Protein 5NMX (pdb70)

Sequence (1628 aa):
MRRVAVLGAGPSGLTAARYLKQAGFEVMVFERYHHVGGTWNYTDETWMSEDGRPVYSSMYQNLFVNLPKELMAFPDFPFHDIEGSYVPSKEVLKYFDNFTDAFDLRKLIKLQHHVENVRPCESGWLVTVTDLTTMVEHSFEFDAVVVCTGQTWCPLYPDVEGRSFFRGRLTHAHEFRSPEPFRNKRVLIVGAGPSGHDMALHISYVSKEVFLSRKFPDNVTEKPLLTSLSEYTAHFSDGTSTDVDEILYCTGYRRYRFPFLSPECGVTVDEKYVYPLYLHMLNINKPTMLFIGVSYNACYSIMFDLQAQWVTAVLAGRCTLPDAETMRKEEAEYMEKQRAEAVHPHVLMNHQWEYFKKLEEMSGAKTMPPVYMKMFDDVASDLVKDLQNFRKNNYMIIDNENYKKIYMRRVAVLGAGPSGLTAARYLKQAGFEVMVFERYHHVGGTWNYTDETWMSEDGRPVYSSMYQNLFVNLPKELMAFPDFPFHDIEGSYVPSKEVLKYFDNFTDAFDLRKLIKLQHHVENVRPCESGWLVTVTDLTTMVEHSFEFDAVVVCTGQTWCPLYPDVEGRSFFRGRLTHAHEFRSPEPFRNKRVLIVGAGPSGHDMALHISYVSKEVFLSRKLFPDNVTEKPLLTSLSEYTAHFSDGTSTDVDEILYCTGYRYRFPFLSPECGVTVDEKYVYPLYLHMLNINKPTMLFIGVSYNACYSIMFDLQAQWVTAVLAGRCTLPDAETMRKEEAEYMEKQRAEAVHPHVLMNHQWEYFKKLEEMSGAKTMPPVYMKMFDDVASDLVKDLQNFRKNNYMIIDNENYKKIYMRRVAVLGAGPSGLTAARYLKQAGFEVMVFERYHHVGGTWNYTDETWMSEDGRPVYSSMYQNLFVNLPKELMAFPDFPFHDIEGSYVPSKEVLKYFDNFTDAFDLRKLIKLQHHVENVRPCESGWLVTVTDLTTMVEHSFEFDAVVVCTGQTWCPLYPDVEGRSFFRGRLTHAHEFRSPEPFRNKRRVLIVGAGPSGHDMALHISYVSKEVFLSRKFPDNVTEKPLLTSLSEYTAHFSDGTSTDVDEILYCTGYRYRFPFLSPECGVTVDEKYVYPLYLHMLNINKPTMLFIGVSYNACYSIMFDLQAQWVTAVLAGRCTLPDAETMRKEEAEYMEKQRAEAVHPHVLMNHQWEYFKKLEEMSGAKTMPPVYMKMFDDVASDLVKDLQNFRKNNYMIIDNENYKKIYMRRRVAVLGAGPSGLTAARYLKQAGFEVMVFERYHHVGGTWNYTDETWMSEDGRPVYSSMYQNLFVNLPKELMAFPDFPFHDIEGSYVPSKEVLKYFDNFTDAFDLRKLIKLQHHVENVRPCESGWLVTVTDLTTMVEHSFEFDAVVVCTGQTWCPLYPDVEGRSFFRGRLTHAHEFRSPEPFRNKRVLIVGAGPSGHDMALHISYVSKEVFLSRKFPDNVTEKPLLTSLSEYTAHFSDGTSTDVDEILYCTGYRYRFPFLSPECGVTVDEKYVYPLYLHMLNINKPTMLFIGVSYNACYSIMFDLQAQWVTAVLAGRCTLPDAETMRKEEAEYMEKQRAEAVHPHVLMNHQWEYFKKLEEMSGAKTMPPVYMKMFDDVASDLVKDLQNFRKNNYMIIDNENYKKIYAAA

Solvent-accessible surface area: 70884 Å² total; per-residue (Å²): 104,140,45,0,0,0,0,9,0,9,17,13,0,0,0,0,0,22,20,0,68,133,27,65,23,77,13,27,0,2,17,25,53,76,23,0,0,25,52,42,8,76,19,111,60,41,93,104,16,171,46,37,59,33,11,54,12,13,9,17,70,106,26,94,4,70,21,0,20,27,1,33,4,3,47,85,38,103,22,26,120,28,101,21,1,16,4,43,16,84,4,0,19,57,2,9,26,55,0,0,42,51,54,75,0,64,141,29,19,69,57,20,20,18,15,52,52,0,112,16,38,163,93,14,2,58,0,19,0,8,20,16,57,80,106,74,113,72,56,42,115,2,50,0,0,0,2,8,39,37,21,57,33,22,25,33,80,38,143,11,133,20,87,104,125,21,199,28,96,78,9,0,1,1,44,8,22,23,30,96,67,4,111,124,80,107,0,0,0,13,15,22,30,99,35,0,41,17,3,0,22,30,0,8,164,14,0,148,56,0,21,4,3,108,218,99,18,67,24,16,54,115,26,40,84,8,59,24,6,33,80,135,18,0,55,5,67,85,69,55,63,21,58,1,41,6,0,0,1,11,40,26,27,56,2,115,13,73,13,24,14,114,105,0,22,19,54,41,66,89,33,56,0,73,16,4,4,25,4,0,1,0,9,67,73,68,29,0,0,0,3,12,3,1,36,61,3,0,80,5,3,1,29,15,6,0,1,33,0,0,5,2,23,12,40,58,160,12,130,35,45,89,38,132,48,11,109,116,62,21,56,83,46,11,100,107,2,148,64,43,93,40,92,30,1,10,0,81,76,23,1,27,85,10,3,104,81,0,15,121,43,14,72,16,180,99,26,20,36,1,8,24,72,1,14,65,55,2,36,71,24,88,125,126,35,32,92,47,6,57,131,18,42,10,83,60,91,72,85,80,74,43,86,80,82,135,106,125,52,0,0,0,0,10,0,9,16,12,0,0,0,0,0,22,16,0,71,134,33,45,23,85,10,35,0,2,18,24,46,16,45,0,0,26,49,45,8,62,14,77,32,42,95,103,18,154,50,34,59,33,10,54,12,13,9,16,42,84,26,90,3,60,20,0,28,26,0,36,5,2,52,83,37,104,23,38,146,63,161,24,1,14,4,39,17,85,10,1,35,102,2,8,27,58,0,0,86,61,52,73,0,92,143,28,18,66,52,31,25,18,17,45,35,0,99,33,38,185,111,8,5,42,0,12,0,3,24,16,64,82,96,74,100,87,60,38,126,7,46,0,0,0,1,7,38,36,25,50,33,21,25,35,72,39,146,23,137,18,81,117,122,20,202,29,97,54,9,0,1,1,40,7,19,25,28,38,64,4,54,93,77,74,0,0,0,13,14,22,30,81,38,0,5,10,3,0,20,40,0,9,166,17,14,124,35,0,16,0,3,91,218,148,32,29,152,33,16,52,94,33,49,77,11,55,31,4,31,76,142,14,0,56,5,68,85,74,54,63,13,74,6,61,6,0,0,0,9,37,27,25,56,1,111,12,71,12,23,16,114,115,0,21,15,58,41,65,89,33,57,0,70,22,3,4,23,5,0,0,0,5,66,83,66,43,0,0,0,3,13,2,1,29,62,5,0,89,6,3,1,32,14,5,0,0,33,0,0,5,0,19,11,38,68,142,12,122,56,38,96,38,115,52,9,89,150,67,20,57,129,48,10,99,100,3,154,85,70,95,40,90,28,0,10,0,83,90,20,2,48,130,11,2,124,83,0,18,118,27,15,70,16,184,100,26,24,47,1,10,76,82,0,11,86,77,6,27,59,18,13,79,127,53,6,77,76,0,62,147,26,34,14,89,59,100,66,89,93,60,34,103,86,58,220,98,135,61,0,0,0,0,10,0,9,17,12,0,0,0,0,0,22,17,0,70,135,33,64,26,95,10,48,0,2,17,26,45,92,98,2,0,26,53,44,8,72,18,110,59,40,93,101,17,169,49,38,57,33,10,53,14,14,8,15,71,114,30,91,3,62,19,0,27,26,0,36,6,2,52,84,37,103,26,36,150,61,169,25,2,14,2,41,16,137,18,1,45,99,2,9,49,56,0,0,76,62,53,73,0,88,145,29,18,64,53,60,21,18,16,48,44,0,116,22,42,167,107,11,3,42,0,24,0,4,22,14,93,84,99,76,114,69,72,44,95,8,40,0,0,0,1,8,38,36,22,58,33,21,24,34,103,41,122,14,124,20,110,96,124,19,202,29,102,88,9,0,1,1,42,7,21,22,25,87,68,6,114,98,80,68,0,0,0,13,16,28,33,82,35,0,15,15,2,0,20,30,0,7,166,18,10,108,48,0,14,0,3,104,218,79,17,80,32,13,55,80,24,46,65,7,25,23,6,34,81,139,19,0,59,5,12,41,47,58,63,18,68,5,56,6,0,0,8,11,37,26,26,58,2,112,14,74,15,23,15,115,110,0,22,21,58,42,63,84,37,54,0,69,18,4,4,24,5,0,0,0,8,67,73,70,37,0,0,0,3,12,4,1,33,63,4,0,87,6,3,1,33,15,4,0,1,33,0,1,10,4,21,6,36,70,158,22,104,69,40,96,47,143,46,10,114,131,60,23,53,102,49,12,101,102,3,150,88,70,94,41,88,29,1,9,0,87,87,23,2,29,105,13,2,87,85,0,9,133,14,18,71,14,176,86,15,15,51,1,9,74,98,0,8,87,75,6,23,52,21,15,104,106,49,18,58,40,2,56,154,34,45,9,96,58,90,67,88,96,56,44,98,95,68,234,81,139,81,0,0,0,0,10,0,8,16,13,0,0,0,1,0,24,18,0,71,134,42,54,26,84,12,42,0,2,18,26,48,109,66,0,0,25,51,43,8,75,18,114,61,42,93,106,16,172,50,36,58,32,11,56,12,14,9,15,68,112,29,93,3,66,23,0,24,26,1,32,5,2,52,85,38,104,24,39,151,55,168,25,1,15,4,34,15,131,18,1,34,92,2,9,28,52,0,0,85,60,53,74,0,93,143,29,17,81,55,55,16,18,16,50,46,0,122,26,72,148,88,7,4,47,0,14,0,5,24,15,92,84,100,70,113,78,62,53,113,6,38,0,0,0,1,9,41,36,26,61,33,20,27,34,98,49,150,16,136,23,86,98,124,11,199,29,88,49,9,0,1,1,37,5,22,22,28,124,59,4,148,104,70,73,0,0,0,14,16,48,36,104,33,0,30,16,2,0,34,29,0,9,163,43,13,121,56,0,17,0,4,104,222,89,42,151,30,14,50,75,23,32,85,11,53,35,6,33,78,137,15,0,58,6,67,86,70,59,62,18,61,1,42,5,0,0,2,9,41,27,30,56,4,113,12,71,12,19,18,115,111,0,22,16,59,42,65,88,46,53,0,73,18,3,4,28,4,0,0,0,6,59,74,72,28,0,0,0,3,11,3,1,42,63,2,0,77,5,3,1,30,14,6,0,0,32,0,0,3,0,20,13,43,44,142,7,87,54,41,43,14,82,41,10,90,104,41,19,52,84,56,14,46,82,3,143,44,67,93,45,92,29,0,9,0,86,87,34,3,55,130,10,3,107,84,0,14,115,38,9,69,13,170,87,27,20,48,1,8,69,75,0,9,75,30,1,37,50,7,50,132,157,51,84,85,60,9,82,62,18,28,5,101,60,87,66,89,85,74,57,114,64,109,137,50,66,139

Organism: NCBI:txid907066

InterPro domains:
  IPR000960 Flavin monooxygenase FMO [PIRSF000332] (2-371)
  IPR000960 Flavin monooxygenase FMO [PR00370] (2-18)
  IPR000960 Flavin monooxygenase FMO [PR00370] (26-50)
  IPR000960 Flavin monooxygenase FMO [PR00370] (142-158)
  IPR000960 Flavin monooxygenase FMO [PR00370] (198-213)
  IPR000960 Flavin monooxygenase FMO [PR00370] (245-272)
  IPR000960 Flavin monooxygenase FMO [PR00370] (309-322)
  IPR020946 Flavin monooxygenase-like [PF00743] (2-215)
  IPR020946 Flavin monooxygenase-like [PF00743] (227-378)
  IPR036188 FAD/NAD(P)-binding domain superfamily [G3DSA:3.50.50.60] (3-403)
  IPR036188 FAD/NAD(P)-binding domain superfamily [G3DSA:3.50.50.60] (159-258)
  IPR036188 FAD/NAD(P)-binding domain superfamily [SSF51905] (1-210)
  IPR036188 FAD/NAD(P)-binding domain superfamily [SSF51905] (240-371)
  IPR050346 Flavin-containing monooxygenases-like [PTHR23023] (2-217)

Secondary structure (DSSP, 8-state):
--EEEEE--SHHHHHHHHHHHHTT-EEEEE-SSSSSSGGGS--S--SB-TTSSB------TT-B-SS-HHHHS-TTSPPP--S-SS-BHHHHHHHHHHHHHHTT-GGGEETTEEEEEEEEETTEEEEEEEETTTTEEEEEEESEEEE---SSSSB-----BTGGG--SEEEEGGG---SGGGTT-EEEEE--SHHHHHHHHHHHTT-SEEEEE----TTEEEE--EEEE-SSEEEETTS-EEE-SEEEE---B----TTB-GGG--EE-SS-EESEETTTEESSSTTEEESSSSBSS-HHHHHHHHHHHHHHHHTTSSPPPPHHHHHHHHHHHHHHHHHHT--TTB-GGGHHHHHHHHHHHHTPPPPPHHHHHHHHHHHHHHTT-TTTGGG-EEEE-SSS-EEEE-/--EEEEE--SHHHHHHHHHHHHTT-EEEEE-SSSSSSGGGS--S--SB-TTSSB------TT-B-SS-HHHHS-TTSPPPP-S-SS-BHHHHHHHHHHHHHHTT-GGGEETTEEEEEEEE-SSSEEEEEEETTTTEEEEEEESEEEE---SSSSB-----BTGGG--SEEEEGGG---SGGGTT-EEEEE--SHHHHHHHHHHHTTSSEEEEE-----TTEEEE--EEEE-SSEEEETTS-EEE-SEEEE---B----TTB-GGG--EE-SS-EESEETTTEESSSTTEEESSSSBSS-HHHHHHHHHHHHHHHHTT-S-PPPHHHHHHHHHHHHHHHHHTT--TTB-GGGHHHHHHHHHHHHTPPPPPHHHHHHHHHHTTHHHHSTTTGGG-EEEE-SSS-EEEE-/--EEEEE--SHHHHHHHHHHHHTT-EEEEEESSSSSSGGGS--S--SB-TTSSB------TT-B-SS-HHHHSBTTBPPPS-S-SS-BHHHHHHHHHHHHHHTT-GGGEEETEEEEEEEEETTEEEEEEEETTTTEEEEEEESEEEE---SSSSB-----BTGGG--SEEEEGGG---SGGGTT-EEEEE--SHHHHHHHHHHHTT-SEEEEE----TTEEEE--EEEE-SSEEEETTS-EEE-SEEEE---B----TTB-GGG--EE-SS-EESEETTTEESSSTTEEESSSSBSS-HHHHHHHHHHHHHHHHTT-S----HHHHHHHHHHHHHHHHHTT--TTB-TTTHHHHHHHHHHHHTPPPPPHHHHHHHHHHTTHHHH-TTTGGG-EEEE-SSS-EEEE-/--EEEEE--SHHHHHHHHHHHHTT-EEEEE-SSSSSSGGGS--S--SB-TTSSB------TT-B-SS-HHHHSBTTBPPPS-S-SS-BHHHHHHHHHHHHHHTT-GGGEETTEEEEEEEEETTEEEEEEEETTTTEEEEEEESEEEE---SSSEE-----BTGGG--SEEEEGGG---SGGGTT-EEEEE--SHHHHHHHHHHHTT-SEEEEE----TTEEEE--EEEE-SSEEEETTS-EEE-SEEEE---EE---TTB-GGG--EE-SS-EESEETTTEESSSTTEEESSSSBSS-HHHHHHHHHHHHHHHHTT-SPPPPHHHHHHHHHHHHHHHHHTTS-TTB-TTTHHHHHHHHHHHH-PPPPPHHHHHHHHHHHHHHHH-TTTGGGB--EE-SSS-EE--B---

Foldseek 3Di:
DAEEEEEAQALQSLLLLLQLVVLRHQYAYEAQAPAGHFQLDDDLDFAADPLGGGDQHLDAPPDWALAFQQLVAAPVQHQPDDPFGGGHSVSSSVSSVVSCVVSVNPVRYDYSWAWAAWADDDQWIKTWTANSVVRDIDIDIGNFYEYENAWFRAWDDDDAAAPVQEAAAEEESSNHHALVVLAQWQEEEEECPPSQQVVQARNVVRYLHYEYEYVHDDSYHYAYHFHHDHHFWTAGPVGDIDGGRYYYYHPGGFDDDNRYDVNLPWDGDRQDIDDAFLQFAHLVNGSYTYAHSADDDSNSLRSNLSSLLNSCVVSVNFDDDHSVVSSVVLVVLQVVCVVVVHGSRYCNPPVLVSSVVSCVRRVHDDQLLCSVVSVVVSVVVVVDDPPPSSVKDKAAPDSHDIDIDD/DAEEEEEAQALLRLLLLLLLVVLRHQYAYEHQAQAGHFLLDDDLDFQADPLGGGDAHLDAPPDWDLAFQQLLAAPPQHQDDDPAGTGTSVSSSVSSVVSCVVRVNPVRYQYSKAWAAWAADPQAIKTWIANSVVRDIDIDDGNFYEYENAWFRAADDDDAAAVVQAAAAEEESSNHHALVVQAQWEEEEEACPLSLLVVCQRNVVGYQAYEYEYVLHPPRYHYAYHFHHDHHQKTAGPVRDIDGGRYYYYHPGGFDDDNRYDVNVVWDGDRQDIDDAQLQFAHLVRGSYTYQHSADDDSVSLRSNLSSLLNSCVVSVNFDDDHSVVSSVVLVVLQVVCVVVVHGSRYCNVPVLVSSVVSCVRRVHDDQLQQSVVSCVVRSCCCPVPVPCSSVWGKADDDSHDIDTDD/DAEEEEEAQALLSLLLLLQLVVLVHHYAYEHQAQAGHFQLDADLDFQPDPLGGGDRHLDAPPDWDLAFQQLVDAPPQHQDDDPARTGRSVSSVVSSNVSCVVSVPPVRYDYSKAWAAWAADPQWIKTWIANSVVRDIDIDIGNFYEYESAWFRAADDDDAAAVVAEAAAEEESSNHHALVVQAAWFEEEEAPDLSQLVNQARNLVGYDAYEYEHVYPPRYHYAYHFHHDHHQKTAGPVRDIDGGRYYYYHPTGFDDDNHYDVNVPWDGDRQDIDDAQLQFAHLVNRSYTYQHSADDASPSLSSNLNSLLNSCVVSVNFDDDHSVVSVVVLVVQQVVCVVVVHGSRYCVVPVVVSSVVSCVGRVDDDQLCVSVVSCVVRNCVCVVPVVCSSVWGKAADDSHDIDIDD/DAEEEEEAQALLSLLLLLVLVVLRHQYAYEHQAQAGHFLLDDDLDAQADPLGGGDAHLDAPPDWDLAFQQLVDAPVQHQDDDPARTGTSVSSSVSSVVSCVVSVPPVRYLYSKAWAAWADDVLWIWTWIANSVVRRIDIDIGNFYEYENAWFRAADDDDAAAVVQAAAAEEESSNHHALVVQAQWEEEEEAPDPSLVVVQARNVVGYDAYEYEYVYDPRYHYAYAFHYDHHFKTAGPVGDIDGGRYYYYHPTTFDDDNRYDVNCVWDGDRQDIDDAQLQFAHLPNGSYTYAHSADDASNSLRSNLNSLLNSCVVSVNFDDDHSVVSSVVLVVQQVVCVVVPHGSRYCNPPVVVSSVVSCVRRVDDDQQQVSVVSVVVSVVLCVVDVVQSSQKDWAAPDSHDIDIDGNPD

Nearest PDB structures (foldseek):
  5nmw-assembly1_A-2  TM=9.985E-01  e=8.751E-88  Zonocerus variegatus
  5nmx-assembly1_A-2  TM=9.966E-01  e=5.438E-84  Zonocerus variegatus
  6wpu-assembly1_A  TM=9.410E-01  e=6.996E-42  Allium sativum
  2xls-assembly1_A  TM=8.999E-01  e=1.368E-39  Methylophaga aminisulfidivorans
  7d4k-assembly1_B  TM=8.913E-01  e=5.269E-39  Candidatus Pelagibacter sp. HTCC7211

B-factor: mean 21.53, std 11.16, range [7.0, 107.91]

Radius of gyration: 43.49 Å; Cα contacts (8 Å, |Δi|>4): 3390; chains: 4; bounding box: 102×105×120 Å

CATH classification: 3.50.50.60

Structure (mmCIF, N/CA/C/O backbone):
data_5NMX
#
_entry.id   5NMX
#
_cell.length_a   74.076
_cell.length_b   76.082
_cell.length_c   81.669
_cell.angle_alpha   71.810
_cell.angle_beta   81.640
_cell.angle_gamma   82.040
#
_symmetry.space_group_name_H-M   'P 1'
#
loop_
_entity.id
_entity.type
_entity.pdbx_description
1 polymer 'Flavin-containing monooxygenase'
2 non-polymer 'FLAVIN-ADENINE DINUCLEOTIDE'
3 non-polymer 'NADP NICOTINAMIDE-ADENINE-DINUCLEOTIDE PHOSPHATE'
4 non-polymer 'MAGNESIUM ION'
5 water water
#
loop_
_atom_site.group_PDB
_atom_site.id
_atom_site.type_symbol
_atom_site.label_atom_id
_atom_site.label_alt_id
_atom_site.label_comp_id
_atom_site.label_asym_id
_atom_site.label_entity_id
_atom_site.label_seq_id
_atom_site.pdbx_PDB_ins_code
_atom_site.Cartn_x
_atom_site.Cartn_y
_atom_site.Cartn_z
_atom_site.occupancy
_atom_site.B_iso_or_equiv
_atom_site.auth_seq_id
_atom_site.auth_comp_id
_atom_site.auth_asym_id
_atom_site.auth_atom_id
_atom_site.pdbx_PDB_model_num
ATOM 1 N N . MET A 1 1 ? 6.790 27.971 8.676 1.00 40.53 1 MET A N 1
ATOM 2 C CA . MET A 1 1 ? 6.615 26.666 7.929 1.00 33.93 1 MET A CA 1
ATOM 3 C C . MET A 1 1 ? 6.272 26.948 6.470 1.00 34.29 1 MET A C 1
ATOM 4 O O . MET A 1 1 ? 5.175 27.395 6.161 1.00 33.96 1 MET A O 1
ATOM 9 N N . ARG A 1 2 ? 7.209 26.712 5.565 1.00 27.92 2 ARG A N 1
ATOM 10 C CA . ARG A 1 2 ? 7.004 27.147 4.223 1.00 24.36 2 ARG A CA 1
ATOM 11 C C . ARG A 1 2 ? 7.350 25.941 3.332 1.00 20.38 2 ARG A C 1
ATOM 12 O O . ARG A 1 2 ? 6.574 25.641 2.468 1.00 18.73 2 ARG A O 1
ATOM 20 N N . ARG A 1 3 ? 8.495 25.270 3.543 1.00 14.50 3 ARG A N 1
ATOM 21 C CA . ARG A 1 3 ? 9.024 24.342 2.505 1.00 14.17 3 ARG A CA 1
ATOM 22 C C . ARG A 1 3 ? 8.820 22.914 3.038 1.00 12.53 3 ARG A C 1
ATOM 23 O O . ARG A 1 3 ? 9.267 22.540 4.119 1.00 13.06 3 ARG A O 1
ATOM 31 N N . VAL A 1 4 ? 8.183 22.081 2.218 1.00 11.42 4 VAL A N 1
ATOM 32 C CA . VAL A 1 4 ? 7.739 20.780 2.665 1.00 10.58 4 VAL A CA 1
ATOM 33 C C . VAL A 1 4 ? 8.193 19.727 1.614 1.00 11.24 4 VAL A C 1
ATOM 34 O O . VAL A 1 4 ? 7.984 19.918 0.405 1.00 12.60 4 VAL A O 1
ATOM 38 N N . ALA A 1 5 ? 8.898 18.702 2.104 1.00 9.35 5 ALA A N 1
ATOM 39 C CA . ALA A 1 5 ? 9.301 17.560 1.200 1.00 9.78 5 ALA A CA 1
ATOM 40 C C . ALA A 1 5 ? 8.181 16.513 1.225 1.00 10.13 5 ALA A C 1
ATOM 41 O O . ALA A 1 5 ? 7.667 16.177 2.289 1.00 10.89 5 ALA A O 1
ATOM 43 N N . VAL A 1 6 ? 7.866 15.890 0.055 1.00 9.61 6 VAL A N 1
ATOM 44 C CA . VAL A 1 6 ? 6.970 14.751 0.053 1.00 8.88 6 VAL A CA 1
ATOM 45 C C . VAL A 1 6 ? 7.831 13.629 -0.543 1.00 10.31 6 VAL A C 1
ATOM 46 O O . VAL A 1 6 ? 8.481 13.865 -1.592 1.00 9.37 6 VAL A O 1
ATOM 50 N N . LEU A 1 7 ? 7.870 12.474 0.103 1.00 9.26 7 LEU A N 1
ATOM 51 C CA . LEU A 1 7 ? 8.788 11.404 -0.322 1.00 9.80 7 LEU A CA 1
ATOM 52 C C . LEU A 1 7 ? 7.935 10.378 -0.954 1.00 8.99 7 LEU A C 1
ATOM 53 O O . LEU A 1 7 ? 7.154 9.661 -0.278 1.00 9.61 7 LEU A O 1
ATOM 58 N N . GLY A 1 8 ? 7.998 10.259 -2.302 1.00 7.85 8 GLY A N 1
ATOM 59 C CA . GLY A 1 8 ? 7.106 9.332 -3.041 1.00 9.42 8 GLY A CA 1
ATOM 60 C C . GLY A 1 8 ? 5.992 10.042 -3.820 1.00 8.94 8 GLY A C 1
ATOM 61 O O . GLY A 1 8 ? 5.347 10.977 -3.307 1.00 9.87 8 GLY A O 1
ATOM 62 N N . ALA A 1 9 ? 5.841 9.655 -5.090 1.00 8.70 9 ALA A N 1
ATOM 63 C CA . ALA A 1 9 ? 4.749 10.225 -5.883 1.00 8.06 9 ALA A CA 1
ATOM 64 C C . ALA A 1 9 ? 3.796 9.090 -6.363 1.00 8.11 9 ALA A C 1
ATOM 65 O O . ALA A 1 9 ? 3.209 9.091 -7.532 1.00 9.48 9 ALA A O 1
ATOM 67 N N . GLY A 1 10 ? 3.433 8.167 -5.454 1.00 8.82 10 GLY A N 1
ATOM 68 C CA . GLY A 1 10 ? 2.285 7.307 -5.662 1.00 9.80 10 GLY A CA 1
ATOM 69 C C . GLY A 1 10 ? 1.032 7.985 -5.131 1.00 9.21 10 GLY A C 1
ATOM 70 O O . GLY A 1 10 ? 1.074 9.212 -4.810 1.00 9.02 10 GLY A O 1
ATOM 71 N N . PRO A 1 11 ? -0.057 7.230 -5.041 1.00 9.68 11 PRO A N 1
ATOM 72 C CA . PRO A 1 11 ? -1.333 7.851 -4.528 1.00 9.38 11 PRO A CA 1
ATOM 73 C C . PRO A 1 11 ? -1.174 8.701 -3.241 1.00 9.61 11 PRO A C 1
ATOM 74 O O . PRO A 1 11 ? -1.673 9.862 -3.192 1.00 10.50 11 PRO A O 1
ATOM 78 N N . SER A 1 12 ? -0.439 8.197 -2.225 1.00 10.55 12 SER A N 1
ATOM 79 C CA . SER A 1 12 ? -0.177 9.008 -1.027 1.00 9.40 12 SER A CA 1
ATOM 80 C C . SER A 1 12 ? 0.451 10.340 -1.323 1.00 8.95 12 SER A C 1
ATOM 81 O O . SER A 1 12 ? -0.016 11.408 -0.794 1.00 9.06 12 SER A O 1
ATOM 84 N N . GLY A 1 13 ? 1.608 10.288 -1.972 1.00 7.95 13 GLY A N 1
ATOM 85 C CA . GLY A 1 13 ? 2.386 11.500 -2.127 1.00 7.79 13 GLY A CA 1
ATOM 86 C C . GLY A 1 13 ? 1.690 12.520 -3.042 1.00 7.89 13 GLY A C 1
ATOM 87 O O . GLY A 1 13 ? 1.798 13.710 -2.864 1.00 7.23 13 GLY A O 1
ATOM 88 N N . LEU A 1 14 ? 1.059 11.999 -4.142 1.00 8.55 14 LEU A N 1
ATOM 89 C CA . LEU A 1 14 ? 0.290 12.944 -4.974 1.00 8.42 14 LEU A CA 1
ATOM 90 C C . LEU A 1 14 ? -0.880 13.642 -4.251 1.00 8.48 14 LEU A C 1
ATOM 91 O O . LEU A 1 14 ? -1.028 14.853 -4.425 1.00 9.08 14 LEU A O 1
ATOM 96 N N . THR A 1 15 ? -1.577 12.937 -3.352 1.00 9.72 15 THR A N 1
ATOM 97 C CA . THR A 1 15 ? -2.710 13.577 -2.644 1.00 9.14 15 THR A CA 1
ATOM 98 C C . THR A 1 15 ? -2.130 14.544 -1.602 1.00 9.37 15 THR A C 1
ATOM 99 O O . THR A 1 15 ? -2.659 15.658 -1.450 1.00 9.59 15 THR A O 1
ATOM 103 N N . ALA A 1 16 ? -1.021 14.185 -0.920 1.00 8.52 16 ALA A N 1
ATOM 104 C CA . ALA A 1 16 ? -0.271 15.118 -0.096 1.00 9.46 16 ALA A CA 1
ATOM 105 C C . ALA A 1 16 ? 0.054 16.424 -0.912 1.00 9.21 16 ALA A C 1
ATOM 106 O O . ALA A 1 16 ? -0.216 17.540 -0.431 1.00 9.60 16 ALA A O 1
ATOM 108 N N . ALA A 1 17 ? 0.749 16.288 -2.079 1.00 9.14 17 ALA A N 1
ATOM 109 C CA . ALA A 1 17 ? 1.144 17.442 -2.838 1.00 9.57 17 ALA A CA 1
ATOM 110 C C . ALA A 1 17 ? -0.119 18.269 -3.173 1.00 9.40 17 ALA A C 1
ATOM 111 O O . ALA A 1 17 ? 0.004 19.528 -3.094 1.00 10.22 17 ALA A O 1
ATOM 113 N N . ARG A 1 18 ? -1.230 17.630 -3.516 1.00 9.54 18 ARG A N 1
ATOM 114 C CA . ARG A 1 18 ? -2.453 18.409 -3.893 1.00 8.54 18 ARG A CA 1
ATOM 115 C C . ARG A 1 18 ? -2.786 19.351 -2.740 1.00 10.17 18 ARG A C 1
ATOM 116 O O . ARG A 1 18 ? -2.981 20.592 -2.929 1.00 10.05 18 ARG A O 1
ATOM 124 N N . TYR A 1 19 ? -2.929 18.779 -1.559 1.00 10.13 19 TYR A N 1
ATOM 125 C CA . TYR A 1 19 ? -3.420 19.639 -0.465 1.00 8.79 19 TYR A CA 1
ATOM 126 C C . TYR A 1 19 ? -2.354 20.575 0.106 1.00 9.88 19 TYR A C 1
ATOM 127 O O . TYR A 1 19 ? -2.682 21.706 0.557 1.00 10.93 19 TYR A O 1
ATOM 136 N N . LEU A 1 20 ? -1.104 20.153 0.162 1.00 8.87 20 LEU A N 1
ATOM 137 C CA . LEU A 1 20 ? -0.029 21.041 0.656 1.00 8.67 20 LEU A CA 1
ATOM 138 C C . LEU A 1 20 ? 0.098 22.296 -0.259 1.00 10.36 20 LEU A C 1
ATOM 139 O O . LEU A 1 20 ? 0.264 23.415 0.173 1.00 9.92 20 LEU A O 1
ATOM 144 N N . LYS A 1 21 ? 0.046 22.029 -1.554 1.00 10.14 21 LYS A N 1
ATOM 145 C CA . LYS A 1 21 ? 0.085 23.183 -2.540 1.00 12.73 21 LYS A CA 1
ATOM 146 C C . LYS A 1 21 ? -1.083 24.150 -2.384 1.00 12.51 21 LYS A C 1
ATOM 147 O O . LYS A 1 21 ? -0.858 25.391 -2.393 1.00 12.39 21 LYS A O 1
ATOM 153 N N . GLN A 1 22 ? -2.278 23.600 -2.208 1.00 10.95 22 GLN A N 1
ATOM 154 C CA . GLN A 1 22 ? -3.484 24.411 -2.082 1.00 11.95 22 GLN A CA 1
ATOM 155 C C . GLN A 1 22 ? -3.355 25.246 -0.789 1.00 12.44 22 GLN A C 1
ATOM 156 O O . GLN A 1 22 ? -3.905 26.351 -0.721 1.00 12.04 22 GLN A O 1
ATOM 162 N N . ALA A 1 23 ? -2.629 24.754 0.224 1.00 12.93 23 ALA A N 1
ATOM 163 C CA . ALA A 1 23 ? -2.408 25.544 1.473 1.00 13.26 23 ALA A CA 1
ATOM 164 C C . ALA A 1 23 ? -1.285 26.567 1.441 1.00 15.32 23 ALA A C 1
ATOM 165 O O . ALA A 1 23 ? -0.982 27.189 2.466 1.00 16.07 23 ALA A O 1
ATOM 167 N N . GLY A 1 24 ? -0.669 26.708 0.276 1.00 11.87 24 GLY A N 1
ATOM 168 C CA . GLY A 1 24 ? 0.283 27.767 -0.057 1.00 13.43 24 GLY A CA 1
ATOM 169 C C . GLY A 1 24 ? 1.685 27.355 0.379 1.00 15.74 24 GLY A C 1
ATOM 170 O O . GLY A 1 24 ? 2.582 28.177 0.423 1.00 17.27 24 GLY A O 1
ATOM 171 N N . PHE A 1 25 ? 1.904 26.057 0.598 1.00 13.32 25 PHE A N 1
ATOM 172 C CA . PHE A 1 25 ? 3.274 25.585 0.884 1.00 13.42 25 PHE A CA 1
ATOM 173 C C . PHE A 1 25 ? 4.123 25.498 -0.381 1.00 13.78 25 PHE A C 1
ATOM 174 O O . PHE A 1 25 ? 3.587 25.325 -1.473 1.00 16.13 25 PHE A O 1
ATOM 182 N N . GLU A 1 26 ? 5.434 25.562 -0.204 1.00 13.87 26 GLU A N 1
ATOM 183 C CA . GLU A 1 26 ? 6.346 25.311 -1.308 1.00 14.58 26 GLU A CA 1
ATOM 184 C C . GLU A 1 26 ? 6.742 23.833 -1.211 1.00 15.56 26 GLU A C 1
ATOM 185 O O . GLU A 1 26 ? 7.483 23.395 -0.297 1.00 15.90 26 GLU A O 1
ATOM 191 N N . VAL A 1 27 ? 6.218 23.066 -2.131 1.00 12.82 27 VAL A N 1
ATOM 192 C CA . VAL A 1 27 ? 6.308 21.579 -2.083 1.00 12.69 27 VAL A CA 1
ATOM 193 C C . VAL A 1 27 ? 7.295 21.036 -3.073 1.00 13.22 27 VAL A C 1
ATOM 194 O O . VAL A 1 27 ? 7.394 21.531 -4.224 1.00 13.28 27 VAL A O 1
ATOM 198 N N . MET A 1 28 ? 8.136 20.119 -2.611 1.00 11.87 28 MET A N 1
ATOM 199 C CA . MET A 1 28 ? 8.977 19.347 -3.505 1.00 12.92 28 MET A CA 1
ATOM 200 C C . MET A 1 28 ? 8.694 17.893 -3.309 1.00 10.91 28 MET A C 1
ATOM 201 O O . MET A 1 28 ? 8.760 17.382 -2.167 1.00 11.26 28 MET A O 1
ATOM 206 N N . VAL A 1 29 ? 8.425 17.179 -4.385 1.00 9.92 29 VAL A N 1
ATOM 207 C CA . VAL A 1 29 ? 8.069 15.744 -4.280 1.00 10.94 29 VAL A CA 1
ATOM 208 C C . VAL A 1 29 ? 9.243 14.958 -4.894 1.00 11.68 29 VAL A C 1
ATOM 209 O O . VAL A 1 29 ? 9.636 15.334 -5.998 1.00 12.19 29 VAL A O 1
ATOM 213 N N . PHE A 1 30 ? 9.791 13.970 -4.189 1.00 8.94 30 PHE A N 1
ATOM 214 C CA . PHE A 1 30 ? 10.911 13.155 -4.765 1.00 9.31 30 PHE A CA 1
ATOM 215 C C . PHE A 1 30 ? 10.314 11.829 -5.064 1.00 9.88 30 PHE A C 1
ATOM 216 O O . PHE A 1 30 ? 9.713 11.174 -4.196 1.00 11.78 30 PHE A O 1
ATOM 224 N N . GLU A 1 31 ? 10.615 11.361 -6.289 1.00 8.67 31 GLU A N 1
ATOM 225 C CA . GLU A 1 31 ? 10.100 10.054 -6.742 1.00 7.95 31 GLU A CA 1
ATOM 226 C C . GLU A 1 31 ? 11.179 9.316 -7.497 1.00 7.99 31 GLU A C 1
ATOM 227 O O . GLU A 1 31 ? 11.732 9.898 -8.418 1.00 8.37 31 GLU A O 1
ATOM 233 N N . ARG A 1 32 ? 11.500 8.079 -7.105 1.00 7.85 32 ARG A N 1
ATOM 234 C CA . ARG A 1 32 ? 12.629 7.421 -7.743 1.00 8.46 32 ARG A CA 1
ATOM 235 C C . ARG A 1 32 ? 12.301 6.913 -9.179 1.00 8.28 32 ARG A C 1
ATOM 236 O O . ARG A 1 32 ? 13.204 6.651 -9.940 1.00 8.96 32 ARG A O 1
ATOM 244 N N . TYR A 1 33 ? 11.032 6.713 -9.467 1.00 8.39 33 TYR A N 1
ATOM 245 C CA . TYR A 1 33 ? 10.659 6.101 -10.800 1.00 8.37 33 TYR A CA 1
ATOM 246 C C . TYR A 1 33 ? 10.541 7.195 -11.800 1.00 9.22 33 TYR A C 1
ATOM 247 O O . TYR A 1 33 ? 10.582 8.421 -11.463 1.00 9.39 33 TYR A O 1
ATOM 256 N N . HIS A 1 34 ? 10.449 6.789 -13.060 1.00 10.56 34 HIS A N 1
ATOM 257 C CA . HIS A 1 34 ? 10.369 7.751 -14.166 1.00 10.91 34 HIS A CA 1
ATOM 258 C C . HIS A 1 34 ? 8.939 8.195 -14.504 1.00 11.61 34 HIS A C 1
ATOM 259 O O . HIS A 1 34 ? 8.689 9.023 -15.429 1.00 12.66 34 HIS A O 1
ATOM 266 N N . HIS A 1 35 ? 7.988 7.742 -13.726 1.00 10.20 35 HIS A N 1
ATOM 267 C CA . HIS A 1 35 ? 6.559 8.035 -13.956 1.00 10.13 35 HIS A CA 1
ATOM 268 C C . HIS A 1 35 ? 5.890 8.140 -12.581 1.00 9.63 35 HIS A C 1
ATOM 269 O O . HIS A 1 35 ? 6.270 7.346 -11.663 1.00 10.65 35 HIS A O 1
ATOM 276 N N . VAL A 1 36 ? 4.905 9.007 -12.422 1.00 9.64 36 VAL A N 1
ATOM 277 C CA . VAL A 1 36 ? 4.114 8.964 -11.154 1.00 9.26 36 VAL A CA 1
ATOM 278 C C . VAL A 1 36 ? 3.201 7.780 -11.075 1.00 10.56 36 VAL A C 1
ATOM 279 O O . VAL A 1 36 ? 3.025 6.962 -12.002 1.00 9.22 36 VAL A O 1
ATOM 283 N N . GLY A 1 37 ? 2.622 7.564 -9.868 1.00 8.30 37 GLY A N 1
ATOM 284 C CA . GLY A 1 37 ? 1.526 6.626 -9.664 1.00 9.65 37 GLY A CA 1
ATOM 285 C C . GLY A 1 37 ? 1.877 5.410 -8.852 1.00 7.78 37 GLY A C 1
ATOM 286 O O . GLY A 1 37 ? 1.079 4.550 -8.644 1.00 8.91 37 GLY A O 1
ATOM 287 N N . GLY A 1 38 ? 3.174 5.321 -8.460 1.00 8.77 38 GLY A N 1
ATOM 288 C CA . GLY A 1 38 ? 3.569 4.372 -7.425 1.00 9.61 38 GLY A CA 1
ATOM 289 C C . GLY A 1 38 ? 3.356 2.940 -7.908 1.00 10.32 38 GLY A C 1
ATOM 290 O O . GLY A 1 38 ? 3.881 2.583 -8.969 1.00 9.47 38 GLY A O 1
ATOM 291 N N . THR A 1 39 ? 2.754 2.092 -7.070 1.00 8.92 39 THR A N 1
ATOM 292 C CA . THR A 1 39 ? 2.590 0.652 -7.333 1.00 11.17 39 THR A CA 1
ATOM 293 C C . THR A 1 39 ? 1.830 0.415 -8.617 1.00 11.00 39 THR A C 1
ATOM 294 O O . THR A 1 39 ? 1.822 -0.724 -9.104 1.00 12.39 39 THR A O 1
ATOM 298 N N . TRP A 1 40 ? 1.087 1.422 -9.133 1.00 10.10 40 TRP A N 1
ATOM 299 C CA . TRP A 1 40 ? 0.267 1.183 -10.299 1.00 9.98 40 TRP A CA 1
ATOM 300 C C . TRP A 1 40 ? 1.140 1.134 -11.600 1.00 9.81 40 TRP A C 1
ATOM 301 O O . TRP A 1 40 ? 0.636 0.755 -12.689 1.00 11.80 40 TRP A O 1
ATOM 312 N N . ASN A 1 41 ? 2.422 1.474 -11.500 1.00 8.10 41 ASN A N 1
ATOM 313 C CA . ASN A 1 41 ? 3.362 1.260 -12.667 1.00 9.04 41 ASN A CA 1
ATOM 314 C C . ASN A 1 41 ? 3.786 -0.206 -12.715 1.00 10.73 41 ASN A C 1
ATOM 315 O O . ASN A 1 41 ? 4.245 -0.734 -11.691 1.00 12.06 41 ASN A O 1
ATOM 320 N N . TYR A 1 42 ? 3.637 -0.855 -13.868 1.00 9.34 42 TYR A N 1
ATOM 321 C CA . TYR A 1 42 ? 4.118 -2.202 -14.045 1.00 10.24 42 TYR A CA 1
ATOM 322 C C . TYR A 1 42 ? 5.545 -2.140 -14.682 1.00 11.08 42 TYR A C 1
ATOM 323 O O . TYR A 1 42 ? 5.819 -1.372 -15.649 1.00 11.36 42 TYR A O 1
ATOM 332 N N . THR A 1 43 ? 6.424 -2.991 -14.180 1.00 11.26 43 THR A N 1
ATOM 333 C CA . THR A 1 43 ? 7.765 -3.125 -14.734 1.00 11.20 43 THR A CA 1
ATOM 334 C C . THR A 1 43 ? 8.145 -4.606 -14.702 1.00 11.85 43 THR A C 1
ATOM 335 O O . THR A 1 43 ? 7.764 -5.335 -13.808 1.00 11.24 43 THR A O 1
ATOM 339 N N . ASP A 1 44 ? 8.894 -5.070 -15.711 1.00 12.48 44 ASP A N 1
ATOM 340 C CA . ASP A 1 44 ? 9.361 -6.433 -15.703 1.00 12.60 44 ASP A CA 1
ATOM 341 C C . ASP A 1 44 ? 10.495 -6.598 -14.711 1.00 12.47 44 ASP A C 1
ATOM 342 O O . ASP A 1 44 ? 10.813 -7.729 -14.368 1.00 15.60 44 ASP A O 1
ATOM 347 N N . GLU A 1 45 ? 11.097 -5.482 -14.200 1.00 12.17 45 GLU A N 1
ATOM 348 C CA . GLU A 1 45 ? 12.213 -5.588 -13.221 1.00 11.45 45 GLU A CA 1
ATOM 349 C C . GLU A 1 45 ? 11.609 -6.017 -11.861 1.00 11.81 45 GLU A C 1
ATOM 350 O O . GLU A 1 45 ? 10.489 -5.692 -11.537 1.00 12.10 45 GLU A O 1
ATOM 356 N N . THR A 1 46 ? 12.460 -6.714 -11.075 1.00 11.72 46 THR A N 1
ATOM 357 C CA . THR A 1 46 ? 12.036 -7.216 -9.735 1.00 11.84 46 THR A CA 1
ATOM 358 C C . THR A 1 46 ? 13.224 -6.971 -8.880 1.00 11.94 46 THR A C 1
ATOM 359 O O . THR A 1 46 ? 14.357 -7.063 -9.365 1.00 11.26 46 THR A O 1
ATOM 363 N N . TRP A 1 47 ? 12.952 -6.685 -7.593 1.00 10.42 47 TRP A N 1
ATOM 364 C CA . TRP A 1 47 ? 14.061 -6.564 -6.603 1.00 11.74 47 TRP A CA 1
ATOM 365 C C . TRP A 1 47 ? 14.978 -5.321 -6.699 1.00 11.56 47 TRP A C 1
ATOM 366 O O . TRP A 1 47 ? 14.900 -4.354 -5.862 1.00 11.65 47 TRP A O 1
ATOM 377 N N . MET A 1 48 ? 15.809 -5.229 -7.746 1.00 10.19 48 MET A N 1
ATOM 378 C CA . MET A 1 48 ? 16.734 -4.168 -7.951 1.00 12.04 48 MET A CA 1
ATOM 379 C C . MET A 1 48 ? 16.622 -3.805 -9.417 1.00 12.80 48 MET A C 1
ATOM 380 O O . MET A 1 48 ? 16.533 -4.689 -10.302 1.00 13.12 48 MET A O 1
ATOM 385 N N . SER A 1 49 ? 16.694 -2.533 -9.675 1.00 11.49 49 SER A N 1
ATOM 386 C CA . SER A 1 49 ? 16.674 -2.068 -11.040 1.00 12.51 49 SER A CA 1
ATOM 387 C C . SER A 1 49 ? 18.062 -1.972 -11.586 1.00 13.90 49 SER A C 1
ATOM 388 O O . SER A 1 49 ? 19.027 -1.848 -10.859 1.00 13.08 49 SER A O 1
ATOM 391 N N . GLU A 1 50 ? 18.167 -1.979 -12.925 1.00 15.16 50 GLU A N 1
ATOM 392 C CA . GLU A 1 50 ? 19.437 -1.678 -13.540 1.00 18.02 50 GLU A CA 1
ATOM 393 C C . GLU A 1 50 ? 19.952 -0.306 -13.254 1.00 20.04 50 GLU A C 1
ATOM 394 O O . GLU A 1 50 ? 21.130 -0.072 -13.397 1.00 21.76 50 GLU A O 1
ATOM 400 N N . ASP A 1 51 ? 19.105 0.633 -12.816 1.00 16.72 51 ASP A N 1
ATOM 401 C CA . ASP A 1 51 ? 19.591 1.912 -12.390 1.00 16.39 51 ASP A CA 1
ATOM 402 C C . ASP A 1 51 ? 20.301 2.002 -11.070 1.00 15.30 51 ASP A C 1
ATOM 403 O O . ASP A 1 51 ? 20.685 3.079 -10.669 1.00 20.70 51 ASP A O 1
ATOM 408 N N . GLY A 1 52 ? 20.355 0.869 -10.367 1.00 17.46 52 GLY A N 1
ATOM 409 C CA . GLY A 1 52 ? 21.123 0.686 -9.131 1.00 15.55 52 GLY A CA 1
ATOM 410 C C . GLY A 1 52 ? 20.379 0.880 -7.830 1.00 13.15 52 GLY A C 1
ATOM 411 O O . GLY A 1 52 ? 21.000 0.895 -6.776 1.00 14.84 52 GLY A O 1
ATOM 412 N N . ARG A 1 53 ? 19.050 1.073 -7.883 1.00 10.82 53 ARG A N 1
ATOM 413 C CA . ARG A 1 53 ? 18.274 1.172 -6.621 1.00 10.60 53 ARG A CA 1
ATOM 414 C C . ARG A 1 53 ? 17.157 0.220 -6.714 1.00 11.09 53 ARG A C 1
ATOM 415 O O . ARG A 1 53 ? 16.870 -0.406 -7.764 1.00 11.58 53 ARG A O 1
ATOM 423 N N . PRO A 1 54 ? 16.474 -0.020 -5.562 1.00 11.03 54 PRO A N 1
ATOM 424 C CA . PRO A 1 54 ? 15.445 -1.019 -5.538 1.00 11.44 54 PRO A CA 1
ATOM 425 C C . PRO A 1 54 ? 14.235 -0.767 -6.423 1.00 10.80 54 PRO A C 1
ATOM 426 O O . PRO A 1 54 ? 13.921 0.390 -6.770 1.00 10.63 54 PRO A O 1
ATOM 430 N N . VAL A 1 55 ? 13.631 -1.866 -6.771 1.00 9.72 55 VAL A N 1
ATOM 431 C CA . VAL A 1 55 ? 12.273 -1.891 -7.454 1.00 9.64 55 VAL A CA 1
ATOM 432 C C . VAL A 1 55 ? 11.217 -1.861 -6.351 1.00 10.58 55 VAL A C 1
ATOM 433 O O . VAL A 1 55 ? 11.171 -2.752 -5.521 1.00 13.25 55 VAL A O 1
ATOM 437 N N . TYR A 1 56 ? 10.390 -0.823 -6.357 1.00 8.97 56 TYR A N 1
ATOM 438 C CA . TYR A 1 56 ? 9.376 -0.694 -5.304 1.00 10.58 56 TYR A CA 1
ATOM 439 C C . TYR A 1 56 ? 7.981 -1.184 -5.685 1.00 11.06 56 TYR A C 1
ATOM 440 O O . TYR A 1 56 ? 7.040 -1.282 -4.885 1.00 14.93 56 TYR A O 1
ATOM 449 N N . SER A 1 57 ? 7.808 -1.398 -6.975 1.00 10.84 57 SER A N 1
ATOM 450 C CA . SER A 1 57 ? 6.533 -1.880 -7.492 1.00 11.07 57 SER A CA 1
ATOM 451 C C . SER A 1 57 ? 6.409 -3.414 -7.423 1.00 11.55 57 SER A C 1
ATOM 452 O O . SER A 1 57 ? 7.329 -4.162 -7.822 1.00 11.26 57 SER A O 1
ATOM 455 N N . SER A 1 58 ? 5.261 -3.887 -6.939 1.00 10.83 58 SER A N 1
ATOM 456 C CA . SER A 1 58 ? 4.992 -5.308 -6.917 1.00 9.18 58 SER A CA 1
ATOM 457 C C . SER A 1 58 ? 3.819 -5.567 -7.903 1.00 10.23 58 SER A C 1
ATOM 458 O O . SER A 1 58 ? 3.150 -6.604 -7.804 1.00 10.05 58 SER A O 1
ATOM 461 N N . MET A 1 59 ? 3.533 -4.677 -8.840 1.00 9.50 59 MET A N 1
ATOM 462 C CA . MET A 1 59 ? 2.452 -4.905 -9.812 1.00 10.15 59 MET A CA 1
ATOM 463 C C . MET A 1 59 ? 2.765 -6.049 -10.761 1.00 10.71 59 MET A C 1
ATOM 464 O O . MET A 1 59 ? 3.921 -6.260 -11.098 1.00 10.21 59 MET A O 1
ATOM 469 N N . TYR A 1 60 ? 1.770 -6.791 -11.160 1.00 9.92 60 TYR A N 1
ATOM 470 C CA . TYR A 1 60 ? 2.043 -7.917 -12.101 1.00 11.53 60 TYR A CA 1
ATOM 471 C C . TYR A 1 60 ? 1.106 -7.789 -13.324 1.00 12.02 60 TYR A C 1
ATOM 472 O O . TYR A 1 60 ? 0.189 -6.940 -13.352 1.00 13.50 60 TYR A O 1
ATOM 481 N N . GLN A 1 61 ? 1.384 -8.628 -14.326 1.00 13.39 61 GLN A N 1
ATOM 482 C CA . GLN A 1 61 ? 0.626 -8.566 -15.582 1.00 12.25 61 GLN A CA 1
ATOM 483 C C . GLN A 1 61 ? -0.821 -8.964 -15.426 1.00 13.15 61 GLN A C 1
ATOM 484 O O . GLN A 1 61 ? -1.187 -9.842 -14.621 1.00 13.42 61 GLN A O 1
ATOM 490 N N . ASN A 1 62 ? -1.681 -8.277 -16.179 1.00 13.53 62 ASN A N 1
ATOM 491 C CA . ASN A 1 62 ? -3.093 -8.739 -16.283 1.00 16.85 62 ASN A CA 1
ATOM 492 C C . ASN A 1 62 ? -3.840 -8.646 -14.962 1.00 14.39 62 ASN A C 1
ATOM 493 O O . ASN A 1 62 ? -4.704 -9.417 -14.629 1.00 16.17 62 ASN A O 1
ATOM 498 N N . LEU A 1 63 ? -3.445 -7.655 -14.168 1.00 14.91 63 LEU A N 1
ATOM 499 C CA . LEU A 1 63 ? -4.115 -7.397 -12.859 1.00 12.81 63 LEU A CA 1
ATOM 500 C C . LEU A 1 63 ? -5.358 -6.533 -13.090 1.00 13.33 63 LEU A C 1
ATOM 501 O O . LEU A 1 63 ? -5.322 -5.529 -13.888 1.00 13.66 63 LEU A O 1
ATOM 506 N N . PHE A 1 64 ? -6.419 -6.961 -12.431 1.00 13.07 64 PHE A N 1
ATOM 507 C CA . PHE A 1 64 ? -7.657 -6.139 -12.376 1.00 14.95 64 PHE A CA 1
ATOM 508 C C . PHE A 1 64 ? -7.907 -5.772 -10.906 1.00 14.46 64 PHE A C 1
ATOM 509 O O . PHE A 1 64 ? -7.507 -6.482 -9.998 1.00 17.15 64 PHE A O 1
ATOM 517 N N . VAL A 1 65 ? -8.402 -4.548 -10.742 1.00 14.19 65 VAL A N 1
ATOM 518 C CA . VAL A 1 65 ? -8.614 -4.041 -9.358 1.00 12.74 65 VAL A CA 1
ATOM 519 C C . VAL A 1 65 ? -9.578 -4.938 -8.572 1.00 14.02 65 VAL A C 1
ATOM 520 O O . VAL A 1 65 ? -10.393 -5.661 -9.192 1.00 13.61 65 VAL A O 1
ATOM 524 N N . ASN A 1 66 ? -9.455 -4.903 -7.237 1.00 13.54 66 ASN A N 1
ATOM 525 C CA . ASN A 1 66 ? -10.304 -5.722 -6.377 1.00 16.23 66 ASN A CA 1
ATOM 526 C C . ASN A 1 66 ? -11.312 -4.843 -5.672 1.00 17.95 66 ASN A C 1
ATOM 527 O O . ASN A 1 66 ? -12.008 -5.294 -4.806 1.00 17.08 66 ASN A O 1
ATOM 532 N N . LEU A 1 67 ? -11.437 -3.577 -6.103 1.00 18.96 67 LEU A N 1
ATOM 533 C CA . LEU A 1 67 ? -12.479 -2.684 -5.593 1.00 18.70 67 LEU A CA 1
ATOM 534 C C . LEU A 1 67 ? -12.959 -1.913 -6.792 1.00 16.08 67 LEU A C 1
ATOM 535 O O . LEU A 1 67 ? -12.224 -1.645 -7.681 1.00 14.37 67 LEU A O 1
ATOM 540 N N . PRO A 1 68 ? -14.241 -1.615 -6.878 1.00 14.26 68 PRO A N 1
ATOM 541 C CA . PRO A 1 68 ? -14.792 -1.002 -8.065 1.00 14.69 68 PRO A CA 1
ATOM 542 C C . PRO A 1 68 ? -14.197 0.390 -8.229 1.00 15.09 68 PRO A C 1
ATOM 543 O O . PRO A 1 68 ? -13.908 1.093 -7.226 1.00 14.17 68 PRO A O 1
ATOM 547 N N . LYS A 1 69 ? -14.033 0.852 -9.483 1.00 13.52 69 LYS A N 1
ATOM 548 C CA . LYS A 1 69 ? -13.348 2.134 -9.719 1.00 15.70 69 LYS A CA 1
ATOM 549 C C . LYS A 1 69 ? -14.066 3.284 -8.968 1.00 16.06 69 LYS A C 1
ATOM 550 O O . LYS A 1 69 ? -13.468 4.289 -8.651 1.00 14.74 69 LYS A O 1
ATOM 556 N N . GLU A 1 70 ? -15.379 3.128 -8.720 1.00 17.41 70 GLU A N 1
ATOM 557 C CA . GLU A 1 70 ? -16.156 4.175 -8.115 1.00 18.79 70 GLU A CA 1
ATOM 558 C C . GLU A 1 70 ? -15.744 4.378 -6.646 1.00 15.89 70 GLU A C 1
ATOM 559 O O . GLU A 1 70 ? -15.952 5.473 -6.138 1.00 17.55 70 GLU A O 1
ATOM 565 N N . LEU A 1 71 ? -15.158 3.379 -5.967 1.00 15.92 71 LEU A N 1
ATOM 566 C CA . LEU A 1 71 ? -14.666 3.549 -4.618 1.00 15.79 71 LEU A CA 1
ATOM 567 C C . LEU A 1 71 ? -13.170 3.850 -4.657 1.00 14.43 71 LEU A C 1
ATOM 568 O O . LEU A 1 71 ? -12.579 4.312 -3.643 1.00 17.10 71 LEU A O 1
ATOM 573 N N . MET A 1 72 ? -12.514 3.585 -5.795 1.00 13.40 72 MET A N 1
ATOM 574 C CA . MET A 1 72 ? -11.087 3.940 -5.867 1.00 13.32 72 MET A CA 1
ATOM 575 C C . MET A 1 72 ? -10.823 5.435 -6.165 1.00 14.20 72 MET A C 1
ATOM 576 O O . MET A 1 72 ? -9.728 5.933 -5.942 1.00 16.52 72 MET A O 1
ATOM 581 N N . ALA A 1 73 ? -11.805 6.093 -6.771 1.00 13.93 73 ALA A N 1
ATOM 582 C CA . ALA A 1 73 ? -11.703 7.552 -7.008 1.00 12.71 73 ALA A CA 1
ATOM 583 C C . ALA A 1 73 ? -11.942 8.359 -5.759 1.00 15.47 73 ALA A C 1
ATOM 584 O O . ALA A 1 73 ? -12.781 7.987 -4.869 1.00 16.89 73 ALA A O 1
ATOM 586 N N . PHE A 1 74 ? -11.203 9.475 -5.676 1.00 13.84 74 PHE A N 1
ATOM 587 C CA . PHE A 1 74 ? -11.513 10.529 -4.665 1.00 13.43 74 PHE A CA 1
ATOM 588 C C . PHE A 1 74 ? -12.924 11.095 -4.894 1.00 17.20 74 PHE A C 1
ATOM 589 O O . PHE A 1 74 ? -13.365 11.278 -6.044 1.00 17.75 74 PHE A O 1
ATOM 597 N N . PRO A 1 75 ? -13.635 11.400 -3.779 1.00 16.93 75 PRO A N 1
ATOM 598 C CA . PRO A 1 75 ? -15.004 11.883 -3.991 1.00 18.51 75 PRO A CA 1
ATOM 599 C C . PRO A 1 75 ? -15.092 13.060 -4.957 1.00 20.58 75 PRO A C 1
ATOM 600 O O . PRO A 1 75 ? -16.154 13.202 -5.638 1.00 24.29 75 PRO A O 1
ATOM 604 N N . ASP A 1 76 ? -14.087 13.911 -5.041 1.00 18.23 76 ASP A N 1
ATOM 605 C CA . ASP A 1 76 ? -14.234 15.126 -5.881 1.00 19.31 76 ASP A CA 1
ATOM 606 C C . ASP A 1 76 ? -13.420 15.033 -7.150 1.00 19.28 76 ASP A C 1
ATOM 607 O O . ASP A 1 76 ? -13.207 16.027 -7.786 1.00 22.70 76 ASP A O 1
ATOM 612 N N . PHE A 1 77 ? -12.907 13.829 -7.474 1.00 18.14 77 PHE A N 1
ATOM 613 C CA . PHE A 1 77 ? -12.199 13.671 -8.752 1.00 16.40 77 PHE A CA 1
ATOM 614 C C . PHE A 1 77 ? -12.601 12.331 -9.355 1.00 16.17 77 PHE A C 1
ATOM 615 O O . PHE A 1 77 ? -11.988 11.255 -9.138 1.00 15.39 77 PHE A O 1
ATOM 623 N N . PRO A 1 78 ? -13.703 12.285 -10.122 1.00 17.42 78 PRO A N 1
ATOM 624 C CA . PRO A 1 78 ? -14.210 10.989 -10.568 1.00 16.87 78 PRO A CA 1
ATOM 625 C C . PRO A 1 78 ? -13.330 10.295 -11.589 1.00 16.73 78 PRO A C 1
ATOM 626 O O . PRO A 1 78 ? -12.501 10.930 -12.247 1.00 17.01 78 PRO A O 1
ATOM 630 N N . PHE A 1 79 ? -13.473 8.969 -11.632 1.00 17.53 79 PHE A N 1
ATOM 631 C CA . PHE A 1 79 ? -12.813 8.163 -12.622 1.00 17.80 79 PHE A CA 1
ATOM 632 C C . PHE A 1 79 ? -13.215 8.589 -14.041 1.00 18.90 79 PHE A C 1
ATOM 633 O O . PHE A 1 79 ? -14.333 9.085 -14.258 1.00 18.38 79 PHE A O 1
ATOM 641 N N . HIS A 1 80 ? -12.289 8.532 -14.991 1.00 16.82 80 HIS A N 1
ATOM 642 C CA . HIS A 1 80 ? -12.706 8.669 -16.384 1.00 17.85 80 HIS A CA 1
ATOM 643 C C . HIS A 1 80 ? -13.798 7.648 -16.817 1.00 21.09 80 HIS A C 1
ATOM 644 O O . HIS A 1 80 ? -13.949 6.582 -16.232 1.00 20.29 80 HIS A O 1
ATOM 651 N N . ASP A 1 81 ? -14.560 8.020 -17.837 1.00 21.62 81 ASP A N 1
ATOM 652 C CA . ASP A 1 81 ? -15.716 7.254 -18.207 1.00 25.52 81 ASP A CA 1
ATOM 653 C C . ASP A 1 81 ? -15.493 5.975 -19.049 1.00 28.16 81 ASP A C 1
ATOM 654 O O . ASP A 1 81 ? -16.171 5.728 -20.053 1.00 29.71 81 ASP A O 1
ATOM 659 N N . ILE A 1 82 ? -14.628 5.096 -18.635 1.00 27.27 82 ILE A N 1
ATOM 660 C CA . ILE A 1 82 ? -14.539 3.822 -19.306 1.00 27.26 82 ILE A CA 1
ATOM 661 C C . ILE A 1 82 ? -15.638 2.826 -18.831 1.00 27.50 82 ILE A C 1
ATOM 662 O O . ILE A 1 82 ? -16.034 2.881 -17.689 1.00 28.52 82 ILE A O 1
ATOM 667 N N . GLU A 1 83 ? -16.163 1.944 -19.700 1.00 25.70 83 GLU A N 1
ATOM 668 C CA . GLU A 1 83 ? -17.133 0.926 -19.267 1.00 26.95 83 GLU A CA 1
ATOM 669 C C . GLU A 1 83 ? -16.500 -0.029 -18.251 1.00 26.20 83 GLU A C 1
ATOM 670 O O . GLU A 1 83 ? -15.356 -0.462 -18.435 1.00 25.81 83 GLU A O 1
ATOM 676 N N . GLY A 1 84 ? -17.222 -0.322 -17.166 1.00 22.95 84 GLY A N 1
ATOM 677 C CA . GLY A 1 84 ? -16.829 -1.453 -16.315 1.00 19.22 84 GLY A CA 1
ATOM 678 C C . GLY A 1 84 ? -16.284 -0.927 -14.975 1.00 19.55 84 GLY A C 1
ATOM 679 O O . GLY A 1 84 ? -15.492 0.006 -14.965 1.00 21.50 84 GLY A O 1
ATOM 680 N N . SER A 1 85 ? -16.676 -1.532 -13.897 1.00 17.73 85 SER A N 1
ATOM 681 C CA . SER A 1 85 ? -16.166 -1.090 -12.588 1.00 17.59 85 SER A CA 1
ATOM 682 C C . SER A 1 85 ? -14.812 -1.678 -12.181 1.00 16.14 85 SER A C 1
ATOM 683 O O . SER A 1 85 ? -14.007 -0.965 -11.526 1.00 17.23 85 SER A O 1
ATOM 686 N N . TYR A 1 86 ? -14.545 -2.939 -12.524 1.00 15.31 86 TYR A N 1
ATOM 687 C CA . TYR A 1 86 ? -13.282 -3.552 -12.053 1.00 14.17 86 TYR A CA 1
ATOM 688 C C . TYR A 1 86 ? -12.307 -3.470 -13.208 1.00 14.43 86 TYR A C 1
ATOM 689 O O . TYR A 1 86 ? -12.145 -4.417 -14.010 1.00 15.96 86 TYR A O 1
ATOM 698 N N . VAL A 1 87 ? -11.684 -2.303 -13.297 1.00 13.93 87 VAL A N 1
ATOM 699 C CA . VAL A 1 87 ? -10.816 -1.973 -14.409 1.00 14.69 87 VAL A CA 1
ATOM 700 C C . VAL A 1 87 ? -9.449 -2.710 -14.326 1.00 12.99 87 VAL A C 1
ATOM 701 O O . VAL A 1 87 ? -8.997 -3.095 -13.271 1.00 12.44 87 VAL A O 1
ATOM 705 N N . PRO A 1 88 ? -8.762 -2.814 -15.454 1.00 13.37 88 PRO A N 1
ATOM 706 C CA . PRO A 1 88 ? -7.403 -3.326 -15.430 1.00 13.53 88 PRO A CA 1
ATOM 707 C C . PRO A 1 88 ? -6.516 -2.234 -14.822 1.00 13.80 88 PRO A C 1
ATOM 708 O O . PRO A 1 88 ? -6.876 -1.030 -14.802 1.00 13.94 88 PRO A O 1
ATOM 712 N N . SER A 1 89 ? -5.373 -2.637 -14.288 1.00 11.57 89 SER A N 1
ATOM 713 C CA . SER A 1 89 ? -4.430 -1.712 -13.592 1.00 11.72 89 SER A CA 1
ATOM 714 C C . SER A 1 89 ? -4.027 -0.482 -14.420 1.00 11.00 89 SER A C 1
ATOM 715 O O . SER A 1 89 ? -3.961 0.570 -13.851 1.00 10.87 89 SER A O 1
ATOM 718 N N . LYS A 1 90 ? -3.945 -0.584 -15.772 1.00 11.54 90 LYS A N 1
ATOM 719 C CA . LYS A 1 90 ? -3.528 0.589 -16.520 1.00 13.27 90 LYS A CA 1
ATOM 720 C C . LYS A 1 90 ? -4.510 1.744 -16.369 1.00 12.05 90 LYS A C 1
ATOM 721 O O . LYS A 1 90 ? -4.078 2.864 -16.513 1.00 11.14 90 LYS A O 1
ATOM 727 N N . GLU A 1 91 ? -5.799 1.475 -16.070 1.00 12.13 91 GLU A N 1
ATOM 728 C CA . GLU A 1 91 ? -6.765 2.574 -15.979 1.00 12.10 91 GLU A CA 1
ATOM 729 C C . GLU A 1 91 ? -6.531 3.272 -14.672 1.00 11.84 91 GLU A C 1
ATOM 730 O O . GLU A 1 91 ? -6.817 4.425 -14.540 1.00 10.43 91 GLU A O 1
ATOM 736 N N . VAL A 1 92 ? -6.032 2.561 -13.641 1.00 11.42 92 VAL A N 1
ATOM 737 C CA . VAL A 1 92 ? -5.786 3.289 -12.412 1.00 9.98 92 VAL A CA 1
ATOM 738 C C . VAL A 1 92 ? -4.491 4.127 -12.533 1.00 8.36 92 VAL A C 1
ATOM 739 O O . VAL A 1 92 ? -4.333 5.219 -12.019 1.00 9.17 92 VAL A O 1
ATOM 743 N N . LEU A 1 93 ? -3.491 3.619 -13.272 1.00 7.92 93 LEU A N 1
ATOM 744 C CA . LEU A 1 93 ? -2.266 4.416 -13.464 1.00 8.74 93 LEU A CA 1
ATOM 745 C C . LEU A 1 93 ? -2.677 5.736 -14.231 1.00 9.03 93 LEU A C 1
ATOM 746 O O . LEU A 1 93 ? -2.238 6.817 -13.890 1.00 9.40 93 LEU A O 1
ATOM 751 N N . LYS A 1 94 ? -3.538 5.605 -15.256 1.00 9.76 94 LYS A N 1
ATOM 752 C CA . LYS A 1 94 ? -4.087 6.735 -15.974 1.00 10.34 94 LYS A CA 1
ATOM 753 C C . LYS A 1 94 ? -4.810 7.717 -15.053 1.00 10.31 94 LYS A C 1
ATOM 754 O O . LYS A 1 94 ? -4.593 8.916 -15.156 1.00 10.20 94 LYS A O 1
ATOM 760 N N . TYR A 1 95 ? -5.660 7.230 -14.148 1.00 9.95 95 TYR A N 1
ATOM 761 C CA . TYR A 1 95 ? -6.339 8.005 -13.128 1.00 10.41 95 TYR A CA 1
ATOM 762 C C . TYR A 1 95 ? -5.350 8.858 -12.379 1.00 10.75 95 TYR A C 1
ATOM 763 O O . TYR A 1 95 ? -5.579 10.088 -12.243 1.00 9.25 95 TYR A O 1
ATOM 772 N N . PHE A 1 96 ? -4.248 8.261 -11.910 1.00 9.40 96 PHE A N 1
ATOM 773 C CA . PHE A 1 96 ? -3.306 9.116 -11.201 1.00 9.61 96 PHE A CA 1
ATOM 774 C C . PHE A 1 96 ? -2.474 10.106 -12.011 1.00 10.87 96 PHE A C 1
ATOM 775 O O . PHE A 1 96 ? -2.086 11.154 -11.534 1.00 11.36 96 PHE A O 1
ATOM 783 N N . ASP A 1 97 ? -2.165 9.727 -13.236 1.00 12.47 97 ASP A N 1
ATOM 784 C CA . ASP A 1 97 ? -1.555 10.688 -14.187 1.00 13.76 97 ASP A CA 1
ATOM 785 C C . ASP A 1 97 ? -2.542 11.825 -14.443 1.00 11.79 97 ASP A C 1
ATOM 786 O O . ASP A 1 97 ? -2.065 12.990 -14.417 1.00 12.80 97 ASP A O 1
ATOM 791 N N . ASN A 1 98 ? -3.827 11.514 -14.616 1.00 11.81 98 ASN A N 1
ATOM 792 C CA . ASN A 1 98 ? -4.836 12.587 -14.814 1.00 12.61 98 ASN A CA 1
ATOM 793 C C . ASN A 1 98 ? -4.969 13.495 -13.569 1.00 12.44 98 ASN A C 1
ATOM 794 O O . ASN A 1 98 ? -5.103 14.714 -13.674 1.00 12.51 98 ASN A O 1
ATOM 799 N N . PHE A 1 99 ? -4.900 12.870 -12.386 1.00 9.40 99 PHE A N 1
ATOM 800 C CA . PHE A 1 99 ? -4.990 13.608 -11.128 1.00 11.42 99 PHE A CA 1
ATOM 801 C C . PHE A 1 99 ? -3.812 14.559 -10.992 1.00 9.74 99 PHE A C 1
ATOM 802 O O . PHE A 1 99 ? -3.939 15.730 -10.621 1.00 9.62 99 PHE A O 1
ATOM 810 N N . THR A 1 100 ? -2.612 14.075 -11.378 1.00 9.45 100 THR A N 1
ATOM 811 C CA . THR A 1 100 ? -1.401 14.847 -11.288 1.00 10.92 100 THR A CA 1
ATOM 812 C C . THR A 1 100 ? -1.534 16.070 -12.159 1.00 12.82 100 THR A C 1
ATOM 813 O O . THR A 1 100 ? -1.226 17.177 -11.726 1.00 13.91 100 THR A O 1
ATOM 817 N N . ASP A 1 101 ? -2.062 15.895 -13.335 1.00 11.56 101 ASP A N 1
ATOM 818 C CA . ASP A 1 101 ? -2.153 17.070 -14.205 1.00 14.45 101 ASP A CA 1
ATOM 819 C C . ASP A 1 101 ? -3.331 17.975 -13.901 1.00 13.99 101 ASP A C 1
ATOM 820 O O . ASP A 1 101 ? -3.183 19.188 -14.076 1.00 14.43 101 ASP A O 1
ATOM 825 N N . ALA A 1 102 ? -4.443 17.449 -13.364 1.00 13.71 102 ALA A N 1
ATOM 826 C CA . ALA A 1 102 ? -5.564 18.272 -12.903 1.00 12.76 102 ALA A CA 1
ATOM 827 C C . ALA A 1 102 ? -5.203 19.316 -11.885 1.00 15.88 102 ALA A C 1
ATOM 828 O O . ALA A 1 102 ? -5.836 20.353 -11.863 1.00 16.40 102 ALA A O 1
ATOM 830 N N . PHE A 1 103 ? -4.317 18.969 -10.967 1.00 13.27 103 PHE A N 1
ATOM 831 C CA . PHE A 1 103 ? -3.975 19.829 -9.849 1.00 14.60 103 PHE A CA 1
ATOM 832 C C . PHE A 1 103 ? -2.650 20.441 -10.067 1.00 15.47 103 PHE A C 1
ATOM 833 O O . PHE A 1 103 ? -2.069 21.087 -9.146 1.00 15.31 103 PHE A O 1
ATOM 841 N N . ASP A 1 104 ? -2.168 20.377 -11.313 1.00 13.76 104 ASP A N 1
ATOM 842 C CA . ASP A 1 104 ? -0.919 21.091 -11.639 1.00 14.47 104 ASP A CA 1
ATOM 843 C C . ASP A 1 104 ? 0.251 20.650 -10.734 1.00 12.72 104 ASP A C 1
ATOM 844 O O . ASP A 1 104 ? 1.047 21.456 -10.289 1.00 15.66 104 ASP A O 1
ATOM 849 N N . LEU A 1 105 ? 0.392 19.338 -10.539 1.00 13.36 105 LEU A N 1
ATOM 850 C CA . LEU A 1 105 ? 1.409 18.874 -9.555 1.00 12.34 105 LEU A CA 1
ATOM 851 C C . LEU A 1 105 ? 2.657 18.476 -10.257 1.00 12.36 105 LEU A C 1
ATOM 852 O O . LEU A 1 105 ? 3.735 18.391 -9.572 1.00 11.45 105 LEU A O 1
ATOM 857 N N . ARG A 1 106 ? 2.595 18.222 -11.570 1.00 11.07 106 ARG A N 1
ATOM 858 C CA . ARG A 1 106 ? 3.794 17.697 -12.234 1.00 13.62 106 ARG A CA 1
ATOM 859 C C . ARG A 1 106 ? 5.079 18.568 -12.023 1.00 13.08 106 ARG A C 1
ATOM 860 O O . ARG A 1 106 ? 6.234 18.003 -11.867 1.00 13.28 106 ARG A O 1
ATOM 868 N N . LYS A 1 107 ? 4.923 19.925 -12.005 1.00 12.91 107 LYS A N 1
ATOM 869 C CA . LYS A 1 107 ? 6.067 20.851 -11.849 1.00 14.53 107 LYS A CA 1
ATOM 870 C C . LYS A 1 107 ? 6.746 20.719 -10.495 1.00 14.18 107 LYS A C 1
ATOM 871 O O . LYS A 1 107 ? 7.836 21.166 -10.323 1.00 14.48 107 LYS A O 1
ATOM 877 N N . LEU A 1 108 ? 6.064 20.036 -9.562 1.00 13.39 108 LEU A N 1
ATOM 878 C CA . LEU A 1 108 ? 6.642 19.937 -8.183 1.00 11.58 108 LEU A CA 1
ATOM 879 C C . LEU A 1 108 ? 7.486 18.664 -7.992 1.00 10.96 108 LEU A C 1
ATOM 880 O O . LEU A 1 108 ? 8.121 18.468 -6.925 1.00 11.09 108 LEU A O 1
ATOM 885 N N . ILE A 1 109 ? 7.403 17.739 -8.954 1.00 8.87 109 ILE A N 1
ATOM 886 C CA . ILE A 1 109 ? 7.931 16.440 -8.798 1.00 9.36 109 ILE A CA 1
ATOM 887 C C . ILE A 1 109 ? 9.256 16.271 -9.516 1.00 11.09 109 ILE A C 1
ATOM 888 O O . ILE A 1 109 ? 9.380 16.570 -10.737 1.00 13.58 109 ILE A O 1
ATOM 893 N N . LYS A 1 110 ? 10.231 15.782 -8.739 1.00 10.05 110 LYS A N 1
ATOM 894 C CA . LYS A 1 110 ? 11.560 15.482 -9.217 1.00 10.98 110 LYS A CA 1
ATOM 895 C C . LYS A 1 110 ? 11.571 13.984 -9.436 1.00 12.60 110 LYS A C 1
ATOM 896 O O . LYS A 1 110 ? 11.742 13.130 -8.478 1.00 11.80 110 LYS A O 1
ATOM 902 N N . LEU A 1 111 ? 11.376 13.589 -10.724 1.00 10.35 111 LEU A N 1
ATOM 903 C CA . LEU A 1 111 ? 11.311 12.123 -10.989 1.00 10.61 111 LEU A CA 1
ATOM 904 C C . LEU A 1 111 ? 12.756 11.508 -11.089 1.00 9.88 111 LEU A C 1
ATOM 905 O O . LEU A 1 111 ? 13.738 12.253 -11.200 1.00 10.01 111 LEU A O 1
ATOM 910 N N . GLN A 1 112 ? 12.874 10.191 -10.989 1.00 8.89 112 GLN A N 1
ATOM 911 C CA . GLN A 1 112 ? 14.209 9.611 -10.877 1.00 10.15 112 GLN A CA 1
ATOM 912 C C . GLN A 1 112 ? 15.117 10.217 -9.807 1.00 11.46 112 GLN A C 1
ATOM 913 O O . GLN A 1 112 ? 16.360 10.268 -9.987 1.00 11.07 112 GLN A O 1
ATOM 919 N N . HIS A 1 113 ? 14.516 10.592 -8.673 1.00 10.02 113 HIS A N 1
ATOM 920 C CA . HIS A 1 113 ? 15.284 11.078 -7.530 1.00 10.37 113 HIS A CA 1
ATOM 921 C C . HIS A 1 113 ? 15.040 10.093 -6.421 1.00 10.16 113 HIS A C 1
ATOM 922 O O . HIS A 1 113 ? 13.908 9.945 -5.949 1.00 12.40 113 HIS A O 1
ATOM 929 N N . HIS A 1 114 ? 16.104 9.389 -6.039 1.00 9.41 114 HIS A N 1
ATOM 930 C CA . HIS A 1 114 ? 15.929 8.348 -5.011 1.00 8.20 114 HIS A CA 1
ATOM 931 C C . HIS A 1 114 ? 16.399 8.976 -3.686 1.00 8.78 114 HIS A C 1
ATOM 932 O O . HIS A 1 114 ? 17.593 9.384 -3.576 1.00 10.97 114 HIS A O 1
ATOM 939 N N . VAL A 1 115 ? 15.508 8.915 -2.673 1.00 9.34 115 VAL A N 1
ATOM 940 C CA . VAL A 1 115 ? 15.829 9.456 -1.324 1.00 9.87 115 VAL A CA 1
ATOM 941 C C . VAL A 1 115 ? 16.728 8.433 -0.612 1.00 10.53 115 VAL A C 1
ATOM 942 O O . VAL A 1 115 ? 16.365 7.289 -0.428 1.00 11.62 115 VAL A O 1
ATOM 946 N N . GLU A 1 116 ? 17.878 8.965 -0.162 1.00 12.66 116 GLU A N 1
ATOM 947 C CA . GLU A 1 116 ? 18.926 8.164 0.488 1.00 13.38 116 GLU A CA 1
ATOM 948 C C . GLU A 1 116 ? 18.955 8.427 1.995 1.00 13.75 116 GLU A C 1
ATOM 949 O O . GLU A 1 116 ? 19.168 7.452 2.760 1.00 17.65 116 GLU A O 1
ATOM 955 N N . ASN A 1 117 ? 18.751 9.678 2.428 1.00 12.57 117 ASN A N 1
ATOM 956 C CA . ASN A 1 117 ? 18.834 9.887 3.911 1.00 13.13 117 ASN A CA 1
ATOM 957 C C . ASN A 1 117 ? 17.970 11.051 4.296 1.00 13.28 117 ASN A C 1
ATOM 958 O O . ASN A 1 117 ? 17.826 11.998 3.519 1.00 13.89 117 ASN A O 1
ATOM 963 N N . VAL A 1 118 ? 17.366 11.007 5.474 1.00 12.95 118 VAL A N 1
ATOM 964 C CA . VAL A 1 118 ? 16.601 12.132 6.000 1.00 15.63 118 VAL A CA 1
ATOM 965 C C . VAL A 1 118 ? 17.106 12.267 7.419 1.00 16.37 118 VAL A C 1
ATOM 966 O O . VAL A 1 118 ? 17.175 11.269 8.103 1.00 16.85 118 VAL A O 1
ATOM 970 N N . ARG A 1 119 ? 17.484 13.497 7.772 1.00 16.18 119 ARG A N 1
ATOM 971 C CA . ARG A 1 119 ? 17.885 13.721 9.203 1.00 18.32 119 ARG A CA 1
ATOM 972 C C . ARG A 1 119 ? 17.394 15.085 9.630 1.00 20.14 119 ARG A C 1
ATOM 973 O O . ARG A 1 119 ? 17.295 16.014 8.823 1.00 17.87 119 ARG A O 1
ATOM 981 N N . PRO A 1 120 ? 17.147 15.239 10.947 1.00 20.38 120 PRO A N 1
ATOM 982 C CA . PRO A 1 120 ? 16.816 16.568 11.460 1.00 23.12 120 PRO A CA 1
ATOM 983 C C . PRO A 1 120 ? 18.034 17.430 11.579 1.00 28.45 120 PRO A C 1
ATOM 984 O O . PRO A 1 120 ? 19.128 16.922 11.863 1.00 25.79 120 PRO A O 1
ATOM 988 N N . CYS A 1 121 ? 17.872 18.731 11.338 1.00 35.21 121 CYS A N 1
ATOM 989 C CA . CYS A 1 121 ? 18.774 19.737 11.908 1.00 49.45 121 CYS A CA 1
ATOM 990 C C . CYS A 1 121 ? 17.884 20.761 12.546 1.00 54.09 121 CYS A C 1
ATOM 991 O O . CYS A 1 121 ? 17.031 21.378 11.870 1.00 58.60 121 CYS A O 1
ATOM 994 N N . GLU A 1 122 ? 18.027 20.898 13.857 1.00 48.56 122 GLU A N 1
ATOM 995 C CA . GLU A 1 122 ? 17.271 21.901 14.561 1.00 53.68 122 GLU A CA 1
ATOM 996 C C . GLU A 1 122 ? 15.825 21.507 14.297 1.00 57.14 122 GLU A C 1
ATOM 997 O O . GLU A 1 122 ? 15.485 20.306 14.352 1.00 58.63 122 GLU A O 1
ATOM 1003 N N . SER A 1 123 ? 14.961 22.449 13.955 1.00 51.82 123 SER A N 1
ATOM 1004 C CA . SER A 1 123 ? 13.537 22.073 13.866 1.00 50.42 123 SER A CA 1
ATOM 1005 C C . SER A 1 123 ? 13.053 21.616 12.450 1.00 44.70 123 SER A C 1
ATOM 1006 O O . SER A 1 123 ? 11.919 21.093 12.285 1.00 44.12 123 SER A O 1
ATOM 1009 N N . GLY A 1 124 ? 13.914 21.840 11.450 1.00 37.50 124 GLY A N 1
ATOM 1010 C CA . GLY A 1 124 ? 13.666 21.347 10.071 1.00 32.37 124 GLY A CA 1
ATOM 1011 C C . GLY A 1 124 ? 14.482 20.075 9.715 1.00 29.08 124 GLY A C 1
ATOM 1012 O O . GLY A 1 124 ? 14.814 19.264 10.613 1.00 28.94 124 GLY A O 1
ATOM 1013 N N . TRP A 1 125 ? 14.783 19.896 8.412 1.00 20.67 125 TRP A N 1
ATOM 1014 C CA . TRP A 1 125 ? 15.222 18.588 7.911 1.00 17.54 125 TRP A CA 1
ATOM 1015 C C . TRP A 1 125 ? 16.155 18.740 6.757 1.00 17.59 125 TRP A C 1
ATOM 1016 O O . TRP A 1 125 ? 16.039 19.715 5.974 1.00 17.76 125 TRP A O 1
ATOM 1027 N N . LEU A 1 126 ? 17.096 17.798 6.657 1.00 15.60 126 LEU A N 1
ATOM 1028 C CA . LEU A 1 126 ? 17.931 17.702 5.497 1.00 15.32 126 LEU A CA 1
ATOM 1029 C C . LEU A 1 126 ? 17.612 16.401 4.807 1.00 16.26 126 LEU A C 1
ATOM 1030 O O . LEU A 1 126 ? 17.699 15.361 5.414 1.00 16.57 126 LEU A O 1
ATOM 1035 N N . VAL A 1 127 ? 17.282 16.492 3.514 1.00 14.60 127 VAL A N 1
ATOM 1036 C CA . VAL A 1 127 ? 16.927 15.350 2.711 1.00 12.15 127 VAL A CA 1
ATOM 1037 C C . VAL A 1 127 ? 17.968 15.208 1.625 1.00 12.94 127 VAL A C 1
ATOM 1038 O O . VAL A 1 127 ? 18.272 16.155 0.940 1.00 15.20 127 VAL A O 1
ATOM 1042 N N . THR A 1 128 ? 18.572 14.035 1.564 1.00 12.10 128 THR A N 1
ATOM 1043 C CA . THR A 1 128 ? 19.651 13.762 0.575 1.00 11.74 128 THR A CA 1
ATOM 1044 C C . THR A 1 128 ? 19.144 12.727 -0.428 1.00 11.26 128 THR A C 1
ATOM 1045 O O . THR A 1 128 ? 18.539 11.716 -0.004 1.00 11.84 128 THR A O 1
ATOM 1049 N N . VAL A 1 129 ? 19.324 13.045 -1.728 1.00 12.98 129 VAL A N 1
ATOM 1050 C CA . VAL A 1 129 ? 18.765 12.170 -2.725 1.00 13.65 129 VAL A CA 1
ATOM 1051 C C . VAL A 1 129 ? 19.802 11.997 -3.827 1.00 14.42 129 VAL A C 1
ATOM 1052 O O . VAL A 1 129 ? 20.717 12.841 -3.990 1.00 16.25 129 VAL A O 1
ATOM 1056 N N . THR A 1 130 ? 19.644 10.952 -4.630 1.00 13.93 130 THR A N 1
ATOM 1057 C CA . THR A 1 130 ? 20.486 10.835 -5.809 1.00 14.26 130 THR A CA 1
ATOM 1058 C C . THR A 1 130 ? 19.602 10.990 -7.083 1.00 13.19 130 THR A C 1
ATOM 1059 O O . THR A 1 130 ? 18.515 10.321 -7.181 1.00 14.23 130 THR A O 1
ATOM 1063 N N . ASP A 1 131 ? 20.040 11.876 -7.976 1.00 13.46 131 ASP A N 1
ATOM 1064 C CA . ASP A 1 131 ? 19.400 12.021 -9.300 1.00 14.63 131 ASP A CA 1
ATOM 1065 C C . ASP A 1 131 ? 19.969 10.880 -10.114 1.00 14.65 131 ASP A C 1
ATOM 1066 O O . ASP A 1 131 ? 21.135 10.882 -10.488 1.00 15.12 131 ASP A O 1
ATOM 1071 N N . LEU A 1 132 ? 19.116 9.907 -10.413 1.00 13.31 132 LEU A N 1
ATOM 1072 C CA . LEU A 1 132 ? 19.563 8.663 -11.039 1.00 12.55 132 LEU A CA 1
ATOM 1073 C C . LEU A 1 132 ? 19.889 8.895 -12.521 1.00 14.71 132 LEU A C 1
ATOM 1074 O O . LEU A 1 132 ? 20.440 7.957 -13.142 1.00 18.61 132 LEU A O 1
ATOM 1079 N N . THR A 1 133 ? 19.450 10.011 -13.081 1.00 13.29 133 THR A N 1
ATOM 1080 C CA . THR A 1 133 ? 19.813 10.334 -14.505 1.00 15.36 133 THR A CA 1
ATOM 1081 C C . THR A 1 133 ? 21.278 10.770 -14.637 1.00 18.65 133 THR A C 1
ATOM 1082 O O . THR A 1 133 ? 21.843 10.648 -15.724 1.00 21.89 133 THR A O 1
ATOM 1086 N N . THR A 1 134 ? 21.862 11.240 -13.555 1.00 16.51 134 THR A N 1
ATOM 1087 C CA . THR A 1 134 ? 23.259 11.819 -13.578 1.00 19.08 134 THR A CA 1
ATOM 1088 C C . THR A 1 134 ? 24.122 11.134 -12.549 1.00 18.33 134 THR A C 1
ATOM 1089 O O . THR A 1 134 ? 25.357 11.276 -12.588 1.00 20.79 134 THR A O 1
ATOM 1093 N N . MET A 1 135 ? 23.498 10.367 -11.643 1.00 17.70 135 MET A N 1
ATOM 1094 C CA . MET A 1 135 ? 24.173 9.804 -10.422 1.00 18.18 135 MET A CA 1
ATOM 1095 C C . MET A 1 135 ? 24.806 10.867 -9.501 1.00 21.93 135 MET A C 1
ATOM 1096 O O . MET A 1 135 ? 25.668 10.558 -8.711 1.00 24.58 135 MET A O 1
ATOM 1101 N N . VAL A 1 136 ? 24.329 12.102 -9.588 1.00 20.12 136 VAL A N 1
ATOM 1102 C CA . VAL A 1 136 ? 24.811 13.151 -8.706 1.00 20.71 136 VAL A CA 1
ATOM 1103 C C . VAL A 1 136 ? 23.939 13.137 -7.434 1.00 21.52 136 VAL A C 1
ATOM 1104 O O . VAL A 1 136 ? 22.678 13.122 -7.521 1.00 20.12 136 VAL A O 1
ATOM 1108 N N . GLU A 1 137 ? 24.586 13.263 -6.266 1.00 19.69 137 GLU A N 1
ATOM 1109 C CA . GLU A 1 137 ? 23.847 13.400 -5.003 1.00 18.52 137 GLU A CA 1
ATOM 1110 C C . GLU A 1 137 ? 23.494 14.873 -4.754 1.00 17.76 137 GLU A C 1
ATOM 1111 O O . GLU A 1 137 ? 24.287 15.806 -5.088 1.00 18.99 137 GLU A O 1
ATOM 1117 N N . HIS A 1 138 ? 22.285 15.139 -4.185 1.00 16.04 138 HIS A N 1
ATOM 1118 C CA . HIS A 1 138 ? 21.882 16.510 -3.906 1.00 16.75 138 HIS A CA 1
ATOM 1119 C C . HIS A 1 138 ? 21.214 16.510 -2.531 1.00 16.34 138 HIS A C 1
ATOM 1120 O O . HIS A 1 138 ? 20.484 15.565 -2.199 1.00 21.13 138 HIS A O 1
ATOM 1127 N N . SER A 1 139 ? 21.360 17.583 -1.754 1.00 13.54 139 SER A N 1
ATOM 1128 C CA . SER A 1 139 ? 20.618 17.718 -0.522 1.00 14.54 139 SER A CA 1
ATOM 1129 C C . SER A 1 139 ? 19.868 19.005 -0.512 1.00 15.09 139 SER A C 1
ATOM 1130 O O . SER A 1 139 ? 20.283 19.983 -1.165 1.00 17.77 139 SER A O 1
ATOM 1133 N N . PHE A 1 140 ? 18.785 19.012 0.271 1.00 17.22 140 PHE A N 1
ATOM 1134 C CA . PHE A 1 140 ? 17.833 20.124 0.299 1.00 17.61 140 PHE A CA 1
ATOM 1135 C C . PHE A 1 140 ? 17.335 20.212 1.735 1.00 17.40 140 PHE A C 1
ATOM 1136 O O . PHE A 1 140 ? 17.128 19.195 2.421 1.00 18.61 140 PHE A O 1
ATOM 1144 N N . GLU A 1 141 ? 17.125 21.453 2.164 1.00 19.17 141 GLU A N 1
ATOM 1145 C CA . GLU A 1 141 ? 16.644 21.724 3.486 1.00 15.37 141 GLU A CA 1
ATOM 1146 C C . GLU A 1 141 ? 15.149 21.981 3.446 1.00 14.30 141 GLU A C 1
ATOM 1147 O O . GLU A 1 141 ? 14.678 22.662 2.545 1.00 16.71 141 GLU A O 1
ATOM 1153 N N . PHE A 1 142 ? 14.392 21.473 4.441 1.00 13.24 142 PHE A N 1
ATOM 1154 C CA . PHE A 1 142 ? 12.923 21.667 4.476 1.00 12.83 142 PHE A CA 1
ATOM 1155 C C . PHE A 1 142 ? 12.493 21.952 5.892 1.00 13.68 142 PHE A C 1
ATOM 1156 O O . PHE A 1 142 ? 13.187 21.542 6.837 1.00 15.39 142 PHE A O 1
ATOM 1164 N N . ASP A 1 143 ? 11.312 22.559 6.027 1.00 14.72 143 ASP A N 1
ATOM 1165 C CA . ASP A 1 143 ? 10.694 22.723 7.375 1.00 14.92 143 ASP A CA 1
ATOM 1166 C C . ASP A 1 143 ? 9.874 21.528 7.826 1.00 14.64 143 ASP A C 1
ATOM 1167 O O . ASP A 1 143 ? 9.672 21.357 9.052 1.00 14.90 143 ASP A O 1
ATOM 1172 N N . ALA A 1 144 ? 9.454 20.607 6.898 1.00 11.79 144 ALA A N 1
ATOM 1173 C CA . ALA A 1 144 ? 8.642 19.462 7.259 1.00 10.92 144 ALA A CA 1
ATOM 1174 C C . ALA A 1 144 ? 8.855 18.386 6.199 1.00 11.20 144 ALA A C 1
ATOM 1175 O O . ALA A 1 144 ? 9.242 18.705 5.081 1.00 10.81 144 ALA A O 1
ATOM 1177 N N . VAL A 1 145 ? 8.646 17.143 6.558 1.00 11.98 145 VAL A N 1
ATOM 1178 C CA . VAL A 1 145 ? 8.820 16.042 5.530 1.00 12.34 145 VAL A CA 1
ATOM 1179 C C . VAL A 1 145 ? 7.634 15.127 5.703 1.00 13.52 145 VAL A C 1
ATOM 1180 O O . VAL A 1 145 ? 7.224 14.785 6.822 1.00 11.84 145 VAL A O 1
ATOM 1184 N N . VAL A 1 146 ? 6.982 14.752 4.582 1.00 9.65 146 VAL A N 1
ATOM 1185 C CA . VAL A 1 146 ? 5.815 13.876 4.563 1.00 9.85 146 VAL A CA 1
ATOM 1186 C C . VAL A 1 146 ? 6.260 12.610 3.838 1.00 11.31 146 VAL A C 1
ATOM 1187 O O . VAL A 1 146 ? 6.650 12.648 2.673 1.00 12.10 146 VAL A O 1
ATOM 1191 N N . VAL A 1 147 ? 6.341 11.533 4.628 1.00 9.01 147 VAL A N 1
ATOM 1192 C CA . VAL A 1 147 ? 6.856 10.257 4.101 1.00 11.04 147 VAL A CA 1
ATOM 1193 C C . VAL A 1 147 ? 5.741 9.406 3.536 1.00 10.01 147 VAL A C 1
ATOM 1194 O O . VAL A 1 147 ? 4.820 8.933 4.207 1.00 9.81 147 VAL A O 1
ATOM 1198 N N . CYS A 1 148 ? 5.851 9.141 2.194 1.00 8.32 148 CYS A N 1
ATOM 1199 C CA . CYS A 1 148 ? 4.800 8.455 1.476 1.00 8.95 148 CYS A CA 1
ATOM 1200 C C . CYS A 1 148 ? 5.413 7.420 0.584 1.00 8.97 148 CYS A C 1
ATOM 1201 O O . CYS A 1 148 ? 5.021 7.246 -0.619 1.00 8.30 148 CYS A O 1
ATOM 1204 N N . THR A 1 149 ? 6.250 6.555 1.145 1.00 9.24 149 THR A N 1
ATOM 1205 C CA . THR A 1 149 ? 7.029 5.657 0.283 1.00 10.73 149 THR A CA 1
ATOM 1206 C C . THR A 1 149 ? 6.465 4.233 0.216 1.00 10.80 149 THR A C 1
ATOM 1207 O O . THR A 1 149 ? 7.065 3.372 -0.505 1.00 14.65 149 THR A O 1
ATOM 1211 N N . GLY A 1 150 ? 5.331 3.956 0.846 1.00 10.95 150 GLY A N 1
ATOM 1212 C CA . GLY A 1 150 ? 4.524 2.744 0.562 1.00 13.19 150 GLY A CA 1
ATOM 1213 C C . GLY A 1 150 ? 4.996 1.574 1.481 1.00 12.93 150 GLY A C 1
ATOM 1214 O O . GLY A 1 150 ? 5.982 1.749 2.280 1.00 16.30 150 GLY A O 1
ATOM 1215 N N . GLN A 1 151 ? 4.267 0.476 1.447 1.00 15.18 151 GLN A N 1
ATOM 1216 C CA . GLN A 1 151 ? 4.574 -0.669 2.286 1.00 14.37 151 GLN A CA 1
ATOM 1217 C C . GLN A 1 151 ? 4.259 -1.957 1.571 1.00 16.83 151 GLN A C 1
ATOM 1218 O O . GLN A 1 151 ? 3.885 -2.892 2.171 1.00 15.30 151 GLN A O 1
ATOM 1224 N N . THR A 1 152 ? 4.472 -1.971 0.259 1.00 14.29 152 THR A N 1
ATOM 1225 C CA . THR A 1 152 ? 4.212 -3.237 -0.469 1.00 11.49 152 THR A CA 1
ATOM 1226 C C . THR A 1 152 ? 5.429 -3.597 -1.286 1.00 12.35 152 THR A C 1
ATOM 1227 O O . THR A 1 152 ? 5.274 -4.074 -2.434 1.00 14.85 152 THR A O 1
ATOM 1231 N N . TRP A 1 153 ? 6.613 -3.399 -0.749 1.00 11.60 153 TRP A N 1
ATOM 1232 C CA . TRP A 1 153 ? 7.831 -3.784 -1.507 1.00 11.82 153 TRP A CA 1
ATOM 1233 C C . TRP A 1 153 ? 8.860 -4.586 -0.725 1.00 14.91 153 TRP A C 1
ATOM 1234 O O . TRP A 1 153 ? 9.632 -5.289 -1.339 1.00 14.72 153 TRP A O 1
ATOM 1245 N N . CYS A 1 154 ? 8.926 -4.452 0.604 1.00 12.08 154 CYS A N 1
ATOM 1246 C CA . CYS A 1 154 ? 9.907 -5.208 1.408 1.00 13.76 154 CYS A CA 1
ATOM 1247 C C . CYS A 1 154 ? 9.216 -6.419 1.996 1.00 14.74 154 CYS A C 1
ATOM 1248 O O . CYS A 1 154 ? 8.187 -6.299 2.657 1.00 15.01 154 CYS A O 1
ATOM 1251 N N . PRO A 1 155 ? 9.584 -7.666 1.581 1.00 13.08 155 PRO A N 1
ATOM 1252 C CA . PRO A 1 155 ? 8.655 -8.790 1.814 1.00 13.54 155 PRO A CA 1
ATOM 1253 C C . PRO A 1 155 ? 8.708 -9.241 3.286 1.00 14.14 155 PRO A C 1
ATOM 1254 O O . PRO A 1 155 ? 9.761 -9.073 3.932 1.00 17.75 155 PRO A O 1
ATOM 1258 N N . LEU A 1 156 ? 7.608 -9.848 3.707 1.00 15.12 156 LEU A N 1
ATOM 1259 C CA . LEU A 1 156 ? 7.579 -10.481 5.044 1.00 17.52 156 LEU A CA 1
ATOM 1260 C C . LEU A 1 156 ? 7.466 -11.995 4.761 1.00 16.48 156 LEU A C 1
ATOM 1261 O O . LEU A 1 156 ? 6.602 -12.409 4.018 1.00 19.79 156 LEU A O 1
ATOM 1266 N N . TYR A 1 157 ? 8.318 -12.779 5.410 1.00 17.53 157 TYR A N 1
ATOM 1267 C CA . TYR A 1 157 ? 8.265 -14.250 5.253 1.00 17.65 157 TYR A CA 1
ATOM 1268 C C . TYR A 1 157 ? 7.927 -14.854 6.619 1.00 19.94 157 TYR A C 1
ATOM 1269 O O . TYR A 1 157 ? 8.466 -14.372 7.613 1.00 26.62 157 TYR A O 1
ATOM 1278 N N . PRO A 1 158 ? 7.097 -15.879 6.622 1.00 21.43 158 PRO A N 1
ATOM 1279 C CA . PRO A 1 158 ? 6.842 -16.626 7.902 1.00 22.74 158 PRO A CA 1
ATOM 1280 C C . PRO A 1 158 ? 8.138 -17.391 8.336 1.00 25.15 158 PRO A C 1
ATOM 1281 O O . PRO A 1 158 ? 8.981 -17.694 7.531 1.00 25.27 158 PRO A O 1
ATOM 1285 N N . ASP A 1 159 ? 8.259 -17.688 9.611 1.00 27.96 159 ASP A N 1
ATOM 1286 C CA . ASP A 1 159 ? 9.315 -18.543 10.106 1.00 35.28 159 ASP A CA 1
ATOM 1287 C C . ASP A 1 159 ? 8.703 -19.938 10.001 1.00 30.04 159 ASP A C 1
ATOM 1288 O O . ASP A 1 159 ? 7.671 -20.153 10.615 1.00 35.18 159 ASP A O 1
ATOM 1293 N N . VAL A 1 160 ? 9.199 -20.835 9.129 1.00 23.25 160 VAL A N 1
ATOM 1294 C CA . VAL A 1 160 ? 8.630 -22.196 9.044 1.00 19.75 160 VAL A CA 1
ATOM 1295 C C . VAL A 1 160 ? 9.776 -23.165 9.391 1.00 18.90 160 VAL A C 1
ATOM 1296 O O . VAL A 1 160 ? 10.881 -23.012 8.877 1.00 17.88 160 VAL A O 1
ATOM 1300 N N . GLU A 1 161 ? 9.486 -24.118 10.299 1.00 19.94 161 GLU A N 1
ATOM 1301 C CA . GLU A 1 161 ? 10.490 -25.064 10.723 1.00 20.09 161 GLU A CA 1
ATOM 1302 C C . GLU A 1 161 ? 11.017 -25.834 9.496 1.00 18.24 161 GLU A C 1
ATOM 1303 O O . GLU A 1 161 ? 10.182 -26.338 8.724 1.00 16.69 161 GLU A O 1
ATOM 1309 N N . GLY A 1 162 ? 12.337 -25.976 9.378 1.00 16.56 162 GLY A N 1
ATOM 1310 C CA . GLY A 1 162 ? 12.936 -26.842 8.325 1.00 16.74 162 GLY A CA 1
ATOM 1311 C C . GLY A 1 162 ? 13.068 -26.059 7.015 1.00 16.84 162 GLY A C 1
ATOM 1312 O O . GLY A 1 162 ? 13.454 -26.612 5.986 1.00 15.15 162 GLY A O 1
ATOM 1313 N N . ARG A 1 163 ? 12.754 -24.765 7.008 1.00 17.84 163 ARG A N 1
ATOM 1314 C CA . ARG A 1 163 ? 12.770 -24.039 5.700 0.79 18.39 163 ARG A CA 1
ATOM 1315 C C . ARG A 1 163 ? 14.173 -24.068 5.081 1.00 21.06 163 ARG A C 1
ATOM 1316 O O . ARG A 1 163 ? 14.319 -24.139 3.871 1.00 17.89 163 ARG A O 1
ATOM 1324 N N . SER A 1 164 ? 15.211 -24.045 5.899 1.00 19.76 164 SER A N 1
ATOM 1325 C CA . SER A 1 164 ? 16.588 -24.098 5.370 1.00 21.17 164 SER A CA 1
ATOM 1326 C C . SER A 1 164 ? 16.890 -25.474 4.685 1.00 16.43 164 SER A C 1
ATOM 1327 O O . SER A 1 164 ? 17.915 -25.558 3.996 1.00 20.05 164 SER A O 1
ATOM 1330 N N . PHE A 1 165 ? 16.031 -26.511 4.864 1.00 15.32 165 PHE A N 1
ATOM 1331 C CA . PHE A 1 165 ? 16.232 -27.804 4.138 1.00 14.12 165 PHE A CA 1
ATOM 1332 C C . PHE A 1 165 ? 15.535 -27.874 2.757 1.00 13.35 165 PHE A C 1
ATOM 1333 O O . PHE A 1 165 ? 15.804 -28.791 1.969 1.00 15.10 165 PHE A O 1
ATOM 1341 N N . PHE A 1 166 ? 14.663 -26.917 2.453 1.00 13.75 166 PHE A N 1
ATOM 1342 C CA . PHE A 1 166 ? 13.832 -27.034 1.213 1.00 12.56 166 PHE A CA 1
ATOM 1343 C C . PHE A 1 166 ? 14.740 -26.707 0.038 1.00 12.70 166 PHE A C 1
ATOM 1344 O O . PHE A 1 166 ? 15.515 -25.706 0.030 1.00 14.96 166 PHE A O 1
ATOM 1352 N N . ARG A 1 167 ? 14.664 -27.562 -0.989 1.00 13.68 167 ARG A N 1
ATOM 1353 C CA . ARG A 1 167 ? 15.500 -27.420 -2.216 1.00 12.34 167 ARG A CA 1
ATOM 1354 C C . ARG A 1 167 ? 14.699 -27.068 -3.414 1.00 14.27 167 ARG A C 1
ATOM 1355 O O . ARG A 1 167 ? 15.198 -26.995 -4.522 1.00 13.49 167 ARG A O 1
ATOM 1363 N N . GLY A 1 168 ? 13.406 -26.837 -3.246 1.00 14.39 168 GLY A N 1
ATOM 1364 C CA . GLY A 1 168 ? 12.646 -26.316 -4.434 1.00 14.71 168 GLY A CA 1
ATOM 1365 C C . GLY A 1 168 ? 12.877 -24.805 -4.623 1.00 17.13 168 GLY A C 1
ATOM 1366 O O . GLY A 1 168 ? 13.745 -24.221 -3.952 1.00 16.07 168 GLY A O 1
ATOM 1367 N N . ARG A 1 169 ? 12.082 -24.138 -5.462 1.00 14.31 169 ARG A N 1
ATOM 1368 C CA . ARG A 1 169 ? 12.303 -22.663 -5.720 1.00 14.55 169 ARG A CA 1
ATOM 1369 C C . ARG A 1 169 ? 11.406 -21.885 -4.787 1.00 14.75 169 ARG A C 1
ATOM 1370 O O . ARG A 1 169 ? 10.256 -22.241 -4.635 1.00 15.03 169 ARG A O 1
ATOM 1378 N N . LEU A 1 170 ? 11.928 -20.880 -4.152 1.00 16.50 170 LEU A N 1
ATOM 1379 C CA . LEU A 1 170 ? 11.130 -20.023 -3.243 1.00 18.63 170 LEU A CA 1
ATOM 1380 C C . LEU A 1 170 ? 11.021 -18.679 -3.890 1.00 18.59 170 LEU A C 1
ATOM 1381 O O . LEU A 1 170 ? 11.978 -18.204 -4.510 1.00 21.54 170 LEU A O 1
ATOM 1386 N N . THR A 1 171 ? 9.803 -18.128 -3.898 1.00 14.66 171 THR A N 1
ATOM 1387 C CA . THR A 1 171 ? 9.669 -16.759 -4.341 1.00 13.72 171 THR A CA 1
ATOM 1388 C C . THR A 1 171 ? 8.661 -16.058 -3.446 1.00 12.55 171 THR A C 1
ATOM 1389 O O . THR A 1 171 ? 7.962 -16.738 -2.678 1.00 12.63 171 THR A O 1
ATOM 1393 N N . HIS A 1 172 ? 8.629 -14.736 -3.561 1.00 11.96 172 HIS A N 1
ATOM 1394 C CA . HIS A 1 172 ? 7.686 -13.930 -2.789 1.00 12.66 172 HIS A CA 1
ATOM 1395 C C . HIS A 1 172 ? 6.818 -13.204 -3.736 1.00 12.85 172 HIS A C 1
ATOM 1396 O O . HIS A 1 172 ? 7.160 -12.994 -4.944 1.00 12.32 172 HIS A O 1
ATOM 1403 N N . ALA A 1 173 ? 5.616 -12.886 -3.260 1.00 11.85 173 ALA A N 1
ATOM 1404 C CA . ALA A 1 173 ? 4.651 -12.093 -4.086 1.00 12.56 173 ALA A CA 1
ATOM 1405 C C . ALA A 1 173 ? 5.304 -10.866 -4.705 1.00 11.58 173 ALA A C 1
ATOM 1406 O O . ALA A 1 173 ? 4.863 -10.477 -5.853 1.00 10.64 173 ALA A O 1
ATOM 1408 N N . HIS A 1 174 ? 6.268 -10.220 -4.046 1.00 12.05 174 HIS A N 1
ATOM 1409 C CA . HIS A 1 174 ? 6.881 -9.022 -4.654 1.00 12.09 174 HIS A CA 1
ATOM 1410 C C . HIS A 1 174 ? 7.333 -9.255 -6.089 1.00 12.41 174 HIS A C 1
ATOM 1411 O O . HIS A 1 174 ? 7.144 -8.367 -6.918 1.00 12.18 174 HIS A O 1
ATOM 1418 N N . GLU A 1 175 ? 7.883 -10.423 -6.377 1.00 10.65 175 GLU A N 1
ATOM 1419 C CA . GLU A 1 175 ? 8.513 -10.585 -7.660 1.00 12.18 175 GLU A CA 1
ATOM 1420 C C . GLU A 1 175 ? 7.616 -11.290 -8.618 1.00 12.59 175 GLU A C 1
ATOM 1421 O O . GLU A 1 175 ? 8.082 -11.671 -9.736 1.00 14.02 175 GLU A O 1
ATOM 1427 N N . PHE A 1 176 ? 6.369 -11.597 -8.234 1.00 9.97 176 PHE A N 1
ATOM 1428 C CA . PHE A 1 176 ? 5.427 -12.217 -9.187 1.00 9.64 176 PHE A CA 1
ATOM 1429 C C . PHE A 1 176 ? 5.103 -11.225 -10.285 1.00 11.29 176 PHE A C 1
ATOM 1430 O O . PHE A 1 176 ? 4.743 -10.092 -9.992 1.00 10.63 176 PHE A O 1
ATOM 1438 N N . ARG A 1 177 ? 5.307 -11.666 -11.573 1.00 10.63 177 ARG A N 1
ATOM 1439 C CA . ARG A 1 177 ? 4.985 -10.793 -12.711 1.00 12.41 177 ARG A CA 1
ATOM 1440 C C . ARG A 1 177 ? 4.066 -11.478 -13.703 1.00 14.29 177 ARG A C 1
ATOM 1441 O O . ARG A 1 177 ? 3.235 -10.832 -14.329 1.00 13.80 177 ARG A O 1
ATOM 1449 N N . SER A 1 178 ? 4.142 -12.806 -13.833 1.00 17.22 178 SER A N 1
ATOM 1450 C CA . SER A 1 178 ? 3.203 -13.606 -14.605 1.00 16.43 178 SER A CA 1
ATOM 1451 C C . SER A 1 178 ? 3.286 -15.059 -14.138 1.00 15.78 178 SER A C 1
ATOM 1452 O O . SER A 1 178 ? 4.178 -15.422 -13.413 1.00 14.50 178 SER A O 1
ATOM 1455 N N . PRO A 1 179 ? 2.275 -15.863 -14.464 1.00 14.99 179 PRO A N 1
ATOM 1456 C CA . PRO A 1 179 ? 2.254 -17.220 -13.970 1.00 14.83 179 PRO A CA 1
ATOM 1457 C C . PRO A 1 179 ? 3.246 -18.097 -14.738 1.00 15.77 179 PRO A C 1
ATOM 1458 O O . PRO A 1 179 ? 3.450 -19.246 -14.349 1.00 14.92 179 PRO A O 1
ATOM 1462 N N . GLU A 1 180 ? 3.924 -17.544 -15.758 1.00 15.17 180 GLU A N 1
ATOM 1463 C CA . GLU A 1 180 ? 4.777 -18.417 -16.645 1.00 19.28 180 GLU A CA 1
ATOM 1464 C C . GLU A 1 180 ? 5.792 -19.392 -15.953 1.00 17.23 180 GLU A C 1
ATOM 1465 O O . GLU A 1 180 ? 5.836 -20.574 -16.305 1.00 19.81 180 GLU A O 1
ATOM 1471 N N . PRO A 1 181 ? 6.565 -18.918 -14.947 1.00 16.81 181 PRO A N 1
ATOM 1472 C CA . PRO A 1 181 ? 7.603 -19.760 -14.325 1.00 15.69 181 PRO A CA 1
ATOM 1473 C C . PRO A 1 181 ? 6.985 -20.922 -13.576 1.00 15.82 181 PRO A C 1
ATOM 1474 O O . PRO A 1 181 ? 7.718 -21.811 -13.206 1.00 16.49 181 PRO A O 1
ATOM 1478 N N . PHE A 1 182 ? 5.678 -20.871 -13.310 1.00 13.24 182 PHE A N 1
ATOM 1479 C CA . PHE A 1 182 ? 4.919 -21.920 -12.564 1.00 12.42 182 PHE A CA 1
ATOM 1480 C C . PHE A 1 182 ? 4.290 -23.024 -13.449 1.00 13.46 182 PHE A C 1
ATOM 1481 O O . PHE A 1 182 ? 3.574 -23.936 -12.943 1.00 13.38 182 PHE A O 1
ATOM 1489 N N . ARG A 1 183 ? 4.538 -22.910 -14.786 1.00 12.85 183 ARG A N 1
ATOM 1490 C CA . ARG A 1 183 ? 3.878 -23.840 -15.725 1.00 14.95 183 ARG A CA 1
ATOM 1491 C C . ARG A 1 183 ? 4.263 -25.275 -15.442 1.00 13.62 183 ARG A C 1
ATOM 1492 O O . ARG A 1 183 ? 5.435 -25.582 -15.294 1.00 15.61 183 ARG A O 1
ATOM 1500 N N . ASN A 1 184 ? 3.257 -26.123 -15.311 1.00 17.89 184 ASN A N 1
ATOM 1501 C CA . ASN A 1 184 ? 3.458 -27.575 -15.053 1.00 20.07 184 ASN A CA 1
ATOM 1502 C C . ASN A 1 184 ? 4.258 -27.866 -13.765 1.00 20.04 184 ASN A C 1
ATOM 1503 O O . ASN A 1 184 ? 4.776 -28.950 -13.568 1.00 21.77 184 ASN A O 1
ATOM 1508 N N . LYS A 1 185 ? 4.300 -26.897 -12.857 1.00 15.41 185 LYS A N 1
ATOM 1509 C CA . LYS A 1 185 ? 4.873 -27.143 -11.502 1.00 16.02 185 LYS A CA 1
ATOM 1510 C C . LYS A 1 185 ? 3.783 -27.460 -10.442 1.00 13.96 185 LYS A C 1
ATOM 1511 O O . LYS A 1 185 ? 2.616 -27.092 -10.539 1.00 14.33 185 LYS A O 1
ATOM 1517 N N . ARG A 1 186 ? 4.234 -28.178 -9.401 1.00 16.30 186 ARG A N 1
ATOM 1518 C CA . ARG A 1 186 ? 3.399 -28.382 -8.177 1.00 16.45 186 ARG A CA 1
ATOM 1519 C C . ARG A 1 186 ? 3.757 -27.210 -7.281 1.00 13.40 186 ARG A C 1
ATOM 1520 O O . ARG A 1 186 ? 4.907 -27.052 -6.876 1.00 14.10 186 ARG A O 1
ATOM 1528 N N . VAL A 1 187 ? 2.816 -26.299 -7.077 1.00 12.99 187 VAL A N 1
ATOM 1529 C CA . VAL A 1 187 ? 3.090 -25.006 -6.444 1.00 12.19 187 VAL A CA 1
ATOM 1530 C C . VAL A 1 187 ? 2.283 -24.931 -5.114 1.00 11.96 187 VAL A C 1
ATOM 1531 O O . VAL A 1 187 ? 1.067 -25.214 -5.088 1.00 14.09 187 VAL A O 1
ATOM 1535 N N . LEU A 1 188 ? 2.978 -24.538 -4.035 1.00 12.03 188 LEU A N 1
ATOM 1536 C CA . LEU A 1 188 ? 2.328 -24.158 -2.757 1.00 11.80 188 LEU A CA 1
ATOM 1537 C C . LEU A 1 188 ? 2.391 -22.657 -2.597 1.00 11.27 188 LEU A C 1
ATOM 1538 O O . LEU A 1 188 ? 3.431 -22.071 -2.613 1.00 12.54 188 LEU A O 1
ATOM 1543 N N . ILE A 1 189 ? 1.215 -22.019 -2.475 1.00 10.87 189 ILE A N 1
ATOM 1544 C CA . ILE A 1 189 ? 1.135 -20.621 -2.188 1.00 11.94 189 ILE A CA 1
ATOM 1545 C C . ILE A 1 189 ? 0.833 -20.502 -0.716 1.00 11.96 189 ILE A C 1
ATOM 1546 O O . ILE A 1 189 ? -0.152 -21.141 -0.267 1.00 13.58 189 ILE A O 1
ATOM 1551 N N . VAL A 1 190 ? 1.659 -19.782 0.030 1.00 12.61 190 VAL A N 1
ATOM 1552 C CA . VAL A 1 190 ? 1.403 -19.614 1.464 1.00 14.18 190 VAL A CA 1
ATOM 1553 C C . VAL A 1 190 ? 0.795 -18.217 1.648 1.00 15.30 190 VAL A C 1
ATOM 1554 O O . VAL A 1 190 ? 1.407 -17.222 1.313 1.00 14.97 190 VAL A O 1
ATOM 1558 N N . GLY A 1 191 ? -0.412 -18.155 2.223 1.00 14.52 191 GLY A N 1
ATOM 1559 C CA . GLY A 1 191 ? -1.041 -16.868 2.481 1.00 17.46 191 GLY A CA 1
ATOM 1560 C C . GLY A 1 191 ? -2.238 -16.833 1.551 1.00 23.30 191 GLY A C 1
ATOM 1561 O O . GLY A 1 191 ? -2.073 -16.883 0.297 1.00 23.61 191 GLY A O 1
ATOM 1562 N N . ALA A 1 192 ? -3.445 -16.742 2.123 1.00 24.21 192 ALA A N 1
ATOM 1563 C CA . ALA A 1 192 ? -4.678 -16.669 1.305 1.00 26.35 192 ALA A CA 1
ATOM 1564 C C . ALA A 1 192 ? -5.389 -15.288 1.446 1.00 29.99 192 ALA A C 1
ATOM 1565 O O . ALA A 1 192 ? -6.614 -15.226 1.641 1.00 31.21 192 ALA A O 1
ATOM 1567 N N . GLY A 1 193 ? -4.598 -14.209 1.482 1.00 25.45 193 GLY A N 1
ATOM 1568 C CA . GLY A 1 193 ? -5.105 -12.858 1.138 1.00 23.39 193 GLY A CA 1
ATOM 1569 C C . GLY A 1 193 ? -5.343 -12.610 -0.321 1.00 23.30 193 GLY A C 1
ATOM 1570 O O . GLY A 1 193 ? -5.387 -13.560 -1.148 1.00 25.20 193 GLY A O 1
ATOM 1571 N N . PRO A 1 194 ? -5.515 -11.347 -0.671 1.00 24.54 194 PRO A N 1
ATOM 1572 C CA . PRO A 1 194 ? -5.791 -10.918 -2.038 1.00 24.25 194 PRO A CA 1
ATOM 1573 C C . PRO A 1 194 ? -4.698 -11.441 -2.978 1.00 21.79 194 PRO A C 1
ATOM 1574 O O . PRO A 1 194 ? -5.081 -11.950 -4.024 1.00 22.57 194 PRO A O 1
ATOM 1578 N N . SER A 1 195 ? -3.387 -11.350 -2.596 1.00 24.27 195 SER A N 1
ATOM 1579 C CA . SER A 1 195 ? -2.316 -11.874 -3.521 1.00 21.55 195 SER A CA 1
ATOM 1580 C C . SER A 1 195 ? -2.409 -13.366 -3.640 1.00 23.08 195 SER A C 1
ATOM 1581 O O . SER A 1 195 ? -2.317 -13.911 -4.713 1.00 20.81 195 SER A O 1
ATOM 1584 N N . GLY A 1 196 ? -2.561 -14.003 -2.496 1.00 21.16 196 GLY A N 1
ATOM 1585 C CA . GLY A 1 196 ? -2.809 -15.407 -2.464 1.00 20.43 196 GLY A CA 1
ATOM 1586 C C . GLY A 1 196 ? -3.933 -15.853 -3.360 1.00 18.85 196 GLY A C 1
ATOM 1587 O O . GLY A 1 196 ? -3.752 -16.728 -4.122 1.00 20.48 196 GLY A O 1
ATOM 1588 N N . HIS A 1 197 ? -5.089 -15.253 -3.202 1.00 18.90 197 HIS A N 1
ATOM 1589 C CA . HIS A 1 197 ? -6.239 -15.692 -3.935 1.00 20.43 197 HIS A CA 1
ATOM 1590 C C . HIS A 1 197 ? -6.006 -15.450 -5.427 1.00 17.60 197 HIS A C 1
ATOM 1591 O O . HIS A 1 197 ? -6.237 -16.272 -6.227 1.00 16.75 197 HIS A O 1
ATOM 1598 N N . ASP A 1 198 ? -5.564 -14.264 -5.712 1.00 17.29 198 ASP A N 1
ATOM 1599 C CA . ASP A 1 198 ? -5.401 -13.865 -7.079 1.00 21.28 198 ASP A CA 1
ATOM 1600 C C . ASP A 1 198 ? -4.277 -14.529 -7.830 1.00 19.01 198 ASP A C 1
ATOM 1601 O O . ASP A 1 198 ? -4.417 -14.940 -8.945 1.00 16.08 198 ASP A O 1
ATOM 1606 N N . MET A 1 199 ? -3.178 -14.711 -7.129 1.00 17.22 199 MET A N 1
ATOM 1607 C CA . MET A 1 199 ? -2.084 -15.479 -7.661 1.00 17.28 199 MET A CA 1
ATOM 1608 C C . MET A 1 199 ? -2.393 -16.925 -7.911 1.00 16.25 199 MET A C 1
ATOM 1609 O O . MET A 1 199 ? -1.973 -17.499 -8.852 1.00 17.94 199 MET A O 1
ATOM 1614 N N . ALA A 1 200 ? -3.156 -17.486 -7.005 1.00 16.30 200 ALA A N 1
ATOM 1615 C CA . ALA A 1 200 ? -3.613 -18.826 -7.167 1.00 16.24 200 ALA A CA 1
ATOM 1616 C C . ALA A 1 200 ? -4.458 -18.952 -8.423 1.00 16.43 200 ALA A C 1
ATOM 1617 O O . ALA A 1 200 ? -4.311 -19.883 -9.111 1.00 17.26 200 ALA A O 1
ATOM 1619 N N . LEU A 1 201 ? -5.347 -17.998 -8.648 1.00 17.88 201 LEU A N 1
ATOM 1620 C CA . LEU A 1 201 ? -6.172 -18.061 -9.832 1.00 19.98 201 LEU A CA 1
ATOM 1621 C C . LEU A 1 201 ? -5.315 -18.008 -11.077 1.00 20.00 201 LEU A C 1
ATOM 1622 O O . LEU A 1 201 ? -5.449 -18.832 -11.919 1.00 20.46 201 LEU A O 1
ATOM 1627 N N . HIS A 1 202 ? -4.400 -17.050 -11.116 1.00 21.15 202 HIS A N 1
ATOM 1628 C CA . HIS A 1 202 ? -3.553 -16.836 -12.287 1.00 20.16 202 HIS A CA 1
ATOM 1629 C C . HIS A 1 202 ? -2.720 -18.085 -12.538 1.00 20.27 202 HIS A C 1
ATOM 1630 O O . HIS A 1 202 ? -2.585 -18.555 -13.649 1.00 19.64 202 HIS A O 1
ATOM 1637 N N . ILE A 1 203 ? -2.118 -18.601 -11.470 1.00 16.18 203 ILE A N 1
ATOM 1638 C CA . ILE A 1 203 ? -1.339 -19.827 -11.605 1.00 14.92 203 ILE A CA 1
ATOM 1639 C C . ILE A 1 203 ? -2.091 -21.065 -11.974 1.00 16.02 203 ILE A C 1
ATOM 1640 O O . ILE A 1 203 ? -1.557 -21.939 -12.622 1.00 16.13 203 ILE A O 1
ATOM 1645 N N . SER A 1 204 ? -3.378 -21.174 -11.547 1.00 17.85 204 SER A N 1
ATOM 1646 C CA . SER A 1 204 ? -4.150 -22.383 -11.864 1.00 22.54 204 SER A CA 1
ATOM 1647 C C . SER A 1 204 ? -4.356 -22.554 -13.362 1.00 20.15 204 SER A C 1
ATOM 1648 O O . SER A 1 204 ? -4.613 -23.648 -13.775 1.00 22.12 204 SER A O 1
ATOM 1651 N N . TYR A 1 205 ? -4.227 -21.480 -14.144 1.00 19.93 205 TYR A N 1
ATOM 1652 C CA . TYR A 1 205 ? -4.271 -21.688 -15.651 1.00 22.03 205 TYR A CA 1
ATOM 1653 C C . TYR A 1 205 ? -3.049 -22.375 -16.246 1.00 23.45 205 TYR A C 1
ATOM 1654 O O . TYR A 1 205 ? -3.133 -22.874 -17.396 1.00 24.90 205 TYR A O 1
ATOM 1663 N N . VAL A 1 206 ? -1.895 -22.377 -15.545 1.00 18.22 206 VAL A N 1
ATOM 1664 C CA . VAL A 1 206 ? -0.716 -23.034 -16.097 1.00 17.82 206 VAL A CA 1
ATOM 1665 C C . VAL A 1 206 ? -0.226 -24.277 -15.350 1.00 21.15 206 VAL A C 1
ATOM 1666 O O . VAL A 1 206 ? 0.693 -24.995 -15.726 1.00 19.59 206 VAL A O 1
ATOM 1670 N N . SER A 1 207 ? -0.802 -24.514 -14.192 1.00 24.43 207 SER A N 1
ATOM 1671 C CA . SER A 1 207 ? -0.535 -25.820 -13.568 1.00 27.44 207 SER A CA 1
ATOM 1672 C C . SER A 1 207 ? -1.810 -26.441 -13.064 1.00 28.55 207 SER A C 1
ATOM 1673 O O . SER A 1 207 ? -2.725 -25.768 -12.466 1.00 30.68 207 SER A O 1
ATOM 1676 N N . LYS A 1 208 ? -1.867 -27.751 -13.220 1.00 31.21 208 LYS A N 1
ATOM 1677 C CA . LYS A 1 208 ? -2.968 -28.487 -12.628 1.00 40.37 208 LYS A CA 1
ATOM 1678 C C . LYS A 1 208 ? -2.661 -28.835 -11.161 1.00 35.44 208 LYS A C 1
ATOM 1679 O O . LYS A 1 208 ? -3.500 -29.507 -10.540 1.00 43.10 208 LYS A O 1
ATOM 1685 N N . GLU A 1 209 ? -1.526 -28.393 -10.577 1.00 34.12 209 GLU A N 1
ATOM 1686 C CA . GLU A 1 209 ? -1.511 -28.510 -9.101 1.00 33.07 209 GLU A CA 1
ATOM 1687 C C . GLU A 1 209 ? -1.016 -27.407 -8.253 1.00 27.38 209 GLU A C 1
ATOM 1688 O O . GLU A 1 209 ? 0.197 -27.267 -8.023 1.00 25.80 209 GLU A O 1
ATOM 1694 N N . VAL A 1 210 ? -1.978 -26.582 -7.833 1.00 22.90 210 VAL A N 1
ATOM 1695 C CA . VAL A 1 210 ? -1.754 -25.490 -6.936 1.00 22.87 210 VAL A CA 1
ATOM 1696 C C . VAL A 1 210 ? -2.373 -25.850 -5.591 1.00 19.74 210 VAL A C 1
ATOM 1697 O O . VAL A 1 210 ? -3.488 -26.420 -5.532 1.00 20.18 210 VAL A O 1
ATOM 1701 N N . PHE A 1 211 ? -1.639 -25.573 -4.527 1.00 16.25 211 PHE A N 1
ATOM 1702 C CA . PHE A 1 211 ? -2.134 -25.702 -3.133 1.00 17.04 211 PHE A CA 1
ATOM 1703 C C . PHE A 1 211 ? -2.083 -24.321 -2.534 1.00 17.82 211 PHE A C 1
ATOM 1704 O O . PHE A 1 211 ? -1.092 -23.596 -2.687 1.00 21.90 211 PHE A O 1
ATOM 1712 N N . LEU A 1 212 ? -3.152 -23.934 -1.825 1.00 15.12 212 LEU A N 1
ATOM 1713 C CA . LEU A 1 212 ? -3.184 -22.648 -1.197 1.00 15.74 212 LEU A CA 1
ATOM 1714 C C . LEU A 1 212 ? -3.368 -22.949 0.292 1.00 17.94 212 LEU A C 1
ATOM 1715 O O . LEU A 1 212 ? -4.407 -23.429 0.722 1.00 18.94 212 LEU A O 1
ATOM 1720 N N . SER A 1 213 ? -2.378 -22.547 1.028 1.00 15.59 213 SER A N 1
ATOM 1721 C CA . SER A 1 213 ? -2.242 -22.770 2.476 1.00 17.03 213 SER A CA 1
ATOM 1722 C C . SER A 1 213 ? -2.643 -21.501 3.201 1.00 20.45 213 SER A C 1
ATOM 1723 O O . SER A 1 213 ? -2.021 -20.405 3.025 1.00 22.81 213 SER A O 1
ATOM 1726 N N . ARG A 1 214 ? -3.616 -21.643 4.104 1.00 18.85 214 ARG A N 1
ATOM 1727 C CA . ARG A 1 214 ? -4.141 -20.510 4.877 1.00 27.44 214 ARG A CA 1
ATOM 1728 C C . ARG A 1 214 ? -4.020 -20.724 6.402 1.00 31.34 214 ARG A C 1
ATOM 1729 O O . ARG A 1 214 ? -4.157 -21.843 6.840 1.00 31.00 214 ARG A O 1
ATOM 1737 N N . LYS A 1 215 ? -3.804 -19.683 7.206 1.00 36.56 215 LYS A N 1
ATOM 1738 C CA . LYS A 1 215 ? -4.042 -19.763 8.667 1.00 44.74 215 LYS A CA 1
ATOM 1739 C C . LYS A 1 215 ? -5.559 -19.909 8.923 1.00 46.56 215 LYS A C 1
ATOM 1740 O O . LYS A 1 215 ? -6.017 -20.715 9.735 1.00 49.43 215 LYS A O 1
ATOM 1746 N N . PHE A 1 224 ? -12.961 -21.741 -5.188 1.00 47.29 224 PHE A N 1
ATOM 1747 C CA . PHE A 1 224 ? -11.779 -21.740 -5.973 1.00 48.10 224 PHE A CA 1
ATOM 1748 C C . PHE A 1 224 ? -11.801 -22.646 -7.161 1.00 55.01 224 PHE A C 1
ATOM 1749 O O . PHE A 1 224 ? -12.476 -23.641 -7.208 1.00 56.85 224 PHE A O 1
ATOM 1757 N N . PRO A 1 225 ? -10.948 -22.210 -8.177 1.00 52.45 225 PRO A N 1
ATOM 1758 C CA . PRO A 1 225 ? -10.962 -23.070 -9.372 1.00 44.65 225 PRO A CA 1
ATOM 1759 C C . PRO A 1 225 ? -10.591 -24.499 -9.108 1.00 45.31 225 PRO A C 1
ATOM 1760 O O . PRO A 1 225 ? -10.013 -24.762 -8.103 1.00 45.81 225 PRO A O 1
ATOM 1764 N N . ASP A 1 226 ? -10.882 -25.388 -10.042 1.00 47.80 226 ASP A N 1
ATOM 1765 C CA . ASP A 1 226 ? -10.807 -26.841 -9.830 1.00 54.66 226 ASP A CA 1
ATOM 1766 C C . ASP A 1 226 ? -9.504 -27.341 -9.260 1.00 52.93 226 ASP A C 1
ATOM 1767 O O . ASP A 1 226 ? -9.488 -28.237 -8.430 1.00 63.60 226 ASP A O 1
ATOM 1772 N N . ASN A 1 227 ? -8.403 -26.813 -9.732 1.00 46.89 227 ASN A N 1
ATOM 1773 C CA . ASN A 1 227 ? -7.145 -27.457 -9.413 1.00 44.36 227 ASN A CA 1
ATOM 1774 C C . ASN A 1 227 ? -6.455 -26.629 -8.378 1.00 35.03 227 ASN A C 1
ATOM 1775 O O . ASN A 1 227 ? -5.195 -26.592 -8.342 1.00 39.92 227 ASN A O 1
ATOM 1780 N N . VAL A 1 228 ? -7.247 -25.908 -7.561 1.00 27.21 228 VAL A N 1
ATOM 1781 C CA . VAL A 1 228 ? -6.583 -25.265 -6.414 1.00 22.38 228 VAL A CA 1
ATOM 1782 C C . VAL A 1 228 ? -7.056 -26.006 -5.162 1.00 23.07 228 VAL A C 1
ATOM 1783 O O . VAL A 1 228 ? -8.264 -26.051 -4.886 1.00 27.41 228 VAL A O 1
ATOM 1787 N N . THR A 1 229 ? -6.142 -26.698 -4.508 1.00 24.97 229 THR A N 1
ATOM 1788 C CA . THR A 1 229 ? -6.481 -27.478 -3.295 1.00 24.18 229 THR A CA 1
ATOM 1789 C C . THR A 1 229 ? -6.155 -26.629 -2.086 1.00 27.86 229 THR A C 1
ATOM 1790 O O . THR A 1 229 ? -5.006 -26.156 -1.914 1.00 22.80 229 THR A O 1
ATOM 1794 N N . GLU A 1 230 ? -7.141 -26.460 -1.209 1.00 25.78 230 GLU A N 1
ATOM 1795 C CA . GLU A 1 230 ? -6.953 -25.778 0.051 1.00 25.20 230 GLU A CA 1
ATOM 1796 C C . GLU A 1 230 ? -6.154 -26.603 1.057 1.00 23.99 230 GLU A C 1
ATOM 1797 O O . GLU A 1 230 ? -6.318 -27.821 1.162 1.00 26.82 230 GLU A O 1
ATOM 1803 N N . LYS A 1 231 ? -5.212 -25.948 1.732 1.00 21.15 231 LYS A N 1
ATOM 1804 C CA . LYS A 1 231 ? -4.450 -26.600 2.792 1.00 20.25 231 LYS A CA 1
ATOM 1805 C C . LYS A 1 231 ? -4.500 -25.703 3.972 1.00 18.38 231 LYS A C 1
ATOM 1806 O O . LYS A 1 231 ? -4.651 -24.503 3.888 1.00 17.74 231 LYS A O 1
ATOM 1812 N N . PRO A 1 232 ? -4.323 -26.266 5.184 1.00 18.87 232 PRO A N 1
ATOM 1813 C CA . PRO A 1 232 ? -4.260 -25.474 6.369 1.00 17.26 232 PRO A CA 1
ATOM 1814 C C . PRO A 1 232 ? -2.830 -24.947 6.602 1.00 17.45 232 PRO A C 1
ATOM 1815 O O . PRO A 1 232 ? -2.027 -24.964 5.604 1.00 16.90 232 PRO A O 1
ATOM 1819 N N . LEU A 1 233 ? -2.461 -24.515 7.826 1.00 16.14 233 LEU A N 1
ATOM 1820 C CA . LEU A 1 233 ? -1.217 -23.862 8.058 1.00 15.61 233 LEU A CA 1
ATOM 1821 C C . LEU A 1 233 ? 0.023 -24.755 7.700 1.00 15.14 233 LEU A C 1
ATOM 1822 O O . LEU A 1 233 ? 0.057 -25.961 8.006 1.00 17.22 233 LEU A O 1
ATOM 1827 N N . LEU A 1 234 ? 0.989 -24.192 6.977 1.00 17.02 234 LEU A N 1
ATOM 1828 C CA . LEU A 1 234 ? 2.260 -24.903 6.724 1.00 16.97 234 LEU A CA 1
ATOM 1829 C C . LEU A 1 234 ? 3.076 -24.869 8.032 1.00 17.47 234 LEU A C 1
ATOM 1830 O O . LEU A 1 234 ? 3.369 -23.764 8.575 1.00 17.22 234 LEU A O 1
ATOM 1835 N N . THR A 1 235 ? 3.441 -26.067 8.512 1.00 17.60 235 THR A N 1
ATOM 1836 C CA . THR A 1 235 ? 4.130 -26.196 9.785 1.00 16.78 235 THR A CA 1
ATOM 1837 C C . THR A 1 235 ? 5.579 -26.653 9.672 1.00 15.54 235 THR A C 1
ATOM 1838 O O . THR A 1 235 ? 6.353 -26.407 10.591 1.00 17.14 235 THR A O 1
ATOM 1842 N N . SER A 1 236 ? 5.964 -27.300 8.529 1.00 13.44 236 SER A N 1
ATOM 1843 C CA . SER A 1 236 ? 7.376 -27.589 8.371 1.00 14.07 236 SER A CA 1
ATOM 1844 C C . SER A 1 236 ? 7.667 -27.897 6.913 1.00 11.74 236 SER A C 1
ATOM 1845 O O . SER A 1 236 ? 6.676 -28.223 6.153 1.00 13.39 236 SER A O 1
ATOM 1848 N N . LEU A 1 237 ? 8.940 -27.759 6.577 1.00 13.60 237 LEU A N 1
ATOM 1849 C CA . LEU A 1 237 ? 9.430 -28.129 5.231 1.00 13.62 237 LEU A CA 1
ATOM 1850 C C . LEU A 1 237 ? 10.556 -29.173 5.349 1.00 14.22 237 LEU A C 1
ATOM 1851 O O . LEU A 1 237 ? 11.376 -29.176 6.307 1.00 13.89 237 LEU A O 1
ATOM 1856 N N . SER A 1 238 ? 10.642 -30.019 4.320 1.00 12.89 238 SER A N 1
ATOM 1857 C CA . SER A 1 238 ? 11.850 -30.822 4.151 1.00 15.04 238 SER A CA 1
ATOM 1858 C C . SER A 1 238 ? 12.365 -30.612 2.735 1.00 14.49 238 SER A C 1
ATOM 1859 O O . SER A 1 238 ? 12.007 -29.549 2.136 1.00 13.76 238 SER A O 1
ATOM 1862 N N . GLU A 1 239 ? 13.246 -31.485 2.230 1.00 15.22 239 GLU A N 1
ATOM 1863 C CA . GLU A 1 239 ? 13.839 -31.184 0.921 1.00 15.38 239 GLU A CA 1
ATOM 1864 C C . GLU A 1 239 ? 12.897 -30.862 -0.206 1.00 13.44 239 GLU A C 1
ATOM 1865 O O . GLU A 1 239 ? 13.141 -29.928 -0.951 1.00 14.86 239 GLU A O 1
ATOM 1871 N N . TYR A 1 240 ? 11.798 -31.642 -0.303 1.00 13.23 240 TYR A N 1
ATOM 1872 C CA . TYR A 1 240 ? 10.879 -31.348 -1.377 1.00 14.20 240 TYR A CA 1
ATOM 1873 C C . TYR A 1 240 ? 9.457 -31.530 -0.978 1.00 14.85 240 TYR A C 1
ATOM 1874 O O . TYR A 1 240 ? 8.622 -31.700 -1.834 1.00 15.32 240 TYR A O 1
ATOM 1883 N N . THR A 1 241 ? 9.195 -31.456 0.349 1.00 15.37 241 THR A N 1
ATOM 1884 C CA . THR A 1 241 ? 7.874 -31.833 0.850 1.00 14.48 241 THR A CA 1
ATOM 1885 C C . THR A 1 241 ? 7.473 -30.777 1.899 1.00 15.12 241 THR A C 1
ATOM 1886 O O . THR A 1 241 ? 8.296 -30.301 2.672 1.00 14.91 241 THR A O 1
ATOM 1890 N N . ALA A 1 242 ? 6.232 -30.376 1.791 1.00 14.01 242 ALA A N 1
ATOM 1891 C CA . ALA A 1 242 ? 5.579 -29.433 2.737 1.00 14.82 242 ALA A CA 1
ATOM 1892 C C . ALA A 1 242 ? 4.702 -30.301 3.679 1.00 15.59 242 ALA A C 1
ATOM 1893 O O . ALA A 1 242 ? 4.029 -31.266 3.253 1.00 15.44 242 ALA A O 1
ATOM 1895 N N . HIS A 1 243 ? 4.649 -29.885 4.960 1.00 15.66 243 HIS A N 1
ATOM 1896 C CA . HIS A 1 243 ? 3.902 -30.667 5.965 1.00 17.65 243 HIS A CA 1
ATOM 1897 C C . HIS A 1 243 ? 2.990 -29.632 6.626 1.00 15.71 243 HIS A C 1
ATOM 1898 O O . HIS A 1 243 ? 3.466 -28.524 6.964 1.00 14.56 243 HIS A O 1
ATOM 1905 N N . PHE A 1 244 ? 1.734 -29.987 6.804 1.00 15.40 244 PHE A N 1
ATOM 1906 C CA . PHE A 1 244 ? 0.750 -29.039 7.300 1.00 14.34 244 PHE A CA 1
ATOM 1907 C C . PHE A 1 244 ? 0.160 -29.383 8.668 1.00 17.20 244 PHE A C 1
ATOM 1908 O O . PHE A 1 244 ? 0.326 -30.487 9.162 1.00 19.59 244 PHE A O 1
ATOM 1916 N N . SER A 1 245 ? -0.575 -28.417 9.207 1.00 17.08 245 SER A N 1
ATOM 1917 C CA . SER A 1 245 ? -1.070 -28.541 10.608 1.00 19.47 245 SER A CA 1
ATOM 1918 C C . SER A 1 245 ? -2.058 -29.666 10.771 1.00 22.27 245 SER A C 1
ATOM 1919 O O . SER A 1 245 ? -2.230 -30.125 11.915 1.00 21.86 245 SER A O 1
ATOM 1922 N N . ASP A 1 246 ? -2.729 -30.153 9.719 1.00 21.54 246 ASP A N 1
ATOM 1923 C CA . ASP A 1 246 ? -3.537 -31.378 9.799 1.00 24.80 246 ASP A CA 1
ATOM 1924 C C . ASP A 1 246 ? -2.757 -32.702 9.761 1.00 26.28 246 ASP A C 1
ATOM 1925 O O . ASP A 1 246 ? -3.347 -33.753 9.724 1.00 30.02 246 ASP A O 1
ATOM 1930 N N . GLY A 1 247 ? -1.440 -32.670 9.718 1.00 23.30 247 GLY A N 1
ATOM 1931 C CA . GLY A 1 247 ? -0.657 -33.849 9.613 1.00 26.11 247 GLY A CA 1
ATOM 1932 C C . GLY A 1 247 ? -0.532 -34.403 8.207 1.00 28.47 247 GLY A C 1
ATOM 1933 O O . GLY A 1 247 ? -0.011 -35.491 8.031 1.00 29.04 247 GLY A O 1
ATOM 1934 N N . THR A 1 248 ? -0.986 -33.676 7.186 1.00 24.23 248 THR A N 1
ATOM 1935 C CA . THR A 1 248 ? -0.792 -34.160 5.781 1.00 24.39 248 THR A CA 1
ATOM 1936 C C . THR A 1 248 ? 0.486 -33.548 5.203 1.00 22.03 248 THR A C 1
ATOM 1937 O O . THR A 1 248 ? 1.090 -32.669 5.805 1.00 16.23 248 THR A O 1
ATOM 1941 N N . SER A 1 249 ? 0.954 -34.136 4.098 1.00 21.73 249 SER A N 1
ATOM 1942 C CA . SER A 1 249 ? 2.202 -33.680 3.433 1.00 22.12 249 SER A CA 1
ATOM 1943 C C . SER A 1 249 ? 1.916 -33.685 1.965 1.00 20.06 249 SER A C 1
ATOM 1944 O O . SER A 1 249 ? 1.087 -34.496 1.490 1.00 22.47 249 SER A O 1
ATOM 1947 N N . THR A 1 250 ? 2.603 -32.804 1.203 1.00 18.58 250 THR A N 1
ATOM 1948 C CA . THR A 1 250 ? 2.466 -32.828 -0.264 1.00 18.24 250 THR A CA 1
ATOM 1949 C C . THR A 1 250 ? 3.862 -32.501 -0.783 1.00 17.45 250 THR A C 1
ATOM 1950 O O . THR A 1 250 ? 4.536 -31.612 -0.258 1.00 15.61 250 THR A O 1
ATOM 1954 N N . ASP A 1 251 ? 4.287 -33.240 -1.786 1.00 16.36 251 ASP A N 1
ATOM 1955 C CA . ASP A 1 251 ? 5.512 -32.824 -2.487 1.00 16.53 251 ASP A CA 1
ATOM 1956 C C . ASP A 1 251 ? 5.287 -31.575 -3.372 1.00 16.68 251 ASP A C 1
ATOM 1957 O O . ASP A 1 251 ? 4.279 -31.505 -4.086 1.00 16.83 251 ASP A O 1
ATOM 1962 N N . VAL A 1 252 ? 6.238 -30.643 -3.344 1.00 14.28 252 VAL A N 1
ATOM 1963 C CA . VAL A 1 252 ? 6.064 -29.416 -4.138 1.00 15.38 252 VAL A CA 1
ATOM 1964 C C . VAL A 1 252 ? 7.404 -29.013 -4.775 1.00 13.88 252 VAL A C 1
ATOM 1965 O O . VAL A 1 252 ? 8.460 -29.252 -4.198 1.00 16.52 252 VAL A O 1
ATOM 1969 N N . ASP A 1 253 ? 7.321 -28.389 -5.962 1.00 13.50 253 ASP A N 1
ATOM 1970 C CA . ASP A 1 253 ? 8.536 -27.878 -6.639 1.00 14.92 253 ASP A CA 1
ATOM 1971 C C . ASP A 1 253 ? 8.844 -26.434 -6.294 1.00 15.18 253 ASP A C 1
ATOM 1972 O O . ASP A 1 253 ? 9.988 -26.040 -6.360 1.00 14.59 253 ASP A O 1
ATOM 1977 N N . GLU A 1 254 ? 7.786 -25.663 -5.955 1.00 16.45 254 GLU A N 1
ATOM 1978 C CA . GLU A 1 254 ? 7.821 -24.170 -5.897 1.00 15.89 254 GLU A CA 1
ATOM 1979 C C . GLU A 1 254 ? 6.982 -23.813 -4.691 1.00 14.15 254 GLU A C 1
ATOM 1980 O O . GLU A 1 254 ? 5.868 -24.337 -4.534 1.00 13.63 254 GLU A O 1
ATOM 1986 N N . ILE A 1 255 ? 7.502 -22.857 -3.914 1.00 12.72 255 ILE A N 1
ATOM 1987 C CA . ILE A 1 255 ? 6.667 -22.215 -2.858 1.00 12.24 255 ILE A CA 1
ATOM 1988 C C . ILE A 1 255 ? 6.647 -20.730 -3.197 1.00 11.59 255 ILE A C 1
ATOM 1989 O O . ILE A 1 255 ? 7.740 -20.100 -3.396 1.00 12.85 255 ILE A O 1
ATOM 1994 N N . LEU A 1 256 ? 5.464 -20.156 -3.165 1.00 10.28 256 LEU A N 1
ATOM 1995 C CA . LEU A 1 256 ? 5.288 -18.745 -3.403 1.00 11.41 256 LEU A CA 1
ATOM 1996 C C . LEU A 1 256 ? 4.697 -18.154 -2.086 1.00 10.61 256 LEU A C 1
ATOM 1997 O O . LEU A 1 256 ? 3.623 -18.546 -1.658 1.00 12.29 256 LEU A O 1
ATOM 2002 N N . TYR A 1 257 ? 5.484 -17.284 -1.472 1.00 10.71 257 TYR A N 1
ATOM 2003 C CA . TYR A 1 257 ? 5.000 -16.654 -0.249 1.00 11.21 257 TYR A CA 1
ATOM 2004 C C . TYR A 1 257 ? 4.194 -15.370 -0.546 1.00 11.48 257 TYR A C 1
ATOM 2005 O O . TYR A 1 257 ? 4.717 -14.356 -1.056 1.00 12.05 257 TYR A O 1
ATOM 2014 N N . CYS A 1 258 ? 2.917 -15.406 -0.156 1.00 11.08 258 CYS A N 1
ATOM 2015 C CA . CYS A 1 258 ? 1.908 -14.313 -0.280 1.00 11.78 258 CYS A CA 1
ATOM 2016 C C . CYS A 1 258 ? 1.553 -13.938 1.175 1.00 12.83 258 CYS A C 1
ATOM 2017 O O . CYS A 1 258 ? 0.424 -13.716 1.484 1.00 14.40 258 CYS A O 1
ATOM 2020 N N . THR A 1 259 ? 2.569 -13.858 1.983 1.00 13.69 259 THR A N 1
ATOM 2021 C CA . THR A 1 259 ? 2.476 -13.563 3.413 1.00 15.90 259 THR A CA 1
ATOM 2022 C C . THR A 1 259 ? 2.533 -12.095 3.740 1.00 18.06 259 THR A C 1
ATOM 2023 O O . THR A 1 259 ? 2.648 -11.717 4.928 1.00 21.13 259 THR A O 1
ATOM 2027 N N . GLY A 1 260 ? 2.495 -11.248 2.714 1.00 17.35 260 GLY A N 1
ATOM 2028 C CA . GLY A 1 260 ? 2.561 -9.821 2.937 1.00 16.35 260 GLY A CA 1
ATOM 2029 C C . GLY A 1 260 ? 3.898 -9.177 2.978 1.00 16.82 260 GLY A C 1
ATOM 2030 O O . GLY A 1 260 ? 4.939 -9.752 2.549 1.00 13.84 260 GLY A O 1
ATOM 2031 N N . TYR A 1 261 ? 3.895 -7.943 3.486 1.00 14.13 261 TYR A N 1
ATOM 2032 C CA . TYR A 1 261 ? 5.040 -7.096 3.417 1.00 15.32 261 TYR A CA 1
ATOM 2033 C C . TYR A 1 261 ? 5.294 -6.472 4.772 1.00 18.64 261 TYR A C 1
ATOM 2034 O O . TYR A 1 261 ? 4.361 -6.470 5.601 1.00 23.31 261 TYR A O 1
ATOM 2043 N N . ARG A 1 262 ? 6.519 -6.051 4.956 1.00 15.98 262 ARG A N 1
ATOM 2044 C CA A ARG A 1 262 ? 6.942 -5.337 6.174 0.50 17.41 262 ARG A CA 1
ATOM 2045 C CA B ARG A 1 262 ? 6.981 -5.359 6.187 0.50 17.50 262 ARG A CA 1
ATOM 2046 C C . ARG A 1 262 ? 7.276 -3.861 5.959 1.00 18.92 262 ARG A C 1
ATOM 2047 O O . ARG A 1 262 ? 7.643 -3.446 4.866 1.00 16.16 262 ARG A O 1
ATOM 2062 N N . TYR A 1 263 ? 7.110 -3.034 7.012 1.00 13.75 263 TYR A N 1
ATOM 2063 C CA . TYR A 1 263 ? 7.610 -1.674 6.932 1.00 11.95 263 TYR A CA 1
ATOM 2064 C C . TYR A 1 263 ? 9.083 -1.612 6.787 1.00 14.10 263 TYR A C 1
ATOM 2065 O O . TYR A 1 263 ? 9.890 -2.315 7.453 1.00 15.87 263 TYR A O 1
ATOM 2074 N N . ARG A 1 264 ? 9.530 -0.641 5.931 1.00 12.16 264 ARG A N 1
ATOM 2075 C CA . ARG A 1 264 ? 10.929 -0.428 5.786 1.00 13.36 264 ARG A CA 1
ATOM 2076 C C . ARG A 1 264 ? 11.219 0.943 5.194 1.00 12.62 264 ARG A C 1
ATOM 2077 O O . ARG A 1 264 ? 10.651 1.299 4.092 1.00 12.20 264 ARG A O 1
ATOM 2085 N N . PHE A 1 265 ? 12.032 1.764 5.855 1.00 12.30 265 PHE A N 1
ATOM 2086 C CA . PHE A 1 265 ? 12.247 3.165 5.493 1.00 11.57 265 PHE A CA 1
ATOM 2087 C C . PHE A 1 265 ? 13.691 3.349 5.672 1.00 12.78 265 PHE A C 1
ATOM 2088 O O . PHE A 1 265 ? 14.163 3.978 6.629 1.00 14.39 265 PHE A O 1
ATOM 2096 N N . PRO A 1 266 ? 14.485 2.854 4.697 1.00 13.82 266 PRO A N 1
ATOM 2097 C CA . PRO A 1 266 ? 15.965 2.880 4.876 1.00 13.89 266 PRO A CA 1
ATOM 2098 C C . PRO A 1 266 ? 16.590 4.232 5.072 1.00 15.67 266 PRO A C 1
ATOM 2099 O O . PRO A 1 266 ? 17.679 4.356 5.627 1.00 17.69 266 PRO A O 1
ATOM 2103 N N . PHE A 1 267 ? 15.973 5.294 4.523 1.00 13.46 267 PHE A N 1
ATOM 2104 C CA . PHE A 1 267 ? 16.478 6.611 4.579 1.00 13.12 267 PHE A CA 1
ATOM 2105 C C . PHE A 1 267 ? 16.296 7.298 5.930 1.00 12.83 267 PHE A C 1
ATOM 2106 O O . PHE A 1 267 ? 16.915 8.317 6.123 1.00 15.39 267 PHE A O 1
ATOM 2114 N N . LEU A 1 268 ? 15.496 6.731 6.835 1.00 13.49 268 LEU A N 1
ATOM 2115 C CA . LEU A 1 268 ? 15.312 7.433 8.155 1.00 14.08 268 LEU A CA 1
ATOM 2116 C C . LEU A 1 268 ? 16.567 7.255 8.994 1.00 17.94 268 LEU A C 1
ATOM 2117 O O . LEU A 1 268 ? 16.878 6.117 9.293 1.00 19.56 268 LEU A O 1
ATOM 2122 N N . SER A 1 269 ? 17.235 8.349 9.301 1.00 18.99 269 SER A N 1
ATOM 2123 C CA . SER A 1 269 ? 18.391 8.281 10.274 1.00 20.94 269 SER A CA 1
ATOM 2124 C C . SER A 1 269 ? 17.815 7.955 11.652 1.00 22.00 269 SER A C 1
ATOM 2125 O O . SER A 1 269 ? 16.670 8.299 11.982 1.00 19.58 269 SER A O 1
ATOM 2128 N N . PRO A 1 270 ? 18.611 7.329 12.536 1.00 24.40 270 PRO A N 1
ATOM 2129 C CA . PRO A 1 270 ? 18.072 7.096 13.904 1.00 23.35 270 PRO A CA 1
ATOM 2130 C C . PRO A 1 270 ? 17.628 8.407 14.627 1.00 20.85 270 PRO A C 1
ATOM 2131 O O . PRO A 1 270 ? 16.702 8.396 15.428 1.00 21.41 270 PRO A O 1
ATOM 2135 N N . GLU A 1 271 ? 18.257 9.509 14.312 1.00 19.57 271 GLU A N 1
ATOM 2136 C CA . GLU A 1 271 ? 17.961 10.751 14.985 1.00 21.31 271 GLU A CA 1
ATOM 2137 C C . GLU A 1 271 ? 16.533 11.229 14.621 1.00 20.62 271 GLU A C 1
ATOM 2138 O O . GLU A 1 271 ? 15.971 12.084 15.315 1.00 20.93 271 GLU A O 1
ATOM 2144 N N . CYS A 1 272 ? 15.955 10.686 13.521 1.00 17.37 272 CYS A N 1
ATOM 2145 C CA . CYS A 1 272 ? 14.541 11.052 13.193 1.00 17.37 272 CYS A CA 1
ATOM 2146 C C . CYS A 1 272 ? 13.589 10.598 14.280 1.00 16.23 272 CYS A C 1
ATOM 2147 O O . CYS A 1 272 ? 12.440 11.019 14.304 1.00 20.01 272 CYS A O 1
ATOM 2150 N N . GLY A 1 273 ? 14.014 9.707 15.178 1.00 16.85 273 GLY A N 1
ATOM 2151 C CA . GLY A 1 273 ? 13.164 9.332 16.297 1.00 19.13 273 GLY A CA 1
ATOM 2152 C C . GLY A 1 273 ? 12.057 8.306 16.082 1.00 21.07 273 GLY A C 1
ATOM 2153 O O . GLY A 1 273 ? 11.166 8.108 16.939 1.00 22.98 273 GLY A O 1
ATOM 2154 N N . VAL A 1 274 ? 12.101 7.603 14.933 1.00 19.12 274 VAL A N 1
ATOM 2155 C CA . VAL A 1 274 ? 11.089 6.547 14.636 1.00 16.21 274 VAL A CA 1
ATOM 2156 C C . VAL A 1 274 ? 11.713 5.191 14.708 1.00 16.44 274 VAL A C 1
ATOM 2157 O O . VAL A 1 274 ? 12.900 5.046 14.303 1.00 21.83 274 VAL A O 1
ATOM 2161 N N . THR A 1 275 ? 11.025 4.280 15.305 1.00 15.06 275 THR A N 1
ATOM 2162 C CA . THR A 1 275 ? 11.416 2.875 15.324 1.00 15.70 275 THR A CA 1
ATOM 2163 C C . THR A 1 275 ? 10.561 2.146 14.338 1.00 15.90 275 THR A C 1
ATOM 2164 O O . THR A 1 275 ? 9.305 2.241 14.323 1.00 16.83 275 THR A O 1
ATOM 2168 N N . VAL A 1 276 ? 11.229 1.388 13.455 1.00 14.98 276 VAL A N 1
ATOM 2169 C CA . VAL A 1 276 ? 10.473 0.662 12.471 1.00 15.25 276 VAL A CA 1
ATOM 2170 C C . VAL A 1 276 ? 10.570 -0.846 12.666 1.00 17.55 276 VAL A C 1
ATOM 2171 O O . VAL A 1 276 ? 11.601 -1.419 12.394 1.00 22.83 276 VAL A O 1
ATOM 2175 N N . ASP A 1 277 ? 9.530 -1.485 13.118 1.00 15.91 277 ASP A N 1
ATOM 2176 C CA . ASP A 1 277 ? 9.447 -2.959 13.187 1.00 17.45 277 ASP A CA 1
ATOM 2177 C C . ASP A 1 277 ? 8.658 -3.529 12.039 1.00 18.20 277 ASP A C 1
ATOM 2178 O O . ASP A 1 277 ? 8.057 -2.787 11.214 1.00 16.01 277 ASP A O 1
ATOM 2183 N N . GLU A 1 278 ? 8.604 -4.844 11.949 1.00 17.33 278 GLU A N 1
ATOM 2184 C CA . GLU A 1 278 ? 7.942 -5.484 10.813 1.00 19.13 278 GLU A CA 1
ATOM 2185 C C . GLU A 1 278 ? 6.526 -4.998 10.536 1.00 18.30 278 GLU A C 1
ATOM 2186 O O . GLU A 1 278 ? 6.195 -4.695 9.403 1.00 16.51 278 GLU A O 1
ATOM 2192 N N . LYS A 1 279 ? 5.703 -4.887 11.593 1.00 15.47 279 LYS A N 1
ATOM 2193 C CA . LYS A 1 279 ? 4.334 -4.566 11.458 1.00 13.76 279 LYS A CA 1
ATOM 2194 C C . LYS A 1 279 ? 3.952 -3.307 12.337 1.00 10.60 279 LYS A C 1
ATOM 2195 O O . LYS A 1 279 ? 2.793 -3.064 12.445 1.00 12.68 279 LYS A O 1
ATOM 2201 N N . TYR A 1 280 ? 4.953 -2.577 12.803 1.00 12.67 280 TYR A N 1
ATOM 2202 C CA . TYR A 1 280 ? 4.703 -1.461 13.757 1.00 13.05 280 TYR A CA 1
ATOM 2203 C C . TYR A 1 280 ? 5.710 -0.381 13.589 1.00 14.32 280 TYR A C 1
ATOM 2204 O O . TYR A 1 280 ? 6.909 -0.576 13.641 1.00 14.50 280 TYR A O 1
ATOM 2213 N N . VAL A 1 281 ? 5.222 0.839 13.344 1.00 11.78 281 VAL A N 1
ATOM 2214 C CA . VAL A 1 281 ? 6.070 1.989 13.299 1.00 12.99 281 VAL A CA 1
ATOM 2215 C C . VAL A 1 281 ? 5.690 2.953 14.443 1.00 12.11 281 VAL A C 1
ATOM 2216 O O . VAL A 1 281 ? 4.500 3.173 14.613 1.00 13.66 281 VAL A O 1
ATOM 2220 N N . TYR A 1 282 ? 6.678 3.429 15.205 1.00 13.24 282 TYR A N 1
ATOM 2221 C CA . TYR A 1 282 ? 6.327 4.194 16.390 1.00 15.96 282 TYR A CA 1
ATOM 2222 C C . TYR A 1 282 ? 7.395 5.197 16.732 1.00 15.28 282 TYR A C 1
ATOM 2223 O O . TYR A 1 282 ? 8.557 5.062 16.378 1.00 15.70 282 TYR A O 1
ATOM 2232 N N . PRO A 1 283 ? 7.017 6.248 17.532 1.00 15.10 283 PRO A N 1
ATOM 2233 C CA . PRO A 1 283 ? 5.673 6.518 18.011 1.00 16.25 283 PRO A CA 1
ATOM 2234 C C . PRO A 1 283 ? 4.909 7.452 17.058 1.00 13.89 283 PRO A C 1
ATOM 2235 O O . PRO A 1 283 ? 5.443 8.591 16.837 1.00 15.02 283 PRO A O 1
ATOM 2239 N N . LEU A 1 284 ? 3.810 7.001 16.462 1.00 13.79 284 LEU A N 1
ATOM 2240 C CA . LEU A 1 284 ? 3.014 7.855 15.575 1.00 13.87 284 LEU A CA 1
ATOM 2241 C C . LEU A 1 284 ? 1.694 8.185 16.229 1.00 16.54 284 LEU A C 1
ATOM 2242 O O . LEU A 1 284 ? 1.095 7.353 16.924 1.00 21.39 284 LEU A O 1
ATOM 2247 N N . TYR A 1 285 ? 1.223 9.420 16.089 1.00 10.63 285 TYR A N 1
ATOM 2248 C CA . TYR A 1 285 ? -0.124 9.695 16.495 1.00 11.71 285 TYR A CA 1
ATOM 2249 C C . TYR A 1 285 ? -1.062 9.536 15.265 1.00 12.01 285 TYR A C 1
ATOM 2250 O O . TYR A 1 285 ? -0.785 10.159 14.242 1.00 11.73 285 TYR A O 1
ATOM 2259 N N . LEU A 1 286 ? -2.132 8.748 15.424 1.00 10.68 286 LEU A N 1
ATOM 2260 C CA . LEU A 1 286 ? -3.206 8.484 14.436 1.00 10.53 286 LEU A CA 1
ATOM 2261 C C . LEU A 1 286 ? -2.534 7.976 13.139 1.00 10.74 286 LEU A C 1
ATOM 2262 O O . LEU A 1 286 ? -3.031 8.274 12.032 1.00 12.53 286 LEU A O 1
ATOM 2267 N N . HIS A 1 287 ? -1.456 7.180 13.297 1.00 11.39 287 HIS A N 1
ATOM 2268 C CA . HIS A 1 287 ? -0.724 6.596 12.134 1.00 11.58 287 HIS A CA 1
ATOM 2269 C C . HIS A 1 287 ? 0.013 7.602 11.289 1.00 12.67 287 HIS A C 1
ATOM 2270 O O . HIS A 1 287 ? 0.498 7.209 10.217 1.00 12.80 287 HIS A O 1
ATOM 2277 N N . MET A 1 288 ? 0.108 8.865 11.724 1.00 10.75 288 MET A N 1
ATOM 2278 C CA . MET A 1 288 ? 0.687 9.943 10.831 1.00 10.28 288 MET A CA 1
ATOM 2279 C C . MET A 1 288 ? 1.807 10.686 11.473 1.00 12.03 288 MET A C 1
ATOM 2280 O O . MET A 1 288 ? 2.872 10.854 10.915 1.00 12.95 288 MET A O 1
ATOM 2285 N N . LEU A 1 289 ? 1.566 11.268 12.674 1.00 11.04 289 LEU A N 1
ATOM 2286 C CA . LEU A 1 289 ? 2.534 12.259 13.148 1.00 11.65 289 LEU A CA 1
ATOM 2287 C C . LEU A 1 289 ? 3.694 11.582 13.948 1.00 11.20 289 LEU A C 1
ATOM 2288 O O . LEU A 1 289 ? 3.404 10.847 14.912 1.00 13.91 289 LEU A O 1
ATOM 2293 N N . ASN A 1 290 ? 4.923 11.919 13.601 1.00 11.28 290 ASN A N 1
ATOM 2294 C CA . ASN A 1 290 ? 6.065 11.478 14.402 1.00 10.87 290 ASN A CA 1
ATOM 2295 C C . ASN A 1 290 ? 6.029 12.286 15.734 1.00 11.73 290 ASN A C 1
ATOM 2296 O O . ASN A 1 290 ? 6.359 13.410 15.748 1.00 12.87 290 ASN A O 1
ATOM 2301 N N . ILE A 1 291 ? 5.671 11.600 16.814 1.00 13.51 291 ILE A N 1
ATOM 2302 C CA . ILE A 1 291 ? 5.505 12.320 18.125 1.00 13.42 291 ILE A CA 1
ATOM 2303 C C . ILE A 1 291 ? 6.845 12.869 18.624 1.00 14.21 291 ILE A C 1
ATOM 2304 O O . ILE A 1 291 ? 6.896 13.958 19.283 1.00 15.17 291 ILE A O 1
ATOM 2309 N N . ASN A 1 292 ? 7.955 12.198 18.343 1.00 13.94 292 ASN A N 1
ATOM 2310 C CA . ASN A 1 292 ? 9.302 12.714 18.724 1.00 15.08 292 ASN A CA 1
ATOM 2311 C C . ASN A 1 292 ? 9.769 13.954 17.934 1.00 16.67 292 ASN A C 1
ATOM 2312 O O . ASN A 1 292 ? 10.416 14.823 18.439 1.00 17.34 292 ASN A O 1
ATOM 2317 N N . LYS A 1 293 ? 9.347 14.037 16.635 1.00 16.71 293 LYS A N 1
ATOM 2318 C CA . LYS A 1 293 ? 9.810 15.088 15.749 1.00 15.97 293 LYS A CA 1
ATOM 2319 C C . LYS A 1 293 ? 8.607 15.468 14.893 1.00 14.40 293 LYS A C 1
ATOM 2320 O O . LYS A 1 293 ? 8.407 14.863 13.814 1.00 12.90 293 LYS A O 1
ATOM 2326 N N . PRO A 1 294 ? 7.759 16.391 15.362 1.00 14.02 294 PRO A N 1
ATOM 2327 C CA . PRO A 1 294 ? 6.392 16.402 14.824 1.00 13.91 294 PRO A CA 1
ATOM 2328 C C . PRO A 1 294 ? 6.259 17.264 13.593 1.00 15.48 294 PRO A C 1
ATOM 2329 O O . PRO A 1 294 ? 5.086 17.560 13.195 1.00 16.33 294 PRO A O 1
ATOM 2333 N N . THR A 1 295 ? 7.368 17.604 12.972 1.00 15.42 295 THR A N 1
ATOM 2334 C CA . THR A 1 295 ? 7.295 18.116 11.580 1.00 13.90 295 THR A CA 1
ATOM 2335 C C . THR A 1 295 ? 7.595 17.021 10.552 1.00 15.14 295 THR A C 1
ATOM 2336 O O . THR A 1 295 ? 7.733 17.363 9.389 1.00 12.50 295 THR A O 1
ATOM 2340 N N . MET A 1 296 ? 7.824 15.816 11.018 1.00 10.94 296 MET A N 1
ATOM 2341 C CA . MET A 1 296 ? 7.739 14.583 10.102 1.00 12.05 296 MET A CA 1
ATOM 2342 C C . MET A 1 296 ? 6.453 13.906 10.263 1.00 12.53 296 MET A C 1
ATOM 2343 O O . MET A 1 296 ? 6.050 13.581 11.420 1.00 11.76 296 MET A O 1
ATOM 2348 N N . LEU A 1 297 ? 5.780 13.564 9.151 1.00 11.10 297 LEU A N 1
ATOM 2349 C CA . LEU A 1 297 ? 4.504 12.899 9.141 1.00 11.12 297 LEU A CA 1
ATOM 2350 C C . LEU A 1 297 ? 4.538 11.790 8.088 1.00 11.34 297 LEU A C 1
ATOM 2351 O O . LEU A 1 297 ? 5.326 11.919 7.155 1.00 12.40 297 LEU A O 1
ATOM 2356 N N . PHE A 1 298 ? 3.677 10.804 8.234 1.00 10.39 298 PHE A N 1
ATOM 2357 C CA . PHE A 1 298 ? 3.567 9.689 7.309 1.00 10.94 298 PHE A CA 1
ATOM 2358 C C . PHE A 1 298 ? 2.167 9.633 6.764 1.00 13.19 298 PHE A C 1
ATOM 2359 O O . PHE A 1 298 ? 1.190 9.836 7.466 1.00 12.39 298 PHE A O 1
ATOM 2367 N N . ILE A 1 299 ? 2.031 9.265 5.464 1.00 10.01 299 ILE A N 1
ATOM 2368 C CA . ILE A 1 299 ? 0.731 8.921 4.892 1.00 10.38 299 ILE A CA 1
ATOM 2369 C C . ILE A 1 299 ? 0.867 7.544 4.303 1.00 10.40 299 ILE A C 1
ATOM 2370 O O . ILE A 1 299 ? 1.896 7.255 3.657 1.00 11.58 299 ILE A O 1
ATOM 2375 N N . GLY A 1 300 ? -0.134 6.695 4.506 1.00 11.53 300 GLY A N 1
ATOM 2376 C CA . GLY A 1 300 ? -0.141 5.353 3.945 1.00 11.42 300 GLY A CA 1
ATOM 2377 C C . GLY A 1 300 ? 0.606 4.354 4.783 1.00 12.47 300 GLY A C 1
ATOM 2378 O O . GLY A 1 300 ? 0.979 3.293 4.234 1.00 13.15 300 GLY A O 1
ATOM 2379 N N . VAL A 1 301 ? 0.859 4.632 6.078 1.00 11.19 301 VAL A N 1
ATOM 2380 C CA . VAL A 1 301 ? 1.384 3.564 6.981 1.00 11.23 301 VAL A CA 1
ATOM 2381 C C . VAL A 1 301 ? 0.237 2.716 7.417 1.00 10.57 301 VAL A C 1
ATOM 2382 O O . VAL A 1 301 ? 0.271 1.480 7.506 1.00 11.76 301 VAL A O 1
ATOM 2386 N N . SER A 1 302 ? -0.872 3.374 7.714 1.00 10.88 302 SER A N 1
ATOM 2387 C CA . SER A 1 302 ? -2.091 2.605 7.848 1.00 11.11 302 SER A CA 1
ATOM 2388 C C . SER A 1 302 ? -2.532 1.913 6.562 1.00 13.59 302 SER A C 1
ATOM 2389 O O . SER A 1 302 ? -2.196 2.377 5.448 1.00 14.22 302 SER A O 1
ATOM 2392 N N . TYR A 1 303 ? -3.262 0.811 6.710 1.00 13.10 303 TYR A N 1
ATOM 2393 C CA . TYR A 1 303 ? -3.818 0.055 5.551 1.00 13.66 303 TYR A CA 1
ATOM 2394 C C . TYR A 1 303 ? -5.030 -0.803 5.909 1.00 14.39 303 TYR A C 1
ATOM 2395 O O . TYR A 1 303 ? -5.578 -0.717 7.033 1.00 15.12 303 TYR A O 1
ATOM 2404 N N . ASN A 1 304 ? -5.507 -1.589 4.953 1.00 15.65 304 ASN A N 1
ATOM 2405 C CA . ASN A 1 304 ? -6.762 -2.295 5.053 1.00 17.40 304 ASN A CA 1
ATOM 2406 C C . ASN A 1 304 ? -7.971 -1.428 5.329 1.00 20.66 304 ASN A C 1
ATOM 2407 O O . ASN A 1 304 ? -8.539 -1.458 6.424 1.00 18.62 304 ASN A O 1
ATOM 2412 N N . ALA A 1 305 ? -8.338 -0.634 4.337 1.00 15.93 305 ALA A N 1
ATOM 2413 C CA . ALA A 1 305 ? -9.328 0.472 4.469 1.00 16.37 305 ALA A CA 1
ATOM 2414 C C . ALA A 1 305 ? -9.797 0.847 3.072 1.00 16.67 305 ALA A C 1
ATOM 2415 O O . ALA A 1 305 ? -9.285 0.295 2.089 1.00 17.01 305 ALA A O 1
ATOM 2417 N N . CYS A 1 306 ? -10.796 1.724 3.002 1.00 14.69 306 CYS A N 1
ATOM 2418 C CA . CYS A 1 306 ? -11.211 2.348 1.735 1.00 16.94 306 CYS A CA 1
ATOM 2419 C C . CYS A 1 306 ? -10.085 3.377 1.429 1.00 14.78 306 CYS A C 1
ATOM 2420 O O . CYS A 1 306 ? -10.097 4.501 1.999 1.00 13.33 306 CYS A O 1
ATOM 2423 N N . TYR A 1 307 ? -9.080 2.980 0.646 1.00 13.70 307 TYR A N 1
ATOM 2424 C CA . TYR A 1 307 ? -7.841 3.764 0.485 1.00 14.17 307 TYR A CA 1
ATOM 2425 C C . TYR A 1 307 ? -8.047 5.172 -0.078 1.00 13.03 307 TYR A C 1
ATOM 2426 O O . TYR A 1 307 ? -7.322 6.108 0.336 1.00 14.29 307 TYR A O 1
ATOM 2435 N N . SER A 1 308 ? -9.024 5.314 -1.014 1.00 14.35 308 SER A N 1
ATOM 2436 C CA . SER A 1 308 ? -9.244 6.660 -1.565 1.00 14.17 308 SER A CA 1
ATOM 2437 C C . SER A 1 308 ? -9.509 7.677 -0.451 1.00 13.52 308 SER A C 1
ATOM 2438 O O . SER A 1 308 ? -8.836 8.718 -0.367 1.00 14.25 308 SER A O 1
ATOM 2441 N N . ILE A 1 309 ? -10.424 7.312 0.439 1.00 11.44 309 ILE A N 1
ATOM 2442 C CA . ILE A 1 309 ? -10.807 8.194 1.586 1.00 11.56 309 ILE A CA 1
ATOM 2443 C C . ILE A 1 309 ? -9.633 8.317 2.558 1.00 12.53 309 ILE A C 1
ATOM 2444 O O . ILE A 1 309 ? -9.334 9.422 3.052 1.00 12.24 309 ILE A O 1
ATOM 2449 N N . MET A 1 310 ? -8.897 7.211 2.765 1.00 11.32 310 MET A N 1
ATOM 2450 C CA . MET A 1 310 ? -7.827 7.284 3.738 1.00 11.65 310 MET A CA 1
ATOM 2451 C C . MET A 1 310 ? -6.746 8.298 3.226 1.00 9.96 310 MET A C 1
ATOM 2452 O O . MET A 1 310 ? -6.202 9.139 3.949 1.00 9.83 310 MET A O 1
ATOM 2457 N N . PHE A 1 311 ? -6.343 8.146 1.953 1.00 10.20 311 PHE A N 1
ATOM 2458 C CA . PHE A 1 311 ? -5.268 9.027 1.454 1.00 10.16 311 PHE A CA 1
ATOM 2459 C C . PHE A 1 311 ? -5.790 10.475 1.468 1.00 9.46 311 PHE A C 1
ATOM 2460 O O . PHE A 1 311 ? -5.032 11.385 1.828 1.00 10.09 311 PHE A O 1
ATOM 2468 N N . ASP A 1 312 ? -7.056 10.691 1.063 1.00 10.88 312 ASP A N 1
ATOM 2469 C CA . ASP A 1 312 ? -7.585 12.118 0.930 1.00 11.50 312 ASP A CA 1
ATOM 2470 C C . ASP A 1 312 ? -7.576 12.751 2.338 1.00 10.51 312 ASP A C 1
ATOM 2471 O O . ASP A 1 312 ? -7.149 13.855 2.543 1.00 10.86 312 ASP A O 1
ATOM 2476 N N . LEU A 1 313 ? -8.025 11.986 3.320 1.00 10.26 313 LEU A N 1
ATOM 2477 C CA . LEU A 1 313 ? -8.128 12.561 4.678 1.00 9.76 313 LEU A CA 1
ATOM 2478 C C . LEU A 1 313 ? -6.808 12.671 5.371 1.00 10.37 313 LEU A C 1
ATOM 2479 O O . LEU A 1 313 ? -6.554 13.638 6.080 1.00 11.11 313 LEU A O 1
ATOM 2484 N N . GLN A 1 314 ? -5.934 11.659 5.267 1.00 9.17 314 GLN A N 1
ATOM 2485 C CA . GLN A 1 314 ? -4.645 11.815 5.864 1.00 8.48 314 GLN A CA 1
ATOM 2486 C C . GLN A 1 314 ? -3.896 12.990 5.295 1.00 8.07 314 GLN A C 1
ATOM 2487 O O . GLN A 1 314 ? -3.210 13.728 5.955 1.00 8.80 314 GLN A O 1
ATOM 2493 N N . ALA A 1 315 ? -3.981 13.194 3.945 1.00 7.04 315 ALA A N 1
ATOM 2494 C CA . ALA A 1 315 ? -3.317 14.359 3.400 1.00 8.61 315 ALA A CA 1
ATOM 2495 C C . ALA A 1 315 ? -3.872 15.707 3.864 1.00 9.22 315 ALA A C 1
ATOM 2496 O O . ALA A 1 315 ? -3.121 16.614 4.162 1.00 8.60 315 ALA A O 1
ATOM 2498 N N . GLN A 1 316 ? -5.191 15.788 4.043 1.00 8.75 316 GLN A N 1
ATOM 2499 C CA . GLN A 1 316 ? -5.744 17.052 4.588 1.00 9.25 316 GLN A CA 1
ATOM 2500 C C . GLN A 1 316 ? -5.419 17.205 6.067 1.00 10.14 316 GLN A C 1
ATOM 2501 O O . GLN A 1 316 ? -5.141 18.309 6.522 1.00 10.62 316 GLN A O 1
ATOM 2507 N N . TRP A 1 317 ? -5.274 16.098 6.786 1.00 9.31 317 TRP A N 1
ATOM 2508 C CA . TRP A 1 317 ? -4.855 16.237 8.288 1.00 9.72 317 TRP A CA 1
ATOM 2509 C C . TRP A 1 317 ? -3.449 16.636 8.413 1.00 9.75 317 TRP A C 1
ATOM 2510 O O . TRP A 1 317 ? -3.148 17.503 9.171 1.00 9.98 317 TRP A O 1
ATOM 2521 N N . VAL A 1 318 ? -2.519 16.015 7.676 1.00 9.11 318 VAL A N 1
ATOM 2522 C CA . VAL A 1 318 ? -1.147 16.462 7.620 1.00 9.11 318 VAL A CA 1
ATOM 2523 C C . VAL A 1 318 ? -1.058 17.958 7.244 1.00 9.82 318 VAL A C 1
ATOM 2524 O O . VAL A 1 318 ? -0.281 18.685 7.872 1.00 9.52 318 VAL A O 1
ATOM 2528 N N . THR A 1 319 ? -1.802 18.380 6.196 1.00 10.62 319 THR A N 1
ATOM 2529 C CA . THR A 1 319 ? -1.747 19.739 5.786 1.00 9.79 319 THR A CA 1
ATOM 2530 C C . THR A 1 319 ? -2.245 20.691 6.943 1.00 9.42 319 THR A C 1
ATOM 2531 O O . THR A 1 319 ? -1.598 21.719 7.215 1.00 11.21 319 THR A O 1
ATOM 2535 N N . ALA A 1 320 ? -3.309 20.263 7.609 1.00 11.54 320 ALA A N 1
ATOM 2536 C CA . ALA A 1 320 ? -3.867 21.075 8.760 1.00 10.74 320 ALA A CA 1
ATOM 2537 C C . ALA A 1 320 ? -2.876 21.205 9.875 1.00 11.99 320 ALA A C 1
ATOM 2538 O O . ALA A 1 320 ? -2.735 22.289 10.493 1.00 11.85 320 ALA A O 1
ATOM 2540 N N . VAL A 1 321 ? -2.202 20.119 10.211 1.00 10.77 321 VAL A N 1
ATOM 2541 C CA . VAL A 1 321 ? -1.247 20.157 11.294 1.00 11.93 321 VAL A CA 1
ATOM 2542 C C . VAL A 1 321 ? -0.081 21.093 10.903 1.00 12.48 321 VAL A C 1
ATOM 2543 O O . VAL A 1 321 ? 0.351 21.971 11.679 1.00 13.96 321 VAL A O 1
ATOM 2547 N N . LEU A 1 322 ? 0.422 20.964 9.681 1.00 12.41 322 LEU A N 1
ATOM 2548 C CA . LEU A 1 322 ? 1.547 21.722 9.274 1.00 13.04 322 LEU A CA 1
ATOM 2549 C C . LEU A 1 322 ? 1.183 23.202 9.072 1.00 14.78 322 LEU A C 1
ATOM 2550 O O . LEU A 1 322 ? 2.041 24.086 9.311 1.00 17.23 322 LEU A O 1
ATOM 2555 N N . ALA A 1 323 ? -0.088 23.483 8.778 1.00 12.96 323 ALA A N 1
ATOM 2556 C CA . ALA A 1 323 ? -0.462 24.884 8.600 1.00 13.68 323 ALA A CA 1
ATOM 2557 C C . ALA A 1 323 ? -0.899 25.530 9.895 1.00 15.94 323 ALA A C 1
ATOM 2558 O O . ALA A 1 323 ? -1.295 26.708 9.864 1.00 19.89 323 ALA A O 1
ATOM 2560 N N . GLY A 1 324 ? -0.835 24.817 11.023 1.00 16.73 324 GLY A N 1
ATOM 2561 C CA . GLY A 1 324 ? -1.330 25.363 12.329 1.00 19.48 324 GLY A CA 1
ATOM 2562 C C . GLY A 1 324 ? -2.846 25.456 12.490 1.00 20.58 324 GLY A C 1
ATOM 2563 O O . GLY A 1 324 ? -3.335 26.122 13.430 1.00 20.53 324 GLY A O 1
ATOM 2564 N N . ARG A 1 325 ? -3.623 24.775 11.651 1.00 17.15 325 ARG A N 1
ATOM 2565 C CA . ARG A 1 325 ? -5.073 24.821 11.718 1.00 17.01 325 ARG A CA 1
ATOM 2566 C C . ARG A 1 325 ? -5.591 23.756 12.628 1.00 17.41 325 ARG A C 1
ATOM 2567 O O . ARG A 1 325 ? -6.752 23.762 13.032 1.00 20.42 325 ARG A O 1
ATOM 2575 N N . CYS A 1 326 ? -4.792 22.726 12.856 1.00 18.37 326 CYS A N 1
ATOM 2576 C CA . CYS A 1 326 ? -5.211 21.633 13.750 1.00 18.21 326 CYS A CA 1
ATOM 2577 C C . CYS A 1 326 ? -4.187 21.764 14.856 1.00 21.15 326 CYS A C 1
ATOM 2578 O O . CYS A 1 326 ? -3.022 21.498 14.590 1.00 21.71 326 CYS A O 1
ATOM 2581 N N . THR A 1 327 ? -4.578 22.126 16.090 1.00 20.15 327 THR A N 1
ATOM 2582 C CA . THR A 1 327 ? -3.581 22.104 17.213 1.00 20.43 327 THR A CA 1
ATOM 2583 C C . THR A 1 327 ? -3.683 20.770 17.977 1.00 19.30 327 THR A C 1
ATOM 2584 O O . THR A 1 327 ? -4.751 20.398 18.465 1.00 23.48 327 THR A O 1
ATOM 2588 N N . LEU A 1 328 ? -2.578 20.024 18.019 1.00 18.64 328 LEU A N 1
ATOM 2589 C CA . LEU A 1 328 ? -2.614 18.683 18.583 1.00 17.84 328 LEU A CA 1
ATOM 2590 C C . LEU A 1 328 ? -2.488 18.692 20.085 1.00 18.02 328 LEU A C 1
ATOM 2591 O O . LEU A 1 328 ? -1.945 19.682 20.611 1.00 19.86 328 LEU A O 1
ATOM 2596 N N . PRO A 1 329 ? -2.881 17.553 20.729 1.00 18.69 329 PRO A N 1
ATOM 2597 C CA . PRO A 1 329 ? -2.633 17.350 22.206 1.00 17.74 329 PRO A CA 1
ATOM 2598 C C . PRO A 1 329 ? -1.189 17.355 22.459 1.00 18.48 329 PRO A C 1
ATOM 2599 O O . PRO A 1 329 ? -0.348 17.252 21.540 1.00 18.62 329 PRO A O 1
ATOM 2603 N N . ASP A 1 330 ? -0.791 17.556 23.726 1.00 17.65 330 ASP A N 1
ATOM 2604 C CA . ASP A 1 330 ? 0.604 17.514 23.963 1.00 17.18 330 ASP A CA 1
ATOM 2605 C C . ASP A 1 330 ? 1.134 16.049 23.759 1.00 16.24 330 ASP A C 1
ATOM 2606 O O . ASP A 1 330 ? 0.351 15.138 23.598 1.00 16.98 330 ASP A O 1
ATOM 2611 N N . ALA A 1 331 ? 2.440 15.951 23.639 1.00 17.76 331 ALA A N 1
ATOM 2612 C CA . ALA A 1 331 ? 3.092 14.647 23.306 1.00 18.04 331 ALA A CA 1
ATOM 2613 C C . ALA A 1 331 ? 2.699 13.624 24.327 1.00 17.57 331 ALA A C 1
ATOM 2614 O O . ALA A 1 331 ? 2.450 12.465 23.980 1.00 17.75 331 ALA A O 1
ATOM 2616 N N . GLU A 1 332 ? 2.660 14.002 25.633 1.00 19.40 332 GLU A N 1
ATOM 2617 C CA . GLU A 1 332 ? 2.253 12.988 26.602 1.00 17.70 332 GLU A CA 1
ATOM 2618 C C . GLU A 1 332 ? 0.927 12.389 26.312 1.00 16.82 332 GLU A C 1
ATOM 2619 O O . GLU A 1 332 ? 0.669 11.169 26.466 1.00 17.36 332 GLU A O 1
ATOM 2625 N N . THR A 1 333 ? -0.045 13.244 25.969 1.00 14.43 333 THR A N 1
ATOM 2626 C CA . THR A 1 333 ? -1.387 12.825 25.703 1.00 14.55 333 THR A CA 1
ATOM 2627 C C . THR A 1 333 ? -1.407 11.988 24.392 1.00 14.28 333 THR A C 1
ATOM 2628 O O . THR A 1 333 ? -2.118 11.002 24.326 1.00 14.01 333 THR A O 1
ATOM 2632 N N . MET A 1 334 ? -0.667 12.394 23.403 1.00 16.07 334 MET A N 1
ATOM 2633 C CA . MET A 1 334 ? -0.617 11.572 22.176 1.00 14.59 334 MET A CA 1
ATOM 2634 C C . MET A 1 334 ? -0.038 10.190 22.450 1.00 13.94 334 MET A C 1
ATOM 2635 O O . MET A 1 334 ? -0.481 9.214 21.851 1.00 15.92 334 MET A O 1
ATOM 2640 N N . ARG A 1 335 ? 1.021 10.108 23.250 1.00 13.35 335 ARG A N 1
ATOM 2641 C CA . ARG A 1 335 ? 1.544 8.785 23.585 1.00 14.23 335 ARG A CA 1
ATOM 2642 C C . ARG A 1 335 ? 0.535 7.892 24.338 1.00 14.72 335 ARG A C 1
ATOM 2643 O O . ARG A 1 335 ? 0.447 6.674 24.105 1.00 13.64 335 ARG A O 1
ATOM 2651 N N . LYS A 1 336 ? -0.209 8.506 25.309 1.00 13.39 336 LYS A N 1
ATOM 2652 C CA . LYS A 1 336 ? -1.245 7.777 25.912 1.00 14.82 336 LYS A CA 1
ATOM 2653 C C . LYS A 1 336 ? -2.337 7.305 25.040 1.00 15.64 336 LYS A C 1
ATOM 2654 O O . LYS A 1 336 ? -2.736 6.166 25.133 1.00 15.69 336 LYS A O 1
ATOM 2660 N N . GLU A 1 337 ? -2.806 8.155 24.102 1.00 13.81 337 GLU A N 1
ATOM 2661 C CA . GLU A 1 337 ? -3.786 7.699 23.153 1.00 14.69 337 GLU A CA 1
ATOM 2662 C C . GLU A 1 337 ? -3.279 6.651 22.205 1.00 13.76 337 GLU A C 1
ATOM 2663 O O . GLU A 1 337 ? -4.036 5.692 21.978 1.00 16.06 337 GLU A O 1
ATOM 2669 N N . GLU A 1 338 ? -2.020 6.787 21.743 1.00 13.68 338 GLU A N 1
ATOM 2670 C CA . GLU A 1 338 ? -1.409 5.757 20.855 1.00 14.70 338 GLU A CA 1
ATOM 2671 C C . GLU A 1 338 ? -1.378 4.404 21.617 1.00 16.20 338 GLU A C 1
ATOM 2672 O O . GLU A 1 338 ? -1.751 3.349 21.060 1.00 16.24 338 GLU A O 1
ATOM 2678 N N . ALA A 1 339 ? -1.007 4.452 22.889 1.00 16.86 339 ALA A N 1
ATOM 2679 C CA . ALA A 1 339 ? -0.851 3.194 23.648 1.00 18.14 339 ALA A CA 1
ATOM 2680 C C . ALA A 1 339 ? -2.226 2.554 23.871 1.00 18.14 339 ALA A C 1
ATOM 2681 O O . ALA A 1 339 ? -2.400 1.338 23.708 1.00 15.97 339 ALA A O 1
ATOM 2683 N N . GLU A 1 340 ? -3.258 3.335 24.159 1.00 15.49 340 GLU A N 1
ATOM 2684 C CA . GLU A 1 340 ? -4.613 2.750 24.231 1.00 17.32 340 GLU A CA 1
ATOM 2685 C C . GLU A 1 340 ? -5.126 2.177 22.918 1.00 17.00 340 GLU A C 1
ATOM 2686 O O . GLU A 1 340 ? -5.732 1.158 22.882 1.00 18.77 340 GLU A O 1
ATOM 2692 N N . TYR A 1 341 ? -4.854 2.903 21.824 1.00 14.68 341 TYR A N 1
ATOM 2693 C CA . TYR A 1 341 ? -5.259 2.402 20.523 1.00 14.97 341 TYR A CA 1
ATOM 2694 C C . TYR A 1 341 ? -4.555 1.051 20.226 1.00 13.75 341 TYR A C 1
ATOM 2695 O O . TYR A 1 341 ? -5.160 0.144 19.706 1.00 15.01 341 TYR A O 1
ATOM 2704 N N . MET A 1 342 ? -3.284 0.959 20.548 1.00 15.24 342 MET A N 1
ATOM 2705 C CA . MET A 1 342 ? -2.519 -0.275 20.209 1.00 16.36 342 MET A CA 1
ATOM 2706 C C . MET A 1 342 ? -2.923 -1.445 21.108 1.00 19.75 342 MET A C 1
ATOM 2707 O O . MET A 1 342 ? -2.909 -2.587 20.695 1.00 18.34 342 MET A O 1
ATOM 2712 N N . GLU A 1 343 ? -3.325 -1.124 22.364 1.00 16.76 343 GLU A N 1
ATOM 2713 C CA . GLU A 1 343 ? -3.896 -2.175 23.155 1.00 20.39 343 GLU A CA 1
ATOM 2714 C C . GLU A 1 343 ? -5.218 -2.737 22.564 1.00 17.89 343 GLU A C 1
ATOM 2715 O O . GLU A 1 343 ? -5.430 -3.955 22.540 1.00 20.99 343 GLU A O 1
ATOM 2721 N N . LYS A 1 344 ? -6.093 -1.891 22.009 1.00 17.62 344 LYS A N 1
ATOM 2722 C CA . LYS A 1 344 ? -7.316 -2.291 21.329 1.00 17.98 344 LYS A CA 1
ATOM 2723 C C . LYS A 1 344 ? -7.014 -3.082 20.053 1.00 17.82 344 LYS A C 1
ATOM 2724 O O . LYS A 1 344 ? -7.775 -3.965 19.721 1.00 18.58 344 LYS A O 1
ATOM 2730 N N . GLN A 1 345 ? -5.913 -2.741 19.386 1.00 18.14 345 GLN A N 1
ATOM 2731 C CA . GLN A 1 345 ? -5.499 -3.515 18.151 1.00 18.61 345 GLN A CA 1
ATOM 2732 C C . GLN A 1 345 ? -5.215 -4.924 18.580 1.00 19.02 345 GLN A C 1
ATOM 2733 O O . GLN A 1 345 ? -5.729 -5.845 17.961 1.00 19.04 345 GLN A O 1
ATOM 2739 N N . ARG A 1 346 ? -4.374 -5.090 19.596 1.00 20.30 346 ARG A N 1
ATOM 2740 C CA . ARG A 1 346 ? -4.061 -6.437 20.129 1.00 23.48 346 ARG A CA 1
ATOM 2741 C C . ARG A 1 346 ? -5.317 -7.183 20.596 1.00 24.35 346 ARG A C 1
ATOM 2742 O O . ARG A 1 346 ? -5.469 -8.347 20.308 1.00 28.22 346 ARG A O 1
ATOM 2750 N N . ALA A 1 347 ? -6.251 -6.506 21.248 1.00 22.54 347 ALA A N 1
ATOM 2751 C CA . ALA A 1 347 ? -7.502 -7.183 21.696 1.00 22.45 347 ALA A CA 1
ATOM 2752 C C . ALA A 1 347 ? -8.338 -7.640 20.575 1.00 25.68 347 ALA A C 1
ATOM 2753 O O . ALA A 1 347 ? -9.081 -8.608 20.695 1.00 27.67 347 ALA A O 1
ATOM 2755 N N . GLU A 1 348 ? -8.247 -6.950 19.446 1.00 23.38 348 GLU A N 1
ATOM 2756 C CA . GLU A 1 348 ? -9.031 -7.331 18.295 1.00 26.16 348 GLU A CA 1
ATOM 2757 C C . GLU A 1 348 ? -8.254 -8.220 17.337 1.00 23.86 348 GLU A C 1
ATOM 2758 O O . GLU A 1 348 ? -8.816 -8.666 16.367 1.00 25.71 348 GLU A O 1
ATOM 2764 N N . ALA A 1 349 ? -7.031 -8.537 17.714 1.00 22.90 349 ALA A N 1
ATOM 2765 C CA . ALA A 1 349 ? -6.148 -9.427 16.984 1.00 25.49 349 ALA A CA 1
ATOM 2766 C C . ALA A 1 349 ? -5.938 -8.910 15.572 1.00 26.75 349 ALA A C 1
ATOM 2767 O O . ALA A 1 349 ? -5.915 -9.693 14.647 1.00 26.81 349 ALA A O 1
ATOM 2769 N N . VAL A 1 350 ? -5.733 -7.592 15.427 1.00 21.79 350 VAL A N 1
ATOM 2770 C CA . VAL A 1 350 ? -5.309 -7.061 14.094 1.00 23.21 350 VAL A CA 1
ATOM 2771 C C . VAL A 1 350 ? -3.934 -6.465 14.222 1.00 19.30 350 VAL A C 1
ATOM 2772 O O . VAL A 1 350 ? -3.501 -6.113 15.329 1.00 20.15 350 VAL A O 1
ATOM 2776 N N . HIS A 1 351 ? -3.206 -6.277 13.106 1.00 17.43 351 HIS A N 1
ATOM 2777 C CA . HIS A 1 351 ? -1.907 -5.627 13.230 1.00 15.06 351 HIS A CA 1
ATOM 2778 C C . HIS A 1 351 ? -2.023 -4.127 13.637 1.00 14.08 351 HIS A C 1
ATOM 2779 O O . HIS A 1 351 ? -3.133 -3.579 13.501 1.00 15.73 351 HIS A O 1
ATOM 2786 N N . PRO A 1 352 ? -0.933 -3.549 14.151 1.00 17.12 352 PRO A N 1
ATOM 2787 C CA . PRO A 1 352 ? -1.013 -2.183 14.706 1.00 13.36 352 PRO A CA 1
ATOM 2788 C C . PRO A 1 352 ? -1.662 -1.102 13.829 1.00 16.65 352 PRO A C 1
ATOM 2789 O O . PRO A 1 352 ? -2.443 -0.268 14.312 1.00 15.14 352 PRO A O 1
ATOM 2793 N N . HIS A 1 353 ? -1.373 -1.154 12.539 1.00 13.88 353 HIS A N 1
ATOM 2794 C CA . HIS A 1 353 ? -1.858 -0.063 11.688 1.00 12.92 353 HIS A CA 1
ATOM 2795 C C . HIS A 1 353 ? -3.012 -0.450 10.783 1.00 14.40 353 HIS A C 1
ATOM 2796 O O . HIS A 1 353 ? -3.336 0.260 9.808 1.00 15.04 353 HIS A O 1
ATOM 2803 N N . VAL A 1 354 ? -3.689 -1.562 11.096 1.00 14.34 354 VAL A N 1
ATOM 2804 C CA . VAL A 1 354 ? -4.787 -1.988 10.308 1.00 13.62 354 VAL A CA 1
ATOM 2805 C C . VAL A 1 354 ? -6.096 -1.242 10.711 1.00 14.27 354 VAL A C 1
ATOM 2806 O O . VAL A 1 354 ? -6.483 -1.191 11.915 1.00 14.60 354 VAL A O 1
ATOM 2810 N N . LEU A 1 355 ? -6.837 -0.673 9.733 1.00 14.88 355 LEU A N 1
ATOM 2811 C CA . LEU A 1 355 ? -7.965 0.226 10.063 1.00 12.82 355 LEU A CA 1
ATOM 2812 C C . LEU A 1 355 ? -9.275 -0.415 9.908 1.00 15.36 355 LEU A C 1
ATOM 2813 O O . LEU A 1 355 ? -10.252 0.193 10.244 1.00 18.73 355 LEU A O 1
ATOM 2818 N N . MET A 1 356 ? -9.350 -1.606 9.320 1.00 16.59 356 MET A N 1
ATOM 2819 C CA . MET A 1 356 ? -10.644 -2.126 8.848 1.00 21.14 356 MET A CA 1
ATOM 2820 C C . MET A 1 356 ? -11.784 -2.036 9.860 1.00 22.07 356 MET A C 1
ATOM 2821 O O . MET A 1 356 ? -12.863 -1.592 9.490 1.00 23.65 356 MET A O 1
ATOM 2826 N N . ASN A 1 357 ? -11.545 -2.438 11.105 1.00 19.82 357 ASN A N 1
ATOM 2827 C CA . ASN A 1 357 ? -12.658 -2.517 12.062 1.00 20.90 357 ASN A CA 1
ATOM 2828 C C . ASN A 1 357 ? -13.331 -1.209 12.445 1.00 22.09 357 ASN A C 1
ATOM 2829 O O . ASN A 1 357 ? -14.507 -1.233 12.868 1.00 22.28 357 ASN A O 1
ATOM 2834 N N . HIS A 1 358 ? -12.610 -0.091 12.355 1.00 17.91 358 HIS A N 1
ATOM 2835 C CA . HIS A 1 358 ? -13.085 1.180 12.874 1.00 16.72 358 HIS A CA 1
ATOM 2836 C C . HIS A 1 358 ? -12.808 2.299 11.874 1.00 16.10 358 HIS A C 1
ATOM 2837 O O . HIS A 1 358 ? -12.660 3.447 12.265 1.00 16.17 358 HIS A O 1
ATOM 2844 N N . GLN A 1 359 ? -12.676 1.967 10.587 1.00 15.43 359 GLN A N 1
ATOM 2845 C CA . GLN A 1 359 ? -12.231 3.034 9.668 1.00 14.88 359 GLN A CA 1
ATOM 2846 C C . GLN A 1 359 ? -13.167 4.213 9.575 1.00 15.89 359 GLN A C 1
ATOM 2847 O O . GLN A 1 359 ? -12.709 5.303 9.406 1.00 17.10 359 GLN A O 1
ATOM 2853 N N . TRP A 1 360 ? -14.478 4.003 9.630 1.00 16.77 360 TRP A N 1
ATOM 2854 C CA . TRP A 1 360 ? -15.422 5.103 9.479 1.00 18.36 360 TRP A CA 1
ATOM 2855 C C . TRP A 1 360 ? -15.343 6.061 10.663 1.00 17.60 360 TRP A C 1
ATOM 2856 O O . TRP A 1 360 ? -15.450 7.303 10.482 1.00 16.87 360 TRP A O 1
ATOM 2867 N N . GLU A 1 361 ? -15.100 5.493 11.865 1.00 17.15 361 GLU A N 1
ATOM 2868 C CA . GLU A 1 361 ? -14.937 6.350 13.023 1.00 19.30 361 GLU A CA 1
ATOM 2869 C C . GLU A 1 361 ? -13.651 7.091 12.938 1.00 17.43 361 GLU A C 1
ATOM 2870 O O . GLU A 1 361 ? -13.593 8.303 13.259 1.00 16.25 361 GLU A O 1
ATOM 2876 N N . TYR A 1 362 ? -12.625 6.405 12.438 1.00 14.87 362 TYR A N 1
ATOM 2877 C CA . TYR A 1 362 ? -11.288 7.028 12.305 1.00 15.55 362 TYR A CA 1
ATOM 2878 C C . TYR A 1 362 ? -11.364 8.226 11.311 1.00 14.64 362 TYR A C 1
ATOM 2879 O O . TYR A 1 362 ? -10.813 9.307 11.562 1.00 15.10 362 TYR A O 1
ATOM 2888 N N . PHE A 1 363 ? -12.064 7.985 10.193 1.00 14.15 363 PHE A N 1
ATOM 2889 C CA . PHE A 1 363 ? -12.159 9.008 9.122 1.00 13.86 363 PHE A CA 1
ATOM 2890 C C . PHE A 1 363 ? -12.987 10.172 9.698 1.00 13.49 363 PHE A C 1
ATOM 2891 O O . PHE A 1 363 ? -12.697 11.338 9.466 1.00 13.82 363 PHE A O 1
ATOM 2899 N N . LYS A 1 364 ? -14.010 9.888 10.495 1.00 16.28 364 LYS A N 1
ATOM 2900 C CA . LYS A 1 364 ? -14.780 11.025 11.024 1.00 15.78 364 LYS A CA 1
ATOM 2901 C C . LYS A 1 364 ? -13.983 11.918 11.949 1.00 15.67 364 LYS A C 1
ATOM 2902 O O . LYS A 1 364 ? -14.074 13.134 11.902 1.00 15.79 364 LYS A O 1
ATOM 2908 N N . LYS A 1 365 ? -13.125 11.295 12.746 1.00 13.06 365 LYS A N 1
ATOM 2909 C CA . LYS A 1 365 ? -12.186 12.018 13.576 1.00 14.77 365 LYS A CA 1
ATOM 2910 C C . LYS A 1 365 ? -11.201 12.858 12.753 1.00 14.29 365 LYS A C 1
ATOM 2911 O O . LYS A 1 365 ? -10.890 14.017 13.060 1.00 15.42 365 LYS A O 1
ATOM 2917 N N . LEU A 1 366 ? -10.708 12.253 11.683 1.00 12.77 366 LEU A N 1
ATOM 2918 C CA . LEU A 1 366 ? -9.767 13.028 10.778 1.00 13.94 366 LEU A CA 1
ATOM 2919 C C . LEU A 1 366 ? -10.473 14.194 10.144 1.00 13.23 366 LEU A C 1
ATOM 2920 O O . LEU A 1 366 ? -9.824 15.250 9.998 1.00 14.76 366 LEU A O 1
ATOM 2925 N N . GLU A 1 367 ? -11.727 14.013 9.743 1.00 14.68 367 GLU A N 1
ATOM 2926 C CA . GLU A 1 367 ? -12.506 15.146 9.144 1.00 14.72 367 GLU A CA 1
ATOM 2927 C C . GLU A 1 367 ? -12.663 16.237 10.167 1.00 16.11 367 GLU A C 1
ATOM 2928 O O . GLU A 1 367 ? -12.485 17.432 9.883 1.00 17.35 367 GLU A O 1
ATOM 2934 N N . GLU A 1 368 ? -12.991 15.841 11.406 1.00 13.55 368 GLU A N 1
ATOM 2935 C CA . GLU A 1 368 ? -13.223 16.853 12.429 1.00 17.16 368 GLU A CA 1
ATOM 2936 C C . GLU A 1 368 ? -11.935 17.626 12.716 1.00 15.53 368 GLU A C 1
ATOM 2937 O O . GLU A 1 368 ? -11.949 18.895 12.818 1.00 19.89 368 GLU A O 1
ATOM 2943 N N . MET A 1 369 ? -10.802 16.926 12.862 1.00 13.48 369 MET A N 1
ATOM 2944 C CA . MET A 1 369 ? -9.565 17.612 13.180 1.00 15.04 369 MET A CA 1
ATOM 2945 C C . MET A 1 369 ? -9.044 18.491 12.033 1.00 15.49 369 MET A C 1
ATOM 2946 O O . MET A 1 369 ? -8.499 19.528 12.260 1.00 18.77 369 MET A O 1
ATOM 2951 N N . SER A 1 370 ? -9.130 17.961 10.818 1.00 16.59 370 SER A N 1
ATOM 2952 C CA . SER A 1 370 ? -8.525 18.581 9.641 1.00 15.11 370 SER A CA 1
ATOM 2953 C C . SER A 1 370 ? -9.323 19.671 8.990 1.00 15.76 370 SER A C 1
ATOM 2954 O O . SER A 1 370 ? -8.731 20.418 8.199 1.00 15.25 370 SER A O 1
ATOM 2957 N N . GLY A 1 371 ? -10.620 19.739 9.251 1.00 15.29 371 GLY A N 1
ATOM 2958 C CA . GLY A 1 371 ? -11.499 20.737 8.548 1.00 14.93 371 GLY A CA 1
ATOM 2959 C C . GLY A 1 371 ? -11.908 20.272 7.165 1.00 15.75 371 GLY A C 1
ATOM 2960 O O . GLY A 1 371 ? -12.394 21.066 6.338 1.00 15.06 371 GLY A O 1
ATOM 2961 N N . ALA A 1 372 ? -11.820 18.963 6.898 1.00 13.53 372 ALA A N 1
ATOM 2962 C CA . ALA A 1 372 ? -12.174 18.462 5.568 1.00 12.90 372 ALA A CA 1
ATOM 2963 C C . ALA A 1 372 ? -13.663 18.343 5.455 1.00 13.58 372 ALA A C 1
ATOM 2964 O O . ALA A 1 372 ? -14.410 18.151 6.464 1.00 17.32 372 ALA A O 1
ATOM 2966 N N . LYS A 1 373 ? -14.127 18.285 4.229 1.00 16.06 373 LYS A N 1
ATOM 2967 C CA . LYS A 1 373 ? -15.533 17.976 4.007 1.00 16.16 373 LYS A CA 1
ATOM 2968 C C . LYS A 1 373 ? -15.840 16.540 4.458 1.00 18.36 373 LYS A C 1
ATOM 2969 O O . LYS A 1 373 ? -15.082 15.608 4.154 1.00 19.58 373 LYS A O 1
ATOM 2975 N N . THR A 1 374 ? -17.047 16.360 5.001 1.00 19.03 374 THR A N 1
ATOM 2976 C CA . THR A 1 374 ? -17.586 15.012 5.331 1.00 20.13 374 THR A CA 1
ATOM 2977 C C . THR A 1 374 ? -17.674 14.079 4.090 1.00 17.48 374 THR A C 1
ATOM 2978 O O . THR A 1 374 ? -18.154 14.431 3.029 1.00 20.84 374 THR A O 1
ATOM 2982 N N . MET A 1 375 ? -17.138 12.867 4.223 1.00 18.23 375 MET A N 1
ATOM 2983 C CA . MET A 1 375 ? -17.239 11.827 3.160 1.00 19.48 375 MET A CA 1
ATOM 2984 C C . MET A 1 375 ? -18.701 11.545 2.778 1.00 20.89 375 MET A C 1
ATOM 2985 O O . MET A 1 375 ? -19.556 11.465 3.690 1.00 20.46 375 MET A O 1
ATOM 2990 N N . PRO A 1 376 ? -19.020 11.389 1.453 1.00 20.13 376 PRO A N 1
ATOM 2991 C CA . PRO A 1 376 ? -20.335 10.839 0.991 1.00 20.06 376 PRO A CA 1
ATOM 2992 C C . PRO A 1 376 ? -20.620 9.460 1.659 1.00 18.22 376 PRO A C 1
ATOM 2993 O O . PRO A 1 376 ? -19.809 8.548 1.579 1.00 18.41 376 PRO A O 1
ATOM 2997 N N . PRO A 1 377 ? -21.791 9.308 2.327 1.00 17.70 377 PRO A N 1
ATOM 2998 C CA . PRO A 1 377 ? -22.078 8.061 2.984 1.00 17.76 377 PRO A CA 1
ATOM 2999 C C . PRO A 1 377 ? -22.123 6.897 1.984 1.00 16.37 377 PRO A C 1
ATOM 3000 O O . PRO A 1 377 ? -21.809 5.807 2.394 1.00 20.05 377 PRO A O 1
ATOM 3004 N N . VAL A 1 378 ? -22.396 7.150 0.710 1.00 15.33 378 VAL A N 1
ATOM 3005 C CA . VAL A 1 378 ? -22.404 6.117 -0.356 1.00 16.51 378 VAL A CA 1
ATOM 3006 C C . VAL A 1 378 ? -21.095 5.318 -0.368 1.00 16.22 378 VAL A C 1
ATOM 3007 O O . VAL A 1 378 ? -21.115 4.099 -0.627 1.00 18.63 378 VAL A O 1
ATOM 3011 N N . TYR A 1 379 ? -19.950 5.972 -0.065 1.00 17.14 379 TYR A N 1
ATOM 3012 C CA . TYR A 1 379 ? -18.653 5.213 -0.007 1.00 14.83 379 TYR A CA 1
ATOM 3013 C C . TYR A 1 379 ? -18.714 4.113 1.030 1.00 18.06 379 TYR A C 1
ATOM 3014 O O . TYR A 1 379 ? -18.222 3.003 0.793 1.00 18.00 379 TYR A O 1
ATOM 3023 N N . MET A 1 380 ? -19.289 4.418 2.197 1.00 16.29 380 MET A N 1
ATOM 3024 C CA . MET A 1 380 ? -19.303 3.469 3.274 1.00 17.06 380 MET A CA 1
ATOM 3025 C C . MET A 1 380 ? -20.273 2.356 2.891 1.00 17.75 380 MET A C 1
ATOM 3026 O O . MET A 1 380 ? -19.963 1.176 3.029 1.00 17.88 380 MET A O 1
ATOM 3031 N N . LYS A 1 381 ? -21.408 2.733 2.292 1.00 19.76 381 LYS A N 1
ATOM 3032 C CA . LYS A 1 381 ? -22.444 1.742 1.908 1.00 24.74 381 LYS A CA 1
ATOM 3033 C C . LYS A 1 381 ? -21.899 0.768 0.881 1.00 25.58 381 LYS A C 1
ATOM 3034 O O . LYS A 1 381 ? -21.997 -0.460 1.024 1.00 24.49 381 LYS A O 1
ATOM 3040 N N . MET A 1 382 ? -21.287 1.321 -0.155 1.00 21.98 382 MET A N 1
ATOM 3041 C CA . MET A 1 382 ? -20.765 0.499 -1.203 1.00 21.36 382 MET A CA 1
ATOM 3042 C C . MET A 1 382 ? -19.594 -0.342 -0.711 1.00 19.27 382 MET A C 1
ATOM 3043 O O . MET A 1 382 ? -19.503 -1.529 -1.062 1.00 20.16 382 MET A O 1
ATOM 3048 N N . PHE A 1 383 ? -18.736 0.236 0.122 1.00 17.94 383 PHE A N 1
ATOM 3049 C CA . PHE A 1 383 ? -17.506 -0.483 0.537 1.00 18.20 383 PHE A CA 1
ATOM 3050 C C . PHE A 1 383 ? -17.941 -1.709 1.369 1.00 23.02 383 PHE A C 1
ATOM 3051 O O . PHE A 1 383 ? -17.402 -2.832 1.237 1.00 19.89 383 PHE A O 1
ATOM 3059 N N . ASP A 1 384 ? -18.892 -1.467 2.236 1.00 21.68 384 ASP A N 1
ATOM 3060 C CA . ASP A 1 384 ? -19.309 -2.548 3.075 1.00 30.16 384 ASP A CA 1
ATOM 3061 C C . ASP A 1 384 ? -20.044 -3.624 2.237 1.00 27.58 384 ASP A C 1
ATOM 3062 O O . ASP A 1 384 ? -19.966 -4.800 2.536 1.00 34.43 384 ASP A O 1
ATOM 3067 N N . ASP A 1 385 ? -20.756 -3.227 1.213 1.00 27.67 385 ASP A N 1
ATOM 3068 C CA . ASP A 1 385 ? -21.271 -4.176 0.253 1.00 31.75 385 ASP A CA 1
ATOM 3069 C C . ASP A 1 385 ? -20.302 -4.979 -0.640 1.00 31.68 385 ASP A C 1
ATOM 3070 O O . ASP A 1 385 ? -20.509 -6.143 -0.800 1.00 31.79 385 ASP A O 1
ATOM 3075 N N . VAL A 1 386 ? -19.263 -4.372 -1.191 1.00 24.47 386 VAL A N 1
ATOM 3076 C CA . VAL A 1 386 ? -18.315 -5.145 -1.991 1.00 27.95 386 VAL A CA 1
ATOM 3077 C C . VAL A 1 386 ? -17.577 -6.061 -1.099 1.00 32.06 386 VAL A C 1
ATOM 3078 O O . VAL A 1 386 ? -17.216 -7.108 -1.498 1.00 38.72 386 VAL A O 1
ATOM 3082 N N . ALA A 1 387 ? -17.403 -5.657 0.133 1.00 29.63 387 ALA A N 1
ATOM 3083 C CA . ALA A 1 387 ? -16.830 -6.535 1.113 1.00 33.75 387 ALA A CA 1
ATOM 3084 C C . ALA A 1 387 ? -17.684 -7.840 1.197 1.00 35.84 387 ALA A C 1
ATOM 3085 O O . ALA A 1 387 ? -17.164 -8.913 1.387 1.00 31.02 387 ALA A O 1
ATOM 3087 N N . SER A 1 388 ? -18.990 -7.689 1.092 1.00 39.61 388 SER A N 1
ATOM 3088 C CA . SER A 1 388 ? -1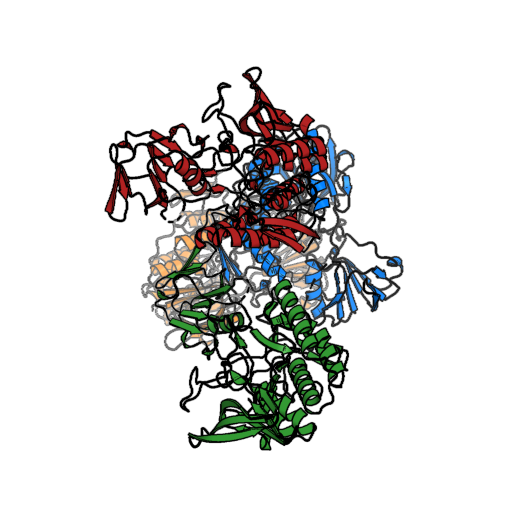9.918 -8.811 1.040 1.00 44.29 388 SER A CA 1
ATOM 3089 C C . SER A 1 388 ? -19.708 -9.609 -0.265 1.00 48.50 388 SER A C 1
ATOM 3090 O O . SER A 1 388 ? -19.761 -10.804 -0.271 1.00 48.81 388 SER A O 1
ATOM 3093 N N . ASP A 1 389 ? -19.435 -8.925 -1.366 1.00 47.49 389 ASP A N 1
ATOM 3094 C CA . ASP A 1 389 ? -19.141 -9.604 -2.611 1.00 46.85 389 ASP A CA 1
ATOM 3095 C C . ASP A 1 389 ? -17.904 -10.462 -2.470 1.00 54.19 389 ASP A C 1
ATOM 3096 O O . ASP A 1 389 ? -17.872 -11.528 -3.044 1.00 53.93 389 ASP A O 1
ATOM 3101 N N . LEU A 1 390 ? -16.917 -9.964 -1.721 1.00 54.11 390 LEU A N 1
ATOM 3102 C CA . LEU A 1 390 ? -15.650 -10.641 -1.350 1.00 49.14 390 LEU A CA 1
ATOM 3103 C C . LEU A 1 390 ? -15.824 -11.932 -0.572 1.00 49.22 390 LEU A C 1
ATOM 3104 O O . LEU A 1 390 ? -15.169 -12.934 -0.817 1.00 48.97 390 LEU A O 1
ATOM 3109 N N . VAL A 1 391 ? -16.828 -11.926 0.271 1.00 53.66 391 VAL A N 1
ATOM 3110 C CA . VAL A 1 391 ? -17.240 -13.067 1.040 1.00 55.18 391 VAL A CA 1
ATOM 3111 C C . VAL A 1 391 ? -17.862 -14.073 0.088 1.00 57.10 391 VAL A C 1
ATOM 3112 O O . VAL A 1 391 ? -18.346 -15.078 0.510 1.00 62.03 391 VAL A O 1
ATOM 3116 N N . LYS A 1 392 ? -17.634 -13.865 -1.173 1.00 59.55 392 LYS A N 1
ATOM 3117 C CA . LYS A 1 392 ? -18.253 -14.800 -2.020 1.00 60.81 392 LYS A CA 1
ATOM 3118 C C . LYS A 1 392 ? -17.462 -15.388 -3.095 1.00 58.13 392 LYS A C 1
ATOM 3119 O O . LYS A 1 392 ? -17.192 -16.559 -3.076 1.00 59.80 392 LYS A O 1
ATOM 3125 N N . ASP A 1 393 ? -16.984 -14.473 -3.924 1.00 43.87 393 ASP A N 1
ATOM 3126 C CA . ASP A 1 393 ? -16.705 -14.794 -5.265 1.00 42.80 393 ASP A CA 1
ATOM 3127 C C . ASP A 1 393 ? -15.472 -14.517 -6.125 1.00 41.97 393 ASP A C 1
ATOM 3128 O O . ASP A 1 393 ? -15.554 -14.046 -7.240 1.00 47.22 393 ASP A O 1
ATOM 3133 N N . LEU A 1 394 ? -14.340 -14.850 -5.630 1.00 41.22 394 LEU A N 1
ATOM 3134 C CA . LEU A 1 394 ? -13.097 -14.679 -6.367 1.00 40.73 394 LEU A CA 1
ATOM 3135 C C . LEU A 1 394 ? -13.149 -14.840 -7.883 1.00 47.61 394 LEU A C 1
ATOM 3136 O O . LEU A 1 394 ? -12.561 -14.079 -8.620 1.00 46.11 394 LEU A O 1
ATOM 3141 N N . GLN A 1 395 ? -13.862 -15.860 -8.313 1.00 42.46 395 GLN A N 1
ATOM 3142 C CA . GLN A 1 395 ? -14.068 -16.081 -9.699 1.00 38.18 395 GLN A CA 1
ATOM 3143 C C . GLN A 1 395 ? -15.086 -15.142 -10.293 1.00 32.82 395 GLN A C 1
ATOM 3144 O O . GLN A 1 395 ? -15.019 -14.930 -11.438 1.00 41.64 395 GLN A O 1
ATOM 3150 N N . ASN A 1 396 ? -16.035 -14.620 -9.534 1.00 34.16 396 ASN A N 1
ATOM 3151 C CA . ASN A 1 396 ? -17.158 -13.875 -10.144 1.00 36.77 396 ASN A CA 1
ATOM 3152 C C . ASN A 1 396 ? -17.456 -12.394 -9.814 1.00 33.34 396 ASN A C 1
ATOM 3153 O O . ASN A 1 396 ? -18.176 -11.727 -10.527 1.00 31.12 396 ASN A O 1
ATOM 3158 N N . PHE A 1 397 ? -16.874 -11.889 -8.755 1.00 27.28 397 PHE A N 1
ATOM 3159 C CA . PHE A 1 397 ? -17.204 -10.555 -8.293 1.00 27.26 397 PHE A CA 1
ATOM 3160 C C . PHE A 1 397 ? -16.950 -9.408 -9.278 1.00 27.32 397 PHE A C 1
ATOM 3161 O O . PHE A 1 397 ? -17.577 -8.399 -9.196 1.00 28.10 397 PHE A O 1
ATOM 3169 N N . ARG A 1 398 ? -15.994 -9.587 -10.127 1.00 21.37 398 ARG A N 1
ATOM 3170 C CA . ARG A 1 398 ? -15.531 -8.534 -10.993 1.00 24.07 398 ARG A CA 1
ATOM 3171 C C . ARG A 1 398 ? -16.468 -8.308 -12.178 1.00 26.23 398 ARG A C 1
ATOM 3172 O O . ARG A 1 398 ? -16.302 -7.423 -12.940 1.00 25.73 398 ARG A O 1
ATOM 3180 N N . LYS A 1 399 ? -17.396 -9.217 -12.333 1.00 26.78 399 LYS A N 1
ATOM 3181 C CA . LYS A 1 399 ? -18.444 -9.058 -13.299 1.00 28.83 399 LYS A CA 1
ATOM 3182 C C . LYS A 1 399 ? -19.477 -8.007 -12.918 1.00 31.13 399 LYS A C 1
ATOM 3183 O O . LYS A 1 399 ? -20.167 -7.545 -13.751 1.00 32.13 399 LYS A O 1
ATOM 3189 N N . ASN A 1 400 ? -19.586 -7.680 -11.651 1.00 28.19 400 ASN A N 1
ATOM 3190 C CA . ASN A 1 400 ? -20.459 -6.633 -11.215 1.00 28.68 400 ASN A CA 1
ATOM 3191 C C . ASN A 1 400 ? -20.030 -5.199 -11.569 1.00 31.02 400 ASN A C 1
ATOM 3192 O O . ASN A 1 400 ? -18.880 -4.869 -11.504 1.00 25.65 400 ASN A O 1
ATOM 3197 N N . ASN A 1 401 ? -20.984 -4.356 -11.937 1.00 24.50 401 ASN A N 1
ATOM 3198 C CA . ASN A 1 401 ? -20.760 -2.958 -12.265 1.00 24.00 401 ASN A CA 1
ATOM 3199 C C . ASN A 1 401 ? -21.620 -2.056 -11.363 1.00 26.59 401 ASN A C 1
ATOM 3200 O O . ASN A 1 401 ? -22.707 -2.397 -11.041 1.00 27.22 401 ASN A O 1
ATOM 3205 N N . TYR A 1 402 ? -21.074 -0.940 -10.931 1.00 24.11 402 TYR A N 1
ATOM 3206 C CA . TYR A 1 402 ? -21.741 -0.065 -9.986 1.00 23.81 402 TYR A CA 1
ATOM 3207 C C . TYR A 1 402 ? -21.825 1.342 -10.511 1.00 24.20 402 TYR A C 1
ATOM 3208 O O . TYR A 1 402 ? -21.025 1.734 -11.312 1.00 24.90 402 TYR A O 1
ATOM 3217 N N . MET A 1 403 ? -22.839 2.081 -10.065 1.00 21.47 403 MET A N 1
ATOM 3218 C CA . MET A 1 403 ? -22.937 3.466 -10.375 1.00 24.59 403 MET A CA 1
ATOM 3219 C C . MET A 1 403 ? -23.443 4.182 -9.160 1.00 26.14 403 MET A C 1
ATOM 3220 O O . MET A 1 403 ? -24.340 3.715 -8.539 1.00 28.44 403 MET A O 1
ATOM 3225 N N . ILE A 1 404 ? -22.819 5.308 -8.843 1.00 23.04 404 ILE A N 1
ATOM 3226 C CA . ILE A 1 404 ? -23.252 6.123 -7.715 1.00 24.40 404 ILE A CA 1
ATOM 3227 C C . ILE A 1 404 ? -24.383 6.997 -8.256 1.00 24.74 404 ILE A C 1
ATOM 3228 O O . ILE A 1 404 ? -24.240 7.635 -9.304 1.00 23.90 404 ILE A O 1
ATOM 3233 N N . ILE A 1 405 ? -25.512 6.948 -7.559 1.00 27.39 405 ILE A N 1
ATOM 3234 C CA . ILE A 1 405 ? -26.675 7.764 -7.886 1.00 26.58 405 ILE A CA 1
ATOM 3235 C C . ILE A 1 405 ? -26.575 9.132 -7.227 1.00 25.75 405 ILE A C 1
ATOM 3236 O O . ILE A 1 405 ? -26.902 10.154 -7.842 1.00 28.14 405 ILE A O 1
ATOM 3241 N N . ASP A 1 406 ? -26.171 9.169 -5.960 1.00 22.82 406 ASP A N 1
ATOM 3242 C CA . ASP A 1 406 ? -26.065 10.462 -5.309 1.00 24.91 406 ASP A CA 1
ATOM 3243 C C . ASP A 1 406 ? -25.207 10.211 -4.084 1.00 24.93 406 ASP A C 1
ATOM 3244 O O . ASP A 1 406 ? -24.567 9.175 -4.009 1.00 23.67 406 ASP A O 1
ATOM 3249 N N . ASN A 1 407 ? -25.247 11.135 -3.117 1.00 24.68 407 ASN A N 1
ATOM 3250 C CA . ASN A 1 407 ? -24.362 11.155 -1.977 1.00 23.87 407 ASN A CA 1
ATOM 3251 C C . ASN A 1 407 ? -24.545 9.951 -1.088 1.00 22.63 407 ASN A C 1
ATOM 3252 O O . ASN A 1 407 ? -23.679 9.621 -0.311 1.00 19.82 407 ASN A O 1
ATOM 3257 N N . GLU A 1 408 ? -25.750 9.375 -1.120 1.00 26.19 408 GLU A N 1
ATOM 3258 C CA . GLU A 1 408 ? -26.121 8.278 -0.195 1.00 27.00 408 GLU A CA 1
ATOM 3259 C C . GLU A 1 408 ? -26.361 6.887 -0.849 1.00 29.73 408 GLU A C 1
ATOM 3260 O O . GLU A 1 408 ? -26.376 5.857 -0.152 1.00 31.30 408 GLU A O 1
ATOM 3266 N N . ASN A 1 409 ? -26.592 6.878 -2.163 1.00 27.09 409 ASN A N 1
ATOM 3267 C CA . ASN A 1 409 ? -27.097 5.684 -2.877 1.00 27.63 409 ASN A CA 1
ATOM 3268 C C . ASN A 1 409 ? -26.315 5.240 -4.110 1.00 25.15 409 ASN A C 1
ATOM 3269 O O . ASN A 1 409 ? -25.734 6.051 -4.820 1.00 23.59 409 ASN A O 1
ATOM 3274 N N . TYR A 1 410 ? -26.322 3.935 -4.362 1.00 25.20 410 TYR A N 1
ATOM 3275 C CA . TYR A 1 410 ? -25.694 3.436 -5.574 1.00 26.01 410 TYR A CA 1
ATOM 3276 C C . TYR A 1 410 ? -26.574 2.360 -6.177 1.00 28.54 410 TYR A C 1
ATOM 3277 O O . TYR A 1 410 ? -27.425 1.828 -5.514 1.00 28.25 410 TYR A O 1
ATOM 3286 N N . LYS A 1 411 ? -26.268 1.915 -7.365 1.00 26.76 411 LYS A N 1
ATOM 3287 C CA . LYS A 1 411 ? -26.910 0.728 -7.788 1.00 29.02 411 LYS A CA 1
ATOM 3288 C C . LYS A 1 411 ? -25.985 -0.189 -8.526 1.00 31.95 411 LYS A C 1
ATOM 3289 O O . LYS A 1 411 ? -25.061 0.262 -9.134 1.00 30.59 411 LYS A O 1
ATOM 3295 N N . LYS A 1 412 ? -26.263 -1.476 -8.406 1.00 32.06 412 LYS A N 1
ATOM 3296 C CA . LYS A 1 412 ? -25.467 -2.555 -8.956 1.00 38.67 412 LYS A CA 1
ATOM 3297 C C . LYS A 1 412 ? -26.127 -3.005 -10.184 1.00 44.65 412 LYS A C 1
ATOM 3298 O O . LYS A 1 412 ? -27.338 -3.149 -10.187 1.00 45.29 412 LYS A O 1
ATOM 3304 N N . ILE A 1 413 ? -25.318 -3.308 -11.183 1.00 43.62 413 ILE A N 1
ATOM 3305 C CA . ILE A 1 413 ? -25.697 -4.037 -12.381 1.00 48.28 413 ILE A CA 1
ATOM 3306 C C . ILE A 1 413 ? -24.872 -5.332 -12.636 1.00 55.31 413 ILE A C 1
ATOM 3307 O O . ILE A 1 413 ? -23.655 -5.326 -12.802 1.00 45.21 413 ILE A O 1
ATOM 3312 N N . TYR A 1 414 ? -25.582 -6.452 -12.698 1.00 63.96 414 TYR A N 1
ATOM 3313 C CA . TYR A 1 414 ? -25.029 -7.782 -13.073 1.00 73.17 414 TYR A CA 1
ATOM 3314 C C . TYR A 1 414 ? -24.540 -7.797 -14.523 1.00 67.58 414 TYR A C 1
ATOM 3315 O O . TYR A 1 414 ? -23.383 -8.112 -14.800 1.00 66.60 414 TYR A O 1
ATOM 3324 N N . MET B 1 1 ? -33.028 12.567 -47.572 1.00 65.73 1 MET B N 1
ATOM 3325 C CA . MET B 1 1 ? -31.776 13.064 -46.903 1.00 56.79 1 MET B CA 1
ATOM 3326 C C . MET B 1 1 ? -32.000 13.444 -45.424 1.00 53.05 1 MET B C 1
ATOM 3327 O O . MET B 1 1 ? -32.235 14.603 -45.064 1.00 56.87 1 MET B O 1
ATOM 3332 N N . ARG B 1 2 ? -31.928 12.456 -44.552 1.00 36.92 2 ARG B N 1
ATOM 3333 C CA . ARG B 1 2 ? -32.364 12.696 -43.219 1.00 31.90 2 ARG B CA 1
ATOM 3334 C C . ARG B 1 2 ? -31.239 12.184 -42.317 1.00 22.52 2 ARG B C 1
ATOM 3335 O O . ARG B 1 2 ? -30.792 12.929 -41.507 1.00 23.54 2 ARG B O 1
ATOM 3343 N N . ARG B 1 3 ? -30.790 10.949 -42.509 1.00 18.16 3 ARG B N 1
ATOM 3344 C CA . ARG B 1 3 ? -29.916 10.270 -41.521 1.00 17.45 3 ARG B CA 1
ATOM 3345 C C . ARG B 1 3 ? -28.485 10.219 -42.017 1.00 14.47 3 ARG B C 1
ATOM 3346 O O . ARG B 1 3 ? -28.204 9.677 -43.092 1.00 14.97 3 ARG B O 1
ATOM 3354 N N . VAL B 1 4 ? -27.578 10.691 -41.141 1.00 13.11 4 VAL B N 1
ATOM 3355 C CA . VAL B 1 4 ? -26.191 10.914 -41.576 1.00 13.10 4 VAL B CA 1
ATOM 3356 C C . VAL B 1 4 ? -25.291 10.273 -40.541 1.00 11.48 4 VAL B C 1
ATOM 3357 O O . VAL B 1 4 ? -25.423 10.543 -39.356 1.00 14.22 4 VAL B O 1
ATOM 3361 N N . ALA B 1 5 ? -24.320 9.507 -41.023 1.00 11.23 5 ALA B N 1
ATOM 3362 C CA . ALA B 1 5 ? -23.357 8.814 -40.092 1.00 11.74 5 ALA B CA 1
ATOM 3363 C C . ALA B 1 5 ? -22.126 9.676 -40.153 1.00 12.88 5 ALA B C 1
ATOM 3364 O O . ALA B 1 5 ? -21.725 10.078 -41.242 1.00 15.83 5 ALA B O 1
ATOM 3366 N N . VAL B 1 6 ? -21.507 9.887 -39.000 1.00 12.50 6 VAL B N 1
ATOM 3367 C CA . VAL B 1 6 ? -20.178 10.535 -38.928 1.00 11.47 6 VAL B CA 1
ATOM 3368 C C . VAL B 1 6 ? -19.243 9.497 -38.319 1.00 9.70 6 VAL B C 1
ATOM 3369 O O . VAL B 1 6 ? -19.519 8.947 -37.245 1.00 12.19 6 VAL B O 1
ATOM 3373 N N . LEU B 1 7 ? -18.139 9.225 -39.013 1.00 9.43 7 LEU B N 1
ATOM 3374 C CA . LEU B 1 7 ? -17.189 8.193 -38.569 1.00 10.21 7 LEU B CA 1
ATOM 3375 C C . LEU B 1 7 ? -16.044 8.872 -37.883 1.00 10.18 7 LEU B C 1
ATOM 3376 O O . LEU B 1 7 ? -15.260 9.497 -38.566 1.00 9.91 7 LEU B O 1
ATOM 3381 N N . GLY B 1 8 ? -15.984 8.764 -36.534 1.00 8.40 8 GLY B N 1
ATOM 3382 C CA . GLY B 1 8 ? -14.929 9.391 -35.756 1.00 7.82 8 GLY B CA 1
ATOM 3383 C C . GLY B 1 8 ? -15.442 10.612 -35.005 1.00 9.05 8 GLY B C 1
ATOM 3384 O O . GLY B 1 8 ? -16.201 11.408 -35.605 1.00 10.14 8 GLY B O 1
ATOM 3385 N N . ALA B 1 9 ? -15.081 10.739 -33.731 1.00 8.99 9 ALA B N 1
ATOM 3386 C CA . ALA B 1 9 ? -15.429 11.898 -32.925 1.00 8.74 9 ALA B CA 1
ATOM 3387 C C . ALA B 1 9 ? -14.181 12.652 -32.446 1.00 8.36 9 ALA B C 1
ATOM 3388 O O . ALA B 1 9 ? -14.099 13.151 -31.323 1.00 9.37 9 ALA B O 1
ATOM 3390 N N . GLY B 1 10 ? -13.187 12.791 -33.322 1.00 7.54 10 GLY B N 1
ATOM 3391 C CA . GLY B 1 10 ? -12.136 13.771 -33.180 1.00 8.30 10 GLY B CA 1
ATOM 3392 C C . GLY B 1 10 ? -12.660 15.167 -33.596 1.00 8.87 10 GLY B C 1
ATOM 3393 O O . GLY B 1 10 ? -13.888 15.336 -33.928 1.00 10.31 10 GLY B O 1
ATOM 3394 N N . PRO B 1 11 ? -11.746 16.164 -33.635 1.00 8.73 11 PRO B N 1
ATOM 3395 C CA . PRO B 1 11 ? -12.129 17.512 -34.009 1.00 8.66 11 PRO B CA 1
ATOM 3396 C C . PRO B 1 11 ? -12.976 17.510 -35.363 1.00 9.53 11 PRO B C 1
ATOM 3397 O O . PRO B 1 11 ? -13.970 18.242 -35.434 1.00 10.72 11 PRO B O 1
ATOM 3401 N N . SER B 1 12 ? -12.622 16.694 -36.364 1.00 8.17 12 SER B N 1
ATOM 3402 C CA . SER B 1 12 ? -13.371 16.653 -37.679 1.00 7.84 12 SER B CA 1
ATOM 3403 C C . SER B 1 12 ? -14.761 16.200 -37.489 1.00 9.08 12 SER B C 1
ATOM 3404 O O . SER B 1 12 ? -15.703 16.862 -37.890 1.00 9.17 12 SER B O 1
ATOM 3407 N N . GLY B 1 13 ? -14.923 15.081 -36.769 1.00 9.15 13 GLY B N 1
ATOM 3408 C CA . GLY B 1 13 ? -16.241 14.534 -36.582 1.00 7.97 13 GLY B CA 1
ATOM 3409 C C . GLY B 1 13 ? -17.148 15.324 -35.649 1.00 8.41 13 GLY B C 1
ATOM 3410 O O . GLY B 1 13 ? -18.374 15.435 -35.882 1.00 8.85 13 GLY B O 1
ATOM 3411 N N . LEU B 1 14 ? -16.526 15.920 -34.626 1.00 8.79 14 LEU B N 1
ATOM 3412 C CA . LEU B 1 14 ? -17.320 16.756 -33.696 1.00 8.54 14 LEU B CA 1
ATOM 3413 C C . LEU B 1 14 ? -17.819 18.005 -34.433 1.00 8.97 14 LEU B C 1
ATOM 3414 O O . LEU B 1 14 ? -19.010 18.390 -34.267 1.00 9.86 14 LEU B O 1
ATOM 3419 N N . THR B 1 15 ? -16.978 18.586 -35.269 1.00 9.09 15 THR B N 1
ATOM 3420 C CA . THR B 1 15 ? -17.374 19.793 -35.993 1.00 8.69 15 THR B CA 1
ATOM 3421 C C . THR B 1 15 ? -18.459 19.409 -37.023 1.00 9.59 15 THR B C 1
ATOM 3422 O O . THR B 1 15 ? -19.463 20.200 -37.205 1.00 10.34 15 THR B O 1
ATOM 3426 N N . ALA B 1 16 ? -18.267 18.302 -37.729 1.00 9.16 16 ALA B N 1
ATOM 3427 C CA . ALA B 1 16 ? -19.282 17.822 -38.693 1.00 9.86 16 ALA B CA 1
ATOM 3428 C C . ALA B 1 16 ? -20.624 17.674 -37.878 1.00 8.92 16 ALA B C 1
ATOM 3429 O O . ALA B 1 16 ? -21.664 18.170 -38.344 1.00 11.20 16 ALA B O 1
ATOM 3431 N N . ALA B 1 17 ? -20.633 16.977 -36.726 1.00 8.78 17 ALA B N 1
ATOM 3432 C CA . ALA B 1 17 ? -21.871 16.821 -35.983 1.00 9.36 17 ALA B CA 1
ATOM 3433 C C . ALA B 1 17 ? -22.539 18.136 -35.591 1.00 10.21 17 ALA B C 1
ATOM 3434 O O . ALA B 1 17 ? -23.825 18.220 -35.675 1.00 12.01 17 ALA B O 1
ATOM 3436 N N . ARG B 1 18 ? -21.738 19.105 -35.162 1.00 10.69 18 ARG B N 1
ATOM 3437 C CA . ARG B 1 18 ? -22.239 20.450 -34.824 1.00 10.84 18 ARG B CA 1
ATOM 3438 C C . ARG B 1 18 ? -23.134 20.958 -35.997 1.00 11.37 18 ARG B C 1
ATOM 3439 O O . ARG B 1 18 ? -24.294 21.308 -35.788 1.00 12.72 18 ARG B O 1
ATOM 3447 N N . TYR B 1 19 ? -22.546 21.005 -37.178 1.00 11.55 19 TYR B N 1
ATOM 3448 C CA . TYR B 1 19 ? -23.228 21.707 -38.288 1.00 10.61 19 TYR B CA 1
ATOM 3449 C C . TYR B 1 19 ? -24.310 20.797 -38.875 1.00 12.67 19 TYR B C 1
ATOM 3450 O O . TYR B 1 19 ? -25.361 21.296 -39.344 1.00 13.39 19 TYR B O 1
ATOM 3459 N N . LEU B 1 20 ? -24.082 19.497 -38.829 1.00 12.25 20 LEU B N 1
ATOM 3460 C CA . LEU B 1 20 ? -25.126 18.601 -39.389 1.00 11.61 20 LEU B CA 1
ATOM 3461 C C . LEU B 1 20 ? -26.369 18.686 -38.507 1.00 13.53 20 LEU B C 1
ATOM 3462 O O . LEU B 1 20 ? -27.519 18.695 -39.073 1.00 14.37 20 LEU B O 1
ATOM 3467 N N . LYS B 1 21 ? -26.195 18.679 -37.192 1.00 13.18 21 LYS B N 1
ATOM 3468 C CA . LYS B 1 21 ? -27.319 18.814 -36.289 1.00 15.10 21 LYS B CA 1
ATOM 3469 C C . LYS B 1 21 ? -28.056 20.133 -36.491 1.00 15.31 21 LYS B C 1
ATOM 3470 O O . LYS B 1 21 ? -29.355 20.159 -36.517 1.00 16.88 21 LYS B O 1
ATOM 3476 N N . GLN B 1 22 ? -27.278 21.206 -36.612 1.00 15.56 22 GLN B N 1
ATOM 3477 C CA . GLN B 1 22 ? -27.916 22.554 -36.793 1.00 18.46 22 GLN B CA 1
ATOM 3478 C C . GLN B 1 22 ? -28.702 22.595 -38.137 1.00 15.62 22 GLN B C 1
ATOM 3479 O O . GLN B 1 22 ? -29.698 23.356 -38.290 1.00 17.15 22 GLN B O 1
ATOM 3485 N N . ALA B 1 23 ? -28.346 21.782 -39.117 1.00 14.42 23 ALA B N 1
ATOM 3486 C CA . ALA B 1 23 ? -29.042 21.774 -40.410 1.00 14.11 23 ALA B CA 1
ATOM 3487 C C . ALA B 1 23 ? -30.282 20.852 -40.372 1.00 16.32 23 ALA B C 1
ATOM 3488 O O . ALA B 1 23 ? -30.991 20.704 -41.390 1.00 18.11 23 ALA B O 1
ATOM 3490 N N . GLY B 1 24 ? -30.515 20.249 -39.214 1.00 14.56 24 GLY B N 1
ATOM 3491 C CA . GLY B 1 24 ? -31.727 19.440 -39.000 1.00 17.48 24 GLY B CA 1
ATOM 3492 C C . GLY B 1 24 ? -31.591 17.971 -39.328 1.00 21.11 24 GLY B C 1
ATOM 3493 O O . GLY B 1 24 ? -32.605 17.247 -39.428 1.00 20.04 24 GLY B O 1
ATOM 3494 N N . PHE B 1 25 ? -30.373 17.478 -39.598 1.00 15.47 25 PHE B N 1
ATOM 3495 C CA . PHE B 1 25 ? -30.264 16.054 -39.969 1.00 15.02 25 PHE B CA 1
ATOM 3496 C C . PHE B 1 25 ? -30.293 15.227 -38.717 1.00 16.57 25 PHE B C 1
ATOM 3497 O O . PHE B 1 25 ? -30.023 15.738 -37.595 1.00 18.31 25 PHE B O 1
ATOM 3505 N N . GLU B 1 26 ? -30.620 13.929 -38.888 1.00 17.18 26 GLU B N 1
ATOM 3506 C CA . GLU B 1 26 ? -30.519 12.991 -37.774 1.00 19.14 26 GLU B CA 1
ATOM 3507 C C . GLU B 1 26 ? -29.082 12.386 -37.811 1.00 17.49 26 GLU B C 1
ATOM 3508 O O . GLU B 1 26 ? -28.770 11.681 -38.738 1.00 17.92 26 GLU B O 1
ATOM 3514 N N . VAL B 1 27 ? -28.300 12.606 -36.790 1.00 16.48 27 VAL B N 1
ATOM 3515 C CA . VAL B 1 27 ? -26.822 12.303 -36.905 1.00 14.80 27 VAL B CA 1
ATOM 3516 C C . VAL B 1 27 ? -26.487 11.220 -35.921 1.00 13.83 27 VAL B C 1
ATOM 3517 O O . VAL B 1 27 ? -26.895 11.317 -34.770 1.00 15.32 27 VAL B O 1
ATOM 3521 N N . MET B 1 28 ? -25.687 10.234 -36.329 1.00 12.69 28 MET B N 1
ATOM 3522 C CA . MET B 1 28 ? -25.106 9.254 -35.406 1.00 12.92 28 MET B CA 1
ATOM 3523 C C . MET B 1 28 ? -23.602 9.317 -35.677 1.00 12.78 28 MET B C 1
ATOM 3524 O O . MET B 1 28 ? -23.185 9.160 -36.832 1.00 13.49 28 MET B O 1
ATOM 3529 N N . VAL B 1 29 ? -22.850 9.475 -34.616 1.00 12.39 29 VAL B N 1
ATOM 3530 C CA . VAL B 1 29 ? -21.374 9.556 -34.644 1.00 11.11 29 VAL B CA 1
ATOM 3531 C C . VAL B 1 29 ? -20.878 8.229 -34.025 1.00 11.46 29 VAL B C 1
ATOM 3532 O O . VAL B 1 29 ? -21.250 7.842 -32.874 1.00 13.12 29 VAL B O 1
ATOM 3536 N N . PHE B 1 30 ? -19.990 7.554 -34.739 1.00 11.63 30 PHE B N 1
ATOM 3537 C CA . PHE B 1 30 ? -19.347 6.324 -34.195 1.00 12.49 30 PHE B CA 1
ATOM 3538 C C . PHE B 1 30 ? -17.888 6.635 -33.833 1.00 11.14 30 PHE B C 1
ATOM 3539 O O . PHE B 1 30 ? -17.143 7.194 -34.655 1.00 11.62 30 PHE B O 1
ATOM 3547 N N . GLU B 1 31 ? -17.506 6.226 -32.627 1.00 10.72 31 GLU B N 1
ATOM 3548 C CA . GLU B 1 31 ? -16.132 6.479 -32.208 1.00 10.79 31 GLU B CA 1
ATOM 3549 C C . GLU B 1 31 ? -15.599 5.351 -31.412 1.00 11.69 31 GLU B C 1
ATOM 3550 O O . GLU B 1 31 ? -16.280 4.876 -30.470 1.00 11.66 31 GLU B O 1
ATOM 3556 N N . ARG B 1 32 ? -14.414 4.838 -31.792 1.00 10.50 32 ARG B N 1
ATOM 3557 C CA . ARG B 1 32 ? -13.926 3.611 -31.126 1.00 10.20 32 ARG B CA 1
ATOM 3558 C C . ARG B 1 32 ? -13.361 3.842 -29.719 1.00 10.23 32 ARG B C 1
ATOM 3559 O O . ARG B 1 32 ? -13.360 2.838 -28.961 1.00 12.74 32 ARG B O 1
ATOM 3567 N N . TYR B 1 33 ? -12.975 5.051 -29.356 1.00 10.42 33 TYR B N 1
ATOM 3568 C CA . TYR B 1 33 ? -12.392 5.367 -28.061 1.00 11.59 33 TYR B CA 1
ATOM 3569 C C . TYR B 1 33 ? -13.479 5.577 -27.038 1.00 13.67 33 TYR B C 1
ATOM 3570 O O . TYR B 1 33 ? -14.639 5.655 -27.431 1.00 13.88 33 TYR B O 1
ATOM 3579 N N . HIS B 1 34 ? -13.099 5.648 -25.730 1.00 14.70 34 HIS B N 1
ATOM 3580 C CA . HIS B 1 34 ? -14.154 5.782 -24.728 1.00 15.98 34 HIS B CA 1
ATOM 3581 C C . HIS B 1 34 ? -14.348 7.272 -24.455 1.00 14.32 34 HIS B C 1
ATOM 3582 O O . HIS B 1 34 ? -15.114 7.674 -23.531 1.00 14.20 34 HIS B O 1
ATOM 3589 N N . HIS B 1 35 ? -13.628 8.168 -25.165 1.00 12.70 35 HIS B N 1
ATOM 3590 C CA . HIS B 1 35 ? -13.687 9.613 -24.931 1.00 12.28 35 HIS B CA 1
ATOM 3591 C C . HIS B 1 35 ? -13.599 10.336 -26.261 1.00 12.69 35 HIS B C 1
ATOM 3592 O O . HIS B 1 35 ? -12.890 9.860 -27.136 1.00 13.54 35 HIS B O 1
ATOM 3599 N N . VAL B 1 36 ? -14.290 11.448 -26.398 1.00 12.63 36 VAL B N 1
ATOM 3600 C CA . VAL B 1 36 ? -14.247 12.251 -27.688 1.00 11.45 36 VAL B CA 1
ATOM 3601 C C . VAL B 1 36 ? -12.908 12.951 -27.781 1.00 12.09 36 VAL B C 1
ATOM 3602 O O . VAL B 1 36 ? -12.114 12.962 -26.823 1.00 13.32 36 VAL B O 1
ATOM 3606 N N . GLY B 1 37 ? -12.573 13.525 -28.941 1.00 9.25 37 GLY B N 1
ATOM 3607 C CA . GLY B 1 37 ? -11.447 14.359 -29.061 1.00 9.54 37 GLY B CA 1
ATOM 3608 C C . GLY B 1 37 ? -10.290 13.813 -29.876 1.00 8.43 37 GLY B C 1
ATOM 3609 O O . GLY B 1 37 ? -9.316 14.508 -30.092 1.00 9.65 37 GLY B O 1
ATOM 3610 N N . GLY B 1 38 ? -10.419 12.611 -30.352 1.00 10.13 38 GLY B N 1
ATOM 3611 C CA . GLY B 1 38 ? -9.478 12.106 -31.390 1.00 9.82 38 GLY B CA 1
ATOM 3612 C C . GLY B 1 38 ? -8.089 11.976 -30.827 1.00 10.28 38 GLY B C 1
ATOM 3613 O O . GLY B 1 38 ? -7.883 11.398 -29.749 1.00 10.77 38 GLY B O 1
ATOM 3614 N N . THR B 1 39 ? -7.108 12.474 -31.579 1.00 8.83 39 THR B N 1
ATOM 3615 C CA . THR B 1 39 ? -5.680 12.336 -31.301 1.00 10.74 39 THR B CA 1
ATOM 3616 C C . THR B 1 39 ? -5.311 13.048 -30.046 1.00 10.23 39 THR B C 1
ATOM 3617 O O . THR B 1 39 ? -4.257 12.786 -29.538 1.00 11.22 39 THR B O 1
ATOM 3621 N N . TRP B 1 40 ? -6.178 13.922 -29.535 1.00 9.53 40 TRP B N 1
ATOM 3622 C CA . TRP B 1 40 ? -5.885 14.676 -28.270 1.00 10.03 40 TRP B CA 1
ATOM 3623 C C . TRP B 1 40 ? -6.003 13.756 -27.065 1.00 10.73 40 TRP B C 1
ATOM 3624 O O . TRP B 1 40 ? -5.601 14.171 -25.968 1.00 14.31 40 TRP B O 1
ATOM 3635 N N . ASN B 1 41 ? -6.511 12.576 -27.254 1.00 11.08 41 ASN B N 1
ATOM 3636 C CA . ASN B 1 41 ? -6.539 11.575 -26.127 1.00 10.18 41 ASN B CA 1
ATOM 3637 C C . ASN B 1 41 ? -5.115 10.941 -26.099 1.00 11.64 41 ASN B C 1
ATOM 3638 O O . ASN B 1 41 ? -4.622 10.382 -27.099 1.00 12.73 41 ASN B O 1
ATOM 3643 N N . TYR B 1 42 ? -4.537 10.883 -24.910 1.00 12.17 42 TYR B N 1
ATOM 3644 C CA . TYR B 1 42 ? -3.268 10.178 -24.707 1.00 10.94 42 TYR B CA 1
ATOM 3645 C C . TYR B 1 42 ? -3.521 8.815 -24.128 1.00 11.82 42 TYR B C 1
ATOM 3646 O O . TYR B 1 42 ? -4.354 8.639 -23.225 1.00 11.86 42 TYR B O 1
ATOM 3655 N N . THR B 1 43 ? -2.864 7.820 -24.711 1.00 10.47 43 THR B N 1
ATOM 3656 C CA . THR B 1 43 ? -2.940 6.467 -24.188 1.00 11.69 43 THR B CA 1
ATOM 3657 C C . THR B 1 43 ? -1.584 5.816 -24.196 1.00 11.13 43 THR B C 1
ATOM 3658 O O . THR B 1 43 ? -0.798 6.061 -25.080 1.00 11.35 43 THR B O 1
ATOM 3662 N N . ASP B 1 44 ? -1.247 5.012 -23.145 1.00 12.22 44 ASP B N 1
ATOM 3663 C CA . ASP B 1 44 ? 0.044 4.320 -23.197 1.00 13.56 44 ASP B CA 1
ATOM 3664 C C . ASP B 1 44 ? 0.046 3.225 -24.243 1.00 12.30 44 ASP B C 1
ATOM 3665 O O . ASP B 1 44 ? 1.143 2.789 -24.595 1.00 14.68 44 ASP B O 1
ATOM 3670 N N . GLU B 1 45 ? -1.107 2.770 -24.713 1.00 12.25 45 GLU B N 1
ATOM 3671 C CA . GLU B 1 45 ? -1.218 1.659 -25.707 1.00 11.99 45 GLU B CA 1
ATOM 3672 C C . GLU B 1 45 ? -0.665 2.208 -27.038 1.00 12.20 45 GLU B C 1
ATOM 3673 O O . GLU B 1 45 ? -0.812 3.413 -27.367 1.00 11.30 45 GLU B O 1
ATOM 3679 N N . THR B 1 46 ? -0.100 1.284 -27.799 1.00 12.03 46 THR B N 1
ATOM 3680 C CA . THR B 1 46 ? 0.393 1.617 -29.137 1.00 10.83 46 THR B CA 1
ATOM 3681 C C . THR B 1 46 ? -0.019 0.443 -30.033 1.00 10.56 46 THR B C 1
ATOM 3682 O O . THR B 1 46 ? -0.149 -0.694 -29.592 1.00 11.51 46 THR B O 1
ATOM 3686 N N . TRP B 1 47 ? -0.229 0.766 -31.332 1.00 9.98 47 TRP B N 1
ATOM 3687 C CA . TRP B 1 47 ? -0.537 -0.202 -32.408 1.00 9.69 47 TRP B CA 1
ATOM 3688 C C . TRP B 1 47 ? -1.910 -0.871 -32.299 1.00 10.49 47 TRP B C 1
ATOM 3689 O O . TRP B 1 47 ? -2.742 -0.656 -33.162 1.00 10.10 47 TRP B O 1
ATOM 3700 N N . MET B 1 48 ? -2.096 -1.761 -31.289 1.00 9.81 48 MET B N 1
ATOM 3701 C CA . MET B 1 48 ? -3.328 -2.455 -31.148 1.00 11.41 48 MET B CA 1
ATOM 3702 C C . MET B 1 48 ? -3.695 -2.394 -29.707 1.00 12.33 48 MET B C 1
ATOM 3703 O O . MET B 1 48 ? -2.824 -2.554 -28.870 1.00 13.90 48 MET B O 1
ATOM 3708 N N . SER B 1 49 ? -4.954 -2.185 -29.433 1.00 13.48 49 SER B N 1
ATOM 3709 C CA . SER B 1 49 ? -5.371 -2.085 -28.021 1.00 14.91 49 SER B CA 1
ATOM 3710 C C . SER B 1 49 ? -5.740 -3.477 -27.526 1.00 15.29 49 SER B C 1
ATOM 3711 O O . SER B 1 49 ? -6.030 -4.415 -28.313 1.00 12.95 49 SER B O 1
ATOM 3714 N N . GLU B 1 50 ? -5.706 -3.606 -26.199 1.00 17.27 50 GLU B N 1
ATOM 3715 C CA . GLU B 1 50 ? -6.176 -4.913 -25.600 1.00 19.37 50 GLU B CA 1
ATOM 3716 C C . GLU B 1 50 ? -7.621 -5.179 -25.909 1.00 19.55 50 GLU B C 1
ATOM 3717 O O . GLU B 1 50 ? -8.084 -6.330 -25.860 1.00 19.39 50 GLU B O 1
ATOM 3723 N N . ASP B 1 51 ? -8.357 -4.162 -26.372 1.00 16.75 51 ASP B N 1
ATOM 3724 C CA . ASP B 1 51 ? -9.744 -4.412 -26.763 1.00 15.71 51 ASP B CA 1
ATOM 3725 C C . ASP B 1 51 ? -9.916 -5.014 -28.152 1.00 15.83 51 ASP B C 1
ATOM 3726 O O . ASP B 1 51 ? -11.017 -5.308 -28.579 1.00 18.64 51 ASP B O 1
ATOM 3731 N N . GLY B 1 52 ? -8.802 -5.273 -28.887 1.00 13.86 52 GLY B N 1
ATOM 3732 C CA . GLY B 1 52 ? -8.926 -6.021 -30.114 1.00 13.86 52 GLY B CA 1
ATOM 3733 C C . GLY B 1 52 ? -8.919 -5.212 -31.387 1.00 11.70 52 GLY B C 1
ATOM 3734 O O . GLY B 1 52 ? -8.967 -5.794 -32.455 1.00 15.26 52 GLY B O 1
ATOM 3735 N N . ARG B 1 53 ? -8.860 -3.915 -31.243 1.00 12.32 53 ARG B N 1
ATOM 3736 C CA . ARG B 1 53 ? -8.845 -3.037 -32.463 1.00 11.61 53 ARG B CA 1
ATOM 3737 C C . ARG B 1 53 ? -7.660 -2.092 -32.372 1.00 10.58 53 ARG B C 1
ATOM 3738 O O . ARG B 1 53 ? -7.022 -1.874 -31.336 1.00 11.74 53 ARG B O 1
ATOM 3746 N N . PRO B 1 54 ? -7.299 -1.434 -33.492 1.00 10.10 54 PRO B N 1
ATOM 3747 C CA . PRO B 1 54 ? -6.102 -0.614 -33.475 1.00 9.05 54 PRO B CA 1
ATOM 3748 C C . PRO B 1 54 ? -6.141 0.615 -32.540 1.00 9.70 54 PRO B C 1
ATOM 3749 O O . PRO B 1 54 ? -7.239 1.172 -32.201 1.00 9.81 54 PRO B O 1
ATOM 3753 N N . VAL B 1 55 ? -4.941 1.089 -32.246 1.00 10.03 55 VAL B N 1
ATOM 3754 C CA . VAL B 1 55 ? -4.855 2.290 -31.491 1.00 10.10 55 VAL B CA 1
ATOM 3755 C C . VAL B 1 55 ? -4.677 3.396 -32.545 1.00 11.36 55 VAL B C 1
ATOM 3756 O O . VAL B 1 55 ? -3.737 3.332 -33.307 1.00 13.87 55 VAL B O 1
ATOM 3760 N N . TYR B 1 56 ? -5.556 4.419 -32.546 1.00 9.65 56 TYR B N 1
ATOM 3761 C CA . TYR B 1 56 ? -5.416 5.476 -33.585 1.00 8.90 56 TYR B CA 1
ATOM 3762 C C . TYR B 1 56 ? -4.686 6.718 -33.131 1.00 12.06 56 TYR B C 1
ATOM 3763 O O . TYR B 1 56 ? -4.513 7.685 -33.939 1.00 13.66 56 TYR B O 1
ATOM 3772 N N . SER B 1 57 ? -4.500 6.881 -31.816 1.00 11.33 57 SER B N 1
ATOM 3773 C CA . SER B 1 57 ? -3.862 8.080 -31.305 1.00 10.64 57 SER B CA 1
ATOM 3774 C C . SER B 1 57 ? -2.359 7.921 -31.372 1.00 10.67 57 SER B C 1
ATOM 3775 O O . SER B 1 57 ? -1.835 6.883 -31.009 1.00 11.62 57 SER B O 1
ATOM 3778 N N . SER B 1 58 ? -1.688 8.966 -31.834 1.00 9.15 58 SER B N 1
ATOM 3779 C CA . SER B 1 58 ? -0.248 9.050 -31.828 1.00 9.16 58 SER B CA 1
ATOM 3780 C C . SER B 1 58 ? 0.241 10.149 -30.834 1.00 9.11 58 SER B C 1
ATOM 3781 O O . SER B 1 58 ? 1.386 10.600 -30.909 1.00 11.93 58 SER B O 1
ATOM 3784 N N . MET B 1 59 ? -0.606 10.541 -29.865 1.00 8.82 59 MET B N 1
ATOM 3785 C CA . MET B 1 59 ? -0.196 11.536 -28.871 1.00 9.70 59 MET B CA 1
ATOM 3786 C C . MET B 1 59 ? 0.847 10.956 -27.926 1.00 10.13 59 MET B C 1
ATOM 3787 O O . MET B 1 59 ? 0.845 9.786 -27.628 1.00 9.96 59 MET B O 1
ATOM 3792 N N . TYR B 1 60 ? 1.767 11.819 -27.554 1.00 10.33 60 TYR B N 1
ATOM 3793 C CA . TYR B 1 60 ? 2.796 11.432 -26.550 1.00 10.81 60 TYR B CA 1
ATOM 3794 C C . TYR B 1 60 ? 2.686 12.205 -25.264 1.00 11.24 60 TYR B C 1
ATOM 3795 O O . TYR B 1 60 ? 1.958 13.197 -25.180 1.00 13.31 60 TYR B O 1
ATOM 3804 N N . GLN B 1 61 ? 3.465 11.775 -24.249 1.00 10.98 61 GLN B N 1
ATOM 3805 C CA . GLN B 1 61 ? 3.542 12.479 -22.975 1.00 11.95 61 GLN B CA 1
ATOM 3806 C C . GLN B 1 61 ? 4.140 13.833 -23.018 1.00 11.11 61 GLN B C 1
ATOM 3807 O O . GLN B 1 61 ? 5.109 14.136 -23.767 1.00 11.38 61 GLN B O 1
ATOM 3813 N N . ASN B 1 62 ? 3.580 14.753 -22.173 1.00 13.76 62 ASN B N 1
ATOM 3814 C CA . ASN B 1 62 ? 4.183 16.072 -22.012 1.00 14.48 62 ASN B CA 1
ATOM 3815 C C . ASN B 1 62 ? 4.290 16.838 -23.286 1.00 13.58 62 ASN B C 1
ATOM 3816 O O . ASN B 1 62 ? 5.207 17.588 -23.537 1.00 13.79 62 ASN B O 1
ATOM 3821 N N . LEU B 1 63 ? 3.263 16.652 -24.113 1.00 13.16 63 LEU B N 1
ATOM 3822 C CA . LEU B 1 63 ? 3.166 17.402 -25.384 1.00 11.98 63 LEU B CA 1
ATOM 3823 C C . LEU B 1 63 ? 2.544 18.785 -25.161 1.00 11.81 63 LEU B C 1
ATOM 3824 O O . LEU B 1 63 ? 1.543 18.902 -24.377 1.00 12.78 63 LEU B O 1
ATOM 3829 N N . PHE B 1 64 ? 3.140 19.799 -25.793 1.00 11.95 64 PHE B N 1
ATOM 3830 C CA . PHE B 1 64 ? 2.513 21.099 -25.800 1.00 12.69 64 PHE B CA 1
ATOM 3831 C C . PHE B 1 64 ? 2.184 21.466 -27.237 1.00 15.06 64 PHE B C 1
ATOM 3832 O O . PHE B 1 64 ? 2.914 21.001 -28.184 1.00 13.76 64 PHE B O 1
ATOM 3840 N N . VAL B 1 65 ? 1.151 22.279 -27.440 1.00 12.87 65 VAL B N 1
ATOM 3841 C CA . VAL B 1 65 ? 0.783 22.609 -28.829 1.00 12.15 65 VAL B CA 1
ATOM 3842 C C . VAL B 1 65 ? 1.894 23.374 -29.535 1.00 12.69 65 VAL B C 1
ATOM 3843 O O . VAL B 1 65 ? 2.746 23.970 -28.916 1.00 13.32 65 VAL B O 1
ATOM 3847 N N . ASN B 1 66 ? 1.911 23.213 -30.868 1.00 12.51 66 ASN B N 1
ATOM 3848 C CA . ASN B 1 66 ? 2.796 23.969 -31.718 1.00 15.30 66 ASN B CA 1
ATOM 3849 C C . ASN B 1 66 ? 2.231 25.152 -32.439 1.00 15.00 66 ASN B C 1
ATOM 3850 O O . ASN B 1 66 ? 2.925 25.749 -33.242 1.00 13.61 66 ASN B O 1
ATOM 3855 N N . LEU B 1 67 ? 1.045 25.549 -32.036 1.00 15.40 67 LEU B N 1
ATOM 3856 C CA . LEU B 1 67 ? 0.360 26.716 -32.550 1.00 15.64 67 LEU B CA 1
ATOM 3857 C C . LEU B 1 67 ? -0.338 27.321 -31.373 1.00 15.26 67 LEU B C 1
ATOM 3858 O O . LEU B 1 67 ? -0.798 26.612 -30.506 1.00 16.49 67 LEU B O 1
ATOM 3863 N N . PRO B 1 68 ? -0.398 28.651 -31.299 1.00 14.71 68 PRO B N 1
ATOM 3864 C CA . PRO B 1 68 ? -1.036 29.179 -30.083 1.00 16.22 68 PRO B CA 1
ATOM 3865 C C . PRO B 1 68 ? -2.552 28.859 -29.989 1.00 14.07 68 PRO B C 1
ATOM 3866 O O . PRO B 1 68 ? -3.226 28.681 -31.033 1.00 13.57 68 PRO B O 1
ATOM 3870 N N . LYS B 1 69 ? -3.052 28.773 -28.729 1.00 13.17 69 LYS B N 1
ATOM 3871 C CA . LYS B 1 69 ? -4.446 28.354 -28.514 1.00 13.91 69 LYS B CA 1
ATOM 3872 C C . LYS B 1 69 ? -5.391 29.314 -29.246 1.00 15.88 69 LYS B C 1
ATOM 3873 O O . LYS B 1 69 ? -6.496 28.859 -29.622 1.00 14.95 69 LYS B O 1
ATOM 3879 N N . GLU B 1 70 ? -5.015 30.589 -29.414 1.00 15.72 70 GLU B N 1
ATOM 3880 C CA . GLU B 1 70 ? -5.882 31.573 -30.135 1.00 18.38 70 GLU B CA 1
ATOM 3881 C C . GLU B 1 70 ? -6.227 31.131 -31.581 1.00 15.96 70 GLU B C 1
ATOM 3882 O O . GLU B 1 70 ? -7.294 31.441 -32.129 1.00 19.18 70 GLU B O 1
ATOM 3888 N N . LEU B 1 71 ? -5.285 30.442 -32.182 1.00 13.64 71 LEU B N 1
ATOM 3889 C CA . LEU B 1 71 ? -5.468 29.915 -33.544 1.00 15.42 71 LEU B CA 1
ATOM 3890 C C . LEU B 1 71 ? -6.065 28.518 -33.554 1.00 14.70 71 LEU B C 1
ATOM 3891 O O . LEU B 1 71 ? -6.555 28.054 -34.630 1.00 14.01 71 LEU B O 1
ATOM 3896 N N . MET B 1 72 ? -6.065 27.803 -32.410 1.00 11.63 72 MET B N 1
ATOM 3897 C CA . MET B 1 72 ? -6.642 26.444 -32.384 1.00 12.76 72 MET B CA 1
ATOM 3898 C C . MET B 1 72 ? -8.133 26.504 -32.067 1.00 12.99 72 MET B C 1
ATOM 3899 O O . MET B 1 72 ? -8.845 25.518 -32.341 1.00 15.63 72 MET B O 1
ATOM 3904 N N . ALA B 1 73 ? -8.590 27.602 -31.482 1.00 12.45 73 ALA B N 1
ATOM 3905 C CA . ALA B 1 73 ? -10.013 27.719 -31.264 1.00 12.64 73 ALA B CA 1
ATOM 3906 C C . ALA B 1 73 ? -10.775 28.039 -32.567 1.00 11.97 73 ALA B C 1
ATOM 3907 O O . ALA B 1 73 ? -10.269 28.793 -33.400 1.00 13.99 73 ALA B O 1
ATOM 3909 N N . PHE B 1 74 ? -12.034 27.575 -32.622 1.00 12.53 74 PHE B N 1
ATOM 3910 C CA . PHE B 1 74 ? -12.937 28.069 -33.725 1.00 13.43 74 PHE B CA 1
ATOM 3911 C C . PHE B 1 74 ? -13.247 29.525 -33.451 1.00 15.28 74 PHE B C 1
ATOM 3912 O O . PHE B 1 74 ? -13.293 29.975 -32.278 1.00 14.99 74 PHE B O 1
ATOM 3920 N N . PRO B 1 75 ? -13.460 30.285 -34.514 1.00 15.05 75 PRO B N 1
ATOM 3921 C CA . PRO B 1 75 ? -13.734 31.717 -34.325 1.00 18.38 75 PRO B CA 1
ATOM 3922 C C . PRO B 1 75 ? -14.910 31.990 -33.403 1.00 18.28 75 PRO B C 1
ATOM 3923 O O . PRO B 1 75 ? -14.854 32.992 -32.655 1.00 20.92 75 PRO B O 1
ATOM 3927 N N . ASP B 1 76 ? -15.964 31.165 -33.364 1.00 16.69 76 ASP B N 1
ATOM 3928 C CA . ASP B 1 76 ? -17.084 31.428 -32.449 1.00 18.57 76 ASP B CA 1
ATOM 3929 C C . ASP B 1 76 ? -17.196 30.551 -31.207 1.00 17.88 76 ASP B C 1
ATOM 3930 O O . ASP B 1 76 ? -18.236 30.470 -30.562 1.00 19.59 76 ASP B O 1
ATOM 3935 N N . PHE B 1 77 ? -16.093 29.888 -30.852 1.00 14.91 77 PHE B N 1
ATOM 3936 C CA . PHE B 1 77 ? -16.067 29.161 -29.616 1.00 15.01 77 PHE B CA 1
ATOM 3937 C C . PHE B 1 77 ? -14.695 29.346 -28.966 1.00 13.99 77 PHE B C 1
ATOM 3938 O O . PHE B 1 77 ? -13.779 28.567 -29.131 1.00 13.81 77 PHE B O 1
ATOM 3946 N N . PRO B 1 78 ? -14.568 30.344 -28.109 1.00 17.08 78 PRO B N 1
ATOM 3947 C CA . PRO B 1 78 ? -13.182 30.629 -27.670 1.00 18.86 78 PRO B CA 1
ATOM 3948 C C . PRO B 1 78 ? -12.701 29.584 -26.706 1.00 15.54 78 PRO B C 1
ATOM 3949 O O . PRO B 1 78 ? -13.448 28.837 -26.096 1.00 15.26 78 PRO B O 1
ATOM 3953 N N . PHE B 1 79 ? -11.395 29.535 -26.574 1.00 16.45 79 PHE B N 1
ATOM 3954 C CA . PHE B 1 79 ? -10.782 28.696 -25.593 1.00 16.90 79 PHE B CA 1
ATOM 3955 C C . PHE B 1 79 ? -11.154 29.105 -24.141 1.00 17.74 79 PHE B C 1
ATOM 3956 O O . PHE B 1 79 ? -11.380 30.288 -23.894 1.00 17.03 79 PHE B O 1
ATOM 3964 N N . HIS B 1 80 ? -11.266 28.140 -23.241 1.00 17.29 80 HIS B N 1
ATOM 3965 C CA . HIS B 1 80 ? -11.488 28.479 -21.849 1.00 19.52 80 HIS B CA 1
ATOM 3966 C C . HIS B 1 80 ? -10.308 29.279 -21.335 1.00 23.09 80 HIS B C 1
ATOM 3967 O O . HIS B 1 80 ? -9.204 29.299 -21.911 1.00 19.96 80 HIS B O 1
ATOM 3974 N N . ASP B 1 81 ? -10.513 29.914 -20.175 1.00 21.33 81 ASP B N 1
ATOM 3975 C CA . ASP B 1 81 ? -9.481 30.770 -19.654 1.00 23.67 81 ASP B CA 1
ATOM 3976 C C . ASP B 1 81 ? -8.389 29.910 -19.112 1.00 21.77 81 ASP B C 1
ATOM 3977 O O . ASP B 1 81 ? -8.617 28.985 -18.285 1.00 24.54 81 ASP B O 1
ATOM 3982 N N . ILE B 1 82 ? -7.170 30.180 -19.606 1.00 22.39 82 ILE B N 1
ATOM 3983 C CA . ILE B 1 82 ? -5.985 29.400 -19.161 1.00 24.67 82 ILE B CA 1
ATOM 3984 C C . ILE B 1 82 ? -4.800 30.338 -19.354 1.00 21.25 82 ILE B C 1
A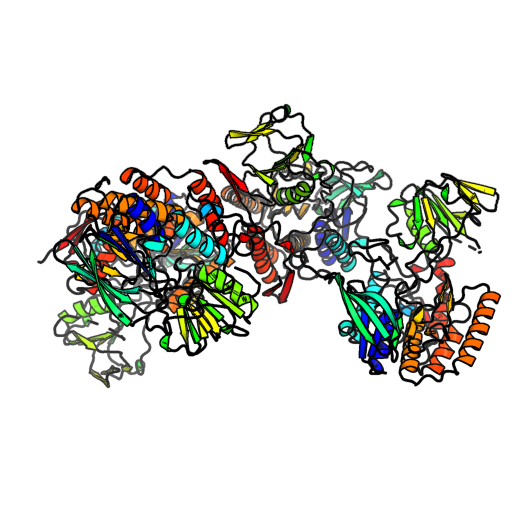TOM 3985 O O . ILE B 1 82 ? -4.794 31.182 -20.249 1.00 25.76 82 ILE B O 1
ATOM 3990 N N . GLU B 1 83 ? -3.825 30.282 -18.475 1.00 24.32 83 GLU B N 1
ATOM 3991 C CA . GLU B 1 83 ? -2.695 31.166 -18.619 1.00 25.63 83 GLU B CA 1
ATOM 3992 C C . GLU B 1 83 ? -1.758 30.546 -19.677 1.00 23.25 83 GLU B C 1
ATOM 3993 O O . GLU B 1 83 ? -1.497 29.329 -19.585 1.00 24.38 83 GLU B O 1
ATOM 3999 N N . GLY B 1 84 ? -1.296 31.372 -20.627 1.00 22.87 84 GLY B N 1
ATOM 4000 C CA . GLY B 1 84 ? -0.351 30.932 -21.667 1.00 20.85 84 GLY B CA 1
ATOM 4001 C C . GLY B 1 84 ? -1.044 30.577 -22.994 1.00 18.59 84 GLY B C 1
ATOM 4002 O O . GLY B 1 84 ? -2.131 29.936 -22.945 1.00 18.89 84 GLY B O 1
ATOM 4003 N N . SER B 1 85 ? -0.341 30.829 -24.113 1.00 17.07 85 SER B N 1
ATOM 4004 C CA . SER B 1 85 ? -0.852 30.482 -25.453 1.00 15.26 85 SER B CA 1
ATOM 4005 C C . SER B 1 85 ? -0.519 29.061 -25.854 1.00 15.38 85 SER B C 1
ATOM 4006 O O . SER B 1 85 ? -1.363 28.387 -26.507 1.00 14.50 85 SER B O 1
ATOM 4009 N N . TYR B 1 86 ? 0.706 28.624 -25.526 1.00 13.57 86 TYR B N 1
ATOM 4010 C CA . TYR B 1 86 ? 1.096 27.251 -25.981 1.00 13.02 86 TYR B CA 1
ATOM 4011 C C . TYR B 1 86 ? 0.821 26.231 -24.915 1.00 14.67 86 TYR B C 1
ATOM 4012 O O . TYR B 1 86 ? 1.720 25.840 -24.110 1.00 17.15 86 TYR B O 1
ATOM 4021 N N . VAL B 1 87 ? -0.437 25.761 -24.903 1.00 11.89 87 VAL B N 1
ATOM 4022 C CA . VAL B 1 87 ? -0.997 24.970 -23.839 1.00 12.98 87 VAL B CA 1
ATOM 4023 C C . VAL B 1 87 ? -0.566 23.514 -23.908 1.00 14.44 87 VAL B C 1
ATOM 4024 O O . VAL B 1 87 ? -0.249 23.044 -25.012 1.00 13.54 87 VAL B O 1
ATOM 4028 N N . PRO B 1 88 ? -0.579 22.804 -22.769 1.00 14.34 88 PRO B N 1
ATOM 4029 C CA . PRO B 1 88 ? -0.457 21.354 -22.822 1.00 14.19 88 PRO B CA 1
ATOM 4030 C C . PRO B 1 88 ? -1.622 20.670 -23.523 1.00 13.05 88 PRO B C 1
ATOM 4031 O O . PRO B 1 88 ? -2.759 21.181 -23.627 1.00 12.49 88 PRO B O 1
ATOM 4035 N N . SER B 1 89 ? -1.326 19.497 -24.048 1.00 11.87 89 SER B N 1
ATOM 4036 C CA . SER B 1 89 ? -2.351 18.777 -24.827 1.00 11.38 89 SER B CA 1
ATOM 4037 C C . SER B 1 89 ? -3.671 18.569 -24.088 1.00 12.34 89 SER B C 1
ATOM 4038 O O . SER B 1 89 ? -4.721 18.546 -24.699 1.00 11.43 89 SER B O 1
ATOM 4041 N N . LYS B 1 90 ? -3.620 18.399 -22.756 1.00 13.63 90 LYS B N 1
ATOM 4042 C CA . LYS B 1 90 ? -4.843 18.118 -22.042 1.00 14.47 90 LYS B CA 1
ATOM 4043 C C . LYS B 1 90 ? -5.819 19.285 -22.117 1.00 13.04 90 LYS B C 1
ATOM 4044 O O . LYS B 1 90 ? -7.011 19.056 -21.981 1.00 13.14 90 LYS B O 1
ATOM 4050 N N . GLU B 1 91 ? -5.334 20.469 -22.354 1.00 11.58 91 GLU B N 1
ATOM 4051 C CA . GLU B 1 91 ? -6.248 21.645 -22.457 1.00 12.33 91 GLU B CA 1
ATOM 4052 C C . GLU B 1 91 ? -7.005 21.586 -23.763 1.00 12.92 91 GLU B C 1
ATOM 4053 O O . GLU B 1 91 ? -8.106 22.115 -23.870 1.00 12.33 91 GLU B O 1
ATOM 4059 N N . VAL B 1 92 ? -6.360 21.061 -24.814 1.00 11.39 92 VAL B N 1
ATOM 4060 C CA . VAL B 1 92 ? -7.065 20.941 -26.064 1.00 10.94 92 VAL B CA 1
ATOM 4061 C C . VAL B 1 92 ? -8.073 19.874 -25.957 1.00 10.86 92 VAL B C 1
ATOM 4062 O O . VAL B 1 92 ? -9.196 19.940 -26.513 1.00 11.88 92 VAL B O 1
ATOM 4066 N N . LEU B 1 93 ? -7.718 18.759 -25.294 1.00 10.36 93 LEU B N 1
ATOM 4067 C CA . LEU B 1 93 ? -8.709 17.750 -25.051 1.00 10.32 93 LEU B CA 1
ATOM 4068 C C . LEU B 1 93 ? -9.990 18.300 -24.338 1.00 10.87 93 LEU B C 1
ATOM 4069 O O . LEU B 1 93 ? -11.104 17.992 -24.686 1.00 11.65 93 LEU B O 1
ATOM 4074 N N . LYS B 1 94 ? -9.742 19.097 -23.298 1.00 10.35 94 LYS B N 1
ATOM 4075 C CA . LYS B 1 94 ? -10.782 19.776 -22.541 1.00 10.89 94 LYS B CA 1
ATOM 4076 C C . LYS B 1 94 ? -11.580 20.705 -23.429 1.00 11.39 94 LYS B C 1
ATOM 4077 O O . LYS B 1 94 ? -12.834 20.685 -23.342 1.00 12.37 94 LYS B O 1
ATOM 4083 N N . TYR B 1 95 ? -10.902 21.434 -24.317 1.00 11.31 95 TYR B N 1
ATOM 4084 C CA . TYR B 1 95 ? -11.610 22.301 -25.305 1.00 11.18 95 TYR B CA 1
ATOM 4085 C C . TYR B 1 95 ? -12.622 21.471 -26.087 1.00 11.79 95 TYR B C 1
ATOM 4086 O O . TYR B 1 95 ? -13.757 21.873 -26.247 1.00 11.36 95 TYR B O 1
ATOM 4095 N N . PHE B 1 96 ? -12.209 20.318 -26.649 1.00 10.95 96 PHE B N 1
ATOM 4096 C CA . PHE B 1 96 ? -13.189 19.487 -27.416 1.00 11.36 96 PHE B CA 1
ATOM 4097 C C . PHE B 1 96 ? -14.266 18.855 -26.575 1.00 12.47 96 PHE B C 1
ATOM 4098 O O . PHE B 1 96 ? -15.360 18.721 -27.040 1.00 12.54 96 PHE B O 1
ATOM 4106 N N . ASP B 1 97 ? -13.977 18.489 -25.332 1.00 12.27 97 ASP B N 1
ATOM 4107 C CA . ASP B 1 97 ? -15.081 18.001 -24.445 1.00 12.76 97 ASP B CA 1
ATOM 4108 C C . ASP B 1 97 ? -16.057 19.135 -24.200 1.00 12.39 97 ASP B C 1
ATOM 4109 O O . ASP B 1 97 ? -17.274 18.856 -24.198 1.00 14.23 97 ASP B O 1
ATOM 4114 N N . ASN B 1 98 ? -15.565 20.336 -24.007 1.00 11.28 98 ASN B N 1
ATOM 4115 C CA . ASN B 1 98 ? -16.426 21.452 -23.741 1.00 11.99 98 ASN B CA 1
ATOM 4116 C C . ASN B 1 98 ? -17.243 21.813 -24.970 1.00 13.92 98 ASN B C 1
ATOM 4117 O O . ASN B 1 98 ? -18.371 22.113 -24.851 1.00 14.71 98 ASN B O 1
ATOM 4122 N N . PHE B 1 99 ? -16.608 21.778 -26.131 1.00 11.52 99 PHE B N 1
ATOM 4123 C CA . PHE B 1 99 ? -17.353 21.993 -27.418 1.00 10.65 99 PHE B CA 1
ATOM 4124 C C . PHE B 1 99 ? -18.502 20.958 -27.541 1.00 11.99 99 PHE B C 1
ATOM 4125 O O . PHE B 1 99 ? -19.636 21.254 -27.944 1.00 12.22 99 PHE B O 1
ATOM 4133 N N . THR B 1 100 ? -18.211 19.705 -27.217 1.00 11.00 100 THR B N 1
ATOM 4134 C CA . THR B 1 100 ? -19.166 18.592 -27.353 1.00 11.76 100 THR B CA 1
ATOM 4135 C C . THR B 1 100 ? -20.384 18.929 -26.467 1.00 12.44 100 THR B C 1
ATOM 4136 O O . THR B 1 100 ? -21.545 18.755 -26.922 1.00 15.02 100 THR B O 1
ATOM 4140 N N . ASP B 1 101 ? -20.100 19.399 -25.265 1.00 14.04 101 ASP B N 1
ATOM 4141 C CA . ASP B 1 101 ? -21.259 19.675 -24.355 1.00 18.15 101 ASP B CA 1
ATOM 4142 C C . ASP B 1 101 ? -21.961 20.961 -24.716 1.00 16.93 101 ASP B C 1
ATOM 4143 O O . ASP B 1 101 ? -23.259 21.021 -24.629 1.00 17.60 101 ASP B O 1
ATOM 4148 N N . ALA B 1 102 ? -21.238 21.937 -25.243 1.00 15.99 102 ALA B N 1
ATOM 4149 C CA . ALA B 1 102 ? -21.852 23.248 -25.567 1.00 15.35 102 ALA B CA 1
ATOM 4150 C C . ALA B 1 102 ? -22.891 23.136 -26.663 1.00 18.17 102 ALA B C 1
ATOM 4151 O O . ALA B 1 102 ? -23.875 23.913 -26.705 1.00 16.85 102 ALA B O 1
ATOM 4153 N N . PHE B 1 103 ? -22.630 22.216 -27.586 1.00 15.33 103 PHE B N 1
ATOM 4154 C CA . PHE B 1 103 ? -23.514 21.987 -28.713 1.00 15.78 103 PHE B CA 1
ATOM 4155 C C . PHE B 1 103 ? -24.380 20.757 -28.640 1.00 16.18 103 PHE B C 1
ATOM 4156 O O . PHE B 1 103 ? -25.051 20.351 -29.614 1.00 15.88 103 PHE B O 1
ATOM 4164 N N . ASP B 1 104 ? -24.455 20.169 -27.432 1.00 16.77 104 ASP B N 1
ATOM 4165 C CA . ASP B 1 104 ? -25.388 19.091 -27.161 1.00 19.53 104 ASP B CA 1
ATOM 4166 C C . ASP B 1 104 ? -25.149 17.916 -28.131 1.00 18.30 104 ASP B C 1
ATOM 4167 O O . ASP B 1 104 ? -26.067 17.344 -28.667 1.00 20.84 104 ASP B O 1
ATOM 4172 N N . LEU B 1 105 ? -23.842 17.613 -28.334 1.00 15.66 105 LEU B N 1
ATOM 4173 C CA . LEU B 1 105 ? -23.478 16.559 -29.241 1.00 15.07 105 LEU B CA 1
ATOM 4174 C C . LEU B 1 105 ? -23.292 15.201 -28.612 1.00 14.15 105 LEU B C 1
ATOM 4175 O O . LEU B 1 105 ? -23.357 14.150 -29.336 1.00 14.17 105 LEU B O 1
ATOM 4180 N N . ARG B 1 106 ? -23.133 15.213 -27.293 1.00 15.00 106 ARG B N 1
ATOM 4181 C CA . ARG B 1 106 ? -22.760 13.966 -26.582 1.00 16.49 106 ARG B CA 1
ATOM 4182 C C . ARG B 1 106 ? -23.802 12.855 -26.801 1.00 16.05 106 ARG B C 1
ATOM 4183 O O . ARG B 1 106 ? -23.445 11.669 -27.065 1.00 17.31 106 ARG B O 1
ATOM 4191 N N . LYS B 1 107 ? -25.083 13.204 -26.834 1.00 14.76 107 LYS B N 1
ATOM 4192 C CA . LYS B 1 107 ? -26.131 12.282 -27.118 1.00 14.91 107 LYS B CA 1
ATOM 4193 C C . LYS B 1 107 ? -26.140 11.637 -28.477 1.00 16.55 107 LYS B C 1
ATOM 4194 O O . LYS B 1 107 ? -26.842 10.668 -28.692 1.00 19.38 107 LYS B O 1
ATOM 4200 N N . LEU B 1 108 ? -25.367 12.189 -29.432 1.00 14.78 108 LEU B N 1
ATOM 4201 C CA . LEU B 1 108 ? -25.345 11.639 -30.762 1.00 15.56 108 LEU B CA 1
ATOM 4202 C C . LEU B 1 108 ? -24.211 10.609 -30.922 1.00 13.83 108 LEU B C 1
ATOM 4203 O O . LEU B 1 108 ? -24.139 9.940 -31.941 1.00 14.46 108 LEU B O 1
ATOM 4208 N N . ILE B 1 109 ? -23.346 10.538 -29.923 1.00 14.58 109 ILE B N 1
ATOM 4209 C CA . ILE B 1 109 ? -22.048 9.786 -30.086 1.00 12.50 109 ILE B CA 1
ATOM 4210 C C . ILE B 1 109 ? -22.108 8.385 -29.512 1.00 14.93 109 ILE B C 1
ATOM 4211 O O . ILE B 1 109 ? -22.476 8.221 -28.339 1.00 18.99 109 ILE B O 1
ATOM 4216 N N . LYS B 1 110 ? -21.814 7.343 -30.299 1.00 12.46 110 LYS B N 1
ATOM 4217 C CA . LYS B 1 110 ? -21.702 5.967 -29.748 1.00 14.52 110 LYS B CA 1
ATOM 4218 C C . LYS B 1 110 ? -20.252 5.686 -29.525 1.00 14.57 110 LYS B C 1
ATOM 4219 O O . LYS B 1 110 ? -19.531 5.485 -30.515 1.00 13.75 110 LYS B O 1
ATOM 4225 N N . LEU B 1 111 ? -19.787 5.729 -28.284 1.00 14.19 111 LEU B N 1
ATOM 4226 C CA . LEU B 1 111 ? -18.414 5.492 -27.957 1.00 13.67 111 LEU B CA 1
ATOM 4227 C C . LEU B 1 111 ? -18.112 3.999 -27.845 1.00 16.19 111 LEU B C 1
ATOM 4228 O O . LEU B 1 111 ? -19.047 3.173 -27.784 1.00 17.79 111 LEU B O 1
ATOM 4233 N N . GLN B 1 112 ? -16.803 3.666 -27.876 1.00 15.42 112 GLN B N 1
ATOM 4234 C CA . GLN B 1 112 ? -16.380 2.288 -27.959 1.00 17.60 112 GLN B CA 1
ATOM 4235 C C . GLN B 1 112 ? -17.136 1.529 -29.037 1.00 17.23 112 GLN B C 1
ATOM 4236 O O . GLN B 1 112 ? -17.472 0.358 -28.880 1.00 19.44 112 GLN B O 1
ATOM 4242 N N . HIS B 1 113 ? -17.374 2.136 -30.191 1.00 16.06 113 HIS B N 1
ATOM 4243 C CA . HIS B 1 113 ? -17.961 1.450 -31.314 1.00 14.78 113 HIS B CA 1
ATOM 4244 C C . HIS B 1 113 ? -16.975 1.566 -32.477 1.00 15.65 113 HIS B C 1
ATOM 4245 O O . HIS B 1 113 ? -16.585 2.690 -32.828 1.00 14.35 113 HIS B O 1
ATOM 4252 N N . HIS B 1 114 ? -16.534 0.423 -33.031 1.00 11.49 114 HIS B N 1
ATOM 4253 C CA . HIS B 1 114 ? -15.430 0.475 -34.036 1.00 11.76 114 HIS B CA 1
ATOM 4254 C C . HIS B 1 114 ? -16.065 0.160 -35.401 1.00 10.65 114 HIS B C 1
ATOM 4255 O O . HIS B 1 114 ? -16.709 -0.896 -35.595 1.00 11.40 114 HIS B O 1
ATOM 4262 N N . VAL B 1 115 ? -15.877 1.086 -36.356 1.00 9.55 115 VAL B N 1
ATOM 4263 C CA . VAL B 1 115 ? -16.476 0.893 -37.686 1.00 10.84 115 VAL B CA 1
ATOM 4264 C C . VAL B 1 115 ? -15.656 -0.098 -38.479 1.00 9.84 115 VAL B C 1
ATOM 4265 O O . VAL B 1 115 ? -14.450 0.024 -38.622 1.00 10.62 115 VAL B O 1
ATOM 4269 N N . GLU B 1 116 ? -16.330 -1.166 -38.953 1.00 11.26 116 GLU B N 1
ATOM 4270 C CA . GLU B 1 116 ? -15.680 -2.305 -39.672 1.00 12.07 116 GLU B CA 1
ATOM 4271 C C . GLU B 1 116 ? -15.911 -2.240 -41.172 1.00 13.63 116 GLU B C 1
ATOM 4272 O O . GLU B 1 116 ? -15.026 -2.640 -41.951 1.00 15.53 116 GLU B O 1
ATOM 4278 N N . ASN B 1 117 ? -17.076 -1.816 -41.590 1.00 13.97 117 ASN B N 1
ATOM 4279 C CA . ASN B 1 117 ? -17.312 -1.797 -43.003 1.00 15.39 117 ASN B CA 1
ATOM 4280 C C . ASN B 1 117 ? -18.358 -0.730 -43.387 1.00 13.82 117 ASN B C 1
ATOM 4281 O O . ASN B 1 117 ? -19.237 -0.401 -42.645 1.00 16.00 117 ASN B O 1
ATOM 4286 N N . VAL B 1 118 ? -18.163 -0.180 -44.552 1.00 12.74 118 VAL B N 1
ATOM 4287 C CA . VAL B 1 118 ? -19.109 0.781 -45.123 1.00 13.76 118 VAL B CA 1
ATOM 4288 C C . VAL B 1 118 ? -19.277 0.362 -46.587 1.00 14.85 118 VAL B C 1
ATOM 4289 O O . VAL B 1 118 ? -18.303 0.096 -47.294 1.00 17.25 118 VAL B O 1
ATOM 4293 N N . ARG B 1 119 ? -20.527 0.296 -47.047 1.00 18.35 119 ARG B N 1
ATOM 4294 C CA . ARG B 1 119 ? -20.782 -0.127 -48.398 1.00 20.20 119 ARG B CA 1
ATOM 4295 C C . ARG B 1 119 ? -22.130 0.512 -48.838 1.00 20.14 119 ARG B C 1
ATOM 4296 O O . ARG B 1 119 ? -23.030 0.755 -48.047 1.00 19.35 119 ARG B O 1
ATOM 4304 N N . PRO B 1 120 ? -22.213 0.866 -50.113 1.00 19.65 120 PRO B N 1
ATOM 4305 C CA . PRO B 1 120 ? -23.457 1.508 -50.621 1.00 26.22 120 PRO B CA 1
ATOM 4306 C C . PRO B 1 120 ? -24.652 0.573 -50.695 1.00 34.73 120 PRO B C 1
ATOM 4307 O O . PRO B 1 120 ? -24.498 -0.646 -50.723 1.00 32.01 120 PRO B O 1
ATOM 4311 N N . CYS B 1 121 ? -25.832 1.193 -50.659 1.00 41.88 121 CYS B N 1
ATOM 4312 C CA . CYS B 1 121 ? -27.129 0.536 -50.785 1.00 53.52 121 CYS B CA 1
ATOM 4313 C C . CYS B 1 121 ? -27.904 1.341 -51.805 1.00 63.77 121 CYS B C 1
ATOM 4314 O O . CYS B 1 121 ? -27.809 2.577 -51.800 1.00 73.77 121 CYS B O 1
ATOM 4317 N N . GLU B 1 122 ? -28.681 0.655 -52.645 1.00 70.48 122 GLU B N 1
ATOM 4318 C CA . GLU B 1 122 ? -29.333 1.258 -53.820 1.00 73.31 122 GLU B CA 1
ATOM 4319 C C . GLU B 1 122 ? -29.660 2.709 -53.557 1.00 69.84 122 GLU B C 1
ATOM 4320 O O . GLU B 1 122 ? -29.436 3.571 -54.407 1.00 65.30 122 GLU B O 1
ATOM 4326 N N . SER B 1 123 ? -30.199 2.951 -52.362 1.00 61.48 123 SER B N 1
ATOM 4327 C CA . SER B 1 123 ? -30.536 4.274 -51.910 1.00 64.53 123 SER B CA 1
ATOM 4328 C C . SER B 1 123 ? -29.322 4.947 -51.279 1.00 61.72 123 SER B C 1
ATOM 4329 O O . SER B 1 123 ? -28.784 5.897 -51.848 1.00 72.02 123 SER B O 1
ATOM 4332 N N . GLY B 1 124 ? -28.874 4.450 -50.121 1.00 50.65 124 GLY B N 1
ATOM 4333 C CA . GLY B 1 124 ? -27.830 5.142 -49.361 1.00 33.53 124 GLY B CA 1
ATOM 4334 C C . GLY B 1 124 ? -26.652 4.225 -49.001 1.00 28.92 124 GLY B C 1
ATOM 4335 O O . GLY B 1 124 ? -25.899 3.810 -49.904 1.00 28.49 124 GLY B O 1
ATOM 4336 N N . TRP B 1 125 ? -26.486 3.949 -47.701 1.00 21.92 125 TRP B N 1
ATOM 4337 C CA . TRP B 1 125 ? -25.255 3.290 -47.141 1.00 19.64 125 TRP B CA 1
ATOM 4338 C C . TRP B 1 125 ? -25.536 2.320 -46.006 1.00 19.55 125 TRP B C 1
ATOM 4339 O O . TRP B 1 125 ? -26.391 2.557 -45.195 1.00 23.18 125 TRP B O 1
ATOM 4350 N N . LEU B 1 126 ? -24.758 1.239 -45.902 1.00 15.24 126 LEU B N 1
ATOM 4351 C CA . LEU B 1 126 ? -24.822 0.424 -44.737 1.00 17.12 126 LEU B CA 1
ATOM 4352 C C . LEU B 1 126 ? -23.453 0.509 -44.041 1.00 14.55 126 LEU B C 1
ATOM 4353 O O . LEU B 1 126 ? -22.406 0.274 -44.691 1.00 17.52 126 LEU B O 1
ATOM 4358 N N . VAL B 1 127 ? -23.518 0.779 -42.736 1.00 16.68 127 VAL B N 1
ATOM 4359 C CA . VAL B 1 127 ? -22.314 0.866 -41.867 1.00 17.13 127 VAL B CA 1
ATOM 4360 C C . VAL B 1 127 ? -22.351 -0.254 -40.830 1.00 17.50 127 VAL B C 1
ATOM 4361 O O . VAL B 1 127 ? -23.287 -0.333 -40.030 1.00 19.10 127 VAL B O 1
ATOM 4365 N N . THR B 1 128 ? -21.307 -1.084 -40.847 1.00 15.03 128 THR B N 1
ATOM 4366 C CA . THR B 1 128 ? -21.183 -2.215 -39.938 1.00 17.46 128 THR B CA 1
ATOM 4367 C C . THR B 1 128 ? -20.196 -1.813 -38.826 1.00 15.48 128 THR B C 1
ATOM 4368 O O . THR B 1 128 ? -19.099 -1.394 -39.123 1.00 15.66 128 THR B O 1
ATOM 4372 N N . VAL B 1 129 ? -20.608 -1.939 -37.568 1.00 14.36 129 VAL B N 1
ATOM 4373 C CA . VAL B 1 129 ? -19.836 -1.448 -36.451 1.00 15.44 129 VAL B CA 1
ATOM 4374 C C . VAL B 1 129 ? -19.795 -2.511 -35.331 1.00 17.92 129 VAL B C 1
ATOM 4375 O O . VAL B 1 129 ? -20.819 -3.171 -35.047 1.00 19.64 129 VAL B O 1
ATOM 4379 N N . THR B 1 130 ? -18.653 -2.682 -34.687 1.00 16.29 130 THR B N 1
ATOM 4380 C CA . THR B 1 130 ? -18.657 -3.550 -33.474 1.00 18.28 130 THR B CA 1
ATOM 4381 C C . THR B 1 130 ? -18.797 -2.713 -32.234 1.00 18.38 130 THR B C 1
ATOM 4382 O O . THR B 1 130 ? -18.045 -1.729 -32.020 1.00 16.83 130 THR B O 1
ATOM 4386 N N . ASP B 1 131 ? -19.700 -3.098 -31.325 1.00 18.46 131 ASP B N 1
ATOM 4387 C CA . ASP B 1 131 ? -19.725 -2.466 -30.042 1.00 19.48 131 ASP B CA 1
ATOM 4388 C C . ASP B 1 131 ? -18.660 -3.170 -29.200 1.00 20.66 131 ASP B C 1
ATOM 4389 O O . ASP B 1 131 ? -18.803 -4.383 -28.932 1.00 19.26 131 ASP B O 1
ATOM 4394 N N . LEU B 1 132 ? -17.583 -2.479 -28.829 1.00 17.24 132 LEU B N 1
ATOM 4395 C CA . LEU B 1 132 ? -16.461 -3.169 -28.182 1.00 18.20 132 LEU B CA 1
ATOM 4396 C C . LEU B 1 132 ? -16.755 -3.636 -26.748 1.00 19.83 132 LEU B C 1
ATOM 4397 O O . LEU B 1 132 ? -15.961 -4.407 -26.204 1.00 23.09 132 LEU B O 1
ATOM 4402 N N . THR B 1 133 ? -17.867 -3.184 -26.179 1.00 21.69 133 THR B N 1
ATOM 4403 C CA . THR B 1 133 ? -18.186 -3.611 -24.789 1.00 25.38 133 THR B CA 1
ATOM 4404 C C . THR B 1 133 ? -18.808 -5.028 -24.836 1.00 27.45 133 THR B C 1
ATOM 4405 O O . THR B 1 133 ? -18.755 -5.789 -23.879 1.00 28.09 133 THR B O 1
ATOM 4409 N N . THR B 1 134 ? -19.327 -5.409 -25.985 1.00 30.00 134 THR B N 1
ATOM 4410 C CA . THR B 1 134 ? -19.969 -6.719 -26.119 1.00 30.37 134 THR B CA 1
ATOM 4411 C C . THR B 1 134 ? -19.367 -7.569 -27.151 1.00 32.36 134 THR B C 1
ATOM 4412 O O . THR B 1 134 ? -19.698 -8.739 -27.226 1.00 34.21 134 THR B O 1
ATOM 4416 N N . MET B 1 135 ? -18.459 -6.999 -27.958 1.00 25.62 135 MET B N 1
ATOM 4417 C CA . MET B 1 135 ? -17.968 -7.603 -29.162 1.00 26.83 135 MET B CA 1
ATOM 4418 C C . MET B 1 135 ? -18.992 -8.029 -30.220 1.00 24.86 135 MET B C 1
ATOM 4419 O O . MET B 1 135 ? -18.674 -8.805 -31.102 1.00 30.51 135 MET B O 1
ATOM 4424 N N . VAL B 1 136 ? -20.202 -7.530 -30.130 1.00 23.85 136 VAL B N 1
ATOM 4425 C CA . VAL B 1 136 ? -21.205 -7.849 -31.102 1.00 24.12 136 VAL B CA 1
ATOM 4426 C C . VAL B 1 136 ? -21.190 -6.804 -32.214 1.00 24.97 136 VAL B C 1
ATOM 4427 O O . VAL B 1 136 ? -21.126 -5.610 -31.918 1.00 20.32 136 VAL B O 1
ATOM 4431 N N . GLU B 1 137 ? -21.231 -7.297 -33.447 1.00 24.58 137 GLU B N 1
ATOM 4432 C CA . GLU B 1 137 ? -21.410 -6.492 -34.638 1.00 23.86 137 GLU B CA 1
ATOM 4433 C C . GLU B 1 137 ? -22.873 -6.156 -34.830 1.00 27.72 137 GLU B C 1
ATOM 4434 O O . GLU B 1 137 ? -23.755 -7.005 -34.541 1.00 26.93 137 GLU B O 1
ATOM 4440 N N . HIS B 1 138 ? -23.122 -4.940 -35.322 1.00 23.05 138 HIS B N 1
ATOM 4441 C CA . HIS B 1 138 ? -24.471 -4.444 -35.709 1.00 25.00 138 HIS B CA 1
ATOM 4442 C C . HIS B 1 138 ? -24.289 -3.620 -36.957 1.00 26.09 138 HIS B C 1
ATOM 4443 O O . HIS B 1 138 ? -23.206 -3.094 -37.189 1.00 27.74 138 HIS B O 1
ATOM 4450 N N . SER B 1 139 ? -25.333 -3.524 -37.775 1.00 20.96 139 SER B N 1
ATOM 4451 C CA . SER B 1 139 ? -25.322 -2.673 -38.982 1.00 20.33 139 SER B CA 1
ATOM 4452 C C . SER B 1 139 ? -26.386 -1.610 -38.875 1.00 18.85 139 SER B C 1
ATOM 4453 O O . SER B 1 139 ? -27.358 -1.770 -38.127 1.00 16.03 139 SER B O 1
ATOM 4456 N N . PHE B 1 140 ? -26.147 -0.473 -39.546 1.00 18.98 140 PHE B N 1
ATOM 4457 C CA . PHE B 1 140 ? -27.008 0.659 -39.442 1.00 19.13 140 PHE B CA 1
ATOM 4458 C C . PHE B 1 140 ? -27.138 1.214 -40.835 1.00 20.16 140 PHE B C 1
ATOM 4459 O O . PHE B 1 140 ? -26.116 1.293 -41.591 1.00 22.51 140 PHE B O 1
ATOM 4467 N N . GLU B 1 141 ? -28.337 1.685 -41.200 1.00 21.47 141 GLU B N 1
ATOM 4468 C CA . GLU B 1 141 ? -28.583 2.272 -42.544 1.00 20.49 141 GLU B CA 1
ATOM 4469 C C . GLU B 1 141 ? -28.613 3.798 -42.507 1.00 17.73 141 GLU B C 1
ATOM 4470 O O . GLU B 1 141 ? -29.179 4.408 -41.561 1.00 18.42 141 GLU B O 1
ATOM 4476 N N . PHE B 1 142 ? -27.965 4.415 -43.501 1.00 16.10 142 PHE B N 1
ATOM 4477 C CA . PHE B 1 142 ? -27.886 5.878 -43.582 1.00 16.81 142 PHE B CA 1
ATOM 4478 C C . PHE B 1 142 ? -28.135 6.403 -44.970 1.00 14.74 142 PHE B C 1
ATOM 4479 O O . PHE B 1 142 ? -27.837 5.691 -45.943 1.00 20.66 142 PHE B O 1
ATOM 4487 N N . ASP B 1 143 ? -28.580 7.656 -45.045 1.00 18.05 143 ASP B N 1
ATOM 4488 C CA . ASP B 1 143 ? -28.652 8.392 -46.280 1.00 18.58 143 ASP B CA 1
ATOM 4489 C C . ASP B 1 143 ? -27.315 8.971 -46.704 1.00 18.91 143 ASP B C 1
ATOM 4490 O O . ASP B 1 143 ? -27.129 9.134 -47.882 1.00 18.71 143 ASP B O 1
ATOM 4495 N N . ALA B 1 144 ? -26.387 9.220 -45.751 1.00 15.39 144 ALA B N 1
ATOM 4496 C CA . ALA B 1 144 ? -25.132 9.812 -46.145 1.00 13.10 144 ALA B CA 1
ATOM 4497 C C . ALA B 1 144 ? -24.079 9.412 -45.081 1.00 12.59 144 ALA B C 1
ATOM 4498 O O . ALA B 1 144 ? -24.441 9.083 -43.950 1.00 12.34 144 ALA B O 1
ATOM 4500 N N . VAL B 1 145 ? -22.820 9.389 -45.493 1.00 13.61 145 VAL B N 1
ATOM 4501 C CA . VAL B 1 145 ? -21.737 9.048 -44.476 1.00 13.11 145 VAL B CA 1
ATOM 4502 C C . VAL B 1 145 ? -20.672 10.124 -44.565 1.00 12.61 145 VAL B C 1
ATOM 4503 O O . VAL B 1 145 ? -20.289 10.505 -45.676 1.00 11.33 145 VAL B O 1
ATOM 4507 N N . VAL B 1 146 ? -20.206 10.651 -43.408 1.00 10.50 146 VAL B N 1
ATOM 4508 C CA . VAL B 1 146 ? -19.118 11.635 -43.440 1.00 10.69 146 VAL B CA 1
ATOM 4509 C C . VAL B 1 146 ? -17.946 10.997 -42.731 1.00 10.77 146 VAL B C 1
ATOM 4510 O O . VAL B 1 146 ? -18.076 10.625 -41.562 1.00 10.83 146 VAL B O 1
ATOM 4514 N N . VAL B 1 147 ? -16.839 10.855 -43.438 1.00 9.58 147 VAL B N 1
ATOM 4515 C CA . VAL B 1 147 ? -15.678 10.011 -42.939 1.00 9.96 147 VAL B CA 1
ATOM 4516 C C . VAL B 1 147 ? -14.696 10.949 -42.257 1.00 10.42 147 VAL B C 1
ATOM 4517 O O . VAL B 1 147 ? -14.118 11.841 -42.893 1.00 10.28 147 VAL B O 1
ATOM 4521 N N . CYS B 1 148 ? -14.451 10.752 -40.957 1.00 9.33 148 CYS B N 1
ATOM 4522 C CA . CYS B 1 148 ? -13.638 11.696 -40.176 1.00 9.64 148 CYS B CA 1
ATOM 4523 C C . CYS B 1 148 ? -12.664 10.905 -39.305 1.00 9.03 148 CYS B C 1
ATOM 4524 O O . CYS B 1 148 ? -12.497 11.230 -38.118 1.00 9.71 148 CYS B O 1
ATOM 4527 N N . THR B 1 149 ? -12.008 9.903 -39.879 1.00 8.82 149 THR B N 1
ATOM 4528 C CA . THR B 1 149 ? -11.216 8.950 -39.046 1.00 8.81 149 THR B CA 1
ATOM 4529 C C . THR B 1 149 ? -9.721 9.272 -38.978 1.00 10.53 149 THR B C 1
ATOM 4530 O O . THR B 1 149 ? -8.982 8.472 -38.385 1.00 11.70 149 THR B O 1
ATOM 4534 N N . GLY B 1 150 ? -9.289 10.382 -39.564 1.00 10.51 150 GLY B N 1
ATOM 4535 C CA . GLY B 1 150 ? -7.890 10.864 -39.272 1.00 12.76 150 GLY B CA 1
ATOM 4536 C C . GLY B 1 150 ? -6.888 10.291 -40.266 1.00 13.76 150 GLY B C 1
ATOM 4537 O O . GLY B 1 150 ? -7.198 9.358 -41.086 1.00 15.76 150 GLY B O 1
ATOM 4538 N N . GLN B 1 151 ? -5.691 10.848 -40.212 1.00 10.48 151 GLN B N 1
ATOM 4539 C CA . GLN B 1 151 ? -4.619 10.371 -41.090 1.00 11.96 151 GLN B CA 1
ATOM 4540 C C . GLN B 1 151 ? -3.301 10.420 -40.352 1.00 11.83 151 GLN B C 1
ATOM 4541 O O . GLN B 1 151 ? -2.215 10.690 -40.966 1.00 13.32 151 GLN B O 1
ATOM 4547 N N . THR B 1 152 ? -3.349 10.170 -39.032 1.00 9.74 152 THR B N 1
ATOM 4548 C CA . THR B 1 152 ? -2.048 10.198 -38.320 1.00 10.43 152 THR B CA 1
ATOM 4549 C C . THR B 1 152 ? -1.902 8.906 -37.497 1.00 9.84 152 THR B C 1
ATOM 4550 O O . THR B 1 152 ? -1.425 8.950 -36.345 1.00 11.08 152 THR B O 1
ATOM 4554 N N . TRP B 1 153 ? -2.246 7.799 -38.080 1.00 9.27 153 TRP B N 1
ATOM 4555 C CA . TRP B 1 153 ? -2.104 6.523 -37.350 1.00 11.42 153 TRP B CA 1
ATOM 4556 C C . TRP B 1 153 ? -1.472 5.395 -38.134 1.00 10.43 153 TRP B C 1
ATOM 4557 O O . TRP B 1 153 ? -0.893 4.492 -37.545 1.00 11.73 153 TRP B O 1
ATOM 4568 N N . CYS B 1 154 ? -1.547 5.440 -39.490 1.00 10.45 154 CYS B N 1
ATOM 4569 C CA . CYS B 1 154 ? -1.013 4.346 -40.274 1.00 9.77 154 CYS B CA 1
ATOM 4570 C C . CYS B 1 154 ? 0.334 4.857 -40.803 1.00 10.07 154 CYS B C 1
ATOM 4571 O O . CYS B 1 154 ? 0.384 5.826 -41.531 1.00 11.94 154 CYS B O 1
ATOM 4574 N N . PRO B 1 155 ? 1.456 4.281 -40.378 1.00 11.01 155 PRO B N 1
ATOM 4575 C CA . PRO B 1 155 ? 2.745 4.953 -40.606 1.00 10.52 155 PRO B CA 1
ATOM 4576 C C . PRO B 1 155 ? 3.232 4.826 -42.074 1.00 12.14 155 PRO B C 1
ATOM 4577 O O . PRO B 1 155 ? 2.857 3.860 -42.730 1.00 14.85 155 PRO B O 1
ATOM 4581 N N . LEU B 1 156 ? 4.048 5.786 -42.482 1.00 12.97 156 LEU B N 1
ATOM 4582 C CA . LEU B 1 156 ? 4.750 5.719 -43.752 1.00 13.62 156 LEU B CA 1
ATOM 4583 C C . LEU B 1 156 ? 6.222 5.564 -43.427 1.00 14.74 156 LEU B C 1
ATOM 4584 O O . LEU B 1 156 ? 6.760 6.327 -42.623 1.00 16.18 156 LEU B O 1
ATOM 4589 N N . TYR B 1 157 ? 6.839 4.591 -44.094 1.00 16.62 157 TYR B N 1
ATOM 4590 C CA . TYR B 1 157 ? 8.292 4.370 -43.905 1.00 17.91 157 TYR B CA 1
ATOM 4591 C C . TYR B 1 157 ? 8.969 4.631 -45.257 1.00 19.14 157 TYR B C 1
ATOM 4592 O O . TYR B 1 157 ? 8.447 4.266 -46.287 1.00 28.98 157 TYR B O 1
ATOM 4601 N N . PRO B 1 158 ? 10.069 5.342 -45.260 1.00 22.47 158 PRO B N 1
ATOM 4602 C CA . PRO B 1 158 ? 10.741 5.487 -46.592 1.00 23.79 158 PRO B CA 1
ATOM 4603 C C . PRO B 1 158 ? 11.403 4.148 -46.942 1.00 24.19 158 PRO B C 1
ATOM 4604 O O . PRO B 1 158 ? 11.634 3.347 -46.062 1.00 22.87 158 PRO B O 1
ATOM 4608 N N . ASP B 1 159 ? 11.638 3.848 -48.221 1.00 25.74 159 ASP B N 1
ATOM 4609 C CA . ASP B 1 159 ? 12.343 2.580 -48.570 1.00 25.77 159 ASP B CA 1
ATOM 4610 C C . ASP B 1 159 ? 13.809 2.947 -48.464 1.00 26.12 159 ASP B C 1
ATOM 4611 O O . ASP B 1 159 ? 14.229 4.022 -48.873 1.00 28.49 159 ASP B O 1
ATOM 4616 N N . VAL B 1 160 ? 14.612 2.141 -47.816 1.00 23.88 160 VAL B N 1
ATOM 4617 C CA . VAL B 1 160 ? 16.015 2.570 -47.693 1.00 22.56 160 VAL B CA 1
ATOM 4618 C C . VAL B 1 160 ? 16.810 1.289 -47.958 1.00 21.57 160 VAL B C 1
ATOM 4619 O O . VAL B 1 160 ? 16.447 0.241 -47.428 1.00 22.35 160 VAL B O 1
ATOM 4623 N N . GLU B 1 161 ? 17.861 1.409 -48.756 1.00 22.41 161 GLU B N 1
ATOM 4624 C CA . GLU B 1 161 ? 18.673 0.242 -49.102 1.00 24.21 161 GLU B CA 1
ATOM 4625 C C . GLU B 1 161 ? 19.201 -0.374 -47.771 1.00 21.97 161 GLU B C 1
ATOM 4626 O O . GLU B 1 161 ? 19.710 0.355 -46.905 1.00 22.26 161 GLU B O 1
ATOM 4632 N N . GLY B 1 162 ? 19.103 -1.683 -47.649 1.00 22.69 162 GLY B N 1
ATOM 4633 C CA . GLY B 1 162 ? 19.673 -2.407 -46.531 1.00 21.12 162 GLY B CA 1
ATOM 4634 C C . GLY B 1 162 ? 18.838 -2.329 -45.256 1.00 20.68 162 GLY B C 1
ATOM 4635 O O . GLY B 1 162 ? 19.236 -2.814 -44.185 1.00 19.07 162 GLY B O 1
ATOM 4636 N N . ARG B 1 163 ? 17.629 -1.778 -45.338 1.00 22.31 163 ARG B N 1
ATOM 4637 C CA . ARG B 1 163 ? 16.846 -1.712 -44.112 1.00 22.64 163 ARG B CA 1
ATOM 4638 C C . ARG B 1 163 ? 16.621 -3.029 -43.408 1.00 23.05 163 ARG B C 1
ATOM 4639 O O . ARG B 1 163 ? 16.637 -3.054 -42.164 1.00 22.00 163 ARG B O 1
ATOM 4647 N N . SER B 1 164 ? 16.452 -4.160 -44.115 1.00 20.00 164 SER B N 1
ATOM 4648 C CA . SER B 1 164 ? 16.221 -5.395 -43.402 1.00 25.08 164 SER B CA 1
ATOM 4649 C C . SER B 1 164 ? 17.523 -5.956 -42.749 1.00 19.95 164 SER B C 1
ATOM 4650 O O . SER B 1 164 ? 17.430 -6.909 -42.067 1.00 25.17 164 SER B O 1
ATOM 4653 N N . PHE B 1 165 ? 18.668 -5.319 -42.968 1.00 21.68 165 PHE B N 1
ATOM 4654 C CA . PHE B 1 165 ? 19.912 -5.653 -42.236 1.00 16.24 165 PHE B CA 1
ATOM 4655 C C . PHE B 1 165 ? 19.992 -4.977 -40.886 1.00 15.55 165 PHE B C 1
ATOM 4656 O O . PHE B 1 165 ? 20.751 -5.448 -40.037 1.00 15.34 165 PHE B O 1
ATOM 4664 N N . PHE B 1 166 ? 19.282 -3.885 -40.688 1.00 16.21 166 PHE B N 1
ATOM 4665 C CA . PHE B 1 166 ? 19.469 -3.150 -39.405 1.00 13.25 166 PHE B CA 1
ATOM 4666 C C . PHE B 1 166 ? 18.974 -3.974 -38.180 1.00 14.99 166 PHE B C 1
ATOM 4667 O O . PHE B 1 166 ? 17.850 -4.462 -38.198 1.00 14.80 166 PHE B O 1
ATOM 4675 N N . ARG B 1 167 ? 19.783 -4.148 -37.077 1.00 11.40 167 ARG B N 1
ATOM 4676 C CA . ARG B 1 167 ? 19.455 -4.977 -35.934 1.00 11.41 167 ARG B CA 1
ATOM 4677 C C . ARG B 1 167 ? 19.223 -4.183 -34.700 1.00 10.76 167 ARG B C 1
ATOM 4678 O O . ARG B 1 167 ? 18.981 -4.791 -33.626 1.00 13.31 167 ARG B O 1
ATOM 4686 N N . GLY B 1 168 ? 19.332 -2.848 -34.830 1.00 12.11 168 GLY B N 1
ATOM 4687 C CA . GLY B 1 168 ? 18.970 -2.022 -33.597 1.00 11.88 168 GLY B CA 1
ATOM 4688 C C . GLY B 1 168 ? 17.437 -1.924 -33.485 1.00 13.07 168 GLY B C 1
ATOM 4689 O O . GLY B 1 168 ? 16.692 -2.577 -34.215 1.00 15.78 168 GLY B O 1
ATOM 4690 N N . ARG B 1 169 ? 16.983 -1.033 -32.623 1.00 13.48 169 ARG B N 1
ATOM 4691 C CA . ARG B 1 169 ? 15.509 -0.896 -32.364 1.00 15.61 169 ARG B CA 1
ATOM 4692 C C . ARG B 1 169 ? 15.025 0.102 -33.359 1.00 14.92 169 ARG B C 1
ATOM 4693 O O . ARG B 1 169 ? 15.563 1.192 -33.406 1.00 15.08 169 ARG B O 1
ATOM 4701 N N . LEU B 1 170 ? 13.971 -0.225 -34.070 1.00 14.85 170 LEU B N 1
ATOM 4702 C CA . LEU B 1 170 ? 13.498 0.671 -35.080 1.00 15.44 170 LEU B CA 1
ATOM 4703 C C . LEU B 1 170 ? 12.052 0.902 -34.771 1.00 16.69 170 LEU B C 1
ATOM 4704 O O . LEU B 1 170 ? 11.301 -0.061 -34.526 1.00 19.96 170 LEU B O 1
ATOM 4709 N N . THR B 1 171 ? 11.672 2.182 -34.660 1.00 12.37 171 THR B N 1
ATOM 4710 C CA . THR B 1 171 ? 10.301 2.523 -34.288 1.00 12.05 171 THR B CA 1
ATOM 4711 C C . THR B 1 171 ? 9.836 3.701 -35.175 1.00 11.06 171 THR B C 1
ATOM 4712 O O . THR B 1 171 ? 10.602 4.340 -35.903 1.00 11.13 171 THR B O 1
ATOM 4716 N N . HIS B 1 172 ? 8.520 3.931 -35.152 1.00 10.67 172 HIS B N 1
ATOM 4717 C CA . HIS B 1 172 ? 7.959 5.052 -35.882 1.00 10.20 172 HIS B CA 1
ATOM 4718 C C . HIS B 1 172 ? 7.376 6.061 -34.909 1.00 10.57 172 HIS B C 1
ATOM 4719 O O . HIS B 1 172 ? 7.053 5.704 -33.767 1.00 11.33 172 HIS B O 1
ATOM 4726 N N . ALA B 1 173 ? 7.210 7.292 -35.353 1.00 10.42 173 ALA B N 1
ATOM 4727 C CA . ALA B 1 173 ? 6.594 8.342 -34.526 1.00 11.38 173 ALA B CA 1
ATOM 4728 C C . ALA B 1 173 ? 5.217 7.910 -33.961 1.00 10.72 173 ALA B C 1
ATOM 4729 O O . ALA B 1 173 ? 4.906 8.369 -32.816 1.00 11.08 173 ALA B O 1
ATOM 4731 N N . HIS B 1 174 ? 4.433 7.109 -34.642 1.00 11.28 174 HIS B N 1
ATOM 4732 C CA . HIS B 1 174 ? 3.120 6.559 -34.073 1.00 10.81 174 HIS B CA 1
ATOM 4733 C C . HIS B 1 174 ? 3.270 6.089 -32.660 1.00 12.37 174 HIS B C 1
ATOM 4734 O O . HIS B 1 174 ? 2.365 6.423 -31.841 1.00 13.79 174 HIS B O 1
ATOM 4741 N N . GLU B 1 175 ? 4.312 5.297 -32.386 1.00 10.22 175 GLU B N 1
ATOM 4742 C CA . GLU B 1 175 ? 4.385 4.621 -31.087 1.00 12.09 175 GLU B CA 1
ATOM 4743 C C . GLU B 1 175 ? 5.226 5.395 -30.090 1.00 10.21 175 GLU B C 1
ATOM 4744 O O . GLU B 1 175 ? 5.418 4.896 -28.971 1.00 11.02 175 GLU B O 1
ATOM 4750 N N . PHE B 1 176 ? 5.743 6.580 -30.465 1.00 9.62 176 PHE B N 1
ATOM 4751 C CA . PHE B 1 176 ? 6.484 7.422 -29.462 1.00 9.67 176 PHE B CA 1
ATOM 4752 C C . PHE B 1 176 ? 5.544 7.811 -28.339 1.00 9.64 176 PHE B C 1
ATOM 4753 O O . PHE B 1 176 ? 4.446 8.371 -28.571 1.00 9.85 176 PHE B O 1
ATOM 4761 N N . ARG B 1 177 ? 5.935 7.521 -27.095 1.00 10.83 177 ARG B N 1
ATOM 4762 C CA . ARG B 1 177 ? 5.070 7.907 -25.949 1.00 10.57 177 ARG B CA 1
ATOM 4763 C C . ARG B 1 177 ? 5.825 8.619 -24.877 1.00 12.00 177 ARG B C 1
ATOM 4764 O O . ARG B 1 177 ? 5.306 9.520 -24.289 1.00 12.61 177 ARG B O 1
ATOM 4772 N N . SER B 1 178 ? 7.105 8.285 -24.727 1.00 14.26 178 SER B N 1
ATOM 4773 C CA . SER B 1 178 ? 7.975 8.873 -23.718 1.00 14.46 178 SER B CA 1
ATOM 4774 C C . SER B 1 178 ? 9.405 8.865 -24.313 1.00 14.62 178 SER B C 1
ATOM 4775 O O . SER B 1 178 ? 9.725 7.951 -25.065 1.00 15.49 178 SER B O 1
ATOM 4778 N N . PRO B 1 179 ? 10.278 9.800 -23.928 1.00 15.54 179 PRO B N 1
ATOM 4779 C CA . PRO B 1 179 ? 11.684 9.658 -24.299 1.00 13.67 179 PRO B CA 1
ATOM 4780 C C . PRO B 1 179 ? 12.401 8.550 -23.549 1.00 14.22 179 PRO B C 1
ATOM 4781 O O . PRO B 1 179 ? 13.512 8.280 -23.921 1.00 11.22 179 PRO B O 1
ATOM 4785 N N . GLU B 1 180 ? 11.817 8.024 -22.482 1.00 13.16 180 GLU B N 1
ATOM 4786 C CA . GLU B 1 180 ? 12.566 7.123 -21.624 1.00 14.42 180 GLU B CA 1
ATOM 4787 C C . GLU B 1 180 ? 13.350 5.963 -22.296 1.00 14.46 180 GLU B C 1
ATOM 4788 O O . GLU B 1 180 ? 14.516 5.704 -21.898 1.00 14.61 180 GLU B O 1
ATOM 4794 N N . PRO B 1 181 ? 12.770 5.242 -23.299 1.00 14.29 181 PRO B N 1
ATOM 4795 C CA . PRO B 1 181 ? 13.509 4.142 -23.959 1.00 14.39 181 PRO B CA 1
ATOM 4796 C C . PRO B 1 181 ? 14.739 4.587 -24.656 1.00 14.85 181 PRO B C 1
ATOM 4797 O O . PRO B 1 181 ? 15.633 3.755 -24.958 1.00 15.81 181 PRO B O 1
ATOM 4801 N N . PHE B 1 182 ? 14.827 5.891 -24.926 1.00 12.07 182 PHE B N 1
ATOM 4802 C CA . PHE B 1 182 ? 16.015 6.491 -25.668 1.00 12.03 182 PHE B CA 1
ATOM 4803 C C . PHE B 1 182 ? 17.154 6.945 -24.733 1.00 12.79 182 PHE B C 1
ATOM 4804 O O . PHE B 1 182 ? 18.182 7.445 -25.190 1.00 11.04 182 PHE B O 1
ATOM 4812 N N . ARG B 1 183 ? 16.978 6.751 -23.421 1.00 10.35 183 ARG B N 1
ATOM 4813 C CA . ARG B 1 183 ? 17.975 7.281 -22.478 1.00 12.67 183 ARG B CA 1
ATOM 4814 C C . ARG B 1 183 ? 19.333 6.618 -22.732 1.00 14.01 183 ARG B C 1
ATOM 4815 O O . ARG B 1 183 ? 19.384 5.414 -22.860 1.00 15.41 183 ARG B O 1
ATOM 4823 N N . ASN B 1 184 ? 20.334 7.455 -22.849 1.00 16.38 184 ASN B N 1
ATOM 4824 C CA . ASN B 1 184 ? 21.745 7.053 -23.027 1.00 17.82 184 ASN B CA 1
ATOM 4825 C C . ASN B 1 184 ? 21.959 6.344 -24.368 1.00 20.29 184 ASN B C 1
ATOM 4826 O O . ASN B 1 184 ? 22.942 5.610 -24.513 1.00 21.40 184 ASN B O 1
ATOM 4831 N N . LYS B 1 185 ? 21.033 6.517 -25.340 1.00 15.03 185 LYS B N 1
ATOM 4832 C CA . LYS B 1 185 ? 21.177 5.797 -26.619 1.00 14.85 185 LYS B CA 1
ATOM 4833 C C . LYS B 1 185 ? 21.691 6.765 -27.688 1.00 13.39 185 LYS B C 1
ATOM 4834 O O . LYS B 1 185 ? 21.571 8.000 -27.575 1.00 15.24 185 LYS B O 1
ATOM 4840 N N . ARG B 1 186 ? 22.275 6.198 -28.775 1.00 12.90 186 ARG B N 1
ATOM 4841 C CA . ARG B 1 186 ? 22.646 7.012 -29.956 1.00 12.91 186 ARG B CA 1
ATOM 4842 C C . ARG B 1 186 ? 21.461 6.790 -30.929 1.00 11.26 186 ARG B C 1
ATOM 4843 O O . ARG B 1 186 ? 21.108 5.630 -31.172 1.00 12.15 186 ARG B O 1
ATOM 4851 N N . VAL B 1 187 ? 20.768 7.877 -31.303 1.00 10.05 187 VAL B N 1
ATOM 4852 C CA . VAL B 1 187 ? 19.444 7.802 -32.010 1.00 11.75 187 VAL B CA 1
ATOM 4853 C C . VAL B 1 187 ? 19.554 8.534 -33.306 1.00 11.76 187 VAL B C 1
ATOM 4854 O O . VAL B 1 187 ? 19.995 9.702 -33.354 1.00 13.22 187 VAL B O 1
ATOM 4858 N N . LEU B 1 188 ? 19.085 7.880 -34.362 1.00 10.39 188 LEU B N 1
ATOM 4859 C CA . LEU B 1 188 ? 18.916 8.535 -35.675 1.00 10.78 188 LEU B CA 1
ATOM 4860 C C . LEU B 1 188 ? 17.408 8.820 -35.822 1.00 9.74 188 LEU B C 1
ATOM 4861 O O . LEU B 1 188 ? 16.635 7.872 -35.720 1.00 9.88 188 LEU B O 1
ATOM 4866 N N . ILE B 1 189 ? 17.047 10.095 -36.053 1.00 10.04 189 ILE B N 1
ATOM 4867 C CA . ILE B 1 189 ? 15.611 10.422 -36.333 1.00 11.36 189 ILE B CA 1
ATOM 4868 C C . ILE B 1 189 ? 15.592 10.731 -37.820 1.00 11.00 189 ILE B C 1
ATOM 4869 O O . ILE B 1 189 ? 16.435 11.543 -38.279 1.00 13.00 189 ILE B O 1
ATOM 4874 N N . VAL B 1 190 ? 14.767 10.011 -38.558 1.00 11.33 190 VAL B N 1
ATOM 4875 C CA . VAL B 1 190 ? 14.649 10.288 -40.034 1.00 12.53 190 VAL B CA 1
ATOM 4876 C C . VAL B 1 190 ? 13.388 11.135 -40.226 1.00 13.23 190 VAL B C 1
ATOM 4877 O O . VAL B 1 190 ? 12.314 10.730 -39.804 1.00 13.96 190 VAL B O 1
ATOM 4881 N N . GLY B 1 191 ? 13.546 12.284 -40.834 1.00 14.83 191 GLY B N 1
ATOM 4882 C CA . GLY B 1 191 ? 12.398 13.190 -41.088 1.00 16.98 191 GLY B CA 1
ATOM 4883 C C . GLY B 1 191 ? 12.441 14.359 -40.169 1.00 22.85 191 GLY B C 1
ATOM 4884 O O . GLY B 1 191 ? 12.591 14.196 -38.939 1.00 27.28 191 GLY B O 1
ATOM 4885 N N . ALA B 1 192 ? 12.329 15.555 -40.735 1.00 23.42 192 ALA B N 1
ATOM 4886 C CA . ALA B 1 192 ? 12.608 16.799 -40.026 1.00 29.60 192 ALA B CA 1
ATOM 4887 C C . ALA B 1 192 ? 11.371 17.722 -40.157 1.00 31.15 192 ALA B C 1
ATOM 4888 O O . ALA B 1 192 ? 11.459 18.974 -40.298 1.00 36.03 192 ALA B O 1
ATOM 4890 N N . GLY B 1 193 ? 10.212 17.048 -40.167 1.00 30.64 193 GLY B N 1
ATOM 4891 C CA . GLY B 1 193 ? 8.923 17.699 -40.072 1.00 24.37 193 GLY B CA 1
ATOM 4892 C C . GLY B 1 193 ? 8.649 18.101 -38.640 1.00 28.09 193 GLY B C 1
ATOM 4893 O O . GLY B 1 193 ? 9.549 18.162 -37.826 1.00 24.71 193 GLY B O 1
ATOM 4894 N N . PRO B 1 194 ? 7.386 18.331 -38.297 1.00 25.94 194 PRO B N 1
ATOM 4895 C CA . PRO B 1 194 ? 7.130 18.798 -36.913 1.00 27.22 194 PRO B CA 1
ATOM 4896 C C . PRO B 1 194 ? 7.365 17.715 -35.881 1.00 27.37 194 PRO B C 1
ATOM 4897 O O . PRO B 1 194 ? 7.851 18.052 -34.780 1.00 22.06 194 PRO B O 1
ATOM 4901 N N . SER B 1 195 ? 7.043 16.451 -36.221 1.00 21.57 195 SER B N 1
ATOM 4902 C CA . SER B 1 195 ? 7.337 15.338 -35.307 1.00 24.15 195 SER B CA 1
ATOM 4903 C C . SER B 1 195 ? 8.822 15.241 -35.078 1.00 22.78 195 SER B C 1
ATOM 4904 O O . SER B 1 195 ? 9.277 15.073 -33.920 1.00 22.36 195 SER B O 1
ATOM 4907 N N . GLY B 1 196 ? 9.552 15.212 -36.196 1.00 21.41 196 GLY B N 1
ATOM 4908 C CA . GLY B 1 196 ? 11.050 15.183 -36.164 1.00 20.45 196 GLY B CA 1
ATOM 4909 C C . GLY B 1 196 ? 11.663 16.261 -35.235 1.00 20.20 196 GLY B C 1
ATOM 4910 O O . GLY B 1 196 ? 12.467 15.938 -34.360 1.00 19.09 196 GLY B O 1
ATOM 4911 N N . HIS B 1 197 ? 11.270 17.519 -35.400 1.00 18.34 197 HIS B N 1
ATOM 4912 C CA . HIS B 1 197 ? 11.777 18.591 -34.529 1.00 18.98 197 HIS B CA 1
ATOM 4913 C C . HIS B 1 197 ? 11.394 18.412 -33.055 1.00 20.78 197 HIS B C 1
ATOM 4914 O O . HIS B 1 197 ? 12.253 18.465 -32.215 1.00 18.20 197 HIS B O 1
ATOM 4921 N N . ASP B 1 198 ? 10.102 18.221 -32.742 1.00 16.61 198 ASP B N 1
ATOM 4922 C CA . ASP B 1 198 ? 9.733 18.099 -31.334 1.00 18.81 198 ASP B CA 1
ATOM 4923 C C . ASP B 1 198 ? 10.248 16.819 -30.675 1.00 17.67 198 ASP B C 1
ATOM 4924 O O . ASP B 1 198 ? 10.775 16.867 -29.541 1.00 18.38 198 ASP B O 1
ATOM 4929 N N . MET B 1 199 ? 10.231 15.686 -31.409 1.00 17.87 199 MET B N 1
ATOM 4930 C CA . MET B 1 199 ? 10.776 14.447 -30.871 1.00 19.84 199 MET B CA 1
ATOM 4931 C C . MET B 1 199 ? 12.280 14.559 -30.645 1.00 16.17 199 MET B C 1
ATOM 4932 O O . MET B 1 199 ? 12.796 14.064 -29.648 1.00 16.74 199 MET B O 1
ATOM 4937 N N . ALA B 1 200 ? 12.986 15.259 -31.536 1.00 16.20 200 ALA B N 1
ATOM 4938 C CA . ALA B 1 200 ? 14.434 15.395 -31.355 1.00 15.76 200 ALA B CA 1
ATOM 4939 C C . ALA B 1 200 ? 14.727 16.234 -30.118 1.00 15.30 200 ALA B C 1
ATOM 4940 O O . ALA B 1 200 ? 15.574 15.914 -29.339 1.00 14.81 200 ALA B O 1
ATOM 4942 N N . LEU B 1 201 ? 13.906 17.257 -29.897 1.00 15.84 201 LEU B N 1
ATOM 4943 C CA . LEU B 1 201 ? 14.044 18.043 -28.655 1.00 17.05 201 LEU B CA 1
ATOM 4944 C C . LEU B 1 201 ? 13.755 17.189 -27.418 1.00 17.65 201 LEU B C 1
ATOM 4945 O O . LEU B 1 201 ? 14.589 17.118 -26.534 1.00 19.06 201 LEU B O 1
ATOM 4950 N N . HIS B 1 202 ? 12.623 16.470 -27.374 1.00 16.74 202 HIS B N 1
ATOM 4951 C CA . HIS B 1 202 ? 12.295 15.617 -26.215 1.00 16.38 202 HIS B CA 1
ATOM 4952 C C . HIS B 1 202 ? 13.401 14.575 -25.957 1.00 17.17 202 HIS B C 1
ATOM 4953 O O . HIS B 1 202 ? 13.783 14.283 -24.771 1.00 20.06 202 HIS B O 1
ATOM 4960 N N . ILE B 1 203 ? 13.915 13.949 -27.049 1.00 15.59 203 ILE B N 1
ATOM 4961 C CA . ILE B 1 203 ? 14.873 12.831 -26.912 1.00 15.61 203 ILE B CA 1
ATOM 4962 C C . ILE B 1 203 ? 16.252 13.396 -26.522 1.00 14.43 203 ILE B C 1
ATOM 4963 O O . ILE B 1 203 ? 17.002 12.743 -25.803 1.00 14.86 203 ILE B O 1
ATOM 4968 N N . SER B 1 204 ? 16.525 14.607 -26.983 1.00 14.69 204 SER B N 1
ATOM 4969 C CA . SER B 1 204 ? 17.881 15.240 -26.719 1.00 16.24 204 SER B CA 1
ATOM 4970 C C . SER B 1 204 ? 18.167 15.353 -25.215 1.00 15.87 204 SER B C 1
ATOM 4971 O O . SER B 1 204 ? 19.321 15.256 -24.794 1.00 17.48 204 SER B O 1
ATOM 4974 N N . TYR B 1 205 ? 17.132 15.502 -24.401 1.00 15.68 205 TYR B N 1
ATOM 4975 C CA . TYR B 1 205 ? 17.348 15.718 -22.970 1.00 18.13 205 TYR B CA 1
ATOM 4976 C C . TYR B 1 205 ? 17.761 14.412 -22.283 1.00 19.75 205 TYR B C 1
ATOM 4977 O O . TYR B 1 205 ? 18.280 14.457 -21.165 1.00 20.41 205 TYR B O 1
ATOM 4986 N N . VAL B 1 206 ? 17.556 13.251 -22.927 1.00 15.48 206 VAL B N 1
ATOM 4987 C CA . VAL B 1 206 ? 17.836 11.960 -22.300 1.00 14.80 206 VAL B CA 1
ATOM 4988 C C . VAL B 1 206 ? 18.940 11.130 -22.996 1.00 16.56 206 VAL B C 1
ATOM 4989 O O . VAL B 1 206 ? 19.478 10.197 -22.437 1.00 15.05 206 VAL B O 1
ATOM 4993 N N . SER B 1 207 ? 19.206 11.438 -24.260 1.00 16.76 207 SER B N 1
ATOM 4994 C CA . SER B 1 207 ? 20.016 10.514 -25.018 1.00 17.82 207 SER B CA 1
ATOM 4995 C C . SER B 1 207 ? 21.480 10.925 -24.999 1.00 19.59 207 SER B C 1
ATOM 4996 O O . SER B 1 207 ? 21.843 12.039 -24.600 1.00 22.96 207 SER B O 1
ATOM 4999 N N . LYS B 1 208 ? 22.326 10.026 -25.487 1.00 21.66 208 LYS B N 1
ATOM 5000 C CA . LYS B 1 208 ? 23.693 10.458 -25.763 1.00 26.41 208 LYS B CA 1
ATOM 5001 C C . LYS B 1 208 ? 23.827 11.445 -26.936 1.00 23.40 208 LYS B C 1
ATOM 5002 O O . LYS B 1 208 ? 24.401 12.523 -26.813 1.00 25.95 208 LYS B O 1
ATOM 5008 N N . GLU B 1 209 ? 23.331 11.043 -28.086 1.00 22.15 209 GLU B N 1
ATOM 5009 C CA . GLU B 1 209 ? 23.590 11.755 -29.263 1.00 22.58 209 GLU B CA 1
ATOM 5010 C C . GLU B 1 209 ? 22.433 11.434 -30.175 1.00 19.08 209 GLU B C 1
ATOM 5011 O O . GLU B 1 209 ? 22.004 10.293 -30.237 1.00 19.14 209 GLU B O 1
ATOM 5017 N N . VAL B 1 210 ? 21.932 12.484 -30.812 1.00 17.33 210 VAL B N 1
ATOM 5018 C CA . VAL B 1 210 ? 20.799 12.402 -31.732 1.00 17.42 210 VAL B CA 1
ATOM 5019 C C . VAL B 1 210 ? 21.310 12.872 -33.059 1.00 15.82 210 VAL B C 1
ATOM 5020 O O . VAL B 1 210 ? 22.046 13.845 -33.116 1.00 18.94 210 VAL B O 1
ATOM 5024 N N . PHE B 1 211 ? 20.971 12.145 -34.100 1.00 13.52 211 PHE B N 1
ATOM 5025 C CA . PHE B 1 211 ? 21.297 12.571 -35.419 1.00 14.32 211 PHE B CA 1
ATOM 5026 C C . PHE B 1 211 ? 19.968 12.773 -36.161 1.00 13.52 211 PHE B C 1
ATOM 5027 O O . PHE B 1 211 ? 19.082 11.964 -36.088 1.00 18.39 211 PHE B O 1
ATOM 5035 N N . LEU B 1 212 ? 19.824 13.907 -36.811 1.00 13.46 212 LEU B N 1
ATOM 5036 C CA . LEU B 1 212 ? 18.578 14.216 -37.512 1.00 15.38 212 LEU B CA 1
ATOM 5037 C C . LEU B 1 212 ? 18.810 14.284 -39.001 1.00 16.98 212 LEU B C 1
ATOM 5038 O O . LEU B 1 212 ? 19.440 15.230 -39.470 1.00 20.93 212 LEU B O 1
ATOM 5043 N N . SER B 1 213 ? 18.256 13.312 -39.733 1.00 16.07 213 SER B N 1
ATOM 5044 C CA . SER B 1 213 ? 18.434 13.150 -41.170 1.00 16.67 213 SER B CA 1
ATOM 5045 C C . SER B 1 213 ? 17.222 13.675 -41.965 1.00 18.85 213 SER B C 1
ATOM 5046 O O . SER B 1 213 ? 16.095 13.191 -41.802 1.00 18.66 213 SER B O 1
ATOM 5049 N N . ARG B 1 214 ? 17.484 14.640 -42.840 1.00 21.30 214 ARG B N 1
ATOM 5050 C CA . ARG B 1 214 ? 16.464 15.212 -43.704 1.00 24.98 214 ARG B CA 1
ATOM 5051 C C . ARG B 1 214 ? 16.732 14.819 -45.162 1.00 31.76 214 ARG B C 1
ATOM 5052 O O . ARG B 1 214 ? 17.889 14.570 -45.513 1.00 27.86 214 ARG B O 1
ATOM 5060 N N . LYS B 1 215 ? 15.678 14.806 -45.992 1.00 32.98 215 LYS B N 1
ATOM 5061 C CA . LYS B 1 215 ? 15.783 14.715 -47.463 1.00 37.91 215 LYS B CA 1
ATOM 5062 C C . LYS B 1 215 ? 16.508 15.967 -47.937 1.00 41.08 215 LYS B C 1
ATOM 5063 O O . LYS B 1 215 ? 17.223 15.920 -48.918 1.00 45.31 215 LYS B O 1
ATOM 5069 N N . LEU B 1 223 ? 19.566 25.063 -34.681 1.00 53.28 223 LEU B N 1
ATOM 5070 C CA . LEU B 1 223 ? 18.933 25.736 -33.528 1.00 42.84 223 LEU B CA 1
ATOM 5071 C C . LEU B 1 223 ? 18.552 24.714 -32.433 1.00 34.89 223 LEU B C 1
ATOM 5072 O O . LEU B 1 223 ? 17.770 24.972 -31.479 1.00 30.87 223 LEU B O 1
ATOM 5077 N N . PHE B 1 224 ? 19.215 23.572 -32.535 1.00 30.34 224 PHE B N 1
ATOM 5078 C CA . PHE B 1 224 ? 19.003 22.460 -31.631 1.00 26.37 224 PHE B CA 1
ATOM 5079 C C . PHE B 1 224 ? 19.999 22.445 -30.479 1.00 24.11 224 PHE B C 1
ATOM 5080 O O . PHE B 1 224 ? 21.001 23.156 -30.505 1.00 21.74 224 PHE B O 1
ATOM 5088 N N . PRO B 1 225 ? 19.710 21.667 -29.413 1.00 23.03 225 PRO B N 1
ATOM 5089 C CA . PRO B 1 225 ? 20.725 21.401 -28.384 1.00 25.14 225 PRO B CA 1
ATOM 5090 C C . PRO B 1 225 ? 22.037 20.840 -28.928 1.00 23.67 225 PRO B C 1
ATOM 5091 O O . PRO B 1 225 ? 22.072 20.295 -30.023 1.00 23.06 225 PRO B O 1
ATOM 5095 N N . ASP B 1 226 ? 23.133 20.986 -28.184 1.00 24.69 226 ASP B N 1
ATOM 5096 C CA . ASP B 1 226 ? 24.460 20.599 -28.658 1.00 27.06 226 ASP B CA 1
ATOM 5097 C C . ASP B 1 226 ? 24.540 19.127 -29.048 1.00 23.36 226 ASP B C 1
ATOM 5098 O O . ASP B 1 226 ? 25.329 18.767 -29.907 1.00 24.49 226 ASP B O 1
ATOM 5103 N N . ASN B 1 227 ? 23.735 18.262 -28.427 1.00 20.21 227 ASN B N 1
ATOM 5104 C CA . ASN B 1 227 ? 23.905 16.853 -28.732 1.00 20.00 227 ASN B CA 1
ATOM 5105 C C . ASN B 1 227 ? 22.990 16.417 -29.907 1.00 19.62 227 ASN B C 1
ATOM 5106 O O . ASN B 1 227 ? 22.764 15.189 -30.083 1.00 22.82 227 ASN B O 1
ATOM 5111 N N . VAL B 1 228 ? 22.496 17.372 -30.699 1.00 17.45 228 VAL B N 1
ATOM 5112 C CA . VAL B 1 228 ? 21.757 17.046 -31.958 1.00 18.79 228 VAL B CA 1
ATOM 5113 C C . VAL B 1 228 ? 22.610 17.442 -33.145 1.00 21.62 228 VAL B C 1
ATOM 5114 O O . VAL B 1 228 ? 23.070 18.587 -33.228 1.00 21.26 228 VAL B O 1
ATOM 5118 N N . THR B 1 229 ? 22.880 16.461 -34.003 1.00 18.71 229 THR B N 1
ATOM 5119 C CA . THR B 1 229 ? 23.629 16.689 -35.250 1.00 19.95 229 THR B CA 1
ATOM 5120 C C . THR B 1 229 ? 22.764 16.475 -36.435 1.00 19.02 229 THR B C 1
ATOM 5121 O O . THR B 1 229 ? 22.168 15.385 -36.605 1.00 19.70 229 THR B O 1
ATOM 5125 N N . GLU B 1 230 ? 22.758 17.437 -37.371 1.00 20.38 230 GLU B N 1
ATOM 5126 C CA . GLU B 1 230 ? 22.078 17.300 -38.647 1.00 20.34 230 GLU B CA 1
ATOM 5127 C C . GLU B 1 230 ? 22.833 16.441 -39.668 1.00 19.34 230 GLU B C 1
ATOM 5128 O O . GLU B 1 230 ? 24.048 16.598 -39.823 1.00 21.43 230 GLU B O 1
ATOM 5134 N N . LYS B 1 231 ? 22.108 15.590 -40.366 1.00 17.85 231 LYS B N 1
ATOM 5135 C CA . LYS B 1 231 ? 22.664 14.746 -41.423 1.00 19.63 231 LYS B CA 1
ATOM 5136 C C . LYS B 1 231 ? 21.836 14.893 -42.679 1.00 20.82 231 LYS B C 1
ATOM 5137 O O . LYS B 1 231 ? 20.659 15.226 -42.649 1.00 19.91 231 LYS B O 1
ATOM 5143 N N . PRO B 1 232 ? 22.443 14.610 -43.848 1.00 23.20 232 PRO B N 1
ATOM 5144 C CA . PRO B 1 232 ? 21.696 14.663 -45.108 1.00 22.24 232 PRO B CA 1
ATOM 5145 C C . PRO B 1 232 ? 20.904 13.328 -45.258 1.00 21.70 232 PRO B C 1
ATOM 5146 O O . PRO B 1 232 ? 20.784 12.546 -44.276 1.00 21.32 232 PRO B O 1
ATOM 5150 N N . LEU B 1 233 ? 20.409 13.051 -46.477 1.00 18.71 233 LEU B N 1
ATOM 5151 C CA . LEU B 1 233 ? 19.594 11.912 -46.786 1.00 18.57 233 LEU B CA 1
ATOM 5152 C C . LEU B 1 233 ? 20.245 10.583 -46.318 1.00 17.14 233 LEU B C 1
ATOM 5153 O O . LEU B 1 233 ? 21.426 10.336 -46.581 1.00 18.92 233 LEU B O 1
ATOM 5158 N N . LEU B 1 234 ? 19.448 9.776 -45.645 1.00 16.21 234 LEU B N 1
ATOM 5159 C CA . LEU B 1 234 ? 19.847 8.374 -45.288 1.00 16.27 234 LEU B CA 1
ATOM 5160 C C . LEU B 1 234 ? 19.836 7.526 -46.580 1.00 16.71 234 LEU B C 1
ATOM 5161 O O . LEU B 1 234 ? 18.764 7.311 -47.149 1.00 18.38 234 LEU B O 1
ATOM 5166 N N . THR B 1 235 ? 20.982 6.999 -46.985 1.00 15.25 235 THR B N 1
ATOM 5167 C CA . THR B 1 235 ? 21.069 6.179 -48.192 1.00 16.57 235 THR B CA 1
ATOM 5168 C C . THR B 1 235 ? 21.153 4.678 -47.989 1.00 16.27 235 THR B C 1
ATOM 5169 O O . THR B 1 235 ? 20.770 3.894 -48.897 1.00 18.25 235 THR B O 1
ATOM 5173 N N . SER B 1 236 ? 21.630 4.159 -46.832 1.00 13.38 236 SER B N 1
ATOM 5174 C CA . SER B 1 236 ? 21.604 2.712 -46.622 1.00 15.55 236 SER B CA 1
ATOM 5175 C C . SER B 1 236 ? 21.768 2.459 -45.115 1.00 14.00 236 SER B C 1
ATOM 5176 O O . SER B 1 236 ? 22.265 3.425 -44.428 1.00 14.66 236 SER B O 1
ATOM 5179 N N . LEU B 1 237 ? 21.316 1.279 -44.718 1.00 13.88 237 LEU B N 1
ATOM 5180 C CA . LEU B 1 237 ? 21.509 0.817 -43.318 1.00 14.12 237 LEU B CA 1
ATOM 5181 C C . LEU B 1 237 ? 22.307 -0.468 -43.383 1.00 15.33 237 LEU B C 1
ATOM 5182 O O . LEU B 1 237 ? 22.175 -1.284 -44.372 1.00 17.17 237 LEU B O 1
ATOM 5187 N N . SER B 1 238 ? 23.083 -0.685 -42.354 1.00 14.49 238 SER B N 1
ATOM 5188 C CA . SER B 1 238 ? 23.726 -2.024 -42.124 1.00 13.18 238 SER B CA 1
ATOM 5189 C C . SER B 1 238 ? 23.352 -2.456 -40.688 1.00 14.82 238 SER B C 1
ATOM 5190 O O . SER B 1 238 ? 22.414 -1.909 -40.127 1.00 15.54 238 SER B O 1
ATOM 5193 N N . GLU B 1 239 ? 24.023 -3.455 -40.094 1.00 12.36 239 GLU B N 1
ATOM 5194 C CA . GLU B 1 239 ? 23.543 -3.989 -38.841 1.00 12.50 239 GLU B CA 1
ATOM 5195 C C . GLU B 1 239 ? 23.350 -3.009 -37.713 1.00 11.99 239 GLU B C 1
ATOM 5196 O O . GLU B 1 239 ? 22.372 -3.155 -36.912 1.00 12.55 239 GLU B O 1
ATOM 5202 N N . TYR B 1 240 ? 24.290 -2.095 -37.571 1.00 13.76 240 TYR B N 1
ATOM 5203 C CA . TYR B 1 240 ? 24.168 -1.134 -36.448 1.00 13.13 240 TYR B CA 1
ATOM 5204 C C . TYR B 1 240 ? 24.654 0.204 -36.875 1.00 12.76 240 TYR B C 1
ATOM 5205 O O . TYR B 1 240 ? 25.073 1.061 -36.031 1.00 15.29 240 TYR B O 1
ATOM 5214 N N . THR B 1 241 ? 24.639 0.473 -38.187 1.00 12.75 241 THR B N 1
ATOM 5215 C CA . THR B 1 241 ? 25.220 1.706 -38.711 1.00 11.91 241 THR B CA 1
ATOM 5216 C C . THR B 1 241 ? 24.310 2.326 -39.794 1.00 12.09 241 THR B C 1
ATOM 5217 O O . THR B 1 241 ? 23.620 1.511 -40.530 1.00 14.58 241 THR B O 1
ATOM 5221 N N . ALA B 1 242 ? 24.191 3.644 -39.730 1.00 12.41 242 ALA B N 1
ATOM 5222 C CA . ALA B 1 242 ? 23.473 4.437 -40.776 1.00 12.67 242 ALA B CA 1
ATOM 5223 C C . ALA B 1 242 ? 24.495 5.126 -41.662 1.00 11.82 242 ALA B C 1
ATOM 5224 O O . ALA B 1 242 ? 25.534 5.644 -41.228 1.00 12.38 242 ALA B O 1
ATOM 5226 N N . HIS B 1 243 ? 24.206 5.130 -42.992 1.00 14.26 243 HIS B N 1
ATOM 5227 C CA . HIS B 1 243 ? 25.128 5.638 -44.013 1.00 14.41 243 HIS B CA 1
ATOM 5228 C C . HIS B 1 243 ? 24.358 6.758 -44.783 1.00 13.26 243 HIS B C 1
ATOM 5229 O O . HIS B 1 243 ? 23.200 6.553 -45.158 1.00 13.50 243 HIS B O 1
ATOM 5236 N N . PHE B 1 244 ? 25.032 7.830 -45.066 1.00 15.12 244 PHE B N 1
ATOM 5237 C CA . PHE B 1 244 ? 24.395 8.987 -45.638 1.00 15.87 244 PHE B CA 1
ATOM 5238 C C . PHE B 1 244 ? 24.877 9.366 -47.030 1.00 18.62 244 PHE B C 1
ATOM 5239 O O . PHE B 1 244 ? 25.835 8.783 -47.493 1.00 18.71 244 PHE B O 1
ATOM 5247 N N . SER B 1 245 ? 24.160 10.283 -47.679 1.00 17.53 245 SER B N 1
ATOM 5248 C CA . SER B 1 245 ? 24.428 10.480 -49.139 1.00 20.59 245 SER B CA 1
ATOM 5249 C C . SER B 1 245 ? 25.794 11.079 -49.312 1.00 24.19 245 SER B C 1
ATOM 5250 O O . SER B 1 245 ? 26.343 11.149 -50.460 1.00 26.59 245 SER B O 1
ATOM 5253 N N . ASP B 1 246 ? 26.379 11.520 -48.198 1.00 26.08 246 ASP B N 1
ATOM 5254 C CA . ASP B 1 246 ? 27.664 12.197 -48.267 1.00 25.07 246 ASP B CA 1
ATOM 5255 C C . ASP B 1 246 ? 28.827 11.233 -48.085 1.00 24.99 246 ASP B C 1
ATOM 5256 O O . ASP B 1 246 ? 29.974 11.663 -48.067 1.00 25.41 246 ASP B O 1
ATOM 5261 N N . GLY B 1 247 ? 28.532 9.948 -48.005 1.00 22.20 247 GLY B N 1
ATOM 5262 C CA . GLY B 1 247 ? 29.521 8.946 -47.659 1.00 20.52 247 GLY B CA 1
ATOM 5263 C C . GLY B 1 247 ? 29.929 8.901 -46.186 1.00 22.17 247 GLY B C 1
ATOM 5264 O O . GLY B 1 247 ? 30.810 8.130 -45.855 1.00 24.96 247 GLY B O 1
ATOM 5265 N N . THR B 1 248 ? 29.341 9.721 -45.329 1.00 21.19 248 THR B N 1
ATOM 5266 C CA . THR B 1 248 ? 29.552 9.599 -43.832 1.00 21.70 248 THR B CA 1
ATOM 5267 C C . THR B 1 248 ? 28.673 8.464 -43.274 1.00 21.04 248 THR B C 1
ATOM 5268 O O . THR B 1 248 ? 27.709 8.010 -43.907 1.00 18.31 248 THR B O 1
ATOM 5272 N N . SER B 1 249 ? 29.060 7.962 -42.105 1.00 21.08 249 SER B N 1
ATOM 5273 C CA . SER B 1 249 ? 28.252 6.981 -41.435 1.00 20.36 249 SER B CA 1
ATOM 5274 C C . SER B 1 249 ? 28.343 7.216 -39.957 1.00 19.37 249 SER B C 1
ATOM 5275 O O . SER B 1 249 ? 29.289 7.799 -39.463 1.00 20.90 249 SER B O 1
ATOM 5278 N N . THR B 1 250 ? 27.362 6.669 -39.273 1.00 18.28 250 THR B N 1
ATOM 5279 C CA . THR B 1 250 ? 27.248 6.859 -37.827 1.00 19.00 250 THR B CA 1
ATOM 5280 C C . THR B 1 250 ? 26.710 5.545 -37.252 1.00 15.38 250 THR B C 1
ATOM 5281 O O . THR B 1 250 ? 25.671 5.029 -37.699 1.00 15.48 250 THR B O 1
ATOM 5285 N N . ASP B 1 251 ? 27.333 4.994 -36.181 1.00 14.59 251 ASP B N 1
ATOM 5286 C CA . ASP B 1 251 ? 26.718 3.850 -35.505 1.00 14.99 251 ASP B CA 1
ATOM 5287 C C . ASP B 1 251 ? 25.581 4.374 -34.580 1.00 13.73 251 ASP B C 1
ATOM 5288 O O . ASP B 1 251 ? 25.750 5.412 -33.912 1.00 15.21 251 ASP B O 1
ATOM 5293 N N . VAL B 1 252 ? 24.449 3.696 -34.645 1.00 13.33 252 VAL B N 1
ATOM 5294 C CA . VAL B 1 252 ? 23.291 4.060 -33.854 1.00 14.50 252 VAL B CA 1
ATOM 5295 C C . VAL B 1 252 ? 22.656 2.835 -33.210 1.00 14.14 252 VAL B C 1
ATOM 5296 O O . VAL B 1 252 ? 22.638 1.686 -33.782 1.00 15.85 252 VAL B O 1
ATOM 5300 N N . ASP B 1 253 ? 22.040 3.070 -32.049 1.00 13.06 253 ASP B N 1
ATOM 5301 C CA . ASP B 1 253 ? 21.322 2.060 -31.310 1.00 14.99 253 ASP B CA 1
ATOM 5302 C C . ASP B 1 253 ? 19.823 1.977 -31.734 1.00 14.68 253 ASP B C 1
ATOM 5303 O O . ASP B 1 253 ? 19.182 0.924 -31.638 1.00 15.45 253 ASP B O 1
ATOM 5308 N N . GLU B 1 254 ? 19.280 3.134 -32.148 1.00 14.05 254 GLU B N 1
ATOM 5309 C CA . GLU B 1 254 ? 17.837 3.268 -32.308 1.00 14.99 254 GLU B CA 1
ATOM 5310 C C . GLU B 1 254 ? 17.619 4.112 -33.558 1.00 12.07 254 GLU B C 1
ATOM 5311 O O . GLU B 1 254 ? 18.384 5.070 -33.796 1.00 13.84 254 GLU B O 1
ATOM 5317 N N . ILE B 1 255 ? 16.608 3.753 -34.335 1.00 12.24 255 ILE B N 1
ATOM 5318 C CA . ILE B 1 255 ? 16.213 4.606 -35.440 1.00 10.87 255 ILE B CA 1
ATOM 5319 C C . ILE B 1 255 ? 14.733 4.907 -35.222 1.00 12.64 255 ILE B C 1
ATOM 5320 O O . ILE B 1 255 ? 13.995 3.987 -34.960 1.00 13.56 255 ILE B O 1
ATOM 5325 N N . LEU B 1 256 ? 14.372 6.188 -35.277 1.00 10.72 256 LEU B N 1
ATOM 5326 C CA . LEU B 1 256 ? 12.963 6.593 -35.073 1.00 10.32 256 LEU B CA 1
ATOM 5327 C C . LEU B 1 256 ? 12.553 7.265 -36.377 1.00 10.80 256 LEU B C 1
ATOM 5328 O O . LEU B 1 256 ? 13.167 8.249 -36.785 1.00 13.01 256 LEU B O 1
ATOM 5333 N N . TYR B 1 257 ? 11.542 6.706 -37.033 1.00 10.89 257 TYR B N 1
ATOM 5334 C CA . TYR B 1 257 ? 11.095 7.370 -38.303 1.00 12.70 257 TYR B CA 1
ATOM 5335 C C . TYR B 1 257 ? 10.005 8.390 -38.034 1.00 12.43 257 TYR B C 1
ATOM 5336 O O . TYR B 1 257 ? 8.872 8.019 -37.607 1.00 12.06 257 TYR B O 1
ATOM 5345 N N . CYS B 1 258 ? 10.302 9.614 -38.372 1.00 11.73 258 CYS B N 1
ATOM 5346 C CA . CYS B 1 258 ? 9.330 10.729 -38.262 1.00 11.52 258 CYS B CA 1
ATOM 5347 C C . CYS B 1 258 ? 9.013 11.139 -39.699 1.00 10.82 258 CYS B C 1
ATOM 5348 O O . CYS B 1 258 ? 9.032 12.274 -40.059 1.00 12.85 258 CYS B O 1
ATOM 5351 N N . THR B 1 259 ? 8.698 10.121 -40.504 1.00 11.25 259 THR B N 1
ATOM 5352 C CA . THR B 1 259 ? 8.495 10.312 -41.912 1.00 12.34 259 THR B CA 1
ATOM 5353 C C . THR B 1 259 ? 7.010 10.347 -42.293 1.00 14.37 259 THR B C 1
ATOM 5354 O O . THR B 1 259 ? 6.672 10.189 -43.448 1.00 16.40 259 THR B O 1
ATOM 5358 N N . GLY B 1 260 ? 6.137 10.549 -41.309 1.00 12.69 260 GLY B N 1
ATOM 5359 C CA . GLY B 1 260 ? 4.719 10.855 -41.607 1.00 12.90 260 GLY B CA 1
ATOM 5360 C C . GLY B 1 260 ? 3.861 9.574 -41.694 1.00 12.09 260 GLY B C 1
ATOM 5361 O O . GLY B 1 260 ? 4.250 8.447 -41.272 1.00 11.14 260 GLY B O 1
ATOM 5362 N N . TYR B 1 261 ? 2.686 9.786 -42.232 1.00 11.70 261 TYR B N 1
ATOM 5363 C CA . TYR B 1 261 ? 1.661 8.766 -42.237 1.00 10.84 261 TYR B CA 1
ATOM 5364 C C . TYR B 1 261 ? 1.063 8.628 -43.611 1.00 13.90 261 TYR B C 1
ATOM 5365 O O . TYR B 1 261 ? 1.281 9.472 -44.528 1.00 17.29 261 TYR B O 1
ATOM 5374 N N . ARG B 1 262 ? 0.389 7.509 -43.830 1.00 12.04 262 ARG B N 1
ATOM 5375 C CA . ARG B 1 262 ? -0.344 7.329 -45.063 1.00 10.43 262 ARG B CA 1
ATOM 5376 C C . ARG B 1 262 ? -1.826 7.268 -44.796 1.00 11.59 262 ARG B C 1
ATOM 5377 O O . ARG B 1 262 ? -2.290 7.009 -43.692 1.00 12.20 262 ARG B O 1
ATOM 5385 N N . TYR B 1 263 ? -2.585 7.504 -45.854 1.00 8.73 263 TYR B N 1
ATOM 5386 C CA . TYR B 1 263 ? -4.028 7.372 -45.744 1.00 8.83 263 TYR B CA 1
ATOM 5387 C C . TYR B 1 263 ? -4.380 5.896 -45.632 1.00 8.46 263 TYR B C 1
ATOM 5388 O O . TYR B 1 263 ? -3.852 5.033 -46.322 1.00 10.53 263 TYR B O 1
ATOM 5397 N N . ARG B 1 264 ? -5.369 5.620 -44.776 1.00 8.71 264 ARG B N 1
ATOM 5398 C CA . ARG B 1 264 ? -5.822 4.231 -44.637 1.00 9.05 264 ARG B CA 1
ATOM 5399 C C . ARG B 1 264 ? -7.225 4.253 -44.124 1.00 8.61 264 ARG B C 1
ATOM 5400 O O . ARG B 1 264 ? -7.518 4.839 -43.038 1.00 10.13 264 ARG B O 1
ATOM 5408 N N . PHE B 1 265 ? -8.154 3.638 -44.874 1.00 9.90 265 PHE B N 1
ATOM 5409 C CA . PHE B 1 265 ? -9.577 3.569 -44.445 1.00 9.25 265 PHE B CA 1
ATOM 5410 C C . PHE B 1 265 ? -10.064 2.133 -44.627 1.00 10.90 265 PHE B C 1
ATOM 5411 O O . PHE B 1 265 ? -10.702 1.832 -45.622 1.00 12.77 265 PHE B O 1
ATOM 5419 N N . PRO B 1 266 ? -9.756 1.249 -43.705 1.00 11.19 266 PRO B N 1
ATOM 5420 C CA . PRO B 1 266 ? -9.895 -0.230 -43.962 1.00 13.38 266 PRO B CA 1
ATOM 5421 C C . PRO B 1 266 ? -11.341 -0.597 -44.165 1.00 15.03 266 PRO B C 1
ATOM 5422 O O . PRO B 1 266 ? -11.688 -1.637 -44.748 1.00 15.54 266 PRO B O 1
ATOM 5426 N N . PHE B 1 267 ? -12.252 0.213 -43.633 1.00 13.11 267 PHE B N 1
ATOM 5427 C CA . PHE B 1 267 ? -13.684 -0.079 -43.698 1.00 12.96 267 PHE B CA 1
ATOM 5428 C C . PHE B 1 267 ? -14.263 0.267 -45.077 1.00 13.81 267 PHE B C 1
ATOM 5429 O O . PHE B 1 267 ? -15.416 -0.081 -45.332 1.00 14.60 267 PHE B O 1
ATOM 5437 N N . LEU B 1 268 ? -13.527 0.945 -45.950 1.00 12.78 268 LEU B N 1
ATOM 5438 C CA . LEU B 1 268 ? -14.213 1.270 -47.226 1.00 14.81 268 LEU B CA 1
ATOM 5439 C C . LEU B 1 268 ? -14.216 0.097 -48.189 1.00 17.75 268 LEU B C 1
ATOM 5440 O O . LEU B 1 268 ? -13.175 -0.356 -48.594 1.00 20.22 268 LEU B O 1
ATOM 5445 N N . SER B 1 269 ? -15.392 -0.293 -48.630 1.00 21.22 269 SER B N 1
ATOM 5446 C CA . SER B 1 269 ? -15.418 -1.376 -49.630 1.00 21.62 269 SER B CA 1
ATOM 5447 C C . SER B 1 269 ? -15.091 -0.695 -50.993 1.00 23.27 269 SER B C 1
ATOM 5448 O O . SER B 1 269 ? -15.288 0.521 -51.168 1.00 18.99 269 SER B O 1
ATOM 5451 N N . PRO B 1 270 ? -14.576 -1.446 -51.963 1.00 20.35 270 PRO B N 1
ATOM 5452 C CA . PRO B 1 270 ? -14.290 -0.845 -53.252 1.00 20.51 270 PRO B CA 1
ATOM 5453 C C . PRO B 1 270 ? -15.559 -0.235 -53.909 1.00 19.60 270 PRO B C 1
ATOM 5454 O O . PRO B 1 270 ? -15.441 0.729 -54.711 1.00 18.36 270 PRO B O 1
ATOM 5458 N N . GLU B 1 271 ? -16.714 -0.801 -53.618 1.00 19.10 271 GLU B N 1
ATOM 5459 C CA . GLU B 1 271 ? -17.970 -0.330 -54.161 1.00 22.85 271 GLU B CA 1
ATOM 5460 C C . GLU B 1 271 ? -18.283 1.098 -53.708 1.00 21.42 271 GLU B C 1
ATOM 5461 O O . GLU B 1 271 ? -19.141 1.726 -54.312 1.00 21.59 271 GLU B O 1
ATOM 5467 N N . CYS B 1 272 ? -17.552 1.626 -52.685 1.00 19.74 272 CYS B N 1
ATOM 5468 C CA . CYS B 1 272 ? -17.774 3.027 -52.254 1.00 18.26 272 CYS B CA 1
ATOM 5469 C C . CYS B 1 272 ? -17.334 4.025 -53.302 1.00 18.18 272 CYS B C 1
ATOM 5470 O O . CYS B 1 272 ? -17.762 5.188 -53.249 1.00 19.44 272 CYS B O 1
ATOM 5473 N N . GLY B 1 273 ? -16.432 3.574 -54.180 1.00 16.07 273 GLY B N 1
ATOM 5474 C CA . GLY B 1 273 ? -15.938 4.319 -55.299 1.00 17.06 273 GLY B CA 1
ATOM 5475 C C . GLY B 1 273 ? -14.787 5.251 -55.018 1.00 19.26 273 GLY B C 1
ATOM 5476 O O . GLY B 1 273 ? -14.525 6.109 -55.837 1.00 17.17 273 GLY B O 1
ATOM 5477 N N . VAL B 1 274 ? -14.082 5.043 -53.892 1.00 14.54 274 VAL B N 1
ATOM 5478 C CA . VAL B 1 274 ? -12.835 5.800 -53.617 1.00 15.10 274 VAL B CA 1
ATOM 5479 C C . VAL B 1 274 ? -11.653 4.870 -53.746 1.00 16.26 274 VAL B C 1
ATOM 5480 O O . VAL B 1 274 ? -11.726 3.698 -53.308 1.00 18.57 274 VAL B O 1
ATOM 5484 N N . THR B 1 275 ? -10.567 5.376 -54.260 1.00 14.46 275 THR B N 1
ATOM 5485 C CA . THR B 1 275 ? -9.277 4.651 -54.266 1.00 15.68 275 THR B CA 1
ATOM 5486 C C . THR B 1 275 ? -8.405 5.332 -53.264 1.00 17.51 275 THR B C 1
ATOM 5487 O O . THR B 1 275 ? -8.309 6.562 -53.259 1.00 15.34 275 THR B O 1
ATOM 5491 N N . VAL B 1 276 ? -7.777 4.539 -52.381 1.00 15.72 276 VAL B N 1
ATOM 5492 C CA . VAL B 1 276 ? -6.906 5.175 -51.313 1.00 14.52 276 VAL B CA 1
ATOM 5493 C C . VAL B 1 276 ? -5.483 4.738 -51.549 1.00 16.88 276 VAL B C 1
ATOM 5494 O O . VAL B 1 276 ? -5.139 3.557 -51.258 1.00 19.11 276 VAL B O 1
ATOM 5498 N N . ASP B 1 277 ? -4.632 5.630 -52.028 1.00 14.10 277 ASP B N 1
ATOM 5499 C CA . ASP B 1 277 ? -3.199 5.381 -52.183 1.00 14.68 277 ASP B CA 1
ATOM 5500 C C . ASP B 1 277 ? -2.472 6.038 -51.009 1.00 13.99 277 ASP B C 1
ATOM 5501 O O . ASP B 1 277 ? -3.141 6.699 -50.157 1.00 14.69 277 ASP B O 1
ATOM 5506 N N . GLU B 1 278 ? -1.147 5.858 -50.892 1.00 15.47 278 GLU B N 1
ATOM 5507 C CA . GLU B 1 278 ? -0.430 6.353 -49.701 1.00 14.83 278 GLU B CA 1
ATOM 5508 C C . GLU B 1 278 ? -0.702 7.794 -49.354 1.00 15.07 278 GLU B C 1
ATOM 5509 O O . GLU B 1 278 ? -0.935 8.151 -48.184 1.00 12.33 278 GLU B O 1
ATOM 5515 N N . LYS B 1 279 ? -0.606 8.659 -50.374 1.00 13.69 279 LYS B N 1
ATOM 5516 C CA . LYS B 1 279 ? -0.703 10.111 -50.173 1.00 12.54 279 LYS B CA 1
ATOM 5517 C C . LYS B 1 279 ? -1.838 10.713 -51.051 1.00 11.30 279 LYS B C 1
ATOM 5518 O O . LYS B 1 279 ? -1.927 11.975 -51.148 1.00 11.59 279 LYS B O 1
ATOM 5524 N N . TYR B 1 280 ? -2.710 9.865 -51.609 1.00 10.62 280 TYR B N 1
ATOM 5525 C CA . TYR B 1 280 ? -3.742 10.396 -52.496 1.00 10.76 280 TYR B CA 1
ATOM 5526 C C . TYR B 1 280 ? -5.024 9.587 -52.389 1.00 12.02 280 TYR B C 1
ATOM 5527 O O . TYR B 1 280 ? -5.023 8.337 -52.538 1.00 11.75 280 TYR B O 1
ATOM 5536 N N . VAL B 1 281 ? -6.155 10.281 -52.128 1.00 10.17 281 VAL B N 1
ATOM 5537 C CA . VAL B 1 281 ? -7.450 9.688 -52.051 1.00 9.80 281 VAL B CA 1
ATOM 5538 C C . VAL B 1 281 ? -8.271 10.335 -53.196 1.00 11.45 281 VAL B C 1
ATOM 5539 O O . VAL B 1 281 ? -8.323 11.551 -53.344 1.00 13.16 281 VAL B O 1
ATOM 5543 N N . TYR B 1 282 ? -8.921 9.480 -53.993 1.00 12.13 282 TYR B N 1
ATOM 5544 C CA . TYR B 1 282 ? -9.587 10.047 -55.176 1.00 14.97 282 TYR B CA 1
ATOM 5545 C C . TYR B 1 282 ? -10.732 9.207 -55.664 1.00 15.41 282 TYR B C 1
ATOM 5546 O O . TYR B 1 282 ? -10.812 8.012 -55.364 1.00 15.33 282 TYR B O 1
ATOM 5555 N N . PRO B 1 283 ? -11.674 9.794 -56.415 1.00 16.77 283 PRO B N 1
ATOM 5556 C CA . PRO B 1 283 ? -11.809 11.225 -56.800 1.00 15.42 283 PRO B CA 1
ATOM 5557 C C . PRO B 1 283 ? -12.581 12.045 -55.808 1.00 13.41 283 PRO B C 1
ATOM 5558 O O . PRO B 1 283 ? -13.793 11.783 -55.666 1.00 15.25 283 PRO B O 1
ATOM 5562 N N . LEU B 1 284 ? -11.942 13.034 -55.167 1.00 12.42 284 LEU B N 1
ATOM 5563 C CA . LEU B 1 284 ? -12.626 13.877 -54.165 1.00 12.22 284 LEU B CA 1
ATOM 5564 C C . LEU B 1 284 ? -12.728 15.308 -54.837 1.00 13.72 284 LEU B C 1
ATOM 5565 O O . LEU B 1 284 ? -11.818 15.717 -55.540 1.00 21.25 284 LEU B O 1
ATOM 5570 N N . TYR B 1 285 ? -13.850 15.962 -54.718 1.00 12.69 285 TYR B N 1
ATOM 5571 C CA . TYR B 1 285 ? -13.838 17.366 -55.085 1.00 12.89 285 TYR B CA 1
ATOM 5572 C C . TYR B 1 285 ? -13.507 18.185 -53.827 1.00 11.29 285 TYR B C 1
ATOM 5573 O O . TYR B 1 285 ? -14.123 17.965 -52.789 1.00 11.27 285 TYR B O 1
ATOM 5582 N N . LEU B 1 286 ? -12.489 19.040 -53.952 1.00 9.47 286 LEU B N 1
ATOM 5583 C CA . LEU B 1 286 ? -12.079 20.036 -52.892 1.00 10.77 286 LEU B CA 1
ATOM 5584 C C . LEU B 1 286 ? -11.701 19.214 -51.651 1.00 9.49 286 LEU B C 1
ATOM 5585 O O . LEU B 1 286 ? -11.846 19.716 -50.518 1.00 10.26 286 LEU B O 1
ATOM 5590 N N . HIS B 1 287 ? -11.204 18.015 -51.836 1.00 9.99 287 HIS B N 1
ATOM 5591 C CA . HIS B 1 287 ? -10.728 17.138 -50.683 1.00 8.83 287 HIS B CA 1
ATOM 5592 C C . HIS B 1 287 ? -11.845 16.606 -49.866 1.00 10.68 287 HIS B C 1
ATOM 5593 O O . HIS B 1 287 ? -11.533 16.010 -48.798 1.00 10.68 287 HIS B O 1
ATOM 5600 N N . MET B 1 288 ? -13.128 16.763 -50.268 1.00 8.63 288 MET B N 1
ATOM 5601 C CA . MET B 1 288 ? -14.241 16.348 -49.419 1.00 9.33 288 MET B CA 1
ATOM 5602 C C . MET B 1 288 ? -15.204 15.379 -50.128 1.00 10.32 288 MET B C 1
ATOM 5603 O O . MET B 1 288 ? -15.582 14.352 -49.609 1.00 11.58 288 MET B O 1
ATOM 5608 N N . LEU B 1 289 ? -15.715 15.766 -51.333 1.00 10.68 289 LEU B N 1
ATOM 5609 C CA . LEU B 1 289 ? -16.871 15.071 -51.891 1.00 11.57 289 LEU B CA 1
ATOM 5610 C C . LEU B 1 289 ? -16.453 13.841 -52.727 1.00 10.83 289 LEU B C 1
ATOM 5611 O O . LEU B 1 289 ? -15.673 14.017 -53.617 1.00 11.41 289 LEU B O 1
ATOM 5616 N N . ASN B 1 290 ? -16.924 12.660 -52.415 1.00 9.90 290 ASN B N 1
ATOM 5617 C CA . ASN B 1 290 ? -16.720 11.517 -53.271 1.00 10.68 290 ASN B CA 1
ATOM 5618 C C . ASN B 1 290 ? -17.478 11.744 -54.573 1.00 10.39 290 ASN B C 1
ATOM 5619 O O . ASN B 1 290 ? -18.642 11.713 -54.569 1.00 13.01 290 ASN B O 1
ATOM 5624 N N . ILE B 1 291 ? -16.747 12.002 -55.629 1.00 11.90 291 ILE B N 1
ATOM 5625 C CA . ILE B 1 291 ? -17.431 12.394 -56.918 1.00 13.43 291 ILE B CA 1
ATOM 5626 C C . ILE B 1 291 ? -18.248 11.240 -57.415 1.00 14.38 291 ILE B C 1
ATOM 5627 O O . ILE B 1 291 ? -19.382 11.426 -57.988 1.00 17.95 291 ILE B O 1
ATOM 5632 N N . ASN B 1 292 ? -17.766 10.004 -57.211 1.00 16.73 292 ASN B N 1
ATOM 5633 C CA . ASN B 1 292 ? -18.489 8.804 -57.679 1.00 17.93 292 ASN B CA 1
ATOM 5634 C C . ASN B 1 292 ? -19.775 8.511 -56.922 1.00 21.20 292 ASN B C 1
ATOM 5635 O O . ASN B 1 292 ? -20.772 8.065 -57.518 1.00 21.68 292 ASN B O 1
ATOM 5640 N N . LYS B 1 293 ? -19.815 8.802 -55.607 1.00 16.70 293 LYS B N 1
ATOM 5641 C CA . LYS B 1 293 ? -20.973 8.521 -54.743 1.00 16.28 293 LYS B CA 1
ATOM 5642 C C . LYS B 1 293 ? -21.138 9.712 -53.816 1.00 15.90 293 LYS B C 1
ATOM 5643 O O . LYS B 1 293 ? -20.672 9.709 -52.675 1.00 14.68 293 LYS B O 1
ATOM 5649 N N . PRO B 1 294 ? -21.843 10.740 -54.284 1.00 16.60 294 PRO B N 1
ATOM 5650 C CA . PRO B 1 294 ? -21.706 12.024 -53.618 1.00 15.33 294 PRO B CA 1
ATOM 5651 C C . PRO B 1 294 ? -22.491 12.243 -52.338 1.00 15.36 294 PRO B C 1
ATOM 5652 O O . PRO B 1 294 ? -22.611 13.394 -51.858 1.00 17.35 294 PRO B O 1
ATOM 5656 N N . THR B 1 295 ? -22.994 11.187 -51.742 1.00 15.79 295 THR B N 1
ATOM 5657 C CA . THR B 1 295 ? -23.490 11.311 -50.360 1.00 16.51 295 THR B CA 1
ATOM 5658 C C . THR B 1 295 ? -22.454 10.704 -49.384 1.00 14.19 295 THR B C 1
ATOM 5659 O O . THR B 1 295 ? -22.806 10.518 -48.232 1.00 15.44 295 THR B O 1
ATOM 5663 N N . MET B 1 296 ? -21.272 10.344 -49.871 1.00 12.57 296 MET B N 1
ATOM 5664 C CA . MET B 1 296 ? -20.072 10.099 -48.947 1.00 12.51 296 MET B CA 1
ATOM 5665 C C . MET B 1 296 ? -19.150 11.321 -49.097 1.00 11.93 296 MET B C 1
ATOM 5666 O O . MET B 1 296 ? -18.764 11.741 -50.206 1.00 12.05 296 MET B O 1
ATOM 5671 N N . LEU B 1 297 ? -18.750 11.896 -47.945 1.00 10.20 297 LEU B N 1
ATOM 5672 C CA . LEU B 1 297 ? -17.835 13.002 -47.951 1.00 9.80 297 LEU B CA 1
ATOM 5673 C C . LEU B 1 297 ? -16.788 12.733 -46.823 1.00 10.27 297 LEU B C 1
ATOM 5674 O O . LEU B 1 297 ? -17.050 11.886 -45.931 1.00 11.25 297 LEU B O 1
ATOM 5679 N N . PHE B 1 298 ? -15.651 13.385 -46.975 1.00 9.56 298 PHE B N 1
ATOM 5680 C CA . PHE B 1 298 ? -14.548 13.293 -46.026 1.00 9.24 298 PHE B CA 1
ATOM 5681 C C . PHE B 1 298 ? -14.263 14.640 -45.446 1.00 9.61 298 PHE B C 1
ATOM 5682 O O . PHE B 1 298 ? -14.348 15.656 -46.105 1.00 11.27 298 PHE B O 1
ATOM 5690 N N . ILE B 1 299 ? -13.887 14.657 -44.133 1.00 8.53 299 ILE B N 1
ATOM 5691 C CA . ILE B 1 299 ? -13.319 15.864 -43.522 1.00 9.03 299 ILE B CA 1
ATOM 5692 C C . ILE B 1 299 ? -11.997 15.485 -42.921 1.00 10.57 299 ILE B C 1
ATOM 5693 O O . ILE B 1 299 ? -11.848 14.394 -42.407 1.00 10.35 299 ILE B O 1
ATOM 5698 N N . GLY B 1 300 ? -11.003 16.321 -43.089 1.00 10.27 300 GLY B N 1
ATOM 5699 C CA . GLY B 1 300 ? -9.650 16.039 -42.570 1.00 10.03 300 GLY B CA 1
ATOM 5700 C C . GLY B 1 300 ? -8.818 15.074 -43.404 1.00 11.67 300 GLY B C 1
ATOM 5701 O O . GLY B 1 300 ? -7.848 14.498 -42.851 1.00 12.74 300 GLY B O 1
ATOM 5702 N N . VAL B 1 301 ? -9.137 14.927 -44.740 1.00 10.91 301 VAL B N 1
ATOM 5703 C CA . VAL B 1 301 ? -8.169 14.335 -45.649 1.00 11.79 301 VAL B CA 1
ATOM 5704 C C . VAL B 1 301 ? -7.086 15.344 -46.026 1.00 9.86 301 VAL B C 1
ATOM 5705 O O . VAL B 1 301 ? -5.868 15.034 -46.064 1.00 11.89 301 VAL B O 1
ATOM 5709 N N . SER B 1 302 ? -7.448 16.627 -46.202 1.00 11.12 302 SER B N 1
ATOM 5710 C CA . SER B 1 302 ? -6.446 17.689 -46.375 1.00 9.52 302 SER B CA 1
ATOM 5711 C C . SER B 1 302 ? -5.744 17.964 -45.051 1.00 10.32 302 SER B C 1
ATOM 5712 O O . SER B 1 302 ? -6.280 17.674 -43.963 1.00 11.44 302 SER B O 1
ATOM 5715 N N . TYR B 1 303 ? -4.514 18.429 -45.178 1.00 11.12 303 TYR B N 1
ATOM 5716 C CA . TYR B 1 303 ? -3.753 18.784 -43.984 1.00 11.98 303 TYR B CA 1
ATOM 5717 C C . TYR B 1 303 ? -2.689 19.837 -44.303 1.00 11.55 303 TYR B C 1
ATOM 5718 O O . TYR B 1 303 ? -2.652 20.353 -45.455 1.00 11.99 303 TYR B O 1
ATOM 5727 N N . ASN B 1 304 ? -1.885 20.190 -43.313 1.00 13.80 304 ASN B N 1
ATOM 5728 C CA . ASN B 1 304 ? -0.897 21.313 -43.332 1.00 13.11 304 ASN B CA 1
ATOM 5729 C C . ASN B 1 304 ? -1.568 22.652 -43.609 1.00 13.82 304 ASN B C 1
ATOM 5730 O O . ASN B 1 304 ? -1.474 23.256 -44.694 1.00 13.48 304 ASN B O 1
ATOM 5735 N N . ALA B 1 305 ? -2.419 23.044 -42.650 1.00 14.66 305 ALA B N 1
ATOM 5736 C CA . ALA B 1 305 ? -3.235 24.261 -42.743 1.00 13.85 305 ALA B CA 1
ATOM 5737 C C . ALA B 1 305 ? -3.481 24.692 -41.311 1.00 14.02 305 ALA B C 1
ATOM 5738 O O . ALA B 1 305 ? -3.111 23.963 -40.320 1.00 13.56 305 ALA B O 1
ATOM 5740 N N . CYS B 1 306 ? -4.223 25.784 -41.203 1.00 13.33 306 CYS B N 1
ATOM 5741 C CA . CYS B 1 306 ? -4.782 26.266 -39.893 1.00 12.16 306 CYS B CA 1
ATOM 5742 C C . CYS B 1 306 ? -6.026 25.414 -39.713 1.00 12.78 306 CYS B C 1
ATOM 5743 O O . CYS B 1 306 ? -7.077 25.664 -40.313 1.00 13.18 306 CYS B O 1
ATOM 5746 N N . TYR B 1 307 ? -5.852 24.360 -38.912 1.00 12.37 307 TYR B N 1
ATOM 5747 C CA . TYR B 1 307 ? -6.848 23.266 -38.791 1.00 12.04 307 TYR B CA 1
ATOM 5748 C C . TYR B 1 307 ? -8.168 23.763 -38.277 1.00 10.86 307 TYR B C 1
ATOM 5749 O O . TYR B 1 307 ? -9.159 23.247 -38.701 1.00 11.99 307 TYR B O 1
ATOM 5758 N N . SER B 1 308 ? -8.170 24.708 -37.303 1.00 12.29 308 SER B N 1
ATOM 5759 C CA . SER B 1 308 ? -9.445 25.123 -36.718 1.00 13.02 308 SER B CA 1
ATOM 5760 C C . SER B 1 308 ? -10.394 25.581 -37.824 1.00 11.55 308 SER B C 1
ATOM 5761 O O . SER B 1 308 ? -11.524 25.167 -37.898 1.00 12.28 308 SER B O 1
ATOM 5764 N N . ILE B 1 309 ? -9.866 26.426 -38.712 1.00 10.95 309 ILE B N 1
ATOM 5765 C CA . ILE B 1 309 ? -10.693 26.987 -39.776 1.00 11.07 309 ILE B CA 1
ATOM 5766 C C . ILE B 1 309 ? -10.963 25.913 -40.823 1.00 11.61 309 ILE B C 1
ATOM 5767 O O . ILE B 1 309 ? -12.085 25.832 -41.372 1.00 11.73 309 ILE B O 1
ATOM 5772 N N . MET B 1 310 ? -9.971 25.057 -41.106 1.00 10.42 310 MET B N 1
ATOM 5773 C CA . MET B 1 310 ? -10.257 23.931 -42.019 1.00 9.66 310 MET B CA 1
ATOM 5774 C C . MET B 1 310 ? -11.422 23.024 -41.556 1.00 10.66 310 MET B C 1
ATOM 5775 O O . MET B 1 310 ? -12.311 22.713 -42.367 1.00 10.86 310 MET B O 1
ATOM 5780 N N . PHE B 1 311 ? -11.444 22.640 -40.271 1.00 9.06 311 PHE B N 1
ATOM 5781 C CA . PHE B 1 311 ? -12.503 21.762 -39.865 1.00 9.94 311 PHE B CA 1
ATOM 5782 C C . PHE B 1 311 ? -13.792 22.541 -39.912 1.00 9.98 311 PHE B C 1
ATOM 5783 O O . PHE B 1 311 ? -14.820 21.948 -40.333 1.00 9.87 311 PHE B O 1
ATOM 5791 N N . ASP B 1 312 ? -13.786 23.780 -39.400 1.00 9.33 312 ASP B N 1
ATOM 5792 C CA . ASP B 1 312 ? -15.019 24.564 -39.343 1.00 11.21 312 ASP B CA 1
ATOM 5793 C C . ASP B 1 312 ? -15.649 24.718 -40.750 1.00 11.14 312 ASP B C 1
ATOM 5794 O O . ASP B 1 312 ? -16.875 24.529 -40.949 1.00 11.88 312 ASP B O 1
ATOM 5799 N N . LEU B 1 313 ? -14.845 25.032 -41.761 1.00 9.98 313 LEU B N 1
ATOM 5800 C CA . LEU B 1 313 ? -15.397 25.215 -43.099 1.00 10.08 313 LEU B CA 1
ATOM 5801 C C . LEU B 1 313 ? -15.625 23.931 -43.840 1.00 9.88 313 LEU B C 1
ATOM 5802 O O . LEU B 1 313 ? -16.655 23.782 -44.558 1.00 8.66 313 LEU B O 1
ATOM 5807 N N . GLN B 1 314 ? -14.768 22.926 -43.660 1.00 9.41 314 GLN B N 1
ATOM 5808 C CA . GLN B 1 314 ? -15.151 21.656 -44.303 1.00 8.38 314 GLN B CA 1
ATOM 5809 C C . GLN B 1 314 ? -16.484 21.112 -43.783 1.00 9.03 314 GLN B C 1
ATOM 5810 O O . GLN B 1 314 ? -17.339 20.648 -44.541 1.00 10.10 314 GLN B O 1
ATOM 5816 N N . ALA B 1 315 ? -16.693 21.205 -42.444 1.00 8.51 315 ALA B N 1
ATOM 5817 C CA . ALA B 1 315 ? -17.970 20.769 -41.915 1.00 9.73 315 ALA B CA 1
ATOM 5818 C C . ALA B 1 315 ? -19.158 21.582 -42.458 1.00 9.98 315 ALA B C 1
ATOM 5819 O O . ALA B 1 315 ? -20.162 20.950 -42.809 1.00 11.27 315 ALA B O 1
ATOM 5821 N N . GLN B 1 316 ? -18.984 22.883 -42.597 1.00 10.50 316 GLN B N 1
ATOM 5822 C CA . GLN B 1 316 ? -20.084 23.730 -43.192 1.00 9.45 316 GLN B CA 1
ATOM 5823 C C . GLN B 1 316 ? -20.311 23.431 -44.680 1.00 10.72 316 GLN B C 1
ATOM 5824 O O . GLN B 1 316 ? -21.462 23.358 -45.118 1.00 12.78 316 GLN B O 1
ATOM 5830 N N . TRP B 1 317 ? -19.290 23.128 -45.418 1.00 9.95 317 TRP B N 1
ATOM 5831 C CA . TRP B 1 317 ? -19.408 22.732 -46.802 1.00 9.63 317 TRP B CA 1
ATOM 5832 C C . TRP B 1 317 ? -20.048 21.419 -47.006 1.00 11.75 317 TRP B C 1
ATOM 5833 O O . TRP B 1 317 ? -20.965 21.304 -47.793 1.00 10.99 317 TRP B O 1
ATOM 5844 N N . VAL B 1 318 ? -19.640 20.414 -46.230 1.00 9.75 318 VAL B N 1
ATOM 5845 C CA . VAL B 1 318 ? -20.255 19.106 -46.312 1.00 11.07 318 VAL B CA 1
ATOM 5846 C C . VAL B 1 318 ? -21.738 19.212 -45.970 1.00 10.50 318 VAL B C 1
ATOM 5847 O O . VAL B 1 318 ? -22.593 18.619 -46.661 1.00 11.83 318 VAL B O 1
ATOM 5851 N N . THR B 1 319 ? -22.054 19.946 -44.895 1.00 11.99 319 THR B N 1
ATOM 5852 C CA . THR B 1 319 ? -23.446 20.153 -44.461 1.00 11.53 319 THR B CA 1
ATOM 5853 C C . THR B 1 319 ? -24.243 20.819 -45.608 1.00 14.03 319 THR B C 1
ATOM 5854 O O . THR B 1 319 ? -25.332 20.312 -45.941 1.00 14.65 319 THR B O 1
ATOM 5858 N N . ALA B 1 320 ? -23.655 21.821 -46.282 1.00 11.52 320 ALA B N 1
ATOM 5859 C CA . ALA B 1 320 ? -24.367 22.562 -47.411 1.00 13.79 320 ALA B CA 1
ATOM 5860 C C . ALA B 1 320 ? -24.631 21.600 -48.561 1.00 13.98 320 ALA B C 1
ATOM 5861 O O . ALA B 1 320 ? -25.715 21.607 -49.171 1.00 16.17 320 ALA B O 1
ATOM 5863 N N . VAL B 1 321 ? -23.660 20.782 -48.903 1.00 13.09 321 VAL B N 1
ATOM 5864 C CA . VAL B 1 321 ? -23.831 19.784 -49.929 1.00 14.25 321 VAL B CA 1
ATOM 5865 C C . VAL B 1 321 ? -24.957 18.799 -49.580 1.00 15.97 321 VAL B C 1
ATOM 5866 O O . VAL B 1 321 ? -25.892 18.552 -50.422 1.00 18.16 321 VAL B O 1
ATOM 5870 N N . LEU B 1 322 ? -24.969 18.258 -48.357 1.00 14.64 322 LEU B N 1
ATOM 5871 C CA . LEU B 1 322 ? -26.032 17.329 -47.980 1.00 15.05 322 LEU B CA 1
ATOM 5872 C C . LEU B 1 322 ? -27.401 17.997 -47.897 1.00 18.46 322 LEU B C 1
ATOM 5873 O O . LEU B 1 322 ? -28.403 17.354 -48.139 1.00 20.74 322 LEU B O 1
ATOM 5878 N N . ALA B 1 323 ? -27.412 19.288 -47.628 1.00 16.54 323 ALA B N 1
ATOM 5879 C CA . ALA B 1 323 ? -28.665 20.017 -47.535 1.00 16.93 323 ALA B CA 1
ATOM 5880 C C . ALA B 1 323 ? -29.099 20.527 -48.948 1.00 20.18 323 ALA B C 1
ATOM 5881 O O . ALA B 1 323 ? -30.129 21.200 -49.059 1.00 26.28 323 ALA B O 1
ATOM 5883 N N . GLY B 1 324 ? -28.332 20.219 -49.990 1.00 20.65 324 GLY B N 1
ATOM 5884 C CA . GLY B 1 324 ? -28.633 20.657 -51.386 1.00 27.24 324 GLY B CA 1
ATOM 5885 C C . GLY B 1 324 ? -28.409 22.152 -51.601 1.00 30.76 324 GLY B C 1
ATOM 5886 O O . GLY B 1 324 ? -28.830 22.695 -52.633 1.00 29.87 324 GLY B O 1
ATOM 5887 N N . ARG B 1 325 ? -27.710 22.816 -50.672 1.00 27.25 325 ARG B N 1
ATOM 5888 C CA . ARG B 1 325 ? -27.541 24.284 -50.695 1.00 30.12 325 ARG B CA 1
ATOM 5889 C C . ARG B 1 325 ? -26.203 24.765 -51.231 1.00 25.35 325 ARG B C 1
ATOM 5890 O O . ARG B 1 325 ? -25.935 25.941 -51.212 1.00 33.37 325 ARG B O 1
ATOM 5898 N N . CYS B 1 326 ? -25.342 23.870 -51.651 1.00 23.11 326 CYS B N 1
ATOM 5899 C CA . CYS B 1 326 ? -24.016 24.226 -52.122 1.00 28.89 326 CYS B CA 1
ATOM 5900 C C . CYS B 1 326 ? -24.192 24.075 -53.623 1.00 34.06 326 CYS B C 1
ATOM 5901 O O . CYS B 1 326 ? -24.748 23.072 -54.087 1.00 46.60 326 CYS B O 1
ATOM 5904 N N . THR B 1 327 ? -23.711 25.067 -54.357 1.00 38.90 327 THR B N 1
ATOM 5905 C CA . THR B 1 327 ? -23.832 25.064 -55.788 1.00 31.85 327 THR B CA 1
ATOM 5906 C C . THR B 1 327 ? -22.682 24.311 -56.370 1.00 28.93 327 THR B C 1
ATOM 5907 O O . THR B 1 327 ? -21.594 24.870 -56.571 1.00 30.59 327 THR B O 1
ATOM 5911 N N . LEU B 1 328 ? -22.906 23.031 -56.639 1.00 32.61 328 LEU B N 1
ATOM 5912 C CA . LEU B 1 328 ? -21.776 22.207 -57.152 1.00 27.04 328 LEU B CA 1
ATOM 5913 C C . LEU B 1 328 ? -21.794 22.143 -58.627 1.00 26.24 328 LEU B C 1
ATOM 5914 O O . LEU B 1 328 ? -22.865 22.056 -59.195 1.00 34.44 328 LEU B O 1
ATOM 5919 N N . PRO B 1 329 ? -20.632 22.106 -59.249 1.00 22.63 329 PRO B N 1
ATOM 5920 C CA . PRO B 1 329 ? -20.573 21.803 -60.706 1.00 25.95 329 PRO B CA 1
ATOM 5921 C C . PRO B 1 329 ? -21.050 20.348 -60.965 1.00 25.90 329 PRO B C 1
ATOM 5922 O O . PRO B 1 329 ? -21.220 19.553 -60.007 1.00 24.40 329 PRO B O 1
ATOM 5926 N N . ASP B 1 330 ? -21.333 19.947 -62.219 1.00 24.78 330 ASP B N 1
ATOM 5927 C CA . ASP B 1 330 ? -21.809 18.546 -62.366 1.00 25.96 330 ASP B CA 1
ATOM 5928 C C . ASP B 1 330 ? -20.597 17.638 -62.210 1.00 24.38 330 ASP B C 1
ATOM 5929 O O . ASP B 1 330 ? -19.450 18.167 -62.177 1.00 23.66 330 ASP B O 1
ATOM 5934 N N . ALA B 1 331 ? -20.850 16.316 -62.095 1.00 22.94 331 ALA B N 1
ATOM 5935 C CA . ALA B 1 331 ? -19.742 15.338 -61.852 1.00 23.90 331 ALA B CA 1
ATOM 5936 C C . ALA B 1 331 ? -18.599 15.542 -62.816 1.00 24.12 331 ALA B C 1
ATOM 5937 O O . ALA B 1 331 ? -17.439 15.622 -62.459 1.00 21.55 331 ALA B O 1
ATOM 5939 N N . GLU B 1 332 ? -18.927 15.672 -64.101 1.00 26.64 332 GLU B N 1
ATOM 5940 C CA . GLU B 1 332 ? -17.886 15.862 -65.071 1.00 23.71 332 GLU B CA 1
ATOM 5941 C C . GLU B 1 332 ? -16.977 17.069 -64.897 1.00 22.29 332 GLU B C 1
ATOM 5942 O O . GLU B 1 332 ? -15.782 17.009 -65.114 1.00 21.40 332 GLU B O 1
ATOM 5948 N N . THR B 1 333 ? -17.542 18.191 -64.491 1.00 21.71 333 THR B N 1
ATOM 5949 C CA . THR B 1 333 ? -16.714 19.335 -64.214 1.00 19.72 333 THR B CA 1
ATOM 5950 C C . THR B 1 333 ? -15.904 19.157 -62.910 1.00 17.46 333 THR B C 1
ATOM 5951 O O . THR B 1 333 ? -14.842 19.661 -62.834 1.00 17.36 333 THR B O 1
ATOM 5955 N N . MET B 1 334 ? -16.460 18.502 -61.912 1.00 17.82 334 MET B N 1
ATOM 5956 C CA . MET B 1 334 ? -15.621 18.401 -60.668 1.00 17.38 334 MET B CA 1
ATOM 5957 C C . MET B 1 334 ? -14.420 17.521 -60.941 1.00 19.72 334 MET B C 1
ATOM 5958 O O . MET B 1 334 ? -13.310 17.776 -60.452 1.00 18.35 334 MET B O 1
ATOM 5963 N N . ARG B 1 335 ? -14.659 16.453 -61.742 1.00 21.42 335 ARG B N 1
ATOM 5964 C CA . ARG B 1 335 ? -13.515 15.611 -62.171 1.00 22.06 335 ARG B CA 1
ATOM 5965 C C . ARG B 1 335 ? -12.395 16.432 -62.844 1.00 23.04 335 ARG B C 1
ATOM 5966 O O . ARG B 1 335 ? -11.225 16.264 -62.566 1.00 20.53 335 ARG B O 1
ATOM 5974 N N . LYS B 1 336 ? -12.770 17.324 -63.805 1.00 22.48 336 LYS B N 1
ATOM 5975 C CA . LYS B 1 336 ? -11.742 18.202 -64.415 1.00 24.16 336 LYS B CA 1
ATOM 5976 C C . LYS B 1 336 ? -11.026 19.117 -63.454 1.00 23.09 336 LYS B C 1
ATOM 5977 O O . LYS B 1 336 ? -9.837 19.402 -63.579 1.00 20.41 336 LYS B O 1
ATOM 5983 N N . GLU B 1 337 ? -11.781 19.675 -62.516 1.00 19.32 337 GLU B N 1
ATOM 5984 C CA . GLU B 1 337 ? -11.182 20.620 -61.597 1.00 19.06 337 GLU B CA 1
ATOM 5985 C C . GLU B 1 337 ? -10.178 19.930 -60.639 1.00 19.68 337 GLU B C 1
ATOM 5986 O O . GLU B 1 337 ? -9.129 20.479 -60.340 1.00 19.52 337 GLU B O 1
ATOM 5992 N N . GLU B 1 338 ? -10.552 18.722 -60.248 1.00 20.61 338 GLU B N 1
ATOM 5993 C CA . GLU B 1 338 ? -9.670 17.867 -59.360 1.00 21.70 338 GLU B CA 1
ATOM 5994 C C . GLU B 1 338 ? -8.397 17.549 -60.118 1.00 20.92 338 GLU B C 1
ATOM 5995 O O . GLU B 1 338 ? -7.288 17.660 -59.614 1.00 17.72 338 GLU B O 1
ATOM 6001 N N . ALA B 1 339 ? -8.549 17.194 -61.395 1.00 20.01 339 ALA B N 1
ATOM 6002 C CA . ALA B 1 339 ? -7.356 16.932 -62.211 1.00 19.86 339 ALA B CA 1
ATOM 6003 C C . ALA B 1 339 ? -6.424 18.138 -62.349 1.00 18.19 339 ALA B C 1
ATOM 6004 O O . ALA B 1 339 ? -5.184 18.051 -62.191 1.00 18.91 339 ALA B O 1
ATOM 6006 N N . GLU B 1 340 ? -6.975 19.346 -62.621 1.00 18.88 340 GLU B N 1
ATOM 6007 C CA . GLU B 1 340 ? -6.170 20.493 -62.650 1.00 20.21 340 GLU B CA 1
ATOM 6008 C C . GLU B 1 340 ? -5.499 20.833 -61.275 1.00 17.71 340 GLU B C 1
ATOM 6009 O O . GLU B 1 340 ? -4.345 21.306 -61.183 1.00 17.55 340 GLU B O 1
ATOM 6015 N N . TYR B 1 341 ? -6.279 20.643 -60.220 1.00 18.80 341 TYR B N 1
ATOM 6016 C CA . TYR B 1 341 ? -5.709 20.906 -58.862 1.00 17.26 341 TYR B CA 1
ATOM 6017 C C . TYR B 1 341 ? -4.462 19.991 -58.534 1.00 14.99 341 TYR B C 1
ATOM 6018 O O . TYR B 1 341 ? -3.449 20.443 -58.056 1.00 17.01 341 TYR B O 1
ATOM 6027 N N . MET B 1 342 ? -4.621 18.730 -58.884 1.00 16.48 342 MET B N 1
ATOM 6028 C CA . MET B 1 342 ? -3.602 17.726 -58.572 1.00 16.99 342 MET B CA 1
ATOM 6029 C C . MET B 1 342 ? -2.403 17.948 -59.467 1.00 16.97 342 MET B C 1
ATOM 6030 O O . MET B 1 342 ? -1.258 17.775 -59.103 1.00 15.90 342 MET B O 1
ATOM 6035 N N . GLU B 1 343 ? -2.648 18.388 -60.713 1.00 19.01 343 GLU B N 1
ATOM 6036 C CA . GLU B 1 343 ? -1.474 18.753 -61.495 1.00 20.78 343 GLU B CA 1
ATOM 6037 C C . GLU B 1 343 ? -0.662 19.897 -60.887 1.00 17.64 343 GLU B C 1
ATOM 6038 O O . GLU B 1 343 ? 0.613 19.963 -60.825 1.00 18.70 343 GLU B O 1
ATOM 6044 N N . LYS B 1 344 ? -1.406 20.845 -60.305 1.00 18.19 344 LYS B N 1
ATOM 6045 C CA . LYS B 1 344 ? -0.740 21.964 -59.691 1.00 17.07 344 LYS B CA 1
ATOM 6046 C C . LYS B 1 344 ? 0.060 21.591 -58.394 1.00 17.61 344 LYS B C 1
ATOM 6047 O O . LYS B 1 344 ? 1.102 22.112 -58.104 1.00 17.55 344 LYS B O 1
ATOM 6053 N N . GLN B 1 345 ? -0.501 20.655 -57.613 1.00 17.72 345 GLN B N 1
ATOM 6054 C CA . GLN B 1 345 ? 0.209 20.110 -56.493 1.00 19.45 345 GLN B CA 1
ATOM 6055 C C . GLN B 1 345 ? 1.530 19.509 -56.940 1.00 18.25 345 GLN B C 1
ATOM 6056 O O . GLN B 1 345 ? 2.531 19.730 -56.284 1.00 16.96 345 GLN B O 1
ATOM 6062 N N . ARG B 1 346 ? 1.504 18.769 -58.047 1.00 20.23 346 ARG B N 1
ATOM 6063 C CA . ARG B 1 346 ? 2.781 18.153 -58.498 1.00 21.51 346 ARG B CA 1
ATOM 6064 C C . ARG B 1 346 ? 3.757 19.266 -58.914 1.00 22.52 346 ARG B C 1
ATOM 6065 O O . ARG B 1 346 ? 4.960 19.265 -58.627 1.00 23.04 346 ARG B O 1
ATOM 6073 N N . ALA B 1 347 ? 3.228 20.254 -59.612 1.00 23.61 347 ALA B N 1
ATOM 6074 C CA . ALA B 1 347 ? 4.126 21.349 -59.983 1.00 23.96 347 ALA B CA 1
ATOM 6075 C C . ALA B 1 347 ? 4.758 22.059 -58.830 1.00 30.24 347 ALA B C 1
ATOM 6076 O O . ALA B 1 347 ? 5.886 22.470 -58.924 1.00 27.44 347 ALA B O 1
ATOM 6078 N N . GLU B 1 348 ? 4.062 22.163 -57.686 1.00 25.85 348 GLU B N 1
ATOM 6079 C CA . GLU B 1 348 ? 4.586 22.824 -56.535 1.00 23.90 348 GLU B CA 1
ATOM 6080 C C . GLU B 1 348 ? 5.344 21.925 -55.563 1.00 20.73 348 GLU B C 1
ATOM 6081 O O . GLU B 1 348 ? 5.723 22.360 -54.525 1.00 25.36 348 GLU B O 1
ATOM 6087 N N . ALA B 1 349 ? 5.484 20.651 -55.932 1.00 20.33 349 ALA B N 1
ATOM 6088 C CA . ALA B 1 349 ? 6.203 19.613 -55.200 1.00 23.13 349 ALA B CA 1
ATOM 6089 C C . ALA B 1 349 ? 5.635 19.446 -53.811 1.00 22.48 349 ALA B C 1
ATOM 6090 O O . ALA B 1 349 ? 6.388 19.379 -52.830 1.00 22.61 349 ALA B O 1
ATOM 6092 N N . VAL B 1 350 ? 4.308 19.501 -53.727 1.00 21.16 350 VAL B N 1
ATOM 6093 C CA . VAL B 1 350 ? 3.646 19.104 -52.458 1.00 19.96 350 VAL B CA 1
ATOM 6094 C C . VAL B 1 350 ? 2.770 17.891 -52.642 1.00 17.62 350 VAL B C 1
ATOM 6095 O O . VAL B 1 350 ? 2.328 17.571 -53.729 1.00 17.28 350 VAL B O 1
ATOM 6099 N N . HIS B 1 351 ? 2.455 17.171 -51.544 1.00 15.72 351 HIS B N 1
ATOM 6100 C CA . HIS B 1 351 ? 1.554 16.076 -51.704 1.00 13.29 351 HIS B CA 1
ATOM 6101 C C . HIS B 1 351 ? 0.099 16.450 -52.079 1.00 12.04 351 HIS B C 1
ATOM 6102 O O . HIS B 1 351 ? -0.280 17.661 -51.864 1.00 14.33 351 HIS B O 1
ATOM 6109 N N . PRO B 1 352 ? -0.668 15.516 -52.654 1.00 11.34 352 PRO B N 1
ATOM 6110 C CA . PRO B 1 352 ? -2.002 15.839 -53.178 1.00 11.14 352 PRO B CA 1
ATOM 6111 C C . PRO B 1 352 ? -2.883 16.719 -52.275 1.00 12.23 352 PRO B C 1
ATOM 6112 O O . PRO B 1 352 ? -3.657 17.588 -52.782 1.00 13.90 352 PRO B O 1
ATOM 6116 N N . HIS B 1 353 ? -2.873 16.451 -50.973 1.00 11.42 353 HIS B N 1
ATOM 6117 C CA . HIS B 1 353 ? -3.945 17.060 -50.129 1.00 10.93 353 HIS B CA 1
ATOM 6118 C C . HIS B 1 353 ? -3.370 18.097 -49.171 1.00 12.40 353 HIS B C 1
ATOM 6119 O O . HIS B 1 353 ? -4.021 18.460 -48.191 1.00 12.77 353 HIS B O 1
ATOM 6126 N N . VAL B 1 354 ? -2.174 18.603 -49.478 1.00 11.21 354 VAL B N 1
ATOM 6127 C CA . VAL B 1 354 ? -1.490 19.616 -48.647 1.00 11.80 354 VAL B CA 1
ATOM 6128 C C . VAL B 1 354 ? -1.995 20.991 -49.046 1.00 11.69 354 VAL B C 1
ATOM 6129 O O . VAL B 1 354 ? -1.926 21.411 -50.234 1.00 13.81 354 VAL B O 1
ATOM 6133 N N . LEU B 1 355 ? -2.592 21.669 -48.093 1.00 11.49 355 LEU B N 1
ATOM 6134 C CA . LEU B 1 355 ? -3.234 22.977 -48.341 1.00 14.01 355 LEU B CA 1
ATOM 6135 C C . LEU B 1 355 ? -2.303 24.163 -48.162 1.00 14.83 355 LEU B C 1
ATOM 6136 O O . LEU B 1 355 ? -2.687 25.301 -48.541 1.00 17.03 355 LEU B O 1
ATOM 6141 N N . MET B 1 356 ? -1.130 23.985 -47.571 1.00 16.45 356 MET B N 1
ATOM 6142 C CA . MET B 1 356 ? -0.335 25.122 -47.098 1.00 17.29 356 MET B CA 1
ATOM 6143 C C . MET B 1 356 ? -0.123 26.316 -48.051 1.00 18.76 356 MET B C 1
ATOM 6144 O O . MET B 1 356 ? -0.251 27.462 -47.633 1.00 20.72 356 MET B O 1
ATOM 6149 N N . ASN B 1 357 ? 0.185 26.046 -49.300 1.00 16.47 357 ASN B N 1
ATOM 6150 C CA . ASN B 1 357 ? 0.554 27.140 -50.214 1.00 16.69 357 ASN B CA 1
ATOM 6151 C C . ASN B 1 357 ? -0.633 28.004 -50.636 1.00 17.28 357 ASN B C 1
ATOM 6152 O O . ASN B 1 357 ? -0.425 29.138 -51.158 1.00 18.34 357 ASN B O 1
ATOM 6157 N N . HIS B 1 358 ? -1.874 27.541 -50.452 1.00 15.96 358 HIS B N 1
ATOM 6158 C CA . HIS B 1 358 ? -3.047 28.253 -50.993 1.00 15.20 358 HIS B CA 1
ATOM 6159 C C . HIS B 1 358 ? -4.212 28.200 -50.030 1.00 13.41 358 HIS B C 1
ATOM 6160 O O . HIS B 1 358 ? -5.378 28.329 -50.448 1.00 13.62 358 HIS B O 1
ATOM 6167 N N . GLN B 1 359 ? -3.921 27.991 -48.750 1.00 13.34 359 GLN B N 1
ATOM 6168 C CA . GLN B 1 359 ? -5.091 27.631 -47.893 1.00 12.50 359 GLN B CA 1
ATOM 6169 C C . GLN B 1 359 ? -6.096 28.762 -47.783 1.00 13.34 359 GLN B C 1
ATOM 6170 O O . GLN B 1 359 ? -7.322 28.525 -47.653 1.00 12.30 359 GLN B O 1
ATOM 6176 N N . TRP B 1 360 ? -5.610 30.008 -47.724 1.00 13.12 360 TRP B N 1
ATOM 6177 C CA . TRP B 1 360 ? -6.589 31.135 -47.524 1.00 12.08 360 TRP B CA 1
ATOM 6178 C C . TRP B 1 360 ? -7.506 31.351 -48.731 1.00 13.36 360 TRP B C 1
ATOM 6179 O O . TRP B 1 360 ? -8.727 31.685 -48.559 1.00 13.28 360 TRP B O 1
ATOM 6190 N N . GLU B 1 361 ? -6.966 31.148 -49.962 1.00 13.66 361 GLU B N 1
ATOM 6191 C CA . GLU B 1 361 ? -7.819 31.145 -51.141 1.00 14.31 361 GLU B CA 1
ATOM 6192 C C . GLU B 1 361 ? -8.836 29.991 -51.115 1.00 13.60 361 GLU B C 1
ATOM 6193 O O . GLU B 1 361 ? -10.020 30.141 -51.474 1.00 14.39 361 GLU B O 1
ATOM 6199 N N . TYR B 1 362 ? -8.356 28.793 -50.729 1.00 13.00 362 TYR B N 1
ATOM 6200 C CA . TYR B 1 362 ? -9.229 27.627 -50.601 1.00 13.21 362 TYR B CA 1
ATOM 6201 C C . TYR B 1 362 ? -10.305 27.913 -49.573 1.00 11.96 362 TYR B C 1
ATOM 6202 O O . TYR B 1 362 ? -11.469 27.649 -49.791 1.00 11.24 362 TYR B O 1
ATOM 6211 N N . PHE B 1 363 ? -9.946 28.486 -48.426 1.00 11.32 363 PHE B N 1
ATOM 6212 C CA . PHE B 1 363 ? -10.994 28.807 -47.406 1.00 12.64 363 PHE B CA 1
ATOM 6213 C C . PHE B 1 363 ? -12.016 29.839 -47.907 1.00 11.55 363 PHE B C 1
ATOM 6214 O O . PHE B 1 363 ? -13.233 29.622 -47.690 1.00 11.62 363 PHE B O 1
ATOM 6222 N N . LYS B 1 364 ? -11.566 30.834 -48.677 1.00 13.85 364 LYS B N 1
ATOM 6223 C CA . LYS B 1 364 ? -12.525 31.824 -49.237 1.00 14.18 364 LYS B CA 1
ATOM 6224 C C . LYS B 1 364 ? -13.482 31.108 -50.182 1.00 13.92 364 LYS B C 1
ATOM 6225 O O . LYS B 1 364 ? -14.710 31.362 -50.142 1.00 13.35 364 LYS B O 1
ATOM 6231 N N . LYS B 1 365 ? -12.969 30.130 -50.980 1.00 13.67 365 LYS B N 1
ATOM 6232 C CA . LYS B 1 365 ? -13.837 29.421 -51.910 1.00 14.78 365 LYS B CA 1
ATOM 6233 C C . LYS B 1 365 ? -14.864 28.576 -51.085 1.00 13.48 365 LYS B C 1
ATOM 6234 O O . LYS B 1 365 ? -16.046 28.564 -51.366 1.00 14.26 365 LYS B O 1
ATOM 6240 N N . LEU B 1 366 ? -14.407 27.908 -50.007 1.00 12.43 366 LEU B N 1
ATOM 6241 C CA . LEU B 1 366 ? -15.359 27.147 -49.215 1.00 11.63 366 LEU B CA 1
ATOM 6242 C C . LEU B 1 366 ? -16.415 28.044 -48.607 1.00 12.22 366 LEU B C 1
ATOM 6243 O O . LEU B 1 366 ? -17.571 27.606 -48.490 1.00 15.33 366 LEU B O 1
ATOM 6248 N N . GLU B 1 367 ? -16.005 29.208 -48.143 1.00 14.17 367 GLU B N 1
ATOM 6249 C CA . GLU B 1 367 ? -16.989 30.113 -47.524 1.00 13.26 367 GLU B CA 1
ATOM 6250 C C . GLU B 1 367 ? -18.044 30.501 -48.539 1.00 12.76 367 GLU B C 1
ATOM 6251 O O . GLU B 1 367 ? -19.230 30.611 -48.216 1.00 15.10 367 GLU B O 1
ATOM 6257 N N . GLU B 1 368 ? -17.630 30.871 -49.756 1.00 15.04 368 GLU B N 1
ATOM 6258 C CA . GLU B 1 368 ? -18.574 31.323 -50.828 1.00 15.40 368 GLU B CA 1
ATOM 6259 C C . GLU B 1 368 ? -19.505 30.205 -51.228 1.00 16.32 368 GLU B C 1
ATOM 6260 O O . GLU B 1 368 ? -20.675 30.405 -51.469 1.00 16.88 368 GLU B O 1
ATOM 6266 N N . MET B 1 369 ? -18.953 29.008 -51.316 1.00 15.89 369 MET B N 1
ATOM 6267 C CA . MET B 1 369 ? -19.801 27.889 -51.629 1.00 14.77 369 MET B CA 1
ATOM 6268 C C . MET B 1 369 ? -20.757 27.457 -50.551 1.00 18.65 369 MET B C 1
ATOM 6269 O O . MET B 1 369 ? -21.874 27.097 -50.877 1.00 18.50 369 MET B O 1
ATOM 6274 N N . SER B 1 370 ? -20.313 27.446 -49.285 1.00 13.97 370 SER B N 1
ATOM 6275 C CA . SER B 1 370 ? -21.118 26.846 -48.216 1.00 16.97 370 SER B CA 1
ATOM 6276 C C . SER B 1 370 ? -22.088 27.848 -47.578 1.00 16.68 370 SER B C 1
ATOM 6277 O O . SER B 1 370 ? -22.908 27.437 -46.767 1.00 19.53 370 SER B O 1
ATOM 6280 N N . GLY B 1 371 ? -21.897 29.149 -47.793 1.00 14.58 371 GLY B N 1
ATOM 6281 C CA . GLY B 1 371 ? -22.685 30.116 -47.031 1.00 14.01 371 GLY B CA 1
ATOM 6282 C C . GLY B 1 371 ? -22.124 30.486 -45.664 1.00 15.52 371 GLY B C 1
ATOM 6283 O O . GLY B 1 371 ? -22.757 31.155 -44.867 1.00 15.38 371 GLY B O 1
ATOM 6284 N N . ALA B 1 372 ? -20.916 30.038 -45.329 1.00 13.60 372 ALA B N 1
ATOM 6285 C CA . ALA B 1 372 ? -20.364 30.249 -43.992 1.00 15.19 372 ALA B CA 1
ATOM 6286 C C . ALA B 1 372 ? -19.963 31.722 -43.808 1.00 15.85 372 ALA B C 1
ATOM 6287 O O . ALA B 1 372 ? -19.634 32.416 -44.803 1.00 15.39 372 ALA B O 1
ATOM 6289 N N . LYS B 1 373 ? -19.893 32.171 -42.543 1.00 14.75 373 LYS B N 1
ATOM 6290 C CA . LYS B 1 373 ? -19.393 33.487 -42.209 1.00 16.09 373 LYS B CA 1
ATOM 6291 C C . LYS B 1 373 ? -17.925 33.584 -42.593 1.00 19.30 373 LYS B C 1
ATOM 6292 O O . LYS B 1 373 ? -17.149 32.589 -42.395 1.00 21.10 373 LYS B O 1
ATOM 6298 N N . THR B 1 374 ? -17.540 34.778 -43.093 1.00 17.01 374 THR B N 1
ATOM 6299 C CA . THR B 1 374 ? -16.123 35.082 -43.421 1.00 19.11 374 THR B CA 1
ATOM 6300 C C . THR B 1 374 ? -15.193 34.896 -42.211 1.00 19.43 374 THR B C 1
ATOM 6301 O O . THR B 1 374 ? -15.499 35.325 -41.080 1.00 19.26 374 THR B O 1
ATOM 6305 N N . MET B 1 375 ? -14.050 34.246 -42.432 1.00 18.59 375 MET B N 1
ATOM 6306 C CA . MET B 1 375 ? -13.089 34.074 -41.357 1.00 18.94 375 MET B CA 1
ATOM 6307 C C . MET B 1 375 ? -12.528 35.451 -40.822 1.00 18.62 375 MET B C 1
ATOM 6308 O O . MET B 1 375 ? -12.323 36.316 -41.631 1.00 17.69 375 MET B O 1
ATOM 6313 N N . PRO B 1 376 ? -12.271 35.613 -39.500 1.00 17.94 376 PRO B N 1
ATOM 6314 C CA . PRO B 1 376 ? -11.590 36.877 -39.047 1.00 18.20 376 PRO B CA 1
ATOM 6315 C C . PRO B 1 376 ? -10.207 36.997 -39.679 1.00 18.28 376 PRO B C 1
ATOM 6316 O O . PRO B 1 376 ? -9.448 36.036 -39.638 1.00 15.41 376 PRO B O 1
ATOM 6320 N N . PRO B 1 377 ? -9.861 38.116 -40.342 1.00 16.81 377 PRO B N 1
ATOM 6321 C CA . PRO B 1 377 ? -8.542 38.180 -40.952 1.00 16.40 377 PRO B CA 1
ATOM 6322 C C . PRO B 1 377 ? -7.385 38.024 -40.003 1.00 16.27 377 PRO B C 1
ATOM 6323 O O . PRO B 1 377 ? -6.299 37.617 -40.475 1.00 15.82 377 PRO B O 1
ATOM 6327 N N . VAL B 1 378 ? -7.623 38.217 -38.693 1.00 14.33 378 VAL B N 1
ATOM 6328 C CA . VAL B 1 378 ? -6.527 38.093 -37.688 1.00 14.61 378 VAL B CA 1
ATOM 6329 C C . VAL B 1 378 ? -5.986 36.625 -37.721 1.00 15.91 378 VAL B C 1
ATOM 6330 O O . VAL B 1 378 ? -4.819 36.385 -37.444 1.00 16.80 378 VAL B O 1
ATOM 6334 N N . TYR B 1 379 ? -6.837 35.643 -38.074 1.00 14.86 379 TYR B N 1
ATOM 6335 C CA . TYR B 1 379 ? -6.297 34.218 -38.059 1.00 14.17 379 TYR B CA 1
ATOM 6336 C C . TYR B 1 379 ? -5.206 34.104 -39.137 1.00 16.15 379 TYR B C 1
ATOM 6337 O O . TYR B 1 379 ? -4.201 33.401 -38.905 1.00 14.85 379 TYR B O 1
ATOM 6346 N N . MET B 1 380 ? -5.454 34.665 -40.322 1.00 15.17 380 MET B N 1
ATOM 6347 C CA . MET B 1 380 ? -4.466 34.588 -41.397 1.00 15.92 380 MET B CA 1
ATOM 6348 C C . MET B 1 380 ? -3.176 35.324 -40.985 1.00 17.14 380 MET B C 1
ATOM 6349 O O . MET B 1 380 ? -2.001 34.823 -41.187 1.00 17.03 380 MET B O 1
ATOM 6354 N N . LYS B 1 381 ? -3.350 36.558 -40.518 1.00 15.96 381 LYS B N 1
ATOM 6355 C CA . LYS B 1 381 ? -2.181 37.367 -40.098 1.00 19.44 381 LYS B CA 1
ATOM 6356 C C . LYS B 1 381 ? -1.374 36.605 -39.048 1.00 17.89 381 LYS B C 1
ATOM 6357 O O . LYS B 1 381 ? -0.158 36.426 -39.157 1.00 18.55 381 LYS B O 1
ATOM 6363 N N . MET B 1 382 ? -2.040 36.215 -37.980 1.00 15.70 382 MET B N 1
ATOM 6364 C CA . MET B 1 382 ? -1.353 35.495 -36.947 1.00 17.22 382 MET B CA 1
ATOM 6365 C C . MET B 1 382 ? -0.755 34.169 -37.412 1.00 17.23 382 MET B C 1
ATOM 6366 O O . MET B 1 382 ? 0.413 33.872 -37.080 1.00 16.77 382 MET B O 1
ATOM 6371 N N . PHE B 1 383 ? -1.537 33.334 -38.102 1.00 13.87 383 PHE B N 1
ATOM 6372 C CA . PHE B 1 383 ? -0.985 32.050 -38.588 1.00 14.36 383 PHE B CA 1
ATOM 6373 C C . PHE B 1 383 ? 0.274 32.326 -39.463 1.00 15.52 383 PHE B C 1
ATOM 6374 O O . PHE B 1 383 ? 1.290 31.665 -39.314 1.00 14.28 383 PHE B O 1
ATOM 6382 N N . ASP B 1 384 ? 0.227 33.311 -40.347 1.00 16.97 384 ASP B N 1
ATOM 6383 C CA . ASP B 1 384 ? 1.324 33.411 -41.315 1.00 18.75 384 ASP B CA 1
ATOM 6384 C C . ASP B 1 384 ? 2.485 33.957 -40.531 1.00 20.97 384 ASP B C 1
ATOM 6385 O O . ASP B 1 384 ? 3.627 33.662 -40.924 1.00 22.77 384 ASP B O 1
ATOM 6390 N N . ASP B 1 385 ? 2.249 34.724 -39.470 1.00 19.17 385 ASP B N 1
ATOM 6391 C CA . ASP B 1 385 ? 3.375 35.202 -38.632 1.00 21.82 385 ASP B CA 1
ATOM 6392 C C . ASP B 1 385 ? 4.026 34.124 -37.754 1.00 22.84 385 ASP B C 1
ATOM 6393 O O . ASP B 1 385 ? 5.266 34.101 -37.603 1.00 24.14 385 ASP B O 1
ATOM 6398 N N . VAL B 1 386 ? 3.210 33.271 -37.131 1.00 19.19 386 VAL B N 1
ATOM 6399 C CA . VAL B 1 386 ? 3.776 32.353 -36.149 1.00 17.40 386 VAL B CA 1
ATOM 6400 C C . VAL B 1 386 ? 3.856 30.903 -36.487 1.00 20.75 386 VAL B C 1
ATOM 6401 O O . VAL B 1 386 ? 4.475 30.130 -35.696 1.00 20.28 386 VAL B O 1
ATOM 6405 N N . ALA B 1 387 ? 3.219 30.439 -37.578 1.00 18.13 387 ALA B N 1
ATOM 6406 C CA . ALA B 1 387 ? 2.998 28.973 -37.647 1.00 22.48 387 ALA B CA 1
ATOM 6407 C C . ALA B 1 387 ? 4.370 28.306 -37.863 1.00 24.24 387 ALA B C 1
ATOM 6408 O O . ALA B 1 387 ? 4.624 27.195 -37.395 1.00 28.42 387 ALA B O 1
ATOM 6410 N N . SER B 1 388 ? 5.273 29.039 -38.510 1.00 23.65 388 SER B N 1
ATOM 6411 C CA . SER B 1 388 ? 6.612 28.481 -38.737 1.00 27.11 388 SER B CA 1
ATOM 6412 C C . SER B 1 388 ? 7.572 28.555 -37.519 1.00 26.61 388 SER B C 1
ATOM 6413 O O . SER B 1 388 ? 8.758 28.176 -37.638 1.00 24.72 388 SER B O 1
ATOM 6416 N N . ASP B 1 389 ? 7.096 29.057 -36.371 1.00 24.30 389 ASP B N 1
ATOM 6417 C CA . ASP B 1 389 ? 8.043 29.221 -35.244 1.00 23.33 389 ASP B CA 1
ATOM 6418 C C . ASP B 1 389 ? 8.633 27.942 -34.746 1.00 25.90 389 ASP B C 1
ATOM 6419 O O . ASP B 1 389 ? 9.738 27.994 -34.146 1.00 27.70 389 ASP B O 1
ATOM 6424 N N . LEU B 1 390 ? 7.912 26.815 -34.898 1.00 24.33 390 LEU B N 1
ATOM 6425 C CA . LEU B 1 390 ? 8.410 25.516 -34.436 1.00 26.98 390 LEU B CA 1
ATOM 6426 C C . LEU B 1 390 ? 9.800 25.257 -35.079 1.00 32.27 390 LEU B C 1
ATOM 6427 O O . LEU B 1 390 ? 10.702 24.620 -34.487 1.00 33.26 390 LEU B O 1
ATOM 6432 N N . VAL B 1 391 ? 9.958 25.813 -36.281 1.00 29.44 391 VAL B N 1
ATOM 6433 C CA . VAL B 1 391 ? 11.160 25.593 -37.081 1.00 30.64 391 VAL B CA 1
ATOM 6434 C C . VAL B 1 391 ? 12.154 26.749 -36.999 1.00 33.56 391 VAL B C 1
ATOM 6435 O O . VAL B 1 391 ? 13.362 26.504 -37.028 1.00 44.74 391 VAL B O 1
ATOM 6439 N N . LYS B 1 392 ? 11.713 27.993 -36.868 1.00 34.10 392 LYS B N 1
ATOM 6440 C CA . LYS B 1 392 ? 12.702 29.101 -36.757 1.00 34.11 392 LYS B CA 1
ATOM 6441 C C . LYS B 1 392 ? 13.093 29.369 -35.323 1.00 37.27 392 LYS B C 1
ATOM 6442 O O . LYS B 1 392 ? 14.107 30.006 -35.083 1.00 35.88 392 LYS B O 1
ATOM 6448 N N . ASP B 1 393 ? 12.287 28.944 -34.357 1.00 27.70 393 ASP B N 1
ATOM 6449 C CA . ASP B 1 393 ? 12.577 29.297 -32.968 1.00 28.57 393 ASP B CA 1
ATOM 6450 C C . ASP B 1 393 ? 12.299 28.056 -32.030 1.00 24.54 393 ASP B C 1
ATOM 6451 O O . ASP B 1 393 ? 11.629 28.176 -31.002 1.00 22.89 393 ASP B O 1
ATOM 6456 N N . LEU B 1 394 ? 12.782 26.875 -32.423 1.00 25.99 394 LEU B N 1
ATOM 6457 C CA . LEU B 1 394 ? 12.306 25.613 -31.797 1.00 26.40 394 LEU B CA 1
ATOM 6458 C C . LEU B 1 394 ? 12.333 25.547 -30.252 1.00 27.97 394 LEU B C 1
ATOM 6459 O O . LEU B 1 394 ? 11.363 25.077 -29.620 1.00 25.73 394 LEU B O 1
ATOM 6464 N N . GLN B 1 395 ? 13.403 26.021 -29.622 1.00 21.98 395 GLN B N 1
ATOM 6465 C CA . GLN B 1 395 ? 13.494 25.842 -28.214 1.00 22.50 395 GLN B CA 1
ATOM 6466 C C . GLN B 1 395 ? 12.776 26.939 -27.437 1.00 21.94 395 GLN B C 1
ATOM 6467 O O . GLN B 1 395 ? 12.531 26.737 -26.296 1.00 21.90 395 GLN B O 1
ATOM 6473 N N . ASN B 1 396 ? 12.474 28.090 -28.054 1.00 20.34 396 ASN B N 1
ATOM 6474 C CA . ASN B 1 396 ? 11.923 29.151 -27.273 1.00 20.62 396 ASN B CA 1
ATOM 6475 C C . ASN B 1 396 ? 10.502 29.631 -27.650 1.00 18.66 396 ASN B C 1
ATOM 6476 O O . ASN B 1 396 ? 9.893 30.415 -26.899 1.00 19.53 396 ASN B O 1
ATOM 6481 N N . PHE B 1 397 ? 10.005 29.175 -28.801 1.00 16.97 397 PHE B N 1
ATOM 6482 C CA . PHE B 1 397 ? 8.779 29.793 -29.317 1.00 17.43 397 PHE B CA 1
ATOM 6483 C C . PHE B 1 397 ? 7.608 29.592 -28.369 1.00 17.48 397 PHE B C 1
ATOM 6484 O O . PHE B 1 397 ? 6.681 30.438 -28.359 1.00 18.13 397 PHE B O 1
ATOM 6492 N N . ARG B 1 398 ? 7.628 28.538 -27.545 1.00 16.06 398 ARG B N 1
ATOM 6493 C CA . ARG B 1 398 ? 6.459 28.247 -26.748 1.00 16.00 398 ARG B CA 1
ATOM 6494 C C . ARG B 1 398 ? 6.349 29.165 -25.519 1.00 16.62 398 ARG B C 1
ATOM 6495 O O . ARG B 1 398 ? 5.383 29.088 -24.776 1.00 17.84 398 ARG B O 1
ATOM 6503 N N . LYS B 1 399 ? 7.392 29.964 -25.323 1.00 19.01 399 LYS B N 1
ATOM 6504 C CA . LYS B 1 399 ? 7.378 30.979 -24.256 1.00 20.54 399 LYS B CA 1
ATOM 6505 C C . LYS B 1 399 ? 6.607 32.243 -24.715 1.00 21.44 399 LYS B C 1
ATOM 6506 O O . LYS B 1 399 ? 6.276 33.088 -23.885 1.00 26.40 399 LYS B O 1
ATOM 6512 N N . ASN B 1 400 ? 6.298 32.375 -25.993 1.00 20.10 400 ASN B N 1
ATOM 6513 C CA . ASN B 1 400 ? 5.510 33.503 -26.543 1.00 21.56 400 ASN B CA 1
ATOM 6514 C C . ASN B 1 400 ? 4.019 33.416 -26.215 1.00 21.38 400 ASN B C 1
ATOM 6515 O O . ASN B 1 400 ? 3.414 32.325 -26.235 1.00 19.34 400 ASN B O 1
ATOM 6520 N N . ASN B 1 401 ? 3.422 34.564 -25.815 1.00 19.72 401 ASN B N 1
ATOM 6521 C CA . ASN B 1 401 ? 2.011 34.592 -25.472 1.00 18.31 401 ASN B CA 1
ATOM 6522 C C . ASN B 1 401 ? 1.341 35.664 -26.280 1.00 19.34 401 ASN B C 1
ATOM 6523 O O . ASN B 1 401 ? 1.933 36.717 -26.454 1.00 23.85 401 ASN B O 1
ATOM 6528 N N . TYR B 1 402 ? 0.140 35.377 -26.780 1.00 17.95 402 TYR B N 1
ATOM 6529 C CA . TYR B 1 402 ? -0.521 36.291 -27.681 1.00 19.32 402 TYR B CA 1
ATOM 6530 C C . TYR B 1 402 ? -1.919 36.579 -27.150 1.00 21.54 402 TYR B C 1
ATOM 6531 O O . TYR B 1 402 ? -2.427 35.878 -26.298 1.00 22.13 402 TYR B O 1
ATOM 6540 N N . MET B 1 403 ? -2.448 37.713 -27.621 1.00 20.12 403 MET B N 1
ATOM 6541 C CA . MET B 1 403 ? -3.834 38.052 -27.446 1.00 21.54 403 MET B CA 1
ATOM 6542 C C . MET B 1 403 ? -4.437 38.645 -28.766 1.00 19.96 403 MET B C 1
ATOM 6543 O O . MET B 1 403 ? -3.870 39.515 -29.373 1.00 22.61 403 MET B O 1
ATOM 6548 N N . ILE B 1 404 ? -5.585 38.163 -29.187 1.00 19.43 404 ILE B N 1
ATOM 6549 C CA . ILE B 1 404 ? -6.342 38.824 -30.275 1.00 21.40 404 ILE B CA 1
ATOM 6550 C C . ILE B 1 404 ? -7.042 40.100 -29.743 1.00 20.23 404 ILE B C 1
ATOM 6551 O O . ILE B 1 404 ? -7.706 40.077 -28.662 1.00 21.90 404 ILE B O 1
ATOM 6556 N N . ILE B 1 405 ? -6.888 41.187 -30.493 1.00 23.87 405 ILE B N 1
ATOM 6557 C CA . ILE B 1 405 ? -7.325 42.527 -30.096 1.00 23.44 405 ILE B CA 1
ATOM 6558 C C . ILE B 1 405 ? -8.714 42.682 -30.676 1.00 26.45 405 ILE B C 1
ATOM 6559 O O . ILE B 1 405 ? -9.645 43.020 -29.972 1.00 28.83 405 ILE B O 1
ATOM 6564 N N . ASP B 1 406 ? -8.846 42.342 -31.957 1.00 23.55 406 ASP B N 1
ATOM 6565 C CA . ASP B 1 406 ? -10.058 42.665 -32.721 1.00 25.91 406 ASP B CA 1
ATOM 6566 C C . ASP B 1 406 ? -10.120 41.689 -33.869 1.00 25.47 406 ASP B C 1
ATOM 6567 O O . ASP B 1 406 ? -9.370 40.691 -33.890 1.00 24.53 406 ASP B O 1
ATOM 6572 N N . ASN B 1 407 ? -11.025 41.935 -34.799 1.00 20.86 407 ASN B N 1
ATOM 6573 C CA . ASN B 1 407 ? -11.207 41.036 -35.979 1.00 22.66 407 ASN B CA 1
ATOM 6574 C C . ASN B 1 407 ? -9.961 40.965 -36.858 1.00 22.62 407 ASN B C 1
ATOM 6575 O O . ASN B 1 407 ? -9.812 40.000 -37.600 1.00 20.24 407 ASN B O 1
ATOM 6580 N N . GLU B 1 408 ? -9.070 41.969 -36.803 1.00 22.73 408 GLU B N 1
ATOM 6581 C CA . GLU B 1 408 ? -7.925 42.062 -37.670 1.00 24.50 408 GLU B CA 1
ATOM 6582 C C . GLU B 1 408 ? -6.526 41.982 -36.969 1.00 25.33 408 GLU B C 1
ATOM 6583 O O . GLU B 1 408 ? -5.540 41.718 -37.641 1.00 28.60 408 GLU B O 1
ATOM 6589 N N . ASN B 1 409 ? -6.418 42.208 -35.655 1.00 21.90 409 ASN B N 1
ATOM 6590 C CA . ASN B 1 409 ? -5.084 42.426 -35.101 1.00 22.20 409 ASN B CA 1
ATOM 6591 C C . ASN B 1 409 ? -4.858 41.630 -33.875 1.00 18.73 409 ASN B C 1
ATOM 6592 O O . ASN B 1 409 ? -5.815 41.256 -33.171 1.00 18.78 409 ASN B O 1
ATOM 6597 N N . TYR B 1 410 ? -3.593 41.387 -33.590 1.00 22.67 410 TYR B N 1
ATOM 6598 C CA . TYR B 1 410 ? -3.239 40.729 -32.359 1.00 20.88 410 TYR B CA 1
ATOM 6599 C C . TYR B 1 410 ? -1.965 41.403 -31.774 1.00 22.94 410 TYR B C 1
ATOM 6600 O O . TYR B 1 410 ? -1.235 42.087 -32.463 1.00 24.00 410 TYR B O 1
ATOM 6609 N N . LYS B 1 411 ? -1.635 41.060 -30.532 1.00 21.41 411 LYS B N 1
ATOM 6610 C CA . LYS B 1 411 ? -0.300 41.464 -29.992 1.00 26.40 411 LYS B CA 1
ATOM 6611 C C . LYS B 1 411 ? 0.300 40.377 -29.126 1.00 22.41 411 LYS B C 1
ATOM 6612 O O . LYS B 1 411 ? -0.388 39.461 -28.661 1.00 22.02 411 LYS B O 1
ATOM 6618 N N . LYS B 1 412 ? 1.577 40.528 -28.818 1.00 23.74 412 LYS B N 1
ATOM 6619 C CA . LYS B 1 412 ? 2.272 39.767 -27.781 1.00 28.61 412 LYS B CA 1
ATOM 6620 C C . LYS B 1 412 ? 1.982 40.298 -26.383 1.00 28.09 412 LYS B C 1
ATOM 6621 O O . LYS B 1 412 ? 1.826 41.491 -26.184 1.00 33.29 412 LYS B O 1
ATOM 6627 N N . ILE B 1 413 ? 1.891 39.427 -25.401 1.00 32.19 413 ILE B N 1
ATOM 6628 C CA . ILE B 1 413 ? 1.606 39.850 -24.043 1.00 35.08 413 ILE B CA 1
ATOM 6629 C C . ILE B 1 413 ? 2.697 39.212 -23.141 1.00 41.39 413 ILE B C 1
ATOM 6630 O O . ILE B 1 413 ? 3.306 38.211 -23.535 1.00 37.20 413 ILE B O 1
ATOM 6635 N N . TYR B 1 414 ? 2.931 39.799 -21.958 1.00 45.88 414 TYR B N 1
ATOM 6636 C CA . TYR B 1 414 ? 4.004 39.384 -21.009 1.00 50.82 414 TYR B CA 1
ATOM 6637 C C . TYR B 1 414 ? 3.480 39.262 -19.591 1.00 53.64 414 TYR B C 1
ATOM 6638 O O . TYR B 1 414 ? 3.687 38.233 -18.957 1.00 66.51 414 TYR B O 1
ATOM 6647 N N . MET C 1 1 ? -47.516 -61.416 10.583 1.00 64.07 1 MET C N 1
ATOM 6648 C CA . MET C 1 1 ? -47.899 -60.553 9.465 1.00 57.65 1 MET C CA 1
ATOM 6649 C C . MET C 1 1 ? -47.717 -61.331 8.212 1.00 55.72 1 MET C C 1
ATOM 6650 O O . MET C 1 1 ? -46.721 -61.991 8.039 1.00 62.01 1 MET C O 1
ATOM 6655 N N . ARG C 1 2 ? -48.656 -61.206 7.311 1.00 48.67 2 ARG C N 1
ATOM 6656 C CA . ARG C 1 2 ? -48.438 -61.642 5.999 1.00 40.55 2 ARG C CA 1
ATOM 6657 C C . ARG C 1 2 ? -48.843 -60.619 4.996 1.00 30.72 2 ARG C C 1
ATOM 6658 O O . ARG C 1 2 ? -48.158 -60.410 4.058 1.00 29.54 2 ARG C O 1
ATOM 6666 N N . ARG C 1 3 ? -49.937 -59.930 5.235 1.00 24.64 3 ARG C N 1
ATOM 6667 C CA . ARG C 1 3 ? -50.510 -59.073 4.126 1.00 23.50 3 ARG C CA 1
ATOM 6668 C C . ARG C 1 3 ? -50.268 -57.598 4.491 1.00 20.36 3 ARG C C 1
ATOM 6669 O O . ARG C 1 3 ? -50.793 -57.158 5.514 1.00 20.48 3 ARG C O 1
ATOM 6677 N N . VAL C 1 4 ? -49.514 -56.858 3.661 1.00 17.85 4 VAL C N 1
ATOM 6678 C CA . VAL C 1 4 ? -49.128 -55.493 4.057 1.00 16.88 4 VAL C CA 1
ATOM 6679 C C . VAL C 1 4 ? -49.532 -54.489 3.026 1.00 17.58 4 VAL C C 1
ATOM 6680 O O . VAL C 1 4 ? -49.307 -54.677 1.825 1.00 15.18 4 VAL C O 1
ATOM 6684 N N . ALA C 1 5 ? -50.120 -53.387 3.463 1.00 16.01 5 ALA C N 1
ATOM 6685 C CA . ALA C 1 5 ? -50.538 -52.364 2.536 1.00 15.90 5 ALA C CA 1
ATOM 6686 C C . ALA C 1 5 ? -49.478 -51.271 2.617 1.00 14.41 5 ALA C C 1
ATOM 6687 O O . ALA C 1 5 ? -49.004 -50.995 3.681 1.00 15.00 5 ALA C O 1
ATOM 6689 N N . VAL C 1 6 ? -49.088 -50.795 1.451 1.00 14.00 6 VAL C N 1
ATOM 6690 C CA . VAL C 1 6 ? -48.263 -49.614 1.355 1.00 12.53 6 VAL C CA 1
ATOM 6691 C C . VAL C 1 6 ? -49.103 -48.534 0.706 1.00 12.37 6 VAL C C 1
ATOM 6692 O O . VAL C 1 6 ? -49.700 -48.660 -0.360 1.00 13.40 6 VAL C O 1
ATOM 6696 N N . LEU C 1 7 ? -49.163 -47.358 1.394 1.00 12.09 7 LEU C N 1
ATOM 6697 C CA . LEU C 1 7 ? -50.030 -46.265 0.826 1.00 12.99 7 LEU C CA 1
ATOM 6698 C C . LEU C 1 7 ? -49.090 -45.241 0.168 1.00 13.99 7 LEU C C 1
ATOM 6699 O O . LEU C 1 7 ? -48.326 -44.490 0.845 1.00 12.04 7 LEU C O 1
ATOM 6704 N N . GLY C 1 8 ? -49.120 -45.198 -1.146 1.00 12.41 8 GLY C N 1
ATOM 6705 C CA . GLY C 1 8 ? -48.360 -44.252 -1.966 1.00 11.74 8 GLY C CA 1
ATOM 6706 C C . GLY C 1 8 ? -47.196 -44.978 -2.693 1.00 13.72 8 GLY C C 1
ATOM 6707 O O . GLY C 1 8 ? -46.564 -45.842 -2.068 1.00 13.29 8 GLY C O 1
ATOM 6708 N N . ALA C 1 9 ? -46.891 -44.567 -3.934 1.00 12.86 9 ALA C N 1
ATOM 6709 C CA . ALA C 1 9 ? -45.796 -45.204 -4.683 1.00 12.72 9 ALA C CA 1
ATOM 6710 C C . ALA C 1 9 ? -44.827 -44.131 -5.132 1.00 12.71 9 ALA C C 1
ATOM 6711 O O . ALA C 1 9 ? -44.308 -44.151 -6.243 1.00 13.40 9 ALA C O 1
ATOM 6713 N N . GLY C 1 10 ? -44.580 -43.139 -4.218 1.00 11.22 10 GLY C N 1
ATOM 6714 C CA . GLY C 1 10 ? -43.364 -42.344 -4.358 1.00 11.50 10 GLY C CA 1
ATOM 6715 C C . GLY C 1 10 ? -42.142 -43.120 -3.842 1.00 9.03 10 GLY C C 1
ATOM 6716 O O . GLY C 1 10 ? -42.180 -44.301 -3.563 1.00 8.85 10 GLY C O 1
ATOM 6717 N N . PRO C 1 11 ? -41.028 -42.394 -3.734 1.00 10.06 11 PRO C N 1
ATOM 6718 C CA . PRO C 1 11 ? -39.777 -43.000 -3.241 1.00 10.88 11 PRO C CA 1
ATOM 6719 C C . PRO C 1 11 ? -39.963 -43.749 -1.904 1.00 10.68 11 PRO C C 1
ATOM 6720 O O . PRO C 1 11 ? -39.483 -44.928 -1.772 1.00 11.41 11 PRO C O 1
ATOM 6724 N N . SER C 1 12 ? -40.712 -43.199 -0.923 1.00 11.07 12 SER C N 1
ATOM 6725 C CA . SER C 1 12 ? -40.940 -43.986 0.281 1.00 9.76 12 SER C CA 1
ATOM 6726 C C . SER C 1 12 ? -41.676 -45.305 0.036 1.00 10.29 12 SER C C 1
ATOM 6727 O O . SER C 1 12 ? -41.180 -46.329 0.564 1.00 11.20 12 SER C O 1
ATOM 6730 N N . GLY C 1 13 ? -42.808 -45.274 -0.725 1.00 9.58 13 GLY C N 1
ATOM 6731 C CA . GLY C 1 13 ? -43.624 -46.455 -0.917 1.00 10.67 13 GLY C CA 1
ATOM 6732 C C . GLY C 1 13 ? -42.886 -47.481 -1.803 1.00 10.49 13 GLY C C 1
ATOM 6733 O O . GLY C 1 13 ? -43.007 -48.661 -1.541 1.00 11.50 13 GLY C O 1
ATOM 6734 N N . LEU C 1 14 ? -42.154 -46.995 -2.810 1.00 10.88 14 LEU C N 1
ATOM 6735 C CA . LEU C 1 14 ? -41.432 -47.975 -3.656 1.00 11.04 14 LEU C CA 1
ATOM 6736 C C . LEU C 1 14 ? -40.376 -48.691 -2.831 1.00 11.63 14 LEU C C 1
ATOM 6737 O O . LEU C 1 14 ? -40.149 -49.891 -2.975 1.00 12.53 14 LEU C O 1
ATOM 6742 N N . THR C 1 15 ? -39.634 -47.966 -2.007 1.00 12.56 15 THR C N 1
ATOM 6743 C CA . THR C 1 15 ? -38.545 -48.574 -1.237 1.00 12.63 15 THR C CA 1
ATOM 6744 C C . THR C 1 15 ? -39.140 -49.498 -0.180 1.00 12.89 15 THR C C 1
ATOM 6745 O O . THR C 1 15 ? -38.609 -50.599 0.088 1.00 12.42 15 THR C O 1
ATOM 6749 N N . ALA C 1 16 ? -40.260 -49.080 0.437 1.00 12.09 16 ALA C N 1
ATOM 6750 C CA . ALA C 1 16 ? -41.005 -50.035 1.329 1.00 12.22 16 ALA C CA 1
ATOM 6751 C C . ALA C 1 16 ? -41.343 -51.358 0.556 1.00 11.27 16 ALA C C 1
ATOM 6752 O O . ALA C 1 16 ? -41.080 -52.454 1.097 1.00 14.58 16 ALA C O 1
ATOM 6754 N N . ALA C 1 17 ? -41.894 -51.215 -0.650 1.00 12.91 17 ALA C N 1
ATOM 6755 C CA . ALA C 1 17 ? -42.385 -52.388 -1.419 1.00 12.54 17 ALA C CA 1
ATOM 6756 C C . ALA C 1 17 ? -41.180 -53.250 -1.714 1.00 14.42 17 ALA C C 1
ATOM 6757 O O . ALA C 1 17 ? -41.294 -54.497 -1.611 1.00 15.80 17 ALA C O 1
ATOM 6759 N N . ARG C 1 18 ? -40.064 -52.643 -2.079 1.00 14.96 18 ARG C N 1
ATOM 6760 C CA . ARG C 1 18 ? -38.846 -53.465 -2.341 1.00 15.33 18 ARG C CA 1
ATOM 6761 C C . ARG C 1 18 ? -38.554 -54.397 -1.171 1.00 14.65 18 ARG C C 1
ATOM 6762 O O . ARG C 1 18 ? -38.378 -55.618 -1.348 1.00 16.41 18 ARG C O 1
ATOM 6770 N N . TYR C 1 19 ? -38.429 -53.866 0.052 1.00 13.99 19 TYR C N 1
ATOM 6771 C CA . TYR C 1 19 ? -37.963 -54.636 1.170 1.00 13.02 19 TYR C CA 1
ATOM 6772 C C . TYR C 1 19 ? -39.083 -55.535 1.740 1.00 14.34 19 TYR C C 1
ATOM 6773 O O . TYR C 1 19 ? -38.758 -56.610 2.255 1.00 16.32 19 TYR C O 1
ATOM 6782 N N . LEU C 1 20 ? -40.352 -55.072 1.695 1.00 14.62 20 LEU C N 1
ATOM 6783 C CA . LEU C 1 20 ? -41.433 -55.937 2.178 1.00 16.19 20 LEU C CA 1
ATOM 6784 C C . LEU C 1 20 ? -41.530 -57.125 1.263 1.00 19.13 20 LEU C C 1
ATOM 6785 O O . LEU C 1 20 ? -41.782 -58.225 1.764 1.00 21.48 20 LEU C O 1
ATOM 6790 N N . LYS C 1 21 ? -41.395 -56.891 -0.035 1.00 18.23 21 LYS C N 1
ATOM 6791 C CA . LYS C 1 21 ? -41.485 -58.018 -1.033 1.00 24.52 21 LYS C CA 1
ATOM 6792 C C . LYS C 1 21 ? -40.325 -58.974 -0.750 1.00 22.63 21 LYS C C 1
ATOM 6793 O O . LYS C 1 21 ? -40.490 -60.237 -0.711 1.00 22.71 21 LYS C O 1
ATOM 6799 N N . GLN C 1 22 ? -39.148 -58.376 -0.577 1.00 20.16 22 GLN C N 1
ATOM 6800 C CA . GLN C 1 22 ? -37.889 -59.147 -0.279 1.00 21.31 22 GLN C CA 1
ATOM 6801 C C . GLN C 1 22 ? -38.145 -60.089 0.866 1.00 25.08 22 GLN C C 1
ATOM 6802 O O . GLN C 1 22 ? -37.759 -61.263 0.843 1.00 25.32 22 GLN C O 1
ATOM 6808 N N . ALA C 1 23 ? -38.840 -59.562 1.872 1.00 21.09 23 ALA C N 1
ATOM 6809 C CA . ALA C 1 23 ? -39.141 -60.286 3.085 1.00 21.99 23 ALA C CA 1
ATOM 6810 C C . ALA C 1 23 ? -40.203 -61.371 2.969 1.00 20.37 23 ALA C C 1
ATOM 6811 O O . ALA C 1 23 ? -40.406 -62.058 3.952 1.00 28.06 23 ALA C O 1
ATOM 6813 N N . GLY C 1 24 ? -40.872 -61.488 1.833 1.00 20.88 24 GLY C N 1
ATOM 6814 C CA . GLY C 1 24 ? -41.774 -62.597 1.582 1.00 21.90 24 GLY C CA 1
ATOM 6815 C C . GLY C 1 24 ? -43.189 -62.189 1.966 1.00 24.02 24 GLY C C 1
ATOM 6816 O O . GLY C 1 24 ? -44.090 -62.998 1.924 1.00 22.93 24 GLY C O 1
ATOM 6817 N N . PHE C 1 25 ? -43.435 -60.907 2.332 1.00 21.26 25 PHE C N 1
ATOM 6818 C CA . PHE C 1 25 ? -44.865 -60.502 2.493 1.00 18.56 25 PHE C CA 1
ATOM 6819 C C . PHE C 1 25 ? -45.696 -60.433 1.223 1.00 20.46 25 PHE C C 1
ATOM 6820 O O . PHE C 1 25 ? -45.177 -60.296 0.076 1.00 18.36 25 PHE C O 1
ATOM 6828 N N . GLU C 1 26 ? -47.024 -60.457 1.389 1.00 20.81 26 GLU C N 1
ATOM 6829 C CA . GLU C 1 26 ? -47.909 -60.214 0.283 1.00 22.49 26 GLU C CA 1
ATOM 6830 C C . GLU C 1 26 ? -48.238 -58.730 0.323 1.00 20.96 26 GLU C C 1
ATOM 6831 O O . GLU C 1 26 ? -48.915 -58.296 1.217 1.00 26.63 26 GLU C O 1
ATOM 6837 N N . VAL C 1 27 ? -47.761 -57.990 -0.645 1.00 21.86 27 VAL C N 1
ATOM 6838 C CA . VAL C 1 27 ? -47.758 -56.535 -0.573 1.00 17.61 27 VAL C CA 1
ATOM 6839 C C . VAL C 1 27 ? -48.713 -56.036 -1.591 1.00 19.97 27 VAL C C 1
ATOM 6840 O O . VAL C 1 27 ? -48.703 -56.446 -2.785 1.00 18.75 27 VAL C O 1
ATOM 6844 N N . MET C 1 28 ? -49.505 -55.037 -1.186 1.00 14.23 28 MET C N 1
ATOM 6845 C CA . MET C 1 28 ? -50.203 -54.287 -2.152 1.00 17.27 28 MET C CA 1
ATOM 6846 C C . MET C 1 28 ? -49.932 -52.791 -1.968 1.00 15.44 28 MET C C 1
ATOM 6847 O O . MET C 1 28 ? -50.055 -52.269 -0.846 1.00 15.93 28 MET C O 1
ATOM 6852 N N . VAL C 1 29 ? -49.619 -52.129 -3.041 1.00 15.83 29 VAL C N 1
ATOM 6853 C CA . VAL C 1 29 ? -49.294 -50.672 -3.036 1.00 14.48 29 VAL C CA 1
ATOM 6854 C C . VAL C 1 29 ? -50.413 -49.920 -3.707 1.00 14.38 29 VAL C C 1
ATOM 6855 O O . VAL C 1 29 ? -50.793 -50.145 -4.875 1.00 16.37 29 VAL C O 1
ATOM 6859 N N . PHE C 1 30 ? -50.978 -48.918 -3.009 1.00 13.54 30 PHE C N 1
ATOM 6860 C CA . PHE C 1 30 ? -52.007 -48.111 -3.564 1.00 14.97 30 PHE C CA 1
ATOM 6861 C C . PHE C 1 30 ? -51.471 -46.742 -3.982 1.00 15.26 30 PHE C C 1
ATOM 6862 O O . PHE C 1 30 ? -50.869 -46.044 -3.132 1.00 19.45 30 PHE C O 1
ATOM 6870 N N . GLU C 1 31 ? -51.694 -46.290 -5.198 1.00 14.58 31 GLU C N 1
ATOM 6871 C CA . GLU C 1 31 ? -51.173 -45.021 -5.638 1.00 14.89 31 GLU C CA 1
ATOM 6872 C C . GLU C 1 31 ? -52.241 -44.333 -6.458 1.00 14.01 31 GLU C C 1
ATOM 6873 O O . GLU C 1 31 ? -52.764 -44.845 -7.510 1.00 15.32 31 GLU C O 1
ATOM 6879 N N . ARG C 1 32 ? -52.602 -43.134 -6.095 1.00 12.56 32 ARG C N 1
ATOM 6880 C CA . ARG C 1 32 ? -53.647 -42.384 -6.840 1.00 13.43 32 ARG C CA 1
ATOM 6881 C C . ARG C 1 32 ? -53.291 -41.874 -8.238 1.00 13.80 32 ARG C C 1
ATOM 6882 O O . ARG C 1 32 ? -54.163 -41.693 -9.096 1.00 13.95 32 ARG C O 1
ATOM 6890 N N . TYR C 1 33 ? -51.978 -41.657 -8.497 1.00 13.72 33 TYR C N 1
ATOM 6891 C CA . TYR C 1 33 ? -51.576 -41.137 -9.786 1.00 15.34 33 TYR C CA 1
ATOM 6892 C C . TYR C 1 33 ? -51.496 -42.304 -10.771 1.00 13.20 33 TYR C C 1
ATOM 6893 O O . TYR C 1 33 ? -51.540 -43.436 -10.401 1.00 14.62 33 TYR C O 1
ATOM 6902 N N . HIS C 1 34 ? -51.351 -41.899 -12.049 1.00 15.45 34 HIS C N 1
ATOM 6903 C CA . HIS C 1 34 ? -51.260 -42.932 -13.120 1.00 16.80 34 HIS C CA 1
ATOM 6904 C C . HIS C 1 34 ? -49.846 -43.351 -13.394 1.00 19.65 34 HIS C C 1
ATOM 6905 O O . HIS C 1 34 ? -49.658 -44.230 -14.263 1.00 19.86 34 HIS C O 1
ATOM 6912 N N . HIS C 1 35 ? -48.853 -42.754 -12.693 1.00 17.59 35 HIS C N 1
ATOM 6913 C CA . HIS C 1 35 ? -47.424 -43.203 -12.821 1.00 17.82 35 HIS C CA 1
ATOM 6914 C C . HIS C 1 35 ? -46.828 -43.296 -11.422 1.00 16.42 35 HIS C C 1
ATOM 6915 O O . HIS C 1 35 ? -47.306 -42.548 -10.496 1.00 15.81 35 HIS C O 1
ATOM 6922 N N . VAL C 1 36 ? -45.857 -44.201 -11.231 1.00 15.59 36 VAL C N 1
ATOM 6923 C CA . VAL C 1 36 ? -45.098 -44.249 -9.945 1.00 14.83 36 VAL C CA 1
ATOM 6924 C C . VAL C 1 36 ? -44.178 -43.042 -9.847 1.00 13.55 36 VAL C C 1
ATOM 6925 O O . VAL C 1 36 ? -43.895 -42.314 -10.807 1.00 15.86 36 VAL C O 1
ATOM 6929 N N . GLY C 1 37 ? -43.559 -42.850 -8.667 1.00 13.70 37 GLY C N 1
ATOM 6930 C CA . GLY C 1 37 ? -42.511 -41.828 -8.569 1.00 11.46 37 GLY C CA 1
ATOM 6931 C C . GLY C 1 37 ? -42.887 -40.606 -7.704 1.00 11.69 37 GLY C C 1
ATOM 6932 O O . GLY C 1 37 ? -42.075 -39.758 -7.390 1.00 11.06 37 GLY C O 1
ATOM 6933 N N . GLY C 1 38 ? -44.136 -40.480 -7.285 1.00 12.10 38 GLY C N 1
ATOM 6934 C CA . GLY C 1 38 ? -44.498 -39.475 -6.255 1.00 11.40 38 GLY C CA 1
ATOM 6935 C C . GLY C 1 38 ? -44.313 -38.086 -6.797 1.00 11.40 38 GLY C C 1
ATOM 6936 O O . GLY C 1 38 ? -44.698 -37.799 -7.944 1.00 11.98 38 GLY C O 1
ATOM 6937 N N . THR C 1 39 ? -43.790 -37.162 -6.001 1.00 10.78 39 THR C N 1
ATOM 6938 C CA . THR C 1 39 ? -43.614 -35.783 -6.354 1.00 12.23 39 THR C CA 1
ATOM 6939 C C . THR C 1 39 ? -42.697 -35.565 -7.574 1.00 11.80 39 THR C C 1
ATOM 6940 O O . THR C 1 39 ? -42.705 -34.486 -8.087 1.00 11.71 39 THR C O 1
ATOM 6944 N N . TRP C 1 40 ? -41.942 -36.592 -7.992 1.00 10.36 40 TRP C N 1
ATOM 6945 C CA . TRP C 1 40 ? -41.040 -36.393 -9.166 1.00 10.75 40 TRP C CA 1
ATOM 6946 C C . TRP C 1 40 ? -41.932 -36.357 -10.452 1.00 12.63 40 TRP C C 1
ATOM 6947 O O . TRP C 1 40 ? -41.421 -36.008 -11.525 1.00 14.92 40 TRP C O 1
ATOM 6958 N N . ASN C 1 41 ? -43.213 -36.730 -10.382 1.00 11.85 41 ASN C N 1
ATOM 6959 C CA . ASN C 1 41 ? -44.117 -36.495 -11.562 1.00 12.28 41 ASN C CA 1
ATOM 6960 C C . ASN C 1 41 ? -44.597 -35.090 -11.646 1.00 14.49 41 ASN C C 1
ATOM 6961 O O . ASN C 1 41 ? -45.066 -34.463 -10.652 1.00 14.95 41 ASN C O 1
ATOM 6966 N N . TYR C 1 42 ? -44.482 -34.529 -12.846 1.00 12.89 42 TYR C N 1
ATOM 6967 C CA . TYR C 1 42 ? -44.926 -33.166 -13.055 1.00 13.04 42 TYR C CA 1
ATOM 6968 C C . TYR C 1 42 ? -46.359 -33.233 -13.648 1.00 14.78 42 TYR C C 1
ATOM 6969 O O . TYR C 1 42 ? -46.643 -34.002 -14.560 1.00 14.42 42 TYR C O 1
ATOM 6978 N N . THR C 1 43 ? -47.243 -32.414 -13.101 1.00 12.77 43 THR C N 1
ATOM 6979 C CA . THR C 1 43 ? -48.606 -32.311 -13.757 1.00 14.33 43 THR C CA 1
ATOM 6980 C C . THR C 1 43 ? -48.987 -30.872 -13.839 1.00 15.06 43 THR C C 1
ATOM 6981 O O . THR C 1 43 ? -48.588 -30.050 -13.003 1.00 12.95 43 THR C O 1
ATOM 6985 N N . ASP C 1 44 ? -49.726 -30.443 -14.879 1.00 14.46 44 ASP C N 1
ATOM 6986 C CA . ASP C 1 44 ? -50.212 -29.129 -14.884 1.00 16.26 44 ASP C CA 1
ATOM 6987 C C . ASP C 1 44 ? -51.377 -28.836 -13.923 1.00 13.81 44 ASP C C 1
ATOM 6988 O O . ASP C 1 44 ? -51.643 -27.654 -13.639 1.00 19.96 44 ASP C O 1
ATOM 6993 N N . GLU C 1 45 ? -51.978 -29.903 -13.436 1.00 15.24 45 GLU C N 1
ATOM 6994 C CA . GLU C 1 45 ? -53.103 -29.765 -12.470 1.00 13.31 45 GLU C CA 1
ATOM 6995 C C . GLU C 1 45 ? -52.505 -29.259 -11.162 1.00 14.84 45 GLU C C 1
ATOM 6996 O O . GLU C 1 45 ? -51.355 -29.608 -10.797 1.00 13.06 45 GLU C O 1
ATOM 7002 N N . THR C 1 46 ? -53.328 -28.509 -10.461 1.00 13.46 46 THR C N 1
ATOM 7003 C CA . THR C 1 46 ? -52.933 -27.995 -9.109 1.00 13.39 46 THR C CA 1
ATOM 7004 C C . THR C 1 46 ? -54.190 -28.183 -8.242 1.00 14.61 46 THR C C 1
ATOM 7005 O O . THR C 1 46 ? -55.351 -28.089 -8.779 1.00 14.80 46 THR C O 1
ATOM 7009 N N . TRP C 1 47 ? -54.005 -28.403 -6.927 1.00 13.51 47 TRP C N 1
ATOM 7010 C CA . TRP C 1 47 ? -55.097 -28.502 -5.893 1.00 12.77 47 TRP C CA 1
ATOM 7011 C C . TRP C 1 47 ? -55.968 -29.721 -6.003 1.00 12.23 47 TRP C C 1
ATOM 7012 O O . TRP C 1 47 ? -55.872 -30.634 -5.210 1.00 11.03 47 TRP C O 1
ATOM 7023 N N . MET C 1 48 ? -56.774 -29.742 -7.068 1.00 10.56 48 MET C N 1
ATOM 7024 C CA . MET C 1 48 ? -57.633 -30.872 -7.337 1.00 11.47 48 MET C CA 1
ATOM 7025 C C . MET C 1 48 ? -57.587 -31.291 -8.787 1.00 12.91 48 MET C C 1
ATOM 7026 O O . MET C 1 48 ? -57.596 -30.434 -9.693 1.00 15.17 48 MET C O 1
ATOM 7031 N N . SER C 1 49 ? -57.622 -32.582 -8.958 1.00 12.12 49 SER C N 1
ATOM 7032 C CA . SER C 1 49 ? -57.567 -33.101 -10.370 1.00 15.08 49 SER C CA 1
ATOM 7033 C C . SER C 1 49 ? -59.003 -33.196 -10.925 1.00 18.05 49 SER C C 1
ATOM 7034 O O . SER C 1 49 ? -60.005 -33.320 -10.164 1.00 17.00 49 SER C O 1
ATOM 7037 N N . GLU C 1 50 ? -59.076 -33.111 -12.266 1.00 18.85 50 GLU C N 1
ATOM 7038 C CA . GLU C 1 50 ? -60.385 -33.444 -12.933 1.00 23.70 50 GLU C CA 1
ATOM 7039 C C . GLU C 1 50 ? -60.962 -34.774 -12.528 1.00 18.35 50 GLU C C 1
ATOM 7040 O O . GLU C 1 50 ? -62.194 -34.996 -12.680 1.00 20.82 50 GLU C O 1
ATOM 7046 N N . ASP C 1 51 ? -60.156 -35.726 -12.000 1.00 21.15 51 ASP C N 1
ATOM 7047 C CA . ASP C 1 51 ? -60.605 -37.065 -11.608 1.00 18.93 51 ASP C CA 1
ATOM 7048 C C . ASP C 1 51 ? -61.304 -37.128 -10.225 1.00 19.48 51 ASP C C 1
ATOM 7049 O O . ASP C 1 51 ? -61.784 -38.168 -9.750 1.00 22.36 51 ASP C O 1
ATOM 7054 N N . GLY C 1 52 ? -61.355 -35.962 -9.605 1.00 17.46 52 GLY C N 1
ATOM 7055 C CA . GLY C 1 52 ? -62.160 -35.775 -8.374 1.00 17.31 52 GLY C CA 1
ATOM 7056 C C . GLY C 1 52 ? -61.443 -35.899 -7.033 1.00 16.65 52 GLY C C 1
ATOM 7057 O O . GLY C 1 52 ? -62.076 -35.878 -5.975 1.00 16.46 52 GLY C O 1
ATOM 7058 N N . ARG C 1 53 ? -60.115 -36.059 -7.127 1.00 14.77 53 ARG C N 1
ATOM 7059 C CA . ARG C 1 53 ? -59.275 -36.185 -5.890 1.00 15.33 53 ARG C CA 1
ATOM 7060 C C . ARG C 1 53 ? -58.162 -35.168 -5.926 1.00 13.26 53 ARG C C 1
ATOM 7061 O O . ARG C 1 53 ? -57.835 -34.587 -6.973 1.00 12.01 53 ARG C O 1
ATOM 7069 N N . PRO C 1 54 ? -57.538 -34.890 -4.737 1.00 12.70 54 PRO C N 1
ATOM 7070 C CA . PRO C 1 54 ? -56.463 -33.933 -4.693 1.00 11.65 54 PRO C CA 1
ATOM 7071 C C . PRO C 1 54 ? -55.263 -34.196 -5.574 1.00 11.10 54 PRO C C 1
ATOM 7072 O O . PRO C 1 54 ? -54.958 -35.345 -5.854 1.00 13.78 54 PRO C O 1
ATOM 7076 N N . VAL C 1 55 ? -54.616 -33.118 -5.971 1.00 11.29 55 VAL C N 1
ATOM 7077 C CA . VAL C 1 55 ? -53.306 -33.222 -6.591 1.00 10.93 55 VAL C CA 1
ATOM 7078 C C . VAL C 1 55 ? -52.298 -33.225 -5.466 1.00 11.16 55 VAL C C 1
ATOM 7079 O O . VAL C 1 55 ? -52.248 -32.269 -4.683 1.00 10.73 55 VAL C O 1
ATOM 7083 N N . TYR C 1 56 ? -51.412 -34.224 -5.467 1.00 12.50 56 TYR C N 1
ATOM 7084 C CA . TYR C 1 56 ? -50.375 -34.385 -4.386 1.00 11.49 56 TYR C CA 1
ATOM 7085 C C . TYR C 1 56 ? -49.020 -33.880 -4.816 1.00 13.48 56 TYR C C 1
ATOM 7086 O O . TYR C 1 56 ? -48.126 -33.755 -4.013 1.00 15.81 56 TYR C O 1
ATOM 7095 N N . SER C 1 57 ? -48.839 -33.671 -6.130 1.00 11.54 57 SER C N 1
ATOM 7096 C CA . SER C 1 57 ? -47.558 -33.193 -6.595 1.00 12.15 57 SER C CA 1
ATOM 7097 C C . SER C 1 57 ? -47.394 -31.686 -6.538 1.00 12.66 57 SER C C 1
ATOM 7098 O O . SER C 1 57 ? -48.267 -30.906 -6.976 1.00 12.43 57 SER C O 1
ATOM 7101 N N . SER C 1 58 ? -46.244 -31.236 -6.045 1.00 11.32 58 SER C N 1
ATOM 7102 C CA . SER C 1 58 ? -45.853 -29.806 -6.061 1.00 11.56 58 SER C CA 1
ATOM 7103 C C . SER C 1 58 ? -44.664 -29.549 -6.976 1.00 11.01 58 SER C C 1
ATOM 7104 O O . SER C 1 58 ? -44.104 -28.508 -6.913 1.00 12.34 58 SER C O 1
ATOM 7107 N N . MET C 1 59 ? -44.411 -30.474 -7.897 1.00 11.59 59 MET C N 1
ATOM 7108 C CA . MET C 1 59 ? -43.327 -30.266 -8.809 1.00 11.33 59 MET C CA 1
ATOM 7109 C C . MET C 1 59 ? -43.644 -29.175 -9.817 1.00 12.63 59 MET C C 1
ATOM 7110 O O . MET C 1 59 ? -44.757 -29.036 -10.196 1.00 14.19 59 MET C O 1
ATOM 7115 N N . TYR C 1 60 ? -42.622 -28.421 -10.231 1.00 13.36 60 TYR C N 1
ATOM 7116 C CA . TYR C 1 60 ? -42.824 -27.340 -11.182 1.00 13.26 60 TYR C CA 1
ATOM 7117 C C . TYR C 1 60 ? -41.919 -27.551 -12.396 1.00 15.64 60 TYR C C 1
ATOM 7118 O O . TYR C 1 60 ? -41.056 -28.439 -12.389 1.00 14.24 60 TYR C O 1
ATOM 7127 N N . GLN C 1 61 ? -42.132 -26.722 -13.431 1.00 14.55 61 GLN C N 1
ATOM 7128 C CA . GLN C 1 61 ? -41.261 -26.862 -14.663 1.00 15.94 61 GLN C CA 1
ATOM 7129 C C . GLN C 1 61 ? -39.820 -26.447 -14.463 1.00 13.90 61 GLN C C 1
ATOM 7130 O O . GLN C 1 61 ? -39.471 -25.496 -13.688 1.00 12.70 61 GLN C O 1
ATOM 7136 N N . ASN C 1 62 ? -38.954 -27.136 -15.225 1.00 16.73 62 ASN C N 1
ATOM 7137 C CA . ASN C 1 62 ? -37.561 -26.744 -15.324 1.00 17.48 62 ASN C CA 1
ATOM 7138 C C . ASN C 1 62 ? -36.851 -26.832 -13.984 1.00 14.96 62 ASN C C 1
ATOM 7139 O O . ASN C 1 62 ? -35.986 -26.052 -13.644 1.00 16.21 62 ASN C O 1
ATOM 7144 N N . LEU C 1 63 ? -37.241 -27.829 -13.219 1.00 15.28 63 LEU C N 1
ATOM 7145 C CA . LEU C 1 63 ? -36.582 -27.993 -11.846 1.00 15.94 63 LEU C CA 1
ATOM 7146 C C . LEU C 1 63 ? -35.376 -28.880 -12.020 1.00 14.27 63 LEU C C 1
ATOM 7147 O O . LEU C 1 63 ? -35.465 -29.878 -12.754 1.00 15.04 63 LEU C O 1
ATOM 7152 N N . PHE C 1 64 ? -34.281 -28.498 -11.332 1.00 14.62 64 PHE C N 1
ATOM 7153 C CA . PHE C 1 64 ? -33.122 -29.406 -11.280 1.00 16.32 64 PHE C CA 1
ATOM 7154 C C . PHE C 1 64 ? -32.910 -29.808 -9.834 1.00 15.36 64 PHE C C 1
ATOM 7155 O O . PHE C 1 64 ? -33.269 -29.023 -8.905 1.00 16.62 64 PHE C O 1
ATOM 7163 N N . VAL C 1 65 ? -32.376 -31.015 -9.620 1.00 13.37 65 VAL C N 1
ATOM 7164 C CA . VAL C 1 65 ? -32.167 -31.424 -8.213 1.00 12.62 65 VAL C CA 1
ATOM 7165 C C . VAL C 1 65 ? -31.248 -30.515 -7.476 1.00 13.54 65 VAL C C 1
ATOM 7166 O O . VAL C 1 65 ? -30.383 -29.834 -8.058 1.00 14.33 65 VAL C O 1
ATOM 7170 N N . ASN C 1 66 ? -31.408 -30.506 -6.164 1.00 14.25 66 ASN C N 1
ATOM 7171 C CA . ASN C 1 66 ? -30.492 -29.696 -5.289 1.00 15.73 66 ASN C CA 1
ATOM 7172 C C . ASN C 1 66 ? -29.442 -30.523 -4.543 1.00 16.30 66 ASN C C 1
ATOM 7173 O O . ASN C 1 66 ? -28.750 -29.998 -3.621 1.00 19.39 66 ASN C O 1
ATOM 7178 N N . LEU C 1 67 ? -29.362 -31.820 -4.826 1.00 15.61 67 LEU C N 1
ATOM 7179 C CA . LEU C 1 67 ? -28.289 -32.697 -4.282 1.00 16.71 67 LEU C CA 1
ATOM 7180 C C . LEU C 1 67 ? -27.805 -33.504 -5.476 1.00 15.10 67 LEU C C 1
ATOM 7181 O O . LEU C 1 67 ? -28.588 -33.870 -6.312 1.00 15.70 67 LEU C O 1
ATOM 7186 N N . PRO C 1 68 ? -26.514 -33.821 -5.540 1.00 15.27 68 PRO C N 1
ATOM 7187 C CA . PRO C 1 68 ? -26.025 -34.567 -6.723 1.00 13.94 68 PRO C CA 1
ATOM 7188 C C . PRO C 1 68 ? -26.657 -35.928 -6.854 1.00 13.47 68 PRO C C 1
ATOM 7189 O O . PRO C 1 68 ? -27.024 -36.592 -5.859 1.00 14.13 68 PRO C O 1
ATOM 7193 N N . LYS C 1 69 ? -26.810 -36.397 -8.078 1.00 12.10 69 LYS C N 1
ATOM 7194 C CA . LYS C 1 69 ? -27.421 -37.697 -8.332 1.00 13.17 69 LYS C CA 1
ATOM 7195 C C . LYS C 1 69 ? -26.685 -38.823 -7.604 1.00 12.68 69 LYS C C 1
ATOM 7196 O O . LYS C 1 69 ? -27.366 -39.795 -7.160 1.00 14.92 69 LYS C O 1
ATOM 7202 N N . GLU C 1 70 ? -25.394 -38.620 -7.302 1.00 13.42 70 GLU C N 1
ATOM 7203 C CA . GLU C 1 70 ? -24.596 -39.637 -6.593 1.00 14.29 70 GLU C CA 1
ATOM 7204 C C . GLU C 1 70 ? -25.155 -39.823 -5.174 1.00 14.70 70 GLU C C 1
ATOM 7205 O O . GLU C 1 70 ? -25.033 -40.919 -4.610 1.00 15.93 70 GLU C O 1
ATOM 7211 N N . LEU C 1 71 ? -25.729 -38.781 -4.588 1.00 14.20 71 LEU C N 1
ATOM 7212 C CA . LEU C 1 71 ? -26.295 -38.911 -3.215 1.00 14.61 71 LEU C CA 1
ATOM 7213 C C . LEU C 1 71 ? -27.783 -39.230 -3.268 1.00 14.27 71 LEU C C 1
ATOM 7214 O O . LEU C 1 71 ? -28.385 -39.620 -2.228 1.00 15.28 71 LEU C O 1
ATOM 7219 N N . MET C 1 72 ? -28.396 -39.049 -4.420 1.00 13.74 72 MET C N 1
ATOM 7220 C CA . MET C 1 72 ? 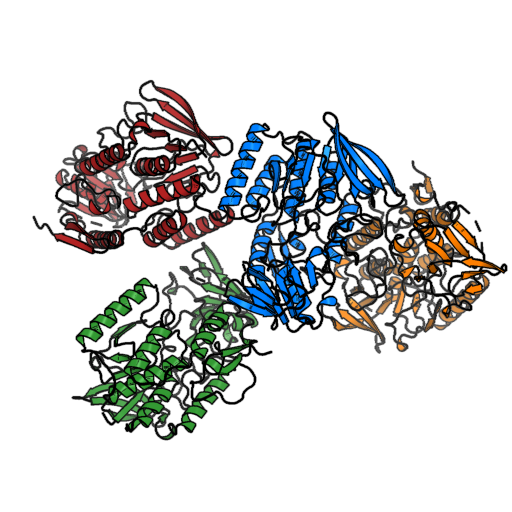-29.788 -39.373 -4.534 1.00 13.95 72 MET C CA 1
ATOM 7221 C C . MET C 1 72 ? -30.085 -40.866 -4.896 1.00 14.03 72 MET C C 1
ATOM 7222 O O . MET C 1 72 ? -31.228 -41.336 -4.712 1.00 17.26 72 MET C O 1
ATOM 7227 N N . ALA C 1 73 ? -29.071 -41.561 -5.411 1.00 12.89 73 ALA C N 1
ATOM 7228 C CA . ALA C 1 73 ? -29.199 -42.978 -5.725 1.00 13.84 73 ALA C CA 1
ATOM 7229 C C . ALA C 1 73 ? -29.046 -43.754 -4.405 1.00 14.00 73 ALA C C 1
ATOM 7230 O O . ALA C 1 73 ? -28.220 -43.385 -3.528 1.00 15.35 73 ALA C O 1
ATOM 7232 N N . PHE C 1 74 ? -29.785 -44.842 -4.287 1.00 13.65 74 PHE C N 1
ATOM 7233 C CA . PHE C 1 74 ? -29.518 -45.838 -3.212 1.00 15.13 74 PHE C CA 1
ATOM 7234 C C . PHE C 1 74 ? -28.123 -46.441 -3.379 1.00 15.02 74 PHE C C 1
ATOM 7235 O O . PHE C 1 74 ? -27.643 -46.632 -4.515 1.00 15.02 74 PHE C O 1
ATOM 7243 N N . PRO C 1 75 ? -27.477 -46.797 -2.263 1.00 15.95 75 PRO C N 1
ATOM 7244 C CA . PRO C 1 75 ? -26.103 -47.364 -2.373 1.00 16.19 75 PRO C CA 1
ATOM 7245 C C . PRO C 1 75 ? -25.994 -48.591 -3.253 1.00 19.13 75 PRO C C 1
ATOM 7246 O O . PRO C 1 75 ? -24.951 -48.759 -3.877 1.00 20.19 75 PRO C O 1
ATOM 7250 N N . ASP C 1 76 ? -27.065 -49.378 -3.425 1.00 17.21 76 ASP C N 1
ATOM 7251 C CA . ASP C 1 76 ? -26.980 -50.583 -4.260 1.00 18.14 76 ASP C CA 1
ATOM 7252 C C . ASP C 1 76 ? -27.785 -50.469 -5.530 1.00 18.69 76 ASP C C 1
ATOM 7253 O O . ASP C 1 76 ? -28.094 -51.481 -6.104 1.00 18.32 76 ASP C O 1
ATOM 7258 N N . PHE C 1 77 ? -28.088 -49.248 -5.990 1.00 15.56 77 PHE C N 1
ATOM 7259 C CA . PHE C 1 77 ? -28.844 -49.152 -7.234 1.00 17.51 77 PHE C CA 1
ATOM 7260 C C . PHE C 1 77 ? -28.392 -47.845 -7.825 1.00 17.83 77 PHE C C 1
ATOM 7261 O O . PHE C 1 77 ? -28.993 -46.765 -7.630 1.00 17.28 77 PHE C O 1
ATOM 7269 N N . PRO C 1 78 ? -27.298 -47.890 -8.604 1.00 20.00 78 PRO C N 1
ATOM 7270 C CA . PRO C 1 78 ? -26.746 -46.599 -9.049 1.00 19.31 78 PRO C CA 1
ATOM 7271 C C . PRO C 1 78 ? -27.645 -45.945 -10.071 1.00 16.91 78 PRO C C 1
ATOM 7272 O O . PRO C 1 78 ? -28.427 -46.601 -10.741 1.00 17.74 78 PRO C O 1
ATOM 7276 N N . PHE C 1 79 ? -27.454 -44.660 -10.212 1.00 16.76 79 PHE C N 1
ATOM 7277 C CA . PHE C 1 79 ? -28.088 -43.878 -11.264 1.00 16.84 79 PHE C CA 1
ATOM 7278 C C . PHE C 1 79 ? -27.738 -44.389 -12.654 1.00 17.76 79 PHE C C 1
ATOM 7279 O O . PHE C 1 79 ? -26.628 -44.903 -12.833 1.00 17.52 79 PHE C O 1
ATOM 7287 N N . HIS C 1 80 ? -28.686 -44.393 -13.575 1.00 18.35 80 HIS C N 1
ATOM 7288 C CA . HIS C 1 80 ? -28.443 -44.722 -14.994 1.00 20.38 80 HIS C CA 1
ATOM 7289 C C . HIS C 1 80 ? -27.402 -43.715 -15.578 1.00 21.59 80 HIS C C 1
ATOM 7290 O O . HIS C 1 80 ? -27.145 -42.640 -14.995 1.00 19.82 80 HIS C O 1
ATOM 7297 N N . ASP C 1 81 ? -26.811 -44.002 -16.763 1.00 23.50 81 ASP C N 1
ATOM 7298 C CA . ASP C 1 81 ? -25.862 -43.031 -17.325 1.00 23.93 81 ASP C CA 1
ATOM 7299 C C . ASP C 1 81 ? -26.544 -41.779 -17.784 1.00 23.00 81 ASP C C 1
ATOM 7300 O O . ASP C 1 81 ? -27.462 -41.790 -18.639 1.00 23.82 81 ASP C O 1
ATOM 7305 N N . ILE C 1 82 ? -26.107 -40.680 -17.194 1.00 23.43 82 ILE C N 1
ATOM 7306 C CA . ILE C 1 82 ? -26.511 -39.369 -17.660 1.00 23.58 82 ILE C CA 1
ATOM 7307 C C . ILE C 1 82 ? -25.358 -38.425 -17.407 1.00 21.35 82 ILE C C 1
ATOM 7308 O O . ILE C 1 82 ? -24.621 -38.545 -16.411 1.00 23.12 82 ILE C O 1
ATOM 7313 N N . GLU C 1 83 ? -25.146 -37.490 -18.314 1.00 22.56 83 GLU C N 1
ATOM 7314 C CA . GLU C 1 83 ? -24.124 -36.499 -18.112 1.00 24.38 83 GLU C CA 1
ATOM 7315 C C . GLU C 1 83 ? -24.514 -35.461 -17.019 1.00 23.50 83 GLU C C 1
ATOM 7316 O O . GLU C 1 83 ? -25.589 -34.899 -17.110 1.00 24.83 83 GLU C O 1
ATOM 7322 N N . GLY C 1 84 ? -23.673 -35.208 -16.003 1.00 18.78 84 GLY C N 1
ATOM 7323 C CA . GLY C 1 84 ? -24.030 -34.159 -15.024 1.00 16.34 84 GLY C CA 1
ATOM 7324 C C . GLY C 1 84 ? -24.465 -34.778 -13.694 1.00 17.23 84 GLY C C 1
ATOM 7325 O O . GLY C 1 84 ? -25.183 -35.778 -13.715 1.00 18.68 84 GLY C O 1
ATOM 7326 N N . SER C 1 85 ? -23.999 -34.175 -12.605 1.00 15.75 85 SER C N 1
ATOM 7327 C CA . SER C 1 85 ? -24.510 -34.578 -11.252 1.00 15.20 85 SER C CA 1
ATOM 7328 C C . SER C 1 85 ? -25.872 -33.957 -10.903 1.00 14.19 85 SER C C 1
ATOM 7329 O O . SER C 1 85 ? -26.703 -34.649 -10.256 1.00 15.72 85 SER C O 1
ATOM 7332 N N . TYR C 1 86 ? -26.128 -32.702 -11.321 1.00 12.62 86 TYR C N 1
ATOM 7333 C CA . TYR C 1 86 ? -27.416 -32.044 -10.912 1.00 13.33 86 TYR C CA 1
ATOM 7334 C C . TYR C 1 86 ? -28.371 -32.125 -12.060 1.00 15.92 86 TYR C C 1
ATOM 7335 O O . TYR C 1 86 ? -28.469 -31.173 -12.822 1.00 17.77 86 TYR C O 1
ATOM 7344 N N . VAL C 1 87 ? -29.051 -33.252 -12.119 1.00 11.93 87 VAL C N 1
ATOM 7345 C CA . VAL C 1 87 ? -29.932 -33.717 -13.212 1.00 11.99 87 VAL C CA 1
ATOM 7346 C C . VAL C 1 87 ? -31.267 -32.945 -13.164 1.00 12.28 87 VAL C C 1
ATOM 7347 O O . VAL C 1 87 ? -31.680 -32.464 -12.086 1.00 13.42 87 VAL C O 1
ATOM 7351 N N . PRO C 1 88 ? -31.910 -32.809 -14.329 1.00 14.14 88 PRO C N 1
ATOM 7352 C CA . PRO C 1 88 ? -33.321 -32.378 -14.271 1.00 13.39 88 PRO C CA 1
ATOM 7353 C C . PRO C 1 88 ? -34.241 -33.372 -13.567 1.00 15.05 88 PRO C C 1
ATOM 7354 O O . PRO C 1 88 ? -34.003 -34.592 -13.481 1.00 13.83 88 PRO C O 1
ATOM 7358 N N . SER C 1 89 ? -35.404 -32.855 -13.146 1.00 14.15 89 SER C N 1
ATOM 7359 C CA . SER C 1 89 ? -36.333 -33.732 -12.431 1.00 13.82 89 SER C CA 1
ATOM 7360 C C . SER C 1 89 ? -36.724 -34.975 -13.222 1.00 14.72 89 SER C C 1
ATOM 7361 O O . SER C 1 89 ? -36.890 -36.031 -12.649 1.00 14.20 89 SER C O 1
ATOM 7364 N N . LYS C 1 90 ? -36.811 -34.927 -14.579 1.00 12.88 90 LYS C N 1
ATOM 7365 C CA . LYS C 1 90 ? -37.315 -36.073 -15.244 1.00 14.45 90 LYS C CA 1
ATOM 7366 C C . LYS C 1 90 ? -36.329 -37.251 -15.201 1.00 12.67 90 LYS C C 1
ATOM 7367 O O . LYS C 1 90 ? -36.739 -38.422 -15.316 1.00 14.32 90 LYS C O 1
ATOM 7373 N N . GLU C 1 91 ? -35.048 -36.951 -14.875 1.00 14.55 91 GLU C N 1
ATOM 7374 C CA . GLU C 1 91 ? -34.110 -38.096 -14.693 1.00 14.21 91 GLU C CA 1
ATOM 7375 C C . GLU C 1 91 ? -34.305 -38.838 -13.374 1.00 13.48 91 GLU C C 1
ATOM 7376 O O . GLU C 1 91 ? -34.064 -40.037 -13.241 1.00 13.29 91 GLU C O 1
ATOM 7382 N N . VAL C 1 92 ? -34.819 -38.116 -12.346 1.00 12.02 92 VAL C N 1
ATOM 7383 C CA . VAL C 1 92 ? -35.087 -38.828 -11.088 1.00 11.01 92 VAL C CA 1
ATOM 7384 C C . VAL C 1 92 ? -36.402 -39.600 -11.190 1.00 10.02 92 VAL C C 1
ATOM 7385 O O . VAL C 1 92 ? -36.507 -40.731 -10.696 1.00 12.23 92 VAL C O 1
ATOM 7389 N N . LEU C 1 93 ? -37.387 -39.024 -11.911 1.00 10.96 93 LEU C N 1
ATOM 7390 C CA . LEU C 1 93 ? -38.528 -39.820 -12.245 1.00 13.47 93 LEU C CA 1
ATOM 7391 C C . LEU C 1 93 ? -38.150 -41.141 -12.963 1.00 13.75 93 LEU C C 1
ATOM 7392 O O . LEU C 1 93 ? -38.611 -42.158 -12.608 1.00 13.93 93 LEU C O 1
ATOM 7397 N N . LYS C 1 94 ? -37.250 -41.056 -13.971 1.00 12.94 94 LYS C N 1
ATOM 7398 C CA . LYS C 1 94 ? -36.809 -42.211 -14.688 1.00 12.68 94 LYS C CA 1
ATOM 7399 C C . LYS C 1 94 ? -36.109 -43.179 -13.748 1.00 12.19 94 LYS C C 1
ATOM 7400 O O . LYS C 1 94 ? -36.323 -44.361 -13.833 1.00 13.96 94 LYS C O 1
ATOM 7406 N N . TYR C 1 95 ? -35.276 -42.672 -12.853 1.00 11.89 95 TYR C N 1
ATOM 7407 C CA . TYR C 1 95 ? -34.571 -43.500 -11.846 1.00 12.53 95 TYR C CA 1
ATOM 7408 C C . TYR C 1 95 ? -35.590 -44.313 -11.033 1.00 11.15 95 TYR C C 1
ATOM 7409 O O . TYR C 1 95 ? -35.488 -45.492 -10.837 1.00 12.11 95 TYR C O 1
ATOM 7418 N N . PHE C 1 96 ? -36.687 -43.690 -10.537 1.00 12.70 96 PHE C N 1
ATOM 7419 C CA . PHE C 1 96 ? -37.690 -44.469 -9.783 1.00 14.27 96 PHE C CA 1
ATOM 7420 C C . PHE C 1 96 ? -38.557 -45.434 -10.626 1.00 12.53 96 PHE C C 1
ATOM 7421 O O . PHE C 1 96 ? -38.881 -46.496 -10.118 1.00 14.43 96 PHE C O 1
ATOM 7429 N N . ASP C 1 97 ? -38.818 -45.060 -11.908 1.00 13.80 97 ASP C N 1
ATOM 7430 C CA . ASP C 1 97 ? -39.472 -45.962 -12.829 1.00 17.02 97 ASP C CA 1
ATOM 7431 C C . ASP C 1 97 ? -38.583 -47.213 -13.035 1.00 16.26 97 ASP C C 1
ATOM 7432 O O . ASP C 1 97 ? -39.071 -48.329 -12.964 1.00 16.80 97 ASP C O 1
ATOM 7437 N N . ASN C 1 98 ? -37.287 -46.968 -13.295 1.00 14.84 98 ASN C N 1
ATOM 7438 C CA . ASN C 1 98 ? -36.277 -48.065 -13.421 1.00 15.44 98 ASN C CA 1
ATOM 7439 C C . ASN C 1 98 ? -36.112 -48.923 -12.178 1.00 14.44 98 ASN C C 1
ATOM 7440 O O . ASN C 1 98 ? -36.037 -50.163 -12.244 1.00 16.92 98 ASN C O 1
ATOM 7445 N N . PHE C 1 99 ? -36.068 -48.272 -10.995 1.00 13.30 99 PHE C N 1
ATOM 7446 C CA . PHE C 1 99 ? -36.111 -49.007 -9.753 1.00 11.49 99 PHE C CA 1
ATOM 7447 C C . PHE C 1 99 ? -37.343 -49.965 -9.622 1.00 12.26 99 PHE C C 1
ATOM 7448 O O . PHE C 1 99 ? -37.237 -51.121 -9.190 1.00 12.07 99 PHE C O 1
ATOM 7456 N N . THR C 1 100 ? -38.480 -49.422 -9.990 1.00 12.61 100 THR C N 1
ATOM 7457 C CA . THR C 1 100 ? -39.718 -50.186 -9.875 1.00 13.50 100 THR C CA 1
ATOM 7458 C C . THR C 1 100 ? -39.622 -51.478 -10.729 1.00 18.73 100 THR C C 1
ATOM 7459 O O . THR C 1 100 ? -39.943 -52.535 -10.231 1.00 18.72 100 THR C O 1
ATOM 7463 N N . ASP C 1 101 ? -39.194 -51.321 -11.981 1.00 19.72 101 ASP C N 1
ATOM 7464 C CA . ASP C 1 101 ? -38.953 -52.525 -12.824 1.00 20.58 101 ASP C CA 1
ATOM 7465 C C . ASP C 1 101 ? -37.771 -53.404 -12.403 1.00 19.61 101 ASP C C 1
ATOM 7466 O O . ASP C 1 101 ? -37.899 -54.633 -12.370 1.00 20.36 101 ASP C O 1
ATOM 7471 N N . ALA C 1 102 ? -36.670 -52.838 -11.930 1.00 20.97 102 ALA C N 1
ATOM 7472 C CA . ALA C 1 102 ? -35.539 -53.689 -11.532 1.00 19.12 102 ALA C CA 1
ATOM 7473 C C . ALA C 1 102 ? -35.865 -54.633 -10.408 1.00 21.18 102 ALA C C 1
ATOM 7474 O O . ALA C 1 102 ? -35.299 -55.735 -10.321 1.00 20.86 102 ALA C O 1
ATOM 7476 N N . PHE C 1 103 ? -36.705 -54.172 -9.466 1.00 18.15 103 PHE C N 1
ATOM 7477 C CA . PHE C 1 103 ? -37.095 -55.036 -8.343 1.00 17.50 103 PHE C CA 1
ATOM 7478 C C . PHE C 1 103 ? -38.480 -55.674 -8.507 1.00 19.76 103 PHE C C 1
ATOM 7479 O O . PHE C 1 103 ? -38.999 -56.227 -7.542 1.00 21.02 103 PHE C O 1
ATOM 7487 N N . ASP C 1 104 ? -39.026 -55.629 -9.705 1.00 20.39 104 ASP C N 1
ATOM 7488 C CA . ASP C 1 104 ? -40.259 -56.415 -10.033 1.00 21.84 104 ASP C CA 1
ATOM 7489 C C . ASP C 1 104 ? -41.429 -55.986 -9.131 1.00 22.27 104 ASP C C 1
ATOM 7490 O O . ASP C 1 104 ? -42.175 -56.803 -8.638 1.00 20.43 104 ASP C O 1
ATOM 7495 N N . LEU C 1 105 ? -41.565 -54.663 -8.941 1.00 20.97 105 LEU C N 1
ATOM 7496 C CA . LEU C 1 105 ? -42.588 -54.133 -7.996 1.00 21.77 105 LEU C CA 1
ATOM 7497 C C . LEU C 1 105 ? -43.782 -53.684 -8.754 1.00 19.80 105 LEU C C 1
ATOM 7498 O O . LEU C 1 105 ? -44.844 -53.464 -8.120 1.00 21.03 105 LEU C O 1
ATOM 7503 N N . ARG C 1 106 ? -43.695 -53.548 -10.075 1.00 20.87 106 ARG C N 1
ATOM 7504 C CA . ARG C 1 106 ? -44.812 -52.995 -10.835 1.00 21.32 106 ARG C CA 1
ATOM 7505 C C . ARG C 1 106 ? -46.123 -53.836 -10.691 1.00 24.70 106 ARG C C 1
ATOM 7506 O O . ARG C 1 106 ? -47.220 -53.246 -10.570 1.00 24.28 106 ARG C O 1
ATOM 7514 N N . LYS C 1 107 ? -45.977 -55.172 -10.571 1.00 21.97 107 LYS C N 1
ATOM 7515 C CA . LYS C 1 107 ? -47.141 -56.071 -10.408 1.00 24.50 107 LYS C CA 1
ATOM 7516 C C . LYS C 1 107 ? -47.820 -55.896 -9.054 1.00 24.05 107 LYS C C 1
ATOM 7517 O O . LYS C 1 107 ? -48.984 -56.269 -8.901 1.00 24.89 107 LYS C O 1
ATOM 7523 N N . LEU C 1 108 ? -47.098 -55.303 -8.089 1.00 19.68 108 LEU C N 1
ATOM 7524 C CA . LEU C 1 108 ? -47.683 -54.964 -6.772 1.00 19.67 108 LEU C CA 1
ATOM 7525 C C . LEU C 1 108 ? -48.538 -53.701 -6.698 1.00 15.70 108 LEU C C 1
ATOM 7526 O O . LEU C 1 108 ? -49.273 -53.574 -5.626 1.00 20.31 108 LEU C O 1
ATOM 7531 N N . ILE C 1 109 ? -48.447 -52.801 -7.683 1.00 15.47 109 ILE C N 1
ATOM 7532 C CA . ILE C 1 109 ? -48.953 -51.437 -7.516 1.00 15.84 109 ILE C CA 1
ATOM 7533 C C . ILE C 1 109 ? -50.288 -51.297 -8.218 1.00 19.67 109 ILE C C 1
ATOM 7534 O O . ILE C 1 109 ? -50.429 -51.644 -9.368 1.00 21.59 109 ILE C O 1
ATOM 7539 N N . LYS C 1 110 ? -51.305 -50.880 -7.469 1.00 18.15 110 LYS C N 1
ATOM 7540 C CA . LYS C 1 110 ? -52.508 -50.430 -8.012 1.00 16.91 110 LYS C CA 1
ATOM 7541 C C . LYS C 1 110 ? -52.547 -48.921 -8.271 1.00 15.78 110 LYS C C 1
ATOM 7542 O O . LYS C 1 110 ? -52.732 -48.061 -7.319 1.00 14.92 110 LYS C O 1
ATOM 7548 N N . LEU C 1 111 ? -52.363 -48.546 -9.517 1.00 17.22 111 LEU C N 1
ATOM 7549 C CA . LEU C 1 111 ? -52.386 -47.165 -9.934 1.00 18.67 111 LEU C CA 1
ATOM 7550 C C . LEU C 1 111 ? -53.823 -46.644 -10.056 1.00 18.19 111 LEU C C 1
ATOM 7551 O O . LEU C 1 111 ? -54.819 -47.439 -10.146 1.00 18.52 111 LEU C O 1
ATOM 7556 N N . GLN C 1 112 ? -53.915 -45.331 -9.988 1.00 16.80 112 GLN C N 1
ATOM 7557 C CA . GLN C 1 112 ? -55.171 -44.588 -10.034 1.00 19.27 112 GLN C CA 1
ATOM 7558 C C . GLN C 1 112 ? -56.088 -45.135 -8.989 1.00 18.37 112 GLN C C 1
ATOM 7559 O O . GLN C 1 112 ? -57.337 -45.228 -9.204 1.00 18.88 112 GLN C O 1
ATOM 7565 N N . HIS C 1 113 ? -55.517 -45.545 -7.849 1.00 17.05 113 HIS C N 1
ATOM 7566 C CA . HIS C 1 113 ? -56.316 -45.974 -6.664 1.00 16.12 113 HIS C CA 1
ATOM 7567 C C . HIS C 1 113 ? -56.123 -44.964 -5.512 1.00 17.29 113 HIS C C 1
ATOM 7568 O O . HIS C 1 113 ? -55.010 -44.868 -5.009 1.00 14.65 113 HIS C O 1
ATOM 7575 N N . HIS C 1 114 ? -57.211 -44.353 -5.020 1.00 14.67 114 HIS C N 1
ATOM 7576 C CA . HIS C 1 114 ? -57.078 -43.269 -4.019 1.00 13.27 114 HIS C CA 1
ATOM 7577 C C . HIS C 1 114 ? -57.564 -43.857 -2.718 1.00 13.08 114 HIS C C 1
ATOM 7578 O O . HIS C 1 114 ? -58.755 -44.284 -2.566 1.00 16.23 114 HIS C O 1
ATOM 7585 N N . VAL C 1 115 ? -56.716 -43.822 -1.692 1.00 13.49 115 VAL C N 1
ATOM 7586 C CA . VAL C 1 115 ? -57.027 -44.334 -0.382 1.00 14.21 115 VAL C CA 1
ATOM 7587 C C . VAL C 1 115 ? -57.916 -43.326 0.332 1.00 15.88 115 VAL C C 1
ATOM 7588 O O . VAL C 1 115 ? -57.585 -42.157 0.443 1.00 15.08 115 VAL C O 1
ATOM 7592 N N . GLU C 1 116 ? -59.077 -43.822 0.738 1.00 15.43 116 GLU C N 1
ATOM 7593 C CA . GLU C 1 116 ? -60.090 -42.932 1.329 1.00 15.47 116 GLU C CA 1
ATOM 7594 C C . GLU C 1 116 ? -60.177 -43.069 2.832 1.00 14.90 116 GLU C C 1
ATOM 7595 O O . GLU C 1 116 ? -60.430 -42.098 3.519 1.00 16.53 116 GLU C O 1
ATOM 7601 N N . ASN C 1 117 ? -59.952 -44.257 3.364 1.00 13.59 117 ASN C N 1
ATOM 7602 C CA . ASN C 1 117 ? -60.019 -44.513 4.792 1.00 15.53 117 ASN C CA 1
ATOM 7603 C C . ASN C 1 117 ? -59.216 -45.716 5.233 1.00 15.70 117 ASN C C 1
ATOM 7604 O O . ASN C 1 117 ? -59.074 -46.731 4.462 1.00 16.13 117 ASN C O 1
ATOM 7609 N N . VAL C 1 118 ? -58.656 -45.599 6.426 1.00 14.84 118 VAL C N 1
ATOM 7610 C CA . VAL C 1 118 ? -57.949 -46.665 7.072 1.00 14.66 118 VAL C CA 1
ATOM 7611 C C . VAL C 1 118 ? -58.446 -46.738 8.491 1.00 18.00 118 VAL C C 1
ATOM 7612 O O . VAL C 1 118 ? -58.403 -45.728 9.218 1.00 15.39 118 VAL C O 1
ATOM 7616 N N . ARG C 1 119 ? -58.942 -47.915 8.885 1.00 17.93 119 ARG C N 1
ATOM 7617 C CA . ARG C 1 119 ? -59.342 -48.109 10.302 1.00 20.51 119 ARG C CA 1
ATOM 7618 C C . ARG C 1 119 ? -58.961 -49.475 10.793 1.00 20.69 119 ARG C C 1
ATOM 7619 O O . ARG C 1 119 ? -58.896 -50.408 9.984 1.00 20.46 119 ARG C O 1
ATOM 7627 N N . PRO C 1 120 ? -58.677 -49.608 12.100 1.00 22.00 120 PRO C N 1
ATOM 7628 C CA . PRO C 1 120 ? -58.397 -50.960 12.727 1.00 24.35 120 PRO C CA 1
ATOM 7629 C C . PRO C 1 120 ? -59.652 -51.887 12.701 1.00 28.96 120 PRO C C 1
ATOM 7630 O O . PRO C 1 120 ? -60.813 -51.429 12.678 1.00 28.76 120 PRO C O 1
ATOM 7634 N N . CYS C 1 121 ? -59.409 -53.196 12.600 1.00 34.69 121 CYS C N 1
ATOM 7635 C CA . CYS C 1 121 ? -60.513 -54.158 12.386 1.00 45.69 121 CYS C CA 1
ATOM 7636 C C . CYS C 1 121 ? -60.053 -55.376 13.092 1.00 51.34 121 CYS C C 1
ATOM 7637 O O . CYS C 1 121 ? -59.172 -56.073 12.568 1.00 52.18 121 CYS C O 1
ATOM 7640 N N . GLU C 1 122 ? -60.622 -55.621 14.282 1.00 58.36 122 GLU C N 1
ATOM 7641 C CA . GLU C 1 122 ? -60.027 -56.535 15.266 1.00 61.12 122 GLU C CA 1
ATOM 7642 C C . GLU C 1 122 ? -58.549 -56.158 15.373 1.00 62.70 122 GLU C C 1
ATOM 7643 O O . GLU C 1 122 ? -58.206 -54.986 15.551 1.00 60.96 122 GLU C O 1
ATOM 7649 N N . SER C 1 123 ? -57.704 -57.174 15.173 1.00 58.29 123 SER C N 1
ATOM 7650 C CA . SER C 1 123 ? -56.242 -57.093 15.177 1.00 57.08 123 SER C CA 1
ATOM 7651 C C . SER C 1 123 ? -55.622 -56.569 13.861 1.00 50.86 123 SER C C 1
ATOM 7652 O O . SER C 1 123 ? -54.432 -56.188 13.838 1.00 50.00 123 SER C O 1
ATOM 7655 N N . GLY C 1 124 ? -56.396 -56.585 12.775 1.00 36.48 124 GLY C N 1
ATOM 7656 C CA . GLY C 1 124 ? -55.905 -56.080 11.465 1.00 36.77 124 GLY C CA 1
ATOM 7657 C C . GLY C 1 124 ? -56.295 -54.623 11.172 1.00 30.25 124 GLY C C 1
ATOM 7658 O O . GLY C 1 124 ? -56.468 -53.810 12.073 1.00 34.36 124 GLY C O 1
ATOM 7659 N N . TRP C 1 125 ? -56.410 -54.323 9.905 1.00 24.42 125 TRP C N 1
ATOM 7660 C CA . TRP C 1 125 ? -56.684 -52.977 9.357 1.00 20.40 125 TRP C CA 1
ATOM 7661 C C . TRP C 1 125 ? -57.655 -53.150 8.181 1.00 21.62 125 TRP C C 1
ATOM 7662 O O . TRP C 1 125 ? -57.589 -54.155 7.429 1.00 23.34 125 TRP C O 1
ATOM 7673 N N . LEU C 1 126 ? -58.610 -52.230 8.039 1.00 19.57 126 LEU C N 1
ATOM 7674 C CA . LEU C 1 126 ? -59.434 -52.207 6.850 1.00 22.08 126 LEU C CA 1
ATOM 7675 C C . LEU C 1 126 ? -59.177 -50.929 6.019 1.00 23.48 126 LEU C C 1
ATOM 7676 O O . LEU C 1 126 ? -59.241 -49.789 6.553 1.00 19.89 126 LEU C O 1
ATOM 7681 N N . VAL C 1 127 ? -58.793 -51.102 4.745 1.00 17.95 127 VAL C N 1
ATOM 7682 C CA . VAL C 1 127 ? -58.465 -49.997 3.898 1.00 16.64 127 VAL C CA 1
ATOM 7683 C C . VAL C 1 127 ? -59.497 -49.842 2.820 1.00 18.76 127 VAL C C 1
ATOM 7684 O O . VAL C 1 127 ? -59.762 -50.827 2.000 1.00 19.09 127 VAL C O 1
ATOM 7688 N N . THR C 1 128 ? -60.082 -48.661 2.729 1.00 16.00 128 THR C N 1
ATOM 7689 C CA . THR C 1 128 ? -61.085 -48.350 1.674 1.00 16.98 128 THR C CA 1
ATOM 7690 C C . THR C 1 128 ? -60.462 -47.499 0.594 1.00 19.19 128 THR C C 1
ATOM 7691 O O . THR C 1 128 ? -59.844 -46.458 0.904 1.00 17.63 128 THR C O 1
ATOM 7695 N N . VAL C 1 129 ? -60.536 -47.935 -0.649 1.00 16.68 129 VAL C N 1
ATOM 7696 C CA . VAL C 1 129 ? -59.868 -47.233 -1.748 1.00 18.57 129 VAL C CA 1
ATOM 7697 C C . VAL C 1 129 ? -60.803 -47.060 -2.931 1.00 19.34 129 VAL C C 1
ATOM 7698 O O . VAL C 1 129 ? -61.563 -47.983 -3.238 1.00 25.08 129 VAL C O 1
ATOM 7702 N N . THR C 1 130 ? -60.743 -45.975 -3.648 1.00 16.40 130 THR C N 1
ATOM 7703 C CA . THR C 1 130 ? -61.542 -45.851 -4.881 1.00 19.56 130 THR C CA 1
ATOM 7704 C C . THR C 1 130 ? -60.673 -46.076 -6.094 1.00 19.32 130 THR C C 1
ATOM 7705 O O . THR C 1 130 ? -59.623 -45.423 -6.203 1.00 16.15 130 THR C O 1
ATOM 7709 N N . ASP C 1 131 ? -61.130 -46.946 -7.032 1.00 19.10 131 ASP C N 1
ATOM 7710 C CA . ASP C 1 131 ? -60.532 -47.029 -8.356 1.00 21.58 131 ASP C CA 1
ATOM 7711 C C . ASP C 1 131 ? -61.029 -45.885 -9.187 1.00 22.19 131 ASP C C 1
ATOM 7712 O O . ASP C 1 131 ? -62.229 -45.836 -9.518 1.00 24.26 131 ASP C O 1
ATOM 7717 N N . LEU C 1 132 ? -60.156 -44.920 -9.459 1.00 18.34 132 LEU C N 1
ATOM 7718 C CA . LEU C 1 132 ? -60.573 -43.720 -10.146 1.00 21.26 132 LEU C CA 1
ATOM 7719 C C . LEU C 1 132 ? -60.918 -43.961 -11.627 1.00 23.43 132 LEU C C 1
ATOM 7720 O O . LEU C 1 132 ? -61.429 -43.058 -12.280 1.00 25.00 132 LEU C O 1
ATOM 7725 N N . THR C 1 133 ? -60.610 -45.139 -12.164 1.00 22.30 133 THR C N 1
ATOM 7726 C CA . THR C 1 133 ? -60.990 -45.355 -13.603 1.00 25.85 133 THR C CA 1
ATOM 7727 C C . THR C 1 133 ? -62.480 -45.741 -13.702 1.00 28.16 133 THR C C 1
ATOM 7728 O O . THR C 1 133 ? -63.111 -45.537 -14.745 1.00 29.49 133 THR C O 1
ATOM 7732 N N . THR C 1 134 ? -63.019 -46.244 -12.613 1.00 27.04 134 THR C N 1
ATOM 7733 C CA . THR C 1 134 ? -64.381 -46.793 -12.585 1.00 31.20 134 THR C CA 1
ATOM 7734 C C . THR C 1 134 ? -65.215 -46.108 -11.500 1.00 35.01 134 THR C C 1
ATOM 7735 O O . THR C 1 134 ? -66.433 -46.303 -11.427 1.00 38.60 134 THR C O 1
ATOM 7739 N N . MET C 1 135 ? -64.558 -45.325 -10.636 1.00 30.55 135 MET C N 1
ATOM 7740 C CA . MET C 1 135 ? -65.186 -44.718 -9.458 1.00 32.43 135 MET C CA 1
ATOM 7741 C C . MET C 1 135 ? -65.852 -45.693 -8.509 1.00 31.10 135 MET C C 1
ATOM 7742 O O . MET C 1 135 ? -66.657 -45.334 -7.668 1.00 30.20 135 MET C O 1
ATOM 7747 N N . VAL C 1 136 ? -65.487 -46.958 -8.588 1.00 32.01 136 VAL C N 1
ATOM 7748 C CA . VAL C 1 136 ? -66.003 -47.905 -7.607 1.00 28.09 136 VAL C CA 1
ATOM 7749 C C . VAL C 1 136 ? -65.086 -47.994 -6.400 1.00 29.38 136 VAL C C 1
ATOM 7750 O O . VAL C 1 136 ? -63.873 -47.919 -6.588 1.00 26.86 136 VAL C O 1
ATOM 7754 N N . GLU C 1 137 ? -65.684 -48.097 -5.211 1.00 25.22 137 GLU C N 1
ATOM 7755 C CA . GLU C 1 137 ? -65.022 -48.228 -3.936 1.00 26.54 137 GLU C CA 1
ATOM 7756 C C . GLU C 1 137 ? -64.770 -49.683 -3.601 1.00 31.41 137 GLU C C 1
ATOM 7757 O O . GLU C 1 137 ? -65.679 -50.518 -3.667 1.00 30.59 137 GLU C O 1
ATOM 7763 N N . HIS C 1 138 ? -63.548 -49.999 -3.207 1.00 23.57 138 HIS C N 1
ATOM 7764 C CA . HIS C 1 138 ? -63.195 -51.344 -2.911 1.00 25.33 138 HIS C CA 1
ATOM 7765 C C . HIS C 1 138 ? -62.618 -51.317 -1.518 1.00 25.09 138 HIS C C 1
ATOM 7766 O O . HIS C 1 138 ? -62.015 -50.318 -1.046 1.00 25.56 138 HIS C O 1
ATOM 7773 N N . SER C 1 139 ? -62.689 -52.440 -0.887 1.00 22.42 139 SER C N 1
ATOM 7774 C CA . SER C 1 139 ? -62.314 -52.567 0.432 1.00 22.63 139 SER C CA 1
ATOM 7775 C C . SER C 1 139 ? -61.270 -53.715 0.538 1.00 27.94 139 SER C C 1
ATOM 7776 O O . SER C 1 139 ? -61.339 -54.712 -0.213 1.00 23.45 139 SER C O 1
ATOM 7779 N N . PHE C 1 140 ? -60.304 -53.597 1.455 1.00 23.33 140 PHE C N 1
ATOM 7780 C CA . PHE C 1 140 ? -59.178 -54.558 1.562 1.00 26.57 140 PHE C CA 1
ATOM 7781 C C . PHE C 1 140 ? -58.714 -54.711 2.969 1.00 28.94 140 PHE C C 1
ATOM 7782 O O . PHE C 1 140 ? -58.549 -53.698 3.680 1.00 30.55 140 PHE C O 1
ATOM 7790 N N . GLU C 1 141 ? -58.455 -55.957 3.374 1.00 26.50 141 GLU C N 1
ATOM 7791 C CA . GLU C 1 141 ? -58.046 -56.312 4.717 1.00 27.21 141 GLU C CA 1
ATOM 7792 C C . GLU C 1 141 ? -56.547 -56.553 4.782 1.00 24.82 141 GLU C C 1
ATOM 7793 O O . GLU C 1 141 ? -55.973 -57.232 3.916 1.00 27.32 141 GLU C O 1
ATOM 7799 N N . PHE C 1 142 ? -55.894 -56.007 5.792 1.00 23.43 142 PHE C N 1
ATOM 7800 C CA . PHE C 1 142 ? -54.426 -56.144 5.914 1.00 22.62 142 PHE C CA 1
ATOM 7801 C C . PHE C 1 142 ? -54.010 -56.461 7.327 1.00 21.26 142 PHE C C 1
ATOM 7802 O O . PHE C 1 142 ? -54.728 -56.114 8.279 1.00 20.87 142 PHE C O 1
ATOM 7810 N N . ASP C 1 143 ? -52.862 -57.096 7.531 1.00 18.25 143 ASP C N 1
ATOM 7811 C CA . ASP C 1 143 ? -52.319 -57.231 8.850 1.00 18.04 143 ASP C CA 1
ATOM 7812 C C . ASP C 1 143 ? -51.476 -56.042 9.327 1.00 17.38 143 ASP C C 1
ATOM 7813 O O . ASP C 1 143 ? -51.195 -55.883 10.537 1.00 18.73 143 ASP C O 1
ATOM 7818 N N . ALA C 1 144 ? -51.017 -55.261 8.344 1.00 18.16 144 ALA C N 1
ATOM 7819 C CA . ALA C 1 144 ? -50.146 -54.098 8.643 1.00 14.86 144 ALA C CA 1
ATOM 7820 C C . ALA C 1 144 ? -50.330 -53.083 7.555 1.00 14.36 144 ALA C C 1
ATOM 7821 O O . ALA C 1 144 ? -50.657 -53.398 6.400 1.00 14.89 144 ALA C O 1
ATOM 7823 N N . VAL C 1 145 ? -50.064 -51.804 7.915 1.00 13.26 145 VAL C N 1
ATOM 7824 C CA . VAL C 1 145 ? -50.231 -50.703 6.958 1.00 13.10 145 VAL C CA 1
ATOM 7825 C C . VAL C 1 145 ? -49.023 -49.798 7.089 1.00 12.49 145 VAL C C 1
ATOM 7826 O O . VAL C 1 145 ? -48.597 -49.446 8.217 1.00 13.98 145 VAL C O 1
ATOM 7830 N N . VAL C 1 146 ? -48.407 -49.481 5.927 1.00 12.19 146 VAL C N 1
ATOM 7831 C CA . VAL C 1 146 ? -47.226 -48.588 5.920 1.00 11.57 146 VAL C CA 1
ATOM 7832 C C . VAL C 1 146 ? -47.583 -47.345 5.126 1.00 10.34 146 VAL C C 1
ATOM 7833 O O . VAL C 1 146 ? -47.896 -47.401 3.920 1.00 11.36 146 VAL C O 1
ATOM 7837 N N . VAL C 1 147 ? -47.618 -46.220 5.844 1.00 10.93 147 VAL C N 1
ATOM 7838 C CA . VAL C 1 147 ? -48.122 -44.965 5.264 1.00 11.55 147 VAL C CA 1
ATOM 7839 C C . VAL C 1 147 ? -46.994 -44.180 4.643 1.00 12.07 147 VAL C C 1
ATOM 7840 O O . VAL C 1 147 ? -46.034 -43.744 5.410 1.00 11.31 147 VAL C O 1
ATOM 7844 N N . CYS C 1 148 ? -47.093 -43.950 3.313 1.00 10.70 148 CYS C N 1
ATOM 7845 C CA . CYS C 1 148 ? -45.979 -43.311 2.554 1.00 11.52 148 CYS C CA 1
ATOM 7846 C C . CYS C 1 148 ? -46.553 -42.228 1.652 1.00 12.33 148 CYS C C 1
ATOM 7847 O O . CYS C 1 148 ? -46.175 -42.100 0.468 1.00 10.91 148 CYS C O 1
ATOM 7850 N N . THR C 1 149 ? -47.491 -41.408 2.144 1.00 11.34 149 THR C N 1
ATOM 7851 C CA . THR C 1 149 ? -48.194 -40.484 1.275 1.00 12.21 149 THR C CA 1
ATOM 7852 C C . THR C 1 149 ? -47.644 -39.042 1.240 1.00 12.40 149 THR C C 1
ATOM 7853 O O . THR C 1 149 ? -48.266 -38.155 0.559 1.00 15.01 149 THR C O 1
ATOM 7857 N N . GLY C 1 150 ? -46.493 -38.809 1.896 1.00 13.01 150 GLY C N 1
ATOM 7858 C CA . GLY C 1 150 ? -45.722 -37.572 1.651 1.00 14.02 150 GLY C CA 1
ATOM 7859 C C . GLY C 1 150 ? -46.235 -36.408 2.509 1.00 15.77 150 GLY C C 1
ATOM 7860 O O . GLY C 1 150 ? -47.246 -36.504 3.235 1.00 16.50 150 GLY C O 1
ATOM 7861 N N . GLN C 1 151 ? -45.480 -35.319 2.448 1.00 13.02 151 GLN C N 1
ATOM 7862 C CA . GLN C 1 151 ? -45.782 -34.175 3.295 1.00 14.69 151 GLN C CA 1
ATOM 7863 C C . GLN C 1 151 ? -45.519 -32.861 2.592 1.00 14.22 151 GLN C C 1
ATOM 7864 O O . GLN C 1 151 ? -45.120 -31.874 3.216 1.00 14.56 151 GLN C O 1
ATOM 7870 N N . THR C 1 152 ? -45.662 -32.830 1.293 1.00 14.02 152 THR C N 1
ATOM 7871 C CA . THR C 1 152 ? -45.360 -31.586 0.554 1.00 13.93 152 THR C CA 1
ATOM 7872 C C . THR C 1 152 ? -46.539 -31.280 -0.374 1.00 14.17 152 THR C C 1
ATOM 7873 O O . THR C 1 152 ? -46.337 -30.831 -1.509 1.00 14.66 152 THR C O 1
ATOM 7877 N N . TRP C 1 153 ? -47.737 -31.478 0.117 1.00 13.43 153 TRP C N 1
ATOM 7878 C CA . TRP C 1 153 ? -48.939 -31.116 -0.651 1.00 14.79 153 TRP C CA 1
ATOM 7879 C C . TRP C 1 153 ? -49.954 -30.261 0.100 1.00 15.71 153 TRP C C 1
ATOM 7880 O O . TRP C 1 153 ? -50.691 -29.446 -0.527 1.00 15.36 153 TRP C O 1
ATOM 7891 N N . CYS C 1 154 ? -49.995 -30.308 1.442 1.00 12.64 154 CYS C N 1
ATOM 7892 C CA . CYS C 1 154 ? -51.011 -29.553 2.173 1.00 12.63 154 CYS C CA 1
ATOM 7893 C C . CYS C 1 154 ? -50.345 -28.300 2.722 1.00 14.49 154 CYS C C 1
ATOM 7894 O O . CYS C 1 154 ? -49.350 -28.399 3.455 1.00 13.74 154 CYS C O 1
ATOM 7897 N N . PRO C 1 155 ? -50.716 -27.102 2.216 1.00 12.76 155 PRO C N 1
ATOM 7898 C CA . PRO C 1 155 ? -49.831 -25.928 2.405 1.00 12.51 155 PRO C CA 1
ATOM 7899 C C . PRO C 1 155 ? -49.927 -25.409 3.868 1.00 14.26 155 PRO C C 1
ATOM 7900 O O . PRO C 1 155 ? -50.975 -25.541 4.500 1.00 14.74 155 PRO C O 1
ATOM 7904 N N . LEU C 1 156 ? -48.862 -24.785 4.310 1.00 14.70 156 LEU C N 1
ATOM 7905 C CA . LEU C 1 156 ? -48.936 -24.090 5.616 1.00 19.23 156 LEU C CA 1
ATOM 7906 C C . LEU C 1 156 ? -48.727 -22.621 5.260 1.00 16.94 156 LEU C C 1
ATOM 7907 O O . LEU C 1 156 ? -47.880 -22.303 4.445 1.00 17.47 156 LEU C O 1
ATOM 7912 N N . TYR C 1 157 ? -49.513 -21.755 5.889 1.00 18.03 157 TYR C N 1
ATOM 7913 C CA . TYR C 1 157 ? -49.515 -20.348 5.630 1.00 19.85 157 TYR C CA 1
ATOM 7914 C C . TYR C 1 157 ? -49.154 -19.630 6.931 1.00 22.52 157 TYR C C 1
ATOM 7915 O O . TYR C 1 157 ? -49.562 -20.075 7.996 1.00 28.21 157 TYR C O 1
ATOM 7924 N N . PRO C 1 158 ? -48.352 -18.568 6.849 1.00 24.35 158 PRO C N 1
ATOM 7925 C CA . PRO C 1 158 ? -48.092 -17.839 8.095 1.00 25.85 158 PRO C CA 1
ATOM 7926 C C . PRO C 1 158 ? -49.328 -17.002 8.467 1.00 27.80 158 PRO C C 1
ATOM 7927 O O . PRO C 1 158 ? -50.132 -16.724 7.631 1.00 25.09 158 PRO C O 1
ATOM 7931 N N . ASP C 1 159 ? -49.535 -16.623 9.706 1.00 31.55 159 ASP C N 1
ATOM 7932 C CA . ASP C 1 159 ? -50.618 -15.697 9.965 1.00 36.23 159 ASP C CA 1
ATOM 7933 C C . ASP C 1 159 ? -50.017 -14.300 9.882 1.00 31.61 159 ASP C C 1
ATOM 7934 O O . ASP C 1 159 ? -49.018 -14.058 10.491 1.00 35.20 159 ASP C O 1
ATOM 7939 N N . VAL C 1 160 ? -50.546 -13.389 9.071 1.00 26.99 160 VAL C N 1
ATOM 7940 C CA . VAL C 1 160 ? -49.836 -12.119 8.909 1.00 24.14 160 VAL C CA 1
ATOM 7941 C C . VAL C 1 160 ? -50.898 -11.054 9.231 1.00 24.06 160 VAL C C 1
ATOM 7942 O O . VAL C 1 160 ? -51.994 -11.211 8.839 1.00 21.76 160 VAL C O 1
ATOM 7946 N N . GLU C 1 161 ? -50.560 -10.063 10.039 1.00 26.36 161 GLU C N 1
ATOM 7947 C CA . GLU C 1 161 ? -51.571 -9.096 10.474 1.00 24.73 161 GLU C CA 1
ATOM 7948 C C . GLU C 1 161 ? -52.136 -8.413 9.190 1.00 23.99 161 GLU C C 1
ATOM 7949 O O . GLU C 1 161 ? -51.357 -7.978 8.391 1.00 22.45 161 GLU C O 1
ATOM 7955 N N . GLY C 1 162 ? -53.455 -8.421 9.004 1.00 22.94 162 GLY C N 1
ATOM 7956 C CA . GLY C 1 162 ? -54.027 -7.621 7.913 1.00 22.88 162 GLY C CA 1
ATOM 7957 C C . GLY C 1 162 ? -54.164 -8.4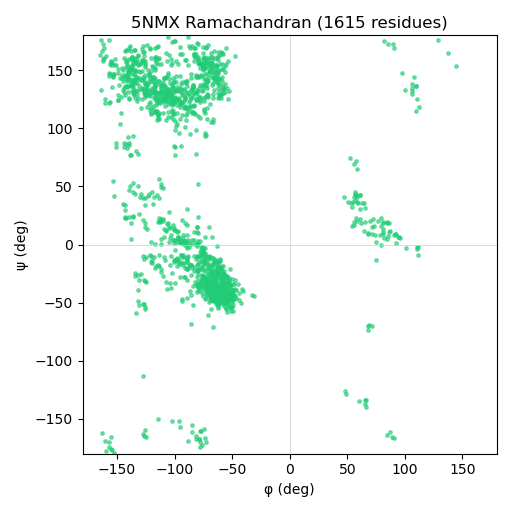29 6.631 1.00 24.34 162 GLY C C 1
ATOM 7958 O O . GLY C 1 162 ? -54.658 -7.912 5.617 1.00 20.62 162 GLY C O 1
ATOM 7959 N N . ARG C 1 163 ? -53.809 -9.685 6.630 1.00 23.17 163 ARG C N 1
ATOM 7960 C CA . ARG C 1 163 ? -53.944 -10.485 5.409 1.00 22.31 163 ARG C CA 1
ATOM 7961 C C . ARG C 1 163 ? -55.334 -10.465 4.786 1.00 22.86 163 ARG C C 1
ATOM 7962 O O . ARG C 1 163 ? -55.481 -10.443 3.574 1.00 21.35 163 ARG C O 1
ATOM 7970 N N . SER C 1 164 ? -56.359 -10.476 5.612 1.00 23.21 164 SER C N 1
ATOM 7971 C CA . SER C 1 164 ? -57.683 -10.434 5.045 1.00 21.80 164 SER C CA 1
ATOM 7972 C C . SER C 1 164 ? -57.930 -9.145 4.217 1.00 17.27 164 SER C C 1
ATOM 7973 O O . SER C 1 164 ? -58.922 -9.097 3.539 1.00 19.37 164 SER C O 1
ATOM 7976 N N . PHE C 1 165 ? -57.063 -8.145 4.305 1.00 17.35 165 PHE C N 1
ATOM 7977 C CA . PHE C 1 165 ? -57.356 -6.903 3.543 1.00 17.71 165 PHE C CA 1
ATOM 7978 C C . PHE C 1 165 ? -56.640 -6.888 2.243 1.00 16.42 165 PHE C C 1
ATOM 7979 O O . PHE C 1 165 ? -56.878 -5.976 1.425 1.00 15.75 165 PHE C O 1
ATOM 7987 N N . PHE C 1 166 ? -55.681 -7.796 2.039 1.00 17.89 166 PHE C N 1
ATOM 7988 C CA . PHE C 1 166 ? -54.890 -7.759 0.781 1.00 15.24 166 PHE C CA 1
ATOM 7989 C C . PHE C 1 166 ? -55.775 -8.106 -0.420 1.00 14.54 166 PHE C C 1
ATOM 7990 O O . PHE C 1 166 ? -56.595 -9.037 -0.393 1.00 14.25 166 PHE C O 1
ATOM 7998 N N . ARG C 1 167 ? -55.609 -7.341 -1.517 1.00 13.19 167 ARG C N 1
ATOM 7999 C CA . ARG C 1 167 ? -56.504 -7.522 -2.688 1.00 12.32 167 ARG C CA 1
ATOM 8000 C C . ARG C 1 167 ? -55.729 -7.895 -3.943 1.00 14.12 167 ARG C C 1
ATOM 8001 O O . ARG C 1 167 ? -56.322 -7.972 -5.034 1.00 16.69 167 ARG C O 1
ATOM 8009 N N . GLY C 1 168 ? -54.407 -8.058 -3.819 1.00 14.95 168 GLY C N 1
ATOM 8010 C CA . GLY C 1 168 ? -53.677 -8.795 -4.870 1.00 13.34 168 GLY C CA 1
ATOM 8011 C C . GLY C 1 168 ? -53.908 -10.265 -4.886 1.00 15.28 168 GLY C C 1
ATOM 8012 O O . GLY C 1 168 ? -54.796 -10.810 -4.239 1.00 16.04 168 GLY C O 1
ATOM 8013 N N . ARG C 1 169 ? -53.121 -10.987 -5.684 1.00 16.02 169 ARG C N 1
ATOM 8014 C CA . ARG C 1 169 ? -53.398 -12.395 -5.859 1.00 14.95 169 ARG C CA 1
ATOM 8015 C C . ARG C 1 169 ? -52.447 -13.146 -4.899 1.00 14.83 169 ARG C C 1
ATOM 8016 O O . ARG C 1 169 ? -51.301 -12.744 -4.779 1.00 14.54 169 ARG C O 1
ATOM 8024 N N . LEU C 1 170 ? -52.999 -14.147 -4.198 1.00 16.54 170 LEU C N 1
ATOM 8025 C CA . LEU C 1 170 ? -52.276 -14.965 -3.244 1.00 22.12 170 LEU C CA 1
ATOM 8026 C C . LEU C 1 170 ? -52.105 -16.313 -3.798 1.00 19.57 170 LEU C C 1
ATOM 8027 O O . LEU C 1 170 ? -53.065 -16.904 -4.348 1.00 21.15 170 LEU C O 1
ATOM 8032 N N . THR C 1 171 ? -50.900 -16.873 -3.726 1.00 15.77 171 THR C N 1
ATOM 8033 C CA . THR C 1 171 ? -50.774 -18.255 -4.109 1.00 15.11 171 THR C CA 1
ATOM 8034 C C . THR C 1 171 ? -49.720 -18.883 -3.128 1.00 12.23 171 THR C C 1
ATOM 8035 O O . THR C 1 171 ? -48.997 -18.167 -2.427 1.00 13.23 171 THR C O 1
ATOM 8039 N N . HIS C 1 172 ? -49.695 -20.204 -3.169 1.00 12.80 172 HIS C N 1
ATOM 8040 C CA . HIS C 1 172 ? -48.716 -20.956 -2.367 1.00 13.14 172 HIS C CA 1
ATOM 8041 C C . HIS C 1 172 ? -47.780 -21.702 -3.302 1.00 13.47 172 HIS C C 1
ATOM 8042 O O . HIS C 1 172 ? -48.105 -22.048 -4.477 1.00 12.76 172 HIS C O 1
ATOM 8049 N N . ALA C 1 173 ? -46.617 -22.012 -2.814 1.00 11.81 173 ALA C N 1
ATOM 8050 C CA . ALA C 1 173 ? -45.681 -22.897 -3.522 1.00 12.42 173 ALA C CA 1
ATOM 8051 C C . ALA C 1 173 ? -46.304 -24.169 -4.137 1.00 12.98 173 ALA C C 1
ATOM 8052 O O . ALA C 1 173 ? -45.881 -24.536 -5.168 1.00 14.38 173 ALA C O 1
ATOM 8054 N N . HIS C 1 174 ? -47.331 -24.812 -3.542 1.00 12.57 174 HIS C N 1
ATOM 8055 C CA . HIS C 1 174 ? -47.926 -26.054 -4.038 1.00 12.09 174 HIS C CA 1
ATOM 8056 C C . HIS C 1 174 ? -48.327 -25.844 -5.499 1.00 15.01 174 HIS C C 1
ATOM 8057 O O . HIS C 1 174 ? -48.157 -26.799 -6.294 1.00 15.13 174 HIS C O 1
ATOM 8064 N N . GLU C 1 175 ? -48.882 -24.664 -5.772 1.00 12.83 175 GLU C N 1
ATOM 8065 C CA . GLU C 1 175 ? -49.491 -24.459 -7.123 1.00 15.61 175 GLU C CA 1
ATOM 8066 C C . GLU C 1 175 ? -48.537 -23.830 -8.121 1.00 15.04 175 GLU C C 1
ATOM 8067 O O . GLU C 1 175 ? -48.929 -23.503 -9.259 1.00 13.35 175 GLU C O 1
ATOM 8073 N N . PHE C 1 176 ? -47.311 -23.567 -7.692 1.00 12.61 176 PHE C N 1
ATOM 8074 C CA . PHE C 1 176 ? -46.376 -22.989 -8.643 1.00 11.59 176 PHE C CA 1
ATOM 8075 C C . PHE C 1 176 ? -45.980 -24.016 -9.678 1.00 11.54 176 PHE C C 1
ATOM 8076 O O . PHE C 1 176 ? -45.564 -25.143 -9.365 1.00 12.16 176 PHE C O 1
ATOM 8084 N N . ARG C 1 177 ? -46.131 -23.676 -10.950 1.00 13.70 177 ARG C N 1
ATOM 8085 C CA . ARG C 1 177 ? -45.786 -24.622 -12.019 1.00 13.56 177 ARG C CA 1
ATOM 8086 C C . ARG C 1 177 ? -44.799 -23.960 -13.000 1.00 15.46 177 ARG C C 1
ATOM 8087 O O . ARG C 1 177 ? -43.998 -24.603 -13.630 1.00 17.96 177 ARG C O 1
ATOM 8095 N N . SER C 1 178 ? -44.904 -22.656 -13.162 1.00 20.01 178 SER C N 1
ATOM 8096 C CA . SER C 1 178 ? -43.964 -21.909 -14.015 1.00 20.27 178 SER C CA 1
ATOM 8097 C C . SER C 1 178 ? -44.114 -20.460 -13.692 1.00 20.44 178 SER C C 1
ATOM 8098 O O . SER C 1 178 ? -45.075 -20.046 -12.998 1.00 18.17 178 SER C O 1
ATOM 8101 N N . PRO C 1 179 ? -43.131 -19.646 -14.087 1.00 19.49 179 PRO C N 1
ATOM 8102 C CA . PRO C 1 179 ? -43.155 -18.256 -13.666 1.00 18.68 179 PRO C CA 1
ATOM 8103 C C . PRO C 1 179 ? -44.171 -17.403 -14.446 1.00 18.15 179 PRO C C 1
ATOM 8104 O O . PRO C 1 179 ? -44.285 -16.227 -14.152 1.00 18.17 179 PRO C O 1
ATOM 8108 N N . GLU C 1 180 ? -44.787 -17.951 -15.483 1.00 19.61 180 GLU C N 1
ATOM 8109 C CA . GLU C 1 180 ? -45.638 -17.148 -16.394 1.00 21.49 180 GLU C CA 1
ATOM 8110 C C . GLU C 1 180 ? -46.711 -16.257 -15.780 1.00 18.58 180 GLU C C 1
ATOM 8111 O O . GLU C 1 180 ? -46.849 -15.152 -16.195 1.00 20.32 180 GLU C O 1
ATOM 8117 N N . PRO C 1 181 ? -47.443 -16.715 -14.750 1.00 19.23 181 PRO C N 1
ATOM 8118 C CA . PRO C 1 181 ? -48.487 -15.828 -14.176 1.00 18.78 181 PRO C CA 1
ATOM 8119 C C . PRO C 1 181 ? -47.844 -14.577 -13.507 1.00 16.76 181 PRO C C 1
ATOM 8120 O O . PRO C 1 181 ? -48.552 -13.625 -13.182 1.00 18.06 181 PRO C O 1
ATOM 8124 N N . PHE C 1 182 ? -46.546 -14.611 -13.217 1.00 15.61 182 PHE C N 1
ATOM 8125 C CA . PHE C 1 182 ? -45.842 -13.492 -12.564 1.00 15.37 182 PHE C CA 1
ATOM 8126 C C . PHE C 1 182 ? -45.200 -12.490 -13.557 1.00 15.40 182 PHE C C 1
ATOM 8127 O O . PHE C 1 182 ? -44.594 -11.519 -13.139 1.00 17.47 182 PHE C O 1
ATOM 8135 N N . ARG C 1 183 ? -45.417 -12.721 -14.867 1.00 17.11 183 ARG C N 1
ATOM 8136 C CA . ARG C 1 183 ? -44.762 -11.882 -15.853 1.00 19.66 183 ARG C CA 1
ATOM 8137 C C . ARG C 1 183 ? -45.204 -10.400 -15.642 1.00 19.80 183 ARG C C 1
ATOM 8138 O O . ARG C 1 183 ? -46.387 -10.123 -15.506 1.00 19.97 183 ARG C O 1
ATOM 8146 N N . ASN C 1 184 ? -44.223 -9.521 -15.552 1.00 21.31 184 ASN C N 1
ATOM 8147 C CA . ASN C 1 184 ? -44.392 -8.092 -15.375 1.00 25.89 184 ASN C CA 1
ATOM 8148 C C . ASN C 1 184 ? -45.099 -7.684 -14.103 1.00 27.49 184 ASN C C 1
ATOM 8149 O O . ASN C 1 184 ? -45.661 -6.615 -14.046 1.00 26.61 184 ASN C O 1
ATOM 8154 N N . LYS C 1 185 ? -45.111 -8.540 -13.079 1.00 21.52 185 LYS C N 1
ATOM 8155 C CA . LYS C 1 185 ? -45.796 -8.224 -11.819 1.00 19.03 185 LYS C CA 1
ATOM 8156 C C . LYS C 1 185 ? -44.745 -7.887 -10.759 1.00 18.69 185 LYS C C 1
ATOM 8157 O O . LYS C 1 185 ? -43.594 -8.323 -10.829 1.00 21.18 185 LYS C O 1
ATOM 8163 N N . ARG C 1 186 ? -45.122 -7.000 -9.886 1.00 17.40 186 ARG C N 1
ATOM 8164 C CA A ARG C 1 186 ? -44.396 -6.888 -8.542 0.50 18.00 186 ARG C CA 1
ATOM 8165 C CA B ARG C 1 186 ? -44.431 -6.890 -8.599 0.50 17.54 186 ARG C CA 1
ATOM 8166 C C . ARG C 1 186 ? -44.838 -8.014 -7.422 1.00 17.14 186 ARG C C 1
ATOM 8167 O O . ARG C 1 186 ? -46.017 -8.317 -7.052 1.00 16.32 186 ARG C O 1
ATOM 8182 N N . VAL C 1 187 ? -43.797 -8.820 -7.209 1.00 16.79 187 VAL C N 1
ATOM 8183 C CA . VAL C 1 187 ? -44.037 -10.109 -6.490 1.00 16.34 187 VAL C CA 1
ATOM 8184 C C . VAL C 1 187 ? -43.272 -10.14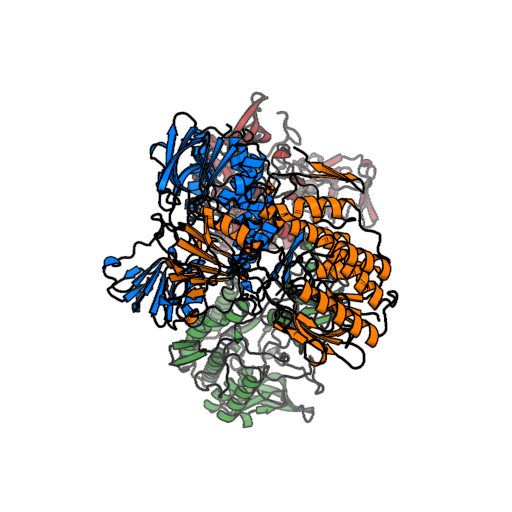0 -5.167 1.00 16.15 187 VAL C C 1
ATOM 8185 O O . VAL C 1 187 ? -42.064 -9.794 -5.095 1.00 18.27 187 VAL C O 1
ATOM 8189 N N . LEU C 1 188 ? -44.040 -10.451 -4.158 1.00 14.60 188 LEU C N 1
ATOM 8190 C CA . LEU C 1 188 ? -43.464 -10.725 -2.828 1.00 16.01 188 LEU C CA 1
ATOM 8191 C C . LEU C 1 188 ? -43.494 -12.219 -2.629 1.00 15.18 188 LEU C C 1
ATOM 8192 O O . LEU C 1 188 ? -44.552 -12.809 -2.650 1.00 14.89 188 LEU C O 1
ATOM 8197 N N . ILE C 1 189 ? -42.320 -12.822 -2.388 1.00 14.99 189 ILE C N 1
ATOM 8198 C CA . ILE C 1 189 ? -42.166 -14.220 -2.004 1.00 15.97 189 ILE C CA 1
ATOM 8199 C C . ILE C 1 189 ? -41.879 -14.260 -0.522 1.00 16.71 189 ILE C C 1
ATOM 8200 O O . ILE C 1 189 ? -40.985 -13.564 -0.042 1.00 17.16 189 ILE C O 1
ATOM 8205 N N . VAL C 1 190 ? -42.709 -14.964 0.210 1.00 15.94 190 VAL C N 1
ATOM 8206 C CA . VAL C 1 190 ? -42.573 -15.115 1.681 1.00 18.90 190 VAL C CA 1
ATOM 8207 C C . VAL C 1 190 ? -41.967 -16.520 1.981 1.00 17.70 190 VAL C C 1
ATOM 8208 O O . VAL C 1 190 ? -42.524 -17.564 1.584 1.00 18.88 190 VAL C O 1
ATOM 8212 N N . GLY C 1 191 ? -40.801 -16.518 2.635 1.00 20.53 191 GLY C N 1
ATOM 8213 C CA . GLY C 1 191 ? -40.215 -17.801 3.044 1.00 22.09 191 GLY C CA 1
ATOM 8214 C C . GLY C 1 191 ? -39.027 -17.992 2.177 1.00 29.90 191 GLY C C 1
ATOM 8215 O O . GLY C 1 191 ? -39.146 -18.060 0.901 1.00 25.58 191 GLY C O 1
ATOM 8216 N N . ALA C 1 192 ? -37.837 -17.998 2.814 1.00 29.31 192 ALA C N 1
ATOM 8217 C CA . ALA C 1 192 ? -36.597 -18.095 2.012 1.00 34.22 192 ALA C CA 1
ATOM 8218 C C . ALA C 1 192 ? -35.864 -19.444 2.269 1.00 37.29 192 ALA C C 1
ATOM 8219 O O . ALA C 1 192 ? -34.653 -19.473 2.663 1.00 36.02 192 ALA C O 1
ATOM 8221 N N . GLY C 1 193 ? -36.609 -20.538 2.047 1.00 33.66 193 GLY C N 1
ATOM 8222 C CA . GLY C 1 193 ? -36.064 -21.912 2.017 1.00 30.71 193 GLY C CA 1
ATOM 8223 C C . GLY C 1 193 ? -35.768 -22.317 0.574 1.00 32.61 193 GLY C C 1
ATOM 8224 O O . GLY C 1 193 ? -35.557 -21.462 -0.246 1.00 33.05 193 GLY C O 1
ATOM 8225 N N . PRO C 1 194 ? -35.712 -23.627 0.256 1.00 32.91 194 PRO C N 1
ATOM 8226 C CA . PRO C 1 194 ? -35.426 -24.037 -1.133 1.00 32.68 194 PRO C CA 1
ATOM 8227 C C . PRO C 1 194 ? -36.421 -23.515 -2.178 1.00 31.79 194 PRO C C 1
ATOM 8228 O O . PRO C 1 194 ? -35.988 -23.100 -3.275 1.00 30.25 194 PRO C O 1
ATOM 8232 N N . SER C 1 195 ? -37.716 -23.525 -1.832 1.00 26.45 195 SER C N 1
ATOM 8233 C CA . SER C 1 195 ? -38.789 -23.083 -2.757 1.00 30.56 195 SER C CA 1
ATOM 8234 C C . SER C 1 195 ? -38.659 -21.610 -2.929 1.00 30.24 195 SER C C 1
ATOM 8235 O O . SER C 1 195 ? -38.696 -21.117 -4.083 1.00 25.53 195 SER C O 1
ATOM 8238 N N . GLY C 1 196 ? -38.506 -20.879 -1.808 1.00 25.40 196 GLY C N 1
ATOM 8239 C CA . GLY C 1 196 ? -38.437 -19.430 -1.953 1.00 23.94 196 GLY C CA 1
ATOM 8240 C C . GLY C 1 196 ? -37.244 -18.944 -2.832 1.00 23.66 196 GLY C C 1
ATOM 8241 O O . GLY C 1 196 ? -37.440 -18.098 -3.712 1.00 22.00 196 GLY C O 1
ATOM 8242 N N . HIS C 1 197 ? -36.049 -19.480 -2.585 1.00 23.28 197 HIS C N 1
ATOM 8243 C CA . HIS C 1 197 ? -34.859 -19.134 -3.376 1.00 22.43 197 HIS C CA 1
ATOM 8244 C C . HIS C 1 197 ? -34.958 -19.510 -4.861 1.00 22.19 197 HIS C C 1
ATOM 8245 O O . HIS C 1 197 ? -34.713 -18.726 -5.717 1.00 23.40 197 HIS C O 1
ATOM 8252 N N . ASP C 1 198 ? -35.234 -20.761 -5.121 1.00 21.48 198 ASP C N 1
ATOM 8253 C CA . ASP C 1 198 ? -35.486 -21.252 -6.497 1.00 25.25 198 ASP C CA 1
ATOM 8254 C C . ASP C 1 198 ? -36.646 -20.563 -7.202 1.00 23.48 198 ASP C C 1
ATOM 8255 O O . ASP C 1 198 ? -36.489 -20.196 -8.359 1.00 19.98 198 ASP C O 1
ATOM 8260 N N . MET C 1 199 ? -37.826 -20.418 -6.558 1.00 22.73 199 MET C N 1
ATOM 8261 C CA . MET C 1 199 ? -38.915 -19.717 -7.217 1.00 21.38 199 MET C CA 1
ATOM 8262 C C . MET C 1 199 ? -38.523 -18.282 -7.452 1.00 21.46 199 MET C C 1
ATOM 8263 O O . MET C 1 199 ? -38.882 -17.751 -8.492 1.00 22.34 199 MET C O 1
ATOM 8268 N N . ALA C 1 200 ? -37.821 -17.623 -6.505 1.00 22.81 200 ALA C N 1
ATOM 8269 C CA . ALA C 1 200 ? -37.358 -16.252 -6.701 1.00 23.04 200 ALA C CA 1
ATOM 8270 C C . ALA C 1 200 ? -36.458 -16.153 -7.946 1.00 22.80 200 ALA C C 1
ATOM 8271 O O . ALA C 1 200 ? -36.574 -15.187 -8.714 1.00 22.52 200 ALA C O 1
ATOM 8273 N N . LEU C 1 201 ? -35.577 -17.116 -8.109 1.00 20.97 201 LEU C N 1
ATOM 8274 C CA . LEU C 1 201 ? -34.708 -17.171 -9.277 1.00 25.39 201 LEU C CA 1
ATOM 8275 C C . LEU C 1 201 ? -35.511 -17.363 -10.569 1.00 22.35 201 LEU C C 1
ATOM 8276 O O . LEU C 1 201 ? -35.293 -16.632 -11.513 1.00 23.12 201 LEU C O 1
ATOM 8281 N N . HIS C 1 202 ? -36.514 -18.255 -10.567 1.00 20.85 202 HIS C N 1
ATOM 8282 C CA . HIS C 1 202 ? -37.273 -18.517 -11.801 1.00 19.05 202 HIS C CA 1
ATOM 8283 C C . HIS C 1 202 ? -38.142 -17.306 -12.090 1.00 20.31 202 HIS C C 1
ATOM 8284 O O . HIS C 1 202 ? -38.328 -16.956 -13.254 1.00 22.09 202 HIS C O 1
ATOM 8291 N N . ILE C 1 203 ? -38.677 -16.643 -11.044 1.00 19.47 203 ILE C N 1
ATOM 8292 C CA . ILE C 1 203 ? -39.570 -15.508 -11.267 1.00 20.44 203 ILE C CA 1
ATOM 8293 C C . ILE C 1 203 ? -38.805 -14.254 -11.645 1.00 24.05 203 ILE C C 1
ATOM 8294 O O . ILE C 1 203 ? -39.315 -13.405 -12.368 1.00 22.60 203 ILE C O 1
ATOM 8299 N N . SER C 1 204 ? -37.578 -14.147 -11.144 1.00 25.93 204 SER C N 1
ATOM 8300 C CA . SER C 1 204 ? -36.767 -12.985 -11.396 1.00 27.43 204 SER C CA 1
ATOM 8301 C C . SER C 1 204 ? -36.583 -12.834 -12.923 1.00 27.78 204 SER C C 1
ATOM 8302 O O . SER C 1 204 ? -36.364 -11.724 -13.397 1.00 35.16 204 SER C O 1
ATOM 8305 N N . TYR C 1 205 ? -36.734 -13.911 -13.685 1.00 25.57 205 TYR C N 1
ATOM 8306 C CA . TYR C 1 205 ? -36.531 -13.835 -15.141 1.00 29.95 205 TYR C CA 1
ATOM 8307 C C . TYR C 1 205 ? -37.704 -13.199 -15.862 1.00 31.20 205 TYR C C 1
ATOM 8308 O O . TYR C 1 205 ? -37.537 -12.756 -17.001 1.00 31.17 205 TYR C O 1
ATOM 8317 N N . VAL C 1 206 ? -38.900 -13.139 -15.248 1.00 24.44 206 VAL C N 1
ATOM 8318 C CA . VAL C 1 206 ? -40.076 -12.644 -15.999 1.00 24.17 206 VAL C CA 1
ATOM 8319 C C . VAL C 1 206 ? -40.676 -11.399 -15.347 1.00 24.54 206 VAL C C 1
ATOM 8320 O O . VAL C 1 206 ? -41.552 -10.735 -15.888 1.00 23.16 206 VAL C O 1
ATOM 8324 N N . SER C 1 207 ? -40.258 -11.142 -14.125 1.00 23.96 207 SER C N 1
ATOM 8325 C CA . SER C 1 207 ? -41.063 -10.191 -13.344 1.00 32.97 207 SER C CA 1
ATOM 8326 C C . SER C 1 207 ? -40.388 -8.888 -13.257 1.00 39.75 207 SER C C 1
ATOM 8327 O O . SER C 1 207 ? -39.146 -8.787 -13.392 1.00 39.28 207 SER C O 1
ATOM 8330 N N . LYS C 1 208 ? -41.192 -7.892 -12.889 1.00 45.58 208 LYS C N 1
ATOM 8331 C CA . LYS C 1 208 ? -40.645 -6.559 -12.802 1.00 48.08 208 LYS C CA 1
ATOM 8332 C C . LYS C 1 208 ? -39.640 -6.566 -11.653 1.00 46.22 208 LYS C C 1
ATOM 8333 O O . LYS C 1 208 ? -38.426 -6.553 -11.875 1.00 45.73 208 LYS C O 1
ATOM 8339 N N . GLU C 1 209 ? -40.177 -6.658 -10.441 1.00 39.89 209 GLU C N 1
ATOM 8340 C CA . GLU C 1 209 ? -39.432 -6.534 -9.230 1.00 37.37 209 GLU C CA 1
ATOM 8341 C C . GLU C 1 209 ? -39.909 -7.696 -8.335 1.00 31.32 209 GLU C C 1
ATOM 8342 O O . GLU C 1 209 ? -41.128 -7.897 -8.147 1.00 31.89 209 GLU C O 1
ATOM 8348 N N . VAL C 1 210 ? -38.962 -8.482 -7.858 1.00 29.54 210 VAL C N 1
ATOM 8349 C CA . VAL C 1 210 ? -39.202 -9.579 -6.910 1.00 27.17 210 VAL C CA 1
ATOM 8350 C C . VAL C 1 210 ? -38.640 -9.212 -5.548 1.00 25.98 210 VAL C C 1
ATOM 8351 O O . VAL C 1 210 ? -37.490 -8.726 -5.429 1.00 25.88 210 VAL C O 1
ATOM 8355 N N . PHE C 1 211 ? -39.444 -9.395 -4.524 1.00 19.08 211 PHE C N 1
ATOM 8356 C CA . PHE C 1 211 ? -38.993 -9.232 -3.135 1.00 20.66 211 PHE C CA 1
ATOM 8357 C C . PHE C 1 211 ? -39.007 -10.593 -2.435 1.00 23.22 211 PHE C C 1
ATOM 8358 O O . PHE C 1 211 ? -40.003 -11.337 -2.584 1.00 26.76 211 PHE C O 1
ATOM 8366 N N . LEU C 1 212 ? -37.956 -10.899 -1.646 1.00 22.47 212 LEU C N 1
ATOM 8367 C CA . LEU C 1 212 ? -37.930 -12.167 -0.897 1.00 19.37 212 LEU C CA 1
ATOM 8368 C C . LEU C 1 212 ? -37.820 -11.886 0.577 1.00 22.21 212 LEU C C 1
ATOM 8369 O O . LEU C 1 212 ? -36.845 -11.336 1.023 1.00 23.86 212 LEU C O 1
ATOM 8374 N N . SER C 1 213 ? -38.857 -12.209 1.302 1.00 20.59 213 SER C N 1
ATOM 8375 C CA . SER C 1 213 ? -38.962 -11.912 2.731 1.00 19.50 213 SER C CA 1
ATOM 8376 C C . SER C 1 213 ? -38.640 -13.148 3.580 1.00 22.16 213 SER C C 1
ATOM 8377 O O . SER C 1 213 ? -39.215 -14.243 3.429 1.00 22.13 213 SER C O 1
ATOM 8380 N N . ARG C 1 214 ? -37.657 -12.967 4.474 1.00 24.26 214 ARG C N 1
ATOM 8381 C CA . ARG C 1 214 ? -37.229 -14.075 5.293 1.00 27.32 214 ARG C CA 1
ATOM 8382 C C . ARG C 1 214 ? -37.164 -13.576 6.688 1.00 36.89 214 ARG C C 1
ATOM 8383 O O . ARG C 1 214 ? -36.725 -12.422 6.920 1.00 39.82 214 ARG C O 1
ATOM 8391 N N . LYS C 1 215 ? -37.618 -14.401 7.624 1.00 38.33 215 LYS C N 1
ATOM 8392 C CA . LYS C 1 215 ? -37.390 -14.117 9.032 1.00 47.21 215 LYS C CA 1
ATOM 8393 C C . LYS C 1 215 ? -36.063 -14.743 9.454 1.00 42.95 215 LYS C C 1
ATOM 8394 O O . LYS C 1 215 ? -35.418 -14.268 10.371 1.00 53.02 215 LYS C O 1
ATOM 8400 N N . PHE C 1 224 ? -28.483 -13.512 -5.310 1.00 44.61 224 PHE C N 1
ATOM 8401 C CA . PHE C 1 224 ? -29.583 -13.540 -6.288 1.00 52.60 224 PHE C CA 1
ATOM 8402 C C . PHE C 1 224 ? -29.407 -12.531 -7.412 1.00 49.35 224 PHE C C 1
ATOM 8403 O O . PHE C 1 224 ? -28.620 -11.621 -7.287 1.00 51.68 224 PHE C O 1
ATOM 8411 N N . PRO C 1 225 ? -30.162 -12.676 -8.509 1.00 55.16 225 PRO C N 1
ATOM 8412 C CA . PRO C 1 225 ? -30.097 -11.660 -9.562 1.00 55.58 225 PRO C CA 1
ATOM 8413 C C . PRO C 1 225 ? -30.468 -10.260 -9.078 1.00 55.30 225 PRO C C 1
ATOM 8414 O O . PRO C 1 225 ? -31.038 -10.094 -7.993 1.00 53.89 225 PRO C O 1
ATOM 8418 N N . ASP C 1 226 ? -30.121 -9.265 -9.891 1.00 63.52 226 ASP C N 1
ATOM 8419 C CA . ASP C 1 226 ? -30.346 -7.854 -9.561 1.00 62.14 226 ASP C CA 1
ATOM 8420 C C . ASP C 1 226 ? -31.781 -7.733 -9.183 1.00 56.00 226 ASP C C 1
ATOM 8421 O O . ASP C 1 226 ? -32.154 -6.943 -8.330 1.00 54.17 226 ASP C O 1
ATOM 8426 N N . ASN C 1 227 ? -32.561 -8.532 -9.864 1.00 57.11 227 ASN C N 1
ATOM 8427 C CA . ASN C 1 227 ? -33.995 -8.574 -9.749 1.00 59.68 227 ASN C CA 1
ATOM 8428 C C . ASN C 1 227 ? -34.534 -8.782 -8.341 1.00 47.26 227 ASN C C 1
ATOM 8429 O O . ASN C 1 227 ? -35.662 -8.378 -8.064 1.00 49.51 227 ASN C O 1
ATOM 8434 N N . VAL C 1 228 ? -33.772 -9.431 -7.477 1.00 38.47 228 VAL C N 1
ATOM 8435 C CA . VAL C 1 228 ? -34.348 -9.878 -6.194 1.00 29.78 228 VAL C CA 1
ATOM 8436 C C . VAL C 1 228 ? -33.895 -9.042 -5.031 1.00 31.60 228 VAL C C 1
ATOM 8437 O O . VAL C 1 228 ? -32.725 -9.065 -4.689 1.00 30.24 228 VAL C O 1
ATOM 8441 N N . THR C 1 229 ? -34.809 -8.319 -4.409 1.00 29.87 229 THR C N 1
ATOM 8442 C CA . THR C 1 229 ? -34.525 -7.540 -3.212 1.00 32.97 229 THR C CA 1
ATOM 8443 C C . THR C 1 229 ? -34.933 -8.299 -1.952 1.00 31.57 229 THR C C 1
ATOM 8444 O O . THR C 1 229 ? -36.118 -8.672 -1.807 1.00 28.39 229 THR C O 1
ATOM 8448 N N . GLU C 1 230 ? -33.980 -8.470 -1.017 1.00 31.01 230 GLU C N 1
ATOM 8449 C CA . GLU C 1 230 ? -34.194 -9.117 0.262 1.00 29.12 230 GLU C CA 1
ATOM 8450 C C . GLU C 1 230 ? -34.984 -8.273 1.207 1.00 27.86 230 GLU C C 1
ATOM 8451 O O . GLU C 1 230 ? -34.781 -7.069 1.263 1.00 32.34 230 GLU C O 1
ATOM 8457 N N . LYS C 1 231 ? -35.893 -8.877 1.956 1.00 26.64 231 LYS C N 1
ATOM 8458 C CA . LYS C 1 231 ? -36.652 -8.151 2.977 1.00 27.58 231 LYS C CA 1
ATOM 8459 C C . LYS C 1 231 ? -36.610 -8.955 4.240 1.00 25.56 231 LYS C C 1
ATOM 8460 O O . LYS C 1 231 ? -36.538 -10.188 4.228 1.00 26.33 231 LYS C O 1
ATOM 8466 N N . PRO C 1 232 ? -36.770 -8.283 5.361 1.00 27.95 232 PRO C N 1
ATOM 8467 C CA . PRO C 1 232 ? -36.961 -8.976 6.633 1.00 27.35 232 PRO C CA 1
ATOM 8468 C C . PRO C 1 232 ? -38.396 -9.498 6.794 1.00 27.90 232 PRO C C 1
ATOM 8469 O O . PRO C 1 232 ? -39.131 -9.543 5.800 1.00 28.77 232 PRO C O 1
ATOM 8473 N N . LEU C 1 233 ? -38.822 -9.793 8.020 1.00 26.57 233 LEU C N 1
ATOM 8474 C CA . LEU C 1 233 ? -40.085 -10.441 8.276 1.00 24.90 233 LEU C CA 1
ATOM 8475 C C . LEU C 1 233 ? -41.261 -9.542 7.789 1.00 25.05 233 LEU C C 1
ATOM 8476 O O . LEU C 1 233 ? -41.252 -8.306 7.965 1.00 25.28 233 LEU C O 1
ATOM 8481 N N . LEU C 1 234 ? -42.253 -10.190 7.180 1.00 25.26 234 LEU C N 1
ATOM 8482 C CA . LEU C 1 234 ? -43.498 -9.476 6.792 1.00 25.58 234 LEU C CA 1
ATOM 8483 C C . LEU C 1 234 ? -44.354 -9.396 8.040 1.00 28.02 234 LEU C C 1
ATOM 8484 O O . LEU C 1 234 ? -44.693 -10.431 8.616 1.00 27.69 234 LEU C O 1
ATOM 8489 N N . THR C 1 235 ? -44.750 -8.196 8.431 1.00 23.32 235 THR C N 1
ATOM 8490 C CA . THR C 1 235 ? -45.547 -8.041 9.619 1.00 26.03 235 THR C CA 1
ATOM 8491 C C . THR C 1 235 ? -46.945 -7.533 9.431 1.00 23.54 235 THR C C 1
ATOM 8492 O O . THR C 1 235 ? -47.803 -7.778 10.244 1.00 26.69 235 THR C O 1
ATOM 8496 N N . SER C 1 236 ? -47.262 -6.926 8.285 1.00 22.82 236 SER C N 1
ATOM 8497 C CA . SER C 1 236 ? -48.678 -6.759 8.003 1.00 21.70 236 SER C CA 1
ATOM 8498 C C . SER C 1 236 ? -48.831 -6.450 6.487 1.00 18.48 236 SER C C 1
ATOM 8499 O O . SER C 1 236 ? -47.869 -6.121 5.810 1.00 20.18 236 SER C O 1
ATOM 8502 N N . LEU C 1 237 ? -50.075 -6.564 6.129 1.00 20.43 237 LEU C N 1
ATOM 8503 C CA . LEU C 1 237 ? -50.565 -6.385 4.751 1.00 19.17 237 LEU C CA 1
ATOM 8504 C C . LEU C 1 237 ? -51.677 -5.349 4.838 1.00 16.79 237 LEU C C 1
ATOM 8505 O O . LEU C 1 237 ? -52.556 -5.341 5.755 1.00 18.67 237 LEU C O 1
ATOM 8510 N N . SER C 1 238 ? -51.722 -4.521 3.795 1.00 16.27 238 SER C N 1
ATOM 8511 C CA . SER C 1 238 ? -52.986 -3.791 3.577 1.00 16.33 238 SER C CA 1
ATOM 8512 C C . SER C 1 238 ? -53.437 -4.061 2.136 1.00 17.61 238 SER C C 1
ATOM 8513 O O . SER C 1 238 ? -53.046 -5.091 1.569 1.00 16.04 238 SER C O 1
ATOM 8516 N N . GLU C 1 239 ? -54.310 -3.196 1.592 1.00 13.94 239 GLU C N 1
ATOM 8517 C CA . GLU C 1 239 ? -54.956 -3.580 0.288 1.00 13.96 239 GLU C CA 1
ATOM 8518 C C . GLU C 1 239 ? -53.994 -3.968 -0.813 1.00 13.60 239 GLU C C 1
ATOM 8519 O O . GLU C 1 239 ? -54.291 -4.916 -1.574 1.00 15.06 239 GLU C O 1
ATOM 8525 N N . TYR C 1 240 ? -52.935 -3.206 -1.007 1.00 13.90 240 TYR C N 1
ATOM 8526 C CA . TYR C 1 240 ? -51.984 -3.502 -2.081 1.00 15.40 240 TYR C CA 1
ATOM 8527 C C . TYR C 1 240 ? -50.569 -3.347 -1.659 1.00 16.77 240 TYR C C 1
ATOM 8528 O O . TYR C 1 240 ? -49.678 -3.222 -2.494 1.00 17.21 240 TYR C O 1
ATOM 8537 N N . THR C 1 241 ? -50.317 -3.353 -0.322 1.00 17.96 241 THR C N 1
ATOM 8538 C CA . THR C 1 241 ? -49.057 -2.942 0.201 1.00 19.02 241 THR C CA 1
ATOM 8539 C C . THR C 1 241 ? -48.615 -3.930 1.281 1.00 16.85 241 THR C C 1
ATOM 8540 O O . THR C 1 241 ? -49.431 -4.406 2.079 1.00 18.87 241 THR C O 1
ATOM 8544 N N . ALA C 1 242 ? -47.349 -4.294 1.246 1.00 18.67 242 ALA C N 1
ATOM 8545 C CA . ALA C 1 242 ? -46.778 -5.172 2.280 1.00 18.21 242 ALA C CA 1
ATOM 8546 C C . ALA C 1 242 ? -45.874 -4.306 3.165 1.00 17.89 242 ALA C C 1
ATOM 8547 O O . ALA C 1 242 ? -45.165 -3.427 2.692 1.00 19.04 242 ALA C O 1
ATOM 8549 N N . HIS C 1 243 ? -45.889 -4.639 4.465 1.00 20.80 243 HIS C N 1
ATOM 8550 C CA . HIS C 1 243 ? -45.239 -3.831 5.536 1.00 24.46 243 HIS C CA 1
ATOM 8551 C C . HIS C 1 243 ? -44.272 -4.828 6.264 1.00 23.03 243 HIS C C 1
ATOM 8552 O O . HIS C 1 243 ? -44.675 -5.978 6.608 1.00 23.37 243 HIS C O 1
ATOM 8559 N N . PHE C 1 244 ? -43.040 -4.389 6.388 1.00 25.53 244 PHE C N 1
ATOM 8560 C CA . PHE C 1 244 ? -41.978 -5.240 6.975 1.00 26.90 244 PHE C CA 1
ATOM 8561 C C . PHE C 1 244 ? -41.576 -4.808 8.394 1.00 31.12 244 PHE C C 1
ATOM 8562 O O . PHE C 1 244 ? -41.831 -3.666 8.806 1.00 29.77 244 PHE C O 1
ATOM 8570 N N . SER C 1 245 ? -40.992 -5.754 9.154 1.00 31.48 245 SER C N 1
ATOM 8571 C CA . SER C 1 245 ? -40.539 -5.515 10.527 1.00 29.47 245 SER C CA 1
ATOM 8572 C C . SER C 1 245 ? -39.535 -4.388 10.692 1.00 30.50 245 SER C C 1
ATOM 8573 O O . SER C 1 245 ? -39.323 -3.904 11.876 1.00 27.83 245 SER C O 1
ATOM 8576 N N . ASP C 1 246 ? -38.833 -4.057 9.595 1.00 25.79 246 ASP C N 1
ATOM 8577 C CA . ASP C 1 246 ? -37.937 -2.899 9.480 1.00 31.06 246 ASP C CA 1
ATOM 8578 C C . ASP C 1 246 ? -38.625 -1.551 9.212 1.00 29.46 246 ASP C C 1
ATOM 8579 O O . ASP C 1 246 ? -37.946 -0.580 8.808 1.00 36.21 246 ASP C O 1
ATOM 8584 N N . GLY C 1 247 ? -39.941 -1.483 9.411 1.00 30.42 247 GLY C N 1
ATOM 8585 C CA . GLY C 1 247 ? -40.654 -0.220 9.133 1.00 30.40 247 GLY C CA 1
ATOM 8586 C C . GLY C 1 247 ? -40.884 0.133 7.634 1.00 33.92 247 GLY C C 1
ATOM 8587 O O . GLY C 1 247 ? -41.684 1.025 7.372 1.00 35.27 247 GLY C O 1
ATOM 8588 N N . THR C 1 248 ? -40.227 -0.541 6.673 1.00 35.33 248 THR C N 1
ATOM 8589 C CA . THR C 1 248 ? -40.403 -0.248 5.214 1.00 32.88 248 THR C CA 1
ATOM 8590 C C . THR C 1 248 ? -41.633 -0.911 4.588 1.00 30.70 248 THR C C 1
ATOM 8591 O O . THR C 1 248 ? -42.218 -1.828 5.165 1.00 30.34 248 THR C O 1
ATOM 8595 N N . SER C 1 249 ? -42.066 -0.409 3.424 1.00 30.28 249 SER C N 1
ATOM 8596 C CA . SER C 1 249 ? -43.254 -0.987 2.785 1.00 30.49 249 SER C CA 1
ATOM 8597 C C . SER C 1 249 ? -43.093 -0.959 1.255 1.00 28.74 249 SER C C 1
ATOM 8598 O O . SER C 1 249 ? -42.343 -0.153 0.701 1.00 29.65 249 SER C O 1
ATOM 8601 N N . THR C 1 250 ? -43.701 -1.918 0.559 1.00 26.45 250 THR C N 1
ATOM 8602 C CA . THR C 1 250 ? -43.587 -1.914 -0.889 1.00 26.07 250 THR C CA 1
ATOM 8603 C C . THR C 1 250 ? -44.972 -2.334 -1.440 1.00 19.98 250 THR C C 1
ATOM 8604 O O . THR C 1 250 ? -45.687 -3.153 -0.866 1.00 17.67 250 THR C O 1
ATOM 8608 N N . ASP C 1 251 ? -45.353 -1.752 -2.583 1.00 20.35 251 ASP C N 1
ATOM 8609 C CA . ASP C 1 251 ? -46.617 -2.129 -3.160 1.00 17.98 251 ASP C CA 1
ATOM 8610 C C . ASP C 1 251 ? -46.403 -3.402 -3.989 1.00 17.45 251 ASP C C 1
ATOM 8611 O O . ASP C 1 251 ? -45.456 -3.484 -4.735 1.00 17.57 251 ASP C O 1
ATOM 8616 N N . VAL C 1 252 ? -47.317 -4.362 -3.895 1.00 16.48 252 VAL C N 1
ATOM 8617 C CA . VAL C 1 252 ? -47.124 -5.609 -4.626 1.00 14.95 252 VAL C CA 1
ATOM 8618 C C . VAL C 1 252 ? -48.413 -6.077 -5.240 1.00 14.01 252 VAL C C 1
ATOM 8619 O O . VAL C 1 252 ? -49.511 -5.837 -4.691 1.00 16.80 252 VAL C O 1
ATOM 8623 N N . ASP C 1 253 ? -48.304 -6.783 -6.374 1.00 15.69 253 ASP C N 1
ATOM 8624 C CA . ASP C 1 253 ? -49.491 -7.343 -7.077 1.00 15.95 253 ASP C CA 1
ATOM 8625 C C . ASP C 1 253 ? -49.751 -8.767 -6.698 1.00 16.56 253 ASP C C 1
ATOM 8626 O O . ASP C 1 253 ? -50.861 -9.222 -6.835 1.00 14.88 253 ASP C O 1
ATOM 8631 N N . GLU C 1 254 ? -48.687 -9.520 -6.318 1.00 17.44 254 GLU C N 1
ATOM 8632 C CA . GLU C 1 254 ? -48.799 -10.962 -6.078 1.00 15.83 254 GLU C CA 1
ATOM 8633 C C . GLU C 1 254 ? -47.981 -11.261 -4.821 1.00 13.40 254 GLU C C 1
ATOM 8634 O O . GLU C 1 254 ? -46.899 -10.704 -4.687 1.00 15.68 254 GLU C O 1
ATOM 8640 N N . ILE C 1 255 ? -48.557 -12.124 -3.972 1.00 12.58 255 ILE C N 1
ATOM 8641 C CA . ILE C 1 255 ? -47.791 -12.740 -2.873 1.00 14.96 255 ILE C CA 1
ATOM 8642 C C . ILE C 1 255 ? -47.778 -14.244 -3.147 1.00 13.53 255 ILE C C 1
ATOM 8643 O O . ILE C 1 255 ? -48.795 -14.855 -3.455 1.00 14.46 255 ILE C O 1
ATOM 8648 N N . LEU C 1 256 ? -46.567 -14.813 -3.037 1.00 14.30 256 LEU C N 1
ATOM 8649 C CA . LEU C 1 256 ? -46.354 -16.234 -3.244 1.00 14.46 256 LEU C CA 1
ATOM 8650 C C . LEU C 1 256 ? -45.765 -16.731 -1.907 1.00 12.94 256 LEU C C 1
ATOM 8651 O O . LEU C 1 256 ? -44.688 -16.269 -1.495 1.00 13.74 256 LEU C O 1
ATOM 8656 N N . TYR C 1 257 ? -46.577 -17.553 -1.218 1.00 13.46 257 TYR C N 1
ATOM 8657 C CA . TYR C 1 257 ? -46.104 -18.122 0.045 1.00 15.71 257 TYR C CA 1
ATOM 8658 C C . TYR C 1 257 ? -45.287 -19.394 -0.137 1.00 12.76 257 TYR C C 1
ATOM 8659 O O . TYR C 1 257 ? -45.806 -20.376 -0.586 1.00 11.81 257 TYR C O 1
ATOM 8668 N N . CYS C 1 258 ? -43.994 -19.324 0.191 1.00 13.16 258 CYS C N 1
ATOM 8669 C CA . CYS C 1 258 ? -43.038 -20.486 0.161 1.00 15.11 258 CYS C CA 1
ATOM 8670 C C . CYS C 1 258 ? -42.692 -20.824 1.624 1.00 15.23 258 CYS C C 1
ATOM 8671 O O . CYS C 1 258 ? -41.524 -20.916 2.016 1.00 17.21 258 CYS C O 1
ATOM 8674 N N . THR C 1 259 ? -43.746 -20.930 2.401 1.00 14.19 259 THR C N 1
ATOM 8675 C CA . THR C 1 259 ? -43.651 -21.110 3.851 1.00 15.98 259 THR C CA 1
ATOM 8676 C C . THR C 1 259 ? -43.770 -22.598 4.231 1.00 18.34 259 THR C C 1
ATOM 8677 O O . THR C 1 259 ? -43.988 -22.921 5.407 1.00 20.30 259 THR C O 1
ATOM 8681 N N . GLY C 1 260 ? -43.697 -23.492 3.252 1.00 16.34 260 GLY C N 1
ATOM 8682 C CA . GLY C 1 260 ? -43.729 -24.950 3.538 1.00 14.98 260 GLY C CA 1
ATOM 8683 C C . GLY C 1 260 ? -45.110 -25.544 3.672 1.00 15.79 260 GLY C C 1
ATOM 8684 O O . GLY C 1 260 ? -46.150 -25.008 3.225 1.00 14.46 260 GLY C O 1
ATOM 8685 N N . TYR C 1 261 ? -45.162 -26.752 4.261 1.00 14.81 261 TYR C N 1
ATOM 8686 C CA . TYR C 1 261 ? -46.298 -27.623 4.209 1.00 15.51 261 TYR C CA 1
ATOM 8687 C C . TYR C 1 261 ? -46.629 -28.123 5.597 1.00 17.00 261 TYR C C 1
ATOM 8688 O O . TYR C 1 261 ? -45.796 -27.997 6.549 1.00 20.01 261 TYR C O 1
ATOM 8697 N N . ARG C 1 262 ? -47.834 -28.648 5.765 1.00 16.84 262 ARG C N 1
ATOM 8698 C CA . ARG C 1 262 ? -48.144 -29.295 6.996 1.00 15.81 262 ARG C CA 1
ATOM 8699 C C . ARG C 1 262 ? -48.447 -30.777 6.775 1.00 14.38 262 ARG C C 1
ATOM 8700 O O . ARG C 1 262 ? -48.737 -31.208 5.673 1.00 14.81 262 ARG C O 1
ATOM 8708 N N . TYR C 1 263 ? -48.373 -31.566 7.856 1.00 11.97 263 TYR C N 1
ATOM 8709 C CA . TYR C 1 263 ? -48.802 -32.963 7.753 1.00 11.25 263 TYR C CA 1
ATOM 8710 C C . TYR C 1 263 ? -50.265 -33.055 7.643 1.00 11.87 263 TYR C C 1
ATOM 8711 O O . TYR C 1 263 ? -50.987 -32.289 8.272 1.00 11.23 263 TYR C O 1
ATOM 8720 N N . ARG C 1 264 ? -50.722 -33.991 6.797 1.00 10.96 264 ARG C N 1
ATOM 8721 C CA . ARG C 1 264 ? -52.131 -34.181 6.572 1.00 11.44 264 ARG C CA 1
ATOM 8722 C C . ARG C 1 264 ? -52.361 -35.605 6.053 1.00 11.53 264 ARG C C 1
ATOM 8723 O O . ARG C 1 264 ? -51.762 -35.951 5.055 1.00 11.91 264 ARG C O 1
ATOM 8731 N N . PHE C 1 265 ? -53.180 -36.428 6.763 1.00 11.50 265 PHE C N 1
ATOM 8732 C CA . PHE C 1 265 ? -53.474 -37.815 6.397 1.00 11.96 265 PHE C CA 1
ATOM 8733 C C . PHE C 1 265 ? -54.993 -37.979 6.488 1.00 13.67 265 PHE C C 1
ATOM 8734 O O . PHE C 1 265 ? -55.461 -38.538 7.465 1.00 13.59 265 PHE C O 1
ATOM 8742 N N . PRO C 1 266 ? -55.740 -37.509 5.518 1.00 13.93 266 PRO C N 1
ATOM 8743 C CA . PRO C 1 266 ? -57.239 -37.469 5.672 1.00 15.28 266 PRO C CA 1
ATOM 8744 C C . PRO C 1 266 ? -57.874 -38.816 5.851 1.00 16.69 266 PRO C C 1
ATOM 8745 O O . PRO C 1 266 ? -58.981 -38.928 6.428 1.00 19.26 266 PRO C O 1
ATOM 8749 N N . PHE C 1 267 ? -57.188 -39.866 5.417 1.00 14.16 267 PHE C N 1
ATOM 8750 C CA . PHE C 1 267 ? -57.689 -41.207 5.504 1.00 13.88 267 PHE C CA 1
ATOM 8751 C C . PHE C 1 267 ? -57.556 -41.851 6.852 1.00 15.00 267 PHE C C 1
ATOM 8752 O O . PHE C 1 267 ? -58.123 -42.899 7.078 1.00 18.96 267 PHE C O 1
ATOM 8760 N N . LEU C 1 268 ? -56.819 -41.264 7.807 1.00 16.21 268 LEU C N 1
ATOM 8761 C CA . LEU C 1 268 ? -56.607 -41.990 9.057 1.00 16.62 268 LEU C CA 1
ATOM 8762 C C . LEU C 1 268 ? -57.810 -41.777 9.972 1.00 21.18 268 LEU C C 1
ATOM 8763 O O . LEU C 1 268 ? -58.067 -40.654 10.337 1.00 22.72 268 LEU C O 1
ATOM 8768 N N . SER C 1 269 ? -58.508 -42.833 10.353 1.00 23.61 269 SER C N 1
ATOM 8769 C CA . SER C 1 269 ? -59.675 -42.596 11.214 1.00 21.88 269 SER C CA 1
ATOM 8770 C C . SER C 1 269 ? -59.117 -42.377 12.611 1.00 21.75 269 SER C C 1
ATOM 8771 O O . SER C 1 269 ? -57.998 -42.764 12.898 1.00 19.66 269 SER C O 1
ATOM 8774 N N . PRO C 1 270 ? -59.855 -41.676 13.492 1.00 21.88 270 PRO C N 1
ATOM 8775 C CA . PRO C 1 270 ? -59.227 -41.443 14.823 1.00 21.92 270 PRO C CA 1
ATOM 8776 C C . PRO C 1 270 ? -58.823 -42.726 15.576 1.00 18.64 270 PRO C C 1
ATOM 8777 O O . PRO C 1 270 ? -57.898 -42.731 16.417 1.00 21.40 270 PRO C O 1
ATOM 8781 N N . GLU C 1 271 ? -59.547 -43.796 15.300 1.00 19.13 271 GLU C N 1
ATOM 8782 C CA . GLU C 1 271 ? -59.231 -45.092 15.929 1.00 21.83 271 GLU C CA 1
ATOM 8783 C C . GLU C 1 271 ? -57.849 -45.606 15.594 1.00 21.00 271 GLU C C 1
ATOM 8784 O O . GLU C 1 271 ? -57.344 -46.509 16.296 1.00 21.02 271 GLU C O 1
ATOM 8790 N N . CYS C 1 272 ? -57.252 -45.108 14.495 1.00 20.17 272 CYS C N 1
ATOM 8791 C CA . CYS C 1 272 ? -55.843 -45.531 14.239 1.00 21.17 272 CYS C CA 1
ATOM 8792 C C . CYS C 1 272 ? -54.889 -45.102 15.344 1.00 18.30 272 CYS C C 1
ATOM 8793 O O . CYS C 1 272 ? -53.780 -45.654 15.444 1.00 19.55 272 CYS C O 1
ATOM 8796 N N . GLY C 1 273 ? -55.245 -44.120 16.196 1.00 20.53 273 GLY C N 1
ATOM 8797 C CA . GLY C 1 273 ? -54.422 -43.787 17.366 1.00 19.16 273 GLY C CA 1
ATOM 8798 C C . GLY C 1 273 ? -53.373 -42.690 17.145 1.00 18.50 273 GLY C C 1
ATOM 8799 O O . GLY C 1 273 ? -52.503 -42.489 17.963 1.00 20.53 273 GLY C O 1
ATOM 8800 N N . VAL C 1 274 ? -53.417 -42.013 15.978 1.00 18.18 274 VAL C N 1
ATOM 8801 C CA . VAL C 1 274 ? -52.378 -41.020 15.631 1.00 19.41 274 VAL C CA 1
ATOM 8802 C C . VAL C 1 274 ? -52.985 -39.621 15.747 1.00 15.94 274 VAL C C 1
ATOM 8803 O O . VAL C 1 274 ? -54.095 -39.428 15.266 1.00 21.64 274 VAL C O 1
ATOM 8807 N N . THR C 1 275 ? -52.270 -38.673 16.376 1.00 15.05 275 THR C N 1
ATOM 8808 C CA . THR C 1 275 ? -52.682 -37.263 16.270 1.00 14.64 275 THR C CA 1
ATOM 8809 C C . THR C 1 275 ? -51.794 -36.586 15.267 1.00 14.17 275 THR C C 1
ATOM 8810 O O . THR C 1 275 ? -50.571 -36.725 15.316 1.00 13.01 275 THR C O 1
ATOM 8814 N N . VAL C 1 276 ? -52.412 -35.813 14.348 1.00 14.93 276 VAL C N 1
ATOM 8815 C CA . VAL C 1 276 ? -51.635 -35.116 13.305 1.00 15.54 276 VAL C CA 1
ATOM 8816 C C . VAL C 1 276 ? -51.762 -33.618 13.527 1.00 17.05 276 VAL C C 1
ATOM 8817 O O . VAL C 1 276 ? -52.879 -33.086 13.340 1.00 21.73 276 VAL C O 1
ATOM 8821 N N . ASP C 1 277 ? -50.698 -32.955 13.962 1.00 15.78 277 ASP C N 1
ATOM 8822 C CA . ASP C 1 277 ? -50.680 -31.521 14.088 1.00 17.13 277 ASP C CA 1
ATOM 8823 C C . ASP C 1 277 ? -49.893 -31.007 12.889 1.00 15.83 277 ASP C C 1
ATOM 8824 O O . ASP C 1 277 ? -49.361 -31.837 12.073 1.00 15.99 277 ASP C O 1
ATOM 8829 N N . GLU C 1 278 ? -49.829 -29.688 12.705 1.00 14.55 278 GLU C N 1
ATOM 8830 C CA . GLU C 1 278 ? -49.202 -29.149 11.540 1.00 14.20 278 GLU C CA 1
ATOM 8831 C C . GLU C 1 278 ? -47.762 -29.605 11.298 1.00 14.16 278 GLU C C 1
ATOM 8832 O O . GLU C 1 278 ? -47.347 -29.901 10.147 1.00 15.52 278 GLU C O 1
ATOM 8838 N N . LYS C 1 279 ? -46.977 -29.678 12.382 1.00 12.27 279 LYS C N 1
ATOM 8839 C CA . LYS C 1 279 ? -45.575 -30.090 12.210 1.00 13.51 279 LYS C CA 1
ATOM 8840 C C . LYS C 1 279 ? -45.205 -31.241 13.133 1.00 11.77 279 LYS C C 1
ATOM 8841 O O . LYS C 1 279 ? -43.993 -31.544 13.248 1.00 13.44 279 LYS C O 1
ATOM 8847 N N . TYR C 1 280 ? -46.214 -31.976 13.601 1.00 12.16 280 TYR C N 1
ATOM 8848 C CA . TYR C 1 280 ? -45.972 -33.071 14.594 1.00 11.71 280 TYR C CA 1
ATOM 8849 C C . TYR C 1 280 ? -46.955 -34.155 14.427 1.00 13.05 280 TYR C C 1
ATOM 8850 O O . TYR C 1 280 ? -48.193 -33.944 14.554 1.00 11.75 280 TYR C O 1
ATOM 8859 N N . VAL C 1 281 ? -46.461 -35.411 14.311 1.00 11.69 281 VAL C N 1
ATOM 8860 C CA . VAL C 1 281 ? -47.289 -36.558 14.202 1.00 11.36 281 VAL C CA 1
ATOM 8861 C C . VAL C 1 281 ? -46.950 -37.479 15.356 1.00 11.49 281 VAL C C 1
ATOM 8862 O O . VAL C 1 281 ? -45.767 -37.673 15.614 1.00 12.50 281 VAL C O 1
ATOM 8866 N N . TYR C 1 282 ? -47.930 -37.906 16.114 1.00 12.22 282 TYR C N 1
ATOM 8867 C CA . TYR C 1 282 ? -47.523 -38.636 17.348 1.00 14.88 282 TYR C CA 1
ATOM 8868 C C . TYR C 1 282 ? -48.631 -39.601 17.788 1.00 15.88 282 TYR C C 1
ATOM 8869 O O . TYR C 1 282 ? -49.792 -39.488 17.408 1.00 16.62 282 TYR C O 1
ATOM 8878 N N . PRO C 1 283 ? -48.262 -40.657 18.545 1.00 16.19 283 PRO C N 1
ATOM 8879 C CA . PRO C 1 283 ? -46.903 -40.883 18.996 1.00 15.28 283 PRO C CA 1
ATOM 8880 C C . PRO C 1 283 ? -46.183 -41.918 18.126 1.00 15.59 283 PRO C C 1
ATOM 8881 O O . PRO C 1 283 ? -46.655 -43.058 17.986 1.00 19.00 283 PRO C O 1
ATOM 8885 N N . LEU C 1 284 ? -45.067 -41.512 17.549 1.00 14.84 284 LEU C N 1
ATOM 8886 C CA . LEU C 1 284 ? -44.299 -42.401 16.661 1.00 12.70 284 LEU C CA 1
ATOM 8887 C C . LEU C 1 284 ? -42.979 -42.651 17.419 1.00 14.70 284 LEU C C 1
ATOM 8888 O O . LEU C 1 284 ? -42.354 -41.757 18.054 1.00 19.92 284 LEU C O 1
ATOM 8893 N N . TYR C 1 285 ? -42.511 -43.877 17.338 1.00 11.33 285 TYR C N 1
ATOM 8894 C CA . TYR C 1 285 ? -41.142 -44.134 17.725 1.00 11.73 285 TYR C CA 1
ATOM 8895 C C . TYR C 1 285 ? -40.240 -44.008 16.503 1.00 11.23 285 TYR C C 1
ATOM 8896 O O . TYR C 1 285 ? -40.553 -44.631 15.484 1.00 11.33 285 TYR C O 1
ATOM 8905 N N . LEU C 1 286 ? -39.144 -43.278 16.686 1.00 9.80 286 LEU C N 1
ATOM 8906 C CA . LEU C 1 286 ? -38.118 -43.064 15.629 1.00 12.79 286 LEU C CA 1
ATOM 8907 C C . LEU C 1 286 ? -38.744 -42.514 14.369 1.00 11.15 286 LEU C C 1
ATOM 8908 O O . LEU C 1 286 ? -38.198 -42.806 13.280 1.00 12.07 286 LEU C O 1
ATOM 8913 N N . HIS C 1 287 ? -39.797 -41.720 14.511 1.00 9.95 287 HIS C N 1
ATOM 8914 C CA . HIS C 1 287 ? -40.579 -41.187 13.300 1.00 10.33 287 HIS C CA 1
ATOM 8915 C C . HIS C 1 287 ? -41.278 -42.202 12.463 1.00 10.86 287 HIS C C 1
ATOM 8916 O O . HIS C 1 287 ? -41.742 -41.853 11.342 1.00 12.62 287 HIS C O 1
ATOM 8923 N N . MET C 1 288 ? -41.403 -43.473 12.921 1.00 9.99 288 MET C N 1
ATOM 8924 C CA . MET C 1 288 ? -41.957 -44.495 12.092 1.00 11.05 288 MET C CA 1
ATOM 8925 C C . MET C 1 288 ? -43.105 -45.274 12.750 1.00 12.30 288 MET C C 1
ATOM 8926 O O . MET C 1 288 ? -44.120 -45.493 12.125 1.00 13.96 288 MET C O 1
ATOM 8931 N N . LEU C 1 289 ? -42.881 -45.777 13.972 1.00 12.58 289 LEU C N 1
ATOM 8932 C CA . LEU C 1 289 ? -43.820 -46.776 14.517 1.00 12.57 289 LEU C CA 1
ATOM 8933 C C . LEU C 1 289 ? -44.950 -46.129 15.338 1.00 12.11 289 LEU C C 1
ATOM 8934 O O . LEU C 1 289 ? -44.659 -45.394 16.246 1.00 12.15 289 LEU C O 1
ATOM 8939 N N . ASN C 1 290 ? -46.175 -46.402 14.951 1.00 13.26 290 ASN C N 1
ATOM 8940 C CA . ASN C 1 290 ? -47.385 -45.907 15.721 1.00 12.81 290 ASN C CA 1
ATOM 8941 C C . ASN C 1 290 ? -47.387 -46.668 17.057 1.00 13.84 290 ASN C C 1
ATOM 8942 O O . ASN C 1 290 ? -47.684 -47.822 17.052 1.00 16.75 290 ASN C O 1
ATOM 8947 N N . ILE C 1 291 ? -47.017 -45.995 18.140 1.00 15.09 291 ILE C N 1
ATOM 8948 C CA . ILE C 1 291 ? -46.866 -46.707 19.468 1.00 15.71 291 ILE C CA 1
ATOM 8949 C C . ILE C 1 291 ? -48.226 -47.233 19.880 1.00 18.48 291 ILE C C 1
ATOM 8950 O O . ILE C 1 291 ? -48.329 -48.328 20.507 1.00 18.00 291 ILE C O 1
ATOM 8955 N N . ASN C 1 292 ? -49.299 -46.535 19.517 1.00 19.24 292 ASN C N 1
ATOM 8956 C CA . ASN C 1 292 ? -50.632 -46.984 19.961 1.00 19.58 292 ASN C CA 1
ATOM 8957 C C . ASN C 1 292 ? -51.137 -48.249 19.171 1.00 21.39 292 ASN C C 1
ATOM 8958 O O . ASN C 1 292 ? -51.892 -49.089 19.720 1.00 23.47 292 ASN C O 1
ATOM 8963 N N . LYS C 1 293 ? -50.741 -48.383 17.877 1.00 18.17 293 LYS C N 1
ATOM 8964 C CA . LYS C 1 293 ? -51.174 -49.482 17.017 1.00 18.12 293 LYS C CA 1
ATOM 8965 C C . LYS C 1 293 ? -49.930 -49.857 16.186 1.00 17.99 293 LYS C C 1
ATOM 8966 O O . LYS C 1 293 ? -49.784 -49.346 15.024 1.00 16.53 293 LYS C O 1
ATOM 8972 N N . PRO C 1 294 ? -49.050 -50.687 16.768 1.00 18.50 294 PRO C N 1
ATOM 8973 C CA . PRO C 1 294 ? -47.704 -50.873 16.226 1.00 19.00 294 PRO C CA 1
ATOM 8974 C C . PRO C 1 294 ? -47.597 -51.686 14.954 1.00 19.40 294 PRO C C 1
ATOM 8975 O O . PRO C 1 294 ? -46.448 -51.882 14.509 1.00 19.30 294 PRO C O 1
ATOM 8979 N N . THR C 1 295 ? -48.720 -52.069 14.334 1.00 16.47 295 THR C N 1
ATOM 8980 C CA . THR C 1 295 ? -48.717 -52.631 12.983 1.00 16.87 295 THR C CA 1
ATOM 8981 C C . THR C 1 295 ? -48.977 -51.568 11.903 1.00 13.60 295 THR C C 1
ATOM 8982 O O . THR C 1 295 ? -49.180 -51.894 10.753 1.00 12.76 295 THR C O 1
ATOM 8986 N N . MET C 1 296 ? -49.085 -50.308 12.348 1.00 14.66 296 MET C N 1
ATOM 8987 C CA . MET C 1 296 ? -49.091 -49.145 11.416 1.00 13.03 296 MET C CA 1
ATOM 8988 C C . MET C 1 296 ? -47.762 -48.468 11.549 1.00 12.07 296 MET C C 1
ATOM 8989 O O . MET C 1 296 ? -47.333 -48.152 12.695 1.00 13.17 296 MET C O 1
ATOM 8994 N N . LEU C 1 297 ? -47.079 -48.200 10.430 1.00 12.20 297 LEU C N 1
ATOM 8995 C CA . LEU C 1 297 ? -45.833 -47.504 10.504 1.00 12.04 297 LEU C CA 1
ATOM 8996 C C . LEU C 1 297 ? -45.810 -46.454 9.346 1.00 11.55 297 LEU C C 1
ATOM 8997 O O . LEU C 1 297 ? -46.619 -46.539 8.435 1.00 13.91 297 LEU C O 1
ATOM 9002 N N . PHE C 1 298 ? -44.958 -45.442 9.471 1.00 11.47 298 PHE C N 1
ATOM 9003 C CA . PHE C 1 298 ? -44.888 -44.370 8.485 1.00 11.26 298 PHE C CA 1
ATOM 9004 C C . PHE C 1 298 ? -43.468 -44.353 7.973 1.00 11.58 298 PHE C C 1
ATOM 9005 O O . PHE C 1 298 ? -42.543 -44.565 8.716 1.00 11.39 298 PHE C O 1
ATOM 9013 N N . ILE C 1 299 ? -43.315 -44.040 6.692 1.00 10.14 299 ILE C N 1
ATOM 9014 C CA . ILE C 1 299 ? -41.972 -43.741 6.131 1.00 11.19 299 ILE C CA 1
ATOM 9015 C C . ILE C 1 299 ? -42.079 -42.366 5.505 1.00 11.19 299 ILE C C 1
ATOM 9016 O O . ILE C 1 299 ? -43.124 -42.021 4.898 1.00 12.24 299 ILE C O 1
ATOM 9021 N N . GLY C 1 300 ? -41.075 -41.546 5.697 1.00 10.38 300 GLY C N 1
ATOM 9022 C CA . GLY C 1 300 ? -41.207 -40.221 5.114 1.00 9.57 300 GLY C CA 1
ATOM 9023 C C . GLY C 1 300 ? -41.883 -39.169 5.908 1.00 12.39 300 GLY C C 1
ATOM 9024 O O . GLY C 1 300 ? -42.249 -38.086 5.319 1.00 14.61 300 GLY C O 1
ATOM 9025 N N . VAL C 1 301 ? -42.118 -39.420 7.182 1.00 11.01 301 VAL C N 1
ATOM 9026 C CA . VAL C 1 301 ? -42.645 -38.332 8.058 1.00 11.64 301 VAL C CA 1
ATOM 9027 C C . VAL C 1 301 ? -41.444 -37.466 8.434 1.00 12.19 301 VAL C C 1
ATOM 9028 O O . VAL C 1 301 ? -41.510 -36.202 8.468 1.00 12.80 301 VAL C O 1
ATOM 9032 N N . SER C 1 302 ? -40.268 -38.066 8.699 1.00 10.32 302 SER C N 1
ATOM 9033 C CA . SER C 1 302 ? -39.028 -37.238 8.926 1.00 11.19 302 SER C CA 1
ATOM 9034 C C . SER C 1 302 ? -38.567 -36.617 7.633 1.00 12.63 302 SER C C 1
ATOM 9035 O O . SER C 1 302 ? -38.856 -37.137 6.576 1.00 13.23 302 SER C O 1
ATOM 9038 N N . TYR C 1 303 ? -37.788 -35.550 7.727 1.00 11.89 303 TYR C N 1
ATOM 9039 C CA . TYR C 1 303 ? -37.281 -34.868 6.555 1.00 11.90 303 TYR C CA 1
ATOM 9040 C C . TYR C 1 303 ? -36.072 -34.055 6.945 1.00 12.36 303 TYR C C 1
ATOM 9041 O O . TYR C 1 303 ? -35.632 -34.045 8.123 1.00 13.31 303 TYR C O 1
ATOM 9050 N N . ASN C 1 304 ? -35.564 -33.355 5.950 1.00 11.30 304 ASN C N 1
ATOM 9051 C CA . ASN C 1 304 ? -34.337 -32.573 5.994 1.00 14.28 304 ASN C CA 1
ATOM 9052 C C . ASN C 1 304 ? -33.184 -33.508 6.392 1.00 15.07 304 ASN C C 1
ATOM 9053 O O . ASN C 1 304 ? -32.638 -33.461 7.461 1.00 15.61 304 ASN C O 1
ATOM 9058 N N . ALA C 1 305 ? -32.829 -34.362 5.454 1.00 14.70 305 ALA C N 1
ATOM 9059 C CA . ALA C 1 305 ? -31.822 -35.417 5.632 1.00 13.72 305 ALA C CA 1
ATOM 9060 C C . ALA C 1 305 ? -31.289 -35.786 4.239 1.00 13.87 305 ALA C C 1
ATOM 9061 O O . ALA C 1 305 ? -31.790 -35.266 3.204 1.00 15.08 305 ALA C O 1
ATOM 9063 N N . CYS C 1 306 ? -30.304 -36.682 4.219 1.00 12.27 306 CYS C N 1
ATOM 9064 C CA . CYS C 1 306 ? -29.883 -37.331 2.986 1.00 13.19 306 CYS C CA 1
ATOM 9065 C C . CYS C 1 306 ? -31.017 -38.331 2.693 1.00 12.27 306 CYS C C 1
ATOM 9066 O O . CYS C 1 306 ? -31.067 -39.481 3.195 1.00 12.96 306 CYS C O 1
ATOM 9069 N N . TYR C 1 307 ? -31.979 -37.919 1.844 1.00 13.55 307 TYR C N 1
ATOM 9070 C CA . TYR C 1 307 ? -33.207 -38.734 1.671 1.00 12.41 307 TYR C CA 1
ATOM 9071 C C . TYR C 1 307 ? -33.032 -40.182 1.150 1.00 11.79 307 TYR C C 1
ATOM 9072 O O . TYR C 1 307 ? -33.701 -41.098 1.627 1.00 13.40 307 TYR C O 1
ATOM 9081 N N . SER C 1 308 ? -32.114 -40.432 0.223 1.00 13.07 308 SER C N 1
ATOM 9082 C CA . SER C 1 308 ? -31.965 -41.816 -0.280 1.00 14.04 308 SER C CA 1
ATOM 9083 C C . SER C 1 308 ? -31.644 -42.797 0.902 1.00 13.16 308 SER C C 1
ATOM 9084 O O . SER C 1 308 ? -32.266 -43.868 0.990 1.00 13.60 308 SER C O 1
ATOM 9087 N N . ILE C 1 309 ? -30.714 -42.390 1.797 1.00 12.59 309 ILE C N 1
ATOM 9088 C CA . ILE C 1 309 ? -30.348 -43.241 2.944 1.00 11.64 309 ILE C CA 1
ATOM 9089 C C . ILE C 1 309 ? -31.570 -43.323 3.849 1.00 10.85 309 ILE C C 1
ATOM 9090 O O . ILE C 1 309 ? -31.911 -44.410 4.410 1.00 11.29 309 ILE C O 1
ATOM 9095 N N . MET C 1 310 ? -32.234 -42.179 4.046 1.00 9.84 310 MET C N 1
ATOM 9096 C CA . MET C 1 310 ? -33.385 -42.177 4.987 1.00 9.88 310 MET C CA 1
ATOM 9097 C C . MET C 1 310 ? -34.487 -43.145 4.498 1.00 10.61 310 MET C C 1
ATOM 9098 O O . MET C 1 310 ? -34.958 -44.028 5.276 1.00 11.04 310 MET C O 1
ATOM 9103 N N . PHE C 1 311 ? -34.828 -43.107 3.187 1.00 9.93 311 PHE C N 1
ATOM 9104 C CA . PHE C 1 311 ? -35.866 -44.012 2.710 1.00 11.50 311 PHE C CA 1
ATOM 9105 C C . PHE C 1 311 ? -35.426 -45.462 2.817 1.00 11.82 311 PHE C C 1
ATOM 9106 O O . PHE C 1 311 ? -36.177 -46.370 3.243 1.00 12.51 311 PHE C O 1
ATOM 9114 N N . ASP C 1 312 ? -34.194 -45.713 2.366 1.00 11.58 312 ASP C N 1
ATOM 9115 C CA . ASP C 1 312 ? -33.696 -47.085 2.402 1.00 13.06 312 ASP C CA 1
ATOM 9116 C C . ASP C 1 312 ? -33.649 -47.680 3.782 1.00 12.28 312 ASP C C 1
ATOM 9117 O O . ASP C 1 312 ? -34.114 -48.816 3.982 1.00 12.62 312 ASP C O 1
ATOM 9122 N N . LEU C 1 313 ? -33.211 -46.903 4.756 1.00 10.87 313 LEU C N 1
ATOM 9123 C CA . LEU C 1 313 ? -33.105 -47.470 6.124 1.00 10.73 313 LEU C CA 1
ATOM 9124 C C . LEU C 1 313 ? -34.471 -47.507 6.822 1.00 10.85 313 LEU C C 1
ATOM 9125 O O . LEU C 1 313 ? -34.785 -48.503 7.532 1.00 11.38 313 LEU C O 1
ATOM 9130 N N . GLN C 1 314 ? -35.327 -46.506 6.604 1.00 10.15 314 GLN C N 1
ATOM 9131 C CA . GLN C 1 314 ? -36.640 -46.582 7.175 1.00 9.85 314 GLN C CA 1
ATOM 9132 C C . GLN C 1 314 ? -37.419 -47.810 6.660 1.00 11.10 314 GLN C C 1
ATOM 9133 O O . GLN C 1 314 ? -38.101 -48.554 7.423 1.00 12.63 314 GLN C O 1
ATOM 9139 N N . ALA C 1 315 ? -37.292 -48.126 5.364 1.00 10.81 315 ALA C N 1
ATOM 9140 C CA . ALA C 1 315 ? -38.038 -49.186 4.770 1.00 10.11 315 ALA C CA 1
ATOM 9141 C C . ALA C 1 315 ? -37.460 -50.498 5.324 1.00 11.89 315 ALA C C 1
ATOM 9142 O O . ALA C 1 315 ? -38.214 -51.434 5.560 1.00 12.48 315 ALA C O 1
ATOM 9144 N N . GLN C 1 316 ? -36.133 -50.583 5.467 1.00 11.05 316 GLN C N 1
ATOM 9145 C CA . GLN C 1 316 ? -35.630 -51.861 6.062 1.00 11.95 316 GLN C CA 1
ATOM 9146 C C . GLN C 1 316 ? -36.024 -51.977 7.556 1.00 13.09 316 GLN C C 1
ATOM 9147 O O . GLN C 1 316 ? -36.255 -53.094 8.007 1.00 14.16 316 GLN C O 1
ATOM 9153 N N . TRP C 1 317 ? -36.042 -50.861 8.278 1.00 12.57 317 TRP C N 1
ATOM 9154 C CA . TRP C 1 317 ? -36.390 -50.960 9.739 1.00 12.41 317 TRP C CA 1
ATOM 9155 C C . TRP C 1 317 ? -37.852 -51.353 9.850 1.00 12.33 317 TRP C C 1
ATOM 9156 O O . TRP C 1 317 ? -38.258 -52.249 10.678 1.00 12.99 317 TRP C O 1
ATOM 9167 N N . VAL C 1 318 ? -38.749 -50.721 9.085 1.00 12.49 318 VAL C N 1
ATOM 9168 C CA . VAL C 1 318 ? -40.170 -51.093 9.099 1.00 12.85 318 VAL C CA 1
ATOM 9169 C C . VAL C 1 318 ? -40.390 -52.552 8.737 1.00 14.40 318 VAL C C 1
ATOM 9170 O O . VAL C 1 318 ? -41.169 -53.283 9.405 1.00 15.16 318 VAL C O 1
ATOM 9174 N N . THR C 1 319 ? -39.662 -53.013 7.721 1.00 14.25 319 THR C N 1
ATOM 9175 C CA . THR C 1 319 ? -39.768 -54.414 7.295 1.00 13.13 319 THR C CA 1
ATOM 9176 C C . THR C 1 319 ? -39.313 -55.323 8.472 1.00 15.84 319 THR C C 1
ATOM 9177 O O . THR C 1 319 ? -39.966 -56.365 8.732 1.00 16.15 319 THR C O 1
ATOM 9181 N N . ALA C 1 320 ? -38.212 -54.979 9.148 1.00 15.24 320 ALA C N 1
ATOM 9182 C CA . ALA C 1 320 ? -37.658 -55.826 10.222 1.00 16.58 320 ALA C CA 1
ATOM 9183 C C . ALA C 1 320 ? -38.664 -55.882 11.355 1.00 21.65 320 ALA C C 1
ATOM 9184 O O . ALA C 1 320 ? -38.856 -56.972 11.940 1.00 20.10 320 ALA C O 1
ATOM 9186 N N . VAL C 1 321 ? -39.351 -54.768 11.632 1.00 15.25 321 VAL C N 1
ATOM 9187 C CA . VAL C 1 321 ? -40.373 -54.796 12.696 1.00 16.22 321 VAL C CA 1
ATOM 9188 C C . VAL C 1 321 ? -41.493 -55.745 12.325 1.00 15.46 321 VAL C C 1
ATOM 9189 O O . VAL C 1 321 ? -41.993 -56.579 13.163 1.00 17.44 321 VAL C O 1
ATOM 9193 N N . LEU C 1 322 ? -41.976 -55.653 11.103 1.00 15.17 322 LEU C N 1
ATOM 9194 C CA . LEU C 1 322 ? -43.074 -56.489 10.706 1.00 16.60 322 LEU C CA 1
ATOM 9195 C C . LEU C 1 322 ? -42.657 -57.955 10.625 1.00 19.82 322 LEU C C 1
ATOM 9196 O O . LEU C 1 322 ? -43.518 -58.813 10.765 1.00 20.24 322 LEU C O 1
ATOM 9201 N N . ALA C 1 323 ? -41.379 -58.209 10.359 1.00 20.50 323 ALA C N 1
ATOM 9202 C CA . ALA C 1 323 ? -40.888 -59.592 10.159 1.00 21.38 323 ALA C CA 1
ATOM 9203 C C . ALA C 1 323 ? -40.522 -60.169 11.532 1.00 24.20 323 ALA C C 1
ATOM 9204 O O . ALA C 1 323 ? -40.112 -61.333 11.666 1.00 27.65 323 ALA C O 1
ATOM 9206 N N . GLY C 1 324 ? -40.641 -59.391 12.587 1.00 22.22 324 GLY C N 1
ATOM 9207 C CA . GLY C 1 324 ? -40.297 -59.904 13.880 1.00 22.11 324 GLY C CA 1
ATOM 9208 C C . GLY C 1 324 ? -38.817 -59.951 14.220 1.00 31.61 324 GLY C C 1
ATOM 9209 O O . GLY C 1 324 ? -38.423 -60.627 15.169 1.00 29.98 324 GLY C O 1
ATOM 9210 N N . ARG C 1 325 ? -38.010 -59.220 13.453 1.00 27.87 325 ARG C N 1
ATOM 9211 C CA . ARG C 1 325 ? -36.541 -59.210 13.503 1.00 29.34 325 ARG C CA 1
ATOM 9212 C C . ARG C 1 325 ? -35.910 -57.945 14.076 1.00 31.65 325 ARG C C 1
ATOM 9213 O O . ARG C 1 325 ? -34.704 -57.819 14.028 1.00 36.82 325 ARG C O 1
ATOM 9221 N N . CYS C 1 326 ? -36.659 -56.983 14.607 1.00 26.13 326 CYS C N 1
ATOM 9222 C CA . CYS C 1 326 ? -36.058 -55.762 15.081 1.00 25.34 326 CYS C CA 1
ATOM 9223 C C . CYS C 1 326 ? -35.986 -55.678 16.619 1.00 33.80 326 CYS C C 1
ATOM 9224 O O . CYS C 1 326 ? -36.861 -56.146 17.316 1.00 31.94 326 CYS C O 1
ATOM 9227 N N . THR C 1 327 ? -34.918 -55.055 17.111 1.00 35.70 327 THR C N 1
ATOM 9228 C CA . THR C 1 327 ? -34.562 -54.938 18.531 1.00 42.10 327 THR C CA 1
ATOM 9229 C C . THR C 1 327 ? -35.354 -53.809 19.197 1.00 40.93 327 THR C C 1
ATOM 9230 O O . THR C 1 327 ? -34.804 -52.739 19.434 1.00 42.32 327 THR C O 1
ATOM 9234 N N . LEU C 1 328 ? -36.618 -54.062 19.519 1.00 33.97 328 LEU C N 1
ATOM 9235 C CA . LEU C 1 328 ? -37.524 -52.966 20.020 1.00 38.82 328 LEU C CA 1
ATOM 9236 C C . LEU C 1 328 ? -37.697 -52.899 21.550 1.00 34.31 328 LEU C C 1
ATOM 9237 O O . LEU C 1 328 ? -37.752 -53.933 22.202 1.00 37.60 328 LEU C O 1
ATOM 9242 N N . PRO C 1 329 ? -37.836 -51.693 22.124 1.00 31.17 329 PRO C N 1
ATOM 9243 C CA . PRO C 1 329 ? -38.141 -51.704 23.564 1.00 26.30 329 PRO C CA 1
ATOM 9244 C C . PRO C 1 329 ? -39.630 -51.769 23.824 1.00 21.55 329 PRO C C 1
ATOM 9245 O O . PRO C 1 329 ? -40.449 -51.762 22.899 1.00 24.57 329 PRO C O 1
ATOM 9249 N N . ASP C 1 330 ? -40.065 -51.818 25.118 1.00 22.50 330 ASP C N 1
ATOM 9250 C CA . ASP C 1 330 ? -41.543 -51.843 25.273 1.00 23.16 330 ASP C CA 1
ATOM 9251 C C . ASP C 1 330 ? -42.156 -50.461 25.020 1.00 22.01 330 ASP C C 1
ATOM 9252 O O . ASP C 1 330 ? -41.394 -49.495 24.923 1.00 20.53 330 ASP C O 1
ATOM 9257 N N . ALA C 1 331 ? -43.470 -50.442 24.830 1.00 24.15 331 ALA C N 1
ATOM 9258 C CA . ALA C 1 331 ? -44.194 -49.219 24.526 1.00 24.47 331 ALA C CA 1
ATOM 9259 C C . ALA C 1 331 ? -43.844 -48.135 25.554 1.00 23.28 331 ALA C C 1
ATOM 9260 O O . ALA C 1 331 ? -43.697 -46.965 25.220 1.00 20.07 331 ALA C O 1
ATOM 9262 N N . GLU C 1 332 ? -43.639 -48.493 26.829 1.00 21.38 332 GLU C N 1
ATOM 9263 C CA . GLU C 1 332 ? -43.384 -47.442 27.819 1.00 21.77 332 GLU C CA 1
ATOM 9264 C C . GLU C 1 332 ? -42.064 -46.761 27.536 1.00 22.80 332 GLU C C 1
ATOM 9265 O O . GLU C 1 332 ? -41.878 -45.533 27.715 1.00 20.60 332 GLU C O 1
ATOM 9271 N N . THR C 1 333 ? -41.088 -47.554 27.100 1.00 18.08 333 THR C N 1
ATOM 9272 C CA . THR C 1 333 ? -39.770 -47.067 26.910 1.00 16.57 333 THR C CA 1
ATOM 9273 C C . THR C 1 333 ? -39.828 -46.227 25.575 1.00 14.57 333 THR C C 1
ATOM 9274 O O . THR C 1 333 ? -39.148 -45.221 25.538 1.00 18.57 333 THR C O 1
ATOM 9278 N N . MET C 1 334 ? -40.645 -46.679 24.644 1.00 16.13 334 MET C N 1
ATOM 9279 C CA . MET C 1 334 ? -40.720 -45.901 23.334 1.00 14.16 334 MET C CA 1
ATOM 9280 C C . MET C 1 334 ? -41.307 -44.518 23.633 1.00 16.10 334 MET C C 1
ATOM 9281 O O . MET C 1 334 ? -40.859 -43.512 23.030 1.00 15.45 334 MET C O 1
ATOM 9286 N N . ARG C 1 335 ? -42.328 -44.462 24.526 1.00 14.89 335 ARG C N 1
ATOM 9287 C CA . ARG C 1 335 ? -42.927 -43.123 24.901 1.00 16.61 335 ARG C CA 1
ATOM 9288 C C . ARG C 1 335 ? -41.975 -42.259 25.580 1.00 14.55 335 ARG C C 1
ATOM 9289 O O . ARG C 1 335 ? -41.939 -41.029 25.308 1.00 15.61 335 ARG C O 1
ATOM 9297 N N . LYS C 1 336 ? -41.160 -42.828 26.513 1.00 15.15 336 LYS C N 1
ATOM 9298 C CA . LYS C 1 336 ? -40.164 -42.064 27.146 1.00 15.97 336 LYS C CA 1
ATOM 9299 C C . LYS C 1 336 ? -39.090 -41.474 26.174 1.00 16.10 336 LYS C C 1
ATOM 9300 O O . LYS C 1 336 ? -38.681 -40.354 26.284 1.00 16.48 336 LYS C O 1
ATOM 9306 N N . GLU C 1 337 ? -38.625 -42.314 25.241 1.00 16.14 337 GLU C N 1
ATOM 9307 C CA . GLU C 1 337 ? -37.525 -41.876 24.381 1.00 15.74 337 GLU C CA 1
ATOM 9308 C C . GLU C 1 337 ? -38.070 -40.826 23.382 1.00 12.65 337 GLU C C 1
ATOM 9309 O O . GLU C 1 337 ? -37.326 -39.885 23.105 1.00 14.83 337 GLU C O 1
ATOM 9315 N N . GLU C 1 338 ? -39.292 -41.019 22.951 1.00 14.58 338 GLU C N 1
ATOM 9316 C CA . GLU C 1 338 ? -39.957 -40.056 21.984 1.00 13.91 338 GLU C CA 1
ATOM 9317 C C . GLU C 1 338 ? -40.034 -38.697 22.717 1.00 14.31 338 GLU C C 1
ATOM 9318 O O . GLU C 1 338 ? -39.692 -37.658 22.217 1.00 12.65 338 GLU C O 1
ATOM 9324 N N . ALA C 1 339 ? -40.547 -38.670 23.946 1.00 13.84 339 ALA C N 1
ATOM 9325 C CA . ALA C 1 339 ? -40.514 -37.461 24.722 1.00 14.86 339 ALA C CA 1
ATOM 9326 C C . ALA C 1 339 ? -39.167 -36.705 24.904 1.00 15.58 339 ALA C C 1
ATOM 9327 O O . ALA C 1 339 ? -39.057 -35.504 24.728 1.00 17.53 339 ALA C O 1
ATOM 9329 N N . GLU C 1 340 ? -38.085 -37.459 25.222 1.00 15.30 340 GLU C N 1
ATOM 9330 C CA . GLU C 1 340 ? -36.774 -36.979 25.351 1.00 20.57 340 GLU C CA 1
ATOM 9331 C C . GLU C 1 340 ? -36.344 -36.402 24.001 1.00 15.49 340 GLU C C 1
ATOM 9332 O O . GLU C 1 340 ? -35.782 -35.404 23.972 1.00 15.93 340 GLU C O 1
ATOM 9338 N N . TYR C 1 341 ? -36.647 -37.126 22.908 1.00 16.64 341 TYR C N 1
ATOM 9339 C CA . TYR C 1 341 ? -36.178 -36.722 21.635 1.00 15.53 341 TYR C CA 1
ATOM 9340 C C . TYR C 1 341 ? -36.847 -35.355 21.310 1.00 13.83 341 TYR C C 1
ATOM 9341 O O . TYR C 1 341 ? -36.168 -34.462 20.793 1.00 13.15 341 TYR C O 1
ATOM 9350 N N . MET C 1 342 ? -38.164 -35.275 21.510 1.00 14.43 342 MET C N 1
ATOM 9351 C CA . MET C 1 342 ? -38.906 -34.043 21.133 1.00 14.07 342 MET C CA 1
ATOM 9352 C C . MET C 1 342 ? -38.538 -32.843 22.047 1.00 15.59 342 MET C C 1
ATOM 9353 O O . MET C 1 342 ? -38.502 -31.686 21.588 1.00 15.62 342 MET C O 1
ATOM 9358 N N . GLU C 1 343 ? -38.165 -33.108 23.324 1.00 15.86 343 GLU C N 1
ATOM 9359 C CA . GLU C 1 343 ? -37.548 -32.049 24.143 1.00 19.95 343 GLU C CA 1
ATOM 9360 C C . GLU C 1 343 ? -36.250 -31.481 23.543 1.00 18.09 343 GLU C C 1
ATOM 9361 O O . GLU C 1 343 ? -36.003 -30.261 23.500 1.00 16.40 343 GLU C O 1
ATOM 9367 N N . LYS C 1 344 ? -35.397 -32.381 23.023 1.00 16.68 344 LYS C N 1
ATOM 9368 C CA . LYS C 1 344 ? -34.203 -31.985 22.375 1.00 16.77 344 LYS C CA 1
ATOM 9369 C C . LYS C 1 344 ? -34.481 -31.208 21.046 1.00 15.32 344 LYS C C 1
ATOM 9370 O O . LYS C 1 344 ? -33.722 -30.307 20.733 1.00 16.68 344 LYS C O 1
ATOM 9376 N N . GLN C 1 345 ? -35.518 -31.637 20.283 1.00 15.42 345 GLN C N 1
ATOM 9377 C CA . GLN C 1 345 ? -35.770 -30.823 19.080 1.00 14.08 345 GLN C CA 1
ATOM 9378 C C . GLN C 1 345 ? -36.153 -29.377 19.463 1.00 15.18 345 GLN C C 1
ATOM 9379 O O . GLN C 1 345 ? -35.743 -28.423 18.786 1.00 16.15 345 GLN C O 1
ATOM 9385 N N . ARG C 1 346 ? -36.962 -29.248 20.493 1.00 15.51 346 ARG C N 1
ATOM 9386 C CA . ARG C 1 346 ? -37.304 -27.894 20.928 1.00 18.20 346 ARG C CA 1
ATOM 9387 C C . ARG C 1 346 ? -36.060 -27.158 21.403 1.00 18.51 346 ARG C C 1
ATOM 9388 O O . ARG C 1 346 ? -35.878 -25.964 21.058 1.00 20.33 346 ARG C O 1
ATOM 9396 N N . ALA C 1 347 ? -35.150 -27.828 22.134 1.00 17.74 347 ALA C N 1
ATOM 9397 C CA . ALA C 1 347 ? -33.943 -27.134 22.579 1.00 19.62 347 ALA C CA 1
ATOM 9398 C C . ALA C 1 347 ? -33.041 -26.696 21.426 1.00 20.49 347 ALA C C 1
ATOM 9399 O O . ALA C 1 347 ? -32.359 -25.670 21.510 1.00 22.07 347 ALA C O 1
ATOM 9401 N N . GLU C 1 348 ? -33.053 -27.448 20.301 1.00 19.40 348 GLU C N 1
ATOM 9402 C CA . GLU C 1 348 ? -32.188 -27.136 19.143 1.00 19.94 348 GLU C CA 1
ATOM 9403 C C . GLU C 1 348 ? -32.951 -26.217 18.128 1.00 18.16 348 GLU C C 1
ATOM 9404 O O . GLU C 1 348 ? -32.427 -25.896 17.111 1.00 22.94 348 GLU C O 1
ATOM 9410 N N . ALA C 1 349 ? -34.192 -25.860 18.442 1.00 18.29 349 ALA C N 1
ATOM 9411 C CA . ALA C 1 349 ? -35.036 -24.947 17.653 1.00 19.92 349 ALA C CA 1
ATOM 9412 C C . ALA C 1 349 ? -35.286 -25.487 16.270 1.00 18.81 349 ALA C C 1
ATOM 9413 O O . ALA C 1 349 ? -35.154 -24.742 15.268 1.00 22.19 349 ALA C O 1
ATOM 9415 N N . VAL C 1 350 ? -35.564 -26.785 16.222 1.00 17.87 350 VAL C N 1
ATOM 9416 C CA . VAL C 1 350 ? -35.985 -27.387 14.936 1.00 17.28 350 VAL C CA 1
ATOM 9417 C C . VAL C 1 350 ? -37.349 -28.002 15.072 1.00 15.77 350 VAL C C 1
ATOM 9418 O O . VAL C 1 350 ? -37.791 -28.384 16.184 1.00 15.86 350 VAL C O 1
ATOM 9422 N N . HIS C 1 351 ? -38.048 -28.236 13.949 1.00 14.69 351 HIS C N 1
ATOM 9423 C CA . HIS C 1 351 ? -39.373 -28.847 14.093 1.00 14.50 351 HIS C CA 1
ATOM 9424 C C . HIS C 1 351 ? -39.244 -30.358 14.478 1.00 12.50 351 HIS C C 1
ATOM 9425 O O . HIS C 1 351 ? -38.091 -30.913 14.330 1.00 14.40 351 HIS C O 1
ATOM 9432 N N . PRO C 1 352 ? -40.279 -30.945 15.009 1.00 13.18 352 PRO C N 1
ATOM 9433 C CA . PRO C 1 352 ? -40.295 -32.316 15.566 1.00 11.62 352 PRO C CA 1
ATOM 9434 C C . PRO C 1 352 ? -39.647 -33.362 14.691 1.00 12.97 352 PRO C C 1
ATOM 9435 O O . PRO C 1 352 ? -38.889 -34.229 15.242 1.00 11.32 352 PRO C O 1
ATOM 9439 N N . HIS C 1 353 ? -39.827 -33.302 13.369 1.00 11.59 353 HIS C N 1
ATOM 9440 C CA . HIS C 1 353 ? -39.350 -34.491 12.623 1.00 11.71 353 HIS C CA 1
ATOM 9441 C C . HIS C 1 353 ? -38.160 -34.149 11.725 1.00 12.94 353 HIS C C 1
ATOM 9442 O O . HIS C 1 353 ? -37.834 -34.919 10.790 1.00 11.58 353 HIS C O 1
ATOM 9449 N N . VAL C 1 354 ? -37.440 -33.071 12.046 1.00 11.18 354 VAL C N 1
ATOM 9450 C CA . VAL C 1 354 ? -36.259 -32.643 11.285 1.00 13.19 354 VAL C CA 1
ATOM 9451 C C . VAL C 1 354 ? -35.024 -33.392 11.695 1.00 13.03 354 VAL C C 1
ATOM 9452 O O . VAL C 1 354 ? -34.685 -33.391 12.877 1.00 13.73 354 VAL C O 1
ATOM 9456 N N . LEU C 1 355 ? -34.383 -34.125 10.761 1.00 11.77 355 LEU C N 1
ATOM 9457 C CA . LEU C 1 355 ? -33.250 -34.990 11.128 1.00 12.97 355 LEU C CA 1
ATOM 9458 C C . LEU C 1 355 ? -31.856 -34.333 10.951 1.00 14.93 355 LEU C C 1
ATOM 9459 O O . LEU C 1 355 ? -30.865 -34.937 11.322 1.00 13.46 355 LEU C O 1
ATOM 9464 N N . MET C 1 356 ? -31.746 -33.158 10.332 1.00 14.29 356 MET C N 1
ATOM 9465 C CA . MET C 1 356 ? -30.498 -32.589 9.903 1.00 17.96 356 MET C CA 1
ATOM 9466 C C . MET C 1 356 ? -29.415 -32.564 10.962 1.00 18.16 356 MET C C 1
ATOM 9467 O O . MET C 1 356 ? -28.280 -32.864 10.632 1.00 18.89 356 MET C O 1
ATOM 9472 N N . ASN C 1 357 ? -29.743 -32.285 12.231 1.00 15.16 357 ASN C N 1
ATOM 9473 C CA . ASN C 1 357 ? -28.596 -32.108 13.124 1.00 17.18 357 ASN C CA 1
ATOM 9474 C C . ASN C 1 357 ? -27.981 -33.432 13.601 1.00 17.69 357 ASN C C 1
ATOM 9475 O O . ASN C 1 357 ? -26.887 -33.392 14.172 1.00 20.56 357 ASN C O 1
ATOM 9480 N N . HIS C 1 358 ? -28.735 -34.517 13.564 1.00 15.49 358 HIS C N 1
ATOM 9481 C CA . HIS C 1 358 ? -28.270 -35.856 14.012 1.00 16.78 358 HIS C CA 1
ATOM 9482 C C . HIS C 1 358 ? -28.517 -37.030 13.065 1.00 14.75 358 HIS C C 1
ATOM 9483 O O . HIS C 1 358 ? -28.606 -38.188 13.518 1.00 15.84 358 HIS C O 1
ATOM 9490 N N . GLN C 1 359 ? -28.622 -36.774 11.754 1.00 12.55 359 GLN C N 1
ATOM 9491 C CA . GLN C 1 359 ? -29.080 -37.820 10.864 1.00 10.93 359 GLN C CA 1
ATOM 9492 C C . GLN C 1 359 ? -28.145 -39.015 10.878 1.00 11.27 359 GLN C C 1
ATOM 9493 O O . GLN C 1 359 ? -28.616 -40.144 10.752 1.00 11.68 359 GLN C O 1
ATOM 9499 N N . TRP C 1 360 ? -26.838 -38.774 10.962 1.00 13.26 360 TRP C N 1
ATOM 9500 C CA . TRP C 1 360 ? -25.905 -39.893 10.846 1.00 13.87 360 TRP C CA 1
ATOM 9501 C C . TRP C 1 360 ? -26.000 -40.789 12.045 1.00 14.18 360 TRP C C 1
ATOM 9502 O O . TRP C 1 360 ? -25.931 -42.023 11.890 1.00 14.64 360 TRP C O 1
ATOM 9513 N N . GLU C 1 361 ? -26.200 -40.219 13.202 1.00 15.30 361 GLU C N 1
ATOM 9514 C CA . GLU C 1 361 ? -26.327 -41.021 14.375 1.00 18.15 361 GLU C CA 1
ATOM 9515 C C . GLU C 1 361 ? -27.689 -41.794 14.369 1.00 15.59 361 GLU C C 1
ATOM 9516 O O . GLU C 1 361 ? -27.781 -42.904 14.756 1.00 14.52 361 GLU C O 1
ATOM 9522 N N . TYR C 1 362 ? -28.735 -41.137 13.941 1.00 11.65 362 TYR C N 1
ATOM 9523 C CA . TYR C 1 362 ? -30.048 -41.778 13.725 1.00 12.23 362 TYR C CA 1
ATOM 9524 C C . TYR C 1 362 ? -29.930 -42.929 12.733 1.00 11.66 362 TYR C C 1
ATOM 9525 O O . TYR C 1 362 ? -30.469 -43.999 12.953 1.00 12.87 362 TYR C O 1
ATOM 9534 N N . PHE C 1 363 ? -29.235 -42.735 11.589 1.00 12.31 363 PHE C N 1
ATOM 9535 C CA . PHE C 1 363 ? -29.145 -43.808 10.606 1.00 12.02 363 PHE C CA 1
ATOM 9536 C C . PHE C 1 363 ? -28.325 -44.984 11.206 1.00 13.89 363 PHE C C 1
ATOM 9537 O O . PHE C 1 363 ? -28.705 -46.117 10.947 1.00 15.42 363 PHE C O 1
ATOM 9545 N N . LYS C 1 364 ? -27.249 -44.674 11.925 1.00 15.38 364 LYS C N 1
ATOM 9546 C CA . LYS C 1 364 ? -26.515 -45.798 12.619 1.00 16.76 364 LYS C CA 1
ATOM 9547 C C . LYS C 1 364 ? -27.454 -46.606 13.499 1.00 16.74 364 LYS C C 1
ATOM 9548 O O . LYS C 1 364 ? -27.386 -47.840 13.496 1.00 17.27 364 LYS C O 1
ATOM 9554 N N . LYS C 1 365 ? -28.356 -45.970 14.230 1.00 15.99 365 LYS C N 1
ATOM 9555 C CA . LYS C 1 365 ? -29.278 -46.674 15.139 1.00 16.41 365 LYS C CA 1
ATOM 9556 C C . LYS C 1 365 ? -30.268 -47.487 14.346 1.00 17.25 365 LYS C C 1
ATOM 9557 O O . LYS C 1 365 ? -30.570 -48.648 14.714 1.00 19.07 365 LYS C O 1
ATOM 9563 N N . LEU C 1 366 ? -30.755 -46.964 13.180 1.00 15.35 366 LEU C N 1
ATOM 9564 C CA . LEU C 1 366 ? -31.687 -47.763 12.391 1.00 14.78 366 LEU C CA 1
ATOM 9565 C C . LEU C 1 366 ? -30.964 -49.012 11.821 1.00 16.43 366 LEU C C 1
ATOM 9566 O O . LEU C 1 366 ? -31.567 -50.095 11.744 1.00 18.36 366 LEU C O 1
ATOM 9571 N N . GLU C 1 367 ? -29.703 -48.846 11.410 1.00 15.24 367 GLU C N 1
ATOM 9572 C CA . GLU C 1 367 ? -28.958 -49.987 10.912 1.00 17.12 367 GLU C CA 1
ATOM 9573 C C . GLU C 1 367 ? -28.805 -51.065 11.986 1.00 16.57 367 GLU C C 1
ATOM 9574 O O . GLU C 1 367 ? -28.916 -52.278 11.687 1.00 16.24 367 GLU C O 1
ATOM 9580 N N . GLU C 1 368 ? -28.444 -50.641 13.206 1.00 18.06 368 GLU C N 1
ATOM 9581 C CA . GLU C 1 368 ? -28.210 -51.645 14.292 1.00 22.76 368 GLU C CA 1
ATOM 9582 C C . GLU C 1 368 ? -29.495 -52.408 14.590 1.00 25.25 368 GLU C C 1
ATOM 9583 O O . GLU C 1 368 ? -29.520 -53.660 14.827 1.00 22.90 368 GLU C O 1
ATOM 9589 N N . MET C 1 369 ? -30.612 -51.693 14.594 1.00 18.91 369 MET C N 1
ATOM 9590 C CA . MET C 1 369 ? -31.863 -52.347 14.910 1.00 19.30 369 MET C CA 1
ATOM 9591 C C . MET C 1 369 ? -32.352 -53.289 13.846 1.00 19.05 369 MET C C 1
ATOM 9592 O O . MET C 1 369 ? -33.002 -54.296 14.137 1.00 25.74 369 MET C O 1
ATOM 9597 N N . SER C 1 370 ? -32.192 -52.951 12.596 1.00 18.18 370 SER C N 1
ATOM 9598 C CA . SER C 1 370 ? -32.847 -53.631 11.551 1.00 18.93 370 SER C CA 1
ATOM 9599 C C . SER C 1 370 ? -31.965 -54.701 10.847 1.00 20.34 370 SER C C 1
ATOM 9600 O O . SER C 1 370 ? -32.476 -55.327 9.950 1.00 22.92 370 SER C O 1
ATOM 9603 N N . GLY C 1 371 ? -30.666 -54.697 11.128 1.00 22.29 371 GLY C N 1
ATOM 9604 C CA . GLY C 1 371 ? -29.677 -55.538 10.415 1.00 23.76 371 GLY C CA 1
ATOM 9605 C C . GLY C 1 371 ? -29.414 -55.123 8.963 1.00 21.94 371 GLY C C 1
ATOM 9606 O O . GLY C 1 371 ? -28.931 -55.906 8.106 1.00 21.42 371 GLY C O 1
ATOM 9607 N N . ALA C 1 372 ? -29.750 -53.869 8.637 1.00 18.58 372 ALA C N 1
ATOM 9608 C CA . ALA C 1 372 ? -29.460 -53.304 7.317 1.00 17.12 372 ALA C CA 1
ATOM 9609 C C . ALA C 1 372 ? -27.905 -53.321 7.126 1.00 14.80 372 ALA C C 1
ATOM 9610 O O . ALA C 1 372 ? -27.132 -53.089 8.090 1.00 15.89 372 ALA C O 1
ATOM 9612 N N . LYS C 1 373 ? -27.469 -53.454 5.857 1.00 15.36 373 LYS C N 1
ATOM 9613 C CA . LYS C 1 373 ? -26.033 -53.292 5.470 1.00 14.14 373 LYS C CA 1
ATOM 9614 C C . LYS C 1 373 ? -25.594 -51.852 5.846 1.00 16.82 373 LYS C C 1
ATOM 9615 O O . LYS C 1 373 ? -26.345 -50.835 5.661 1.00 17.28 373 LYS C O 1
ATOM 9621 N N . THR C 1 374 ? -24.417 -51.752 6.394 1.00 16.17 374 THR C N 1
ATOM 9622 C CA . THR C 1 374 ? -23.848 -50.434 6.771 1.00 15.37 374 THR C CA 1
ATOM 9623 C C . THR C 1 374 ? -23.748 -49.507 5.560 1.00 16.90 374 THR C C 1
ATOM 9624 O O . THR C 1 374 ? -23.371 -49.956 4.451 1.00 17.96 374 THR C O 1
ATOM 9628 N N . MET C 1 375 ? -24.133 -48.238 5.751 1.00 14.75 375 MET C N 1
ATOM 9629 C CA . MET C 1 375 ? -24.050 -47.210 4.691 1.00 16.26 375 MET C CA 1
ATOM 9630 C C . MET C 1 375 ? -22.586 -46.932 4.352 1.00 15.16 375 MET C C 1
ATOM 9631 O O . MET C 1 375 ? -21.775 -46.759 5.256 1.00 15.78 375 MET C O 1
ATOM 9636 N N . PRO C 1 376 ? -22.252 -46.775 3.048 1.00 14.51 376 PRO C N 1
ATOM 9637 C CA . PRO C 1 376 ? -20.857 -46.348 2.678 1.00 13.39 376 PRO C CA 1
ATOM 9638 C C . PRO C 1 376 ? -20.564 -44.987 3.266 1.00 13.12 376 PRO C C 1
ATOM 9639 O O . PRO C 1 376 ? -21.352 -44.028 3.072 1.00 12.69 376 PRO C O 1
ATOM 9643 N N . PRO C 1 377 ? -19.441 -44.839 3.976 1.00 11.72 377 PRO C N 1
ATOM 9644 C CA . PRO C 1 377 ? -19.162 -43.573 4.689 1.00 11.50 377 PRO C CA 1
ATOM 9645 C C . PRO C 1 377 ? -19.038 -42.382 3.710 1.00 11.47 377 PRO C C 1
ATOM 9646 O O . PRO C 1 377 ? -19.282 -41.256 4.139 1.00 12.23 377 PRO C O 1
ATOM 9650 N N . VAL C 1 378 ? -18.769 -42.656 2.411 1.00 11.55 378 VAL C N 1
ATOM 9651 C CA . VAL C 1 378 ? -18.660 -41.539 1.380 1.00 13.18 378 VAL C CA 1
ATOM 9652 C C . VAL C 1 378 ? -19.995 -40.807 1.262 1.00 13.98 378 VAL C C 1
ATOM 9653 O O . VAL C 1 378 ? -19.960 -39.595 0.987 1.00 15.55 378 VAL C O 1
ATOM 9657 N N . TYR C 1 379 ? -21.134 -41.424 1.539 1.00 12.32 379 TYR C N 1
ATOM 9658 C CA . TYR C 1 379 ? -22.423 -40.650 1.524 1.00 12.22 379 TYR C CA 1
ATOM 9659 C C . TYR C 1 379 ? -22.387 -39.525 2.555 1.00 11.13 379 TYR C C 1
ATOM 9660 O O . TYR C 1 379 ? -22.854 -38.359 2.310 1.00 12.22 379 TYR C O 1
ATOM 9669 N N . MET C 1 380 ? -21.861 -39.846 3.754 1.00 11.05 380 MET C N 1
ATOM 9670 C CA . MET C 1 380 ? -21.758 -38.813 4.799 1.00 12.04 380 MET C CA 1
ATOM 9671 C C . MET C 1 380 ? -20.762 -37.703 4.465 1.00 12.85 380 MET C C 1
ATOM 9672 O O . MET C 1 380 ? -21.028 -36.516 4.600 1.00 14.68 380 MET C O 1
ATOM 9677 N N . LYS C 1 381 ? -19.640 -38.138 3.909 1.00 13.82 381 LYS C N 1
ATOM 9678 C CA . LYS C 1 381 ? -18.598 -37.242 3.668 1.00 16.02 381 LYS C CA 1
ATOM 9679 C C . LYS C 1 381 ? -19.043 -36.305 2.499 1.00 15.44 381 LYS C C 1
ATOM 9680 O O . LYS C 1 381 ? -18.875 -35.086 2.617 1.00 18.11 381 LYS C O 1
ATOM 9686 N N . MET C 1 382 ? -19.641 -36.865 1.451 1.00 14.41 382 MET C N 1
ATOM 9687 C CA . MET C 1 382 ? -20.084 -36.012 0.355 1.00 15.71 382 MET C CA 1
ATOM 9688 C C . MET C 1 382 ? -21.246 -35.114 0.754 1.00 14.37 382 MET C C 1
ATOM 9689 O O . MET C 1 382 ? -21.292 -33.925 0.389 1.00 17.35 382 MET C O 1
ATOM 9694 N N . PHE C 1 383 ? -22.244 -35.657 1.432 1.00 12.37 383 PHE C N 1
ATOM 9695 C CA . PHE C 1 383 ? -23.388 -34.847 1.840 1.00 12.94 383 PHE C CA 1
ATOM 9696 C C . PHE C 1 383 ? -22.958 -33.676 2.681 1.00 14.36 383 PHE C C 1
ATOM 9697 O O . PHE C 1 383 ? -23.423 -32.536 2.525 1.00 14.86 383 PHE C O 1
ATOM 9705 N N . ASP C 1 384 ? -22.156 -33.964 3.719 1.00 15.81 384 ASP C N 1
ATOM 9706 C CA . ASP C 1 384 ? -21.659 -32.895 4.570 1.00 20.52 384 ASP C CA 1
ATOM 9707 C C . ASP C 1 384 ? -20.829 -31.849 3.770 1.00 19.50 384 ASP C C 1
ATOM 9708 O O . ASP C 1 384 ? -20.948 -30.654 4.040 1.00 28.04 384 ASP C O 1
ATOM 9713 N N . ASP C 1 385 ? -20.096 -32.242 2.755 1.00 22.14 385 ASP C N 1
ATOM 9714 C CA . ASP C 1 385 ? -19.439 -31.281 1.909 1.00 24.99 385 ASP C CA 1
ATOM 9715 C C . ASP C 1 385 ? -20.361 -30.490 0.997 1.00 26.33 385 ASP C C 1
ATOM 9716 O O . ASP C 1 385 ? -20.170 -29.262 0.868 1.00 28.37 385 ASP C O 1
ATOM 9721 N N . VAL C 1 386 ? -21.365 -31.131 0.397 1.00 22.26 386 VAL C N 1
ATOM 9722 C CA . VAL C 1 386 ? -22.106 -30.444 -0.632 1.00 21.39 386 VAL C CA 1
ATOM 9723 C C . VAL C 1 386 ? -23.492 -30.010 -0.321 1.00 25.17 386 VAL C C 1
ATOM 9724 O O . VAL C 1 386 ? -24.051 -29.246 -1.088 1.00 27.66 386 VAL C O 1
ATOM 9728 N N . ALA C 1 387 ? -24.128 -30.466 0.768 1.00 23.76 387 ALA C N 1
ATOM 9729 C CA . ALA C 1 387 ? -25.602 -30.298 0.781 1.00 26.00 387 ALA C CA 1
ATOM 9730 C C . ALA C 1 387 ? -26.129 -28.837 0.890 1.00 35.06 387 ALA C C 1
ATOM 9731 O O . ALA C 1 387 ? -27.180 -28.457 0.285 1.00 32.82 387 ALA C O 1
ATOM 9733 N N . SER C 1 388 ? -25.386 -28.028 1.657 1.00 38.14 388 SER C N 1
ATOM 9734 C CA . SER C 1 388 ? -25.706 -26.608 1.822 1.00 42.66 388 SER C CA 1
ATOM 9735 C C . SER C 1 388 ? -25.210 -25.732 0.639 1.00 40.01 388 SER C C 1
ATOM 9736 O O . SER C 1 388 ? -25.194 -24.497 0.736 1.00 41.60 388 SER C O 1
ATOM 9739 N N . ASP C 1 389 ? -24.767 -26.335 -0.469 1.00 39.87 389 ASP C N 1
ATOM 9740 C CA . ASP C 1 389 ? -24.280 -25.514 -1.606 1.00 39.12 389 ASP C CA 1
ATOM 9741 C C . ASP C 1 389 ? -25.387 -24.697 -2.277 1.00 37.18 389 ASP C C 1
ATOM 9742 O O . ASP C 1 389 ? -25.085 -23.665 -2.874 1.00 33.36 389 ASP C O 1
ATOM 9747 N N . LEU C 1 390 ? -26.646 -25.147 -2.168 1.00 30.33 390 LEU C N 1
ATOM 9748 C CA . LEU C 1 390 ? -27.816 -24.378 -2.673 1.00 33.99 390 LEU C CA 1
ATOM 9749 C C . LEU C 1 390 ? -27.924 -22.979 -1.977 1.00 38.13 390 LEU C C 1
ATOM 9750 O O . LEU C 1 390 ? -28.227 -21.946 -2.622 1.00 35.03 390 LEU C O 1
ATOM 9755 N N . VAL C 1 391 ? -27.677 -22.998 -0.666 1.00 34.07 391 VAL C N 1
ATOM 9756 C CA . VAL C 1 391 ? -27.594 -21.808 0.176 1.00 42.50 391 VAL C CA 1
ATOM 9757 C C . VAL C 1 391 ? -26.321 -20.998 -0.156 1.00 42.94 391 VAL C C 1
ATOM 9758 O O . VAL C 1 391 ? -26.373 -19.778 -0.371 1.00 44.26 391 VAL C O 1
ATOM 9762 N N . LYS C 1 392 ? -25.178 -21.681 -0.206 1.00 46.88 392 LYS C N 1
ATOM 9763 C CA . LYS C 1 392 ? -23.870 -20.995 -0.406 1.00 47.93 392 LYS C CA 1
ATOM 9764 C C . LYS C 1 392 ? -23.599 -20.431 -1.808 1.00 47.31 392 LYS C C 1
ATOM 9765 O O . LYS C 1 392 ? -22.896 -19.439 -1.921 1.00 50.66 392 LYS C O 1
ATOM 9771 N N . ASP C 1 393 ? -24.162 -21.027 -2.862 1.00 39.47 393 ASP C N 1
ATOM 9772 C CA . ASP C 1 393 ? -23.856 -20.644 -4.223 1.00 42.67 393 ASP C CA 1
ATOM 9773 C C . ASP C 1 393 ? -25.067 -20.993 -5.111 1.00 42.79 393 ASP C C 1
ATOM 9774 O O . ASP C 1 393 ? -24.956 -21.729 -6.115 1.00 39.01 393 ASP C O 1
ATOM 9779 N N . LEU C 1 394 ? -26.220 -20.475 -4.710 1.00 37.95 394 LEU C N 1
ATOM 9780 C CA . LEU C 1 394 ? -27.464 -20.709 -5.402 1.00 40.91 394 LEU C CA 1
ATOM 9781 C C . LEU C 1 394 ? -27.327 -20.669 -6.913 1.00 45.45 394 LEU C C 1
ATOM 9782 O O . LEU C 1 394 ? -27.976 -21.479 -7.634 1.00 44.30 394 LEU C O 1
ATOM 9787 N N . GLN C 1 395 ? -26.525 -19.727 -7.415 1.00 43.05 395 GLN C N 1
ATOM 9788 C CA . GLN C 1 395 ? -26.559 -19.512 -8.852 1.00 45.39 395 GLN C CA 1
ATOM 9789 C C . GLN C 1 395 ? -25.639 -20.446 -9.592 1.00 41.61 395 GLN C C 1
ATOM 9790 O O . GLN C 1 395 ? -25.895 -20.771 -10.771 1.00 43.00 395 GLN C O 1
ATOM 9796 N N . ASN C 1 396 ? -24.592 -20.922 -8.928 1.00 42.41 396 ASN C N 1
ATOM 9797 C CA . ASN C 1 396 ? -23.684 -21.797 -9.692 1.00 38.52 396 ASN C CA 1
ATOM 9798 C C . ASN C 1 396 ? -23.439 -23.231 -9.212 1.00 34.76 396 ASN C C 1
ATOM 9799 O O . ASN C 1 396 ? -22.820 -24.010 -9.965 1.00 34.20 396 ASN C O 1
ATOM 9804 N N . PHE C 1 397 ? -23.900 -23.587 -8.012 1.00 29.19 397 PHE C N 1
ATOM 9805 C CA . PHE C 1 397 ? -23.601 -24.932 -7.460 1.00 27.39 397 PHE C CA 1
ATOM 9806 C C . PHE C 1 397 ? -23.957 -26.102 -8.387 1.00 25.46 397 PHE C C 1
ATOM 9807 O O . PHE C 1 397 ? -23.261 -27.134 -8.342 1.00 27.64 397 PHE C O 1
ATOM 9815 N N . ARG C 1 398 ? -24.965 -25.942 -9.260 1.00 23.91 398 ARG C N 1
ATOM 9816 C CA . ARG C 1 398 ? -25.425 -27.077 -10.093 1.00 22.84 398 ARG C CA 1
ATOM 9817 C C . ARG C 1 398 ? -24.444 -27.284 -11.221 1.00 23.74 398 ARG C C 1
ATOM 9818 O O . ARG C 1 398 ? -24.594 -28.199 -11.998 1.00 23.74 398 ARG C O 1
ATOM 9826 N N . LYS C 1 399 ? -23.435 -26.424 -11.319 1.00 29.36 399 LYS C N 1
ATOM 9827 C CA . LYS C 1 399 ? -22.459 -26.639 -12.393 1.00 31.70 399 LYS C CA 1
ATOM 9828 C C . LYS C 1 399 ? -21.400 -27.675 -11.954 1.00 31.41 399 LYS C C 1
ATOM 9829 O O . LYS C 1 399 ? -20.574 -28.121 -12.778 1.00 30.05 399 LYS C O 1
ATOM 9835 N N . ASN C 1 400 ? -21.410 -28.039 -10.672 1.00 26.68 400 ASN C N 1
ATOM 9836 C CA . ASN C 1 400 ? -20.410 -28.981 -10.142 1.00 26.93 400 ASN C CA 1
ATOM 9837 C C . ASN C 1 400 ? -20.772 -30.426 -10.433 1.00 22.15 400 ASN C C 1
ATOM 9838 O O . ASN C 1 400 ? -21.934 -30.813 -10.320 1.00 20.22 400 ASN C O 1
ATOM 9843 N N . ASN C 1 401 ? -19.742 -31.231 -10.690 1.00 17.33 401 ASN C N 1
ATOM 9844 C CA . ASN C 1 401 ? -19.929 -32.689 -10.985 1.00 16.52 401 ASN C CA 1
ATOM 9845 C C . ASN C 1 401 ? -19.039 -33.475 -10.103 1.00 19.57 401 ASN C C 1
ATOM 9846 O O . ASN C 1 401 ? -17.872 -33.034 -9.885 1.00 22.16 401 ASN C O 1
ATOM 9851 N N . TYR C 1 402 ? -19.568 -34.613 -9.649 1.00 19.77 402 TYR C N 1
ATOM 9852 C CA . TYR C 1 402 ? -18.880 -35.484 -8.673 1.00 19.59 402 TYR C CA 1
ATOM 9853 C C . TYR C 1 402 ? -18.767 -36.896 -9.182 1.00 20.44 402 TYR C C 1
ATOM 9854 O O . TYR C 1 402 ? -19.561 -37.328 -10.005 1.00 23.73 402 TYR C O 1
ATOM 9863 N N . MET C 1 403 ? -17.814 -37.678 -8.649 1.00 19.36 403 MET C N 1
ATOM 9864 C CA . MET C 1 403 ? -17.789 -39.110 -8.957 1.00 18.66 403 MET C CA 1
ATOM 9865 C C . MET C 1 403 ? -17.413 -39.809 -7.662 1.00 19.80 403 MET C C 1
ATOM 9866 O O . MET C 1 403 ? -16.473 -39.377 -7.022 1.00 19.47 403 MET C O 1
ATOM 9871 N N . ILE C 1 404 ? -18.167 -40.853 -7.279 1.00 17.89 404 ILE C N 1
ATOM 9872 C CA . ILE C 1 404 ? -17.745 -41.718 -6.188 1.00 21.13 404 ILE C CA 1
ATOM 9873 C C . ILE C 1 404 ? -16.595 -42.635 -6.595 1.00 20.59 404 ILE C C 1
ATOM 9874 O O . ILE C 1 404 ? -16.730 -43.320 -7.572 1.00 20.98 404 ILE C O 1
ATOM 9879 N N . ILE C 1 405 ? -15.498 -42.648 -5.846 1.00 18.92 405 ILE C N 1
ATOM 9880 C CA . ILE C 1 405 ? -14.353 -43.478 -6.185 1.00 20.70 405 ILE C CA 1
ATOM 9881 C C . ILE C 1 405 ? -14.493 -44.833 -5.542 1.00 19.26 405 ILE C C 1
ATOM 9882 O O . ILE C 1 405 ? -14.285 -45.848 -6.185 1.00 21.90 405 ILE C O 1
ATOM 9887 N N . ASP C 1 406 ? -14.857 -44.869 -4.260 1.00 17.40 406 ASP C N 1
ATOM 9888 C CA . ASP C 1 406 ? -14.971 -46.151 -3.529 1.00 17.43 406 ASP C CA 1
ATOM 9889 C C . ASP C 1 406 ? -15.852 -45.833 -2.328 1.00 16.76 406 ASP C C 1
ATOM 9890 O O . ASP C 1 406 ? -16.428 -44.756 -2.338 1.00 16.83 406 ASP C O 1
ATOM 9895 N N . ASN C 1 407 ? -16.011 -46.720 -1.298 1.00 14.63 407 ASN C N 1
ATOM 9896 C CA . ASN C 1 407 ? -17.008 -46.474 -0.294 1.00 17.24 407 ASN C CA 1
ATOM 9897 C C . ASN C 1 407 ? -16.589 -45.404 0.688 1.00 15.23 407 ASN C C 1
ATOM 9898 O O . ASN C 1 407 ? -17.381 -45.032 1.553 1.00 14.75 407 ASN C O 1
ATOM 9903 N N . GLU C 1 408 ? -15.358 -44.902 0.581 1.00 15.48 408 GLU C N 1
ATOM 9904 C CA . GLU C 1 408 ? -14.856 -43.830 1.450 1.00 18.83 408 GLU C CA 1
ATOM 9905 C C . GLU C 1 408 ? -14.601 -42.486 0.772 1.00 17.96 408 GLU C C 1
ATOM 9906 O O . GLU C 1 408 ? -14.487 -41.467 1.466 1.00 21.60 408 GLU C O 1
ATOM 9912 N N . ASN C 1 409 ? -14.375 -42.476 -0.521 1.00 16.92 409 ASN C N 1
ATOM 9913 C CA . ASN C 1 409 ? -13.882 -41.276 -1.169 1.00 17.86 409 ASN C CA 1
ATOM 9914 C C . ASN C 1 409 ? -14.632 -40.877 -2.428 1.00 16.40 409 ASN C C 1
ATOM 9915 O O . ASN C 1 409 ? -15.085 -41.721 -3.138 1.00 15.02 409 ASN C O 1
ATOM 9920 N N . TYR C 1 410 ? -14.676 -39.564 -2.686 1.00 16.58 410 TYR C N 1
ATOM 9921 C CA . TYR C 1 410 ? -15.230 -39.071 -3.937 1.00 15.39 410 TYR C CA 1
ATOM 9922 C C . TYR C 1 410 ? -14.308 -38.014 -4.496 1.00 18.36 410 TYR C C 1
ATOM 9923 O O . TYR C 1 410 ? -13.378 -37.523 -3.805 1.00 17.10 410 TYR C O 1
ATOM 9932 N N . LYS C 1 411 ? -14.534 -37.658 -5.761 1.00 17.60 411 LYS C N 1
ATOM 9933 C CA . LYS C 1 411 ? -13.907 -36.447 -6.232 1.00 21.08 411 LYS C CA 1
ATOM 9934 C C . LYS C 1 411 ? -14.863 -35.529 -7.002 1.00 22.08 411 LYS C C 1
ATOM 9935 O O . LYS C 1 411 ? -15.867 -36.008 -7.568 1.00 20.63 411 LYS C O 1
ATOM 9941 N N . LYS C 1 412 ? -14.489 -34.241 -7.030 1.00 21.79 412 LYS C N 1
ATOM 9942 C CA . LYS C 1 412 ? -15.135 -33.233 -7.906 1.00 26.16 412 LYS C CA 1
ATOM 9943 C C . LYS C 1 412 ? -14.539 -33.358 -9.311 1.00 31.62 412 LYS C C 1
ATOM 9944 O O . LYS C 1 412 ? -13.318 -33.459 -9.434 1.00 37.02 412 LYS C O 1
ATOM 9950 N N . ILE C 1 413 ? -15.351 -33.445 -10.369 1.00 34.62 413 ILE C N 1
ATOM 9951 C CA . ILE C 1 413 ? -14.849 -33.617 -11.759 1.00 37.14 413 ILE C CA 1
ATOM 9952 C C . ILE C 1 413 ? -14.871 -32.223 -12.362 1.00 44.67 413 ILE C C 1
ATOM 9953 O O . ILE C 1 413 ? -15.610 -31.352 -11.861 1.00 45.41 413 ILE C O 1
ATOM 9958 N N . TYR C 1 414 ? -14.069 -32.008 -13.421 1.00 54.59 414 TYR C N 1
ATOM 9959 C CA . TYR C 1 414 ? -14.350 -30.990 -14.486 1.00 64.69 414 TYR C CA 1
ATOM 9960 C C . TYR C 1 414 ? -14.051 -31.506 -15.913 1.00 67.44 414 TYR C C 1
ATOM 9961 O O . TYR C 1 414 ? -13.080 -32.235 -16.144 1.00 59.88 414 TYR C O 1
ATOM 9970 N N . MET D 1 1 ? -9.349 4.410 29.979 1.00 56.11 1 MET D N 1
ATOM 9971 C CA . MET D 1 1 ? -10.535 4.029 30.800 1.00 42.44 1 MET D CA 1
ATOM 9972 C C . MET D 1 1 ? -10.204 3.711 32.278 1.00 44.72 1 MET D C 1
ATOM 9973 O O . MET D 1 1 ? -9.832 2.574 32.631 1.00 46.48 1 MET D O 1
ATOM 9978 N N . ARG D 1 2 ? -10.334 4.705 33.149 1.00 30.14 2 ARG D N 1
ATOM 9979 C CA . ARG D 1 2 ? -9.985 4.495 34.518 1.00 28.02 2 ARG D CA 1
ATOM 9980 C C . ARG D 1 2 ? -11.133 4.946 35.477 1.00 22.60 2 ARG D C 1
ATOM 9981 O O . ARG D 1 2 ? -11.606 4.089 36.274 1.00 24.07 2 ARG D O 1
ATOM 9989 N N A ARG D 1 3 ? -11.553 6.219 35.440 0.50 20.86 3 ARG D N 1
ATOM 9990 N N B ARG D 1 3 ? -11.559 6.207 35.373 0.50 21.82 3 ARG D N 1
ATOM 9991 C CA A ARG D 1 3 ? -12.539 6.732 36.413 0.50 18.63 3 ARG D CA 1
ATOM 9992 C CA B ARG D 1 3 ? -12.573 6.772 36.257 0.50 19.94 3 ARG D CA 1
ATOM 9993 C C A ARG D 1 3 ? -13.967 6.705 35.862 0.50 16.45 3 ARG D C 1
ATOM 9994 C C B ARG D 1 3 ? -13.968 6.539 35.699 0.50 16.79 3 ARG D C 1
ATOM 9995 O O A ARG D 1 3 ? -14.273 7.445 34.958 0.50 14.72 3 ARG D O 1
ATOM 9996 O O B ARG D 1 3 ? -14.252 6.921 34.583 0.50 15.93 3 ARG D O 1
ATOM 10011 N N . VAL D 1 4 ? -14.852 5.912 36.499 1.00 15.34 4 VAL D N 1
ATOM 10012 C CA . VAL D 1 4 ? -16.202 5.700 36.035 1.00 16.41 4 VAL D CA 1
ATOM 10013 C C . VAL D 1 4 ? -17.197 6.292 37.042 1.00 14.68 4 VAL D C 1
ATOM 10014 O O . VAL D 1 4 ? -17.125 5.965 38.226 1.00 13.73 4 VAL D O 1
ATOM 10018 N N . ALA D 1 5 ? -18.113 7.181 36.609 1.00 13.42 5 ALA D N 1
ATOM 10019 C CA . ALA D 1 5 ? -19.175 7.616 37.529 1.00 12.18 5 ALA D CA 1
ATOM 10020 C C . ALA D 1 5 ? -20.407 6.739 37.317 1.00 12.50 5 ALA D C 1
ATOM 10021 O O . ALA D 1 5 ? -20.712 6.393 36.165 1.00 13.12 5 ALA D O 1
ATOM 10023 N N . VAL D 1 6 ? -21.088 6.370 38.422 1.00 11.52 6 VAL D N 1
ATOM 10024 C CA . VAL D 1 6 ? -22.376 5.625 38.369 1.00 10.43 6 VAL D CA 1
ATOM 10025 C C . VAL D 1 6 ? -23.375 6.545 38.951 1.00 10.96 6 VAL D C 1
ATOM 10026 O O . VAL D 1 6 ? -23.157 7.113 40.040 1.00 11.79 6 VAL D O 1
ATOM 10030 N N . LEU D 1 7 ? -24.422 6.812 38.191 1.00 9.25 7 LEU D N 1
ATOM 10031 C CA . LEU D 1 7 ? -25.427 7.803 38.700 1.00 9.25 7 LEU D CA 1
ATOM 10032 C C . LEU D 1 7 ? -26.631 7.025 39.256 1.00 9.58 7 LEU D C 1
ATOM 10033 O O . LEU D 1 7 ? -27.384 6.440 38.461 1.00 10.75 7 LEU D O 1
ATOM 10038 N N . GLY D 1 8 ? -26.782 7.010 40.594 1.00 10.81 8 GLY D N 1
ATOM 10039 C CA . GLY D 1 8 ? -27.904 6.247 41.220 1.00 10.47 8 GLY D CA 1
ATOM 10040 C C . GLY D 1 8 ? -27.371 5.045 41.937 1.00 10.85 8 GLY D C 1
ATOM 10041 O O . GLY D 1 8 ? -26.456 4.356 41.435 1.00 10.72 8 GLY D O 1
ATOM 10042 N N . ALA D 1 9 ? -27.863 4.790 43.131 1.00 10.67 9 ALA D N 1
ATOM 10043 C CA . ALA D 1 9 ? -27.501 3.580 43.879 1.00 9.67 9 ALA D CA 1
ATOM 10044 C C . ALA D 1 9 ? -28.722 2.745 44.266 1.00 11.42 9 ALA D C 1
ATOM 10045 O O . ALA D 1 9 ? -28.812 2.170 45.378 1.00 10.85 9 ALA D O 1
ATOM 10047 N N . GLY D 1 10 ? -29.668 2.627 43.322 1.00 9.40 10 GLY D N 1
ATOM 10048 C CA . GLY D 1 10 ? -30.652 1.605 43.395 1.00 9.48 10 GLY D CA 1
ATOM 10049 C C . GLY D 1 10 ? -30.104 0.342 42.884 1.00 8.64 10 GLY D C 1
ATOM 10050 O O . GLY D 1 10 ? -28.888 0.255 42.633 1.00 9.03 10 GLY D O 1
ATOM 10051 N N . PRO D 1 11 ? -30.933 -0.663 42.640 1.00 9.41 11 PRO D N 1
ATOM 10052 C CA . PRO D 1 11 ? -30.487 -1.976 42.127 1.00 8.63 11 PRO D CA 1
ATOM 10053 C C . PRO D 1 11 ? -29.575 -1.856 40.862 1.00 8.38 11 PRO D C 1
ATOM 10054 O O . PRO D 1 11 ? -28.484 -2.530 40.835 1.00 9.96 11 PRO D O 1
ATOM 10058 N N . SER D 1 12 ? -29.932 -1.008 39.885 1.00 9.24 12 SER D N 1
ATOM 10059 C CA . SER D 1 12 ? -29.049 -0.839 38.641 1.00 9.21 12 SER D CA 1
ATOM 10060 C C . SER D 1 12 ? -27.676 -0.328 39.047 1.00 9.04 12 SER D C 1
ATOM 10061 O O . SER D 1 12 ? -26.620 -0.905 38.573 1.00 8.90 12 SER D O 1
ATOM 10064 N N . GLY D 1 13 ? -27.593 0.726 39.883 1.00 7.93 13 GLY D N 1
ATOM 10065 C CA . GLY D 1 13 ? -26.328 1.386 40.169 1.00 8.05 13 GLY D CA 1
ATOM 10066 C C . GLY D 1 13 ? -25.454 0.484 41.077 1.00 8.93 13 GLY D C 1
ATOM 10067 O O . GLY D 1 13 ? -24.212 0.469 40.957 1.00 9.31 13 GLY D O 1
ATOM 10068 N N . LEU D 1 14 ? -26.124 -0.205 41.987 1.00 8.69 14 LEU D N 1
ATOM 10069 C CA . LEU D 1 14 ? -25.397 -1.137 42.910 1.00 9.71 14 LEU D CA 1
ATOM 10070 C C . LEU D 1 14 ? -24.799 -2.291 42.138 1.00 10.18 14 LEU D C 1
ATOM 10071 O O . LEU D 1 14 ? -23.607 -2.639 42.365 1.00 11.78 14 LEU D O 1
ATOM 10076 N N . THR D 1 15 ? -25.530 -2.848 41.201 1.00 9.43 15 THR D N 1
ATOM 10077 C CA . THR D 1 15 ? -25.035 -3.935 40.368 1.00 10.66 15 THR D CA 1
ATOM 10078 C C . THR D 1 15 ? -23.904 -3.434 39.454 1.00 10.22 15 THR D C 1
ATOM 10079 O O . THR D 1 15 ? -22.879 -4.110 39.298 1.00 10.28 15 THR D O 1
ATOM 10083 N N . ALA D 1 16 ? -24.109 -2.260 38.852 1.00 10.06 16 ALA D N 1
ATOM 10084 C CA . ALA D 1 16 ? -23.009 -1.608 38.097 1.00 10.21 16 ALA D CA 1
ATOM 10085 C C . ALA D 1 16 ? -21.759 -1.505 38.970 1.00 10.62 16 ALA D C 1
ATOM 10086 O O . ALA D 1 16 ? -20.656 -1.917 38.530 1.00 10.60 16 ALA D O 1
ATOM 10088 N N . ALA D 1 17 ? -21.887 -0.937 40.177 1.00 9.68 17 ALA D N 1
ATOM 10089 C CA . ALA D 1 17 ? -20.695 -0.699 40.995 1.00 10.68 17 ALA D CA 1
ATOM 10090 C C . ALA D 1 17 ? -19.989 -2.074 41.332 1.00 11.54 17 ALA D C 1
ATOM 10091 O O . ALA D 1 17 ? -18.774 -2.155 41.347 1.00 12.65 17 ALA D O 1
ATOM 10093 N N . ARG D 1 18 ? -20.744 -3.163 41.577 1.00 10.27 18 ARG D N 1
ATOM 10094 C CA . ARG D 1 18 ? -20.188 -4.496 41.798 1.00 11.25 18 ARG D CA 1
ATOM 10095 C C . ARG D 1 18 ? -19.210 -4.863 40.699 1.00 12.06 18 ARG D C 1
ATOM 10096 O O . ARG D 1 18 ? -18.069 -5.258 40.974 1.00 12.26 18 ARG D O 1
ATOM 10104 N N . TYR D 1 19 ? -19.652 -4.777 39.453 1.00 10.80 19 TYR D N 1
ATOM 10105 C CA . TYR D 1 19 ? -18.877 -5.323 38.381 1.00 11.05 19 TYR D CA 1
ATOM 10106 C C . TYR D 1 19 ? -17.779 -4.334 37.947 1.00 13.02 19 TYR D C 1
ATOM 10107 O O . TYR D 1 19 ? -16.658 -4.784 37.559 1.00 13.42 19 TYR D O 1
ATOM 10116 N N . LEU D 1 20 ? -18.071 -3.034 38.058 1.00 11.41 20 LEU D N 1
ATOM 10117 C CA . LEU D 1 20 ? -17.048 -2.064 37.710 1.00 12.03 20 LEU D CA 1
ATOM 10118 C C . LEU D 1 20 ? -15.895 -2.167 38.739 1.00 13.48 20 LEU D C 1
ATOM 10119 O O . LEU D 1 20 ? -14.713 -2.129 38.350 1.00 14.16 20 LEU D O 1
ATOM 10124 N N . LYS D 1 21 ? -16.229 -2.307 40.008 1.00 13.90 21 LYS D N 1
ATOM 10125 C CA . LYS D 1 21 ? -15.201 -2.494 41.101 1.00 15.44 21 LYS D CA 1
ATOM 10126 C C . LYS D 1 21 ? -14.380 -3.750 40.821 1.00 17.38 21 LYS D C 1
ATOM 10127 O O . LYS D 1 21 ? -13.113 -3.715 40.755 1.00 16.24 21 LYS D O 1
ATOM 10133 N N . GLN D 1 22 ? -15.069 -4.830 40.531 1.00 15.47 22 GLN D N 1
ATOM 10134 C CA . GLN D 1 22 ? -14.398 -6.120 40.169 1.00 16.45 22 GLN D CA 1
ATOM 10135 C C . GLN D 1 22 ? -13.465 -5.998 38.964 1.00 16.46 22 GLN D C 1
ATOM 10136 O O . GLN D 1 22 ? -12.338 -6.578 38.991 1.00 17.98 22 GLN D O 1
ATOM 10142 N N . ALA D 1 23 ? -13.812 -5.191 37.968 1.00 15.96 23 ALA D N 1
ATOM 10143 C CA . ALA D 1 23 ? -12.966 -4.991 36.802 1.00 19.24 23 ALA D CA 1
ATOM 10144 C C . ALA D 1 23 ? -11.768 -4.089 37.073 1.00 18.78 23 ALA D C 1
ATOM 10145 O O . ALA D 1 23 ? -10.994 -3.798 36.144 1.00 20.04 23 ALA D O 1
ATOM 10147 N N . GLY D 1 24 ? -11.641 -3.546 38.288 1.00 17.72 24 GLY D N 1
ATOM 10148 C CA . GLY D 1 24 ? -10.501 -2.646 38.604 1.00 19.56 24 GLY D CA 1
ATOM 10149 C C . GLY D 1 24 ? -10.665 -1.167 38.260 1.00 19.59 24 GLY D C 1
ATOM 10150 O O . GLY D 1 24 ? -9.715 -0.403 38.384 1.00 22.06 24 GLY D O 1
ATOM 10151 N N . PHE D 1 25 ? -11.868 -0.713 37.911 1.00 15.29 25 PHE D N 1
ATOM 10152 C CA . PHE D 1 25 ? -12.104 0.728 37.703 1.00 15.76 25 PHE D CA 1
ATOM 10153 C C . PHE D 1 25 ? -12.109 1.484 39.030 1.00 17.36 25 PHE D C 1
ATOM 10154 O O . PHE D 1 25 ? -12.297 0.909 40.101 1.00 19.80 25 PHE D O 1
ATOM 10162 N N . GLU D 1 26 ? -11.823 2.772 38.930 1.00 19.27 26 GLU D N 1
ATOM 10163 C CA . GLU D 1 26 ? -11.972 3.682 40.007 1.00 19.28 26 GLU D CA 1
ATOM 10164 C C . GLU D 1 26 ? -13.412 4.240 39.919 1.00 18.92 26 GLU D C 1
ATOM 10165 O O . GLU D 1 26 ? -13.713 5.026 39.064 1.00 18.44 26 GLU D O 1
ATOM 10171 N N . VAL D 1 27 ? -14.255 3.816 40.817 1.00 17.40 27 VAL D N 1
ATOM 10172 C CA . VAL D 1 27 ? -15.732 4.003 40.644 1.00 15.39 27 VAL D CA 1
ATOM 10173 C C . VAL D 1 27 ? -16.214 4.984 41.680 1.00 15.19 27 VAL D C 1
ATOM 10174 O O . VAL D 1 27 ? -15.846 4.864 42.851 1.00 16.61 27 VAL D O 1
ATOM 10178 N N . MET D 1 28 ? -17.059 5.969 41.293 1.00 14.77 28 MET D N 1
ATOM 10179 C CA . MET D 1 28 ? -17.658 6.817 42.261 1.00 13.59 28 MET D CA 1
ATOM 10180 C C . MET D 1 28 ? -19.172 6.770 41.959 1.00 12.26 28 MET D C 1
ATOM 10181 O O . MET D 1 28 ? -19.549 7.010 40.795 1.00 13.34 28 MET D O 1
ATOM 10186 N N . VAL D 1 29 ? -19.950 6.431 42.984 1.00 12.06 29 VAL D N 1
ATOM 10187 C CA . VAL D 1 29 ? -21.422 6.333 42.753 1.00 10.82 29 VAL D CA 1
ATOM 10188 C C . VAL D 1 29 ? -22.076 7.580 43.400 1.00 12.79 29 VAL D C 1
ATOM 10189 O O . VAL D 1 29 ? -21.836 7.889 44.591 1.00 15.84 29 VAL D O 1
ATOM 10193 N N . PHE D 1 30 ? -22.924 8.296 42.659 1.00 11.53 30 PHE D N 1
ATOM 10194 C CA . PHE D 1 30 ? -23.592 9.456 43.292 1.00 12.06 30 PHE D CA 1
ATOM 10195 C C . PHE D 1 30 ? -25.049 9.091 43.527 1.00 12.05 30 PHE D C 1
ATOM 10196 O O . PHE D 1 30 ? -25.726 8.581 42.601 1.00 12.92 30 PHE D O 1
ATOM 10204 N N . GLU D 1 31 ? -25.517 9.231 44.768 1.00 10.51 31 GLU D N 1
ATOM 10205 C CA . GLU D 1 31 ? -26.932 8.894 45.036 1.00 10.48 31 GLU D CA 1
ATOM 10206 C C . GLU D 1 31 ? -27.502 10.032 45.871 1.00 10.17 31 GLU D C 1
ATOM 10207 O O . GLU D 1 31 ? -26.846 10.431 46.877 1.00 12.00 31 GLU D O 1
ATOM 10213 N N . ARG D 1 32 ? -28.682 10.540 45.494 1.00 9.77 32 ARG D N 1
ATOM 10214 C CA . ARG D 1 32 ? -29.181 11.724 46.179 1.00 9.16 32 ARG D CA 1
ATOM 10215 C C . ARG D 1 32 ? -29.787 11.312 47.557 1.00 9.84 32 ARG D C 1
ATOM 10216 O O . ARG D 1 32 ? -29.947 12.225 48.398 1.00 10.17 32 ARG D O 1
ATOM 10224 N N . TYR D 1 33 ? -30.169 10.065 47.732 1.00 9.96 33 TYR D N 1
ATOM 10225 C CA . TYR D 1 33 ? -30.888 9.703 48.987 1.00 10.57 33 TYR D CA 1
ATOM 10226 C C . TYR D 1 33 ? -29.860 9.403 50.063 1.00 10.68 33 TYR D C 1
ATOM 10227 O O . TYR D 1 33 ? -28.648 9.346 49.777 1.00 11.62 33 TYR D O 1
ATOM 10236 N N . HIS D 1 34 ? -30.346 9.246 51.310 1.00 13.63 34 HIS D N 1
ATOM 10237 C CA . HIS D 1 34 ? -29.390 8.957 52.418 1.00 12.91 34 HIS D CA 1
ATOM 10238 C C . HIS D 1 34 ? -29.197 7.470 52.679 1.00 14.35 34 HIS D C 1
ATOM 10239 O O . HIS D 1 34 ? -28.536 7.066 53.659 1.00 17.19 34 HIS D O 1
ATOM 10246 N N . HIS D 1 35 ? -29.753 6.627 51.816 1.00 11.57 35 HIS D N 1
ATOM 10247 C CA . HIS D 1 35 ? -29.671 5.197 51.932 1.00 11.38 35 HIS D CA 1
ATOM 10248 C C . HIS D 1 35 ? -29.601 4.634 50.493 1.00 12.11 35 HIS D C 1
ATOM 10249 O O . HIS D 1 35 ? -30.203 5.255 49.570 1.00 13.35 35 HIS D O 1
ATOM 10256 N N . VAL D 1 36 ? -28.959 3.453 50.351 1.00 12.51 36 VAL D N 1
ATOM 10257 C CA . VAL D 1 36 ? -28.959 2.805 49.030 1.00 12.15 36 VAL D CA 1
ATOM 10258 C C . VAL D 1 36 ? -30.250 2.084 48.840 1.00 12.43 36 VAL D C 1
ATOM 10259 O O . VAL D 1 36 ? -31.064 1.889 49.842 1.00 12.19 36 VAL D O 1
ATOM 10263 N N . GLY D 1 37 ? -30.459 1.544 47.605 1.00 9.21 37 GLY D N 1
ATOM 10264 C CA . GLY D 1 37 ? -31.588 0.635 47.415 1.00 10.33 37 GLY D CA 1
ATOM 10265 C C . GLY D 1 37 ? -32.698 1.255 46.524 1.00 9.34 37 GLY D C 1
ATOM 10266 O O . GLY D 1 37 ? -33.682 0.570 46.184 1.00 10.68 37 GLY D O 1
ATOM 10267 N N . GLY D 1 38 ? -32.543 2.522 46.113 1.00 10.09 38 GLY D N 1
ATOM 10268 C CA . GLY D 1 38 ? -33.481 3.037 45.093 1.00 10.99 38 GLY D CA 1
ATOM 10269 C C . GLY D 1 38 ? -34.930 3.126 45.569 1.00 10.99 38 GLY D C 1
ATOM 10270 O O . GLY D 1 38 ? -35.240 3.538 46.680 1.00 12.62 38 GLY D O 1
ATOM 10271 N N . THR D 1 39 ? -35.824 2.715 44.689 1.00 11.78 39 THR D N 1
ATOM 10272 C CA . THR D 1 39 ? -37.271 2.736 44.890 1.00 13.74 39 THR D CA 1
ATOM 10273 C C . THR D 1 39 ? -37.692 1.860 46.063 1.00 13.36 39 THR D C 1
ATOM 10274 O O . THR D 1 39 ? -38.822 1.962 46.538 1.00 13.19 39 THR D O 1
ATOM 10278 N N . TRP D 1 40 ? -36.795 1.010 46.528 1.00 10.95 40 TRP D N 1
ATOM 10279 C CA . TRP D 1 40 ? -37.187 0.110 47.629 1.00 10.03 40 TRP D CA 1
ATOM 10280 C C . TRP D 1 40 ? -37.199 0.872 48.959 1.00 11.14 40 TRP D C 1
ATOM 10281 O O . TRP D 1 40 ? -37.677 0.315 50.009 1.00 13.66 40 TRP D O 1
ATOM 10292 N N . ASN D 1 41 ? -36.625 2.040 48.998 1.00 10.64 41 ASN D N 1
ATOM 10293 C CA . ASN D 1 41 ? -36.725 2.963 50.180 1.00 11.36 41 ASN D CA 1
ATOM 10294 C C . ASN D 1 41 ? -38.182 3.531 50.226 1.00 12.80 41 ASN D C 1
ATOM 10295 O O . ASN D 1 41 ? -38.623 4.164 49.288 1.00 14.24 41 ASN D O 1
ATOM 10300 N N . TYR D 1 42 ? -38.811 3.440 51.389 1.00 13.21 42 TYR D N 1
ATOM 10301 C CA . TYR D 1 42 ? -40.101 4.101 51.612 1.00 13.89 42 TYR D CA 1
ATOM 10302 C C . TYR D 1 42 ? -39.827 5.482 52.305 1.00 14.32 42 TYR D C 1
ATOM 10303 O O . TYR D 1 42 ? -39.085 5.623 53.308 1.00 13.78 42 TYR D O 1
ATOM 10312 N N . THR D 1 43 ? -40.477 6.532 51.785 1.00 13.64 43 THR D N 1
ATOM 10313 C CA . THR D 1 43 ? -40.447 7.829 52.424 1.00 13.80 43 THR D CA 1
ATOM 10314 C C . THR D 1 43 ? -41.871 8.431 52.452 1.00 14.81 43 THR D C 1
ATOM 10315 O O . THR D 1 43 ? -42.644 8.264 51.517 1.00 13.76 43 THR D O 1
ATOM 10319 N N . ASP D 1 44 ? -42.248 9.105 53.566 1.00 15.69 44 ASP D N 1
ATOM 10320 C CA . ASP D 1 44 ? -43.489 9.875 53.518 1.00 15.23 44 ASP D CA 1
ATOM 10321 C C . ASP D 1 44 ? -43.472 11.099 52.564 1.00 16.48 44 ASP D C 1
ATOM 10322 O O . ASP D 1 44 ? -44.537 11.554 52.161 1.00 18.56 44 ASP D O 1
ATOM 10327 N N . GLU D 1 45 ? -42.288 11.603 52.138 1.00 14.40 45 GLU D N 1
ATOM 10328 C CA . GLU D 1 45 ? -42.242 12.750 51.262 1.00 14.23 45 GLU D CA 1
ATOM 10329 C C . GLU D 1 45 ? -42.654 12.362 49.844 1.00 13.48 45 GLU D C 1
ATOM 10330 O O . GLU D 1 45 ? -42.487 11.213 49.444 1.00 13.92 45 GLU D O 1
ATOM 10336 N N . THR D 1 46 ? -43.227 13.350 49.152 1.00 13.35 46 THR D N 1
ATOM 10337 C CA . THR D 1 46 ? -43.645 13.103 47.736 1.00 12.83 46 THR D CA 1
ATOM 10338 C C . THR D 1 46 ? -43.234 14.340 46.965 1.00 13.67 46 THR D C 1
ATOM 10339 O O . THR D 1 46 ? -43.178 15.435 47.528 1.00 13.77 46 THR D O 1
ATOM 10343 N N . TRP D 1 47 ? -43.001 14.145 45.653 1.00 12.34 47 TRP D N 1
ATOM 10344 C CA . TRP D 1 47 ? -42.708 15.216 44.703 1.00 12.44 47 TRP D CA 1
ATOM 10345 C C . TRP D 1 47 ? -41.368 15.860 44.967 1.00 12.52 47 TRP D C 1
ATOM 10346 O O . TRP D 1 47 ? -40.400 15.708 44.185 1.00 12.59 47 TRP D O 1
ATOM 10357 N N . MET D 1 48 ? -41.257 16.658 46.023 1.00 12.24 48 MET D N 1
ATOM 10358 C CA . MET D 1 48 ? -40.021 17.378 46.412 1.00 13.24 48 MET D CA 1
ATOM 10359 C C . MET D 1 48 ? -39.752 17.155 47.866 1.00 13.68 48 MET D C 1
ATOM 10360 O O . MET D 1 48 ? -40.684 17.139 48.705 1.00 13.76 48 MET D O 1
ATOM 10365 N N . SER D 1 49 ? -38.487 16.901 48.150 1.00 12.98 49 SER D N 1
ATOM 10366 C CA . SER D 1 49 ? -38.047 16.712 49.539 1.00 13.34 49 SER D CA 1
ATOM 10367 C C . SER D 1 49 ? -37.799 18.074 50.181 1.00 16.44 49 SER D C 1
ATOM 10368 O O . SER D 1 49 ? -37.442 19.026 49.545 1.00 14.73 49 SER D O 1
ATOM 10371 N N . GLU D 1 50 ? -37.846 18.089 51.517 1.00 21.51 50 GLU D N 1
ATOM 10372 C CA . GLU D 1 50 ? -37.475 19.296 52.229 1.00 21.99 50 GLU D CA 1
ATOM 10373 C C . GLU D 1 50 ? -35.989 19.632 52.071 1.00 23.63 50 GLU D C 1
ATOM 10374 O O . GLU D 1 50 ? -35.550 20.729 52.378 1.00 22.33 50 GLU D O 1
ATOM 10380 N N . ASP D 1 51 ? -35.193 18.704 51.535 1.00 18.24 51 ASP D N 1
ATOM 10381 C CA . ASP D 1 51 ? -33.826 19.015 51.169 1.00 18.77 51 ASP D CA 1
ATOM 10382 C C . ASP D 1 51 ? -33.605 19.823 49.875 1.00 18.43 51 ASP D C 1
ATOM 10383 O O . ASP D 1 51 ? -32.464 20.172 49.566 1.00 19.88 51 ASP D O 1
ATOM 10388 N N . GLY D 1 52 ? -34.717 20.127 49.166 1.00 16.46 52 GLY D N 1
ATOM 10389 C CA . GLY D 1 52 ? -34.693 20.958 48.027 1.00 15.99 52 GLY D CA 1
ATOM 10390 C C . GLY D 1 52 ? -34.480 20.289 46.668 1.00 15.72 52 GLY D C 1
ATOM 10391 O O . GLY D 1 52 ? -34.324 20.971 45.613 1.00 16.00 52 GLY D O 1
ATOM 10392 N N . ARG D 1 53 ? -34.506 18.966 46.694 1.00 14.77 53 ARG D N 1
ATOM 10393 C CA . ARG D 1 53 ? -34.521 18.185 45.407 1.00 13.85 53 ARG D CA 1
ATOM 10394 C C . ARG D 1 53 ? -35.645 17.185 45.315 1.00 12.46 53 ARG D C 1
ATOM 10395 O O . ARG D 1 53 ? -36.329 16.897 46.235 1.00 13.28 53 ARG D O 1
ATOM 10403 N N . PRO D 1 54 ? -35.910 16.654 44.106 1.00 13.25 54 PRO D N 1
ATOM 10404 C CA . PRO D 1 54 ? -37.055 15.820 43.921 1.00 11.86 54 PRO D CA 1
ATOM 10405 C C . PRO D 1 54 ? -37.021 14.559 44.760 1.00 11.30 54 PRO D C 1
ATOM 10406 O O . PRO D 1 54 ? -35.930 14.084 45.126 1.00 13.38 54 PRO D O 1
ATOM 10410 N N . VAL D 1 55 ? -38.194 14.000 44.958 1.00 11.26 55 VAL D N 1
ATOM 10411 C CA . VAL D 1 55 ? -38.341 12.673 45.602 1.00 10.31 55 VAL D CA 1
ATOM 10412 C C . VAL D 1 55 ? -38.432 11.720 44.467 1.00 12.61 55 VAL D C 1
ATOM 10413 O O . VAL D 1 55 ? -39.314 11.911 43.621 1.00 14.75 55 VAL D O 1
ATOM 10417 N N . TYR D 1 56 ? -37.555 10.731 44.400 1.00 10.86 56 TYR D N 1
ATOM 10418 C CA . TYR D 1 56 ? -37.564 9.756 43.302 1.00 10.03 56 TYR D CA 1
ATOM 10419 C C . TYR D 1 56 ? -38.229 8.470 43.603 1.00 11.85 56 TYR D C 1
ATOM 10420 O O . TYR D 1 56 ? -38.385 7.653 42.690 1.00 13.60 56 TYR D O 1
ATOM 10429 N N . SER D 1 57 ? -38.521 8.178 44.884 1.00 10.03 57 SER D N 1
ATOM 10430 C CA . SER D 1 57 ? -39.147 6.965 45.226 1.00 11.43 57 SER D CA 1
ATOM 10431 C C . SER D 1 57 ? -40.683 7.082 45.068 1.00 12.22 57 SER D C 1
ATOM 10432 O O . SER D 1 57 ? -41.294 8.027 45.515 1.00 11.08 57 SER D O 1
ATOM 10435 N N . SER D 1 58 ? -41.280 6.043 44.509 1.00 10.39 58 SER D N 1
ATOM 10436 C CA . SER D 1 58 ? -42.767 5.932 44.449 1.00 11.28 58 SER D CA 1
ATOM 10437 C C . SER D 1 58 ? -43.251 4.761 45.295 1.00 11.18 58 SER D C 1
ATOM 10438 O O . SER D 1 58 ? -44.393 4.344 45.195 1.00 13.35 58 SER D O 1
ATOM 10441 N N . MET D 1 59 ? -42.439 4.279 46.229 1.00 10.95 59 MET D N 1
ATOM 10442 C CA . MET D 1 59 ? -42.861 3.203 47.132 1.00 11.30 59 MET D CA 1
ATOM 10443 C C . MET D 1 59 ? -44.009 3.620 48.029 1.00 10.77 59 MET D C 1
ATOM 10444 O O . MET D 1 59 ? -44.033 4.782 48.458 1.00 11.52 59 MET D O 1
ATOM 10449 N N . TYR D 1 60 ? -44.920 2.695 48.262 1.00 11.28 60 TYR D N 1
ATOM 10450 C CA . TYR D 1 60 ? -45.989 2.959 49.202 1.00 11.33 60 TYR D CA 1
ATOM 10451 C C . TYR D 1 60 ? -46.027 1.955 50.342 1.00 15.63 60 TYR D C 1
ATOM 10452 O O . TYR D 1 60 ? -45.350 0.905 50.304 1.00 15.06 60 TYR D O 1
ATOM 10461 N N . GLN D 1 61 ? -46.845 2.262 51.366 1.00 13.27 61 GLN D N 1
ATOM 10462 C CA . GLN D 1 61 ? -46.940 1.343 52.502 1.00 15.57 61 GLN D CA 1
ATOM 10463 C C . GLN D 1 61 ? -47.587 0.053 52.251 1.00 12.84 61 GLN D C 1
ATOM 10464 O O . GLN D 1 61 ? -48.512 -0.093 51.466 1.00 13.53 61 GLN D O 1
ATOM 10470 N N . ASN D 1 62 ? -47.130 -0.975 53.008 1.00 16.28 62 ASN D N 1
ATOM 10471 C CA . ASN D 1 62 ? -47.700 -2.304 52.888 1.00 16.66 62 ASN D CA 1
ATOM 10472 C C . ASN D 1 62 ? -47.675 -2.890 51.538 1.00 15.20 62 ASN D C 1
ATOM 10473 O O . ASN D 1 62 ? -48.601 -3.576 51.120 1.00 17.75 62 ASN D O 1
ATOM 10478 N N . LEU D 1 63 ? -46.568 -2.654 50.802 1.00 13.46 63 LEU D N 1
ATOM 10479 C CA . LEU D 1 63 ? -46.462 -3.237 49.446 1.00 14.74 63 LEU D CA 1
ATOM 10480 C C . LEU D 1 63 ? -45.770 -4.638 49.566 1.00 13.59 63 LEU D C 1
ATOM 10481 O O . LEU D 1 63 ? -44.873 -4.779 50.403 1.00 16.22 63 LEU D O 1
ATOM 10486 N N . PHE D 1 64 ? -46.246 -5.622 48.809 1.00 15.12 64 PHE D N 1
ATOM 10487 C CA . PHE D 1 64 ? -45.559 -6.944 48.756 1.00 14.23 64 PHE D CA 1
ATOM 10488 C C . PHE D 1 64 ? -45.144 -7.124 47.339 1.00 14.17 64 PHE D C 1
ATOM 10489 O O . PHE D 1 64 ? -45.858 -6.685 46.396 1.00 15.53 64 PHE D O 1
ATOM 10497 N N . VAL D 1 65 ? -43.975 -7.753 47.117 1.00 12.81 65 VAL D N 1
ATOM 10498 C CA . VAL D 1 65 ? -43.492 -7.973 45.750 1.00 13.69 65 VAL D CA 1
ATOM 10499 C C . VAL D 1 65 ? -44.431 -8.726 44.823 1.00 15.42 65 VAL D C 1
ATOM 10500 O O . VAL D 1 65 ? -45.278 -9.513 45.292 1.00 16.53 65 VAL D O 1
ATOM 10504 N N . ASN D 1 66 ? -44.317 -8.488 43.507 1.00 13.26 66 ASN D N 1
ATOM 10505 C CA . ASN D 1 66 ? -45.116 -9.195 42.579 1.00 15.09 66 ASN D CA 1
ATOM 10506 C C . ASN D 1 66 ? -44.331 -10.207 41.738 1.00 15.96 66 ASN D C 1
ATOM 10507 O O . ASN D 1 66 ? -44.834 -10.748 40.783 1.00 17.33 66 ASN D O 1
ATOM 10512 N N . LEU D 1 67 ? -43.084 -10.497 42.151 1.00 17.88 67 LEU D N 1
ATOM 10513 C CA . LEU D 1 67 ? -42.254 -11.635 41.735 1.00 17.35 67 LEU D CA 1
ATOM 10514 C C . LEU D 1 67 ? -41.722 -12.351 43.008 1.00 14.31 67 LEU D C 1
ATOM 10515 O O . LEU D 1 67 ? -41.525 -11.682 44.039 1.00 16.34 67 LEU D O 1
ATOM 10520 N N . PRO D 1 68 ? -41.648 -13.716 42.998 1.00 14.82 68 PRO D N 1
ATOM 10521 C CA . PRO D 1 68 ? -41.223 -14.399 44.193 1.00 14.84 68 PRO D CA 1
ATOM 10522 C C . PRO D 1 68 ? -39.744 -13.977 44.468 1.00 15.67 68 PRO D C 1
ATOM 10523 O O . PRO D 1 68 ? -39.022 -13.730 43.530 1.00 15.07 68 PRO D O 1
ATOM 10527 N N . LYS D 1 69 ? -39.340 -13.942 45.749 1.00 14.41 69 LYS D N 1
ATOM 10528 C CA . LYS D 1 69 ? -37.975 -13.552 46.124 1.00 15.38 69 LYS D CA 1
ATOM 10529 C C . LYS D 1 69 ? -36.912 -14.370 45.419 1.00 16.04 69 LYS D C 1
ATOM 10530 O O . LYS D 1 69 ? -35.824 -13.797 45.098 1.00 15.85 69 LYS D O 1
ATOM 10536 N N . GLU D 1 70 ? -37.271 -15.605 45.065 1.00 14.25 70 GLU D N 1
ATOM 10537 C CA . GLU D 1 70 ? -36.329 -16.530 44.409 1.00 17.69 70 GLU D CA 1
ATOM 10538 C C . GLU D 1 70 ? -35.946 -15.982 43.056 1.00 18.46 70 GLU D C 1
ATOM 10539 O O . GLU D 1 70 ? -34.819 -16.286 42.633 1.00 17.76 70 GLU D O 1
ATOM 10545 N N . LEU D 1 71 ? -36.828 -15.236 42.390 1.00 16.20 71 LEU D N 1
ATOM 10546 C CA . LEU D 1 71 ? -36.517 -14.589 41.071 1.00 15.87 71 LEU D CA 1
ATOM 10547 C C . LEU D 1 71 ? -35.959 -13.188 41.230 1.00 16.38 71 LEU D C 1
ATOM 10548 O O . LEU D 1 71 ? -35.432 -12.630 40.269 1.00 17.09 71 LEU D O 1
ATOM 10553 N N . MET D 1 72 ? -36.189 -12.572 42.376 1.00 15.15 72 MET D N 1
ATOM 10554 C CA . MET D 1 72 ? -35.662 -11.243 42.683 1.00 14.86 72 MET D CA 1
ATOM 10555 C C . MET D 1 72 ? -34.179 -11.253 43.032 1.00 15.55 72 MET D C 1
ATOM 10556 O O . MET D 1 72 ? -33.478 -10.283 42.807 1.00 15.83 72 MET D O 1
ATOM 10561 N N . ALA D 1 73 ? -33.713 -12.383 43.547 1.00 14.84 73 ALA D N 1
ATOM 10562 C CA . ALA D 1 73 ? -32.286 -12.555 43.880 1.00 14.17 73 ALA D CA 1
ATOM 10563 C C . ALA D 1 73 ? -31.469 -12.730 42.655 1.00 14.46 73 ALA D C 1
ATOM 10564 O O . ALA D 1 73 ? -31.837 -13.436 41.721 1.00 16.21 73 ALA D O 1
ATOM 10566 N N . PHE D 1 74 ? -30.283 -12.144 42.709 1.00 12.50 74 PHE D N 1
ATOM 10567 C CA . PHE D 1 74 ? -29.269 -12.522 41.652 1.00 14.29 74 PHE D CA 1
ATOM 10568 C C . PHE D 1 74 ? -28.916 -14.011 41.807 1.00 16.19 74 PHE D C 1
ATOM 10569 O O . PHE D 1 74 ? -28.872 -14.538 42.928 1.00 14.57 74 PHE D O 1
ATOM 10577 N N . PRO D 1 75 ? -28.641 -14.705 40.690 1.00 16.48 75 PRO D N 1
ATOM 10578 C CA . PRO D 1 75 ? -28.222 -16.112 40.753 1.00 17.67 75 PRO D CA 1
ATOM 10579 C C . PRO D 1 75 ? -27.091 -16.436 41.743 1.00 17.33 75 PRO D C 1
ATOM 10580 O O . PRO D 1 75 ? -27.162 -17.502 42.323 1.00 20.57 75 PRO D O 1
ATOM 10584 N N . ASP D 1 76 ? -26.109 -15.590 41.995 1.00 16.61 76 ASP D N 1
ATOM 10585 C CA . ASP D 1 76 ? -25.072 -15.944 42.940 1.00 17.55 76 ASP D CA 1
ATOM 10586 C C . ASP D 1 76 ? -25.148 -15.144 44.190 1.00 20.06 76 ASP D C 1
ATOM 10587 O O . ASP D 1 76 ? -24.156 -15.016 44.906 1.00 20.66 76 ASP D O 1
ATOM 10592 N N . PHE D 1 77 ? -26.340 -14.581 44.498 1.00 18.06 77 PHE D N 1
ATOM 10593 C CA . PHE D 1 77 ? -26.485 -13.915 45.794 1.00 14.82 77 PHE D CA 1
ATOM 10594 C C . PHE D 1 77 ? -27.916 -14.170 46.314 1.00 16.89 77 PHE D C 1
ATOM 10595 O O . PHE D 1 77 ? -28.822 -13.346 46.126 1.00 14.66 77 PHE D O 1
ATOM 10603 N N . PRO D 1 78 ? -28.113 -15.285 47.025 1.00 18.30 78 PRO D N 1
ATOM 10604 C CA . PRO D 1 78 ? -29.523 -15.641 47.393 1.00 19.60 78 PRO D CA 1
ATOM 10605 C C . PRO D 1 78 ? -30.006 -14.694 48.471 1.00 14.58 78 PRO D C 1
ATOM 10606 O O . PRO D 1 78 ? -29.232 -13.971 49.191 1.00 15.73 78 PRO D O 1
ATOM 10610 N N . PHE D 1 79 ? -31.330 -14.597 48.494 1.00 17.69 79 PHE D N 1
ATOM 10611 C CA . PHE D 1 79 ? -31.974 -13.905 49.549 1.00 18.14 79 PHE D CA 1
ATOM 10612 C C . PHE D 1 79 ? -31.632 -14.534 50.843 1.00 17.54 79 PHE D C 1
ATOM 10613 O O . PHE D 1 79 ? -31.353 -15.711 50.923 1.00 20.19 79 PHE D O 1
ATOM 10621 N N . HIS D 1 80 ? -31.650 -13.705 51.850 1.00 16.76 80 HIS D N 1
ATOM 10622 C CA . HIS D 1 80 ? -31.598 -14.123 53.254 1.00 20.07 80 HIS D CA 1
ATOM 10623 C C . HIS D 1 80 ? -32.817 -15.018 53.611 1.00 21.36 80 HIS D C 1
ATOM 10624 O O . HIS D 1 80 ? -33.806 -15.195 52.831 1.00 20.09 80 HIS D O 1
ATOM 10631 N N . ASP D 1 81 ? -32.681 -15.730 54.738 1.00 19.87 81 ASP D N 1
ATOM 10632 C CA . ASP D 1 81 ? -33.683 -16.732 55.074 1.00 25.67 81 ASP D CA 1
ATOM 10633 C C . ASP D 1 81 ? -34.932 -15.969 55.539 1.00 27.84 81 ASP D C 1
ATOM 10634 O O . ASP D 1 81 ? -34.897 -15.258 56.541 1.00 31.18 81 ASP D O 1
ATOM 10639 N N . ILE D 1 82 ? -36.012 -16.053 54.767 1.00 22.20 82 ILE D N 1
ATOM 10640 C CA . ILE D 1 82 ? -37.269 -15.433 55.182 1.00 23.69 82 ILE D CA 1
ATOM 10641 C C . ILE D 1 82 ? -38.329 -16.390 54.670 1.00 23.35 82 ILE D C 1
ATOM 10642 O O . ILE D 1 82 ? -38.184 -16.905 53.564 1.00 27.19 82 ILE D O 1
ATOM 10647 N N . GLU D 1 83 ? -39.326 -16.757 55.501 1.00 21.85 83 GLU D N 1
ATOM 10648 C CA . GLU D 1 83 ? -40.354 -17.668 54.976 1.00 28.37 83 GLU D CA 1
ATOM 10649 C C . GLU D 1 83 ? -41.265 -16.912 53.986 1.00 22.80 83 GLU D C 1
ATOM 10650 O O . GLU D 1 83 ? -41.648 -15.802 54.239 1.00 27.50 83 GLU D O 1
ATOM 10656 N N . GLY D 1 84 ? -41.693 -17.579 52.911 1.00 25.98 84 GLY D N 1
ATOM 10657 C CA . GLY D 1 84 ? -42.642 -16.925 52.016 1.00 22.42 84 GLY D CA 1
ATOM 10658 C C . GLY D 1 84 ? -41.862 -16.390 50.828 1.00 19.34 84 GLY D C 1
ATOM 10659 O O . GLY D 1 84 ? -40.807 -15.780 51.035 1.00 19.85 84 GLY D O 1
ATOM 10660 N N . SER D 1 85 ? -42.373 -16.641 49.628 1.00 16.46 85 SER D N 1
ATOM 10661 C CA . SER D 1 85 ? -41.720 -16.084 48.408 1.00 14.29 85 SER D CA 1
ATOM 10662 C C . SER D 1 85 ? -42.116 -14.627 48.185 1.00 17.38 85 SER D C 1
ATOM 10663 O O . SER D 1 85 ? -41.291 -13.829 47.727 1.00 15.16 85 SER D O 1
ATOM 10666 N N . TYR D 1 86 ? -43.368 -14.222 48.526 1.00 14.32 86 TYR D N 1
ATOM 10667 C CA . TYR D 1 86 ? -43.825 -12.898 48.107 1.00 13.73 86 TYR D CA 1
ATOM 10668 C C . TYR D 1 86 ? -43.707 -11.922 49.240 1.00 16.30 86 TYR D C 1
ATOM 10669 O O . TYR D 1 86 ? -44.679 -11.616 49.970 1.00 18.94 86 TYR D O 1
ATOM 10678 N N . VAL D 1 87 ? -42.460 -11.504 49.455 1.00 12.37 87 VAL D N 1
ATOM 10679 C CA . VAL D 1 87 ? -42.071 -10.757 50.658 1.00 12.97 87 VAL D CA 1
ATOM 10680 C C . VAL D 1 87 ? -42.502 -9.276 50.700 1.00 13.49 87 VAL D C 1
ATOM 10681 O O . VAL D 1 87 ? -42.788 -8.694 49.638 1.00 11.85 87 VAL D O 1
ATOM 10685 N N . PRO D 1 88 ? -42.545 -8.658 51.905 1.00 14.60 88 PRO D N 1
ATOM 10686 C CA . PRO D 1 88 ? -42.791 -7.218 52.010 1.00 15.35 88 PRO D CA 1
ATOM 10687 C C . PRO D 1 88 ? -41.632 -6.415 51.452 1.00 15.04 88 PRO D C 1
ATOM 10688 O O . PRO D 1 88 ? -40.472 -6.902 51.384 1.00 14.28 88 PRO D O 1
ATOM 10692 N N . SER D 1 89 ? -41.917 -5.217 50.952 1.00 13.12 89 SER D N 1
ATOM 10693 C CA . SER D 1 89 ? -40.828 -4.367 50.432 1.00 13.35 89 SER D CA 1
ATOM 10694 C C . SER D 1 89 ? -39.597 -4.214 51.294 1.00 16.18 89 SER D C 1
ATOM 10695 O O . SER D 1 89 ? -38.486 -4.266 50.764 1.00 13.17 89 SER D O 1
ATOM 10698 N N . LYS D 1 90 ? -39.729 -4.115 52.622 1.00 15.08 90 LYS D N 1
ATOM 10699 C CA . LYS D 1 90 ? -38.578 -3.887 53.412 1.00 14.26 90 LYS D CA 1
ATOM 10700 C C . LYS D 1 90 ? -37.585 -5.074 53.283 1.00 14.75 90 LYS D C 1
ATOM 10701 O O . LYS D 1 90 ? -36.427 -4.821 53.609 1.00 15.76 90 LYS D O 1
ATOM 10707 N N . GLU D 1 91 ? -38.028 -6.301 52.923 1.00 12.96 91 GLU D N 1
ATOM 10708 C CA . GLU D 1 91 ? -37.077 -7.443 52.797 1.00 13.54 91 GLU D CA 1
ATOM 10709 C C . GLU D 1 91 ? -36.219 -7.227 51.569 1.00 13.10 91 GLU D C 1
ATOM 10710 O O . GLU D 1 91 ? -35.115 -7.736 51.492 1.00 12.85 91 GLU D O 1
ATOM 10716 N N . VAL D 1 92 ? -36.750 -6.545 50.544 1.00 11.18 92 VAL D N 1
ATOM 10717 C CA . VAL D 1 92 ? -35.925 -6.317 49.321 1.00 11.85 92 VAL D CA 1
ATOM 10718 C C . VAL D 1 92 ? -34.932 -5.198 49.634 1.00 11.07 92 VAL D C 1
ATOM 10719 O O . VAL D 1 92 ? -33.750 -5.180 49.199 1.00 12.15 92 VAL D O 1
ATOM 10723 N N . LEU D 1 93 ? -35.374 -4.211 50.414 1.00 10.82 93 LEU D N 1
ATOM 10724 C CA . LEU D 1 93 ? -34.471 -3.180 50.795 1.00 11.63 93 LEU D CA 1
ATOM 10725 C C . LEU D 1 93 ? -33.309 -3.762 51.572 1.00 12.99 93 LEU D C 1
ATOM 10726 O O . LEU D 1 93 ? -32.158 -3.349 51.328 1.00 12.73 93 LEU D O 1
ATOM 10731 N N . LYS D 1 94 ? -33.569 -4.670 52.478 1.00 13.94 94 LYS D N 1
ATOM 10732 C CA . LYS D 1 94 ? -32.498 -5.321 53.225 1.00 15.04 94 LYS D CA 1
ATOM 10733 C C . LYS D 1 94 ? -31.582 -6.130 52.306 1.00 14.58 94 LYS D C 1
ATOM 10734 O O . LYS D 1 94 ? -30.407 -6.109 52.453 1.00 13.68 94 LYS D O 1
ATOM 10740 N N . TYR D 1 95 ? -32.184 -6.812 51.354 1.00 12.69 95 TYR D N 1
ATOM 10741 C CA . TYR D 1 95 ? -31.433 -7.564 50.383 1.00 12.41 95 TYR D CA 1
ATOM 10742 C C . TYR D 1 95 ? -30.406 -6.662 49.715 1.00 14.47 95 TYR D C 1
ATOM 10743 O O . TYR D 1 95 ? -29.193 -7.050 49.618 1.00 13.34 95 TYR D O 1
ATOM 10752 N N . PHE D 1 96 ? -30.822 -5.473 49.223 1.00 13.12 96 PHE D N 1
ATOM 10753 C CA . PHE D 1 96 ? -29.854 -4.536 48.633 1.00 12.36 96 PHE D CA 1
ATOM 10754 C C . PHE D 1 96 ? -28.825 -3.900 49.592 1.00 12.18 96 PHE D C 1
ATOM 10755 O O . PHE D 1 96 ? -27.675 -3.691 49.279 1.00 13.82 96 PHE D O 1
ATOM 10763 N N . ASP D 1 97 ? -29.229 -3.681 50.843 1.00 13.76 97 ASP D N 1
ATOM 10764 C CA . ASP D 1 97 ? -28.264 -3.269 51.873 1.00 15.05 97 ASP D CA 1
ATOM 10765 C C . ASP D 1 97 ? -27.205 -4.363 52.075 1.00 15.71 97 ASP D C 1
ATOM 10766 O O . ASP D 1 97 ? -26.007 -4.078 52.132 1.00 17.07 97 ASP D O 1
ATOM 10771 N N . ASN D 1 98 ? -27.660 -5.610 52.157 1.00 13.62 98 ASN D N 1
ATOM 10772 C CA . ASN D 1 98 ? -26.752 -6.799 52.375 1.00 13.45 98 ASN D CA 1
ATOM 10773 C C . ASN D 1 98 ? -25.836 -6.998 51.180 1.00 14.14 98 ASN D C 1
ATOM 10774 O O . ASN D 1 98 ? -24.584 -7.188 51.291 1.00 15.24 98 ASN D O 1
ATOM 10779 N N . PHE D 1 99 ? -26.397 -6.802 49.976 1.00 13.34 99 PHE D N 1
ATOM 10780 C CA . PHE D 1 99 ? -25.581 -6.836 48.752 1.00 11.34 99 PHE D CA 1
ATOM 10781 C C . PHE D 1 99 ? -24.460 -5.781 48.778 1.00 11.31 99 PHE D C 1
ATOM 10782 O O . PHE D 1 99 ? -23.281 -6.041 48.397 1.00 11.58 99 PHE D O 1
ATOM 10790 N N . THR D 1 100 ? -24.784 -4.549 49.178 1.00 11.12 100 THR D N 1
ATOM 10791 C CA . THR D 1 100 ? -23.830 -3.429 49.236 1.00 13.95 100 THR D CA 1
ATOM 10792 C C . THR D 1 100 ? -22.675 -3.774 50.139 1.00 14.88 100 THR D C 1
ATOM 10793 O O . THR D 1 100 ? -21.523 -3.557 49.764 1.00 16.19 100 THR D O 1
ATOM 10797 N N . ASP D 1 101 ? -23.029 -4.243 51.330 1.00 17.10 101 ASP D N 1
ATOM 10798 C CA . ASP D 1 101 ? -21.986 -4.643 52.304 1.00 20.55 101 ASP D CA 1
ATOM 10799 C C . ASP D 1 101 ? -21.196 -5.843 51.847 1.00 18.35 101 ASP D C 1
ATOM 10800 O O . ASP D 1 101 ? -19.927 -5.884 52.023 1.00 18.24 101 ASP D O 1
ATOM 10805 N N . ALA D 1 102 ? -21.810 -6.826 51.187 1.00 16.77 102 ALA D N 1
ATOM 10806 C CA . ALA D 1 102 ? -21.147 -8.126 50.820 1.00 15.32 102 ALA D CA 1
ATOM 10807 C C . ALA D 1 102 ? -20.096 -7.871 49.806 1.00 18.00 102 ALA D C 1
ATOM 10808 O O . ALA D 1 102 ? -19.033 -8.500 49.823 1.00 18.81 102 ALA D O 1
ATOM 10810 N N . PHE D 1 103 ? -20.333 -6.920 48.902 1.00 16.98 103 PHE D N 1
ATOM 10811 C CA . PHE D 1 103 ? -19.343 -6.513 47.894 1.00 17.11 103 PHE D CA 1
ATOM 10812 C C . PHE D 1 103 ? -18.505 -5.276 48.186 1.00 16.01 103 PHE D C 1
ATOM 10813 O O . PHE D 1 103 ? -17.770 -4.809 47.302 1.00 20.12 103 PHE D O 1
ATOM 10821 N N . ASP D 1 104 ? -18.590 -4.812 49.429 1.00 18.32 104 ASP D N 1
ATOM 10822 C CA . ASP D 1 104 ? -17.733 -3.743 49.909 1.00 18.83 104 ASP D CA 1
ATOM 10823 C C . ASP D 1 104 ? -17.878 -2.473 49.015 1.00 18.45 104 ASP D C 1
ATOM 10824 O O . ASP D 1 104 ? -16.896 -1.743 48.603 1.00 18.11 104 ASP D O 1
ATOM 10829 N N . LEU D 1 105 ? -19.170 -2.182 48.687 1.00 14.37 105 LEU D N 1
ATOM 10830 C CA . LEU D 1 105 ? -19.433 -1.053 47.778 1.00 14.59 105 LEU D CA 1
ATOM 10831 C C . LEU D 1 105 ? -19.693 0.239 48.492 1.00 14.50 105 LEU D C 1
ATOM 10832 O O . LEU D 1 105 ? -19.639 1.331 47.882 1.00 14.51 105 LEU D O 1
ATOM 10837 N N . ARG D 1 106 ? -19.988 0.214 49.778 1.00 18.69 106 ARG D N 1
ATOM 10838 C CA . ARG D 1 106 ? -20.373 1.434 50.484 1.00 20.48 106 ARG D CA 1
ATOM 10839 C C . ARG D 1 106 ? -19.318 2.551 50.412 1.00 19.59 106 ARG D C 1
ATOM 10840 O O . ARG D 1 106 ? -19.671 3.751 50.284 1.00 19.99 106 ARG D O 1
ATOM 10848 N N . LYS D 1 107 ? -18.021 2.197 50.369 1.00 18.12 107 LYS D N 1
ATOM 10849 C CA . LYS D 1 107 ? -16.968 3.195 50.368 1.00 20.88 107 LYS D CA 1
ATOM 10850 C C . LYS D 1 107 ? -16.932 3.926 49.032 1.00 20.44 107 LYS D C 1
ATOM 10851 O O . LYS D 1 107 ? -16.295 4.969 48.919 1.00 19.69 107 LYS D O 1
ATOM 10857 N N . LEU D 1 108 ? -17.657 3.385 48.053 1.00 16.48 108 LEU D N 1
ATOM 10858 C CA . LEU D 1 108 ? -17.638 4.012 46.705 1.00 16.08 108 LEU D CA 1
ATOM 10859 C C . LEU D 1 108 ? -18.769 4.988 46.498 1.00 15.26 108 LEU D C 1
ATOM 10860 O O . LEU D 1 108 ? -18.784 5.746 45.530 1.00 14.79 108 LEU D O 1
ATOM 10865 N N . ILE D 1 109 ? -19.704 5.038 47.409 1.00 14.90 109 ILE D N 1
ATOM 10866 C CA . ILE D 1 109 ? -20.967 5.723 47.175 1.00 14.05 109 ILE D CA 1
ATOM 10867 C C . ILE D 1 109 ? -21.007 7.031 47.924 1.00 15.61 109 ILE D C 1
ATOM 10868 O O . ILE D 1 109 ? -20.753 7.030 49.167 1.00 17.48 109 ILE D O 1
ATOM 10873 N N . LYS D 1 110 ? -21.269 8.146 47.234 1.00 14.52 110 LYS D N 1
ATOM 10874 C CA . LYS D 1 110 ? -21.400 9.422 47.877 1.00 15.04 110 LYS D CA 1
ATOM 10875 C C . LYS D 1 110 ? -22.917 9.632 48.007 1.00 15.01 110 LYS D C 1
ATOM 10876 O O . LYS D 1 110 ? -23.585 10.059 47.020 1.00 15.03 110 LYS D O 1
ATOM 10882 N N . LEU D 1 111 ? -23.451 9.409 49.223 1.00 13.57 111 LEU D N 1
ATOM 10883 C CA . LEU D 1 111 ? -24.865 9.640 49.552 1.00 13.78 111 LEU D CA 1
ATOM 10884 C C . LEU D 1 111 ? -25.191 11.084 49.725 1.00 14.00 111 LEU D C 1
ATOM 10885 O O . LEU D 1 111 ? -24.306 11.944 49.917 1.00 14.31 111 LEU D O 1
ATOM 10890 N N . GLN D 1 112 ? -26.478 11.404 49.518 1.00 13.40 112 GLN D N 1
ATOM 10891 C CA . GLN D 1 112 ? -26.961 12.781 49.580 1.00 13.68 112 GLN D CA 1
ATOM 10892 C C . GLN D 1 112 ? -26.162 13.681 48.602 1.00 13.48 112 GLN D C 1
ATOM 10893 O O . GLN D 1 112 ? -25.916 14.873 48.880 1.00 14.35 112 GLN D O 1
ATOM 10899 N N . HIS D 1 113 ? -25.881 13.145 47.413 1.00 12.85 113 HIS D N 1
ATOM 10900 C CA . HIS D 1 113 ? -25.303 13.901 46.305 1.00 12.76 113 HIS D CA 1
ATOM 10901 C C . HIS D 1 113 ? -26.240 13.826 45.105 1.00 11.81 113 HIS D C 1
ATOM 10902 O O . HIS D 1 113 ? -26.502 12.730 44.635 1.00 12.61 113 HIS D O 1
ATOM 10909 N N . HIS D 1 114 ? -26.789 14.962 44.683 1.00 10.88 114 HIS D N 1
ATOM 10910 C CA . HIS D 1 114 ? -27.816 15.006 43.636 1.00 10.81 114 HIS D CA 1
ATOM 10911 C C . HIS D 1 114 ? -27.087 15.474 42.369 1.00 11.42 114 HIS D C 1
ATOM 10912 O O . HIS D 1 114 ? -26.442 16.566 42.315 1.00 13.84 114 HIS D O 1
ATOM 10919 N N . VAL D 1 115 ? -27.209 14.626 41.329 1.00 9.59 115 VAL D N 1
ATOM 10920 C CA . VAL D 1 115 ? -26.589 14.969 40.044 1.00 11.30 115 VAL D CA 1
ATOM 10921 C C . VAL D 1 115 ? -27.455 15.995 39.335 1.00 11.01 115 VAL D C 1
ATOM 10922 O O . VAL D 1 115 ? -28.619 15.827 39.118 1.00 11.88 115 VAL D O 1
ATOM 10926 N N . GLU D 1 116 ? -26.800 17.096 38.943 1.00 12.40 116 GLU D N 1
ATOM 10927 C CA . GLU D 1 116 ? -27.476 18.251 38.328 1.00 13.84 116 GLU D CA 1
ATOM 10928 C C . GLU D 1 116 ? -27.190 18.375 36.829 1.00 12.91 116 GLU D C 1
ATOM 10929 O O . GLU D 1 116 ? -28.076 18.820 36.103 1.00 13.91 116 GLU D O 1
ATOM 10935 N N . ASN D 1 117 ? -25.996 17.970 36.404 1.00 13.45 117 ASN D N 1
ATOM 10936 C CA . ASN D 1 117 ? -25.589 18.083 35.004 1.00 14.48 117 ASN D CA 1
ATOM 10937 C C . ASN D 1 117 ? -24.516 17.103 34.626 1.00 14.44 117 ASN D C 1
ATOM 10938 O O . ASN D 1 117 ? -23.638 16.805 35.429 1.00 15.27 117 ASN D O 1
ATOM 10943 N N . VAL D 1 118 ? -24.558 16.639 33.363 1.00 12.75 118 VAL D N 1
ATOM 10944 C CA . VAL D 1 118 ? -23.566 15.755 32.788 1.00 14.02 118 VAL D CA 1
ATOM 10945 C C . VAL D 1 118 ? -23.325 16.367 31.421 1.00 15.76 118 VAL D C 1
ATOM 10946 O O . VAL D 1 118 ? -24.308 16.663 30.716 1.00 17.99 118 VAL D O 1
ATOM 10950 N N . ARG D 1 119 ? -22.086 16.607 31.077 1.00 16.19 119 ARG D N 1
ATOM 10951 C CA . ARG D 1 119 ? -21.827 17.022 29.673 1.00 20.25 119 ARG D CA 1
ATOM 10952 C C . ARG D 1 119 ? -20.530 16.384 29.213 1.00 19.19 119 ARG D C 1
ATOM 10953 O O . ARG D 1 119 ? -19.685 16.126 30.035 1.00 19.47 119 ARG D O 1
ATOM 10961 N N . PRO D 1 120 ? -20.349 16.229 27.883 1.00 20.27 120 PRO D N 1
ATOM 10962 C CA . PRO D 1 120 ? -19.080 15.612 27.499 1.00 23.57 120 PRO D CA 1
ATOM 10963 C C . PRO D 1 120 ? -17.899 16.582 27.557 1.00 32.23 120 PRO D C 1
ATOM 10964 O O . PRO D 1 120 ? -18.105 17.806 27.451 1.00 30.67 120 PRO D O 1
ATOM 10968 N N . CYS D 1 121 ? -16.711 16.020 27.802 1.00 34.90 121 CYS D N 1
ATOM 10969 C CA . CYS D 1 121 ? -15.439 16.724 27.585 1.00 48.63 121 CYS D CA 1
ATOM 10970 C C . CYS D 1 121 ? -14.388 15.674 27.129 1.00 48.70 121 CYS D C 1
ATOM 10971 O O . CYS D 1 121 ? -13.974 14.751 27.912 1.00 47.37 121 CYS D O 1
ATOM 10974 N N . GLU D 1 122 ? -13.978 15.862 25.857 1.00 52.86 122 GLU D N 1
ATOM 10975 C CA . GLU D 1 122 ? -13.368 14.859 24.935 1.00 52.78 122 GLU D CA 1
ATOM 10976 C C . GLU D 1 122 ? -14.132 13.552 24.868 1.00 52.23 122 GLU D C 1
ATOM 10977 O O . GLU D 1 122 ? -15.360 13.538 24.640 1.00 48.33 122 GLU D O 1
ATOM 10983 N N . SER D 1 123 ? -13.398 12.460 25.069 1.00 53.30 123 SER D N 1
ATOM 10984 C CA . SER D 1 123 ? -13.987 11.110 25.190 1.00 58.83 123 SER D CA 1
ATOM 10985 C C . SER D 1 123 ? -14.560 10.862 26.594 1.00 51.43 123 SER D C 1
ATOM 10986 O O . SER D 1 123 ? -15.044 9.767 26.859 1.00 47.28 123 SER D O 1
ATOM 10989 N N . GLY D 1 124 ? -14.455 11.862 27.484 1.00 40.47 124 GLY D N 1
ATOM 10990 C CA . GLY D 1 124 ? -14.904 11.760 28.879 1.00 35.34 124 GLY D CA 1
ATOM 10991 C C . GLY D 1 124 ? -16.075 12.695 29.175 1.00 30.44 124 GLY D C 1
ATOM 10992 O O . GLY D 1 124 ? -16.868 13.030 28.283 1.00 29.06 124 GLY D O 1
ATOM 10993 N N . TRP D 1 125 ? -16.153 13.132 30.424 1.00 24.93 125 TRP D N 1
ATOM 10994 C CA . TRP D 1 125 ? -17.403 13.738 30.997 1.00 21.37 125 TRP D CA 1
ATOM 10995 C C . TRP D 1 125 ? -17.098 14.622 32.175 1.00 18.87 125 TRP D C 1
ATOM 10996 O O . TRP D 1 125 ? -16.168 14.393 32.925 1.00 20.46 125 TRP D O 1
ATOM 11007 N N . LEU D 1 126 ? -17.915 15.654 32.316 1.00 17.82 126 LEU D N 1
ATOM 11008 C CA . LEU D 1 126 ? -17.931 16.520 33.500 1.00 18.17 126 LEU D CA 1
ATOM 11009 C C . LEU D 1 126 ? -19.316 16.209 34.171 1.00 16.22 126 LEU D C 1
ATOM 11010 O O . LEU D 1 126 ? -20.331 16.421 33.553 1.00 18.38 126 LEU D O 1
ATOM 11015 N N . VAL D 1 127 ? -19.308 15.824 35.444 1.00 15.53 127 VAL D N 1
ATOM 11016 C CA . VAL D 1 127 ? -20.507 15.557 36.193 1.00 13.61 127 VAL D CA 1
ATOM 11017 C C . VAL D 1 127 ? -20.615 16.584 37.301 1.00 13.33 127 VAL D C 1
ATOM 11018 O O . VAL D 1 127 ? -19.744 16.671 38.108 1.00 14.34 127 VAL D O 1
ATOM 11022 N N . THR D 1 128 ? -21.727 17.311 37.326 1.00 12.42 128 THR D N 1
ATOM 11023 C CA . THR D 1 128 ? -21.886 18.357 38.328 1.00 13.64 128 THR D CA 1
ATOM 11024 C C . THR D 1 128 ? -22.900 17.857 39.335 1.00 15.99 128 THR D C 1
ATOM 11025 O O . THR D 1 128 ? -24.003 17.411 38.956 1.00 15.51 128 THR D O 1
ATOM 11029 N N . VAL D 1 129 ? -22.546 18.002 40.597 1.00 13.87 129 VAL D N 1
ATOM 11030 C CA . VAL D 1 129 ? -23.383 17.447 41.640 1.00 17.10 129 VAL D CA 1
ATOM 11031 C C . VAL D 1 129 ? -23.491 18.400 42.803 1.00 20.07 129 VAL D C 1
ATOM 11032 O O . VAL D 1 129 ? -22.548 19.173 43.033 1.00 23.77 129 VAL D O 1
ATOM 11036 N N . THR D 1 130 ? -24.587 18.332 43.541 1.00 16.76 130 THR D N 1
ATOM 11037 C CA . THR D 1 130 ? -24.679 19.174 44.743 1.00 18.43 130 THR D CA 1
ATOM 11038 C C . THR D 1 130 ? -24.604 18.246 45.954 1.00 19.86 130 THR D C 1
ATOM 11039 O O . THR D 1 130 ? -25.383 17.272 46.036 1.00 16.60 130 THR D O 1
ATOM 11043 N N . ASP D 1 131 ? -23.717 18.575 46.937 1.00 18.97 131 ASP D N 1
ATOM 11044 C CA . ASP D 1 131 ? -23.619 17.815 48.173 1.00 20.16 131 ASP D CA 1
ATOM 11045 C C . ASP D 1 131 ? -24.724 18.430 49.017 1.00 21.31 131 ASP D C 1
ATOM 11046 O O . ASP D 1 131 ? -24.589 19.638 49.393 1.00 22.70 131 ASP D O 1
ATOM 11051 N N . LEU D 1 132 ? -25.769 17.654 49.330 1.00 16.90 132 LEU D N 1
ATOM 11052 C CA . LEU D 1 132 ? -27.008 18.217 49.879 1.00 16.74 132 LEU D CA 1
ATOM 11053 C C . LEU D 1 132 ? -26.740 18.486 51.418 1.00 18.56 132 LEU D C 1
ATOM 11054 O O . LEU D 1 132 ? -27.543 19.126 52.029 1.00 21.17 132 LEU D O 1
ATOM 11059 N N . THR D 1 133 ? -25.697 17.924 51.970 1.00 20.94 133 THR D N 1
ATOM 11060 C CA . THR D 1 133 ? -25.434 18.230 53.420 1.00 24.46 133 THR D CA 1
ATOM 11061 C C . THR D 1 133 ? -24.861 19.611 53.630 1.00 28.90 133 THR D C 1
ATOM 11062 O O . THR D 1 133 ? -24.945 20.111 54.735 1.00 29.22 133 THR D O 1
ATOM 11066 N N . THR D 1 134 ? -24.302 20.235 52.584 1.00 32.14 134 THR D N 1
ATOM 11067 C CA . THR D 1 134 ? -23.606 21.515 52.684 1.00 31.33 134 THR D CA 1
ATOM 11068 C C . THR D 1 134 ? -24.195 22.465 51.656 1.00 35.17 134 THR D C 1
ATOM 11069 O O . THR D 1 134 ? -23.869 23.661 51.642 1.00 37.33 134 THR D O 1
ATOM 11073 N N . MET D 1 135 ? -25.036 21.927 50.754 1.00 30.61 135 MET D N 1
ATOM 11074 C CA . MET D 1 135 ? -25.528 22.619 49.514 1.00 30.98 135 MET D CA 1
ATOM 11075 C C . MET D 1 135 ? -24.389 23.181 48.595 1.00 31.16 135 MET D C 1
ATOM 11076 O O . MET D 1 135 ? -24.632 24.005 47.732 1.00 32.81 135 MET D O 1
ATOM 11081 N N . VAL D 1 136 ? -23.153 22.745 48.793 1.00 27.37 136 VAL D N 1
ATOM 11082 C CA . VAL D 1 136 ? -22.065 23.085 47.861 1.00 25.29 136 VAL D CA 1
ATOM 11083 C C . VAL D 1 136 ? -22.144 22.268 46.541 1.00 25.18 136 VAL D C 1
ATOM 11084 O O . VAL D 1 136 ? -22.316 21.052 46.573 1.00 22.01 136 VAL D O 1
ATOM 11088 N N . GLU D 1 137 ? -21.907 22.919 45.420 1.00 23.71 137 GLU D N 1
ATOM 11089 C CA . GLU D 1 137 ? -21.912 22.264 44.093 1.00 22.64 137 GLU D CA 1
ATOM 11090 C C . GLU D 1 137 ? -20.512 21.907 43.769 1.00 27.10 137 GLU D C 1
ATOM 11091 O O . GLU D 1 137 ? -19.627 22.734 43.959 1.00 26.90 137 GLU D O 1
ATOM 11097 N N . HIS D 1 138 ? -20.282 20.688 43.278 1.00 20.37 138 HIS D N 1
ATOM 11098 C CA . HIS D 1 138 ? -18.955 20.264 42.882 1.00 22.37 138 HIS D CA 1
ATOM 11099 C C . HIS D 1 138 ? -19.062 19.646 41.461 1.00 22.13 138 HIS D C 1
ATOM 11100 O O . HIS D 1 138 ? -20.021 18.915 41.146 1.00 19.00 138 HIS D O 1
ATOM 11107 N N . SER D 1 139 ? -18.059 19.867 40.619 1.00 15.97 139 SER D N 1
ATOM 11108 C CA . SER D 1 139 ? -17.927 19.186 39.308 1.00 17.24 139 SER D CA 1
ATOM 11109 C C . SER D 1 139 ? -16.699 18.300 39.294 1.00 19.56 139 SER D C 1
ATOM 11110 O O . SER D 1 139 ? -15.645 18.653 39.832 1.00 19.99 139 SER D O 1
ATOM 11113 N N . PHE D 1 140 ? -16.835 17.133 38.675 1.00 17.52 140 PHE D N 1
ATOM 11114 C CA . PHE D 1 140 ? -15.836 16.059 38.715 1.00 19.99 140 PHE D CA 1
ATOM 11115 C C . PHE D 1 140 ? -15.668 15.550 37.344 1.00 20.76 140 PHE D C 1
ATOM 11116 O O . PHE D 1 140 ? -16.608 15.460 36.576 1.00 16.56 140 PHE D O 1
ATOM 11124 N N . GLU D 1 141 ? -14.477 15.102 37.017 1.00 18.64 141 GLU D N 1
ATOM 11125 C CA . GLU D 1 141 ? -14.241 14.671 35.628 1.00 20.73 141 GLU D CA 1
ATOM 11126 C C . GLU D 1 141 ? -14.127 13.163 35.639 1.00 18.24 141 GLU D C 1
ATOM 11127 O O . GLU D 1 141 ? -13.607 12.616 36.611 1.00 21.65 141 GLU D O 1
ATOM 11133 N N . PHE D 1 142 ? -14.655 12.494 34.592 1.00 18.66 142 PHE D N 1
ATOM 11134 C CA . PHE D 1 142 ? -14.647 11.025 34.513 1.00 18.99 142 PHE D CA 1
ATOM 11135 C C . PHE D 1 142 ? -14.389 10.580 33.065 1.00 18.63 142 PHE D C 1
ATOM 11136 O O . PHE D 1 142 ? -14.694 11.313 32.144 1.00 20.94 142 PHE D O 1
ATOM 11144 N N . ASP D 1 143 ? -13.933 9.344 32.908 1.00 15.30 143 ASP D N 1
ATOM 11145 C CA . ASP D 1 143 ? -13.726 8.842 31.576 1.00 19.56 143 ASP D CA 1
ATOM 11146 C C . ASP D 1 143 ? -14.992 8.187 31.047 1.00 15.81 143 ASP D C 1
ATOM 11147 O O . ASP D 1 143 ? -15.127 8.006 29.837 1.00 20.32 143 ASP D O 1
ATOM 11152 N N . ALA D 1 144 ? -15.919 7.763 31.955 1.00 15.73 144 ALA D N 1
ATOM 11153 C CA . ALA D 1 144 ? -17.112 7.072 31.518 1.00 13.08 144 ALA D CA 1
ATOM 11154 C C . ALA D 1 144 ? -18.207 7.374 32.541 1.00 12.40 144 ALA D C 1
ATOM 11155 O O . ALA D 1 144 ? -17.895 7.689 33.689 1.00 12.24 144 ALA D O 1
ATOM 11157 N N . VAL D 1 145 ? -19.432 7.286 32.066 1.00 13.88 145 VAL D N 1
ATOM 11158 C CA . VAL D 1 145 ? -20.599 7.488 32.947 1.00 12.55 145 VAL D CA 1
ATOM 11159 C C . VAL D 1 145 ? -21.661 6.423 32.704 1.00 12.79 145 VAL D C 1
ATOM 11160 O O . VAL D 1 145 ? -22.020 6.137 31.571 1.00 12.11 145 VAL D O 1
ATOM 11164 N N . VAL D 1 146 ? -22.133 5.813 33.806 1.00 11.80 146 VAL D N 1
ATOM 11165 C CA . VAL D 1 146 ? -23.181 4.793 33.719 1.00 11.53 146 VAL D CA 1
ATOM 11166 C C . VAL D 1 146 ? -24.432 5.364 34.441 1.00 11.46 146 VAL D C 1
ATOM 11167 O O . VAL D 1 146 ? -24.433 5.618 35.652 1.00 12.24 146 VAL D O 1
ATOM 11171 N N . VAL D 1 147 ? -25.458 5.568 33.659 1.00 10.16 147 VAL D N 1
ATOM 11172 C CA . VAL D 1 147 ? -26.662 6.261 34.162 1.00 9.39 147 VAL D CA 1
ATOM 11173 C C . VAL D 1 147 ? -27.686 5.221 34.636 1.00 9.70 147 VAL D C 1
ATOM 11174 O O . VAL D 1 147 ? -28.200 4.395 33.857 1.00 9.45 147 VAL D O 1
ATOM 11178 N N . CYS D 1 148 ? -28.058 5.312 35.935 1.00 8.58 148 CYS D N 1
ATOM 11179 C CA . CYS D 1 148 ? -28.885 4.270 36.634 1.00 8.96 148 CYS D CA 1
ATOM 11180 C C . CYS D 1 148 ? -29.886 4.983 37.497 1.00 8.27 148 CYS D C 1
ATOM 11181 O O . CYS D 1 148 ? -30.124 4.590 38.659 1.00 8.68 148 CYS D O 1
ATOM 11184 N N . THR D 1 149 ? -30.612 5.948 36.942 1.00 8.56 149 THR D N 1
ATOM 11185 C CA . THR D 1 149 ? -31.428 6.843 37.794 1.00 9.43 149 THR D CA 1
ATOM 11186 C C . THR D 1 149 ? -32.924 6.503 37.727 1.00 11.31 149 THR D C 1
ATOM 11187 O O . THR D 1 149 ? -33.732 7.238 38.346 1.00 12.64 149 THR D O 1
ATOM 11191 N N . GLY D 1 150 ? -33.299 5.471 36.992 1.00 12.11 150 GLY D N 1
ATOM 11192 C CA . GLY D 1 150 ? -34.673 4.858 37.080 1.00 13.86 150 GLY D CA 1
ATOM 11193 C C . GLY D 1 150 ? -35.679 5.646 36.252 1.00 13.55 150 GLY D C 1
ATOM 11194 O O . GLY D 1 150 ? -35.370 6.723 35.638 1.00 14.83 150 GLY D O 1
ATOM 11195 N N . GLN D 1 151 ? -36.873 5.112 36.202 1.00 13.40 151 GLN D N 1
ATOM 11196 C CA . GLN D 1 151 ? -37.924 5.794 35.412 1.00 14.25 151 GLN D CA 1
ATOM 11197 C C . GLN D 1 151 ? -39.273 5.434 36.013 1.00 13.92 151 GLN D C 1
ATOM 11198 O O . GLN D 1 151 ? -40.289 5.230 35.283 1.00 14.68 151 GLN D O 1
ATOM 11204 N N . THR D 1 152 ? -39.340 5.434 37.357 1.00 11.90 152 THR D N 1
ATOM 11205 C CA . THR D 1 152 ? -40.692 5.365 38.009 1.00 11.92 152 THR D CA 1
ATOM 11206 C C . THR D 1 152 ? -40.996 6.546 38.954 1.00 11.38 152 THR D C 1
ATOM 11207 O O . THR D 1 152 ? -41.565 6.323 40.073 1.00 13.37 152 THR D O 1
ATOM 11211 N N . TRP D 1 153 ? -40.643 7.734 38.488 1.00 11.29 153 TRP D N 1
ATOM 11212 C CA . TRP D 1 153 ? -40.799 8.962 39.307 1.00 12.84 153 TRP D CA 1
ATOM 11213 C C . TRP D 1 153 ? -41.406 10.129 38.595 1.00 13.32 153 TRP D C 1
ATOM 11214 O O . TRP D 1 153 ? -41.994 10.970 39.251 1.00 12.92 153 TRP D O 1
ATOM 11225 N N . CYS D 1 154 ? -41.264 10.218 37.266 1.00 11.49 154 CYS D N 1
ATOM 11226 C CA . CYS D 1 154 ? -41.775 11.366 36.472 1.00 11.92 154 CYS D CA 1
ATOM 11227 C C . CYS D 1 154 ? -43.102 10.888 35.821 1.00 13.01 154 CYS D C 1
ATOM 11228 O O . CYS D 1 154 ? -43.130 9.929 35.020 1.00 13.15 154 CYS D O 1
ATOM 11231 N N . PRO D 1 155 ? -44.247 11.464 36.239 1.00 12.26 155 PRO D N 1
ATOM 11232 C CA . PRO D 1 155 ? -45.531 10.868 35.924 1.00 12.16 155 PRO D CA 1
ATOM 11233 C C . PRO D 1 155 ? -45.905 11.074 34.443 1.00 11.79 155 PRO D C 1
ATOM 11234 O O . PRO D 1 155 ? -45.542 12.113 33.894 1.00 13.13 155 PRO D O 1
ATOM 11238 N N . LEU D 1 156 ? -46.616 10.076 33.895 1.00 13.40 156 LEU D N 1
ATOM 11239 C CA . LEU D 1 156 ? -47.343 10.298 32.641 1.00 15.91 156 LEU D CA 1
ATOM 11240 C C . LEU D 1 156 ? -48.825 10.395 32.977 1.00 16.41 156 LEU D C 1
ATOM 11241 O O . LEU D 1 156 ? -49.361 9.512 33.663 1.00 16.57 156 LEU D O 1
ATOM 11246 N N . TYR D 1 157 ? -49.471 11.425 32.415 1.00 18.85 157 TYR D N 1
ATOM 11247 C CA . TYR D 1 157 ? -50.908 11.662 32.575 1.00 18.51 157 TYR D CA 1
ATOM 11248 C C . TYR D 1 157 ? -51.562 11.550 31.167 1.00 22.23 157 TYR D C 1
ATOM 11249 O O . TYR D 1 157 ? -51.000 11.976 30.222 1.00 25.46 157 TYR D O 1
ATOM 11258 N N . PRO D 1 158 ? -52.718 10.919 31.058 1.00 25.01 158 PRO D N 1
ATOM 11259 C CA . PRO D 1 158 ? -53.352 10.831 29.731 1.00 25.36 158 PRO D CA 1
ATOM 11260 C C . PRO D 1 158 ? -53.963 12.193 29.460 1.00 23.56 158 PRO D C 1
ATOM 11261 O O . PRO D 1 158 ? -54.226 12.916 30.360 1.00 24.28 158 PRO D O 1
ATOM 11265 N N . ASP D 1 159 ? -54.164 12.629 28.251 1.00 24.79 159 ASP D N 1
ATOM 11266 C CA . ASP D 1 159 ? -54.965 13.867 28.178 1.00 26.56 159 ASP D CA 1
ATOM 11267 C C . ASP D 1 159 ? -56.394 13.462 27.966 1.00 25.81 159 ASP D C 1
ATOM 11268 O O . ASP D 1 159 ? -56.706 12.542 27.167 1.00 29.36 159 ASP D O 1
ATOM 11273 N N . VAL D 1 160 ? -57.262 14.042 28.782 1.00 20.42 160 VAL D N 1
ATOM 11274 C CA . VAL D 1 160 ? -58.665 13.696 28.745 1.00 19.64 160 VAL D CA 1
ATOM 11275 C C . VAL D 1 160 ? -59.463 15.009 28.508 1.00 17.66 160 VAL D C 1
ATOM 11276 O O . VAL D 1 160 ? -59.229 16.013 29.174 1.00 19.15 160 VAL D O 1
ATOM 11280 N N . GLU D 1 161 ? -60.439 14.994 27.595 1.00 21.30 161 GLU D N 1
ATOM 11281 C CA . GLU D 1 161 ? -61.266 16.178 27.373 1.00 22.82 161 GLU D CA 1
ATOM 11282 C C . GLU D 1 161 ? -61.898 16.672 28.661 1.00 21.57 161 GLU D C 1
ATOM 11283 O O . GLU D 1 161 ? -62.496 15.870 29.429 1.00 17.99 161 GLU D O 1
ATOM 11289 N N . GLY D 1 162 ? -61.814 17.978 28.831 1.00 18.82 162 GLY D N 1
ATOM 11290 C CA . GLY D 1 162 ? -62.383 18.643 29.990 1.00 18.78 162 GLY D CA 1
ATOM 11291 C C . GLY D 1 162 ? -61.591 18.422 31.291 1.00 17.00 162 GLY D C 1
ATOM 11292 O O . GLY D 1 162 ? -62.045 18.791 32.363 1.00 16.10 162 GLY D O 1
ATOM 11293 N N . ARG D 1 163 ? -60.395 17.813 31.248 1.00 17.71 163 ARG D N 1
ATOM 11294 C CA . ARG D 1 163 ? -59.660 17.637 32.496 1.00 18.84 163 ARG D CA 1
ATOM 11295 C C . ARG D 1 163 ? -59.515 18.919 33.275 1.00 19.39 163 ARG D C 1
ATOM 11296 O O . ARG D 1 163 ? -59.484 18.963 34.530 1.00 16.64 163 ARG D O 1
ATOM 11304 N N . SER D 1 164 ? -59.363 20.028 32.586 1.00 20.44 164 SER D N 1
ATOM 11305 C CA . SER D 1 164 ? -59.138 21.222 33.318 1.00 19.97 164 SER D CA 1
ATOM 11306 C C . SER D 1 164 ? -60.399 21.778 34.004 1.00 18.30 164 SER D C 1
ATOM 11307 O O . SER D 1 164 ? -60.260 22.736 34.792 1.00 20.44 164 SER D O 1
ATOM 11310 N N . PHE D 1 165 ? -61.579 21.169 33.745 1.00 16.72 165 PHE D N 1
ATOM 11311 C CA . PHE D 1 165 ? -62.765 21.563 34.535 1.00 15.45 165 PHE D CA 1
ATOM 11312 C C . PHE D 1 165 ? -62.930 20.763 35.822 1.00 15.16 165 PHE D C 1
ATOM 11313 O O . PHE D 1 165 ? -63.696 21.182 36.697 1.00 15.36 165 PHE D O 1
ATOM 11321 N N . PHE D 1 166 ? -62.158 19.704 36.015 1.00 13.60 166 PHE D N 1
ATOM 11322 C CA . PHE D 1 166 ? -62.380 18.866 37.216 1.00 11.07 166 PHE D CA 1
ATOM 11323 C C . PHE D 1 166 ? -61.923 19.574 38.494 1.00 11.40 166 PHE D C 1
ATOM 11324 O O . PHE D 1 166 ? -60.808 20.178 38.550 1.00 14.14 166 PHE D O 1
ATOM 11332 N N . ARG D 1 167 ? -62.761 19.518 39.529 1.00 10.74 167 ARG D N 1
ATOM 11333 C CA . ARG D 1 167 ? -62.444 20.340 40.745 1.00 10.88 167 ARG D CA 1
ATOM 11334 C C . ARG D 1 167 ? -62.204 19.464 41.951 1.00 10.69 167 ARG D C 1
ATOM 11335 O O . ARG D 1 167 ? -62.044 19.986 43.045 1.00 12.01 167 ARG D O 1
ATOM 11343 N N . GLY D 1 168 ? -62.296 18.162 41.749 1.00 12.16 168 GLY D N 1
ATOM 11344 C CA . GLY D 1 168 ? -61.915 17.206 42.855 1.00 11.26 168 GLY D CA 1
ATOM 11345 C C . GLY D 1 168 ? -60.414 17.096 42.984 1.00 13.43 168 GLY D C 1
ATOM 11346 O O . GLY D 1 168 ? -59.694 17.890 42.377 1.00 13.12 168 GLY D O 1
ATOM 11347 N N . ARG D 1 169 ? -59.959 16.152 43.832 1.00 13.09 169 ARG D N 1
ATOM 11348 C CA . ARG D 1 169 ? -58.504 15.987 44.081 1.00 15.57 169 ARG D CA 1
ATOM 11349 C C . ARG D 1 169 ? -57.953 15.086 43.018 1.00 15.05 169 ARG D C 1
ATOM 11350 O O . ARG D 1 169 ? -58.474 14.026 42.778 1.00 13.06 169 ARG D O 1
ATOM 11358 N N . LEU D 1 170 ? -56.935 15.486 42.297 1.00 16.48 170 LEU D N 1
ATOM 11359 C CA . LEU D 1 170 ? -56.443 14.638 41.210 1.00 20.60 170 LEU D CA 1
ATOM 11360 C C . LEU D 1 170 ? -54.997 14.291 41.634 1.00 19.40 170 LEU D C 1
ATOM 11361 O O . LEU D 1 170 ? -54.298 15.153 42.120 1.00 23.39 170 LEU D O 1
ATOM 11366 N N . THR D 1 171 ? -54.634 12.996 41.672 1.00 13.81 171 THR D N 1
ATOM 11367 C CA . THR D 1 171 ? -53.282 12.619 42.089 1.00 14.63 171 THR D CA 1
ATOM 11368 C C . THR D 1 171 ? -52.770 11.582 41.133 1.00 13.20 171 THR D C 1
ATOM 11369 O O . THR D 1 171 ? -53.508 11.072 40.316 1.00 13.67 171 THR D O 1
ATOM 11373 N N . HIS D 1 172 ? -51.457 11.347 41.227 1.00 12.76 172 HIS D N 1
ATOM 11374 C CA . HIS D 1 172 ? -50.794 10.312 40.419 1.00 12.41 172 HIS D CA 1
ATOM 11375 C C . HIS D 1 172 ? -50.268 9.217 41.313 1.00 12.67 172 HIS D C 1
ATOM 11376 O O . HIS D 1 172 ? -49.986 9.469 42.503 1.00 14.74 172 HIS D O 1
ATOM 11383 N N . ALA D 1 173 ? -50.106 8.000 40.765 1.00 12.07 173 ALA D N 1
ATOM 11384 C CA . ALA D 1 173 ? -49.486 6.897 41.500 1.00 13.00 173 ALA D CA 1
ATOM 11385 C C . ALA D 1 173 ? -48.176 7.260 42.212 1.00 12.30 173 ALA D C 1
ATOM 11386 O O . ALA D 1 173 ? -47.898 6.681 43.316 1.00 11.82 173 ALA D O 1
ATOM 11388 N N . HIS D 1 174 ? -47.385 8.189 41.698 1.00 12.76 174 HIS D N 1
ATOM 11389 C CA . HIS D 1 174 ? -46.088 8.572 42.288 1.00 12.52 174 HIS D CA 1
ATOM 11390 C C . HIS D 1 174 ? -46.304 8.947 43.741 1.00 14.42 174 HIS D C 1
ATOM 11391 O O . HIS D 1 174 ? -45.487 8.595 44.597 1.00 14.26 174 HIS D O 1
ATOM 11398 N N . GLU D 1 175 ? -47.393 9.677 44.004 1.00 13.36 175 GLU D N 1
ATOM 11399 C CA . GLU D 1 175 ? -47.523 10.244 45.362 1.00 14.34 175 GLU D CA 1
ATOM 11400 C C . GLU D 1 175 ? -48.378 9.354 46.246 1.00 12.91 175 GLU D C 1
ATOM 11401 O O . GLU D 1 175 ? -48.647 9.726 47.429 1.00 14.28 175 GLU D O 1
ATOM 11407 N N . PHE D 1 176 ? -48.782 8.188 45.738 1.00 11.06 176 PHE D N 1
ATOM 11408 C CA . PHE D 1 176 ? -49.611 7.329 46.577 1.00 11.24 176 PHE D CA 1
ATOM 11409 C C . PHE D 1 176 ? -48.721 6.771 47.695 1.00 10.71 176 PHE D C 1
ATOM 11410 O O . PHE D 1 176 ? -47.648 6.258 47.403 1.00 12.35 176 PHE D O 1
ATOM 11418 N N . ARG D 1 177 ? -49.132 6.896 48.948 1.00 12.76 177 ARG D N 1
ATOM 11419 C CA . ARG D 1 177 ? -48.395 6.320 50.095 1.00 13.38 177 ARG D CA 1
ATOM 11420 C C . ARG D 1 177 ? -49.193 5.407 50.979 1.00 15.97 177 ARG D C 1
ATOM 11421 O O . ARG D 1 177 ? -48.638 4.549 51.630 1.00 14.20 177 ARG D O 1
ATOM 11429 N N . SER D 1 178 ? -50.474 5.671 51.107 1.00 15.34 178 SER D N 1
ATOM 11430 C CA . SER D 1 178 ? -51.361 4.782 51.800 1.00 15.58 178 SER D CA 1
ATOM 11431 C C . SER D 1 178 ? -52.794 5.164 51.344 1.00 14.29 178 SER D C 1
ATOM 11432 O O . SER D 1 178 ? -53.006 6.224 50.838 1.00 15.05 178 SER D O 1
ATOM 11435 N N . PRO D 1 179 ? -53.758 4.341 51.685 1.00 14.38 179 PRO D N 1
ATOM 11436 C CA . PRO D 1 179 ? -55.100 4.688 51.329 1.00 12.95 179 PRO D CA 1
ATOM 11437 C C . PRO D 1 179 ? -55.762 5.793 52.175 1.00 14.33 179 PRO D C 1
ATOM 11438 O O . PRO D 1 179 ? -56.888 6.161 51.842 1.00 14.40 179 PRO D O 1
ATOM 11442 N N . GLU D 1 180 ? -55.114 6.260 53.264 1.00 15.34 180 GLU D N 1
ATOM 11443 C CA . GLU D 1 180 ? -55.726 7.224 54.174 1.00 15.71 180 GLU D CA 1
ATOM 11444 C C . GLU D 1 180 ? -56.518 8.378 53.539 1.00 15.55 180 GLU D C 1
ATOM 11445 O O . GLU D 1 180 ? -57.674 8.605 53.942 1.00 16.62 180 GLU D O 1
ATOM 11451 N N . PRO D 1 181 ? -55.935 9.098 52.556 1.00 14.16 181 PRO D N 1
ATOM 11452 C CA . PRO D 1 181 ? -56.644 10.278 52.043 1.00 15.43 181 PRO D CA 1
ATOM 11453 C C . PRO D 1 181 ? -57.895 9.892 51.261 1.00 15.28 181 PRO D C 1
ATOM 11454 O O . PRO D 1 181 ? -58.745 10.795 50.991 1.00 16.53 181 PRO D O 1
ATOM 11458 N N . PHE D 1 182 ? -58.072 8.609 50.940 1.00 11.97 182 PHE D N 1
ATOM 11459 C CA . PHE D 1 182 ? -59.214 8.155 50.155 1.00 13.92 182 PHE D CA 1
ATOM 11460 C C . PHE D 1 182 ? -60.388 7.645 50.984 1.00 13.51 182 PHE D C 1
ATOM 11461 O O . PHE D 1 182 ? -61.379 7.099 50.445 1.00 14.30 182 PHE D O 1
ATOM 11469 N N . ARG D 1 183 ? -60.215 7.727 52.312 1.00 14.60 183 ARG D N 1
ATOM 11470 C CA . ARG D 1 183 ? -61.259 7.165 53.198 1.00 16.55 183 ARG D CA 1
ATOM 11471 C C . ARG D 1 183 ? -62.626 7.813 52.930 1.00 14.67 183 ARG D C 1
ATOM 11472 O O . ARG D 1 183 ? -62.714 9.033 52.916 1.00 14.03 183 ARG D O 1
ATOM 11480 N N . ASN D 1 184 ? -63.656 6.976 52.755 1.00 15.14 184 ASN D N 1
ATOM 11481 C CA . ASN D 1 184 ? -65.026 7.441 52.570 1.00 16.14 184 ASN D CA 1
ATOM 11482 C C . ASN D 1 184 ? -65.219 8.305 51.311 1.00 16.54 184 ASN D C 1
ATOM 11483 O O . ASN D 1 184 ? -66.146 9.104 51.243 1.00 17.48 184 ASN D O 1
ATOM 11488 N N . LYS D 1 185 ? -64.288 8.220 50.368 1.00 16.03 185 LYS D N 1
ATOM 11489 C CA . LYS D 1 185 ? -64.382 9.002 49.134 1.00 14.36 185 LYS D CA 1
ATOM 11490 C C . LYS D 1 185 ? -64.870 8.151 47.973 1.00 13.08 185 LYS D C 1
ATOM 11491 O O . LYS D 1 185 ? -64.731 6.922 47.930 1.00 13.61 185 LYS D O 1
ATOM 11497 N N . ARG D 1 186 ? -65.457 8.804 46.965 1.00 13.05 186 ARG D N 1
ATOM 11498 C CA . ARG D 1 186 ? -65.741 8.075 45.723 1.00 12.24 186 ARG D CA 1
ATOM 11499 C C . ARG D 1 186 ? -64.533 8.315 44.762 1.00 12.20 186 ARG D C 1
ATOM 11500 O O . ARG D 1 186 ? -64.173 9.451 44.548 1.00 12.02 186 ARG D O 1
ATOM 11508 N N . VAL D 1 187 ? -63.874 7.242 44.333 1.00 11.47 187 VAL D N 1
ATOM 11509 C CA . VAL D 1 187 ? -62.546 7.356 43.734 1.00 11.06 187 VAL D CA 1
ATOM 11510 C C . VAL D 1 187 ? -62.564 6.725 42.382 1.00 10.20 187 VAL D C 1
ATOM 11511 O O . VAL D 1 187 ? -63.071 5.626 42.257 1.00 11.71 187 VAL D O 1
ATOM 11515 N N . LEU D 1 188 ? -62.026 7.425 41.372 1.00 10.89 188 LEU D N 1
ATOM 11516 C CA . LEU D 1 188 ? -61.827 6.769 40.048 1.00 12.73 188 LEU D CA 1
ATOM 11517 C C . LEU D 1 188 ? -60.343 6.586 39.906 1.00 11.91 188 LEU D C 1
ATOM 11518 O O . LEU D 1 188 ? -59.521 7.532 40.120 1.00 11.59 188 LEU D O 1
ATOM 11523 N N . ILE D 1 189 ? -59.987 5.335 39.615 1.00 11.79 189 ILE D N 1
ATOM 11524 C CA . ILE D 1 189 ? -58.557 5.062 39.362 1.00 13.15 189 ILE D CA 1
ATOM 11525 C C . ILE D 1 189 ? -58.446 4.871 37.844 1.00 12.08 189 ILE D C 1
ATOM 11526 O O . ILE D 1 189 ? -59.270 4.093 37.289 1.00 13.43 189 ILE D O 1
ATOM 11531 N N . VAL D 1 190 ? -57.531 5.600 37.210 1.00 13.08 190 VAL D N 1
ATOM 11532 C CA . VAL D 1 190 ? -57.318 5.484 35.733 1.00 13.81 190 VAL D CA 1
ATOM 11533 C C . VAL D 1 190 ? -56.076 4.639 35.467 1.00 15.09 190 VAL D C 1
ATOM 11534 O O . VAL D 1 190 ? -55.027 5.046 35.856 1.00 15.43 190 VAL D O 1
ATOM 11538 N N . GLY D 1 191 ? -56.258 3.480 34.835 1.00 16.81 191 GLY D N 1
ATOM 11539 C CA . GLY D 1 191 ? -55.097 2.632 34.474 1.00 18.86 191 GLY D CA 1
ATOM 11540 C C . GLY D 1 191 ? -55.133 1.399 35.333 1.00 22.67 191 GLY D C 1
ATOM 11541 O O . GLY D 1 191 ? -55.214 1.496 36.590 1.00 25.92 191 GLY D O 1
ATOM 11542 N N . ALA D 1 192 ? -55.106 0.240 34.681 1.00 23.64 192 ALA D N 1
ATOM 11543 C CA . ALA D 1 192 ? -55.269 -1.058 35.385 1.00 21.99 192 ALA D CA 1
ATOM 11544 C C . ALA D 1 192 ? -54.036 -1.947 35.227 1.00 27.09 192 ALA D C 1
ATOM 11545 O O . ALA D 1 192 ? -54.164 -3.160 35.142 1.00 27.20 192 ALA D O 1
ATOM 11547 N N . GLY D 1 193 ? -52.841 -1.347 35.187 1.00 21.49 193 GLY D N 1
ATOM 11548 C CA . GLY D 1 193 ? -51.606 -2.112 35.414 1.00 22.68 193 GLY D CA 1
ATOM 11549 C C . GLY D 1 193 ? -51.402 -2.466 36.900 1.00 22.35 193 GLY D C 1
ATOM 11550 O O . GLY D 1 193 ? -52.331 -2.442 37.720 1.00 21.97 193 GLY D O 1
ATOM 11551 N N . PRO D 1 194 ? -50.142 -2.760 37.281 1.00 20.74 194 PRO D N 1
ATOM 11552 C CA . PRO D 1 194 ? -49.857 -3.227 38.644 1.00 22.04 194 PRO D CA 1
ATOM 11553 C C . PRO D 1 194 ? -50.192 -2.122 39.657 1.00 21.88 194 PRO D C 1
ATOM 11554 O O . PRO D 1 194 ? -50.667 -2.437 40.770 1.00 21.98 194 PRO D O 1
ATOM 11558 N N . SER D 1 195 ? -50.008 -0.850 39.294 1.00 19.11 195 SER D N 1
ATOM 11559 C CA . SER D 1 195 ? -50.284 0.211 40.340 1.00 17.81 195 SER D CA 1
ATOM 11560 C C . SER D 1 195 ? -51.825 0.296 40.499 1.00 18.33 195 SER D C 1
ATOM 11561 O O . SER D 1 195 ? -52.392 0.304 41.609 1.00 18.76 195 SER D O 1
ATOM 11564 N N . GLY D 1 196 ? -52.490 0.345 39.364 1.00 16.80 196 GLY D N 1
ATOM 11565 C CA . GLY D 1 196 ? -53.932 0.613 39.422 1.00 18.16 196 GLY D CA 1
ATOM 11566 C C . GLY D 1 196 ? -54.539 -0.579 40.114 1.00 21.03 196 GLY D C 1
ATOM 11567 O O . GLY D 1 196 ? -55.489 -0.399 40.875 1.00 19.22 196 GLY D O 1
ATOM 11568 N N . HIS D 1 197 ? -54.090 -1.805 39.795 1.00 19.65 197 HIS D N 1
ATOM 11569 C CA . HIS D 1 197 ? -54.736 -2.979 40.441 1.00 20.64 197 HIS D CA 1
ATOM 11570 C C . HIS D 1 197 ? -54.462 -3.041 41.946 1.00 19.75 197 HIS D C 1
ATOM 11571 O O . HIS D 1 197 ? -55.416 -3.244 42.736 1.00 18.79 197 HIS D O 1
ATOM 11578 N N . ASP D 1 198 ? -53.197 -2.884 42.345 1.00 19.05 198 ASP D N 1
ATOM 11579 C CA . ASP D 1 198 ? -52.909 -2.899 43.760 1.00 19.74 198 ASP D CA 1
ATOM 11580 C C . ASP D 1 198 ? -53.489 -1.689 44.546 1.00 16.82 198 ASP D C 1
ATOM 11581 O O . ASP D 1 198 ? -54.057 -1.858 45.681 1.00 18.26 198 ASP D O 1
ATOM 11586 N N . MET D 1 199 ? -53.389 -0.474 43.972 1.00 17.85 199 MET D N 1
ATOM 11587 C CA . MET D 1 199 ? -54.022 0.678 44.623 1.00 15.44 199 MET D CA 1
ATOM 11588 C C . MET D 1 199 ? -55.507 0.561 44.702 1.00 15.94 199 MET D C 1
ATOM 11589 O O . MET D 1 199 ? -56.091 0.967 45.682 1.00 17.37 199 MET D O 1
ATOM 11594 N N . ALA D 1 200 ? -56.164 -0.024 43.691 1.00 15.15 200 ALA D N 1
ATOM 11595 C CA . ALA D 1 200 ? -57.609 -0.255 43.769 1.00 16.29 200 ALA D CA 1
ATOM 11596 C C . ALA D 1 200 ? -57.904 -1.178 44.932 1.00 17.03 200 ALA D C 1
ATOM 11597 O O . ALA D 1 200 ? -58.875 -0.947 45.659 1.00 17.17 200 ALA D O 1
ATOM 11599 N N . LEU D 1 201 ? -57.116 -2.252 45.077 1.00 18.70 201 LEU D N 1
ATOM 11600 C CA . LEU D 1 201 ? -57.289 -3.114 46.249 1.00 19.30 201 LEU D CA 1
ATOM 11601 C C . LEU D 1 201 ? -57.109 -2.422 47.583 1.00 17.78 201 LEU D C 1
ATOM 11602 O O . LEU D 1 201 ? -57.998 -2.526 48.457 1.00 19.13 201 LEU D O 1
ATOM 11607 N N . HIS D 1 202 ? -56.017 -1.671 47.737 1.00 15.35 202 HIS D N 1
ATOM 11608 C CA . HIS D 1 202 ? -55.781 -0.973 49.015 1.00 16.46 202 HIS D CA 1
ATOM 11609 C C . HIS D 1 202 ? -56.838 0.069 49.334 1.00 16.78 202 HIS D C 1
ATOM 11610 O O . HIS D 1 202 ? -57.290 0.247 50.494 1.00 18.12 202 HIS D O 1
ATOM 11617 N N . ILE D 1 203 ? -57.263 0.780 48.289 1.00 16.91 203 ILE D N 1
ATOM 11618 C CA . ILE D 1 203 ? -58.272 1.818 48.463 1.00 16.41 203 ILE D CA 1
ATOM 11619 C C . ILE D 1 203 ? -59.626 1.204 48.746 1.00 15.78 203 ILE D C 1
ATOM 11620 O O . ILE D 1 203 ? -60.440 1.839 49.402 1.00 16.07 203 ILE D O 1
ATOM 11625 N N . SER D 1 204 ? -59.935 0.030 48.186 1.00 15.60 204 SER D N 1
ATOM 11626 C CA . SER D 1 204 ? -61.259 -0.623 48.319 1.00 17.89 204 SER D CA 1
ATOM 11627 C C . SER D 1 204 ? -61.576 -0.881 49.815 1.00 21.03 204 SER D C 1
ATOM 11628 O O . SER D 1 204 ? -62.732 -0.804 50.174 1.00 26.25 204 SER D O 1
ATOM 11631 N N . TYR D 1 205 ? -60.533 -0.987 50.662 1.00 20.00 205 TYR D N 1
ATOM 11632 C CA . TYR D 1 205 ? -60.789 -1.199 52.081 1.00 23.72 205 TYR D CA 1
ATOM 11633 C C . TYR D 1 205 ? -61.144 0.036 52.848 1.00 23.36 205 TYR D C 1
ATOM 11634 O O . TYR D 1 205 ? -61.537 -0.091 53.990 1.00 25.61 205 TYR D O 1
ATOM 11643 N N . VAL D 1 206 ? -61.021 1.230 52.284 1.00 16.17 206 VAL D N 1
ATOM 11644 C CA . VAL D 1 206 ? -61.271 2.453 53.060 1.00 16.67 206 VAL D CA 1
ATOM 11645 C C . VAL D 1 206 ? -62.392 3.234 52.426 1.00 16.71 206 VAL D C 1
ATOM 11646 O O . VAL D 1 206 ? -62.892 4.225 52.999 1.00 17.84 206 VAL D O 1
ATOM 11650 N N . SER D 1 207 ? -62.708 2.900 51.196 1.00 18.90 207 SER D N 1
ATOM 11651 C CA . SER D 1 207 ? -63.446 3.961 50.401 1.00 23.78 207 SER D CA 1
ATOM 11652 C C . SER D 1 207 ? -64.852 3.605 50.229 1.00 28.44 207 SER D C 1
ATOM 11653 O O . SER D 1 207 ? -65.257 2.423 50.346 1.00 28.36 207 SER D O 1
ATOM 11656 N N . LYS D 1 208 ? -65.611 4.625 49.828 1.00 28.53 208 LYS D N 1
ATOM 11657 C CA . LYS D 1 208 ? -67.039 4.370 49.600 1.00 30.93 208 LYS D CA 1
ATOM 11658 C C . LYS D 1 208 ? -67.231 3.474 48.292 1.00 32.82 208 LYS D C 1
ATOM 11659 O O . LYS D 1 208 ? -67.685 2.311 48.326 1.00 33.75 208 LYS D O 1
ATOM 11665 N N . GLU D 1 209 ? -66.788 3.990 47.160 1.00 30.06 209 GLU D N 1
ATOM 11666 C CA . GLU D 1 209 ? -66.857 3.222 45.958 1.00 28.80 209 GLU D CA 1
ATOM 11667 C C . GLU D 1 209 ? -65.651 3.566 45.166 1.00 21.91 209 GLU D C 1
ATOM 11668 O O . GLU D 1 209 ? -65.213 4.721 45.183 1.00 20.73 209 GLU D O 1
ATOM 11674 N N . VAL D 1 210 ? -65.080 2.545 44.544 1.00 20.82 210 VAL D N 1
ATOM 11675 C CA . VAL D 1 210 ? -63.867 2.710 43.750 1.00 20.14 210 VAL D CA 1
ATOM 11676 C C . VAL D 1 210 ? -64.332 2.279 42.380 1.00 19.37 210 VAL D C 1
ATOM 11677 O O . VAL D 1 210 ? -65.102 1.329 42.300 1.00 19.42 210 VAL D O 1
ATOM 11681 N N . PHE D 1 211 ? -63.880 2.996 41.355 1.00 16.28 211 PHE D N 1
ATOM 11682 C CA . PHE D 1 211 ? -64.152 2.760 39.911 1.00 15.49 211 PHE D CA 1
ATOM 11683 C C . PHE D 1 211 ? -62.773 2.637 39.315 1.00 19.49 211 PHE D C 1
ATOM 11684 O O . PHE D 1 211 ? -61.913 3.447 39.634 1.00 21.33 211 PHE D O 1
ATOM 11692 N N . LEU D 1 212 ? -62.534 1.604 38.488 1.00 16.27 212 LEU D N 1
ATOM 11693 C CA . LEU D 1 212 ? -61.209 1.377 37.924 1.00 17.08 212 LEU D CA 1
ATOM 11694 C C . LEU D 1 212 ? -61.462 1.370 36.417 1.00 17.55 212 LEU D C 1
ATOM 11695 O O . LEU D 1 212 ? -62.209 0.540 35.945 1.00 20.07 212 LEU D O 1
ATOM 11700 N N . SER D 1 213 ? -60.848 2.299 35.695 1.00 16.99 213 SER D N 1
ATOM 11701 C CA . SER D 1 213 ? -61.117 2.504 34.284 1.00 18.08 213 SER D CA 1
ATOM 11702 C C . SER D 1 213 ? -59.923 2.019 33.473 1.00 19.53 213 SER D C 1
ATOM 11703 O O . SER D 1 213 ? -58.747 2.408 33.729 1.00 20.47 213 SER D O 1
ATOM 11706 N N . ARG D 1 214 ? -60.182 1.118 32.521 1.00 19.47 214 ARG D N 1
ATOM 11707 C CA . ARG D 1 214 ? -59.077 0.552 31.712 1.00 26.08 214 ARG D CA 1
ATOM 11708 C C . ARG D 1 214 ? -59.512 0.780 30.258 1.00 37.96 214 ARG D C 1
ATOM 11709 O O . ARG D 1 214 ? -60.729 0.786 29.957 1.00 34.93 214 ARG D O 1
ATOM 11717 N N . LYS D 1 215 ? -58.562 1.071 29.372 1.00 38.15 215 LYS D N 1
ATOM 11718 C CA . LYS D 1 215 ? -58.951 1.228 27.951 1.00 48.89 215 LYS D CA 1
ATOM 11719 C C . LYS D 1 215 ? -59.101 -0.137 27.293 1.00 47.28 215 LYS D C 1
ATOM 11720 O O . LYS D 1 215 ? -59.830 -0.254 26.339 1.00 50.19 215 LYS D O 1
ATOM 11726 N N . PHE D 1 224 ? -62.079 -7.771 42.182 1.00 58.69 224 PHE D N 1
ATOM 11727 C CA . PHE D 1 224 ? -61.751 -7.023 43.399 1.00 51.41 224 PHE D CA 1
ATOM 11728 C C . PHE D 1 224 ? -62.962 -7.045 44.325 1.00 47.66 224 PHE D C 1
ATOM 11729 O O . PHE D 1 224 ? -64.007 -7.597 43.967 1.00 52.00 224 PHE D O 1
ATOM 11737 N N . PRO D 1 225 ? -62.846 -6.483 45.522 1.00 45.56 225 PRO D N 1
ATOM 11738 C CA . PRO D 1 225 ? -64.054 -6.445 46.324 1.00 51.86 225 PRO D CA 1
ATOM 11739 C C . PRO D 1 225 ? -65.293 -5.950 45.601 1.00 53.97 225 PRO D C 1
ATOM 11740 O O . PRO D 1 225 ? -65.227 -5.300 44.561 1.00 52.72 225 PRO D O 1
ATOM 11744 N N . ASP D 1 226 ? -66.420 -6.268 46.212 1.00 57.46 226 ASP D N 1
ATOM 11745 C CA . ASP D 1 226 ? -67.736 -5.805 45.835 1.00 63.49 226 ASP D CA 1
ATOM 11746 C C . ASP D 1 226 ? -67.784 -4.321 45.444 1.00 63.34 226 ASP D C 1
ATOM 11747 O O . ASP D 1 226 ? -68.513 -3.935 44.513 1.00 68.82 226 ASP D O 1
ATOM 11752 N N . ASN D 1 227 ? -67.025 -3.488 46.150 1.00 52.44 227 ASN D N 1
ATOM 11753 C CA . ASN D 1 227 ? -67.035 -2.064 45.828 1.00 52.28 227 ASN D CA 1
ATOM 11754 C C . ASN D 1 227 ? -65.918 -1.599 44.839 1.00 40.74 227 ASN D C 1
ATOM 11755 O O . ASN D 1 227 ? -65.582 -0.384 44.841 1.00 44.02 227 ASN D O 1
ATOM 11760 N N . VAL D 1 228 ? -65.329 -2.511 44.030 1.00 35.63 228 VAL D N 1
ATOM 11761 C CA . VAL D 1 228 ? -64.555 -2.006 42.860 1.00 25.55 228 VAL D CA 1
ATOM 11762 C C . VAL D 1 228 ? -65.289 -2.226 41.545 1.00 28.26 228 VAL D C 1
ATOM 11763 O O . VAL D 1 228 ? -65.408 -3.358 41.120 1.00 29.83 228 VAL D O 1
ATOM 11767 N N . THR D 1 229 ? -65.780 -1.161 40.911 1.00 19.50 229 THR D N 1
ATOM 11768 C CA . THR D 1 229 ? -66.568 -1.286 39.710 1.00 22.75 229 THR D CA 1
ATOM 11769 C C . THR D 1 229 ? -65.698 -1.010 38.510 1.00 22.68 229 THR D C 1
ATOM 11770 O O . THR D 1 229 ? -65.040 0.020 38.466 1.00 18.95 229 THR D O 1
ATOM 11774 N N . GLU D 1 230 ? -65.688 -1.929 37.539 1.00 22.66 230 GLU D N 1
ATOM 11775 C CA . GLU D 1 230 ? -64.966 -1.735 36.282 1.00 25.86 230 GLU D CA 1
ATOM 11776 C C . GLU D 1 230 ? -65.661 -0.723 35.420 1.00 23.07 230 GLU D C 1
ATOM 11777 O O . GLU D 1 230 ? -66.862 -0.706 35.387 1.00 22.69 230 GLU D O 1
ATOM 11783 N N . LYS D 1 231 ? -64.888 0.107 34.736 1.00 18.74 231 LYS D N 1
ATOM 11784 C CA . LYS D 1 231 ? -65.393 1.108 33.770 1.00 18.64 231 LYS D CA 1
ATOM 11785 C C . LYS D 1 231 ? -64.563 0.970 32.535 1.00 18.44 231 LYS D C 1
ATOM 11786 O O . LYS D 1 231 ? -63.376 0.582 32.598 1.00 18.44 231 LYS D O 1
ATOM 11792 N N . PRO D 1 232 ? -65.148 1.368 31.396 1.00 20.06 232 PRO D N 1
ATOM 11793 C CA . PRO D 1 232 ? -64.285 1.411 30.237 1.00 23.20 232 PRO D CA 1
ATOM 11794 C C . PRO D 1 232 ? -63.508 2.737 30.144 1.00 21.86 232 PRO D C 1
ATOM 11795 O O . PRO D 1 232 ? -63.344 3.468 31.134 1.00 19.90 232 PRO D O 1
ATOM 11799 N N . LEU D 1 233 ? -63.096 3.114 28.947 1.00 22.47 233 LEU D N 1
ATOM 11800 C CA . LEU D 1 233 ? -62.304 4.286 28.745 1.00 20.37 233 LEU D CA 1
ATOM 11801 C C . LEU D 1 233 ? -62.918 5.649 29.291 1.00 18.27 233 LEU D C 1
ATOM 11802 O O . LEU D 1 233 ? -64.059 5.900 29.084 1.00 17.15 233 LEU D O 1
ATOM 11807 N N . LEU D 1 234 ? -62.134 6.435 30.027 1.00 17.07 234 LEU D N 1
ATOM 11808 C CA . LEU D 1 234 ? -62.547 7.753 30.493 1.00 16.64 234 LEU D CA 1
ATOM 11809 C C . LEU D 1 234 ? -62.499 8.663 29.286 1.00 15.74 234 LEU D C 1
ATOM 11810 O O . LEU D 1 234 ? -61.399 8.921 28.739 1.00 21.24 234 LEU D O 1
ATOM 11815 N N . THR D 1 235 ? -63.662 9.169 28.876 1.00 17.38 235 THR D N 1
ATOM 11816 C CA . THR D 1 235 ? -63.674 10.127 27.737 1.00 15.76 235 THR D CA 1
ATOM 11817 C C . THR D 1 235 ? -63.863 11.607 28.016 1.00 15.80 235 THR D C 1
ATOM 11818 O O . THR D 1 235 ? -63.537 12.433 27.134 1.00 17.30 235 THR D O 1
ATOM 11822 N N . SER D 1 236 ? -64.366 12.009 29.215 1.00 13.41 236 SER D N 1
ATOM 11823 C CA . SER D 1 236 ? -64.371 13.409 29.534 1.00 13.47 236 SER D CA 1
ATOM 11824 C C . SER D 1 236 ? -64.527 13.560 31.070 1.00 11.88 236 SER D C 1
ATOM 11825 O O . SER D 1 236 ? -64.983 12.576 31.724 1.00 12.43 236 SER D O 1
ATOM 11828 N N . LEU D 1 237 ? -64.134 14.740 31.522 1.00 12.40 237 LEU D N 1
ATOM 11829 C CA . LEU D 1 237 ? -64.370 15.142 32.931 1.00 12.58 237 LEU D CA 1
ATOM 11830 C C . LEU D 1 237 ? -65.173 16.437 32.955 1.00 13.85 237 LEU D C 1
ATOM 11831 O O . LEU D 1 237 ? -65.016 17.357 32.069 1.00 14.89 237 LEU D O 1
ATOM 11836 N N . SER D 1 238 ? -66.014 16.561 33.969 1.00 12.34 238 SER D N 1
ATOM 11837 C CA . SER D 1 238 ? -66.558 17.867 34.326 1.00 13.41 238 SER D CA 1
ATOM 11838 C C . SER D 1 238 ? -66.277 18.176 35.773 1.00 11.97 238 SER D C 1
ATOM 11839 O O . SER D 1 238 ? -65.289 17.611 36.332 1.00 13.17 238 SER D O 1
ATOM 11842 N N . GLU D 1 239 ? -66.936 19.175 36.352 1.00 11.20 239 GLU D N 1
ATOM 11843 C CA . GLU D 1 239 ? -66.466 19.685 37.643 1.00 10.90 239 GLU D CA 1
ATOM 11844 C C . GLU D 1 239 ? -66.350 18.548 38.678 1.00 10.70 239 GLU D C 1
ATOM 11845 O O . GLU D 1 239 ? -65.389 18.619 39.426 1.00 12.02 239 GLU D O 1
ATOM 11851 N N . TYR D 1 240 ? -67.315 17.624 38.780 1.00 9.76 240 TYR D N 1
ATOM 11852 C CA . TYR D 1 240 ? -67.196 16.571 39.776 1.00 12.14 240 TYR D CA 1
ATOM 11853 C C . TYR D 1 240 ? -67.658 15.224 39.246 1.00 14.15 240 TYR D C 1
ATOM 11854 O O . TYR D 1 240 ? -68.010 14.331 40.024 1.00 14.95 240 TYR D O 1
ATOM 11863 N N . THR D 1 241 ? -67.628 15.038 37.909 1.00 13.14 241 THR D N 1
ATOM 11864 C CA . THR D 1 241 ? -68.216 13.883 37.307 1.00 12.22 241 THR D CA 1
ATOM 11865 C C . THR D 1 241 ? -67.273 13.383 36.242 1.00 13.04 241 THR D C 1
ATOM 11866 O O . THR D 1 241 ? -66.642 14.185 35.549 1.00 13.97 241 THR D O 1
ATOM 11870 N N . ALA D 1 242 ? -67.110 12.047 36.192 1.00 11.22 242 ALA D N 1
ATOM 11871 C CA . ALA D 1 242 ? -66.329 11.426 35.166 1.00 11.48 242 ALA D CA 1
ATOM 11872 C C . ALA D 1 242 ? -67.318 10.799 34.214 1.00 10.87 242 ALA D C 1
ATOM 11873 O O . ALA D 1 242 ? -68.404 10.287 34.589 1.00 12.79 242 ALA D O 1
ATOM 11875 N N . HIS D 1 243 ? -66.973 10.880 32.893 1.00 11.47 243 HIS D N 1
ATOM 11876 C CA . HIS D 1 243 ? -67.853 10.375 31.846 1.00 13.67 243 HIS D CA 1
ATOM 11877 C C . HIS D 1 243 ? -67.080 9.394 30.981 1.00 12.02 243 HIS D C 1
ATOM 11878 O O . HIS D 1 243 ? -65.934 9.641 30.673 1.00 12.79 243 HIS D O 1
ATOM 11885 N N . PHE D 1 244 ? -67.716 8.325 30.588 1.00 13.36 244 PHE D N 1
ATOM 11886 C CA . PHE D 1 244 ? -66.994 7.172 29.948 1.00 14.40 244 PHE D CA 1
ATOM 11887 C C . PHE D 1 244 ? -67.538 6.891 28.540 1.00 16.78 244 PHE D C 1
ATOM 11888 O O . PHE D 1 244 ? -68.615 7.398 28.194 1.00 17.13 244 PHE D O 1
ATOM 11896 N N . SER D 1 245 ? -66.787 6.063 27.833 1.00 18.50 245 SER D N 1
ATOM 11897 C CA . SER D 1 245 ? -67.090 5.752 26.399 1.00 22.25 245 SER D CA 1
ATOM 11898 C C . SER D 1 245 ? -68.356 4.942 26.218 1.00 26.64 245 SER D C 1
ATOM 11899 O O . SER D 1 245 ? -68.947 4.932 25.082 1.00 27.29 245 SER D O 1
ATOM 11902 N N . ASP D 1 246 ? -68.809 4.212 27.263 1.00 24.49 246 ASP D N 1
ATOM 11903 C CA . ASP D 1 246 ? -70.067 3.506 27.137 1.00 28.40 246 ASP D CA 1
ATOM 11904 C C . ASP D 1 246 ? -71.223 4.447 27.435 1.00 27.86 246 ASP D C 1
ATOM 11905 O O . ASP D 1 246 ? -72.371 4.001 27.610 1.00 31.43 246 ASP D O 1
ATOM 11910 N N . GLY D 1 247 ? -70.933 5.743 27.524 1.00 24.26 247 GLY D N 1
ATOM 11911 C CA . GLY D 1 247 ? -71.965 6.771 27.821 1.00 22.73 247 GLY D CA 1
ATOM 11912 C C . GLY D 1 247 ? -72.455 6.999 29.290 1.00 26.60 247 GLY D C 1
ATOM 11913 O O . GLY D 1 247 ? -73.262 7.904 29.584 1.00 29.13 247 GLY D O 1
ATOM 11914 N N . THR D 1 248 ? -71.913 6.223 30.211 1.00 23.80 248 THR D N 1
ATOM 11915 C CA . THR D 1 248 ? -72.285 6.322 31.639 1.00 20.85 248 THR D CA 1
ATOM 11916 C C . THR D 1 248 ? -71.449 7.470 32.253 1.00 19.51 248 THR D C 1
ATOM 11917 O O . THR D 1 248 ? -70.408 7.921 31.701 1.00 17.56 248 THR D O 1
ATOM 11921 N N . SER D 1 249 ? -71.882 7.914 33.417 1.00 19.65 249 SER D N 1
ATOM 11922 C CA . SER D 1 249 ? -71.100 8.921 34.157 1.00 17.88 249 SER D CA 1
ATOM 11923 C C . SER D 1 249 ? -71.182 8.554 35.649 1.00 18.03 249 SER D C 1
ATOM 11924 O O . SER D 1 249 ? -72.118 7.882 36.073 1.00 18.22 249 SER D O 1
ATOM 11927 N N . THR D 1 250 ? -70.187 9.009 36.391 1.00 16.36 250 THR D N 1
ATOM 11928 C CA . THR D 1 250 ? -70.183 8.762 37.848 1.00 17.02 250 THR D CA 1
ATOM 11929 C C . THR D 1 250 ? -69.607 9.969 38.566 1.00 15.43 250 THR D C 1
ATOM 11930 O O . THR D 1 250 ? -68.574 10.518 38.183 1.00 16.25 250 THR D O 1
ATOM 11934 N N . ASP D 1 251 ? -70.251 10.385 39.632 1.00 12.87 251 ASP D N 1
ATOM 11935 C CA . ASP D 1 251 ? -69.676 11.470 40.387 1.00 13.07 251 ASP D CA 1
ATOM 11936 C C . ASP D 1 251 ? -68.517 10.933 41.200 1.00 12.78 251 ASP D C 1
ATOM 11937 O O . ASP D 1 251 ? -68.667 9.871 41.859 1.00 14.07 251 ASP D O 1
ATOM 11942 N N . VAL D 1 252 ? -67.419 11.688 41.208 1.00 12.81 252 VAL D N 1
ATOM 11943 C CA . VAL D 1 252 ? -66.243 11.280 42.014 1.00 13.09 252 VAL D CA 1
ATOM 11944 C C . VAL D 1 252 ? -65.578 12.458 42.687 1.00 14.50 252 VAL D C 1
ATOM 11945 O O . VAL D 1 252 ? -65.566 13.597 42.196 1.00 14.10 252 VAL D O 1
ATOM 11949 N N . ASP D 1 253 ? -65.013 12.154 43.877 1.00 13.50 253 ASP D N 1
ATOM 11950 C CA . ASP D 1 253 ? -64.298 13.134 44.732 1.00 14.03 253 ASP D CA 1
ATOM 11951 C C . ASP D 1 253 ? -62.801 13.161 44.384 1.00 13.63 253 ASP D C 1
ATOM 11952 O O . ASP D 1 253 ? -62.154 14.195 44.622 1.00 14.98 253 ASP D O 1
ATOM 11957 N N . GLU D 1 254 ? -62.293 12.014 43.882 1.00 12.66 254 GLU D N 1
ATOM 11958 C CA . GLU D 1 254 ? -60.809 11.786 43.830 1.00 13.06 254 GLU D CA 1
ATOM 11959 C C . GLU D 1 254 ? -60.583 11.085 42.483 1.00 10.71 254 GLU D C 1
ATOM 11960 O O . GLU D 1 254 ? -61.360 10.156 42.196 1.00 12.21 254 GLU D O 1
ATOM 11966 N N . ILE D 1 255 ? -59.534 11.507 41.725 1.00 11.06 255 ILE D N 1
ATOM 11967 C CA . ILE D 1 255 ? -59.139 10.680 40.565 1.00 10.35 255 ILE D CA 1
ATOM 11968 C C . ILE D 1 255 ? -57.653 10.442 40.782 1.00 10.78 255 ILE D C 1
ATOM 11969 O O . ILE D 1 255 ? -56.899 11.359 41.146 1.00 13.05 255 ILE D O 1
ATOM 11974 N N . LEU D 1 256 ? -57.317 9.170 40.676 1.00 10.78 256 LEU D N 1
ATOM 11975 C CA . LEU D 1 256 ? -55.921 8.719 40.882 1.00 11.33 256 LEU D CA 1
ATOM 11976 C C . LEU D 1 256 ? -55.449 8.143 39.552 1.00 12.57 256 LEU D C 1
ATOM 11977 O O . LEU D 1 256 ? -56.049 7.186 39.048 1.00 14.00 256 LEU D O 1
ATOM 11982 N N . TYR D 1 257 ? -54.458 8.814 38.968 1.00 13.11 257 TYR D N 1
ATOM 11983 C CA . TYR D 1 257 ? -53.896 8.340 37.645 1.00 14.07 257 TYR D CA 1
ATOM 11984 C C . TYR D 1 257 ? -52.792 7.267 37.946 1.00 13.36 257 TYR D C 1
ATOM 11985 O O . TYR D 1 257 ? -51.753 7.604 38.545 1.00 13.18 257 TYR D O 1
ATOM 11994 N N . CYS D 1 258 ? -53.051 6.054 37.526 1.00 12.38 258 CYS D N 1
ATOM 11995 C CA . CYS D 1 258 ? -52.087 4.907 37.542 1.00 12.28 258 CYS D CA 1
ATOM 11996 C C . CYS D 1 258 ? -51.753 4.581 36.090 1.00 13.99 258 CYS D C 1
ATOM 11997 O O . CYS D 1 258 ? -51.782 3.423 35.704 1.00 15.66 258 CYS D O 1
ATOM 12000 N N . THR D 1 259 ? -51.360 5.630 35.380 1.00 13.92 259 THR D N 1
ATOM 12001 C CA . THR D 1 259 ? -51.146 5.572 33.946 1.00 15.08 259 THR D CA 1
ATOM 12002 C C . THR D 1 259 ? -49.660 5.445 33.630 1.00 19.10 259 THR D C 1
ATOM 12003 O O . THR D 1 259 ? -49.252 5.650 32.450 1.00 20.11 259 THR D O 1
ATOM 12007 N N . GLY D 1 260 ? -48.857 5.146 34.664 1.00 15.12 260 GLY D N 1
ATOM 12008 C CA . GLY D 1 260 ? -47.437 4.942 34.454 1.00 15.88 260 GLY D CA 1
ATOM 12009 C C . GLY D 1 260 ? -46.588 6.189 34.505 1.00 15.19 260 GLY D C 1
ATOM 12010 O O . GLY D 1 260 ? -46.954 7.267 35.086 1.00 16.92 260 GLY D O 1
ATOM 12011 N N . TYR D 1 261 ? -45.372 6.075 33.935 1.00 13.81 261 TYR D N 1
ATOM 12012 C CA . TYR D 1 261 ? -44.323 7.054 34.143 1.00 14.18 261 TYR D CA 1
ATOM 12013 C C . TYR D 1 261 ? -43.619 7.346 32.778 1.00 15.02 261 TYR D C 1
ATOM 12014 O O . TYR D 1 261 ? -43.727 6.559 31.837 1.00 16.93 261 TYR D O 1
ATOM 12023 N N . ARG D 1 262 ? -42.904 8.456 32.683 1.00 13.82 262 ARG D N 1
ATOM 12024 C CA . ARG D 1 262 ? -42.138 8.737 31.488 1.00 12.20 262 ARG D CA 1
ATOM 12025 C C . ARG D 1 262 ? -40.680 8.793 31.844 1.00 12.34 262 ARG D C 1
ATOM 12026 O O . ARG D 1 262 ? -40.315 9.016 33.001 1.00 14.00 262 ARG D O 1
ATOM 12034 N N . TYR D 1 263 ? -39.833 8.601 30.847 1.00 11.00 263 TYR D N 1
ATOM 12035 C CA . TYR D 1 263 ? -38.407 8.838 30.977 1.00 11.12 263 TYR D CA 1
ATOM 12036 C C . TYR D 1 263 ? -38.111 10.268 31.206 1.00 11.20 263 TYR D C 1
ATOM 12037 O O . TYR D 1 263 ? -38.723 11.181 30.563 1.00 11.59 263 TYR D O 1
ATOM 12046 N N . ARG D 1 264 ? -37.117 10.491 32.107 1.00 9.85 264 ARG D N 1
ATOM 12047 C CA . ARG D 1 264 ? -36.729 11.868 32.446 1.00 11.12 264 ARG D CA 1
ATOM 12048 C C . ARG D 1 264 ? -35.383 11.839 33.035 1.00 9.77 264 ARG D C 1
ATOM 12049 O O . ARG D 1 264 ? -35.179 11.212 34.097 1.00 12.03 264 ARG D O 1
ATOM 12057 N N . PHE D 1 265 ? -34.435 12.554 32.424 1.00 10.70 265 PHE D N 1
ATOM 12058 C CA . PHE D 1 265 ? -33.021 12.622 32.874 1.00 11.85 265 PHE D CA 1
ATOM 12059 C C . PHE D 1 265 ? -32.589 14.090 32.756 1.00 11.61 265 PHE D C 1
ATOM 12060 O O . PHE D 1 265 ? -31.920 14.525 31.785 1.00 12.38 265 PHE D O 1
ATOM 12068 N N . PRO D 1 266 ? -33.027 14.923 33.727 1.00 11.61 266 PRO D N 1
ATOM 12069 C CA . PRO D 1 266 ? -32.891 16.393 33.670 1.00 13.13 266 PRO D CA 1
ATOM 12070 C C . PRO D 1 266 ? -31.426 16.810 33.526 1.00 14.31 266 PRO D C 1
ATOM 12071 O O . PRO D 1 266 ? -31.105 17.846 32.931 1.00 14.61 266 PRO D O 1
ATOM 12075 N N . PHE D 1 267 ? -30.534 16.013 34.103 1.00 14.09 267 PHE D N 1
ATOM 12076 C CA . PHE D 1 267 ? -29.130 16.303 34.081 1.00 12.77 267 PHE D CA 1
ATOM 12077 C C . PHE D 1 267 ? -28.415 16.049 32.710 1.00 13.66 267 PHE D C 1
ATOM 12078 O O . PHE D 1 267 ? -27.249 16.521 32.539 1.00 15.40 267 PHE D O 1
ATOM 12086 N N . LEU D 1 268 ? -29.065 15.431 31.743 1.00 13.69 268 LEU D N 1
ATOM 12087 C CA . LEU D 1 268 ? -28.389 15.179 30.520 1.00 15.65 268 LEU D CA 1
ATOM 12088 C C . LEU D 1 268 ? -28.403 16.390 29.596 1.00 18.39 268 LEU D C 1
ATOM 12089 O O . LEU D 1 268 ? -29.449 16.745 29.103 1.00 20.98 268 LEU D O 1
ATOM 12094 N N . SER D 1 269 ? -27.268 16.961 29.382 1.00 19.31 269 SER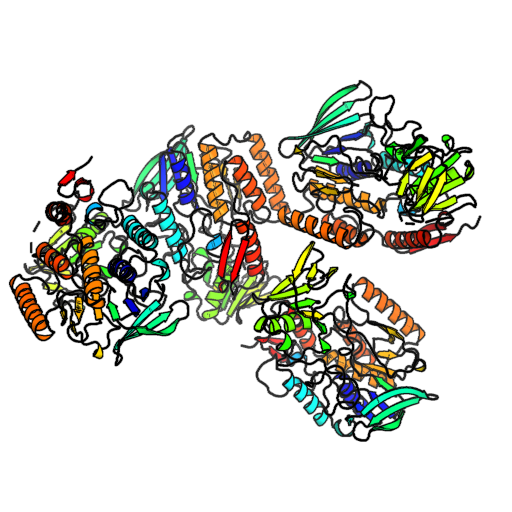 D N 1
ATOM 12095 C CA . SER D 1 269 ? -27.306 18.152 28.484 1.00 22.37 269 SER D CA 1
ATOM 12096 C C . SER D 1 269 ? -27.472 17.618 27.057 1.00 20.52 269 SER D C 1
ATOM 12097 O O . SER D 1 269 ? -27.078 16.467 26.788 1.00 18.79 269 SER D O 1
ATOM 12100 N N . PRO D 1 270 ? -28.067 18.400 26.132 1.00 20.56 270 PRO D N 1
ATOM 12101 C CA . PRO D 1 270 ? -28.341 17.895 24.783 1.00 17.25 270 PRO D CA 1
ATOM 12102 C C . PRO D 1 270 ? -27.044 17.428 24.085 1.00 17.67 270 PRO D C 1
ATOM 12103 O O . PRO D 1 270 ? -27.078 16.542 23.214 1.00 17.74 270 PRO D O 1
ATOM 12107 N N . GLU D 1 271 ? -25.945 18.004 24.485 1.00 19.98 271 GLU D N 1
ATOM 12108 C CA . GLU D 1 271 ? -24.590 17.663 23.990 1.00 23.03 271 GLU D CA 1
ATOM 12109 C C . GLU D 1 271 ? -24.231 16.182 24.267 1.00 24.65 271 GLU D C 1
ATOM 12110 O O . GLU D 1 271 ? -23.421 15.562 23.539 1.00 21.49 271 GLU D O 1
ATOM 12116 N N . CYS D 1 272 ? -24.937 15.539 25.228 1.00 19.89 272 CYS D N 1
ATOM 12117 C CA . CYS D 1 272 ? -24.509 14.158 25.500 1.00 17.52 272 CYS D CA 1
ATOM 12118 C C . CYS D 1 272 ? -24.964 13.272 24.347 1.00 18.75 272 CYS D C 1
ATOM 12119 O O . CYS D 1 272 ? -24.607 12.087 24.294 1.00 22.25 272 CYS D O 1
ATOM 12122 N N . GLY D 1 273 ? -25.774 13.815 23.458 1.00 16.73 273 GLY D N 1
ATOM 12123 C CA . GLY D 1 273 ? -26.234 13.119 22.297 1.00 17.43 273 GLY D CA 1
ATOM 12124 C C . GLY D 1 273 ? -27.399 12.162 22.462 1.00 18.15 273 GLY D C 1
ATOM 12125 O O . GLY D 1 273 ? -27.642 11.383 21.603 1.00 19.19 273 GLY D O 1
ATOM 12126 N N . VAL D 1 274 ? -28.078 12.191 23.630 1.00 15.13 274 VAL D N 1
ATOM 12127 C CA . VAL D 1 274 ? -29.225 11.363 23.909 1.00 13.87 274 VAL D CA 1
ATOM 12128 C C . VAL D 1 274 ? -30.535 12.160 23.731 1.00 14.35 274 VAL D C 1
ATOM 12129 O O . VAL D 1 274 ? -30.622 13.257 24.277 1.00 19.10 274 VAL D O 1
ATOM 12133 N N . THR D 1 275 ? -31.517 11.652 23.014 1.00 14.68 275 THR D N 1
ATOM 12134 C CA . THR D 1 275 ? -32.884 12.250 22.988 1.00 16.33 275 THR D CA 1
ATOM 12135 C C . THR D 1 275 ? -33.872 11.475 23.826 1.00 16.33 275 THR D C 1
ATOM 12136 O O . THR D 1 275 ? -33.902 10.265 23.783 1.00 15.88 275 THR D O 1
ATOM 12140 N N . VAL D 1 276 ? -34.553 12.187 24.697 1.00 15.86 276 VAL D N 1
ATOM 12141 C CA . VAL D 1 276 ? -35.431 11.509 25.663 1.00 16.55 276 VAL D CA 1
ATOM 12142 C C . VAL D 1 276 ? -36.878 11.879 25.393 1.00 19.06 276 VAL D C 1
ATOM 12143 O O . VAL D 1 276 ? -37.256 12.990 25.596 1.00 21.55 276 VAL D O 1
ATOM 12147 N N . ASP D 1 277 ? -37.671 10.925 24.944 1.00 18.11 277 ASP D N 1
ATOM 12148 C CA . ASP D 1 277 ? -39.078 11.141 24.696 1.00 19.27 277 ASP D CA 1
ATOM 12149 C C . ASP D 1 277 ? -39.779 10.431 25.848 1.00 18.91 277 ASP D C 1
ATOM 12150 O O . ASP D 1 277 ? -39.101 9.768 26.656 1.00 17.92 277 ASP D O 1
ATOM 12155 N N . GLU D 1 278 ? -41.102 10.486 25.904 1.00 15.81 278 GLU D N 1
ATOM 12156 C CA . GLU D 1 278 ? -41.825 9.941 27.029 1.00 16.62 278 GLU D CA 1
ATOM 12157 C C . GLU D 1 278 ? -41.553 8.427 27.263 1.00 17.42 278 GLU D C 1
ATOM 12158 O O . GLU D 1 278 ? -41.408 7.941 28.380 1.00 16.31 278 GLU D O 1
ATOM 12164 N N . LYS D 1 279 ? -41.527 7.653 26.174 1.00 15.42 279 LYS D N 1
ATOM 12165 C CA . LYS D 1 279 ? -41.331 6.187 26.246 1.00 15.03 279 LYS D CA 1
ATOM 12166 C C . LYS D 1 279 ? -40.182 5.701 25.372 1.00 12.58 279 LYS D C 1
ATOM 12167 O O . LYS D 1 279 ? -40.045 4.495 25.191 1.00 14.26 279 LYS D O 1
ATOM 12173 N N . TYR D 1 280 ? -39.294 6.584 24.988 1.00 12.81 280 TYR D N 1
ATOM 12174 C CA . TYR D 1 280 ? -38.205 6.244 24.081 1.00 13.85 280 TYR D CA 1
ATOM 12175 C C . TYR D 1 280 ? -36.947 7.063 24.336 1.00 13.40 280 TYR D C 1
ATOM 12176 O O . TYR D 1 280 ? -36.975 8.319 24.304 1.00 14.08 280 TYR D O 1
ATOM 12185 N N . VAL D 1 281 ? -35.841 6.384 24.565 1.00 11.72 281 VAL D N 1
ATOM 12186 C CA . VAL D 1 281 ? -34.534 7.050 24.791 1.00 12.24 281 VAL D CA 1
ATOM 12187 C C . VAL D 1 281 ? -33.692 6.554 23.649 1.00 13.71 281 VAL D C 1
ATOM 12188 O O . VAL D 1 281 ? -33.631 5.350 23.382 1.00 14.14 281 VAL D O 1
ATOM 12192 N N . TYR D 1 282 ? -32.998 7.487 22.982 1.00 13.49 282 TYR D N 1
ATOM 12193 C CA . TYR D 1 282 ? -32.234 7.046 21.796 1.00 16.06 282 TYR D CA 1
ATOM 12194 C C . TYR D 1 282 ? -31.067 7.943 21.480 1.00 17.00 282 TYR D C 1
ATOM 12195 O O . TYR D 1 282 ? -31.053 9.095 21.866 1.00 19.48 282 TYR D O 1
ATOM 12204 N N . PRO D 1 283 ? -30.042 7.439 20.771 1.00 19.22 283 PRO D N 1
ATOM 12205 C CA . PRO D 1 283 ? -29.940 6.097 20.231 1.00 17.09 283 PRO D CA 1
ATOM 12206 C C . PRO D 1 283 ? -29.044 5.234 21.116 1.00 15.03 283 PRO D C 1
ATOM 12207 O O . PRO D 1 283 ? -27.864 5.460 21.277 1.00 14.49 283 PRO D O 1
ATOM 12211 N N . LEU D 1 284 ? -29.666 4.226 21.714 1.00 15.67 284 LEU D N 1
ATOM 12212 C CA . LEU D 1 284 ? -28.999 3.259 22.562 1.00 15.56 284 LEU D CA 1
ATOM 12213 C C . LEU D 1 284 ? -28.829 1.919 21.886 1.00 14.69 284 LEU D C 1
ATOM 12214 O O . LEU D 1 284 ? -29.778 1.403 21.286 1.00 20.02 284 LEU D O 1
ATOM 12219 N N . TYR D 1 285 ? -27.634 1.357 21.943 1.00 12.76 285 TYR D N 1
ATOM 12220 C CA . TYR D 1 285 ? -27.530 -0.016 21.431 1.00 14.86 285 TYR D CA 1
ATOM 12221 C C . TYR D 1 285 ? -27.884 -1.004 22.567 1.00 15.28 285 TYR D C 1
ATOM 12222 O O . TYR D 1 285 ? -27.312 -0.855 23.662 1.00 13.26 285 TYR D O 1
ATOM 12231 N N . LEU D 1 286 ? -28.879 -1.878 22.304 1.00 14.47 286 LEU D N 1
ATOM 12232 C CA . LEU D 1 286 ? -29.323 -2.973 23.223 1.00 14.08 286 LEU D CA 1
ATOM 12233 C C . LEU D 1 286 ? -29.781 -2.313 24.556 1.00 14.30 286 LEU D C 1
ATOM 12234 O O . LEU D 1 286 ? -29.636 -2.933 25.615 1.00 12.15 286 LEU D O 1
ATOM 12239 N N . HIS D 1 287 ? -30.396 -1.140 24.433 1.00 11.56 287 HIS D N 1
ATOM 12240 C CA . HIS D 1 287 ? -30.938 -0.371 25.625 1.00 11.16 287 HIS D CA 1
ATOM 12241 C C . HIS D 1 287 ? -29.849 0.159 26.527 1.00 9.93 287 HIS D C 1
ATOM 12242 O O . HIS D 1 287 ? -30.212 0.682 27.652 1.00 10.84 287 HIS D O 1
ATOM 12249 N N . MET D 1 288 ? -28.574 0.115 26.176 1.00 9.88 288 MET D N 1
ATOM 12250 C CA . MET D 1 288 ? -27.517 0.499 27.085 1.00 10.82 288 MET D CA 1
ATOM 12251 C C . MET D 1 288 ? -26.572 1.531 26.546 1.00 11.51 288 MET D C 1
ATOM 12252 O O . MET D 1 288 ? -26.201 2.484 27.196 1.00 12.26 288 MET D O 1
ATOM 12257 N N . LEU D 1 289 ? -26.026 1.288 25.334 1.00 12.43 289 LEU D N 1
ATOM 12258 C CA . LEU D 1 289 ? -24.859 2.035 24.934 1.00 12.65 289 LEU D CA 1
ATOM 12259 C C . LEU D 1 289 ? -25.278 3.299 24.108 1.00 12.31 289 LEU D C 1
ATOM 12260 O O . LEU D 1 289 ? -26.020 3.197 23.147 1.00 14.07 289 LEU D O 1
ATOM 12265 N N . ASN D 1 290 ? -24.868 4.472 24.572 1.00 12.12 290 ASN D N 1
ATOM 12266 C CA . ASN D 1 290 ? -25.104 5.773 23.823 1.00 11.91 290 ASN D CA 1
ATOM 12267 C C . ASN D 1 290 ? -24.249 5.704 22.502 1.00 14.14 290 ASN D C 1
ATOM 12268 O O . ASN D 1 290 ? -23.035 5.786 22.570 1.00 16.06 290 ASN D O 1
ATOM 12273 N N . ILE D 1 291 ? -24.919 5.485 21.376 1.00 16.28 291 ILE D N 1
ATOM 12274 C CA . ILE D 1 291 ? -24.205 5.203 20.089 1.00 16.28 291 ILE D CA 1
ATOM 12275 C C . ILE D 1 291 ? -23.437 6.506 19.735 1.00 19.61 291 ILE D C 1
ATOM 12276 O O . ILE D 1 291 ? -22.271 6.440 19.295 1.00 22.00 291 ILE D O 1
ATOM 12281 N N . ASN D 1 292 ? -24.039 7.685 20.036 1.00 18.23 292 ASN D N 1
ATOM 12282 C CA . ASN D 1 292 ? -23.358 9.017 19.801 1.00 20.11 292 ASN D CA 1
ATOM 12283 C C . ASN D 1 292 ? -22.134 9.272 20.666 1.00 22.29 292 ASN D C 1
ATOM 12284 O O . ASN D 1 292 ? -21.187 9.930 20.227 1.00 22.30 292 ASN D O 1
ATOM 12289 N N . LYS D 1 293 ? -22.096 8.778 21.904 1.00 19.07 293 LYS D N 1
ATOM 12290 C CA . LYS D 1 293 ? -21.007 9.062 22.784 1.00 18.35 293 LYS D CA 1
ATOM 12291 C C . LYS D 1 293 ? -20.750 7.765 23.646 1.00 18.78 293 LYS D C 1
ATOM 12292 O O . LYS D 1 293 ? -21.323 7.628 24.749 1.00 17.01 293 LYS D O 1
ATOM 12298 N N . PRO D 1 294 ? -19.979 6.786 23.132 1.00 17.73 294 PRO D N 1
ATOM 12299 C CA . PRO D 1 294 ? -20.095 5.447 23.628 1.00 18.14 294 PRO D CA 1
ATOM 12300 C C . PRO D 1 294 ? -19.376 5.147 24.957 1.00 16.69 294 PRO D C 1
ATOM 12301 O O . PRO D 1 294 ? -19.262 3.986 25.335 1.00 20.57 294 PRO D O 1
ATOM 12305 N N . THR D 1 295 ? -18.880 6.160 25.653 1.00 16.07 295 THR D N 1
ATOM 12306 C CA . THR D 1 295 ? -18.483 5.970 27.036 1.00 17.38 295 THR D CA 1
ATOM 12307 C C . THR D 1 295 ? -19.599 6.423 27.994 1.00 14.00 295 THR D C 1
ATOM 12308 O O . THR D 1 295 ? -19.356 6.439 29.219 1.00 13.50 295 THR D O 1
ATOM 12312 N N . MET D 1 296 ? -20.759 6.771 27.472 1.00 13.81 296 MET D N 1
ATOM 12313 C CA . MET D 1 296 ? -21.949 6.858 28.364 1.00 13.62 296 MET D CA 1
ATOM 12314 C C . MET D 1 296 ? -22.812 5.626 28.148 1.00 13.04 296 MET D C 1
ATOM 12315 O O . MET D 1 296 ? -23.147 5.295 26.999 1.00 13.77 296 MET D O 1
ATOM 12320 N N . LEU D 1 297 ? -23.219 4.927 29.236 1.00 10.57 297 LEU D N 1
ATOM 12321 C CA . LEU D 1 297 ? -24.099 3.792 29.051 1.00 10.14 297 LEU D CA 1
ATOM 12322 C C . LEU D 1 297 ? -25.224 3.881 30.117 1.00 11.27 297 LEU D C 1
ATOM 12323 O O . LEU D 1 297 ? -25.097 4.663 31.041 1.00 13.80 297 LEU D O 1
ATOM 12328 N N . PHE D 1 298 ? -26.307 3.185 29.832 1.00 11.41 298 PHE D N 1
ATOM 12329 C CA . PHE D 1 298 ? -27.487 3.198 30.722 1.00 10.77 298 PHE D CA 1
ATOM 12330 C C . PHE D 1 298 ? -27.743 1.769 31.226 1.00 10.53 298 PHE D C 1
ATOM 12331 O O . PHE D 1 298 ? -27.537 0.831 30.478 1.00 12.72 298 PHE D O 1
ATOM 12339 N N . ILE D 1 299 ? -28.176 1.608 32.497 1.00 9.50 299 ILE D N 1
ATOM 12340 C CA . ILE D 1 299 ? -28.682 0.322 32.957 1.00 10.02 299 ILE D CA 1
ATOM 12341 C C . ILE D 1 299 ? -30.052 0.614 33.518 1.00 10.07 299 ILE D C 1
ATOM 12342 O O . ILE D 1 299 ? -30.273 1.643 34.157 1.00 11.24 299 ILE D O 1
ATOM 12347 N N . GLY D 1 300 ? -30.992 -0.283 33.213 1.00 10.00 300 GLY D N 1
ATOM 12348 C CA . GLY D 1 300 ? -32.349 -0.124 33.706 1.00 10.52 300 GLY D CA 1
ATOM 12349 C C . GLY D 1 300 ? -33.266 0.835 32.937 1.00 11.78 300 GLY D C 1
ATOM 12350 O O . GLY D 1 300 ? -34.296 1.258 33.472 1.00 13.00 300 GLY D O 1
ATOM 12351 N N . VAL D 1 301 ? -32.905 1.165 31.661 1.00 11.86 301 VAL D N 1
ATOM 12352 C CA . VAL D 1 301 ? -33.815 1.861 30.759 1.00 11.48 301 VAL D CA 1
ATOM 12353 C C . VAL D 1 301 ? -34.830 0.825 30.226 1.00 10.25 301 VAL D C 1
ATOM 12354 O O . VAL D 1 301 ? -36.050 1.097 30.184 1.00 11.57 301 VAL D O 1
ATOM 12358 N N . SER D 1 302 ? -34.403 -0.424 29.892 1.00 10.48 302 SER D N 1
ATOM 12359 C CA . SER D 1 302 ? -35.391 -1.492 29.616 1.00 11.27 302 SER D CA 1
ATOM 12360 C C . SER D 1 302 ? -36.127 -1.958 30.865 1.00 12.16 302 SER D C 1
ATOM 12361 O O . SER D 1 302 ? -35.658 -1.700 32.000 1.00 11.72 302 SER D O 1
ATOM 12364 N N . TYR D 1 303 ? -37.336 -2.471 30.639 1.00 13.99 303 TYR D N 1
ATOM 12365 C CA . TYR D 1 303 ? -38.161 -2.901 31.705 1.00 13.82 303 TYR D CA 1
ATOM 12366 C C . TYR D 1 303 ? -39.146 -3.943 31.248 1.00 15.22 303 TYR D C 1
ATOM 12367 O O . TYR D 1 303 ? -39.126 -4.367 30.076 1.00 15.57 303 TYR D O 1
ATOM 12376 N N . ASN D 1 304 ? -40.036 -4.347 32.182 1.00 15.43 304 ASN D N 1
ATOM 12377 C CA . ASN D 1 304 ? -40.946 -5.498 32.033 1.00 18.72 304 ASN D CA 1
ATOM 12378 C C . ASN D 1 304 ? -40.179 -6.777 31.623 1.00 16.87 304 ASN D C 1
ATOM 12379 O O . ASN D 1 304 ? -40.259 -7.283 30.458 1.00 17.55 304 ASN D O 1
ATOM 12384 N N . ALA D 1 305 ? -39.456 -7.349 32.595 1.00 16.55 305 ALA D N 1
ATOM 12385 C CA . ALA D 1 305 ? -38.508 -8.466 32.361 1.00 16.96 305 ALA D CA 1
ATOM 12386 C C . ALA D 1 305 ? -38.220 -9.076 33.705 1.00 17.43 305 ALA D C 1
ATOM 12387 O O . ALA D 1 305 ? -38.734 -8.587 34.696 1.00 19.54 305 ALA D O 1
ATOM 12389 N N . CYS D 1 306 ? -37.438 -10.170 33.702 1.00 15.00 306 CYS D N 1
ATOM 12390 C CA . CYS D 1 306 ? -36.897 -10.763 34.927 1.00 15.25 306 CYS D CA 1
ATOM 12391 C C . CYS D 1 306 ? -35.774 -9.742 35.366 1.00 14.96 306 CYS D C 1
ATOM 12392 O O . CYS D 1 306 ? -34.630 -9.880 34.903 1.00 13.20 306 CYS D O 1
ATOM 12395 N N . TYR D 1 307 ? -36.080 -8.788 36.250 1.00 13.21 307 TYR D N 1
ATOM 12396 C CA . TYR D 1 307 ? -35.188 -7.655 36.565 1.00 14.05 307 TYR D CA 1
ATOM 12397 C C . TYR D 1 307 ? -33.874 -8.078 37.088 1.00 13.20 307 TYR D C 1
ATOM 12398 O O . TYR D 1 307 ? -32.873 -7.443 36.785 1.00 14.85 307 TYR D O 1
ATOM 12407 N N . SER D 1 308 ? -33.856 -9.116 37.940 1.00 13.21 308 SER D N 1
ATOM 12408 C CA . SER D 1 308 ? -32.571 -9.514 38.542 1.00 13.43 308 SER D CA 1
ATOM 12409 C C . SER D 1 308 ? -31.537 -9.892 37.494 1.00 14.95 308 SER D C 1
ATOM 12410 O O . SER D 1 308 ? -30.405 -9.449 37.589 1.00 13.82 308 SER D O 1
ATOM 12413 N N . ILE D 1 309 ? -31.951 -10.723 36.535 1.00 12.44 309 ILE D N 1
ATOM 12414 C CA . ILE D 1 309 ? -31.089 -11.191 35.439 1.00 11.93 309 ILE D CA 1
ATOM 12415 C C . ILE D 1 309 ? -30.814 -9.989 34.547 1.00 12.18 309 ILE D C 1
ATOM 12416 O O . ILE D 1 309 ? -29.637 -9.821 34.113 1.00 12.04 309 ILE D O 1
ATOM 12421 N N . MET D 1 310 ? -31.810 -9.110 34.387 1.00 10.86 310 MET D N 1
ATOM 12422 C CA . MET D 1 310 ? -31.562 -7.963 33.490 1.00 10.62 310 MET D CA 1
ATOM 12423 C C . MET D 1 310 ? -30.467 -7.049 34.111 1.00 11.12 310 MET D C 1
ATOM 12424 O O . MET D 1 310 ? -29.575 -6.614 33.410 1.00 10.90 310 MET D O 1
ATOM 12429 N N . PHE D 1 311 ? -30.534 -6.745 35.400 1.00 11.61 311 PHE D N 1
ATOM 12430 C CA . PHE D 1 311 ? -29.597 -5.847 35.976 1.00 11.61 311 PHE D CA 1
ATOM 12431 C C . PHE D 1 311 ? -28.202 -6.465 35.959 1.00 11.60 311 PHE D C 1
ATOM 12432 O O . PHE D 1 311 ? -27.217 -5.823 35.594 1.00 11.61 311 PHE D O 1
ATOM 12440 N N . ASP D 1 312 ? -28.121 -7.712 36.418 1.00 11.80 312 ASP D N 1
ATOM 12441 C CA . ASP D 1 312 ? -26.817 -8.429 36.462 1.00 12.83 312 ASP D CA 1
ATOM 12442 C C . ASP D 1 312 ? -26.179 -8.514 35.072 1.00 12.02 312 ASP D C 1
ATOM 12443 O O . ASP D 1 312 ? -24.981 -8.265 34.954 1.00 12.03 312 ASP D O 1
ATOM 12448 N N . LEU D 1 313 ? -26.941 -8.806 34.031 1.00 9.24 313 LEU D N 1
ATOM 12449 C CA . LEU D 1 313 ? -26.362 -8.949 32.681 1.00 10.18 313 LEU D CA 1
ATOM 12450 C C . LEU D 1 313 ? -26.014 -7.587 32.091 1.00 10.00 313 LEU D C 1
ATOM 12451 O O . LEU D 1 313 ? -24.944 -7.428 31.417 1.00 10.99 313 LEU D O 1
ATOM 12456 N N . GLN D 1 314 ? -26.932 -6.608 32.238 1.00 9.78 314 GLN D N 1
ATOM 12457 C CA . GLN D 1 314 ? -26.583 -5.288 31.783 1.00 9.16 314 GLN D CA 1
ATOM 12458 C C . GLN D 1 314 ? -25.338 -4.742 32.464 1.00 10.48 314 GLN D C 1
ATOM 12459 O O . GLN D 1 314 ? -24.509 -4.197 31.795 1.00 10.11 314 GLN D O 1
ATOM 12465 N N . ALA D 1 315 ? -25.191 -4.933 33.783 1.00 10.12 315 ALA D N 1
ATOM 12466 C CA . ALA D 1 315 ? -23.992 -4.427 34.411 1.00 9.12 315 ALA D CA 1
ATOM 12467 C C . ALA D 1 315 ? -22.759 -5.158 33.857 1.00 9.32 315 ALA D C 1
ATOM 12468 O O . ALA D 1 315 ? -21.714 -4.519 33.733 1.00 9.58 315 ALA D O 1
ATOM 12470 N N . GLN D 1 316 ? -22.820 -6.477 33.667 1.00 9.84 316 GLN D N 1
ATOM 12471 C CA . GLN D 1 316 ? -21.609 -7.185 33.168 1.00 11.23 316 GLN D CA 1
ATOM 12472 C C . GLN D 1 316 ? -21.310 -6.758 31.727 1.00 10.41 316 GLN D C 1
ATOM 12473 O O . GLN D 1 316 ? -20.138 -6.689 31.349 1.00 12.71 316 GLN D O 1
ATOM 12479 N N . TRP D 1 317 ? -22.337 -6.506 30.940 1.00 12.04 317 TRP D N 1
ATOM 12480 C CA . TRP D 1 317 ? -22.081 -5.999 29.522 1.00 11.22 317 TRP D CA 1
ATOM 12481 C C . TRP D 1 317 ? -21.473 -4.647 29.475 1.00 12.67 317 TRP D C 1
ATOM 12482 O O . TRP D 1 317 ? -20.482 -4.426 28.787 1.00 12.13 317 TRP D O 1
ATOM 12493 N N . VAL D 1 318 ? -22.037 -3.700 30.256 1.00 11.57 318 VAL D N 1
ATOM 12494 C CA . VAL D 1 318 ? -21.473 -2.371 30.410 1.00 12.46 318 VAL D CA 1
ATOM 12495 C C . VAL D 1 318 ? -19.999 -2.448 30.825 1.00 11.03 318 VAL D C 1
ATOM 12496 O O . VAL D 1 318 ? -19.119 -1.796 30.228 1.00 13.25 318 VAL D O 1
ATOM 12500 N N . THR D 1 319 ? -19.687 -3.285 31.829 1.00 11.36 319 THR D N 1
ATOM 12501 C CA . THR D 1 319 ? -18.357 -3.429 32.322 1.00 11.69 319 THR D CA 1
ATOM 12502 C C . THR D 1 319 ? -17.473 -4.016 31.180 1.00 12.19 319 THR D C 1
ATOM 12503 O O . THR D 1 319 ? -16.342 -3.521 31.021 1.00 15.45 319 THR D O 1
ATOM 12507 N N . ALA D 1 320 ? -17.983 -4.990 30.456 1.00 13.92 320 ALA D N 1
ATOM 12508 C CA . ALA D 1 320 ? -17.145 -5.673 29.417 1.00 15.11 320 ALA D CA 1
ATOM 12509 C C . ALA D 1 320 ? -16.809 -4.630 28.371 1.00 18.66 320 ALA D C 1
ATOM 12510 O O . ALA D 1 320 ? -15.662 -4.633 27.832 1.00 19.02 320 ALA D O 1
ATOM 12512 N N . VAL D 1 321 ? -17.801 -3.778 28.050 1.00 15.65 321 VAL D N 1
ATOM 12513 C CA . VAL D 1 321 ? -17.601 -2.737 27.006 1.00 17.02 321 VAL D CA 1
ATOM 12514 C C . VAL D 1 321 ? -16.549 -1.771 27.487 1.00 17.57 321 VAL D C 1
ATOM 12515 O O . VAL D 1 321 ? -15.549 -1.521 26.712 1.00 18.75 321 VAL D O 1
ATOM 12519 N N . LEU D 1 322 ? -16.612 -1.281 28.744 1.00 14.10 322 LEU D N 1
ATOM 12520 C CA . LEU D 1 322 ? -15.621 -0.325 29.242 1.00 14.90 322 LEU D CA 1
ATOM 12521 C C . LEU D 1 322 ? -14.253 -0.936 29.413 1.00 15.94 322 LEU D C 1
ATOM 12522 O O . LEU D 1 322 ? -13.231 -0.218 29.316 1.00 20.22 322 LEU D O 1
ATOM 12527 N N . ALA D 1 323 ? -14.204 -2.254 29.610 1.00 15.02 323 ALA D N 1
ATOM 12528 C CA . ALA D 1 323 ? -12.949 -2.931 29.911 1.00 18.14 323 ALA D CA 1
ATOM 12529 C C . ALA D 1 323 ? -12.288 -3.338 28.575 1.00 21.47 323 ALA D C 1
ATOM 12530 O O . ALA D 1 323 ? -11.128 -3.924 28.620 1.00 23.56 323 ALA D O 1
ATOM 12532 N N . GLY D 1 324 ? -12.952 -3.083 27.454 1.00 20.28 324 GLY D N 1
ATOM 12533 C CA . GLY D 1 324 ? -12.424 -3.527 26.135 1.00 25.20 324 GLY D CA 1
ATOM 12534 C C . GLY D 1 324 ? -12.492 -5.031 25.858 1.00 31.09 324 GLY D C 1
ATOM 12535 O O . GLY D 1 324 ? -11.757 -5.528 24.991 1.00 29.35 324 GLY D O 1
ATOM 12536 N N . ARG D 1 325 ? -13.382 -5.764 26.561 1.00 28.78 325 ARG D N 1
ATOM 12537 C CA . ARG D 1 325 ? -13.528 -7.221 26.438 1.00 30.27 325 ARG D CA 1
ATOM 12538 C C . ARG D 1 325 ? -14.695 -7.580 25.567 1.00 32.17 325 ARG D C 1
ATOM 12539 O O . ARG D 1 325 ? -14.865 -8.737 25.160 1.00 38.65 325 ARG D O 1
ATOM 12547 N N . CYS D 1 326 ? -15.535 -6.608 25.300 1.00 27.84 326 CYS D N 1
ATOM 12548 C CA . CYS D 1 326 ? -16.676 -6.809 24.465 1.00 33.16 326 CYS D CA 1
ATOM 12549 C C . CYS D 1 326 ? -16.481 -5.994 23.208 1.00 36.90 326 CYS D C 1
ATOM 12550 O O . CYS D 1 326 ? -16.452 -4.782 23.251 1.00 40.70 326 CYS D O 1
ATOM 12553 N N . THR D 1 327 ? -16.318 -6.670 22.088 1.00 41.59 327 THR D N 1
ATOM 12554 C CA . THR D 1 327 ? -16.112 -5.955 20.838 1.00 46.95 327 THR D CA 1
ATOM 12555 C C . THR D 1 327 ? -17.474 -5.766 20.192 1.00 38.35 327 THR D C 1
ATOM 12556 O O . THR D 1 327 ? -18.240 -6.713 20.047 1.00 42.35 327 THR D O 1
ATOM 12560 N N . LEU D 1 328 ? -17.755 -4.521 19.809 1.00 34.94 328 LEU D N 1
ATOM 12561 C CA . LEU D 1 328 ? -19.055 -4.096 19.337 1.00 33.78 328 LEU D CA 1
ATOM 12562 C C . LEU D 1 328 ? -19.097 -3.939 17.814 1.00 34.39 328 LEU D C 1
ATOM 12563 O O . LEU D 1 328 ? -18.069 -3.568 17.198 1.00 35.76 328 LEU D O 1
ATOM 12568 N N . PRO D 1 329 ? -20.280 -4.072 17.224 1.00 32.10 329 PRO D N 1
ATOM 12569 C CA . PRO D 1 329 ? -20.370 -3.635 15.803 1.00 32.31 329 PRO D CA 1
ATOM 12570 C C . PRO D 1 329 ? -19.915 -2.182 15.668 1.00 38.35 329 PRO D C 1
ATOM 12571 O O . PRO D 1 329 ? -19.775 -1.493 16.677 1.00 31.85 329 PRO D O 1
ATOM 12575 N N . ASP D 1 330 ? -19.707 -1.679 14.440 1.00 35.71 330 ASP D N 1
ATOM 12576 C CA . ASP D 1 330 ? -19.377 -0.259 14.359 1.00 37.00 330 ASP D CA 1
ATOM 12577 C C . ASP D 1 330 ? -20.652 0.575 14.480 1.00 30.48 330 ASP D C 1
ATOM 12578 O O . ASP D 1 330 ? -21.790 0.043 14.482 1.00 30.45 330 ASP D O 1
ATOM 12583 N N . ALA D 1 331 ? -20.497 1.901 14.571 1.00 33.14 331 ALA D N 1
ATOM 12584 C CA . ALA D 1 331 ? -21.638 2.761 14.855 1.00 29.44 331 ALA D CA 1
ATOM 12585 C C . ALA D 1 331 ? -22.787 2.727 13.899 1.00 34.79 331 ALA D C 1
ATOM 12586 O O . ALA D 1 331 ? -23.918 2.812 14.318 1.00 30.80 331 ALA D O 1
ATOM 12588 N N . GLU D 1 332 ? -22.526 2.593 12.585 1.00 37.47 332 GLU D N 1
ATOM 12589 C CA . GLU D 1 332 ? -23.642 2.407 11.642 1.00 34.85 332 GLU D CA 1
ATOM 12590 C C . GLU D 1 332 ? -24.443 1.138 11.786 1.00 30.54 332 GLU D C 1
ATOM 12591 O O . GLU D 1 332 ? -25.669 1.143 11.638 1.00 33.43 332 GLU D O 1
ATOM 12597 N N . THR D 1 333 ? -23.735 0.044 12.042 1.00 33.86 333 THR D N 1
ATOM 12598 C CA . THR D 1 333 ? -24.337 -1.238 12.239 1.00 32.43 333 THR D CA 1
ATOM 12599 C C . THR D 1 333 ? -25.198 -1.138 13.508 1.00 27.31 333 THR D C 1
ATOM 12600 O O . THR D 1 333 ? -26.333 -1.564 13.486 1.00 24.57 333 THR D O 1
ATOM 12604 N N . MET D 1 334 ? -24.633 -0.576 14.569 1.00 28.60 334 MET D N 1
ATOM 12605 C CA . MET D 1 334 ? -25.479 -0.397 15.812 1.00 26.06 334 MET D CA 1
ATOM 12606 C C . MET D 1 334 ? -26.699 0.418 15.560 1.00 24.60 334 MET D C 1
ATOM 12607 O O . MET D 1 334 ? -27.782 0.041 15.991 1.00 25.05 334 MET D O 1
ATOM 12612 N N . ARG D 1 335 ? -26.547 1.541 14.828 1.00 27.40 335 ARG D N 1
ATOM 12613 C CA . ARG D 1 335 ? -27.687 2.372 14.497 1.00 26.67 335 ARG D CA 1
ATOM 12614 C C . ARG D 1 335 ? -28.704 1.609 13.691 1.00 25.24 335 ARG D C 1
ATOM 12615 O O . ARG D 1 335 ? -29.933 1.679 13.914 1.00 26.44 335 ARG D O 1
ATOM 12623 N N . LYS D 1 336 ? -28.198 0.796 12.737 1.00 27.58 336 LYS D N 1
ATOM 12624 C CA . LYS D 1 336 ? -29.157 0.014 11.946 1.00 30.10 336 LYS D CA 1
ATOM 12625 C C . LYS D 1 336 ? -29.878 -0.983 12.760 1.00 26.31 336 LYS D C 1
ATOM 12626 O O . LYS D 1 336 ? -31.071 -1.180 12.569 1.00 27.76 336 LYS D O 1
ATOM 12632 N N . GLU D 1 337 ? -29.175 -1.639 13.672 1.00 26.85 337 GLU D N 1
ATOM 12633 C CA . GLU D 1 337 ? -29.853 -2.662 14.483 1.00 22.89 337 GLU D CA 1
ATOM 12634 C C . GLU D 1 337 ? -30.857 -2.022 15.501 1.00 21.27 337 GLU D C 1
ATOM 12635 O O . GLU D 1 337 ? -31.933 -2.555 15.691 1.00 25.86 337 GLU D O 1
ATOM 12641 N N .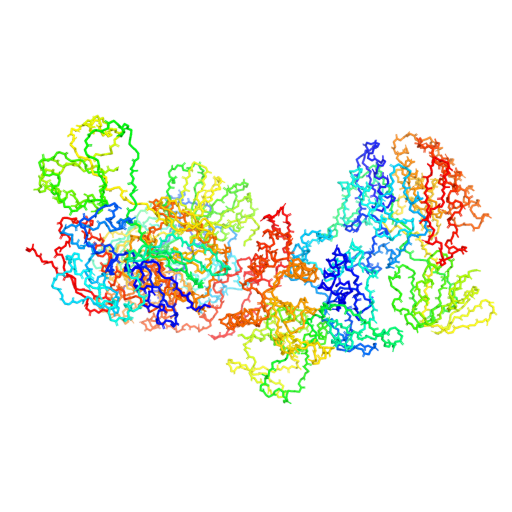 GLU D 1 338 ? -30.470 -0.849 16.055 1.00 22.95 338 GLU D N 1
ATOM 12642 C CA . GLU D 1 338 ? -31.423 -0.137 16.998 1.00 25.28 338 GLU D CA 1
ATOM 12643 C C . GLU D 1 338 ? -32.663 0.270 16.230 1.00 25.83 338 GLU D C 1
ATOM 12644 O O . GLU D 1 338 ? -33.779 0.005 16.647 1.00 25.70 338 GLU D O 1
ATOM 12650 N N . ALA D 1 339 ? -32.481 0.823 15.022 1.00 26.78 339 ALA D N 1
ATOM 12651 C CA . ALA D 1 339 ? -33.677 1.207 14.233 1.00 29.13 339 ALA D CA 1
ATOM 12652 C C . ALA D 1 339 ? -34.578 0.018 13.838 1.00 26.62 339 ALA D C 1
ATOM 12653 O O . ALA D 1 339 ? -35.782 0.058 13.989 1.00 29.71 339 ALA D O 1
ATOM 12655 N N . GLU D 1 340 ? -33.994 -1.071 13.361 1.00 30.76 340 GLU D N 1
ATOM 12656 C CA . GLU D 1 340 ? -34.681 -2.371 13.152 1.00 33.04 340 GLU D CA 1
ATOM 12657 C C . GLU D 1 340 ? -35.493 -2.871 14.352 1.00 26.35 340 GLU D C 1
ATOM 12658 O O . GLU D 1 340 ? -36.638 -3.332 14.294 1.00 28.85 340 GLU D O 1
ATOM 12664 N N . TYR D 1 341 ? -34.847 -2.807 15.511 1.00 27.49 341 TYR D N 1
ATOM 12665 C CA . TYR D 1 341 ? -35.458 -3.337 16.676 1.00 24.56 341 TYR D CA 1
ATOM 12666 C C . TYR D 1 341 ? -36.688 -2.485 17.074 1.00 19.37 341 TYR D C 1
ATOM 12667 O O . TYR D 1 341 ? -37.705 -3.007 17.505 1.00 21.21 341 TYR D O 1
ATOM 12676 N N . MET D 1 342 ? -36.574 -1.175 16.881 1.00 20.47 342 MET D N 1
ATOM 12677 C CA . MET D 1 342 ? -37.633 -0.266 17.349 1.00 21.28 342 MET D CA 1
ATOM 12678 C C . MET D 1 342 ? -38.847 -0.426 16.431 1.00 20.93 342 MET D C 1
ATOM 12679 O O . MET D 1 342 ? -39.985 -0.486 16.868 1.00 22.70 342 MET D O 1
ATOM 12684 N N . GLU D 1 343 ? -38.523 -0.562 15.139 1.00 25.33 343 GLU D N 1
ATOM 12685 C CA . GLU D 1 343 ? -39.579 -0.904 14.146 1.00 29.17 343 GLU D CA 1
ATOM 12686 C C . GLU D 1 343 ? -40.332 -2.172 14.497 1.00 27.71 343 GLU D C 1
ATOM 12687 O O . GLU D 1 343 ? -41.563 -2.235 14.492 1.00 27.34 343 GLU D O 1
ATOM 12693 N N . LYS D 1 344 ? -39.614 -3.186 14.988 1.00 28.88 344 LYS D N 1
ATOM 12694 C CA . LYS D 1 344 ? -40.267 -4.360 15.431 1.00 26.15 344 LYS D CA 1
ATOM 12695 C C . LYS D 1 344 ? -41.134 -4.212 16.718 1.00 26.87 344 LYS D C 1
ATOM 12696 O O . LYS D 1 344 ? -42.162 -4.882 16.941 1.00 28.06 344 LYS D O 1
ATOM 12702 N N . GLN D 1 345 ? -40.700 -3.367 17.643 1.00 24.74 345 GLN D N 1
ATOM 12703 C CA . GLN D 1 345 ? -41.496 -3.167 18.833 1.00 24.04 345 GLN D CA 1
ATOM 12704 C C . GLN D 1 345 ? -42.868 -2.5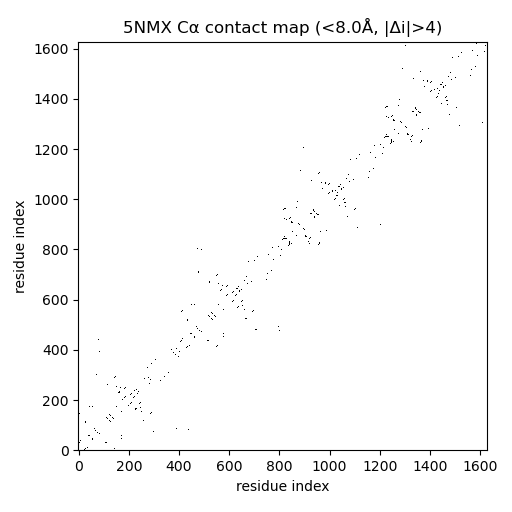35 18.440 1.00 22.47 345 GLN D C 1
ATOM 12705 O O . GLN D 1 345 ? -43.903 -2.905 18.969 1.00 24.47 345 GLN D O 1
ATOM 12711 N N . ARG D 1 346 ? -42.812 -1.559 17.539 1.00 26.92 346 ARG D N 1
ATOM 12712 C CA . ARG D 1 346 ? -44.070 -0.878 17.096 1.00 33.72 346 ARG D CA 1
ATOM 12713 C C . ARG D 1 346 ? -44.945 -1.850 16.397 1.00 33.43 346 ARG D C 1
ATOM 12714 O O . ARG D 1 346 ? -46.188 -1.989 16.677 1.00 30.27 346 ARG D O 1
ATOM 12722 N N . ALA D 1 347 ? -44.283 -2.566 15.482 1.00 36.13 347 ALA D N 1
ATOM 12723 C CA . ALA D 1 347 ? -45.015 -3.550 14.695 1.00 39.14 347 ALA D CA 1
ATOM 12724 C C . ALA D 1 347 ? -45.640 -4.540 15.630 1.00 37.05 347 ALA D C 1
ATOM 12725 O O . ALA D 1 347 ? -46.675 -5.064 15.346 1.00 39.90 347 ALA D O 1
ATOM 12727 N N . GLU D 1 348 ? -45.080 -4.691 16.817 1.00 40.61 348 GLU D N 1
ATOM 12728 C CA . GLU D 1 348 ? -45.573 -5.680 17.786 1.00 32.13 348 GLU D CA 1
ATOM 12729 C C . GLU D 1 348 ? -46.470 -5.104 18.904 1.00 38.13 348 GLU D C 1
ATOM 12730 O O . GLU D 1 348 ? -46.891 -5.820 19.848 1.00 34.25 348 GLU D O 1
ATOM 12736 N N . ALA D 1 349 ? -46.750 -3.803 18.788 1.00 35.65 349 ALA D N 1
ATOM 12737 C CA . ALA D 1 349 ? -47.607 -3.037 19.723 1.00 36.12 349 ALA D CA 1
ATOM 12738 C C . ALA D 1 349 ? -47.028 -2.932 21.147 1.00 33.59 349 ALA D C 1
ATOM 12739 O O . ALA D 1 349 ? -47.768 -3.026 22.094 1.00 29.41 349 ALA D O 1
ATOM 12741 N N . VAL D 1 350 ? -45.704 -2.826 21.315 1.00 29.23 350 VAL D N 1
ATOM 12742 C CA . VAL D 1 350 ? -45.213 -2.641 22.715 1.00 27.62 350 VAL D CA 1
ATOM 12743 C C . VAL D 1 350 ? -44.315 -1.460 22.741 1.00 21.70 350 VAL D C 1
ATOM 12744 O O . VAL D 1 350 ? -43.794 -1.057 21.748 1.00 22.52 350 VAL D O 1
ATOM 12748 N N . HIS D 1 351 ? -44.140 -0.893 23.934 1.00 19.34 351 HIS D N 1
ATOM 12749 C CA . HIS D 1 351 ? -43.316 0.291 24.045 1.00 19.93 351 HIS D CA 1
ATOM 12750 C C . HIS D 1 351 ? -41.860 -0.065 23.742 1.00 16.57 351 HIS D C 1
ATOM 12751 O O . HIS D 1 351 ? -41.439 -1.203 23.905 1.00 18.31 351 HIS D O 1
ATOM 12758 N N . PRO D 1 352 ? -41.068 0.922 23.297 1.00 15.21 352 PRO D N 1
ATOM 12759 C CA . PRO D 1 352 ? -39.762 0.799 22.765 1.00 14.23 352 PRO D CA 1
ATOM 12760 C C . PRO D 1 352 ? -38.822 -0.068 23.640 1.00 13.82 352 PRO D C 1
ATOM 12761 O O . PRO D 1 352 ? -38.012 -0.840 23.104 1.00 14.33 352 PRO D O 1
ATOM 12765 N N . HIS D 1 353 ? -38.877 0.124 24.955 1.00 11.96 353 HIS D N 1
ATOM 12766 C CA . HIS D 1 353 ? -37.839 -0.574 25.770 1.00 12.70 353 HIS D CA 1
ATOM 12767 C C . HIS D 1 353 ? -38.421 -1.719 26.616 1.00 13.22 353 HIS D C 1
ATOM 12768 O O . HIS D 1 353 ? -37.791 -2.209 27.643 1.00 11.98 353 HIS D O 1
ATOM 12775 N N . VAL D 1 354 ? -39.599 -2.209 26.231 1.00 14.36 354 VAL D N 1
ATOM 12776 C CA . VAL D 1 354 ? -40.196 -3.335 26.912 1.00 15.73 354 VAL D CA 1
ATOM 12777 C C . VAL D 1 354 ? -39.583 -4.664 26.433 1.00 16.46 354 VAL D C 1
ATOM 12778 O O . VAL D 1 354 ? -39.624 -4.982 25.222 1.00 14.78 354 VAL D O 1
ATOM 12782 N N . LEU D 1 355 ? -39.061 -5.491 27.359 1.00 14.44 355 LEU D N 1
ATOM 12783 C CA . LEU D 1 355 ? -38.354 -6.664 26.916 1.00 16.37 355 LEU D CA 1
ATOM 12784 C C . LEU D 1 355 ? -39.168 -7.995 26.955 1.00 17.03 355 LEU D C 1
ATOM 12785 O O . LEU D 1 355 ? -38.628 -9.010 26.484 1.00 20.26 355 LEU D O 1
ATOM 12790 N N . MET D 1 356 ? -40.381 -7.934 27.479 1.00 18.18 356 MET D N 1
ATOM 12791 C CA . MET D 1 356 ? -41.189 -9.109 27.915 1.00 21.77 356 MET D CA 1
ATOM 12792 C C . MET D 1 356 ? -41.275 -10.195 26.812 1.00 26.28 356 MET D C 1
ATOM 12793 O O . MET D 1 356 ? -41.114 -11.363 27.112 1.00 31.25 356 MET D O 1
ATOM 12798 N N . ASN D 1 357 ? -41.416 -9.808 25.567 1.00 24.62 357 ASN D N 1
ATOM 12799 C CA . ASN D 1 357 ? -41.615 -10.764 24.496 1.00 25.76 357 ASN D CA 1
ATOM 12800 C C . ASN D 1 357 ? -40.401 -11.573 24.045 1.00 23.36 357 ASN D C 1
ATOM 12801 O O . ASN D 1 357 ? -40.563 -12.613 23.505 1.00 26.37 357 ASN D O 1
ATOM 12806 N N . HIS D 1 358 ? -39.206 -11.034 24.197 1.00 20.41 358 HIS D N 1
ATOM 12807 C CA . HIS D 1 358 ? -38.019 -11.633 23.684 1.00 19.24 358 HIS D CA 1
ATOM 12808 C C . HIS D 1 358 ? -36.847 -11.582 24.731 1.00 18.29 358 HIS D C 1
ATOM 12809 O O . HIS D 1 358 ? -35.673 -11.681 24.398 1.00 19.40 358 HIS D O 1
ATOM 12816 N N . GLN D 1 359 ? -37.195 -11.492 25.985 1.00 16.34 359 GLN D N 1
ATOM 12817 C CA . GLN D 1 359 ? -36.152 -11.274 26.967 1.00 17.79 359 GLN D CA 1
ATOM 12818 C C . GLN D 1 359 ? -35.144 -12.372 27.064 1.00 17.31 359 GLN D C 1
ATOM 12819 O O . GLN D 1 359 ? -34.009 -12.076 27.307 1.00 15.98 359 GLN D O 1
ATOM 12825 N N . TRP D 1 360 ? -35.540 -13.630 26.892 1.00 16.88 360 TRP D N 1
ATOM 12826 C CA . TRP D 1 360 ? -34.568 -14.725 27.064 1.00 16.66 360 TRP D CA 1
ATOM 12827 C C . TRP D 1 360 ? -33.545 -14.745 25.918 1.00 16.50 360 TRP D C 1
ATOM 12828 O O . TRP D 1 360 ? -32.325 -14.968 26.136 1.00 15.74 360 TRP D O 1
ATOM 12839 N N . GLU D 1 361 ? -33.998 -14.434 24.681 1.00 19.26 361 GLU D N 1
ATOM 12840 C CA . GLU D 1 361 ? -33.060 -14.227 23.565 1.00 20.57 361 GLU D CA 1
ATOM 12841 C C . GLU D 1 361 ? -32.131 -13.046 23.784 1.00 18.91 361 GLU D C 1
ATOM 12842 O O . GLU D 1 361 ? -30.941 -13.118 23.445 1.00 16.89 361 GLU D O 1
ATOM 12848 N N . TYR D 1 362 ? -32.673 -11.963 24.345 1.00 16.66 362 TYR D N 1
ATOM 12849 C CA . TYR D 1 362 ? -31.896 -10.755 24.635 1.00 15.56 362 TYR D CA 1
ATOM 12850 C C . TYR D 1 362 ? -30.820 -11.079 25.688 1.00 13.87 362 TYR D C 1
ATOM 12851 O O . TYR D 1 362 ? -29.645 -10.749 25.524 1.00 14.09 362 TYR D O 1
ATOM 12860 N N . PHE D 1 363 ? -31.220 -11.831 26.724 1.00 14.19 363 PHE D N 1
ATOM 12861 C CA . PHE D 1 363 ? -30.245 -12.138 27.771 1.00 13.52 363 PHE D CA 1
ATOM 12862 C C . PHE D 1 363 ? -29.166 -13.040 27.211 1.00 14.37 363 PHE D C 1
ATOM 12863 O O . PHE D 1 363 ? -27.982 -12.908 27.522 1.00 13.60 363 PHE D O 1
ATOM 12871 N N . LYS D 1 364 ? -29.590 -14.005 26.406 1.00 15.84 364 LYS D N 1
ATOM 12872 C CA . LYS D 1 364 ? -28.561 -14.922 25.743 1.00 18.85 364 LYS D CA 1
ATOM 12873 C C . LYS D 1 364 ? -27.531 -14.138 24.952 1.00 17.27 364 LYS D C 1
ATOM 12874 O O . LYS D 1 364 ? -26.330 -14.361 25.052 1.00 18.48 364 LYS D O 1
ATOM 12880 N N . LYS D 1 365 ? -27.990 -13.129 24.219 1.00 16.74 365 LYS D N 1
ATOM 12881 C CA . LYS D 1 365 ? -27.074 -12.228 23.495 1.00 15.47 365 LYS D CA 1
ATOM 12882 C C . LYS D 1 365 ? -26.173 -11.460 24.424 1.00 15.73 365 LYS D C 1
ATOM 12883 O O . LYS D 1 365 ? -24.979 -11.389 24.201 1.00 14.96 365 LYS D O 1
ATOM 12889 N N . LEU D 1 366 ? -26.712 -10.891 25.501 1.00 13.64 366 LEU D N 1
ATOM 12890 C CA . LEU D 1 366 ? -25.830 -10.182 26.418 1.00 14.63 366 LEU D CA 1
ATOM 12891 C C . LEU D 1 366 ? -24.806 -11.152 27.067 1.00 12.01 366 LEU D C 1
ATOM 12892 O O . LEU D 1 366 ? -23.670 -10.743 27.258 1.00 13.88 366 LEU D O 1
ATOM 12897 N N . GLU D 1 367 ? -25.217 -12.375 27.366 1.00 14.61 367 GLU D N 1
ATOM 12898 C CA . GLU D 1 367 ? -24.277 -13.352 27.895 1.00 14.99 367 GLU D CA 1
ATOM 12899 C C . GLU D 1 367 ? -23.161 -13.650 26.884 1.00 17.36 367 GLU D C 1
ATOM 12900 O O . GLU D 1 367 ? -21.995 -13.674 27.245 1.00 17.06 367 GLU D O 1
ATOM 12906 N N . GLU D 1 368 ? -23.535 -13.897 25.622 1.00 18.48 368 GLU D N 1
ATOM 12907 C CA . GLU D 1 368 ? -22.488 -14.149 24.575 1.00 21.51 368 GLU D CA 1
ATOM 12908 C C . GLU D 1 368 ? -21.517 -12.969 24.427 1.00 21.57 368 GLU D C 1
ATOM 12909 O O . GLU D 1 368 ? -20.273 -13.136 24.380 1.00 20.28 368 GLU D O 1
ATOM 12915 N N . MET D 1 369 ? -22.033 -11.734 24.385 1.00 17.87 369 MET D N 1
ATOM 12916 C CA . MET D 1 369 ? -21.123 -10.628 24.208 1.00 17.19 369 MET D CA 1
ATOM 12917 C C . MET D 1 369 ? -20.251 -10.298 25.392 1.00 18.71 369 MET D C 1
ATOM 12918 O O . MET D 1 369 ? -19.091 -9.850 25.224 1.00 21.91 369 MET D O 1
ATOM 12923 N N . SER D 1 370 ? -20.767 -10.509 26.611 1.00 16.04 370 SER D N 1
ATOM 12924 C CA . SER D 1 370 ? -20.079 -10.010 27.806 1.00 16.11 370 SER D CA 1
ATOM 12925 C C . SER D 1 370 ? -19.143 -11.056 28.513 1.00 17.53 370 SER D C 1
ATOM 12926 O O . SER D 1 370 ? -18.350 -10.684 29.367 1.00 18.58 370 SER D O 1
ATOM 12929 N N . GLY D 1 371 ? -19.324 -12.339 28.194 1.00 16.22 371 GLY D N 1
ATOM 12930 C CA . GLY D 1 371 ? -18.646 -13.398 28.964 1.00 17.07 371 GLY D CA 1
ATOM 12931 C C . GLY D 1 371 ? -19.350 -13.752 30.252 1.00 16.57 371 GLY D C 1
ATOM 12932 O O . GLY D 1 371 ? -18.799 -14.530 31.028 1.00 16.32 371 GLY D O 1
ATOM 12933 N N . ALA D 1 372 ? -20.550 -13.200 30.542 1.00 13.95 372 ALA D N 1
ATOM 12934 C CA . ALA D 1 372 ? -21.284 -13.601 31.776 1.00 15.33 372 ALA D CA 1
ATOM 12935 C C . ALA D 1 372 ? -21.526 -15.094 31.850 1.00 14.69 372 ALA D C 1
ATOM 12936 O O . ALA D 1 372 ? -21.745 -15.732 30.793 1.00 16.06 372 ALA D O 1
ATOM 12938 N N . LYS D 1 373 ? -21.547 -15.624 33.065 1.00 15.38 373 LYS D N 1
ATOM 12939 C CA . LYS D 1 373 ? -21.990 -17.042 33.306 1.00 14.68 373 LYS D CA 1
ATOM 12940 C C . LYS D 1 373 ? -23.430 -17.175 32.836 1.00 16.93 373 LYS D C 1
ATOM 12941 O O . LYS D 1 373 ? -24.251 -16.248 33.025 1.00 18.42 373 LYS D O 1
ATOM 12947 N N . THR D 1 374 ? -23.736 -18.326 32.242 1.00 16.21 374 THR D N 1
ATOM 12948 C CA . THR D 1 374 ? -25.045 -18.594 31.698 1.00 18.69 374 THR D CA 1
ATOM 12949 C C . THR D 1 374 ? -26.078 -18.561 32.813 1.00 19.61 374 THR D C 1
ATOM 12950 O O . THR D 1 374 ? -25.817 -19.043 33.938 1.00 19.26 374 THR D O 1
ATOM 12954 N N . MET D 1 375 ? -27.240 -17.954 32.557 1.00 16.85 375 MET D N 1
ATOM 12955 C CA . MET D 1 375 ? -28.305 -17.958 33.602 1.00 17.25 375 MET D CA 1
ATOM 12956 C C . MET D 1 375 ? -28.841 -19.365 33.871 1.00 17.81 375 MET D C 1
ATOM 12957 O O . MET D 1 375 ? -29.000 -20.140 32.910 1.00 18.84 375 MET D O 1
ATOM 12962 N N . PRO D 1 376 ? -29.162 -19.681 35.158 1.00 18.10 376 PRO D N 1
ATOM 12963 C CA . PRO D 1 376 ? -29.758 -21.049 35.377 1.00 17.71 376 PRO D CA 1
ATOM 12964 C C . PRO D 1 376 ? -31.113 -21.110 34.686 1.00 19.64 376 PRO D C 1
ATOM 12965 O O . PRO D 1 376 ? -31.920 -20.188 34.846 1.00 17.20 376 PRO D O 1
ATOM 12969 N N . PRO D 1 377 ? -31.370 -22.170 33.935 1.00 21.28 377 PRO D N 1
ATOM 12970 C CA . PRO D 1 377 ? -32.689 -22.259 33.286 1.00 18.40 377 PRO D CA 1
ATOM 12971 C C . PRO D 1 377 ? -33.903 -22.158 34.192 1.00 17.62 377 PRO D C 1
ATOM 12972 O O . PRO D 1 377 ? -34.997 -21.783 33.727 1.00 19.11 377 PRO D O 1
ATOM 12976 N N . VAL D 1 378 ? -33.755 -22.556 35.453 1.00 15.65 378 VAL D N 1
ATOM 12977 C CA . VAL D 1 378 ? -34.901 -22.517 36.360 1.00 16.20 378 VAL D CA 1
ATOM 12978 C C . VAL D 1 378 ? -35.478 -21.096 36.476 1.00 16.15 378 VAL D C 1
ATOM 12979 O O . VAL D 1 378 ? -36.701 -20.958 36.716 1.00 18.80 378 VAL D O 1
ATOM 12983 N N . TYR D 1 379 ? -34.624 -20.049 36.349 1.00 16.12 379 TYR D N 1
ATOM 12984 C CA . TYR D 1 379 ? -35.148 -18.673 36.320 1.00 15.38 379 TYR D CA 1
ATOM 12985 C C . TYR D 1 379 ? -36.196 -18.498 35.194 1.00 14.03 379 TYR D C 1
ATOM 12986 O O . TYR D 1 379 ? -37.221 -17.876 35.393 1.00 16.83 379 TYR D O 1
ATOM 12995 N N . MET D 1 380 ? -35.913 -18.964 33.991 1.00 14.81 380 MET D N 1
ATOM 12996 C CA . MET D 1 380 ? -36.893 -18.795 32.931 1.00 16.87 380 MET D CA 1
ATOM 12997 C C . MET D 1 380 ? -38.199 -19.554 33.242 1.00 18.10 380 MET D C 1
ATOM 12998 O O . MET D 1 380 ? -39.307 -19.011 32.991 1.00 18.40 380 MET D O 1
ATOM 13003 N N . LYS D 1 381 ? -38.027 -20.782 33.686 1.00 17.51 381 LYS D N 1
ATOM 13004 C CA . LYS D 1 381 ? -39.121 -21.651 33.999 1.00 18.40 381 LYS D CA 1
ATOM 13005 C C . LYS D 1 381 ? -40.033 -21.025 35.028 1.00 18.39 381 LYS D C 1
ATOM 13006 O O . LYS D 1 381 ? -41.216 -20.971 34.873 1.00 18.80 381 LYS D O 1
ATOM 13012 N N . MET D 1 382 ? -39.413 -20.614 36.111 1.00 16.97 382 MET D N 1
ATOM 13013 C CA . MET D 1 382 ? -40.106 -20.033 37.200 1.00 18.00 382 MET D CA 1
ATOM 13014 C C . MET D 1 382 ? -40.792 -18.736 36.730 1.00 18.40 382 MET D C 1
ATOM 13015 O O . MET D 1 382 ? -41.977 -18.528 37.062 1.00 19.28 382 MET D O 1
ATOM 13020 N N . PHE D 1 383 ? -40.063 -17.888 35.996 1.00 14.84 383 PHE D N 1
ATOM 13021 C CA . PHE D 1 383 ? -40.661 -16.630 35.528 1.00 16.27 383 PHE D CA 1
ATOM 13022 C C . PHE D 1 383 ? -41.886 -16.892 34.627 1.00 16.51 383 PHE D C 1
ATOM 13023 O O . PHE D 1 383 ? -42.968 -16.300 34.829 1.00 15.17 383 PHE D O 1
ATOM 13031 N N . ASP D 1 384 ? -41.750 -17.746 33.635 1.00 19.93 384 ASP D N 1
ATOM 13032 C CA . ASP D 1 384 ? -42.968 -18.089 32.851 1.00 22.34 384 ASP D CA 1
ATOM 13033 C C . ASP D 1 384 ? -44.132 -18.675 33.665 1.00 22.81 384 ASP D C 1
ATOM 13034 O O . ASP D 1 384 ? -45.276 -18.346 33.380 1.00 22.22 384 ASP D O 1
ATOM 13039 N N . ASP D 1 385 ? -43.862 -19.518 34.663 1.00 21.23 385 ASP D N 1
ATOM 13040 C CA . ASP D 1 385 ? -44.898 -20.005 35.575 1.00 25.81 385 ASP D CA 1
ATOM 13041 C C . ASP D 1 385 ? -45.582 -18.885 36.364 1.00 25.63 385 ASP D C 1
ATOM 13042 O O . ASP D 1 385 ? -46.787 -18.909 36.555 1.00 24.86 385 ASP D O 1
ATOM 13047 N N . VAL D 1 386 ? -44.811 -17.943 36.890 1.00 20.90 386 VAL D N 1
ATOM 13048 C CA . VAL D 1 386 ? -45.344 -16.816 37.630 1.00 24.56 386 VAL D CA 1
ATOM 13049 C C . VAL D 1 386 ? -46.211 -15.965 36.701 1.00 24.59 386 VAL D C 1
ATOM 13050 O O . VAL D 1 386 ? -47.329 -15.559 37.090 1.00 27.64 386 VAL D O 1
ATOM 13054 N N . ALA D 1 387 ? -45.771 -15.844 35.435 1.00 23.67 387 ALA D N 1
ATOM 13055 C CA . ALA D 1 387 ? -46.503 -14.997 34.482 1.00 24.13 387 ALA D CA 1
ATOM 13056 C C . ALA D 1 387 ? -47.872 -15.687 34.264 1.00 27.56 387 ALA D C 1
ATOM 13057 O O . ALA D 1 387 ? -48.917 -15.012 34.186 1.00 30.31 387 ALA D O 1
ATOM 13059 N N . SER D 1 388 ? -47.869 -17.018 34.254 1.00 29.70 388 SER D N 1
ATOM 13060 C CA . SER D 1 388 ? -49.114 -17.794 34.101 1.00 36.83 388 SER D CA 1
ATOM 13061 C C . SER D 1 388 ? -50.050 -17.644 35.303 1.00 37.65 388 SER D C 1
ATOM 13062 O O . SER D 1 388 ? -51.264 -17.421 35.126 1.00 40.19 388 SER D O 1
ATOM 13065 N N . ASP D 1 389 ? -49.497 -17.650 36.515 1.00 36.37 389 ASP D N 1
ATOM 13066 C CA . ASP D 1 389 ? -50.275 -17.318 37.763 1.00 34.63 389 ASP D CA 1
ATOM 13067 C C . ASP D 1 389 ? -50.938 -15.958 37.750 1.00 39.12 389 ASP D C 1
ATOM 13068 O O . ASP D 1 389 ? -52.069 -15.820 38.241 1.00 38.48 389 ASP D O 1
ATOM 13073 N N . LEU D 1 390 ? -50.232 -14.953 37.220 1.00 37.61 390 LEU D N 1
ATOM 13074 C CA . LEU D 1 390 ? -50.737 -13.578 37.140 1.00 40.30 390 LEU D CA 1
ATOM 13075 C C . LEU D 1 390 ? -51.935 -13.449 36.150 1.00 47.46 390 LEU D C 1
ATOM 13076 O O . LEU D 1 390 ? -52.793 -12.540 36.255 1.00 48.85 390 LEU D O 1
ATOM 13081 N N . VAL D 1 391 ? -51.999 -14.362 35.188 1.00 49.71 391 VAL D N 1
ATOM 13082 C CA . VAL D 1 391 ? -53.148 -14.407 34.273 1.00 49.84 391 VAL D CA 1
ATOM 13083 C C . VAL D 1 391 ? -54.276 -15.197 34.930 1.00 54.09 391 VAL D C 1
ATOM 13084 O O . VAL D 1 391 ? -55.403 -14.709 35.019 1.00 55.68 391 VAL D O 1
ATOM 13088 N N . LYS D 1 392 ? -53.962 -16.405 35.392 1.00 52.61 392 LYS D N 1
ATOM 13089 C CA . LYS D 1 392 ? -54.935 -17.257 36.081 1.00 57.65 392 LYS D CA 1
ATOM 13090 C C . LYS D 1 392 ? -55.642 -16.560 37.247 1.00 60.53 392 LYS D C 1
ATOM 13091 O O . LYS D 1 392 ? -56.869 -16.556 37.314 1.00 52.18 392 LYS D O 1
ATOM 13097 N N . ASP D 1 393 ? -54.876 -15.974 38.169 1.00 58.48 393 ASP D N 1
ATOM 13098 C CA . ASP D 1 393 ? -55.463 -15.442 39.394 1.00 56.41 393 ASP D CA 1
ATOM 13099 C C . ASP D 1 393 ? -54.713 -14.243 40.006 1.00 51.89 393 ASP D C 1
ATOM 13100 O O . ASP D 1 393 ? -53.906 -14.391 40.939 1.00 50.10 393 ASP D O 1
ATOM 13105 N N . LEU D 1 394 ? -55.008 -13.043 39.503 1.00 48.82 394 LEU D N 1
ATOM 13106 C CA . LEU D 1 394 ? -54.483 -11.805 40.128 1.00 52.96 394 LEU D CA 1
ATOM 13107 C C . LEU D 1 394 ? -54.659 -11.631 41.663 1.00 53.07 394 LEU D C 1
ATOM 13108 O O . LEU D 1 394 ? -53.830 -10.978 42.301 1.00 61.29 394 LEU D O 1
ATOM 13113 N N . GLN D 1 395 ? -55.707 -12.203 42.257 1.00 57.12 395 GLN D N 1
ATOM 13114 C CA . GLN D 1 395 ? -56.020 -11.914 43.674 1.00 57.48 395 GLN D CA 1
ATOM 13115 C C . GLN D 1 395 ? -55.320 -12.851 44.668 1.00 52.56 395 GLN D C 1
ATOM 13116 O O . GLN D 1 395 ? -55.337 -12.602 45.883 1.00 49.54 395 GLN D O 1
ATOM 13122 N N . ASN D 1 396 ? -54.731 -13.932 44.159 1.00 48.10 396 ASN D N 1
ATOM 13123 C CA . ASN D 1 396 ? -54.183 -14.961 45.044 1.00 45.49 396 ASN D CA 1
ATOM 13124 C C . ASN D 1 396 ? -52.817 -15.555 44.658 1.00 37.81 396 ASN D C 1
ATOM 13125 O O . ASN D 1 396 ? -52.334 -16.506 45.303 1.00 34.61 396 ASN D O 1
ATOM 13130 N N . PHE D 1 397 ? -52.201 -15.017 43.603 1.00 34.24 397 PHE D N 1
ATOM 13131 C CA . PHE D 1 397 ? -50.952 -15.616 43.088 1.00 28.18 397 PHE D CA 1
ATOM 13132 C C . PHE D 1 397 ? -49.876 -15.603 44.195 1.00 26.39 397 PHE D C 1
ATOM 13133 O O . PHE D 1 397 ? -48.886 -16.381 44.139 1.00 27.27 397 PHE D O 1
ATOM 13141 N N . ARG D 1 398 ? -50.045 -14.761 45.199 1.00 21.85 398 ARG D N 1
ATOM 13142 C CA . ARG D 1 398 ? -48.980 -14.600 46.211 1.00 23.83 398 ARG D CA 1
ATOM 13143 C C . ARG D 1 398 ? -49.019 -15.666 47.256 1.00 26.67 398 ARG D C 1
ATOM 13144 O O . ARG D 1 398 ? -48.208 -15.696 48.200 1.00 24.05 398 ARG D O 1
ATOM 13152 N N . LYS D 1 399 ? -49.982 -16.558 47.090 1.00 24.94 399 LYS D N 1
ATOM 13153 C CA . LYS D 1 399 ? -50.113 -17.705 47.957 1.00 31.02 399 LYS D CA 1
ATOM 13154 C C . LYS D 1 399 ? -49.132 -18.802 47.542 1.00 31.33 399 LYS D C 1
ATOM 13155 O O . LYS D 1 399 ? -48.929 -19.793 48.272 1.00 31.05 399 LYS D O 1
ATOM 13161 N N . ASN D 1 400 ? -48.495 -18.659 46.379 1.00 26.01 400 ASN D N 1
ATOM 13162 C CA . ASN D 1 400 ? -47.533 -19.674 46.039 1.00 28.70 400 ASN D CA 1
ATOM 13163 C C . ASN D 1 400 ? -46.158 -19.376 46.646 1.00 28.95 400 ASN D C 1
ATOM 13164 O O . ASN D 1 400 ? -45.787 -18.191 46.841 1.00 24.80 400 ASN D O 1
ATOM 13169 N N . ASN D 1 401 ? -45.443 -20.455 47.002 1.00 25.76 401 ASN D N 1
ATOM 13170 C CA . ASN D 1 401 ? -44.075 -20.353 47.459 1.00 24.96 401 ASN D CA 1
ATOM 13171 C C . ASN D 1 401 ? -43.192 -21.236 46.647 1.00 25.90 401 ASN D C 1
ATOM 13172 O O . ASN D 1 401 ? -43.488 -22.423 46.492 1.00 26.85 401 ASN D O 1
ATOM 13177 N N . TYR D 1 402 ? -42.090 -20.677 46.143 1.00 22.21 402 TYR D N 1
ATOM 13178 C CA . TYR D 1 402 ? -41.253 -21.426 45.260 1.00 23.70 402 TYR D CA 1
ATOM 13179 C C . TYR D 1 402 ? -39.963 -21.762 45.991 1.00 24.79 402 TYR D C 1
ATOM 13180 O O . TYR D 1 402 ? -39.458 -20.957 46.776 1.00 23.14 402 TYR D O 1
ATOM 13189 N N . MET D 1 403 ? -39.428 -22.950 45.743 1.00 23.98 403 MET D N 1
ATOM 13190 C CA . MET D 1 403 ? -38.079 -23.195 46.272 1.00 25.33 403 MET D CA 1
ATOM 13191 C C . MET D 1 403 ? -37.245 -23.669 45.102 1.00 22.97 403 MET D C 1
ATOM 13192 O O . MET D 1 403 ? -37.695 -24.442 44.263 1.00 22.75 403 MET D O 1
ATOM 13197 N N . ILE D 1 404 ? -36.025 -23.127 44.934 1.00 23.56 404 ILE D N 1
ATOM 13198 C CA . ILE D 1 404 ? -35.218 -23.617 43.814 1.00 22.04 404 ILE D CA 1
ATOM 13199 C C . ILE D 1 404 ? -34.494 -24.924 44.293 1.00 23.37 404 ILE D C 1
ATOM 13200 O O . ILE D 1 404 ? -33.925 -24.930 45.371 1.00 25.02 404 ILE D O 1
ATOM 13205 N N . ILE D 1 405 ? -34.573 -25.999 43.522 1.00 23.29 405 ILE D N 1
ATOM 13206 C CA . ILE D 1 405 ? -33.974 -27.296 43.896 1.00 23.79 405 ILE D CA 1
ATOM 13207 C C . ILE D 1 405 ? -32.616 -27.362 43.284 1.00 23.18 405 ILE D C 1
ATOM 13208 O O . ILE D 1 405 ? -31.656 -27.746 43.952 1.00 24.73 405 ILE D O 1
ATOM 13213 N N . ASP D 1 406 ? -32.504 -27.018 42.014 1.00 22.66 406 ASP D N 1
ATOM 13214 C CA . ASP D 1 406 ? -31.201 -27.032 41.357 1.00 23.78 406 ASP D CA 1
ATOM 13215 C C . ASP D 1 406 ? -31.267 -26.055 40.195 1.00 23.77 406 ASP D C 1
ATOM 13216 O O . ASP D 1 406 ? -32.220 -25.294 40.127 1.00 24.12 406 ASP D O 1
ATOM 13221 N N . ASN D 1 407 ? -30.329 -26.086 39.260 1.00 21.70 407 ASN D N 1
ATOM 13222 C CA . ASN D 1 407 ? -30.402 -25.093 38.162 1.00 21.39 407 ASN D CA 1
ATOM 13223 C C . ASN D 1 407 ? -31.525 -25.281 37.141 1.00 22.44 407 ASN D C 1
ATOM 13224 O O . ASN D 1 407 ? -31.684 -24.433 36.315 1.00 19.93 407 ASN D O 1
ATOM 13229 N N . GLU D 1 408 ? -32.252 -26.415 37.144 1.00 22.16 408 GLU D N 1
ATOM 13230 C CA . GLU D 1 408 ? -33.308 -26.704 36.219 1.00 26.24 408 GLU D CA 1
ATOM 13231 C C . GLU D 1 408 ? -34.698 -26.700 36.803 1.00 25.52 408 GLU D C 1
ATOM 13232 O O . GLU D 1 408 ? -35.676 -26.436 36.098 1.00 29.56 408 GLU D O 1
ATOM 13238 N N . ASN D 1 409 ? -34.795 -26.984 38.078 1.00 20.58 409 ASN D N 1
ATOM 13239 C CA . ASN D 1 409 ? -36.035 -27.374 38.675 1.00 23.43 409 ASN D CA 1
ATOM 13240 C C . ASN D 1 409 ? -36.310 -26.551 39.927 1.00 20.29 409 ASN D C 1
ATOM 13241 O O . ASN D 1 409 ? -35.424 -26.229 40.740 1.00 18.98 409 ASN D O 1
ATOM 13246 N N . TYR D 1 410 ? -37.621 -26.345 40.150 1.00 23.06 410 TYR D N 1
ATOM 13247 C CA . TYR D 1 410 ? -38.097 -25.657 41.340 1.00 24.09 410 TYR D CA 1
ATOM 13248 C C . TYR D 1 410 ? -39.277 -26.474 41.888 1.00 25.49 410 TYR D C 1
ATOM 13249 O O . TYR D 1 410 ? -39.876 -27.236 41.151 1.00 26.78 410 TYR D O 1
ATOM 13258 N N . LYS D 1 411 ? -39.590 -26.265 43.152 1.00 25.41 411 LYS D N 1
ATOM 13259 C CA . LYS D 1 411 ? -40.777 -26.828 43.770 1.00 32.18 411 LYS D CA 1
ATOM 13260 C C . LYS D 1 411 ? -41.683 -25.653 44.171 1.00 27.40 411 LYS D C 1
ATOM 13261 O O . LYS D 1 411 ? -41.266 -24.696 44.855 1.00 27.33 411 LYS D O 1
ATOM 13267 N N . LYS D 1 412 ? -42.918 -25.733 43.708 1.00 29.08 412 LYS D N 1
ATOM 13268 C CA . LYS D 1 412 ? -43.947 -24.806 44.103 1.00 31.38 412 LYS D CA 1
ATOM 13269 C C . LYS D 1 412 ? -44.538 -25.396 45.349 1.00 41.31 412 LYS D C 1
ATOM 13270 O O . LYS D 1 412 ? -44.155 -26.493 45.752 1.00 59.05 412 LYS D O 1
ATOM 13276 N N . ILE D 1 413 ? -45.383 -24.646 46.012 1.00 31.11 413 ILE D N 1
ATOM 13277 C CA . ILE D 1 413 ? -46.247 -25.180 47.059 1.00 30.38 413 ILE D CA 1
ATOM 13278 C C . ILE D 1 413 ? -47.291 -24.091 47.247 1.00 31.77 413 ILE D C 1
ATOM 13279 O O . ILE D 1 413 ? -47.000 -22.869 47.317 1.00 28.04 413 ILE D O 1
ATOM 13284 N N . TYR D 1 414 ? -48.550 -24.481 47.287 1.00 30.31 414 TYR D N 1
ATOM 13285 C CA . TYR D 1 414 ? -49.563 -23.474 47.500 1.00 28.90 414 TYR D CA 1
ATOM 13286 C C . TYR D 1 414 ? -49.778 -23.390 48.998 1.00 30.06 414 TYR D C 1
ATOM 13287 O O . TYR D 1 414 ? -50.095 -24.399 49.613 1.00 31.03 414 TYR D O 1
ATOM 13296 N N . ALA D 1 415 ? -49.647 -22.194 49.601 1.00 33.18 415 ALA D N 1
ATOM 13297 C CA . ALA D 1 415 ? -50.039 -22.035 50.999 1.00 38.36 415 ALA D CA 1
ATOM 13298 C C . ALA D 1 415 ? -51.483 -21.471 51.037 1.00 39.70 415 ALA D C 1
ATOM 13299 O O . ALA D 1 415 ? -51.669 -20.271 50.901 1.00 40.16 415 ALA D O 1
ATOM 13301 N N . ALA D 1 416 ? -52.486 -22.365 51.178 1.00 42.91 416 ALA D N 1
ATOM 13302 C CA . ALA D 1 416 ? -53.954 -22.041 51.095 1.00 46.63 416 ALA D CA 1
ATOM 13303 C C . ALA D 1 416 ? -54.413 -20.911 52.037 1.00 46.39 416 ALA D C 1
ATOM 13304 O O . ALA D 1 416 ? -55.162 -19.985 51.628 1.00 39.67 416 ALA D O 1
ATOM 13306 N N . ALA D 1 417 ? -53.912 -20.987 53.278 1.00 48.30 417 ALA D N 1
ATOM 13307 C CA . ALA D 1 417 ? -54.275 -20.079 54.352 1.00 48.92 417 ALA D CA 1
ATOM 13308 C C . ALA D 1 417 ? -53.479 -18.746 54.377 1.00 55.61 417 ALA D C 1
ATOM 13309 O O . ALA D 1 417 ? -53.828 -17.849 55.155 1.00 56.12 417 ALA D O 1
#